Protein 6CBO (pdb70)

Sequence (1638 aa):
GAGKLLAQEPTCPRDADGRPRVFVEGSGAYLTDPDGRRWIDFDNARGSVVVLGHGDEEVAEAIARAARGRSSGVGTAWSPVLDSLLGQQLQEVCGGDVVGLYRTGTAALRSVTCAVRDARDRSIIVLSSGYHGYDPMWHCDEPFTPNQHGIVEFLFDLDVLAEWLSRPEQVAAVVISPDHMHLGERWYTEFTRLTKEADVPVIADEVKVGLRYRAGLSTPLLDPAVWIVAKCLANGSPVAAVGGDAHLLAALEDVSFTSYFEPTAMAAATTTTLRRMATGEPQQAIRAAGDRFIAHTRAAFANAGVPIDLAGNGNLFQFVCADDEVADAFHAAAAAEGLLFFEGDNQTPSAAFTDEVVEDACGRIDRVSAALTGRFTDRELTEESWYASAWGAMDGLADRPRTREETTAIVERLWGKLLAQEPTCPRDADGRPRVFVEGSGAYLTDPDGRRWIDFDNARGSVVLGHGDEEVAEAIARAARGRSGVGTAWSPVLDSSLLGQLQEVCGGDVVVGLYRTGTAALRSVTCAVRDARDRSIVLLSSGYHGYDPMWHHCDEPFTPNQHGIVEFLFDLDVLAEWLSRPEQVAAVVISPDHMHLGERWYTEFTRLTKEADVPVIADEVKVGLRYRAGLSTPLLDPAVWIVAKCLANGSPVAAVGGDAHLLAALEDVSFTSYFEPTAMAAATTTTLRRRMATGEPQQAIRAAGDRFIAHTRAAFANAGVPIDLAGNGNLFQFVCADDEVADAFHAAAAAEGLLFFEGDNQTPSAAFTDEVVEDACGRIDRVSAALTGRFTDRELTEESWYASAWGAMDGLADRPRTREETTAIVERLWGAGKLLAQEEPTCPRDADGRPRVFVEGSGAYLTDPDGRRWIDFDNARGSVVLGHGDEEVAEAIARAARGRSGVGTAWSPVLDSLLGQLQEVCGGDVVGLYRTGTAALRSVTCAVRDARDRSIVLLSSGYHGYDPMWHCDEPFTPNQHGIVEFLFDLDVLAEWLSRPEQVAAVVISPDHMHLGERWYTEFTRLTKEADVPVIADEVKVGLRYRAGLSTPLLDPAVWIVAKCLANGSPVAAVGGDAHLLAALEDVSFTSYFEPTAMAAATTTTLRRMATGEPQQAIRAAGDRFIAHTRAAFANAGVPIDLAGNGNLFQFVCADDEVADAFHAAAAAEGLLFFEGDNQTPSAAFTDEVVEDACGRIDRVSAALTTGRFTDRELTEESWYASAWGAMDGLADRPRTREETTAIVERLWEAGKLLAQEEPTCPRDADGRPRVFVEGSGAYLTDPDGRRWIDFDNARGSVVLGHGDEEVAEAIARAARGRSGVGTAWSPVLDSSLLGQQLQEVCGGDVVGLYRTGTAALRSVTCAVRDARDRSIVLSSGYHGYDPMWHCDEPFTPNQHGIVEFLFDLDVLAEWLSRPEQVAAVVISPDHMHLGERWYTEFTRLTKEADVPVIADEVKVGLRYRAGLSTPLLDPAVWIVAKCLANGSPVAAVGGDAHLLAALEDVSFTSYFEPTAMAAATTTTLRRMATGEPQQAIRAAGDRFIAHTRAAFANAGVPIDLAGNGNLFQFVCADDEVADAFHAAAAAEEGLLFFEGDNQTPSAAFFTDEVVEEDACGRIDRVSAALTGRFTDRELTEESWYASAWGAMDGLADRPRTREETTAIVERLW

Organism: Micromonospora echinospora (NCBI:txid1877)

InterPro domains:
  IPR005814 Aminotransferase class-III [PF00202] (25-134)
  IPR005814 Aminotransferase class-III [PF00202] (169-366)
  IPR015421 Pyridoxal phosphate-dependent transferase, major domain [G3DSA:3.40.640.10] (61-279)
  IPR015422 Pyridoxal phosphate-dependent transferase, small domain [G3DSA:3.90.1150.10] (31-360)
  IPR015424 Pyridoxal phosphate-dependent transferase [SSF53383] (24-370)

Nearest PDB structures (foldseek):
  5z8k-assembly1_A  TM=9.988E-01  e=7.756E-79  Micromonospora echinospora
  6cbn-assembly1_B  TM=9.927E-01  e=1.556E-54  Streptomyces fradiae
  9au3-assembly1_A  TM=9.240E-01  e=3.861E-36  Micromonospora echinospora
  6kfr-assembly1_B  TM=8.563E-01  e=7.239E-21  Bacillus subtilis
  4e77-assembly1_A-2  TM=8.543E-01  e=1.789E-19  Yersinia pestis Pestoides F

Secondary structure (DSSP, 8-state):
--GGGB-S-----B-TTSPBPB--EEEBTEEE-TT--EEEESSHHHHT--S-BT-HHHHHHHHHHHTTBTB-TTSB-HHHHHHHHHHHHHH--SEEEEESSHHHHHHHHHHHHHHHHT--EEEEES---S-GGG--SSSSSB-TTSEEE-TT-HHHHHHHHT-TTTEEEEEE---SSSS-HHHHHHHHHHHHHHT--EEEEETTTTTTSSSS-S-TT---SEEEE-TTTSTTSS-EEEEE-TTTTGGGGG---TTTT-HHHHHHHHHHHHHHTTTHHHHHHHHHHHHHHHHHHHHHHHHT--EEEEEETTEEEEEESSHHHHHHHHHHHHHTTEE--TTS-B---TT--HHHHHHHHHHHHHHHHHHTTTSTT----HHHHHHHHHHHHSS--S----HHHHHHHHHHH-/-TTB-S-----B-TTSPBPB--EEEBTEEE-TTS-EEEESSHHHHT--S-BT-HHHHHHHHHHHTTBTB-TTSB-HHHHHHHHHHHHHH--SEEEEESSHHHHHHHHHHHHHHHHT--EEEEES---S-GGG--SSTTSB-TTSEEE-TT-HHHHHHHHTSGGGEEEEEE---SSS--HHHHHHHHHHHHHHT--EEEEETTTTTTSSSS-S-TT---SEEEE-TTTSTTSS-EEEEE-TTTTGGGGG---TTTT-HHHHHHHHHHHHHHTTSHHHHHHHHHHHHHHHHHHHHHHHTT--EEEEEETTEEEEEESSHHHHHHHHHHHHHTTEE--TTS-B---TT--HHHHHHHHHHHHHHHHHHTTTSTT----HHHHHHHHHHHHSS--S----HHHHHHHHHHH-/--GGGB-S-----B-TTSPBPP--EEEBTEEE-TTS-EEEESSHHHHT--S-BT-HHHHHHHHHHHTTBTB-TTSB-HHHHHHHHHHHHHH--SEEEEESSHHHHHHHHHHHHHHHHT--EEEEES---S-GGG--SSSSSB-TTSEEE-TT-HHHHHHHHTSGGGEEEEEE---SSS--HHHHHHHHHHHHHHT--EEEEETTTTTTSSSS-S-TT---SEEEE-TTTSTTSS-EEEEE-TTTTGGGGG---TTTT-HHHHHHHHHHHHHHTTSHHHHHHHHHHHHHHHHHHHHHHHHT--EEEEEETTEEEEEESSHHHHHHHHHHHHHTTEE--TTS-B---TT--HHHHHHHHHHHHHHHHHHTTTSTT----HHHHHHHHHHHHSS--S----HHHHHHHHHHH--/-GGGB-S-----B-TTSPBPB--EEEBTEEE-TT--EEEESSHHHHT--S-BT-HHHHHHHHHHHTTTT--TTS--HHHHHHHHHHHHHH--SEEEEESSHHHHHHHHHHHHHHHHT--EEEEES---S-GGG--SSSSSB-TTSEEE-TT-HHHHHHHHT-TTTEEEEEE---SSS--HHHHHHHHHHHHHHT--EEEEETTTTTTSSSS-S-TT---SEEEE-TTTSTTSS-EEEEE-TTTTGGGGG---TTTT-HHHHHHHHHHHHHHTTTHHHHHHHHHHHHHHHHHHHHHHHHT--EEEEEETTEEEEEESSHHHHHHHHHHHHHTTEE--TTS-B---TT--HHHHHHHHHHHHHHHHHHTTTSTT----HHHHHHHHHHHHSS-------HHHHHHHHHHH-

Foldseek 3Di:
DCVVVDPDDDQADAPPVRHHADWDDWWFQWTQGPVGDIFGAQCLVVLLQFAGGPDPQLVVLLVCVVVQNQHAQVDDGVLVVLLQVLVCVQANADGKDKDQAQLVVLVLLVVLLCVLLVAQAEEEFFDRDDDPLPDDDDALDQDPRRYHYDQLDVVSVLVVLVCLSHYRAYEYADDDFQDDPVSLLSVQVSCVVSVHAYEYECQNQALLQFSYGRDPSHDHQKYKYHSQQFSPGRMIMMHHYCSSNVVCVPDDDSRRPHRSRSSRRSSRSVVSNVRVFNVLQQVLLQLLLVLLQVLLVVQLAAWHKTDTSQKIDIQHQDDVSLSLLVVLLVVLNYDASRLEMGGRHSSSHVVVSVSSSVSSNSSSVSCHPPCNPGYHDVVSVQSSCCRHGVGGGPDDDDPVVNVVSVVVVD/DVPDPDDDQADADPVRHHFDFDDFWQQWTQGPVRDIFGAQCLVVLLQFAGPPPPQLVVLLVCLVVVNQHDLVDDGVLVVLLQVLCCVQENAPGKDKDQAQLVVLVLLVVLLCVLLVAQAEEEEFDRDDDCLPDDDAALDQDPRRYHYDQLDVVSVLVVLVVLSRYREYEYADDDQFDDPVSLLSVQVSCVVSVHAYEYECQNPALLQASYHDDPSDDHQKYKYHSQQFSNRRMIMMHHYCSSNVVCVVDDDSRRVSRSRSSRRSSRSVVSNVRVFNVLQQVLLQLLQVLLQVLCVVLLAAWHKTDTSQKIFIQHLDPVSLVLLVVLCVVLNYHASRLEMGGRHSSSHPVVSVSSSVSSNRSSVSRGPPCSVTHRDVLSVQSSCCSYGVGGGPDDDDVVVRVVSSVVRD/DCVVVDPDQDQADADPVRHHFDFDDFWFQWTQGPVRDIFGALCLVVLLQFAGPPPPQLVVLLVCLVVVNQHALVDDGVLVVLLQVLVCVQANADGKDKDQAQLVVLVQLVVLLCVLLVAQAEEEEFDRDDDCLPDDDAALDQDPRRYHYDQLDVVSVLVVLVVLSRYREYEYADDDFFDDPVSLLSVQVSCVVSVHAYEYECQNPALLQFSYHRDPSDDHQKYKYHSQFFSNRRMIMMHHYCSSNVVCVVDDDSRRPRRSRSSRRSSRNVVSNVRVFNVQQQVLQQLLQVLLQVLQVVQLQAWHKTDTSQKIFIQHLDDVSLVLLVVLLVVLNYHASRLEMGGRHSSSHNVVSVSSSVSSNSSSVSRHPVCNVGHRDPLSVQSSCCSHGVGGGPDDDDVVVVVVSCVVRPD/DVVPDPDQDQADADPVRHHADFDDFWFQWTQGPVGDTFGAQCLVVLLQFAGGPPPQLVVLLVCVVVQNQHAQPDDTVLVVLLQVLVCVQANADGKDKDQAQLVVLVLLVVLLCVLLVAQAEEEEFDRDDDPLPDDPDALAQDPRRYHYPQLDVVSVLVVLVCLSHYRAYEYADDDFQDDDVSLLSVQVSCVVSVHAYEHEPQNQALLQASYHRDPSDDHQKYKYHSQFFSPGRMIMMHHYCSSSVVCVVDDDSSRPPRSSSSRRSSRSVVSNVRVFNVLQQVLQQLLQVLLQVLCVVLLAQWHKTDTSQKIDIQHLDVVSLSLLVVLLVVLSHHASRLAMGGRHSSSDPVVSVSSSVSSNSSSVSRHPPCSVRHRDPLSVQLSCCRHGNGGGPDDDDPVVRVVSSVVRD

Solvent-accessible surface area: 57572 Å² total; per-residue (Å²): 113,8,39,190,47,20,15,6,105,3,60,15,12,75,50,110,137,34,157,28,53,52,1,38,54,1,61,18,3,40,0,26,21,90,145,38,108,113,8,0,2,0,3,0,2,17,0,7,7,2,7,2,11,24,26,96,88,7,0,76,25,8,8,143,7,13,72,3,104,56,2,5,7,0,1,15,5,68,36,0,73,50,1,1,19,24,0,54,141,32,18,25,32,84,18,0,0,9,0,12,19,16,15,20,0,0,18,11,0,0,16,4,0,58,99,26,22,73,13,49,2,0,0,3,0,7,126,9,10,23,8,37,1,36,97,39,132,110,19,30,69,6,10,149,71,15,5,0,30,0,4,4,6,31,77,1,0,39,94,22,10,85,65,44,33,8,0,0,0,0,0,0,22,3,8,62,32,15,9,13,120,167,8,4,70,74,0,26,111,15,4,114,131,12,110,6,20,10,0,0,6,2,20,48,4,0,0,8,21,108,40,9,35,6,19,124,65,12,91,35,28,0,7,0,0,12,27,1,0,1,19,8,15,6,10,0,0,0,0,5,52,43,125,17,1,56,32,1,95,103,7,21,17,40,12,4,3,10,29,11,2,11,12,0,0,8,10,0,0,130,66,0,39,73,4,114,11,0,102,52,4,71,55,4,0,59,107,0,6,61,65,0,114,62,13,2,81,138,12,30,10,14,8,63,9,11,36,44,0,1,5,0,3,18,0,13,10,53,115,98,0,19,97,13,0,32,66,10,3,15,71,44,0,3,6,11,33,89,49,29,3,4,2,2,1,24,23,5,66,94,127,5,5,130,43,0,16,21,26,0,67,121,0,7,74,49,2,67,62,130,10,89,118,74,135,41,76,94,106,7,49,4,54,17,0,53,33,1,6,57,0,0,2,62,74,133,50,72,83,140,89,2,59,60,20,7,126,122,38,130,62,209,50,22,16,6,106,2,60,14,13,76,46,111,128,36,175,38,56,49,2,43,60,2,65,21,4,36,0,26,13,90,136,50,108,122,9,0,3,0,2,0,2,15,0,6,8,1,8,2,10,19,26,91,78,7,0,94,24,7,8,123,2,12,86,3,91,25,2,4,8,0,0,16,3,66,37,0,35,58,0,0,23,28,0,54,142,32,18,26,33,86,18,0,0,8,0,13,17,15,15,22,0,0,18,11,0,1,18,4,0,58,105,50,39,130,71,70,16,0,0,4,0,8,127,7,11,32,11,57,1,37,123,22,115,86,15,44,41,31,22,114,78,14,6,0,31,0,4,4,8,28,47,5,0,8,17,52,11,26,92,40,127,76,0,0,1,0,0,0,22,5,9,58,26,18,6,38,143,197,6,3,82,57,0,28,118,9,3,117,128,14,117,9,22,9,0,1,5,2,23,49,4,0,0,9,38,122,36,2,28,14,22,130,69,11,88,38,26,0,6,0,0,12,27,0,0,1,19,9,14,7,10,0,0,0,0,6,47,37,146,25,1,55,32,1,94,78,8,19,15,38,12,3,2,10,20,11,2,8,6,0,0,7,4,0,1,127,70,2,42,81,13,124,13,0,91,56,8,108,60,6,0,56,99,0,10,62,67,0,99,49,20,1,70,130,22,33,10,15,8,42,5,8,38,25,0,2,4,0,2,18,0,14,12,54,119,94,0,22,99,13,1,38,66,9,2,15,68,44,0,3,6,10,33,90,51,30,4,3,2,2,2,29,21,6,71,88,140,11,0,91,41,0,13,21,26,0,67,122,0,7,75,49,2,66,61,137,11,73,144,88,141,53,68,82,91,6,50,7,46,19,0,45,30,1,7,55,0,1,0,65,63,124,47,55,9,92,87,2,41,50,10,13,138,120,46,125,109,13,24,184,41,19,15,5,104,3,58,15,13,71,48,115,128,30,129,19,62,49,1,49,43,0,58,19,4,36,0,24,11,92,135,48,97,120,8,0,3,1,3,1,3,16,1,6,7,1,8,2,10,20,26,80,90,7,0,98,25,6,10,139,2,13,86,2,78,26,2,3,7,0,0,16,5,68,36,0,48,39,0,0,27,31,0,56,146,30,16,24,35,82,18,0,0,7,0,12,19,15,15,22,0,0,15,11,0,1,17,3,0,56,107,52,41,131,70,75,18,0,0,2,0,8,126,8,11,23,7,38,0,36,96,40,136,83,15,44,40,31,23,112,78,15,6,0,31,0,4,3,7,18,46,4,0,7,16,53,11,25,83,39,130,72,0,0,1,0,0,0,21,4,10,53,26,18,6,39,142,145,2,2,80,52,0,23,118,11,3,115,127,12,116,8,23,9,0,1,6,2,23,48,4,0,0,5,38,124,37,2,27,11,28,128,66,12,85,41,26,0,6,0,0,12,30,0,0,1,21,7,13,8,9,0,0,0,0,5,51,38,154,26,1,54,34,1,92,81,6,19,16,41,12,4,2,10,20,11,2,8,7,0,0,4,12,0,0,130,70,0,41,83,14,127,14,0,76,56,4,86,44,7,0,51,106,0,10,61,68,0,98,48,18,0,72,135,31,32,6,9,7,42,4,11,41,44,0,3,5,0,2,18,0,14,12,54,118,96,0,19,96,14,1,39,66,11,3,15,70,42,0,3,5,17,34,104,48,28,4,3,3,2,1,29,22,5,64,84,139,6,0,105,44,0,12,20,26,0,66,123,0,7,67,52,1,57,68,127,9,86,123,79,136,51,70,86,99,4,49,5,44,18,0,38,30,1,8,54,0,1,1,40,61,134,49,55,10,94,86,2,34,49,10,13,138,116,26,76,200,45,49,204,50,19,14,5,106,3,60,14,13,73,40,111,111,38,144,43,59,53,1,41,59,2,72,18,4,48,0,24,22,90,143,48,99,150,17,0,3,1,3,0,3,14,0,6,8,3,7,1,11,22,25,96,87,8,0,78,25,7,9,144,6,14,75,3,165,52,3,6,8,0,1,13,8,67,40,0,37,51,1,0,27,28,0,54,135,26,17,26,32,86,18,0,0,10,0,16,18,16,14,21,0,0,17,11,0,1,15,4,0,60,100,25,20,72,15,49,2,0,0,3,0,8,128,8,12,23,8,38,0,36,95,40,144,92,17,39,56,8,10,151,75,16,6,0,30,0,3,3,6,31,82,2,0,38,92,22,10,85,63,47,31,7,0,0,0,0,0,0,21,4,8,58,27,18,6,39,120,198,8,3,72,63,0,26,108,12,3,111,131,12,113,6,21,6,0,0,6,1,23,46,4,0,0,7,34,130,32,2,26,16,18,129,68,12,85,35,27,0,7,0,0,12,25,0,0,1,20,8,15,7,10,0,0,0,0,5,53,46,122,16,1,53,30,1,91,81,7,21,16,41,13,4,3,10,29,11,3,11,10,0,0,8,8,0,0,133,66,0,35,75,4,116,12,0,107,55,4,70,55,5,0,60,110,0,6,62,62,0,105,63,14,2,82,138,16,29,12,14,9,54,4,8,34,41,0,1,6,0,3,19,0,14,10,52,113,98,0,20,99,13,0,33,63,11,2,20,64,35,0,3,5,14,33,92,51,29,2,3,1,2,1,32,21,9,73,102,148,9,2,134,42,0,13,19,23,0,63,123,0,5,72,50,2,69,64,133,17,88,140,85,134,60,56,82,89,7,51,8,48,20,0,48,32,1,8,56,0,1,1,66,62,137,49,75,91,130,83,2,75,53,12,14,136,125,41,130

Structure (mmCIF, N/CA/C/O backbone):
data_6CBO
#
_entry.id   6CBO
#
_cell.length_a   66.888
_cell.length_b   59.980
_cell.length_c   210.694
_cell.angle_alpha   90.00
_cell.angle_beta   95.19
_cell.angle_gamma   90.00
#
_symmetry.space_group_name_H-M   'P 1 21 1'
#
loop_
_entity.id
_entity.type
_entity.pdbx_description
1 polymer "C-6' aminotransferase"
2 non-polymer '3[N-MORPHOLINO]PROPANE SULFONIC ACID'
3 non-polymer 1,2-ETHANEDIOL
4 non-polymer '(1R,2R,3S,4R,6S)-4,6-diamino-2,3-dihydroxycyclohexyl 2-amino-2,6-dideoxy-6-[({3-hydroxy-2-methyl-5-[(phosphonooxy)methyl]pyridin-4-yl}methyl)amino]-alpha-D-glucopyranoside'
5 non-polymer 'SULFATE ION'
6 water water
#
loop_
_atom_site.group_PDB
_atom_site.id
_atom_site.type_symbol
_atom_site.label_atom_id
_atom_site.label_alt_id
_atom_site.label_comp_id
_atom_site.label_asym_id
_atom_site.label_entity_id
_atom_site.label_seq_id
_atom_site.pdbx_PDB_ins_code
_atom_site.Cartn_x
_atom_site.Cartn_y
_atom_site.Cartn_z
_atom_site.occupancy
_atom_site.B_iso_or_equiv
_atom_site.auth_seq_id
_atom_site.auth_comp_id
_atom_site.auth_asym_id
_atom_site.auth_atom_id
_atom_site.pdbx_PDB_model_num
ATOM 1 N N . GLY A 1 28 ? 50.831 49.813 194.727 1.00 52.05 6 GLY A N 1
ATOM 2 C CA . GLY A 1 28 ? 52.105 49.495 194.022 1.00 48.11 6 GLY A CA 1
ATOM 3 C C . GLY A 1 28 ? 51.963 49.258 192.526 1.00 50.11 6 GLY A C 1
ATOM 4 O O . GLY A 1 28 ? 52.576 49.964 191.728 1.00 53.08 6 GLY A O 1
ATOM 5 N N . ALA A 1 29 ? 51.176 48.258 192.132 1.00 40.39 7 ALA A N 1
ATOM 6 C CA . ALA A 1 29 ? 51.380 47.622 190.827 1.00 34.55 7 ALA A CA 1
ATOM 7 C C . ALA A 1 29 ? 50.222 47.777 189.834 1.00 27.53 7 ALA A C 1
ATOM 8 O O . ALA A 1 29 ? 50.197 47.114 188.772 1.00 23.42 7 ALA A O 1
ATOM 10 N N . GLY A 1 30 ? 49.276 48.650 190.169 1.00 27.69 8 GLY A N 1
ATOM 11 C CA . GLY A 1 30 ? 48.105 48.952 189.334 1.00 28.05 8 GLY A CA 1
ATOM 12 C C . GLY A 1 30 ? 48.423 49.159 187.861 1.00 28.36 8 GLY A C 1
ATOM 13 O O . GLY A 1 30 ? 47.727 48.654 186.969 1.00 24.66 8 GLY A O 1
ATOM 14 N N . LYS A 1 31 ? 49.485 49.900 187.590 1.00 24.91 9 LYS A N 1
ATOM 15 C CA . LYS A 1 31 ? 49.796 50.261 186.218 1.00 26.59 9 LYS A CA 1
ATOM 16 C C . LYS A 1 31 ? 50.341 49.083 185.405 1.00 20.68 9 LYS A C 1
ATOM 17 O O . LYS A 1 31 ? 50.222 49.089 184.185 1.00 24.89 9 LYS A O 1
ATOM 23 N N . LEU A 1 32 ? 50.888 48.076 186.071 1.00 18.90 10 LEU A N 1
ATOM 24 C CA . LEU A 1 32 ? 51.369 46.872 185.379 1.00 18.20 10 LEU A CA 1
ATOM 25 C C . LEU A 1 32 ? 50.193 46.000 184.961 1.00 15.55 10 LEU A C 1
ATOM 26 O O . LEU A 1 32 ? 50.337 45.200 184.032 1.00 14.97 10 LEU A O 1
ATOM 31 N N . LEU A 1 33 ? 49.064 46.096 185.657 1.00 13.68 11 LEU A N 1
ATOM 32 C CA . LEU A 1 33 ? 47.969 45.124 185.438 1.00 12.62 11 LEU A CA 1
ATOM 33 C C . LEU A 1 33 ? 47.106 45.412 184.208 1.00 13.15 11 LEU A C 1
ATOM 34 O O . LEU A 1 33 ? 46.493 46.492 184.070 1.00 13.60 11 LEU A O 1
ATOM 39 N N . ALA A 1 34 ? 47.061 44.455 183.282 1.00 11.65 12 ALA A N 1
ATOM 40 C CA . ALA A 1 34 ? 46.238 44.593 182.074 1.00 13.14 12 ALA A CA 1
ATOM 41 C C . ALA A 1 34 ? 44.744 44.441 182.306 1.00 11.42 12 ALA A C 1
ATOM 42 O O . ALA A 1 34 ? 43.909 44.915 181.513 1.00 11.39 12 ALA A O 1
ATOM 44 N N . GLN A 1 35 ? 44.408 43.704 183.366 1.00 10.22 13 GLN A N 1
ATOM 45 C CA . GLN A 1 35 ? 43.020 43.388 183.692 1.00 9.81 13 GLN A CA 1
ATOM 46 C C . GLN A 1 35 ? 42.398 44.441 184.613 1.00 12.19 13 GLN A C 1
ATOM 47 O O . GLN A 1 35 ? 43.153 45.246 185.189 1.00 13.57 13 GLN A O 1
ATOM 53 N N . GLU A 1 36 ? 41.076 44.421 184.758 1.00 13.75 14 GLU A N 1
ATOM 54 C CA . GLU A 1 36 ? 40.371 45.286 185.700 1.00 16.03 14 GLU A CA 1
ATOM 55 C C . GLU A 1 36 ? 39.515 44.457 186.624 1.00 14.30 14 GLU A C 1
ATOM 56 O O . GLU A 1 36 ? 38.317 44.306 186.421 1.00 15.05 14 GLU A O 1
ATOM 62 N N . PRO A 1 37 ? 40.122 43.926 187.681 1.00 14.23 15 PRO A N 1
ATOM 63 C CA . PRO A 1 37 ? 39.345 43.017 188.514 1.00 15.62 15 PRO A CA 1
ATOM 64 C C . PRO A 1 37 ? 38.309 43.777 189.324 1.00 14.66 15 PRO A C 1
ATOM 65 O O . PRO A 1 37 ? 38.562 44.907 189.755 1.00 15.24 15 PRO A O 1
ATOM 69 N N . THR A 1 38 ? 37.148 43.165 189.479 1.00 14.93 16 THR A N 1
ATOM 70 C CA . THR A 1 38 ? 36.128 43.647 190.390 1.00 14.73 16 THR A CA 1
ATOM 71 C C . THR A 1 38 ? 36.631 43.483 191.805 1.00 14.28 16 THR A C 1
ATOM 72 O O . THR A 1 38 ? 37.006 42.391 192.221 1.00 12.61 16 THR A O 1
ATOM 76 N N . CYS A 1 39 ? 36.590 44.594 192.530 1.00 13.69 17 CYS A N 1
ATOM 77 C CA . CYS A 1 39 ? 37.094 44.655 193.885 1.00 12.47 17 CYS A CA 1
ATOM 78 C C . CYS A 1 39 ? 36.604 45.947 194.539 1.00 10.90 17 CYS A C 1
ATOM 79 O O . CYS A 1 39 ? 36.094 46.818 193.868 1.00 13.68 17 CYS A O 1
ATOM 82 N N . PRO A 1 40 ? 36.723 46.031 195.866 1.00 12.04 18 PRO A N 1
ATOM 83 C CA . PRO A 1 40 ? 36.324 47.285 196.524 1.00 11.72 18 PRO A CA 1
ATOM 84 C C . PRO A 1 40 ? 37.264 48.395 196.093 1.00 11.79 18 PRO A C 1
ATOM 85 O O . PRO A 1 40 ? 38.490 48.230 196.075 1.00 11.47 18 PRO A O 1
ATOM 89 N N . ARG A 1 41 ? 36.672 49.530 195.733 1.00 11.83 19 ARG A N 1
ATOM 90 C CA . ARG A 1 41 ? 37.428 50.670 195.284 1.00 13.99 19 ARG A CA 1
ATOM 91 C C . ARG A 1 41 ? 36.932 51.889 196.048 1.00 14.99 19 ARG A C 1
ATOM 92 O O . ARG A 1 41 ? 35.781 51.967 196.483 1.00 15.57 19 ARG A O 1
ATOM 100 N N . ASP A 1 42 ? 37.819 52.853 196.178 1.00 18.68 20 ASP A N 1
ATOM 101 C CA . ASP A 1 42 ? 37.438 54.075 196.847 1.00 21.27 20 ASP A CA 1
ATOM 102 C C . ASP A 1 42 ? 36.636 54.967 195.910 1.00 23.39 20 ASP A C 1
ATOM 103 O O . ASP A 1 42 ? 36.360 54.600 194.767 1.00 21.40 20 ASP A O 1
ATOM 108 N N . ALA A 1 43 ? 36.248 56.150 196.383 1.00 25.74 21 ALA A N 1
ATOM 109 C CA . ALA A 1 43 ? 35.428 57.041 195.570 1.00 26.01 21 ALA A CA 1
ATOM 110 C C . ALA A 1 43 ? 36.066 57.446 194.225 1.00 29.46 21 ALA A C 1
ATOM 111 O O . ALA A 1 43 ? 35.346 57.739 193.270 1.00 35.96 21 ALA A O 1
ATOM 113 N N . ASP A 1 44 ? 37.395 57.454 194.144 1.00 27.90 22 ASP A N 1
ATOM 114 C CA . ASP A 1 44 ? 38.110 57.721 192.893 1.00 30.74 22 ASP A CA 1
ATOM 115 C C . ASP A 1 44 ? 38.436 56.507 192.014 1.00 32.04 22 ASP A C 1
ATOM 116 O O . ASP A 1 44 ? 39.120 56.636 190.986 1.00 34.55 22 ASP A O 1
ATOM 121 N N . GLY A 1 45 ? 37.973 55.333 192.422 1.00 24.89 23 GLY A N 1
ATOM 122 C CA . GLY A 1 45 ? 38.169 54.124 191.627 1.00 22.88 23 GLY A CA 1
ATOM 123 C C . GLY A 1 45 ? 39.420 53.321 191.951 1.00 22.08 23 GLY A C 1
ATOM 124 O O . GLY A 1 45 ? 39.745 52.348 191.261 1.00 21.21 23 GLY A O 1
ATOM 125 N N . ARG A 1 46 ? 40.127 53.700 193.005 1.00 21.67 24 ARG A N 1
ATOM 126 C CA . ARG A 1 46 ? 41.398 53.049 193.330 1.00 21.99 24 ARG A CA 1
ATOM 127 C C . ARG A 1 46 ? 41.074 51.844 194.227 1.00 16.28 24 ARG A C 1
ATOM 128 O O . ARG A 1 46 ? 40.287 51.996 195.141 1.00 17.04 24 ARG A O 1
ATOM 136 N N . PRO A 1 47 ? 41.652 50.655 193.950 1.00 16.05 25 PRO A N 1
ATOM 137 C CA . PRO A 1 47 ? 41.376 49.494 194.815 1.00 14.61 25 PRO A CA 1
ATOM 138 C C . PRO A 1 47 ? 41.742 49.741 196.272 1.00 14.15 25 PRO A C 1
ATOM 139 O O . PRO A 1 47 ? 42.825 50.265 196.570 1.00 15.97 25 PRO A O 1
ATOM 143 N N . ARG A 1 48 ? 40.837 49.337 197.164 1.00 12.58 26 ARG A N 1
ATOM 144 C CA . ARG A 1 48 ? 41.084 49.305 198.595 1.00 13.34 26 ARG A CA 1
ATOM 145 C C . ARG A 1 48 ? 42.029 48.158 198.930 1.00 12.98 26 ARG A C 1
ATOM 146 O O . ARG A 1 48 ? 41.879 47.020 198.436 1.00 15.26 26 ARG A O 1
ATOM 154 N N . VAL A 1 49 ? 43.002 48.419 199.789 1.00 12.07 27 VAL A N 1
ATOM 155 C CA . VAL A 1 49 ? 43.951 47.395 200.203 1.00 11.53 27 VAL A CA 1
ATOM 156 C C . VAL A 1 49 ? 43.573 46.846 201.559 1.00 12.94 27 VAL A C 1
ATOM 157 O O . VAL A 1 49 ? 43.298 47.599 202.495 1.00 15.02 27 VAL A O 1
ATOM 161 N N . PHE A 1 50 ? 43.534 45.521 201.687 1.00 10.55 28 PHE A N 1
ATOM 162 C CA . PHE A 1 50 ? 43.366 44.898 202.986 1.00 11.52 28 PHE A CA 1
ATOM 163 C C . PHE A 1 50 ? 44.457 43.871 203.144 1.00 10.43 28 PHE A C 1
ATOM 164 O O . PHE A 1 50 ? 44.860 43.211 202.169 1.00 12.61 28 PHE A O 1
ATOM 172 N N . VAL A 1 51 ? 44.993 43.789 204.352 1.00 10.63 29 VAL A N 1
ATOM 173 C CA . VAL A 1 51 ? 46.153 42.934 204.609 1.00 11.45 29 VAL A CA 1
ATOM 174 C C . VAL A 1 51 ? 45.867 41.620 205.302 1.00 12.59 29 VAL A C 1
ATOM 175 O O . VAL A 1 51 ? 46.621 40.653 205.140 1.00 12.43 29 VAL A O 1
ATOM 179 N N . GLU A 1 52 ? 44.797 41.561 206.064 1.00 11.74 30 GLU A N 1
ATOM 180 C CA . GLU A 1 52 ? 44.453 40.396 206.876 1.00 11.43 30 GLU A CA 1
ATOM 181 C C . GLU A 1 52 ? 42.956 40.318 206.969 1.00 11.53 30 GLU A C 1
ATOM 182 O O . GLU A 1 52 ? 42.233 41.305 206.826 1.00 11.39 30 GLU A O 1
ATOM 188 N N . GLY A 1 53 ? 42.480 39.100 207.176 1.00 9.36 31 GLY A N 1
ATOM 189 C CA . GLY A 1 53 ? 41.088 38.899 207.538 1.00 11.67 31 GLY A CA 1
ATOM 190 C C . GLY A 1 53 ? 40.909 37.766 208.526 1.00 11.96 31 GLY A C 1
ATOM 191 O O . GLY A 1 53 ? 41.742 36.831 208.657 1.00 13.09 31 GLY A O 1
ATOM 192 N N . SER A 1 54 ? 39.778 37.845 209.221 1.00 10.27 32 SER A N 1
ATOM 193 C CA . SER A 1 54 ? 39.429 36.872 210.211 1.00 11.90 32 SER A CA 1
ATOM 194 C C . SER A 1 54 ? 37.933 36.873 210.430 1.00 12.39 32 SER A C 1
ATOM 195 O O . SER A 1 54 ? 37.347 37.821 210.956 1.00 11.20 32 SER A O 1
ATOM 198 N N . GLY A 1 55 ? 37.310 35.795 210.001 1.00 9.41 33 GLY A N 1
ATOM 199 C CA . GLY A 1 55 ? 35.872 35.640 210.121 1.00 10.38 33 GLY A CA 1
ATOM 200 C C . GLY A 1 55 ? 35.163 36.665 209.260 1.00 10.34 33 GLY A C 1
ATOM 201 O O . GLY A 1 55 ? 35.289 36.666 208.031 1.00 10.53 33 GLY A O 1
ATOM 202 N N . ALA A 1 56 ? 34.386 37.560 209.880 1.00 10.87 34 ALA A N 1
ATOM 203 C CA . ALA A 1 56 ? 33.735 38.658 209.182 1.00 10.35 34 ALA A CA 1
ATOM 204 C C . ALA A 1 56 ? 34.519 39.966 209.140 1.00 11.63 34 ALA A C 1
ATOM 205 O O . ALA A 1 56 ? 34.018 40.961 208.612 1.00 10.95 34 ALA A O 1
ATOM 207 N N . TYR A 1 57 ? 35.748 39.991 209.667 1.00 10.20 35 TYR A N 1
ATOM 208 C CA . TYR A 1 57 ? 36.483 41.229 209.785 1.00 12.79 35 TYR A CA 1
ATOM 209 C C . TYR A 1 57 ? 37.665 41.267 208.851 1.00 13.42 35 TYR A C 1
ATOM 210 O O . TYR A 1 57 ? 38.369 40.259 208.724 1.00 15.17 35 TYR A O 1
ATOM 219 N N . LEU A 1 58 ? 37.901 42.445 208.272 1.00 12.15 36 LEU A N 1
ATOM 220 C CA . LEU A 1 58 ? 39.115 42.702 207.515 1.00 11.40 36 LEU A CA 1
ATOM 221 C C . LEU A 1 58 ? 39.928 43.751 208.256 1.00 12.49 36 LEU A C 1
ATOM 222 O O . LEU A 1 58 ? 39.388 44.556 209.014 1.00 13.05 36 LEU A O 1
ATOM 227 N N . THR A 1 59 ? 41.217 43.742 207.994 1.00 9.35 37 THR A N 1
ATOM 228 C CA . THR A 1 59 ? 42.132 44.719 208.560 1.00 10.45 37 THR A CA 1
ATOM 229 C C . THR A 1 59 ? 42.886 45.418 207.436 1.00 10.60 37 THR A C 1
ATOM 230 O O . THR A 1 59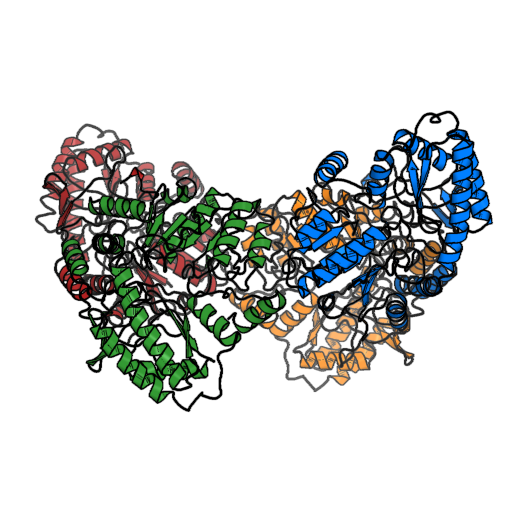 ? 43.495 44.775 206.559 1.00 10.45 37 THR A O 1
ATOM 234 N N . ASP A 1 60 ? 42.845 46.745 207.453 1.00 10.02 38 ASP A N 1
ATOM 235 C CA . ASP A 1 60 ? 43.553 47.549 206.452 1.00 10.69 38 ASP A CA 1
ATOM 236 C C . ASP A 1 60 ? 44.995 47.805 206.908 1.00 10.11 38 ASP A C 1
ATOM 237 O O . ASP A 1 60 ? 45.384 47.351 207.980 1.00 9.84 38 ASP A O 1
ATOM 242 N N . PRO A 1 61 ? 45.814 48.466 206.063 1.00 11.27 39 PRO A N 1
ATOM 243 C CA . PRO A 1 61 ? 47.215 48.574 206.403 1.00 13.45 39 PRO A CA 1
ATOM 244 C C . PRO A 1 61 ? 47.505 49.385 207.645 1.00 13.81 39 PRO A C 1
ATOM 245 O O . PRO A 1 61 ? 48.559 49.168 208.239 1.00 16.81 39 PRO A O 1
ATOM 249 N N . ASP A 1 62 ? 46.564 50.216 208.063 1.00 13.27 40 ASP A N 1
ATOM 250 C CA . ASP A 1 62 ? 46.744 50.964 209.332 1.00 13.18 40 ASP A CA 1
ATOM 251 C C . ASP A 1 62 ? 46.124 50.267 210.509 1.00 12.27 40 ASP A C 1
ATOM 252 O O . ASP A 1 62 ? 46.099 50.843 211.622 1.00 13.02 40 ASP A O 1
ATOM 257 N N . GLY A 1 63 ? 45.625 49.044 210.308 1.00 10.61 41 GLY A N 1
ATOM 258 C CA . GLY A 1 63 ? 44.947 48.287 211.353 1.00 11.98 41 GLY A CA 1
ATOM 259 C C . GLY A 1 63 ? 43.437 48.476 211.587 1.00 9.84 41 GLY A C 1
ATOM 260 O O . GLY A 1 63 ? 42.862 47.837 212.490 1.00 10.25 41 GLY A O 1
ATOM 261 N N . ARG A 1 64 ? 42.806 49.366 210.819 1.00 11.11 42 ARG A N 1
ATOM 262 C CA . ARG A 1 64 ? 41.384 49.685 211.006 1.00 11.83 42 ARG A CA 1
ATOM 263 C C . ARG A 1 64 ? 40.590 48.441 210.615 1.00 11.31 42 ARG A C 1
ATOM 264 O O . ARG A 1 64 ? 40.927 47.768 209.611 1.00 12.55 42 ARG A O 1
ATOM 272 N N . ARG A 1 65 ? 39.554 48.140 211.396 1.00 11.72 43 ARG A N 1
ATOM 273 C CA . ARG A 1 65 ? 38.831 46.888 211.252 1.00 12.88 43 ARG A CA 1
ATOM 274 C C . ARG A 1 65 ? 37.526 47.181 210.500 1.00 14.86 43 ARG A C 1
ATOM 275 O O . ARG A 1 65 ? 36.733 48.075 210.879 1.00 14.36 43 ARG A O 1
ATOM 283 N N . TRP A 1 66 ? 37.309 46.418 209.428 1.00 11.28 44 TRP A N 1
ATOM 284 C CA . TRP A 1 66 ? 36.086 46.563 208.632 1.00 11.50 44 TRP A CA 1
ATOM 285 C C . TRP A 1 66 ? 35.260 45.286 208.694 1.00 11.90 44 TRP A C 1
ATOM 286 O O . TRP A 1 66 ? 35.804 44.209 208.853 1.00 12.09 44 TRP A O 1
ATOM 297 N N . ILE A 1 67 ? 33.938 45.410 208.563 1.00 9.84 45 ILE A N 1
ATOM 298 C CA . ILE A 1 67 ? 33.075 44.261 208.506 1.00 9.54 45 ILE A CA 1
ATOM 299 C C . ILE A 1 67 ? 32.757 43.976 207.017 1.00 9.73 45 ILE A C 1
ATOM 300 O O . ILE A 1 67 ? 32.250 44.812 206.275 1.00 11.04 45 ILE A O 1
ATOM 305 N N . ASP A 1 68 ? 33.047 42.759 206.600 1.00 8.11 46 ASP A N 1
ATOM 306 C CA . ASP A 1 68 ? 32.890 42.368 205.204 1.00 8.56 46 ASP A CA 1
ATOM 307 C C . ASP A 1 68 ? 31.518 41.786 204.858 1.00 8.65 46 ASP A C 1
ATOM 308 O O . ASP A 1 68 ? 31.125 40.745 205.394 1.00 10.55 46 ASP A O 1
ATOM 313 N N . PHE A 1 69 ? 30.825 42.424 203.912 1.00 10.33 47 PHE A N 1
ATOM 314 C CA . PHE A 1 69 ? 29.576 41.900 203.340 1.00 10.81 47 PHE A CA 1
ATOM 315 C C . PHE A 1 69 ? 29.759 41.488 201.866 1.00 10.94 47 PHE A C 1
ATOM 316 O O . PHE A 1 69 ? 28.824 40.975 201.237 1.00 13.08 47 PHE A O 1
ATOM 324 N N . ASP A 1 70 ? 30.954 41.701 201.334 1.00 10.07 48 ASP A N 1
ATOM 325 C CA . ASP A 1 70 ? 31.326 41.421 199.943 1.00 11.03 48 ASP A CA 1
ATOM 326 C C . ASP A 1 70 ? 31.851 39.972 199.939 1.00 10.09 48 ASP A C 1
ATOM 327 O O . ASP A 1 70 ? 31.300 39.143 199.219 1.00 11.38 48 ASP A O 1
ATOM 332 N N . ASN A 1 71 ? 32.848 39.643 200.762 1.00 9.18 49 ASN A N 1
ATOM 333 C CA . ASN A 1 71 ? 33.233 38.249 200.961 1.00 9.20 49 ASN A CA 1
ATOM 334 C C . ASN A 1 71 ? 33.669 37.554 199.652 1.00 10.22 49 ASN A C 1
ATOM 335 O O . ASN A 1 71 ? 33.191 36.460 199.300 1.00 11.12 49 ASN A O 1
ATOM 340 N N . ALA A 1 72 ? 34.552 38.232 198.926 1.00 9.96 50 ALA A N 1
ATOM 341 C CA . ALA A 1 72 ? 35.059 37.714 197.632 1.00 9.27 50 ALA A CA 1
ATOM 342 C C . ALA A 1 72 ? 33.846 37.418 196.733 1.00 10.63 50 ALA A C 1
ATOM 343 O O . ALA A 1 72 ? 33.699 36.328 196.167 1.00 9.16 50 ALA A O 1
ATOM 345 N N . ARG A 1 73 ? 33.001 38.413 196.578 1.00 10.45 51 ARG A N 1
ATOM 346 C CA . ARG A 1 73 ? 31.813 38.340 195.723 1.00 12.89 51 ARG A CA 1
ATOM 347 C C . ARG A 1 73 ? 30.879 37.189 196.139 1.00 14.14 51 ARG A C 1
ATOM 348 O O . ARG A 1 73 ? 30.197 36.598 195.315 1.00 16.86 51 ARG A O 1
ATOM 356 N N . GLY A 1 74 ? 30.804 36.899 197.434 1.00 10.77 52 GLY A N 1
ATOM 357 C CA . GLY A 1 74 ? 29.942 35.875 197.977 1.00 10.85 52 GLY A CA 1
ATOM 358 C C . GLY A 1 74 ? 30.548 34.491 197.960 1.00 10.61 52 GLY A C 1
ATOM 359 O O . GLY A 1 74 ? 29.819 33.538 198.147 1.00 10.26 52 GLY A O 1
ATOM 360 N N . SER A 1 75 ? 31.853 34.345 197.706 1.00 8.55 53 SER A N 1
ATOM 361 C CA . SER A 1 75 ? 32.482 33.037 197.773 1.00 8.89 53 SER A CA 1
ATOM 362 C C . SER A 1 75 ? 33.078 32.623 199.131 1.00 8.57 53 SER A C 1
ATOM 363 O O . SER A 1 75 ? 33.322 31.435 199.376 1.00 8.93 53 SER A O 1
ATOM 366 N N . VAL A 1 76 ? 33.302 33.587 200.005 1.00 8.60 54 VAL A N 1
ATOM 367 C CA . VAL A 1 76 ? 33.632 33.273 201.398 1.00 9.64 54 VAL A CA 1
ATOM 368 C C . VAL A 1 76 ? 32.334 33.146 202.150 1.00 9.12 54 VAL A C 1
ATOM 369 O O . VAL A 1 76 ? 31.733 34.152 202.509 1.00 11.15 54 VAL A O 1
ATOM 373 N N . VAL A 1 77 ? 31.879 31.919 202.330 1.00 9.18 55 VAL A N 1
ATOM 374 C CA A VAL A 1 77 ? 30.590 31.691 202.978 0.50 10.00 55 VAL A CA 1
ATOM 375 C CA B VAL A 1 77 ? 30.593 31.696 202.976 0.50 10.11 55 VAL A CA 1
ATOM 376 C C . VAL A 1 77 ? 30.756 31.219 204.407 1.00 10.01 55 VAL A C 1
ATOM 377 O O . VAL A 1 77 ? 29.811 31.317 205.200 1.00 11.40 55 VAL A O 1
ATOM 384 N N . LEU A 1 78 ? 31.933 30.697 204.753 1.00 9.44 56 LEU A N 1
ATOM 385 C CA . LEU A 1 78 ? 32.173 30.294 206.125 1.00 10.61 56 LEU A CA 1
ATOM 386 C C . LEU A 1 78 ? 32.903 31.333 206.947 1.00 13.40 56 LEU A C 1
ATOM 387 O O . LEU A 1 78 ? 32.681 31.391 208.160 1.00 17.42 56 LEU A O 1
ATOM 392 N N . GLY A 1 79 ? 33.736 32.156 206.313 1.00 11.23 57 GLY A N 1
ATOM 393 C CA . GLY A 1 79 ? 34.447 33.235 206.986 1.00 9.86 57 GLY A CA 1
ATOM 394 C C . GLY A 1 79 ? 35.928 33.191 206.635 1.00 9.33 57 GLY A C 1
ATOM 395 O O . GLY A 1 79 ? 36.470 32.115 206.382 1.00 9.51 57 GLY A O 1
ATOM 396 N N . HIS A 1 80 ? 36.563 34.354 206.596 1.00 9.12 58 HIS A N 1
ATOM 397 C CA . HIS A 1 80 ? 37.985 34.418 206.257 1.00 8.56 58 HIS A CA 1
ATOM 398 C C . HIS A 1 80 ? 38.820 33.642 207.244 1.00 9.42 58 HIS A C 1
ATOM 399 O O . HIS A 1 80 ? 38.674 33.803 208.453 1.00 10.83 58 HIS A O 1
ATOM 406 N N . GLY A 1 81 ? 39.686 32.768 206.753 1.00 9.73 59 GLY A N 1
ATOM 407 C CA . GLY A 1 81 ? 40.529 31.994 207.666 1.00 10.91 59 GLY A CA 1
ATOM 408 C C . GLY A 1 81 ? 39.883 30.923 208.503 1.00 11.55 59 GLY A C 1
ATOM 409 O O . GLY A 1 81 ? 40.465 30.491 209.509 1.00 13.10 59 GLY A O 1
ATOM 410 N N . ASP A 1 82 ? 38.707 30.470 208.062 1.00 10.28 60 ASP A N 1
ATOM 411 C CA . ASP A 1 82 ? 37.978 29.422 208.720 1.00 10.90 60 ASP A CA 1
ATOM 412 C C . ASP A 1 82 ? 38.934 28.311 209.101 1.00 10.67 60 ASP A C 1
ATOM 413 O O . ASP A 1 82 ? 39.662 27.767 208.242 1.00 10.61 60 ASP A O 1
ATOM 418 N N . GLU A 1 83 ? 38.984 27.995 210.394 1.00 10.88 61 GLU A N 1
ATOM 419 C CA . GLU A 1 83 ? 40.046 27.125 210.859 1.00 12.39 61 GLU A CA 1
ATOM 420 C C . GLU A 1 83 ? 39.947 25.699 210.358 1.00 10.50 61 GLU A C 1
ATOM 421 O O . GLU A 1 83 ? 40.958 25.117 210.055 1.00 11.93 61 GLU A O 1
ATOM 427 N N . GLU A 1 84 ? 38.754 25.123 210.275 1.00 10.61 62 GLU A N 1
ATOM 428 C CA . GLU A 1 84 ? 38.624 23.759 209.764 1.00 10.57 62 GLU A CA 1
ATOM 429 C C . GLU A 1 84 ? 39.080 23.673 208.295 1.00 11.15 62 GLU A C 1
ATOM 430 O O . GLU A 1 84 ? 39.809 22.747 207.913 1.00 11.68 62 GLU A O 1
ATOM 436 N N . VAL A 1 85 ? 38.651 24.627 207.479 1.00 9.86 63 VAL A N 1
ATOM 437 C CA . VAL A 1 85 ? 39.153 24.673 206.113 1.00 9.45 63 VAL A CA 1
ATOM 438 C C . VAL A 1 85 ? 40.667 24.907 206.101 1.00 9.98 63 VAL A C 1
ATOM 439 O O . VAL A 1 85 ? 41.379 24.316 205.283 1.00 9.03 63 VAL A O 1
ATOM 443 N N . ALA A 1 86 ? 41.164 25.785 206.982 1.00 9.00 64 ALA A N 1
ATOM 444 C CA . ALA A 1 86 ? 42.598 26.093 206.992 1.00 8.38 64 ALA A CA 1
ATOM 445 C C . ALA A 1 86 ? 43.437 24.845 207.283 1.00 9.86 64 ALA A C 1
ATOM 446 O O . ALA A 1 86 ? 44.455 24.608 206.614 1.00 9.57 64 ALA A O 1
ATOM 448 N N . GLU A 1 87 ? 43.028 24.075 208.291 1.00 10.26 65 GLU A N 1
ATOM 449 C CA . GLU A 1 87 ? 43.775 22.866 208.634 1.00 11.98 65 GLU A CA 1
ATOM 450 C C . GLU A 1 87 ? 43.763 21.891 207.471 1.00 9.03 65 GLU A C 1
ATOM 451 O O . GLU A 1 87 ? 44.772 21.231 207.166 1.00 11.02 65 GLU A O 1
ATOM 457 N N . ALA A 1 88 ? 42.633 21.781 206.803 1.00 9.75 66 ALA A N 1
ATOM 458 C CA . ALA A 1 88 ? 42.553 20.867 205.676 1.00 9.82 66 ALA A CA 1
ATOM 459 C C . ALA A 1 88 ? 43.447 21.301 204.518 1.00 8.84 66 ALA A C 1
ATOM 460 O O . ALA A 1 88 ? 44.101 20.497 203.876 1.00 9.14 66 ALA A O 1
ATOM 462 N N . ILE A 1 89 ? 43.434 22.611 204.239 1.00 8.17 67 ILE A N 1
ATOM 463 C CA . ILE A 1 89 ? 44.298 23.146 203.199 1.00 7.47 67 ILE A CA 1
ATOM 464 C C . ILE A 1 89 ? 45.758 22.913 203.595 1.00 8.29 67 ILE A C 1
ATOM 465 O O . ILE A 1 89 ? 46.592 22.528 202.754 1.00 9.27 67 ILE A O 1
ATOM 470 N N . ALA A 1 90 ? 46.105 23.213 204.847 1.00 8.05 68 ALA A N 1
ATOM 471 C CA . ALA A 1 90 ? 47.507 23.097 205.243 1.00 8.89 68 ALA A CA 1
ATOM 472 C C . ALA A 1 90 ? 48.007 21.666 205.105 1.00 7.58 68 ALA A C 1
ATOM 473 O O . ALA A 1 90 ? 49.140 21.405 204.680 1.00 8.98 68 ALA A O 1
ATOM 475 N N . ARG A 1 91 ? 47.191 20.712 205.495 1.00 8.13 69 ARG A N 1
ATOM 476 C CA . ARG A 1 91 ? 47.591 19.320 205.392 1.00 8.45 69 ARG A CA 1
ATOM 477 C C . ARG A 1 91 ? 47.736 18.905 203.932 1.00 9.21 69 ARG A C 1
ATOM 478 O O . ARG A 1 91 ? 48.679 18.211 203.517 1.00 8.66 69 ARG A O 1
ATOM 486 N N . ALA A 1 92 ? 46.819 19.404 203.113 1.00 9.00 70 ALA A N 1
ATOM 487 C CA . ALA A 1 92 ? 46.833 19.085 201.705 1.00 8.80 70 ALA A CA 1
ATOM 488 C C . ALA A 1 92 ? 48.090 19.659 201.040 1.00 9.03 70 ALA A C 1
ATOM 489 O O . ALA A 1 92 ? 48.712 19.089 200.126 1.00 10.42 70 ALA A O 1
ATOM 491 N N . ALA A 1 93 ? 48.476 20.854 201.502 1.00 8.56 71 ALA A N 1
ATOM 492 C CA . ALA A 1 93 ? 49.659 21.483 200.997 1.00 9.00 71 ALA A CA 1
ATOM 493 C C . ALA A 1 93 ? 50.951 20.740 201.298 1.00 9.87 71 ALA A C 1
ATOM 494 O O . ALA A 1 93 ? 51.973 20.959 200.625 1.00 9.83 71 ALA A O 1
ATOM 496 N N . ARG A 1 94 ? 50.915 19.858 202.310 1.00 8.61 72 ARG A N 1
ATOM 497 C CA . ARG A 1 94 ? 52.023 18.935 202.569 1.00 10.10 72 ARG A CA 1
ATOM 498 C C . ARG A 1 94 ? 51.816 17.545 201.962 1.00 9.65 72 ARG A C 1
ATOM 499 O O . ARG A 1 94 ? 52.581 16.623 202.274 1.00 10.83 72 ARG A O 1
ATOM 507 N N . GLY A 1 95 ? 50.833 17.383 201.073 1.00 9.23 73 GLY A N 1
ATOM 508 C CA . GLY A 1 95 ? 50.616 16.139 200.362 1.00 9.40 73 GLY A CA 1
ATOM 509 C C . GLY A 1 95 ? 50.008 15.033 201.181 1.00 10.63 73 GLY A C 1
ATOM 510 O O . GLY A 1 95 ? 50.089 13.872 200.787 1.00 10.76 73 GLY A O 1
ATOM 511 N N . ARG A 1 96 ? 49.371 15.369 202.300 1.00 10.45 74 ARG A N 1
ATOM 512 C CA . ARG A 1 96 ? 48.910 14.328 203.212 1.00 10.65 74 ARG A CA 1
ATOM 513 C C . ARG A 1 96 ? 47.644 13.553 202.792 1.00 13.02 74 ARG A C 1
ATOM 514 O O . ARG A 1 96 ? 47.387 12.497 203.409 1.00 16.52 74 ARG A O 1
ATOM 522 N N . SER A 1 97 ? 46.886 13.999 201.775 1.00 15.51 75 SER A N 1
ATOM 523 C CA A SER A 1 97 ? 45.754 13.164 201.331 0.50 19.27 75 SER A CA 1
ATOM 524 C CA B SER A 1 97 ? 45.676 13.308 201.304 0.50 19.51 75 SER A CA 1
ATOM 525 C C . SER A 1 97 ? 45.760 12.886 199.825 1.00 19.61 75 SER A C 1
ATOM 526 O O . SER A 1 97 ? 44.804 12.316 199.265 1.00 21.57 75 SER A O 1
ATOM 531 N N . GLY A 1 98 ? 46.877 13.196 199.184 1.00 15.04 76 GLY A N 1
ATOM 532 C CA . GLY A 1 98 ? 46.987 13.074 197.744 1.00 14.17 76 GLY A CA 1
ATOM 533 C C . GLY A 1 98 ? 47.869 14.166 197.152 1.00 12.25 76 GLY A C 1
ATOM 534 O O . GLY A 1 98 ? 48.307 15.114 197.847 1.00 12.10 76 GLY A O 1
ATOM 535 N N . VAL A 1 99 ? 48.170 13.979 195.873 1.00 11.07 77 VAL A N 1
ATOM 536 C CA . VAL A 1 99 ? 48.998 14.928 195.129 1.00 11.34 77 VAL A CA 1
ATOM 537 C C . VAL A 1 99 ? 48.323 15.284 193.817 1.00 10.53 77 VAL A C 1
ATOM 538 O O . VAL A 1 99 ? 47.373 14.620 193.378 1.00 10.16 77 VAL A O 1
ATOM 542 N N . GLY A 1 100 ? 48.819 16.346 193.189 1.00 9.53 78 GLY A N 1
ATOM 543 C CA . GLY A 1 100 ? 48.251 16.791 191.936 1.00 10.47 78 GLY A CA 1
ATOM 544 C C . GLY A 1 100 ? 48.446 15.861 190.779 1.00 10.23 78 GLY A C 1
ATOM 545 O O . GLY A 1 100 ? 47.844 16.040 189.723 1.00 10.63 78 GLY A O 1
ATOM 546 N N . THR A 1 101 ? 49.324 14.861 190.932 1.00 8.90 79 THR A N 1
ATOM 547 C CA . THR A 1 101 ? 49.595 13.970 189.847 1.00 8.76 79 THR A CA 1
ATOM 548 C C . THR A 1 101 ? 48.400 13.045 189.551 1.00 9.49 79 THR A C 1
ATOM 549 O O . THR A 1 101 ? 48.205 12.669 188.405 1.00 10.80 79 THR A O 1
ATOM 553 N N . ALA A 1 102 ? 47.624 12.711 190.574 1.00 10.04 80 ALA A N 1
ATOM 554 C CA . ALA A 1 102 ? 46.769 11.551 190.512 1.00 11.10 80 ALA A CA 1
ATOM 555 C C . ALA A 1 102 ? 45.470 11.633 191.293 1.00 10.06 80 ALA A C 1
ATOM 556 O O . ALA A 1 102 ? 45.316 12.344 192.274 1.00 11.25 80 ALA A O 1
ATOM 558 N N . TRP A 1 103 ? 44.527 10.792 190.867 1.00 9.96 81 TRP A N 1
ATOM 559 C CA . TRP A 1 103 ? 43.297 10.505 191.593 1.00 11.10 81 TRP A CA 1
ATOM 560 C C . TRP A 1 103 ? 43.604 10.126 193.034 1.00 11.75 81 TRP A C 1
ATOM 561 O O . TRP A 1 103 ? 44.594 9.447 193.304 1.00 11.16 81 TRP A O 1
ATOM 572 N N . SER A 1 104 ? 42.763 10.602 193.933 1.00 13.43 82 SER A N 1
ATOM 573 C CA . SER A 1 104 ? 42.833 10.271 195.342 1.00 14.83 82 SER A CA 1
ATOM 574 C C . SER A 1 104 ? 41.438 10.018 195.914 1.00 15.28 82 SER A C 1
ATOM 575 O O . SER A 1 104 ? 40.429 10.402 195.315 1.00 15.08 82 SER A O 1
ATOM 578 N N . PRO A 1 105 ? 41.355 9.401 197.105 1.00 13.73 83 PRO A N 1
ATOM 579 C CA . PRO A 1 105 ? 40.020 9.224 197.700 1.00 14.45 83 PRO A CA 1
ATOM 580 C C . PRO A 1 105 ? 39.249 10.472 198.004 1.00 14.99 83 PRO A C 1
ATOM 581 O O . PRO A 1 105 ? 38.011 10.423 198.107 1.00 15.56 83 PRO A O 1
ATOM 585 N N . VAL A 1 106 ? 39.949 11.594 198.159 1.00 13.08 84 VAL A N 1
ATOM 586 C CA . VAL A 1 106 ? 39.314 12.871 198.407 1.00 14.76 84 VAL A CA 1
ATOM 587 C C . VAL A 1 106 ? 38.427 13.235 197.203 1.00 13.52 84 VAL A C 1
ATOM 588 O O . VAL A 1 106 ? 37.333 13.779 197.371 1.00 14.43 84 VAL A O 1
ATOM 592 N N . LEU A 1 107 ? 38.892 12.913 196.001 1.00 11.65 85 LEU A N 1
ATOM 593 C CA . LEU A 1 107 ? 38.093 13.216 194.806 1.00 12.35 85 LEU A CA 1
ATOM 594 C C . LEU A 1 107 ? 36.788 12.423 194.780 1.00 13.34 85 LEU A C 1
ATOM 595 O O . LEU A 1 107 ? 35.734 12.979 194.493 1.00 12.71 85 LEU A O 1
ATOM 600 N N . ASP A 1 108 ? 36.856 11.133 195.108 1.00 14.99 86 ASP A N 1
ATOM 601 C CA . ASP A 1 108 ? 35.639 10.341 195.216 1.00 15.39 86 ASP A CA 1
ATOM 602 C C . ASP A 1 108 ? 34.660 10.936 196.204 1.00 15.93 86 ASP A C 1
ATOM 603 O O . ASP A 1 108 ? 33.467 10.965 195.920 1.00 16.19 86 ASP A O 1
ATOM 608 N N . SER A 1 109 ? 35.154 11.448 197.336 1.00 14.26 87 SER A N 1
ATOM 609 C CA . SER A 1 109 ? 34.276 12.064 198.310 1.00 16.15 87 SER A CA 1
ATOM 610 C C . SER A 1 109 ? 33.591 13.302 197.764 1.00 15.88 87 SER A C 1
ATOM 611 O O . SER A 1 109 ? 32.375 13.498 197.916 1.00 16.49 87 SER A O 1
ATOM 614 N N . LEU A 1 110 ? 34.385 14.140 197.108 1.00 13.90 88 LEU A N 1
ATOM 615 C CA . LEU A 1 110 ? 33.843 15.394 196.593 1.00 14.40 88 LEU A CA 1
ATOM 616 C C . LEU A 1 110 ? 32.779 15.149 195.514 1.00 12.99 88 LEU A C 1
ATOM 617 O O . LEU A 1 110 ? 31.720 15.765 195.520 1.00 12.68 88 LEU A O 1
ATOM 622 N N . LEU A 1 111 ? 33.059 14.250 194.572 1.00 12.70 89 LEU A N 1
ATOM 623 C CA . LEU A 1 111 ? 32.122 14.009 193.479 1.00 13.76 89 LEU A CA 1
ATOM 624 C C . LEU A 1 111 ? 30.838 13.383 194.004 1.00 15.06 89 LEU A C 1
ATOM 625 O O . LEU A 1 111 ? 29.736 13.756 193.595 1.00 14.34 89 LEU A O 1
ATOM 630 N N . GLY A 1 112 ? 30.990 12.466 194.961 1.00 14.36 90 GLY A N 1
ATOM 631 C CA . GLY A 1 112 ? 29.813 11.879 195.581 1.00 14.52 90 GLY A CA 1
ATOM 632 C C . GLY A 1 112 ? 28.947 12.885 196.294 1.00 15.75 90 GLY A C 1
ATOM 633 O O . GLY A 1 112 ? 27.720 12.866 196.103 1.00 16.71 90 GLY A O 1
ATOM 634 N N . GLN A 1 113 ? 29.557 13.776 197.091 1.00 13.83 91 GLN A N 1
ATOM 635 C CA A GLN A 1 113 ? 28.909 14.872 197.831 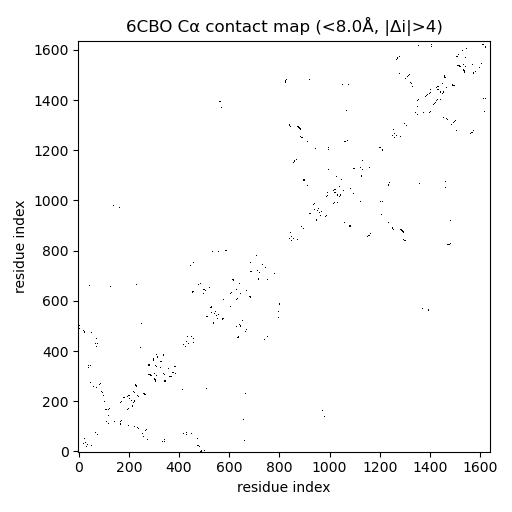0.50 14.23 91 GLN A CA 1
ATOM 636 C CA B GLN A 1 113 ? 28.722 14.723 197.787 0.50 14.08 91 GLN A CA 1
ATOM 637 C C . GLN A 1 113 ? 28.123 15.778 196.858 1.00 13.17 91 GLN A C 1
ATOM 638 O O . GLN A 1 113 ? 26.999 16.187 197.082 1.00 14.13 91 GLN A O 1
ATOM 649 N N . LEU A 1 114 ? 28.806 16.159 195.780 1.00 12.41 92 LEU A N 1
ATOM 650 C CA . LEU A 1 114 ? 28.179 17.047 194.804 1.00 12.67 92 LEU A CA 1
ATOM 651 C C . LEU A 1 114 ? 26.933 16.433 194.182 1.00 12.66 92 LEU A C 1
ATOM 652 O O . LEU A 1 114 ? 25.907 17.094 194.083 1.00 14.05 92 LEU A O 1
ATOM 657 N N . GLN A 1 115 ? 27.017 15.152 193.830 1.00 13.51 93 GLN A N 1
ATOM 658 C CA . GLN A 1 115 ? 25.883 14.492 193.197 1.00 16.80 93 GLN A CA 1
ATOM 659 C C . GLN A 1 115 ? 24.756 14.331 194.225 1.00 16.41 93 GLN A C 1
ATOM 660 O O . GLN A 1 115 ? 23.552 14.458 193.896 1.00 16.98 93 GLN A O 1
ATOM 666 N N . GLU A 1 116 ? 25.119 14.053 195.476 1.00 17.30 94 GLU A N 1
ATOM 667 C CA . GLU A 1 116 ? 24.101 13.918 196.520 1.00 18.43 94 GLU A CA 1
ATOM 668 C C . GLU A 1 116 ? 23.331 15.208 196.784 1.00 19.57 94 GLU A C 1
ATOM 669 O O . GLU A 1 116 ? 22.115 15.169 196.962 1.00 20.61 94 GLU A O 1
ATOM 675 N N . VAL A 1 117 ? 24.004 16.360 196.815 1.00 13.65 95 VAL A N 1
ATOM 676 C CA . VAL A 1 117 ? 23.368 17.607 197.168 1.00 16.78 95 VAL A CA 1
ATOM 677 C C . VAL A 1 117 ? 22.603 18.230 195.984 1.00 16.16 95 VAL A C 1
ATOM 678 O O . VAL A 1 117 ? 21.488 18.732 196.136 1.00 17.19 95 VAL A O 1
ATOM 682 N N . CYS A 1 118 ? 23.196 18.183 194.790 1.00 15.16 96 CYS A N 1
ATOM 683 C CA . CYS A 1 118 ? 22.629 18.854 193.636 1.00 15.47 96 CYS A CA 1
ATOM 684 C C . CYS A 1 118 ? 21.889 17.952 192.639 1.00 15.13 96 CYS A C 1
ATOM 685 O O . CYS A 1 118 ? 21.113 18.435 191.800 1.00 17.82 96 CYS A O 1
ATOM 688 N N . GLY A 1 119 ? 22.126 16.655 192.713 1.00 16.05 97 GLY A N 1
ATOM 689 C CA . GLY A 1 119 ? 21.515 15.697 191.801 1.00 17.35 97 GLY A CA 1
ATOM 690 C C . GLY A 1 119 ? 22.203 15.631 190.460 1.00 17.04 97 GLY A C 1
ATOM 691 O O . GLY A 1 119 ? 23.242 16.276 190.225 1.00 15.76 97 GLY A O 1
ATOM 692 N N . GLY A 1 120 ? 21.653 14.797 189.585 1.00 17.10 98 GLY A N 1
ATOM 693 C CA . GLY A 1 120 ? 22.170 14.613 188.238 1.00 16.27 98 GLY A CA 1
ATOM 694 C C . GLY A 1 120 ? 22.855 13.281 187.978 1.00 15.12 98 GLY A C 1
ATOM 695 O O . GLY A 1 120 ? 23.332 12.617 188.907 1.00 16.14 98 GLY A O 1
ATOM 696 N N . ASP A 1 121 ? 22.908 12.911 186.705 1.00 12.64 99 ASP A N 1
ATOM 697 C CA . ASP A 1 121 ? 23.506 11.684 186.247 1.00 13.56 99 ASP A CA 1
ATOM 698 C C . ASP A 1 121 ? 25.029 11.751 186.463 1.00 14.77 99 ASP A C 1
ATOM 699 O O . ASP A 1 121 ? 25.642 10.797 186.904 1.00 14.67 99 ASP A O 1
ATOM 704 N N . VAL A 1 122 ? 25.625 12.895 186.102 1.00 10.91 100 VAL A N 1
ATOM 705 C CA . VAL A 1 122 ? 27.083 13.055 186.053 1.00 11.57 100 VAL A CA 1
ATOM 706 C C . VAL A 1 122 ? 27.461 14.430 186.582 1.00 11.17 100 VAL A C 1
ATOM 707 O O . VAL A 1 122 ? 26.617 15.316 186.682 1.00 10.31 100 VAL A O 1
ATOM 711 N N . VAL A 1 123 ? 28.732 14.552 186.952 1.00 9.81 101 VAL A N 1
ATOM 712 C CA . VAL A 1 123 ? 29.261 15.791 187.498 1.00 12.18 101 VAL A CA 1
ATOM 713 C C . VAL A 1 123 ? 30.614 16.148 186.879 1.00 10.91 101 VAL A C 1
ATOM 714 O O . VAL A 1 123 ? 31.302 15.322 186.296 1.00 11.92 101 VAL A O 1
ATOM 718 N N . GLY A 1 124 ? 30.997 17.416 186.944 1.00 9.34 102 GLY A N 1
ATOM 719 C CA . GLY A 1 124 ? 32.360 17.783 186.499 1.00 8.62 102 GLY A CA 1
ATOM 720 C C . GLY A 1 124 ? 32.856 18.986 187.284 1.00 8.51 102 GLY A C 1
ATOM 721 O O . GLY A 1 124 ? 32.071 19.585 188.028 1.00 9.12 102 GLY A O 1
ATOM 722 N N . LEU A 1 125 ? 34.163 19.270 187.189 1.00 7.89 103 LEU A N 1
ATOM 723 C CA . LEU A 1 125 ? 34.819 20.304 188.002 1.00 9.09 103 LEU A CA 1
ATOM 724 C C . LEU A 1 125 ? 35.563 21.276 187.086 1.00 7.34 103 LEU A C 1
ATOM 725 O O . LEU A 1 125 ? 36.096 20.888 186.033 1.00 7.48 103 LEU A O 1
ATOM 730 N N . TYR A 1 126 ? 35.616 22.540 187.542 1.00 7.70 104 TYR A N 1
ATOM 731 C CA . TYR A 1 126 ? 36.270 23.626 186.802 1.00 8.01 104 TYR A CA 1
ATOM 732 C C . TYR A 1 126 ? 36.999 24.518 187.797 1.00 8.02 104 TYR A C 1
ATOM 733 O O . TYR A 1 126 ? 36.758 24.399 189.001 1.00 8.42 104 TYR A O 1
ATOM 742 N N . ARG A 1 127 ? 37.826 25.454 187.305 1.00 7.84 105 ARG A N 1
ATOM 743 C CA . ARG A 1 127 ? 38.493 26.383 188.233 1.00 7.85 105 ARG A CA 1
ATOM 744 C C . ARG A 1 127 ? 37.842 27.742 188.429 1.00 7.85 105 ARG A C 1
ATOM 745 O O . ARG A 1 127 ? 38.195 28.457 189.382 1.00 8.93 105 ARG A O 1
ATOM 753 N N . THR A 1 128 ? 36.898 28.092 187.560 1.00 6.51 106 THR A N 1
ATOM 754 C CA . THR A 1 128 ? 36.111 29.338 187.643 1.00 6.78 106 THR A CA 1
ATOM 755 C C . THR A 1 128 ? 34.676 29.070 187.167 1.00 6.85 106 THR A C 1
ATOM 756 O O . THR A 1 128 ? 34.437 28.123 186.424 1.00 6.78 106 THR A O 1
ATOM 760 N N . GLY A 1 129 ? 33.767 29.910 187.605 1.00 6.18 107 GLY A N 1
ATOM 761 C CA . GLY A 1 129 ? 32.418 29.933 187.096 1.00 6.30 107 GLY A CA 1
ATOM 762 C C . GLY A 1 129 ? 32.410 30.189 185.592 1.00 6.10 107 GLY A C 1
ATOM 763 O O . GLY A 1 129 ? 31.663 29.563 184.805 1.00 6.46 107 GLY A O 1
ATOM 764 N N . THR A 1 130 ? 33.246 31.121 185.149 1.00 6.38 108 THR A N 1
ATOM 765 C CA . THR A 1 130 ? 33.373 31.438 183.733 1.00 6.81 108 THR A CA 1
ATOM 766 C C . THR A 1 130 ? 33.662 30.209 182.883 1.00 6.63 108 THR A C 1
ATOM 767 O O . THR A 1 130 ? 33.019 29.961 181.851 1.00 6.11 108 THR A O 1
ATOM 771 N N . ALA A 1 131 ? 34.678 29.471 183.319 1.00 5.93 109 ALA A N 1
ATOM 772 C CA . ALA A 1 131 ? 35.085 28.287 182.612 1.00 6.34 109 ALA A CA 1
ATOM 773 C C . ALA A 1 131 ? 33.959 27.257 182.585 1.00 7.33 109 ALA A C 1
ATOM 774 O O . ALA A 1 131 ? 33.686 26.624 181.523 1.00 6.82 109 ALA A O 1
ATOM 776 N N . ALA A 1 132 ? 33.313 27.055 183.733 1.00 7.06 110 ALA A N 1
ATOM 777 C CA . ALA A 1 132 ? 32.257 26.053 183.796 1.00 6.92 110 ALA A CA 1
ATOM 778 C C . ALA A 1 132 ? 31.117 26.439 182.843 1.00 6.90 110 ALA A C 1
ATOM 779 O O . ALA A 1 132 ? 30.609 25.583 182.136 1.00 7.03 110 ALA A O 1
ATOM 781 N N . LEU A 1 133 ? 30.717 27.717 182.830 1.00 5.94 111 LEU A N 1
ATOM 782 C CA . LEU A 1 133 ? 29.545 28.194 182.042 1.00 6.00 111 LEU A CA 1
ATOM 783 C C . LEU A 1 133 ? 29.857 28.013 180.551 1.00 6.37 111 LEU A C 1
ATOM 784 O O . LEU A 1 133 ? 29.014 27.586 179.804 1.00 7.91 111 LEU A O 1
ATOM 789 N N . ARG A 1 134 ? 31.081 28.332 180.135 1.00 6.28 112 ARG A N 1
ATOM 790 C CA . ARG A 1 134 ? 31.432 28.232 178.729 1.00 7.12 112 ARG A CA 1
ATOM 791 C C . ARG A 1 134 ? 31.418 26.775 178.331 1.00 7.08 112 ARG A C 1
ATOM 792 O O . ARG A 1 134 ? 30.875 26.416 177.280 1.00 8.95 112 ARG A O 1
ATOM 800 N N . SER A 1 135 ? 32.036 25.935 179.149 1.00 7.54 113 SER A N 1
ATOM 801 C CA . SER A 1 135 ? 32.151 24.529 178.785 1.00 7.69 113 SER A CA 1
ATOM 802 C C . SER A 1 135 ? 30.797 23.834 178.694 1.00 8.48 113 SER A C 1
ATOM 803 O O . SER A 1 135 ? 30.544 23.094 177.729 1.00 7.38 113 SER A O 1
ATOM 806 N N . VAL A 1 136 ? 29.942 24.036 179.684 1.00 7.01 114 VAL A N 1
ATOM 807 C CA . VAL A 1 136 ? 28.641 23.398 179.632 1.00 8.69 114 VAL A CA 1
ATOM 808 C C . VAL A 1 136 ? 27.758 23.948 178.526 1.00 9.70 114 VAL A C 1
ATOM 809 O O . VAL A 1 136 ? 27.034 23.201 177.872 1.00 9.27 114 VAL A O 1
ATOM 813 N N . THR A 1 137 ? 27.818 25.239 178.254 1.00 8.90 115 THR A N 1
ATOM 814 C CA . THR A 1 137 ? 27.002 25.823 177.203 1.00 8.83 115 THR A CA 1
ATOM 815 C C . THR A 1 137 ? 27.402 25.220 175.877 1.00 8.68 115 THR A C 1
ATOM 816 O O . THR A 1 137 ? 26.574 24.818 175.060 1.00 8.96 115 THR A O 1
ATOM 820 N N . CYS A 1 138 ? 28.707 25.157 175.617 1.00 7.07 116 CYS A N 1
ATOM 821 C CA . CYS A 1 138 ? 29.190 24.580 174.366 1.00 8.07 116 CYS A CA 1
ATOM 822 C C . CYS A 1 138 ? 28.805 23.107 174.268 1.00 7.84 116 CYS A C 1
ATOM 823 O O . CYS A 1 138 ? 28.450 22.632 173.188 1.00 8.16 116 CYS A O 1
ATOM 826 N N . ALA A 1 139 ? 28.861 22.387 175.377 1.00 7.57 117 ALA A N 1
ATOM 827 C CA . ALA A 1 139 ? 28.583 20.964 175.371 1.00 7.18 117 ALA A CA 1
ATOM 828 C C . ALA A 1 139 ? 27.101 20.723 175.068 1.00 8.29 117 ALA A C 1
ATOM 829 O O . ALA A 1 139 ? 26.760 19.816 174.258 1.00 8.73 117 ALA A O 1
ATOM 831 N N . VAL A 1 140 ? 26.241 21.484 175.712 1.00 7.75 118 VAL A N 1
ATOM 832 C CA . VAL A 1 140 ? 24.798 21.319 175.520 1.00 8.10 118 VAL A CA 1
ATOM 833 C C . VAL A 1 140 ? 24.438 21.677 174.092 1.00 8.68 118 VAL A C 1
ATOM 834 O O . VAL A 1 140 ? 23.634 21.015 173.447 1.00 9.70 118 VAL A O 1
ATOM 838 N N . ARG A 1 141 ? 25.032 22.724 173.548 1.00 9.01 119 ARG A N 1
ATOM 839 C CA . ARG A 1 141 ? 24.734 23.107 172.182 1.00 9.63 119 ARG A CA 1
ATOM 840 C C . ARG A 1 141 ? 25.165 22.013 171.233 1.00 10.79 119 ARG A C 1
ATOM 841 O O . ARG A 1 141 ? 24.448 21.693 170.267 1.00 9.36 119 ARG A O 1
ATOM 849 N N . ASP A 1 142 ? 26.335 21.421 171.485 1.00 10.69 120 ASP A N 1
ATOM 850 C CA . ASP A 1 142 ? 26.823 20.320 170.630 1.00 12.20 120 ASP A CA 1
ATOM 851 C C . ASP A 1 142 ? 25.884 19.133 170.650 1.00 11.36 120 ASP A C 1
ATOM 852 O O . ASP A 1 142 ? 25.513 18.615 169.581 1.00 12.67 120 ASP A O 1
ATOM 857 N N . ALA A 1 143 ? 25.424 18.747 171.839 1.00 10.00 121 ALA A N 1
ATOM 858 C CA . ALA A 1 143 ? 24.515 17.617 172.001 1.00 8.34 121 ALA A CA 1
ATOM 859 C C . ALA A 1 143 ? 23.160 17.855 171.317 1.00 9.05 121 ALA A C 1
ATOM 860 O O . ALA A 1 143 ? 22.568 16.901 170.830 1.00 12.42 121 ALA A O 1
ATOM 862 N N . ARG A 1 144 ? 22.713 19.107 171.290 1.00 8.54 122 ARG A N 1
ATOM 863 C CA . ARG A 1 144 ? 21.382 19.460 170.779 1.00 8.60 122 ARG A CA 1
ATOM 864 C C . ARG A 1 144 ? 21.344 19.709 169.276 1.00 8.93 122 ARG A C 1
ATOM 865 O O . ARG A 1 144 ? 20.257 19.820 168.707 1.00 9.23 122 ARG A O 1
ATOM 873 N N . ASP A 1 145 ? 22.506 19.824 168.615 1.00 9.11 123 ASP A N 1
ATOM 874 C CA . ASP A 1 145 ? 22.562 20.061 167.167 1.00 9.72 123 ASP A CA 1
ATOM 875 C C . ASP A 1 145 ? 21.760 21.283 166.759 1.00 9.70 123 ASP A C 1
ATOM 876 O O . ASP A 1 145 ? 21.162 21.328 165.695 1.00 10.03 123 ASP A O 1
ATOM 881 N N . ARG A 1 146 ? 21.789 22.310 167.607 1.00 10.05 124 ARG A N 1
ATOM 882 C CA . ARG A 1 146 ? 21.008 23.528 167.404 1.00 10.83 124 ARG A CA 1
ATOM 883 C C . ARG A 1 146 ? 21.935 24.680 167.795 1.00 10.48 124 ARG A C 1
ATOM 884 O O . ARG A 1 146 ? 22.670 24.519 168.750 1.00 11.00 124 ARG A O 1
ATOM 892 N N . SER A 1 147 ? 21.907 25.807 167.084 1.00 10.28 125 SER A N 1
ATOM 893 C CA . SER A 1 147 ? 22.930 26.825 167.274 1.00 11.00 125 SER A CA 1
ATOM 894 C C . SER A 1 147 ? 22.612 27.976 168.208 1.00 10.37 125 SER A C 1
ATOM 895 O O . SER A 1 147 ? 23.540 28.690 168.587 1.00 11.55 125 SER A O 1
ATOM 898 N N . ILE A 1 148 ? 21.341 28.156 168.558 1.00 8.80 126 ILE A N 1
ATOM 899 C CA A ILE A 1 148 ? 20.927 29.335 169.294 0.50 8.97 126 ILE A CA 1
ATOM 900 C CA B ILE A 1 148 ? 20.908 29.341 169.298 0.50 8.56 126 ILE A CA 1
ATOM 901 C C . ILE A 1 148 ? 20.768 29.021 170.775 1.00 8.76 126 ILE A C 1
ATOM 902 O O . ILE A 1 148 ? 20.189 28.040 171.132 1.00 9.42 126 ILE A O 1
ATOM 911 N N . VAL A 1 149 ? 21.286 29.886 171.633 1.00 8.15 127 VAL A N 1
ATOM 912 C CA . VAL A 1 149 ? 21.134 29.750 173.081 1.00 7.70 127 VAL A CA 1
ATOM 913 C C . VAL A 1 149 ? 20.538 31.037 173.599 1.00 9.82 127 VAL A C 1
ATOM 914 O O . VAL A 1 149 ? 20.980 32.117 173.239 1.00 9.25 127 VAL A O 1
ATOM 918 N N . LEU A 1 150 ? 19.481 30.904 174.382 1.00 9.15 128 LEU A N 1
ATOM 919 C CA . LEU A 1 150 ? 18.837 32.054 175.042 1.00 8.16 128 LEU A CA 1
ATOM 920 C C . LEU A 1 150 ? 19.447 32.185 176.442 1.00 8.96 128 LEU A C 1
ATOM 921 O O . LEU A 1 150 ? 19.579 31.193 177.136 1.00 9.03 128 LEU A O 1
ATOM 926 N N . SER A 1 151 ? 19.772 33.415 176.838 1.00 7.42 129 SER A N 1
ATOM 927 C CA . SER A 1 151 ? 20.501 33.659 178.068 1.00 7.93 129 SER A CA 1
ATOM 928 C C . SER A 1 151 ? 19.987 34.833 178.815 1.00 8.31 129 SER A C 1
ATOM 929 O O . SER A 1 151 ? 19.696 35.874 178.232 1.00 9.01 129 SER A O 1
ATOM 932 N N . SER A 1 152 ? 19.900 34.681 180.137 1.00 8.64 130 SER A N 1
ATOM 933 C CA . SER A 1 152 ? 19.776 35.875 181.003 1.00 8.45 130 SER A CA 1
ATOM 934 C C . SER A 1 152 ? 20.685 35.722 182.222 1.00 7.95 130 SER A C 1
ATOM 935 O O . SER A 1 152 ? 20.921 34.606 182.682 1.00 8.39 130 SER A O 1
ATOM 938 N N . GLY A 1 153 ? 21.178 36.860 182.712 1.00 8.77 131 GLY A N 1
ATOM 939 C CA . GLY A 1 153 ? 22.068 36.879 183.878 1.00 8.96 131 GLY A CA 1
ATOM 940 C C . GLY A 1 153 ? 23.518 36.849 183.489 1.00 10.44 131 GLY A C 1
ATOM 941 O O . GLY A 1 153 ? 23.883 36.546 182.323 1.00 11.50 131 GLY A O 1
ATOM 942 N N . TYR A 1 154 ? 24.358 37.190 184.451 1.00 9.05 132 TYR A N 1
ATOM 943 C CA . TYR A 1 154 ? 25.820 37.157 184.231 1.00 8.67 132 TYR A CA 1
ATOM 944 C C . TYR A 1 154 ? 26.306 35.693 184.260 1.00 8.84 132 TYR A C 1
ATOM 945 O O . TYR A 1 154 ? 25.888 34.928 185.119 1.00 9.09 132 TYR A O 1
ATOM 954 N N . HIS A 1 155 ? 27.223 35.318 183.356 1.00 8.08 133 HIS A N 1
ATOM 955 C CA . HIS A 1 155 ? 27.742 33.963 183.271 1.00 7.26 133 HIS A CA 1
ATOM 956 C C . HIS A 1 155 ? 29.243 33.973 183.240 1.00 8.44 133 HIS A C 1
ATOM 957 O O . HIS A 1 155 ? 29.815 32.937 183.031 1.00 8.32 133 HIS A O 1
ATOM 964 N N . GLY A 1 156 ? 29.850 35.112 183.488 1.00 7.49 134 GLY A N 1
ATOM 965 C CA . GLY A 1 156 ? 31.296 35.186 183.479 1.00 7.87 134 GLY A CA 1
ATOM 966 C C . GLY A 1 156 ? 31.879 36.078 182.417 1.00 8.08 134 GLY A C 1
ATOM 967 O O . GLY A 1 156 ? 31.169 36.728 181.676 1.00 8.86 134 GLY A O 1
ATOM 968 N N . TYR A 1 157 ? 33.220 36.127 182.356 1.00 7.54 135 TYR A N 1
ATOM 969 C CA . TYR A 1 157 ? 33.920 37.156 181.598 1.00 8.71 135 TYR A CA 1
ATOM 970 C C . TYR A 1 157 ? 34.160 36.806 180.162 1.00 8.87 135 TYR A C 1
ATOM 971 O O . TYR A 1 157 ? 34.598 37.652 179.370 1.00 10.38 135 TYR A O 1
ATOM 980 N N . ASP A 1 158 ? 33.920 35.556 179.798 1.00 7.73 136 ASP A N 1
ATOM 981 C CA . ASP A 1 158 ? 34.225 35.113 178.438 1.00 9.12 136 ASP A CA 1
ATOM 982 C C . ASP A 1 158 ? 33.531 35.964 177.358 1.00 9.21 136 ASP A C 1
ATOM 983 O O . ASP A 1 158 ? 32.351 36.257 177.442 1.00 9.36 136 ASP A O 1
ATOM 988 N N . PRO A 1 159 ? 34.277 36.278 176.298 1.00 8.43 137 PRO A N 1
ATOM 989 C CA . PRO A 1 159 ? 33.668 37.053 175.206 1.00 9.65 137 PRO A CA 1
ATOM 990 C C . PRO A 1 159 ? 32.464 36.435 174.503 1.00 9.66 137 PRO A C 1
ATOM 991 O O . PRO A 1 159 ? 31.750 37.138 173.771 1.00 12.19 137 PRO A O 1
ATOM 995 N N . MET A 1 160 ? 32.229 35.133 174.665 1.00 9.05 138 MET A N 1
ATOM 996 C CA . MET A 1 160 ? 31.067 34.502 174.046 1.00 9.49 138 MET A CA 1
ATOM 997 C C . MET A 1 160 ? 29.772 35.163 174.453 1.00 8.78 138 MET A C 1
ATOM 998 O O . MET A 1 160 ? 28.774 35.109 173.716 1.00 9.46 138 MET A O 1
ATOM 1003 N N . TRP A 1 161 ? 29.767 35.846 175.591 1.00 8.75 139 TRP A N 1
ATOM 1004 C CA . TRP A 1 161 ? 28.550 36.478 176.123 1.00 7.90 139 TRP A CA 1
ATOM 1005 C C . TRP A 1 161 ? 28.408 37.947 175.720 1.00 10.17 139 TRP A C 1
ATOM 1006 O O . TRP A 1 161 ? 27.360 38.532 175.965 1.00 11.90 139 TRP A O 1
ATOM 1017 N N . HIS A 1 162 ? 29.433 38.509 175.104 1.00 10.63 140 HIS A N 1
ATOM 1018 C CA . HIS A 1 162 ? 29.406 39.933 174.750 1.00 15.46 140 HIS A CA 1
ATOM 1019 C C . HIS A 1 162 ? 28.305 40.146 173.702 1.00 16.05 140 HIS A C 1
ATOM 1020 O O . HIS A 1 162 ? 28.195 39.375 172.743 1.00 16.29 140 HIS A O 1
ATOM 1027 N N . CYS A 1 163 ? 27.541 41.222 173.832 1.00 18.84 141 CYS A N 1
ATOM 1028 C CA . CYS A 1 163 ? 26.682 41.580 172.714 1.00 19.29 141 CYS A CA 1
ATOM 1029 C C . CYS A 1 163 ? 26.526 43.071 172.585 1.00 17.89 141 CYS A C 1
ATOM 1030 O O . CYS A 1 163 ? 26.738 43.802 173.551 1.00 18.67 141 CYS A O 1
ATOM 1033 N N . ASP A 1 164 ? 26.135 43.486 171.393 1.00 17.82 142 ASP A N 1
ATOM 1034 C CA . ASP A 1 164 ? 25.917 44.908 171.137 1.00 21.49 142 ASP A CA 1
ATOM 1035 C C . ASP A 1 164 ? 24.487 45.343 171.424 1.00 20.66 142 ASP A C 1
ATOM 1036 O O . ASP A 1 164 ? 24.225 46.537 171.590 1.00 24.06 142 ASP A O 1
ATOM 1041 N N . GLU A 1 165 ? 23.565 44.382 171.428 1.00 20.72 143 GLU A N 1
ATOM 1042 C CA . GLU A 1 165 ? 22.135 44.633 171.570 1.00 20.56 143 GLU A CA 1
ATOM 1043 C C . GLU A 1 165 ? 21.505 43.375 172.168 1.00 20.72 143 GLU A C 1
ATOM 1044 O O . GLU A 1 165 ? 21.903 42.259 171.838 1.00 21.51 143 GLU A O 1
ATOM 1050 N N . PRO A 1 166 ? 20.507 43.545 173.021 1.00 17.49 144 PRO A N 1
ATOM 1051 C CA . PRO A 1 166 ? 19.689 42.431 173.438 1.00 16.76 144 PRO A CA 1
ATOM 1052 C C . PRO A 1 166 ? 18.698 41.984 172.372 1.00 17.45 144 PRO A C 1
ATOM 1053 O O . PRO A 1 166 ? 18.418 42.688 171.385 1.00 17.08 144 PRO A O 1
ATOM 1057 N N . PHE A 1 167 ? 18.227 40.753 172.558 1.00 14.79 145 PHE A N 1
ATOM 1058 C CA . PHE A 1 167 ? 17.014 40.216 171.940 1.00 15.89 145 PHE A CA 1
ATOM 1059 C C . PHE A 1 167 ? 17.267 39.643 170.543 1.00 15.40 145 PHE A C 1
ATOM 1060 O O . PHE A 1 167 ? 16.344 39.093 169.930 1.00 16.69 145 PHE A O 1
ATOM 1068 N N . THR A 1 168 ? 18.501 39.727 170.057 1.00 13.08 146 THR A N 1
ATOM 1069 C CA . THR A 1 168 ? 18.918 39.097 168.821 1.00 15.36 146 THR A CA 1
ATOM 1070 C C . THR A 1 168 ? 20.280 38.430 169.010 1.00 12.77 146 THR A C 1
ATOM 1071 O O . THR A 1 168 ? 21.015 38.780 169.945 1.00 13.68 146 THR A O 1
ATOM 1075 N N . PRO A 1 169 ? 20.624 37.454 168.150 1.00 11.96 147 PRO A N 1
ATOM 1076 C CA . PRO A 1 169 ? 21.830 36.686 168.460 1.00 11.99 147 PRO A CA 1
ATOM 1077 C C . PRO A 1 169 ? 23.105 37.451 168.229 1.00 13.73 147 PRO A C 1
ATOM 1078 O O . PRO A 1 169 ? 23.240 38.193 167.237 1.00 14.56 147 PRO A O 1
ATOM 1082 N N . ASN A 1 170 ? 24.040 37.229 169.140 1.00 10.63 148 ASN A N 1
ATOM 1083 C CA . ASN A 1 170 ? 25.371 37.737 168.948 1.00 11.53 148 ASN A CA 1
ATOM 1084 C C . ASN A 1 170 ? 26.125 36.831 167.974 1.00 12.42 148 ASN A C 1
ATOM 1085 O O . ASN A 1 170 ? 25.565 35.876 167.372 1.00 13.89 148 ASN A O 1
ATOM 1090 N N . GLN A 1 171 ? 27.415 37.126 167.805 1.00 14.33 149 GLN A N 1
ATOM 1091 C CA . GLN A 1 171 ? 28.278 36.387 166.884 1.00 15.71 149 GLN A CA 1
ATOM 1092 C C . GLN A 1 171 ? 28.457 34.935 167.241 1.00 14.73 149 GLN A C 1
ATOM 1093 O O . GLN A 1 171 ? 28.835 34.134 166.403 1.00 17.10 149 GLN A O 1
ATOM 1099 N N . HIS A 1 172 ? 28.126 34.590 168.490 1.00 12.72 150 HIS A N 1
ATOM 1100 C CA . HIS A 1 172 ? 28.239 33.245 168.995 1.00 11.97 150 HIS A CA 1
ATOM 1101 C C . HIS A 1 172 ? 26.872 32.546 169.165 1.00 11.38 150 HIS A C 1
ATOM 1102 O O . HIS A 1 172 ? 26.808 31.501 169.810 1.00 14.82 150 HIS A O 1
ATOM 1109 N N . GLY A 1 173 ? 25.805 33.055 168.573 1.00 9.91 151 GLY A N 1
ATOM 1110 C CA . GLY A 1 173 ? 24.514 32.414 168.675 1.00 10.75 151 GLY A CA 1
ATOM 1111 C C . GLY A 1 173 ? 23.748 32.642 169.947 1.00 10.92 151 GLY A C 1
ATOM 1112 O O . GLY A 1 173 ? 22.699 32.038 170.156 1.00 12.26 151 GLY A O 1
ATOM 1113 N N . ILE A 1 174 ? 24.218 33.554 170.785 1.00 9.69 152 ILE A N 1
ATOM 1114 C CA . ILE A 1 174 ? 23.591 33.737 172.095 1.00 9.17 152 ILE A CA 1
ATOM 1115 C C . ILE A 1 174 ? 22.670 34.934 172.033 1.00 8.36 152 ILE A C 1
ATOM 1116 O O . ILE A 1 174 ? 23.069 36.008 171.532 1.00 8.64 152 ILE A O 1
ATOM 1121 N N . VAL A 1 175 ? 21.439 34.709 172.469 1.00 8.46 153 VAL A N 1
ATOM 1122 C CA . VAL A 1 175 ? 20.441 35.761 172.565 1.00 8.86 153 VAL A CA 1
ATOM 1123 C C . VAL A 1 175 ? 20.250 36.179 174.012 1.00 8.80 153 VAL A C 1
ATOM 1124 O O . VAL A 1 175 ? 19.790 35.416 174.823 1.00 10.43 153 VAL A O 1
ATOM 1128 N N . GLU A 1 176 ? 20.600 37.414 174.333 1.00 8.53 154 GLU A N 1
ATOM 1129 C CA . GLU A 1 176 ? 20.360 37.941 175.662 1.00 10.03 154 GLU A CA 1
ATOM 1130 C C . GLU A 1 176 ? 18.884 38.352 175.770 1.00 10.04 154 GLU A C 1
ATOM 1131 O O . GLU A 1 176 ? 18.446 39.169 174.955 1.00 12.28 154 GLU A O 1
ATOM 1137 N N . PHE A 1 177 ? 18.130 37.845 176.741 1.00 9.11 155 PHE A N 1
ATOM 1138 C CA . PHE A 1 177 ? 16.696 38.217 176.857 1.00 10.78 155 PHE A CA 1
ATOM 1139 C C . PHE A 1 177 ? 16.334 39.011 178.109 1.00 11.05 155 PHE A C 1
ATOM 1140 O O . PHE A 1 177 ? 15.150 39.362 178.267 1.00 11.73 155 PHE A O 1
ATOM 1148 N N . LEU A 1 178 ? 17.329 39.307 178.950 1.00 11.28 156 LEU A N 1
ATOM 1149 C CA . LEU A 1 178 ? 17.183 40.255 180.062 1.00 13.26 156 LEU A CA 1
ATOM 1150 C C . LEU A 1 178 ? 16.054 39.857 181.031 1.00 13.06 156 LEU A C 1
ATOM 1151 O O . LEU A 1 178 ? 15.414 40.699 181.660 1.00 14.05 156 LEU A O 1
ATOM 1156 N N . PHE A 1 179 ? 15.794 38.554 181.154 1.00 10.35 157 PHE A N 1
ATOM 1157 C CA . PHE A 1 179 ? 14.701 38.018 181.972 1.00 11.68 157 PHE A CA 1
ATOM 1158 C C . PHE A 1 179 ? 13.310 38.474 181.510 1.00 12.82 157 PHE A C 1
ATOM 1159 O O . PHE A 1 179 ? 12.361 38.450 182.298 1.00 15.57 157 PHE A O 1
ATOM 1167 N N . ASP A 1 180 ? 13.194 38.941 180.268 1.00 13.33 158 ASP A N 1
ATOM 1168 C CA . ASP A 1 180 ? 11.886 39.225 179.660 1.00 13.64 158 ASP A CA 1
ATOM 1169 C C . ASP A 1 180 ? 11.207 37.974 179.051 1.00 14.26 158 ASP A C 1
ATOM 1170 O O . ASP A 1 180 ? 11.690 37.406 178.048 1.00 15.54 158 ASP A O 1
ATOM 1175 N N . LEU A 1 181 ? 10.087 37.558 179.619 1.00 13.81 159 LEU A N 1
ATOM 1176 C CA . LEU A 1 181 ? 9.444 36.323 179.193 1.00 14.71 159 LEU A CA 1
ATOM 1177 C C . LEU A 1 181 ? 8.697 36.511 177.872 1.00 13.50 159 LEU A C 1
ATOM 1178 O O . LEU A 1 181 ? 8.448 35.505 177.211 1.00 13.95 159 LEU A O 1
ATOM 1183 N N . ASP A 1 182 ? 8.316 37.729 177.513 1.00 14.90 160 ASP A N 1
ATOM 1184 C CA . ASP A 1 182 ? 7.734 37.941 176.173 1.00 16.66 160 ASP A CA 1
ATOM 1185 C C . ASP A 1 182 ? 8.768 37.618 175.108 1.00 14.63 160 ASP A C 1
ATOM 1186 O O . ASP A 1 182 ? 8.480 36.904 174.156 1.00 14.16 160 ASP A O 1
ATOM 1191 N N . VAL A 1 183 ? 9.981 38.112 175.289 1.00 13.82 161 VAL A N 1
ATOM 1192 C CA . VAL A 1 183 ? 11.029 37.868 174.316 1.00 13.24 161 VAL A CA 1
ATOM 1193 C C . VAL A 1 183 ? 11.374 36.370 174.324 1.00 11.54 161 VAL A C 1
ATOM 1194 O O . VAL A 1 183 ? 11.551 35.727 173.282 1.00 11.21 161 VAL A O 1
ATOM 1198 N N . LEU A 1 184 ? 11.499 35.793 175.494 1.00 11.23 162 LEU A N 1
ATOM 1199 C CA . LEU A 1 184 ? 11.762 34.348 175.579 1.00 10.15 162 LEU A CA 1
ATOM 1200 C C . LEU A 1 184 ? 10.725 33.532 174.837 1.00 11.47 162 LEU A C 1
ATOM 1201 O O . LEU A 1 184 ? 11.077 32.582 174.120 1.00 9.88 162 LEU A O 1
ATOM 1206 N N . ALA A 1 185 ? 9.441 33.826 175.065 1.00 10.80 163 ALA A N 1
ATOM 1207 C CA . ALA A 1 185 ? 8.417 33.045 174.402 1.00 12.30 163 ALA A CA 1
ATOM 1208 C C . ALA A 1 185 ? 8.526 33.146 172.885 1.00 11.58 163 ALA A C 1
ATOM 1209 O O . ALA A 1 185 ? 8.307 32.137 172.219 1.00 13.69 163 ALA A O 1
ATOM 1211 N N . GLU A 1 186 ? 8.872 34.295 172.343 1.00 12.51 164 GLU A N 1
ATOM 1212 C CA . GLU A 1 186 ? 9.034 34.427 170.902 1.00 15.00 164 GLU A CA 1
ATOM 1213 C C . GLU A 1 186 ? 10.144 33.526 170.409 1.00 13.12 164 GLU A C 1
ATOM 1214 O O . GLU A 1 186 ? 10.001 32.818 169.412 1.00 13.01 164 GLU A O 1
ATOM 1220 N N . TRP A 1 187 ? 11.271 33.539 171.113 1.00 11.05 165 TRP A N 1
ATOM 1221 C CA . TRP A 1 187 ? 12.350 32.637 170.713 1.00 10.83 165 TRP A CA 1
ATOM 1222 C C . TRP A 1 187 ? 12.018 31.153 170.879 1.00 10.60 165 TRP A C 1
ATOM 1223 O O . TRP A 1 187 ? 12.380 30.326 170.043 1.00 10.16 165 TRP A O 1
ATOM 1234 N N . LEU A 1 188 ? 11.285 30.780 171.926 1.00 9.39 166 LEU A N 1
ATOM 1235 C CA . LEU A 1 188 ? 10.958 29.376 172.167 1.00 8.71 166 LEU A CA 1
ATOM 1236 C C . LEU A 1 188 ? 9.871 28.810 171.221 1.00 9.94 166 LEU A C 1
ATOM 1237 O O . LEU A 1 188 ? 9.653 27.597 171.181 1.00 11.70 166 LEU A O 1
ATOM 1242 N N . SER A 1 189 ? 9.302 29.669 170.391 1.00 10.82 167 SER A N 1
ATOM 1243 C CA . SER A 1 189 ? 8.442 29.240 169.283 1.00 13.37 167 SER A CA 1
ATOM 1244 C C . SER A 1 189 ? 9.277 28.643 168.150 1.00 13.58 167 SER A C 1
ATOM 1245 O O . SER A 1 189 ? 8.696 28.156 167.144 1.00 12.97 167 SER A O 1
ATOM 1248 N N . ARG A 1 190 ? 10.609 28.681 168.317 1.00 12.19 168 ARG A N 1
ATOM 1249 C CA . ARG A 1 190 ? 11.542 28.018 167.393 1.00 12.46 168 ARG A CA 1
ATOM 1250 C C . ARG A 1 190 ? 12.277 26.835 168.045 1.00 10.38 168 ARG A C 1
ATOM 1251 O O . ARG A 1 190 ? 13.521 26.838 168.172 1.00 9.42 168 ARG A O 1
ATOM 1259 N N . PRO A 1 191 ? 11.535 25.810 168.499 1.00 10.20 169 PRO A N 1
ATOM 1260 C CA . PRO A 1 191 ? 12.123 24.730 169.283 1.00 10.81 169 PRO A CA 1
ATOM 1261 C C . PRO A 1 191 ? 13.161 23.863 168.563 1.00 11.66 169 PRO A C 1
ATOM 1262 O O . PRO A 1 191 ? 13.977 23.221 169.202 1.00 11.97 169 PRO A O 1
ATOM 1266 N N . GLU A 1 192 ? 13.123 23.821 167.235 1.00 10.07 170 GLU A N 1
ATOM 1267 C CA . GLU A 1 192 ? 14.121 23.081 166.509 1.00 12.31 170 GLU A CA 1
ATOM 1268 C C . GLU A 1 192 ? 15.394 23.881 166.280 1.00 10.79 170 GLU A C 1
ATOM 1269 O O . GLU A 1 192 ? 16.333 23.385 165.635 1.00 11.32 170 GLU A O 1
ATOM 1275 N N . GLN A 1 193 ? 15.429 25.132 166.750 1.00 8.85 171 GLN A N 1
ATOM 1276 C CA . GLN A 1 193 ? 16.588 26.012 166.546 1.00 9.09 171 GLN A CA 1
ATOM 1277 C C . GLN A 1 193 ? 17.305 26.408 167.850 1.00 8.76 171 GLN A C 1
ATOM 1278 O O . GLN A 1 193 ? 18.475 26.764 167.831 1.00 9.10 171 GLN A O 1
ATOM 1284 N N . VAL A 1 194 ? 16.629 26.270 168.981 1.00 9.24 172 VAL A N 1
ATOM 1285 C CA . VAL A 1 194 ? 17.131 26.754 170.262 1.00 8.90 172 VAL A CA 1
ATOM 1286 C C . VAL A 1 194 ? 17.666 25.573 171.094 1.00 8.15 172 VAL A C 1
ATOM 1287 O O . VAL A 1 194 ? 16.947 24.629 171.498 1.00 7.73 172 VAL A O 1
ATOM 1291 N N . ALA A 1 195 ? 18.976 25.580 171.304 1.00 8.11 173 ALA A N 1
ATOM 1292 C CA . ALA A 1 195 ? 19.630 24.524 172.043 1.00 7.72 173 ALA A CA 1
ATOM 1293 C C . ALA A 1 195 ? 19.266 24.472 173.516 1.00 7.08 173 ALA A C 1
ATOM 1294 O O . ALA A 1 195 ? 19.151 23.396 174.087 1.00 7.03 173 ALA A O 1
ATOM 1296 N N . ALA A 1 196 ? 19.249 25.625 174.182 1.00 6.68 174 ALA A N 1
ATOM 1297 C CA . ALA A 1 196 ? 19.189 25.652 175.635 1.00 7.09 174 ALA A CA 1
ATOM 1298 C C . ALA A 1 196 ? 18.775 27.031 176.096 1.00 7.35 174 ALA A C 1
ATOM 1299 O O . ALA A 1 196 ? 18.936 28.002 175.340 1.00 7.16 174 ALA A O 1
ATOM 1301 N N . VAL A 1 197 ? 18.278 27.129 177.330 1.00 7.16 175 VAL A N 1
ATOM 1302 C CA . VAL A 1 197 ? 18.088 28.431 177.980 1.00 8.73 175 VAL A CA 1
ATOM 1303 C C . VAL A 1 197 ? 18.950 28.467 179.230 1.00 8.24 175 VAL A C 1
ATOM 1304 O O . VAL A 1 197 ? 18.807 27.598 180.072 1.00 10.74 175 VAL A O 1
ATOM 1308 N N . VAL A 1 198 ? 19.876 29.428 179.314 1.00 9.80 176 VAL A N 1
ATOM 1309 C CA . VAL A 1 198 ? 20.807 29.512 180.444 1.00 9.79 176 VAL A CA 1
ATOM 1310 C C . VAL A 1 198 ? 20.447 30.744 181.249 1.00 11.27 176 VAL A C 1
ATOM 1311 O O . VAL A 1 198 ? 20.447 31.854 180.698 1.00 9.72 176 VAL A O 1
ATOM 1315 N N . ILE A 1 199 ? 20.082 30.535 182.524 1.00 10.18 177 ILE A N 1
ATOM 1316 C CA . ILE A 1 199 ? 19.709 31.654 183.389 1.00 9.62 177 ILE A CA 1
ATOM 1317 C C . ILE A 1 199 ? 20.483 31.615 184.698 1.00 8.59 177 ILE A C 1
ATOM 1318 O O . ILE A 1 199 ? 20.734 30.529 185.253 1.00 8.73 177 ILE A O 1
ATOM 1323 N N . SER A 1 200 ? 20.792 32.815 185.180 1.00 8.34 178 SER A N 1
ATOM 1324 C CA . SER A 1 200 ? 21.308 33.024 186.526 1.00 9.83 178 SER A CA 1
ATOM 1325 C C . SER A 1 200 ? 20.155 33.464 187.433 1.00 10.05 178 SER A C 1
ATOM 1326 O O . SER A 1 200 ? 19.743 34.626 187.358 1.00 9.81 178 SER A O 1
ATOM 1329 N N . PRO A 1 201 ? 19.618 32.511 188.200 1.00 11.49 179 PRO A N 1
ATOM 1330 C CA . PRO A 1 201 ? 18.382 32.840 188.966 1.00 12.41 179 PRO A CA 1
ATOM 1331 C C . PRO A 1 201 ? 18.586 33.937 189.996 1.00 15.25 179 PRO A C 1
ATOM 1332 O O . PRO A 1 201 ? 19.602 33.987 190.661 1.00 18.06 179 PRO A O 1
ATOM 1336 N N . ASP A 1 202 ? 17.631 34.846 190.105 1.00 14.75 180 ASP A N 1
ATOM 1337 C CA . ASP A 1 202 ? 17.639 35.867 191.115 1.00 15.44 180 ASP A CA 1
ATOM 1338 C C . ASP A 1 202 ? 16.364 35.700 191.920 1.00 18.95 180 ASP A C 1
ATOM 1339 O O . ASP A 1 202 ? 15.326 35.290 191.389 1.00 18.43 180 ASP A O 1
ATOM 1344 N N . HIS A 1 203 ? 16.474 35.982 193.216 1.00 18.55 181 HIS A N 1
ATOM 1345 C CA . HIS A 1 203 ? 15.314 35.793 194.083 1.00 17.47 181 HIS A CA 1
ATOM 1346 C C . HIS A 1 203 ? 14.891 37.051 194.809 1.00 19.88 181 HIS A C 1
ATOM 1347 O O . HIS A 1 203 ? 14.069 36.966 195.727 1.00 19.78 181 HIS A O 1
ATOM 1354 N N . MET A 1 204 ? 15.425 38.198 194.399 1.00 18.82 182 MET A N 1
ATOM 1355 C CA . MET A 1 204 ? 15.022 39.507 194.921 1.00 21.93 182 MET A CA 1
ATOM 1356 C C . MET A 1 204 ? 14.149 40.272 193.951 1.00 23.62 182 MET A C 1
ATOM 1357 O O . MET A 1 204 ? 13.258 41.017 194.376 1.00 27.12 182 MET A O 1
ATOM 1362 N N . HIS A 1 205 ? 14.411 40.122 192.657 1.00 18.64 183 HIS A N 1
ATOM 1363 C CA . HIS A 1 205 ? 13.698 40.892 191.643 1.00 23.23 183 HIS A CA 1
ATOM 1364 C C . HIS A 1 205 ? 12.894 40.040 190.674 1.00 20.89 183 HIS A C 1
ATOM 1365 O O . HIS A 1 205 ? 12.348 40.603 189.720 1.00 29.24 183 HIS A O 1
ATOM 1372 N N . LEU A 1 206 ? 12.835 38.737 190.918 1.00 20.48 184 LEU A N 1
ATOM 1373 C CA . LEU A 1 206 ? 11.971 37.830 190.168 1.00 21.64 184 LEU A CA 1
ATOM 1374 C C . LEU A 1 206 ? 11.127 37.012 191.131 1.00 21.85 184 LEU A C 1
ATOM 1375 O O . LEU A 1 206 ? 11.655 36.328 192.020 1.00 25.09 184 LEU A O 1
ATOM 1380 N N . GLY A 1 207 ? 9.818 37.077 190.918 1.00 29.52 185 GLY A N 1
ATOM 1381 C CA . GLY A 1 207 ? 8.857 36.397 191.772 1.00 29.73 185 GLY A CA 1
ATOM 1382 C C . GLY A 1 207 ? 8.591 34.974 191.347 1.00 33.83 185 GLY A C 1
ATOM 1383 O O . GLY A 1 207 ? 9.031 34.533 190.281 1.00 26.17 185 GLY A O 1
ATOM 1384 N N . GLU A 1 208 ? 7.847 34.276 192.195 1.00 27.93 186 GLU A N 1
ATOM 1385 C CA . GLU A 1 208 ? 7.356 32.932 191.962 1.00 31.20 186 GLU A CA 1
ATOM 1386 C C . GLU A 1 208 ? 6.595 32.836 190.622 1.00 24.34 186 GLU A C 1
ATOM 1387 O O . GLU A 1 208 ? 6.646 31.830 189.917 1.00 24.47 186 GLU A O 1
ATOM 1393 N N . ARG A 1 209 ? 5.911 33.906 190.242 1.00 22.58 187 ARG A N 1
ATOM 1394 C CA . ARG A 1 209 ? 5.062 33.845 189.063 1.00 22.13 187 ARG A CA 1
ATOM 1395 C C . ARG A 1 209 ? 5.973 33.854 187.808 1.00 19.06 187 ARG A C 1
ATOM 1396 O O . ARG A 1 209 ? 5.664 33.214 186.803 1.00 18.12 187 ARG A O 1
ATOM 1404 N N . TRP A 1 210 ? 7.100 34.550 187.896 1.00 18.23 188 TRP A N 1
ATOM 1405 C CA . TRP A 1 210 ? 8.106 34.568 186.824 1.00 16.61 188 TRP A CA 1
ATOM 1406 C C . TRP A 1 210 ? 8.633 33.149 186.600 1.00 15.63 188 TRP A C 1
ATOM 1407 O O . TRP A 1 210 ? 8.683 32.669 185.462 1.00 15.54 188 TRP A O 1
ATOM 1418 N N . TYR A 1 211 ? 9.003 32.452 187.668 1.00 15.59 189 TYR A N 1
ATOM 1419 C CA . TYR A 1 211 ? 9.573 31.116 187.567 1.00 16.15 189 TYR A CA 1
ATOM 1420 C C . TYR A 1 211 ? 8.582 30.095 187.035 1.00 16.10 189 TYR A C 1
ATOM 1421 O O . TYR A 1 211 ? 8.961 29.170 186.325 1.00 15.68 189 TYR A O 1
ATOM 1430 N N . THR A 1 212 ? 7.300 30.204 187.395 1.00 16.18 190 THR A N 1
ATOM 1431 C CA . THR A 1 212 ? 6.377 29.183 186.934 1.00 17.91 190 THR A CA 1
ATOM 1432 C C . THR A 1 212 ? 6.145 29.371 185.439 1.00 16.31 190 THR A C 1
ATOM 1433 O O . THR A 1 212 ? 6.056 28.365 184.724 1.00 18.33 190 THR A O 1
ATOM 1437 N N . GLU A 1 213 ? 6.102 30.625 184.959 1.00 16.28 191 GLU A N 1
ATOM 1438 C CA . GLU A 1 213 ? 5.936 30.904 183.531 1.00 14.07 191 GLU A CA 1
ATOM 1439 C C . GLU A 1 213 ? 7.222 30.497 182.765 1.00 12.71 191 GLU A C 1
ATOM 1440 O O . GLU A 1 213 ? 7.163 29.924 181.681 1.00 14.10 191 GLU A O 1
ATOM 1446 N N . PHE A 1 214 ? 8.373 30.741 183.387 1.00 11.35 192 PHE A N 1
ATOM 1447 C CA . PHE A 1 214 ? 9.639 30.349 182.778 1.00 11.01 192 PHE A CA 1
ATOM 1448 C C . PHE A 1 214 ? 9.707 28.851 182.581 1.00 11.34 192 PHE A C 1
ATOM 1449 O O . PHE A 1 214 ? 10.077 28.405 181.481 1.00 10.67 192 PHE A O 1
ATOM 1457 N N . THR A 1 215 ? 9.366 28.073 183.610 1.00 11.56 193 THR A N 1
ATOM 1458 C CA . THR A 1 215 ? 9.444 26.629 183.530 1.00 12.62 193 THR A CA 1
ATOM 1459 C C . THR A 1 215 ? 8.402 26.103 182.540 1.00 13.46 193 THR A C 1
ATOM 1460 O O . THR A 1 215 ? 8.686 25.179 181.754 1.00 12.05 193 THR A O 1
ATOM 1464 N N . ARG A 1 216 ? 7.223 26.711 182.527 1.00 10.70 194 ARG A N 1
ATOM 1465 C CA . ARG A 1 216 ? 6.221 26.306 181.565 1.00 13.19 194 ARG A CA 1
ATOM 1466 C C . ARG A 1 216 ? 6.691 26.479 180.114 1.00 12.86 194 ARG A C 1
ATOM 1467 O O . ARG A 1 216 ? 6.550 25.561 179.317 1.00 11.94 194 ARG A O 1
ATOM 1475 N N . LEU A 1 217 ? 7.236 27.650 179.794 1.00 11.44 195 LEU A N 1
ATOM 1476 C CA . LEU A 1 217 ? 7.662 27.985 178.457 1.00 11.05 195 LEU A CA 1
ATOM 1477 C C . LEU A 1 217 ? 8.718 27.023 177.995 1.00 10.55 195 LEU A C 1
ATOM 1478 O O . LEU A 1 217 ? 8.684 26.537 176.841 1.00 10.48 195 LEU A O 1
ATOM 1483 N N . THR A 1 218 ? 9.692 26.767 178.875 1.00 10.34 196 THR A N 1
ATOM 1484 C CA . THR A 1 218 ? 10.783 25.867 178.509 1.00 9.94 196 THR A CA 1
ATOM 1485 C C . THR A 1 218 ? 10.355 24.412 178.415 1.00 10.88 196 THR A C 1
ATOM 1486 O O . THR A 1 218 ? 10.774 23.677 177.494 1.00 11.89 196 THR A O 1
ATOM 1490 N N . LYS A 1 219 ? 9.471 23.959 179.308 1.00 12.18 197 LYS A N 1
ATOM 1491 C CA . LYS A 1 219 ? 8.937 22.637 179.151 1.00 12.62 197 LYS A CA 1
ATOM 1492 C C . LYS A 1 219 ? 8.126 22.465 177.844 1.00 11.23 197 LYS A C 1
ATOM 1493 O O . LYS A 1 219 ? 8.232 21.438 177.199 1.00 12.99 197 LYS A O 1
ATOM 1499 N N . GLU A 1 220 ? 7.281 23.439 177.509 1.00 11.79 198 GLU A N 1
ATOM 1500 C CA . GLU A 1 220 ? 6.429 23.368 176.317 1.00 12.16 198 GLU A CA 1
ATOM 1501 C C . GLU A 1 220 ? 7.283 23.251 175.061 1.00 14.22 198 GLU A C 1
ATOM 1502 O O . GLU A 1 220 ? 6.966 22.479 174.158 1.00 13.59 198 GLU A O 1
ATOM 1508 N N . ALA A 1 221 ? 8.400 23.981 175.041 1.00 11.64 199 ALA A N 1
ATOM 1509 C CA . ALA A 1 221 ? 9.319 23.965 173.908 1.00 11.15 199 ALA A CA 1
ATOM 1510 C C . ALA A 1 221 ? 10.285 22.792 173.887 1.00 10.59 199 ALA A C 1
ATOM 1511 O O . ALA A 1 221 ? 10.983 22.548 172.906 1.00 11.55 199 ALA A O 1
ATOM 1513 N N . ASP A 1 222 ? 10.338 22.067 174.989 1.00 10.07 200 ASP A N 1
ATOM 1514 C CA . ASP A 1 222 ? 11.247 20.949 175.224 1.00 11.32 200 ASP A CA 1
ATOM 1515 C C . ASP A 1 222 ? 12.701 21.396 175.043 1.00 10.11 200 ASP A C 1
ATOM 1516 O O . ASP A 1 222 ? 13.525 20.682 174.494 1.00 11.01 200 ASP A O 1
ATOM 1521 N N . VAL A 1 223 ? 12.978 22.585 175.544 1.00 8.97 201 VAL A N 1
ATOM 1522 C CA . VAL A 1 223 ? 14.328 23.140 175.513 1.00 9.56 201 VAL A CA 1
ATOM 1523 C C . VAL A 1 223 ? 14.951 23.018 176.909 1.00 9.12 201 VAL A C 1
ATOM 1524 O O . VAL A 1 223 ? 14.372 23.486 177.898 1.00 11.39 201 VAL A O 1
ATOM 1528 N N . PRO A 1 224 ? 16.139 22.395 177.011 1.00 9.17 202 PRO A N 1
ATOM 1529 C CA . PRO A 1 224 ? 16.743 22.235 178.347 1.00 8.89 202 PRO A CA 1
ATOM 1530 C C . PRO A 1 224 ? 17.183 23.539 178.991 1.00 8.89 202 PRO A C 1
ATOM 1531 O O . PRO A 1 224 ? 17.655 24.445 178.300 1.00 9.20 202 PRO A O 1
ATOM 1535 N N . VAL A 1 225 ? 17.101 23.556 180.321 1.00 8.77 203 VAL A N 1
ATOM 1536 C CA . VAL A 1 225 ? 17.486 24.740 181.102 1.00 8.98 203 VAL A CA 1
ATOM 1537 C C . VAL A 1 225 ? 18.833 24.410 181.757 1.00 8.61 203 VAL A C 1
ATOM 1538 O O . VAL A 1 225 ? 19.017 23.333 182.335 1.00 9.45 203 VAL A O 1
ATOM 1542 N N . ILE A 1 226 ? 19.764 25.321 181.570 1.00 8.37 204 ILE A N 1
ATOM 1543 C CA . ILE A 1 226 ? 21.045 25.363 182.278 1.00 8.08 204 ILE A CA 1
ATOM 1544 C C . ILE A 1 226 ? 20.853 26.417 183.380 1.00 7.95 204 ILE A C 1
ATOM 1545 O O . ILE A 1 226 ? 20.723 27.637 183.110 1.00 8.68 204 ILE A O 1
ATOM 1550 N N . ALA A 1 227 ? 20.833 25.930 184.632 1.00 7.85 205 ALA A N 1
ATOM 1551 C CA . ALA A 1 227 ? 20.726 26.823 185.786 1.00 8.71 205 ALA A CA 1
ATOM 1552 C C . ALA A 1 227 ? 22.137 27.234 186.249 1.00 8.01 205 ALA A C 1
ATOM 1553 O O . ALA A 1 227 ? 22.869 26.433 186.850 1.00 9.61 205 ALA A O 1
ATOM 1555 N N . ASP A 1 228 ? 22.463 28.488 185.952 1.00 8.50 206 ASP A N 1
ATOM 1556 C CA . ASP A 1 228 ? 23.705 29.100 186.418 1.00 7.29 206 ASP A CA 1
ATOM 1557 C C . ASP A 1 228 ? 23.500 29.521 187.872 1.00 7.52 206 ASP A C 1
ATOM 1558 O O . ASP A 1 228 ? 23.081 30.629 188.171 1.00 8.49 206 ASP A O 1
ATOM 1563 N N . GLU A 1 229 ? 23.807 28.589 188.755 1.00 9.18 207 GLU A N 1
ATOM 1564 C CA . GLU A 1 229 ? 23.664 28.789 190.208 1.00 8.78 207 GLU A CA 1
ATOM 1565 C C . GLU A 1 229 ? 25.019 29.052 190.883 1.00 9.15 207 GLU A C 1
ATOM 1566 O O . GLU A 1 229 ? 25.265 28.769 192.070 1.00 8.38 207 GLU A O 1
ATOM 1572 N N . VAL A 1 230 ? 25.914 29.640 190.104 1.00 8.35 208 VAL A N 1
ATOM 1573 C CA . VAL A 1 230 ? 27.234 29.970 190.638 1.00 9.00 208 VAL A CA 1
ATOM 1574 C C . VAL A 1 230 ? 27.107 30.851 191.886 1.00 7.93 208 VAL A C 1
ATOM 1575 O O . VAL A 1 230 ? 27.857 30.681 192.835 1.00 8.54 208 VAL A O 1
ATOM 1579 N N . LYS A 1 231 ? 26.165 31.781 191.911 1.00 9.94 209 LYS A N 1
ATOM 1580 C CA . LYS A 1 231 ? 25.943 32.647 193.078 1.00 9.81 209 LYS A CA 1
ATOM 1581 C C . LYS A 1 231 ? 24.965 32.041 194.063 1.00 11.24 209 LYS A C 1
ATOM 1582 O O . LYS A 1 231 ? 25.212 32.083 195.270 1.00 11.24 209 LYS A O 1
ATOM 1588 N N . VAL A 1 232 ? 23.856 31.494 193.549 1.00 9.80 210 VAL A N 1
ATOM 1589 C CA . VAL A 1 232 ? 22.734 31.075 194.389 1.00 10.34 210 VAL A CA 1
ATOM 1590 C C . VAL A 1 232 ? 22.665 29.629 194.814 1.00 11.30 210 VAL A C 1
ATOM 1591 O O . VAL A 1 232 ? 21.874 29.293 195.712 1.00 11.91 210 VAL A O 1
ATOM 1595 N N . GLY A 1 233 ? 23.480 28.787 194.199 1.00 9.82 211 GLY A N 1
ATOM 1596 C CA . GLY A 1 233 ? 23.488 27.360 194.458 1.00 9.21 211 GLY A CA 1
ATOM 1597 C C . GLY A 1 233 ? 24.106 27.129 195.854 1.00 11.65 211 GLY A C 1
ATOM 1598 O O . GLY A 1 233 ? 25.227 27.542 196.142 1.00 12.10 211 GLY A O 1
ATOM 1599 N N . LEU A 1 234 ? 23.334 26.498 196.728 1.00 11.46 212 LEU A N 1
ATOM 1600 C CA . LEU A 1 234 ? 23.718 26.284 198.144 1.00 11.88 212 LEU A CA 1
ATOM 1601 C C . LEU A 1 234 ? 23.667 27.557 198.997 1.00 10.82 212 LEU A C 1
ATOM 1602 O O . LEU A 1 234 ? 23.974 27.486 200.182 1.00 11.56 212 LEU A O 1
ATOM 1607 N N . ARG A 1 235 ? 23.185 28.671 198.446 1.00 10.07 213 ARG A N 1
ATOM 1608 C CA . ARG A 1 235 ? 23.200 29.960 199.131 1.00 9.69 213 ARG A CA 1
ATOM 1609 C C . ARG A 1 235 ? 22.149 29.990 200.234 1.00 10.88 213 ARG A C 1
ATOM 1610 O O . ARG A 1 235 ? 22.408 30.576 201.285 1.00 10.30 213 ARG A O 1
ATOM 1618 N N . TYR A 1 236 ? 21.004 29.357 199.969 1.00 11.26 214 TYR A N 1
ATOM 1619 C CA . TYR A 1 236 ? 19.872 29.495 200.875 1.00 11.39 214 TYR A CA 1
ATOM 1620 C C . TYR A 1 236 ? 19.588 28.249 201.704 1.00 13.83 214 TYR A C 1
ATOM 1621 O O . TYR A 1 236 ? 18.940 28.348 202.768 1.00 16.30 214 TYR A O 1
ATOM 1630 N N . ARG A 1 237 ? 20.018 27.108 201.186 1.00 12.56 215 ARG A N 1
ATOM 1631 C CA . ARG A 1 237 ? 19.709 25.800 201.735 1.00 16.10 215 ARG A CA 1
ATOM 1632 C C . ARG A 1 237 ? 20.711 24.826 201.156 1.00 14.56 215 ARG A C 1
ATOM 1633 O O . ARG A 1 237 ? 21.533 25.215 200.295 1.00 13.75 215 ARG A O 1
ATOM 1641 N N . ALA A 1 238 ? 20.687 23.581 201.631 1.00 16.58 216 ALA A N 1
ATOM 1642 C CA . ALA A 1 238 ? 21.536 22.508 201.125 1.00 15.69 216 ALA A CA 1
ATOM 1643 C C . ALA A 1 238 ? 21.057 21.933 199.796 1.00 15.99 216 ALA A C 1
ATOM 1644 O O . ALA A 1 238 ? 20.689 20.779 199.720 1.00 17.67 216 ALA A O 1
ATOM 1646 N N . GLY A 1 239 ? 21.110 22.750 198.752 1.00 16.06 217 GLY A N 1
ATOM 1647 C CA . GLY A 1 239 ? 20.670 22.383 197.419 1.00 15.66 217 GLY A CA 1
ATOM 1648 C C . GLY A 1 239 ? 20.551 23.625 196.560 1.00 15.67 217 GLY A C 1
ATOM 1649 O O . GLY A 1 239 ? 20.865 24.761 196.976 1.00 13.10 217 GLY A O 1
ATOM 1650 N N . LEU A 1 240 ? 20.019 23.425 195.366 1.00 14.33 218 LEU A N 1
ATOM 1651 C CA . LEU A 1 240 ? 19.795 24.527 194.469 1.00 14.81 218 LEU A CA 1
ATOM 1652 C C . LEU A 1 240 ? 18.704 25.489 194.945 1.00 14.86 218 LEU A C 1
ATOM 1653 O O . LEU A 1 240 ? 17.902 25.157 195.823 1.00 16.60 218 LEU A O 1
ATOM 1658 N N . SER A 1 241 ? 18.674 26.691 194.397 1.00 14.12 219 SER A N 1
ATOM 1659 C CA . SER A 1 241 ? 17.916 27.804 194.958 1.00 14.65 219 SER A CA 1
ATOM 1660 C C . SER A 1 241 ? 16.399 27.754 194.817 1.00 18.61 219 SER A C 1
ATOM 1661 O O . SER A 1 241 ? 15.714 28.392 195.626 1.00 21.95 219 SER A O 1
ATOM 1664 N N . THR A 1 242 ? 15.876 27.065 193.808 1.00 19.15 220 THR A N 1
ATOM 1665 C CA . THR A 1 242 ? 14.404 26.942 193.770 1.00 22.09 220 THR A CA 1
ATOM 1666 C C . THR A 1 242 ? 13.852 25.667 193.182 1.00 24.47 220 THR A C 1
ATOM 1667 O O . THR A 1 242 ? 14.284 25.195 192.109 1.00 20.89 220 THR A O 1
ATOM 1671 N N . PRO A 1 243 ? 12.832 25.113 193.861 1.00 22.56 221 PRO A N 1
ATOM 1672 C CA . PRO A 1 243 ? 12.184 23.933 193.268 1.00 22.83 221 PRO A CA 1
ATOM 1673 C C . PRO A 1 243 ? 11.308 24.272 192.048 1.00 21.54 221 PRO A C 1
ATOM 1674 O O . PRO A 1 243 ? 10.791 23.361 191.396 1.00 20.60 221 PRO A O 1
ATOM 1678 N N . LEU A 1 244 ? 11.100 25.566 191.778 1.00 19.69 222 LEU A N 1
ATOM 1679 C CA . LEU A 1 244 ? 10.240 26.016 190.661 1.00 21.12 222 LEU A CA 1
ATOM 1680 C C . LEU A 1 244 ? 11.000 25.971 189.329 1.00 23.24 222 LEU A C 1
ATOM 1681 O O . LEU A 1 244 ? 10.431 26.305 188.281 1.00 23.00 222 LEU A O 1
ATOM 1686 N N . LEU A 1 245 ? 12.273 25.570 189.386 1.00 19.96 223 LEU A N 1
ATOM 1687 C CA . LEU A 1 245 ? 13.043 25.217 188.205 1.00 19.42 223 LEU A CA 1
ATOM 1688 C C . LEU A 1 245 ? 13.302 23.724 188.147 1.00 19.83 223 LEU A C 1
ATOM 1689 O O . LEU A 1 245 ? 13.453 23.071 189.166 1.00 26.57 223 LEU A O 1
ATOM 1694 N N . ASP A 1 246 ? 13.430 23.179 186.946 1.00 17.18 224 ASP A N 1
ATOM 1695 C CA . ASP A 1 246 ? 13.810 21.805 186.779 1.00 21.39 224 ASP A CA 1
ATOM 1696 C C . ASP A 1 246 ? 14.975 21.748 185.799 1.00 21.70 224 ASP A C 1
ATOM 1697 O O . ASP A 1 246 ? 14.791 21.416 184.628 1.00 20.51 224 ASP A O 1
ATOM 1702 N N . PRO A 1 247 ? 16.185 22.062 186.279 1.00 16.65 225 PRO A N 1
ATOM 1703 C CA . PRO A 1 247 ? 17.194 22.242 185.238 1.00 15.37 225 PRO A CA 1
ATOM 1704 C C . PRO A 1 247 ? 17.751 20.934 184.760 1.00 13.59 225 PRO A C 1
ATOM 1705 O O . PRO A 1 247 ? 17.905 19.977 185.537 1.00 15.41 225 PRO A O 1
ATOM 1709 N N . ALA A 1 248 ? 18.151 20.898 183.496 1.00 10.69 226 ALA A N 1
ATOM 1710 C CA . ALA A 1 248 ? 18.815 19.748 182.915 1.00 10.88 226 ALA A CA 1
ATOM 1711 C C . ALA A 1 248 ? 20.283 19.730 183.325 1.00 9.10 226 ALA A C 1
ATOM 1712 O O . ALA A 1 248 ? 20.863 18.653 183.419 1.00 11.26 226 ALA A O 1
ATOM 1714 N N . VAL A 1 249 ? 20.846 20.932 183.478 1.00 9.44 227 VAL A N 1
ATOM 1715 C CA . VAL A 1 249 ? 22.232 21.090 183.908 1.00 10.11 227 VAL A CA 1
ATOM 1716 C C . VAL A 1 249 ? 22.295 22.187 184.951 1.00 9.02 227 VAL A C 1
ATOM 1717 O O . VAL A 1 249 ? 21.620 23.200 184.801 1.00 10.33 227 VAL A O 1
ATOM 1721 N N . TRP A 1 250 ? 23.112 21.987 185.997 1.00 9.25 228 TRP A N 1
ATOM 1722 C CA . TRP A 1 250 ? 23.368 23.012 187.010 1.00 9.42 228 TRP A CA 1
ATOM 1723 C C . TRP A 1 250 ? 24.860 23.346 187.060 1.00 8.63 228 TRP A C 1
ATOM 1724 O O . TRP A 1 250 ? 25.685 22.512 186.713 1.00 8.75 228 TRP A O 1
ATOM 1735 N N . ILE A 1 251 ? 25.152 24.560 187.535 1.00 7.41 229 ILE A N 1
ATOM 1736 C CA . ILE A 1 251 ? 26.514 24.962 187.931 1.00 7.93 229 ILE A CA 1
ATOM 1737 C C . ILE A 1 251 ? 26.445 25.626 189.292 1.00 7.71 229 ILE A C 1
ATOM 1738 O O . ILE A 1 251 ? 25.565 26.474 189.543 1.00 8.03 229 ILE A O 1
ATOM 1743 N N . VAL A 1 252 ? 27.361 25.259 190.185 1.00 8.63 230 VAL A N 1
ATOM 1744 C CA . VAL A 1 252 ? 27.538 25.943 191.446 1.00 8.65 230 VAL A CA 1
ATOM 1745 C C . VAL A 1 252 ? 29.011 26.298 191.605 1.00 8.36 230 VAL A C 1
ATOM 1746 O O . VAL A 1 252 ? 29.868 25.699 190.966 1.00 10.25 230 VAL A O 1
ATOM 1750 N N . ALA A 1 253 ? 29.313 27.262 192.473 1.00 7.85 231 ALA A N 1
ATOM 1751 C CA . ALA A 1 253 ? 30.728 27.573 192.693 1.00 8.00 231 ALA A CA 1
ATOM 1752 C C . ALA A 1 253 ? 30.973 28.439 193.918 1.00 8.71 231 ALA A C 1
ATOM 1753 O O . ALA A 1 253 ? 31.774 28.081 194.764 1.00 10.43 231 ALA A O 1
ATOM 1755 N N . LYS A 1 254 ? 30.366 29.613 194.016 1.00 10.39 232 LYS A N 1
ATOM 1756 C CA . LYS A 1 254 ? 30.732 30.485 195.114 1.00 9.68 232 LYS A CA 1
ATOM 1757 C C . LYS A 1 254 ? 30.531 29.857 196.493 1.00 11.68 232 LYS A C 1
ATOM 1758 O O . LYS A 1 254 ? 31.314 30.109 197.407 1.00 10.56 232 LYS A O 1
ATOM 1764 N N . CYS A 1 255 ? 29.492 29.033 196.659 1.00 10.56 233 CYS A N 1
ATOM 1765 C CA . CYS A 1 255 ? 29.213 28.445 197.979 1.00 11.02 233 CYS A CA 1
ATOM 1766 C C . CYS A 1 255 ? 29.977 27.143 198.247 1.00 12.15 233 CYS A C 1
ATOM 1767 O O . CYS A 1 255 ? 29.809 26.542 199.302 1.00 13.79 233 CYS A O 1
ATOM 1770 N N . LEU A 1 256 ? 30.892 26.756 197.346 1.00 11.20 234 LEU A N 1
ATOM 1771 C CA . LEU A 1 256 ? 31.482 25.423 197.339 1.00 11.29 234 LEU A CA 1
ATOM 1772 C C . LEU A 1 256 ? 32.764 25.305 198.135 1.00 10.78 234 LEU A C 1
ATOM 1773 O O . LEU A 1 256 ? 33.012 24.249 198.682 1.00 10.46 234 LEU A O 1
ATOM 1778 N N . ALA A 1 257 ? 33.585 26.358 198.190 1.00 9.71 235 ALA A N 1
ATOM 1779 C CA . ALA A 1 257 ? 34.955 26.167 198.662 1.00 10.10 235 ALA A CA 1
ATOM 1780 C C . ALA A 1 257 ? 35.568 27.286 199.506 1.00 9.60 235 ALA A C 1
ATOM 1781 O O . ALA A 1 257 ? 36.785 27.389 199.609 1.00 8.45 235 ALA A O 1
ATOM 1783 N N . ASN A 1 258 ? 34.711 28.127 200.062 1.00 8.74 236 ASN A N 1
ATOM 1784 C CA . ASN A 1 258 ? 35.110 29.243 200.901 1.00 9.34 236 ASN A CA 1
ATOM 1785 C C . ASN A 1 258 ? 36.145 30.150 200.249 1.00 8.83 236 ASN A C 1
ATOM 1786 O O . ASN A 1 258 ? 37.049 30.701 200.901 1.00 9.24 236 ASN A O 1
ATOM 1791 N N . GLY A 1 259 ? 35.991 30.321 198.950 1.00 9.37 237 GLY A N 1
ATOM 1792 C CA . GLY A 1 259 ? 36.876 31.198 198.216 1.00 10.27 237 GLY A CA 1
ATOM 1793 C C . GLY A 1 259 ? 37.901 30.507 197.326 1.00 10.90 237 GLY A C 1
ATOM 1794 O O . GLY A 1 259 ? 38.411 31.159 196.387 1.00 11.47 237 GLY A O 1
ATOM 1795 N N . SER A 1 260 ? 38.258 29.247 197.622 1.00 10.85 238 SER A N 1
ATOM 1796 C CA . SER A 1 260 ? 39.222 28.507 196.808 1.00 9.74 238 SER A CA 1
ATOM 1797 C C . SER A 1 260 ? 38.592 28.266 195.420 1.00 11.34 238 SER A C 1
ATOM 1798 O O . SER A 1 260 ? 37.348 28.224 195.282 1.00 10.58 238 SER A O 1
ATOM 1801 N N . PRO A 1 261 ? 39.438 28.149 194.389 1.00 8.71 239 PRO A N 1
ATOM 1802 C CA . PRO A 1 261 ? 38.952 28.224 193.012 1.00 9.78 239 PRO A CA 1
ATOM 1803 C C . PRO A 1 261 ? 38.411 26.907 192.517 1.00 8.62 239 PRO A C 1
ATOM 1804 O O . PRO A 1 261 ? 39.117 26.121 191.850 1.00 10.39 239 PRO A O 1
ATOM 1808 N N . VAL A 1 262 ? 37.151 26.683 192.818 1.00 8.69 240 VAL A N 1
ATOM 1809 C CA . VAL A 1 262 ? 36.510 25.422 192.423 1.00 9.17 240 VAL A CA 1
ATOM 1810 C C . VAL A 1 262 ? 35.079 25.766 191.984 1.00 8.94 240 VAL A C 1
ATOM 1811 O O . VAL A 1 262 ? 34.333 26.451 192.701 1.00 13.14 240 VAL A O 1
ATOM 1815 N N . ALA A 1 263 ? 34.682 25.275 190.820 1.00 8.20 241 ALA A N 1
ATOM 1816 C CA . ALA A 1 263 ? 33.306 25.331 190.371 1.00 6.63 241 ALA A CA 1
ATOM 1817 C C . ALA A 1 263 ? 32.901 23.912 190.030 1.00 7.38 241 ALA A C 1
ATOM 1818 O O . ALA A 1 263 ? 33.755 23.110 189.665 1.00 9.58 241 ALA A O 1
ATOM 1820 N N . ALA A 1 264 ? 31.616 23.599 190.110 1.00 7.23 242 ALA A N 1
ATOM 1821 C CA . ALA A 1 264 ? 31.150 22.259 189.774 1.00 7.56 242 ALA A CA 1
ATOM 1822 C C . ALA A 1 264 ? 29.922 22.348 188.876 1.00 7.66 242 ALA A C 1
ATOM 1823 O O . ALA A 1 264 ? 29.127 23.296 188.979 1.00 8.27 242 ALA A O 1
ATOM 1825 N N . VAL A 1 265 ? 29.746 21.323 188.059 1.00 7.44 243 VAL A N 1
ATOM 1826 C CA . VAL A 1 265 ? 28.604 21.193 187.213 1.00 8.49 243 VAL A CA 1
ATOM 1827 C C . VAL A 1 265 ? 28.027 19.818 187.310 1.00 9.03 243 VAL A C 1
ATOM 1828 O O . VAL A 1 265 ? 28.694 18.899 187.695 1.00 8.45 243 VAL A O 1
ATOM 1832 N N . GLY A 1 266 ? 26.774 19.702 186.924 1.00 9.64 244 GLY A N 1
ATOM 1833 C CA . GLY A 1 266 ? 26.232 18.369 186.750 1.00 10.55 244 GLY A CA 1
ATOM 1834 C C . GLY A 1 266 ? 24.886 18.356 186.078 1.00 9.89 244 GLY A C 1
ATOM 1835 O O . GLY A 1 266 ? 24.317 19.391 185.773 1.00 9.89 244 GLY A O 1
ATOM 1836 N N . GLY A 1 267 ? 24.417 17.136 185.840 1.00 9.15 245 GLY A N 1
ATOM 1837 C CA . GLY A 1 267 ? 23.097 16.891 185.237 1.00 10.83 245 GLY A CA 1
ATOM 1838 C C . GLY A 1 267 ? 23.157 15.802 184.193 1.00 9.32 245 GLY A C 1
ATOM 1839 O O . GLY A 1 267 ? 23.832 14.772 184.365 1.00 10.66 245 GLY A O 1
ATOM 1840 N N . ASP A 1 268 ? 22.434 16.023 183.102 1.00 10.89 246 ASP A N 1
ATOM 1841 C CA . ASP A 1 268 ? 22.084 14.967 182.163 1.00 12.16 246 ASP A CA 1
ATOM 1842 C C . ASP A 1 268 ? 23.295 14.460 181.404 1.00 12.52 246 ASP A C 1
ATOM 1843 O O . ASP A 1 268 ? 24.093 15.225 180.827 1.00 13.15 246 ASP A O 1
ATOM 1848 N N . ALA A 1 269 ? 23.477 13.150 181.376 1.00 13.10 247 ALA A N 1
ATOM 1849 C CA . ALA A 1 269 ? 24.649 12.590 180.773 1.00 12.85 247 ALA A CA 1
ATOM 1850 C C . ALA A 1 269 ? 24.783 12.792 179.272 1.00 12.63 247 ALA A C 1
ATOM 1851 O O . ALA A 1 269 ? 25.876 13.019 178.780 1.00 13.22 247 ALA A O 1
ATOM 1853 N N . HIS A 1 270 ? 23.689 12.686 178.538 1.00 12.08 248 HIS A N 1
ATOM 1854 C CA . HIS A 1 270 ? 23.723 12.922 177.099 1.00 14.06 248 HIS A CA 1
ATOM 1855 C C . HIS A 1 270 ? 24.085 14.364 176.788 1.00 12.33 248 HIS A C 1
ATOM 1856 O O . HIS A 1 270 ? 24.964 14.630 175.961 1.00 14.07 248 HIS A O 1
ATOM 1863 N N . LEU A 1 271 ? 23.459 15.286 177.496 1.00 10.66 249 LEU A N 1
ATOM 1864 C CA . LEU A 1 271 ? 23.711 16.715 177.230 1.00 10.31 249 LEU A CA 1
ATOM 1865 C C . LEU A 1 271 ? 25.158 17.100 177.575 1.00 11.06 249 LEU A C 1
ATOM 1866 O O . LEU A 1 271 ? 25.703 18.083 177.012 1.00 10.94 249 LEU A O 1
ATOM 1871 N N . LEU A 1 272 ? 25.746 16.445 178.572 1.00 10.39 250 LEU A N 1
ATOM 1872 C CA . LEU A 1 272 ? 27.105 16.739 179.001 1.00 11.56 250 LEU A CA 1
ATOM 1873 C C . LEU A 1 272 ? 28.148 15.820 178.394 1.00 10.60 250 LEU A C 1
ATOM 1874 O O . LEU A 1 272 ? 29.303 15.771 178.812 1.00 11.68 250 LEU A O 1
ATOM 1879 N N . ALA A 1 273 ? 27.780 15.054 177.373 1.00 10.80 251 ALA A N 1
ATOM 1880 C CA . ALA A 1 273 ? 28.722 14.105 176.811 1.00 11.61 251 ALA A CA 1
ATOM 1881 C C . ALA A 1 273 ? 30.050 14.722 176.370 1.00 11.38 251 ALA A C 1
ATOM 1882 O O . ALA A 1 273 ? 31.138 14.128 176.535 1.00 12.44 251 ALA A O 1
ATOM 1884 N N . ALA A 1 274 ? 30.005 15.935 175.807 1.00 10.71 252 ALA A N 1
ATOM 1885 C CA . ALA A 1 274 ? 31.244 16.560 175.337 1.00 11.56 252 ALA A CA 1
ATOM 1886 C C . ALA A 1 274 ? 32.229 16.930 176.424 1.00 10.31 252 ALA A C 1
ATOM 1887 O O . ALA A 1 274 ? 33.401 17.278 176.109 1.00 11.50 252 ALA A O 1
ATOM 1889 N N . LEU A 1 275 ? 31.786 16.884 177.686 1.00 9.91 253 LEU A N 1
ATOM 1890 C CA . LEU A 1 275 ? 32.726 17.094 178.771 1.00 11.15 253 LEU A CA 1
ATOM 1891 C C . LEU A 1 275 ? 33.831 16.054 178.830 1.00 11.74 253 LEU A C 1
ATOM 1892 O O . LEU A 1 275 ? 34.829 16.279 179.548 1.00 9.92 253 LEU A O 1
ATOM 1897 N N . GLU A 1 276 ? 33.671 14.918 178.136 1.00 10.06 254 GLU A N 1
ATOM 1898 C CA . GLU A 1 276 ? 34.752 13.941 178.052 1.00 12.64 254 GLU A CA 1
ATOM 1899 C C . GLU A 1 276 ? 36.036 14.553 177.501 1.00 12.73 254 GLU A C 1
ATOM 1900 O O . GLU A 1 276 ? 37.121 14.034 177.749 1.00 16.74 254 GLU A O 1
ATOM 1906 N N . ASP A 1 277 ? 35.917 15.653 176.762 1.00 13.16 255 ASP A N 1
ATOM 1907 C CA . ASP A 1 277 ? 37.073 16.330 176.161 1.00 15.05 255 ASP A CA 1
ATOM 1908 C C . ASP A 1 277 ? 37.735 17.313 177.130 1.00 13.06 255 ASP A C 1
ATOM 1909 O O . ASP A 1 277 ? 38.703 17.982 176.743 1.00 17.39 255 ASP A O 1
ATOM 1914 N N . VAL A 1 278 ? 37.251 17.440 178.352 1.00 10.90 256 VAL A N 1
ATOM 1915 C CA . VAL A 1 278 ? 37.837 18.408 179.272 1.00 10.47 256 VAL A CA 1
ATOM 1916 C C . VAL A 1 278 ? 38.846 17.748 180.211 1.00 10.89 256 VAL A C 1
ATOM 1917 O O . VAL A 1 278 ? 38.550 16.773 180.885 1.00 10.84 256 VAL A O 1
ATOM 1921 N N . SER A 1 279 ? 40.045 18.324 180.231 1.00 9.76 257 SER A N 1
ATOM 1922 C CA . SER A 1 279 ? 41.065 18.019 181.205 1.00 10.69 257 SER A CA 1
ATOM 1923 C C . SER A 1 279 ? 41.881 19.306 181.373 1.00 9.69 257 SER A C 1
ATOM 1924 O O . SER A 1 279 ? 42.031 20.084 180.415 1.00 10.88 257 SER A O 1
ATOM 1927 N N . PHE A 1 280 ? 42.367 19.552 182.578 1.00 10.08 258 PHE A N 1
ATOM 1928 C CA . PHE A 1 280 ? 43.318 20.637 182.800 1.00 8.74 258 PHE A CA 1
ATOM 1929 C C . PHE A 1 280 ? 44.353 20.204 183.828 1.00 9.43 258 PHE A C 1
ATOM 1930 O O . PHE A 1 280 ? 44.113 19.281 184.639 1.00 8.57 258 PHE A O 1
ATOM 1938 N N . THR A 1 281 ? 45.503 20.868 183.787 1.00 8.14 259 THR A N 1
ATOM 1939 C CA . THR A 1 281 ? 46.702 20.443 184.470 1.00 9.00 259 THR A CA 1
ATOM 1940 C C . THR A 1 281 ? 46.478 20.325 185.963 1.00 9.21 259 THR A C 1
ATOM 1941 O O . THR A 1 281 ? 46.961 19.368 186.579 1.00 10.29 259 THR A O 1
ATOM 1945 N N . SER A 1 282 ? 45.762 21.290 186.538 1.00 7.75 260 SER A N 1
ATOM 1946 C CA . SER A 1 282 ? 45.595 21.370 187.993 1.00 8.33 260 SER A CA 1
ATOM 1947 C C . SER A 1 282 ? 44.400 20.583 188.504 1.00 7.83 260 SER A C 1
ATOM 1948 O O . SER A 1 282 ? 43.975 20.758 189.660 1.00 9.47 260 SER A O 1
ATOM 1951 N N . TYR A 1 283 ? 43.879 19.654 187.688 1.00 7.24 261 TYR A N 1
ATOM 1952 C CA . TYR A 1 283 ? 42.613 19.023 188.035 1.00 7.75 261 TYR A CA 1
ATOM 1953 C C . TYR A 1 283 ? 42.623 18.403 189.427 1.00 7.83 261 TYR A C 1
ATOM 1954 O O . TYR A 1 283 ? 41.615 18.454 190.116 1.00 8.43 261 TYR A O 1
ATOM 1963 N N . PHE A 1 284 ? 43.753 17.812 189.808 1.00 8.59 262 PHE A N 1
ATOM 1964 C CA . PHE A 1 284 ? 43.810 17.062 191.076 1.00 8.74 262 PHE A CA 1
ATOM 1965 C C . PHE A 1 284 ? 44.495 17.867 192.165 1.00 10.06 262 PHE A C 1
ATOM 1966 O O . PHE A 1 284 ? 44.889 17.344 193.199 1.00 9.96 262 PHE A O 1
ATOM 1974 N N . GLU A 1 285 ? 44.609 19.165 191.963 1.00 9.39 263 GLU A N 1
ATOM 1975 C CA . GLU A 1 285 ? 45.348 19.962 192.924 1.00 9.01 263 GLU A CA 1
ATOM 1976 C C . GLU A 1 285 ? 44.739 19.807 194.329 1.00 8.47 263 GLU A C 1
ATOM 1977 O O . GLU A 1 285 ? 43.547 19.993 194.519 1.00 9.54 263 GLU A O 1
ATOM 1983 N N . PRO A 1 286 ? 45.564 19.404 195.321 1.00 8.24 264 PRO A N 1
ATOM 1984 C CA . PRO A 1 286 ? 44.960 18.952 196.596 1.00 8.43 264 PRO A CA 1
ATOM 1985 C C . PRO A 1 286 ? 44.442 20.020 197.517 1.00 8.54 264 PRO A C 1
ATOM 1986 O O . PRO A 1 286 ? 43.500 19.750 198.261 1.00 9.75 264 PRO A O 1
ATOM 1990 N N . THR A 1 287 ? 45.002 21.227 197.486 1.00 9.06 265 THR A N 1
ATOM 1991 C CA . THR A 1 287 ? 44.469 22.276 198.357 1.00 9.24 265 THR A CA 1
ATOM 1992 C C . THR A 1 287 ? 43.059 22.720 197.965 1.00 9.64 265 THR A C 1
ATOM 1993 O O . THR A 1 287 ? 42.209 22.929 198.828 1.00 10.63 265 THR A O 1
ATOM 1997 N N . ALA A 1 288 ? 42.816 22.901 196.676 1.00 8.51 266 ALA A N 1
ATOM 1998 C CA . ALA A 1 288 ? 41.441 23.206 196.230 1.00 9.91 266 ALA A CA 1
ATOM 1999 C C . ALA A 1 288 ? 40.466 22.090 196.561 1.00 11.76 266 ALA A C 1
ATOM 2000 O O . ALA A 1 288 ? 39.338 22.350 196.955 1.00 10.56 266 ALA A O 1
ATOM 2002 N N . MET A 1 289 ? 40.880 20.853 196.343 1.00 10.77 267 MET A N 1
ATOM 2003 C CA . MET A 1 289 ? 40.016 19.732 196.634 1.00 13.22 267 MET A CA 1
ATOM 2004 C C . MET A 1 289 ? 39.721 19.696 198.156 1.00 12.46 267 MET A C 1
ATOM 2005 O O . MET A 1 289 ? 38.619 19.382 198.594 1.00 12.57 267 MET A O 1
ATOM 2010 N N . ALA A 1 290 ? 40.713 20.027 198.971 1.00 9.98 268 ALA A N 1
ATOM 2011 C CA . ALA A 1 290 ? 40.498 20.010 200.423 1.00 11.63 268 ALA A CA 1
ATOM 2012 C C . ALA A 1 290 ? 39.474 21.085 200.805 1.00 10.24 268 ALA A C 1
ATOM 2013 O O . ALA A 1 290 ? 38.593 20.885 201.644 1.00 10.69 268 ALA A O 1
ATOM 2015 N N . ALA A 1 291 ? 39.632 22.282 200.234 1.00 9.90 269 ALA A N 1
ATOM 2016 C CA . ALA A 1 291 ? 38.761 23.353 200.568 1.00 9.56 269 ALA A CA 1
ATOM 2017 C C . ALA A 1 291 ? 37.311 22.997 200.179 1.00 9.57 269 ALA A C 1
ATOM 2018 O O . ALA A 1 291 ? 36.390 23.261 200.936 1.00 11.22 269 ALA A O 1
ATOM 2020 N N . ALA A 1 292 ? 37.113 22.445 198.987 1.00 8.62 270 ALA A N 1
ATOM 2021 C CA . ALA A 1 292 ? 35.782 22.159 198.499 1.00 10.41 270 ALA A CA 1
ATOM 2022 C C . ALA A 1 292 ? 35.153 21.031 199.312 1.00 10.58 270 ALA A C 1
ATOM 2023 O O . ALA A 1 292 ? 33.987 21.102 199.671 1.00 11.28 270 ALA A O 1
ATOM 2025 N N . THR A 1 293 ? 35.906 19.977 199.586 1.00 11.99 271 THR A N 1
ATOM 2026 C CA A THR A 1 293 ? 35.336 18.866 200.315 0.50 12.77 271 THR A CA 1
ATOM 2027 C CA B THR A 1 293 ? 35.314 18.859 200.314 0.50 11.99 271 THR A CA 1
ATOM 2028 C C . THR A 1 293 ? 34.921 19.298 201.722 1.00 12.87 271 THR A C 1
ATOM 2029 O O . THR A 1 293 ? 33.835 18.973 202.191 1.00 13.12 271 THR A O 1
ATOM 2036 N N . THR A 1 294 ? 35.783 20.072 202.388 1.00 10.86 272 THR A N 1
ATOM 2037 C CA . THR A 1 294 ? 35.531 20.522 203.753 1.00 11.36 272 THR A CA 1
ATOM 2038 C C . THR A 1 294 ? 34.362 21.510 203.814 1.00 12.41 272 THR A C 1
ATOM 2039 O O . THR A 1 294 ? 33.509 21.417 204.706 1.00 11.03 272 THR A O 1
ATOM 2043 N N . THR A 1 295 ? 34.342 22.474 202.891 1.00 10.83 273 THR A N 1
ATOM 2044 C CA . THR A 1 295 ? 33.273 23.441 202.838 1.00 10.16 273 THR A CA 1
ATOM 2045 C C . THR A 1 295 ? 31.954 22.794 202.462 1.00 11.16 273 THR A C 1
ATOM 2046 O O . THR A 1 295 ? 30.962 23.014 203.128 1.00 13.28 273 THR A O 1
ATOM 2050 N N . LEU A 1 296 ? 31.945 21.968 201.428 1.00 12.44 274 LEU A N 1
ATOM 2051 C CA . LEU A 1 296 ? 30.718 21.297 201.004 1.00 13.68 274 LEU A CA 1
ATOM 2052 C C . LEU A 1 296 ? 30.147 20.443 202.137 1.00 12.51 274 LEU A C 1
ATOM 2053 O O . LEU A 1 296 ? 28.927 20.410 202.324 1.00 13.78 274 LEU A O 1
ATOM 2058 N N . ARG A 1 297 ? 30.988 19.753 202.894 1.00 12.93 275 ARG A N 1
ATOM 2059 C CA . ARG A 1 297 ? 30.463 18.965 204.030 1.00 15.87 275 ARG A CA 1
ATOM 2060 C C . ARG A 1 297 ? 29.621 19.832 204.963 1.00 15.02 275 ARG A C 1
ATOM 2061 O O . ARG A 1 297 ? 28.540 19.398 205.392 1.00 15.91 275 ARG A O 1
ATOM 2069 N N . ARG A 1 298 ? 30.082 21.046 205.248 1.00 13.89 276 ARG A N 1
ATOM 2070 C CA . ARG A 1 298 ? 29.323 21.982 206.070 1.00 15.52 276 ARG A CA 1
ATOM 2071 C C . ARG A 1 298 ? 28.091 22.557 205.400 1.00 15.70 276 ARG A C 1
ATOM 2072 O O . ARG A 1 298 ? 27.000 22.584 205.977 1.00 14.04 276 ARG A O 1
ATOM 2080 N N . MET A 1 299 ? 28.243 22.972 204.148 1.00 12.80 277 MET A N 1
ATOM 2081 C CA . MET A 1 299 ? 27.122 23.548 203.440 1.00 12.50 277 MET A CA 1
ATOM 2082 C C . MET A 1 299 ? 26.030 22.510 203.195 1.00 13.02 277 MET A C 1
ATOM 2083 O O . MET A 1 299 ? 24.855 22.874 203.126 1.00 13.46 277 MET A O 1
ATOM 2088 N N . ALA A 1 300 ? 26.407 21.238 203.080 1.00 13.72 278 ALA A N 1
ATOM 2089 C CA . ALA A 1 300 ? 25.429 20.172 202.853 1.00 15.71 278 ALA A CA 1
ATOM 2090 C C . ALA A 1 300 ? 24.499 19.933 204.027 1.00 16.32 278 ALA A C 1
ATOM 2091 O O . ALA A 1 300 ? 23.455 19.272 203.856 1.00 15.03 278 ALA A O 1
ATOM 2093 N N . THR A 1 301 ? 24.849 20.483 205.196 1.00 14.58 279 THR A N 1
ATOM 2094 C CA . THR A 1 301 ? 24.029 20.344 206.415 1.00 17.23 279 THR A CA 1
ATOM 2095 C C . THR A 1 301 ? 22.935 21.382 206.455 1.00 17.46 279 THR A C 1
ATOM 2096 O O . THR A 1 301 ? 21.979 21.246 207.223 1.00 20.26 279 THR A O 1
ATOM 2100 N N . GLY A 1 302 ? 23.091 22.473 205.707 1.00 14.29 280 GLY A N 1
ATOM 2101 C CA . GLY A 1 302 ? 22.224 23.601 205.831 1.00 14.97 280 GLY A CA 1
ATOM 2102 C C . GLY A 1 302 ? 22.472 24.516 207.011 1.00 12.93 280 GLY A C 1
ATOM 2103 O O . GLY A 1 302 ? 21.869 25.584 207.090 1.00 15.21 280 GLY A O 1
ATOM 2104 N N . GLU A 1 303 ? 23.411 24.156 207.898 1.00 14.00 281 GLU A N 1
ATOM 2105 C CA . GLU A 1 303 ? 23.618 24.944 209.096 1.00 14.88 281 GLU A CA 1
ATOM 2106 C C . GLU A 1 303 ? 24.210 26.317 208.849 1.00 13.98 281 GLU A C 1
ATOM 2107 O O . GLU A 1 303 ? 23.762 27.316 209.417 1.00 13.28 281 GLU A O 1
ATOM 2113 N N . PRO A 1 304 ? 25.256 26.401 207.997 1.00 12.39 282 PRO A N 1
ATOM 2114 C CA . PRO A 1 304 ? 25.734 27.748 207.746 1.00 12.41 282 PRO A CA 1
ATOM 2115 C C . PRO A 1 304 ? 24.708 28.708 207.169 1.00 11.43 282 PRO A C 1
ATOM 2116 O O . PRO A 1 304 ? 24.661 29.866 207.592 1.00 12.53 282 PRO A O 1
ATOM 2120 N N . GLN A 1 305 ? 23.925 28.227 206.208 1.00 11.17 283 GLN A N 1
ATOM 2121 C CA . GLN A 1 305 ? 22.901 29.044 205.547 1.00 10.98 283 GLN A CA 1
ATOM 2122 C C . GLN A 1 305 ? 21.831 29.510 206.545 1.00 13.03 283 GLN A C 1
ATOM 2123 O O . GLN A 1 305 ? 21.400 30.633 206.515 1.00 13.53 283 GLN A O 1
ATOM 2129 N N . GLN A 1 306 ? 21.489 28.638 207.474 1.00 14.01 284 GLN A N 1
ATOM 2130 C CA . GLN A 1 306 ? 20.541 28.966 208.551 1.00 14.68 284 GLN A CA 1
ATOM 2131 C C . GLN A 1 306 ? 21.065 29.985 209.531 1.00 15.39 284 GLN A C 1
ATOM 2132 O O . GLN A 1 306 ? 20.344 30.927 209.918 1.00 15.77 284 GLN A O 1
ATOM 2138 N N . ALA A 1 307 ? 22.350 29.888 209.870 1.00 13.40 285 ALA A N 1
ATOM 2139 C CA . ALA A 1 307 ? 22.993 30.866 210.729 1.00 15.56 285 ALA A CA 1
ATOM 2140 C C . ALA A 1 307 ? 23.095 32.212 210.056 1.00 14.84 285 ALA A C 1
ATOM 2141 O O . ALA A 1 307 ? 22.810 33.241 210.685 1.00 13.64 285 ALA A O 1
ATOM 2143 N N . ILE A 1 308 ? 23.501 32.226 208.778 1.00 11.71 286 ILE A N 1
ATOM 2144 C CA . ILE A 1 308 ? 23.653 33.466 208.057 1.00 13.00 286 ILE A CA 1
ATOM 2145 C C . ILE A 1 308 ? 22.300 34.147 207.895 1.00 12.22 286 ILE A C 1
ATOM 2146 O O . ILE A 1 308 ? 22.194 35.384 208.055 1.00 12.71 286 ILE A O 1
ATOM 2151 N N . ARG A 1 309 ? 21.279 33.358 207.579 1.00 13.50 287 ARG A N 1
ATOM 2152 C CA . ARG A 1 309 ? 19.934 33.929 207.358 1.00 14.00 287 ARG A CA 1
ATOM 2153 C C . ARG A 1 309 ? 19.454 34.619 208.625 1.00 12.45 287 ARG A C 1
ATOM 2154 O O . ARG A 1 309 ? 19.009 35.755 208.595 1.00 13.70 287 ARG A O 1
ATOM 2162 N N . ALA A 1 310 ? 19.588 33.955 209.757 1.00 14.83 288 ALA A N 1
ATOM 2163 C CA . ALA A 1 310 ? 19.159 34.582 211.011 1.00 15.25 288 ALA A CA 1
ATOM 2164 C C . ALA A 1 310 ? 19.910 35.858 211.319 1.00 16.01 288 ALA A C 1
ATOM 2165 O O . ALA A 1 310 ? 19.308 36.903 211.657 1.00 17.15 288 ALA A O 1
ATOM 2167 N N . ALA A 1 311 ? 21.245 35.801 211.237 1.00 12.68 289 ALA A N 1
ATOM 2168 C CA . ALA A 1 311 ? 22.040 36.958 211.577 1.00 13.80 289 ALA A CA 1
ATOM 2169 C C . ALA A 1 311 ? 21.831 38.087 210.570 1.00 16.23 289 ALA A C 1
ATOM 2170 O O . ALA A 1 311 ? 21.637 39.242 210.926 1.00 14.01 289 ALA A O 1
ATOM 2172 N N . GLY A 1 312 ? 21.909 37.762 209.285 1.00 15.51 290 GLY A N 1
ATOM 2173 C CA . GLY A 1 312 ? 21.624 38.761 208.271 1.00 13.19 290 GLY A CA 1
ATOM 2174 C C . GLY A 1 312 ? 20.217 39.348 208.400 1.00 14.27 290 GLY A C 1
ATOM 2175 O O . GLY A 1 312 ? 20.013 40.523 208.155 1.00 14.03 290 GLY A O 1
ATOM 2176 N N . ASP A 1 313 ? 19.247 38.524 208.754 1.00 13.31 291 ASP A N 1
ATOM 2177 C CA . ASP A 1 313 ? 17.851 39.014 208.909 1.00 15.31 291 ASP A CA 1
ATOM 2178 C C . ASP A 1 313 ? 17.763 39.997 210.066 1.00 17.27 291 ASP A C 1
ATOM 2179 O O . ASP A 1 313 ? 17.089 41.019 209.935 1.00 17.80 291 ASP A O 1
ATOM 2184 N N . ARG A 1 314 ? 18.509 39.736 211.146 1.00 16.44 292 ARG A N 1
ATOM 2185 C CA . ARG A 1 314 ? 18.581 40.704 212.238 1.00 17.71 292 ARG A CA 1
ATOM 2186 C C . ARG A 1 314 ? 19.181 41.999 211.785 1.00 16.00 292 ARG A C 1
ATOM 2187 O O . ARG A 1 314 ? 18.698 43.072 212.137 1.00 18.00 292 ARG A O 1
ATOM 2195 N N . PHE A 1 315 ? 20.265 41.924 211.010 1.00 15.03 293 PHE A N 1
ATOM 2196 C CA . PHE A 1 315 ? 20.881 43.137 210.500 1.00 13.11 293 PHE A CA 1
ATOM 2197 C C . PHE A 1 315 ? 19.980 43.958 209.570 1.00 13.57 293 PHE A C 1
ATOM 2198 O O . PHE A 1 315 ? 19.959 45.185 209.653 1.00 15.21 293 PHE A O 1
ATOM 2206 N N . ILE A 1 316 ? 19.327 43.273 208.636 1.00 14.97 294 ILE A N 1
ATOM 2207 C CA . ILE A 1 316 ? 18.357 43.847 207.702 1.00 13.29 294 ILE A CA 1
ATOM 2208 C C . ILE A 1 316 ? 17.244 44.521 208.501 1.00 12.18 294 ILE A C 1
ATOM 2209 O O . ILE A 1 316 ? 16.960 45.674 208.211 1.00 13.59 294 ILE A O 1
ATOM 2214 N N . ALA A 1 317 ? 16.696 43.832 209.490 1.00 15.73 295 ALA A N 1
ATOM 2215 C CA . ALA A 1 317 ? 15.594 44.421 210.323 1.00 16.36 295 ALA A CA 1
ATOM 2216 C C . ALA A 1 317 ? 16.063 45.680 211.014 1.00 15.57 295 ALA A C 1
ATOM 2217 O O . ALA A 1 317 ? 15.363 46.727 210.991 1.00 17.50 295 ALA A O 1
ATOM 2219 N N . HIS A 1 318 ? 17.272 45.641 211.584 1.00 14.38 296 HIS A N 1
ATOM 2220 C CA . HIS A 1 318 ? 17.806 46.792 212.280 1.00 15.17 296 HIS A CA 1
ATOM 2221 C C . HIS A 1 318 ? 18.036 47.937 211.326 1.00 15.45 296 HIS A C 1
ATOM 2222 O O . HIS A 1 318 ? 17.691 49.102 211.602 1.00 17.28 296 HIS A O 1
ATOM 2229 N N . THR A 1 319 ? 18.610 47.640 210.155 1.00 12.95 297 THR A N 1
ATOM 2230 C CA . THR A 1 319 ? 18.942 48.693 209.193 1.00 12.76 297 THR A CA 1
ATOM 2231 C C . THR A 1 319 ? 17.691 49.397 208.604 1.00 13.85 297 THR A C 1
ATOM 2232 O O . THR A 1 319 ? 17.648 50.620 208.471 1.00 15.85 297 THR A O 1
ATOM 2236 N N . ARG A 1 320 ? 16.680 48.600 208.300 1.00 15.45 298 ARG A N 1
ATOM 2237 C CA . ARG A 1 320 ? 15.375 49.124 207.852 1.00 16.71 298 ARG A CA 1
ATOM 2238 C C . ARG A 1 320 ? 14.798 50.097 208.865 1.00 16.30 298 ARG A C 1
ATOM 2239 O O . ARG A 1 320 ? 14.399 51.203 208.496 1.00 19.60 298 ARG A O 1
ATOM 2247 N N . ALA A 1 321 ? 14.827 49.705 210.127 1.00 20.44 299 ALA A N 1
ATOM 2248 C CA . ALA A 1 321 ? 14.311 50.568 211.217 1.00 20.83 299 ALA A CA 1
ATOM 2249 C C . ALA A 1 321 ? 15.146 51.826 211.403 1.00 19.76 299 ALA A C 1
ATOM 2250 O O . ALA A 1 321 ? 14.625 52.910 211.628 1.00 24.45 299 ALA A O 1
ATOM 2252 N N . ALA A 1 322 ? 16.462 51.702 211.277 1.00 18.76 300 ALA A N 1
ATOM 2253 C CA . ALA A 1 322 ? 17.346 52.831 211.399 1.00 17.02 300 ALA A CA 1
ATOM 2254 C C . ALA A 1 322 ? 17.163 53.852 210.289 1.00 17.73 300 ALA A C 1
ATOM 2255 O O . ALA A 1 322 ? 17.109 55.078 210.528 1.00 17.23 300 ALA A O 1
ATOM 2257 N N . PHE A 1 323 ? 17.077 53.357 209.056 1.00 17.29 301 PHE A N 1
ATOM 2258 C CA . PHE A 1 323 ? 16.872 54.224 207.918 1.00 16.92 301 PHE A CA 1
ATOM 2259 C C . PHE A 1 323 ? 15.472 54.861 207.997 1.00 16.31 301 PHE A C 1
ATOM 2260 O O . PHE A 1 323 ? 15.351 56.043 207.687 1.00 19.53 301 PHE A O 1
ATOM 2268 N N . ALA A 1 324 ? 14.464 54.091 208.383 1.00 17.19 302 ALA A N 1
ATOM 2269 C CA . ALA A 1 324 ? 13.080 54.631 208.557 1.00 20.38 302 ALA A CA 1
ATOM 2270 C C . ALA A 1 324 ? 13.051 55.728 209.640 1.00 21.61 302 ALA A C 1
ATOM 2271 O O . ALA A 1 324 ? 12.492 56.819 209.437 1.00 23.97 302 ALA A O 1
ATOM 2273 N N . ASN A 1 325 ? 13.703 55.462 210.757 1.00 18.73 303 ASN A N 1
ATOM 2274 C CA . ASN A 1 325 ? 13.816 56.453 211.835 1.00 21.90 303 ASN A CA 1
ATOM 2275 C C . ASN A 1 325 ? 14.538 57.723 211.415 1.00 22.72 303 ASN A C 1
ATOM 2276 O O . ASN A 1 325 ? 14.165 58.832 211.841 1.00 21.21 303 ASN A O 1
ATOM 2281 N N . ALA A 1 326 ? 15.577 57.578 210.591 1.00 18.38 304 ALA A N 1
ATOM 2282 C CA . ALA A 1 326 ? 16.340 58.720 210.126 1.00 17.19 304 ALA A CA 1
ATOM 2283 C C . ALA A 1 326 ? 15.833 59.405 208.849 1.00 17.77 304 ALA A C 1
ATOM 2284 O O . ALA A 1 326 ? 16.452 60.379 208.369 1.00 21.01 304 ALA A O 1
ATOM 2286 N N . GLY A 1 327 ? 14.748 58.903 208.262 1.00 18.41 305 GLY A N 1
ATOM 2287 C CA . GLY A 1 327 ? 14.231 59.492 207.035 1.00 19.88 305 GLY A CA 1
ATOM 2288 C C . GLY A 1 327 ? 15.197 59.305 205.861 1.00 21.66 305 GLY A C 1
ATOM 2289 O O . GLY A 1 327 ? 15.311 60.182 205.026 1.00 30.75 305 GLY A O 1
ATOM 2290 N N . VAL A 1 328 ? 15.902 58.171 205.808 1.00 21.49 306 VAL A N 1
ATOM 2291 C CA . VAL A 1 328 ? 16.876 57.886 204.741 1.00 21.45 306 VAL A CA 1
ATOM 2292 C C . VAL A 1 328 ? 16.209 57.015 203.675 1.00 16.42 306 VAL A C 1
ATOM 2293 O O . VAL A 1 328 ? 15.675 55.954 204.022 1.00 20.84 306 VAL A O 1
ATOM 2297 N N . PRO A 1 329 ? 16.228 57.467 202.408 1.00 17.70 307 PRO A N 1
ATOM 2298 C CA . PRO A 1 329 ? 15.439 56.855 201.341 1.00 17.38 307 PRO A CA 1
ATOM 2299 C C . PRO A 1 329 ? 16.195 55.713 200.644 1.00 17.46 307 PRO A C 1
ATOM 2300 O O . PRO A 1 329 ? 16.638 55.825 199.494 1.00 17.78 307 PRO A O 1
ATOM 2304 N N . ILE A 1 330 ? 16.345 54.649 201.404 1.00 18.11 308 ILE A N 1
ATOM 2305 C CA . ILE A 1 330 ? 17.026 53.419 200.927 1.00 15.75 308 ILE A CA 1
ATOM 2306 C C . ILE A 1 330 ? 16.210 52.251 201.472 1.00 19.13 308 ILE A C 1
ATOM 2307 O O . ILE A 1 330 ? 15.968 52.168 202.688 1.00 19.12 308 ILE A O 1
ATOM 2312 N N . ASP A 1 331 ? 15.763 51.372 200.564 1.00 16.48 309 ASP A N 1
ATOM 2313 C CA . ASP A 1 331 ? 15.025 50.167 200.886 1.00 18.03 309 ASP A CA 1
ATOM 2314 C C . ASP A 1 331 ? 16.050 49.047 200.802 1.00 15.35 309 ASP A C 1
ATOM 2315 O O . ASP A 1 331 ? 17.155 49.265 200.273 1.00 16.59 309 ASP A O 1
ATOM 2320 N N . LEU A 1 332 ? 15.708 47.911 201.389 1.00 15.95 310 LEU A N 1
ATOM 2321 C CA . LEU A 1 332 ? 16.489 46.678 201.297 1.00 15.72 310 LEU A CA 1
ATOM 2322 C C . LEU A 1 332 ? 15.609 45.626 200.656 1.00 17.56 310 LEU A C 1
ATOM 2323 O O . LEU A 1 332 ? 14.423 45.481 200.982 1.00 18.79 310 LEU A O 1
ATOM 2328 N N . ALA A 1 333 ? 16.207 44.886 199.723 1.00 15.40 311 ALA A N 1
ATOM 2329 C CA . ALA A 1 333 ? 15.566 43.713 199.119 1.00 13.78 311 ALA A CA 1
ATOM 2330 C C . ALA A 1 333 ? 16.349 42.481 199.499 1.00 14.07 311 ALA A C 1
ATOM 2331 O O . ALA A 1 333 ? 17.532 42.597 199.834 1.00 14.22 311 ALA A O 1
ATOM 2333 N N . GLY A 1 334 ? 15.702 41.314 199.441 1.00 14.41 312 GLY A N 1
ATOM 2334 C CA . GLY A 1 334 ? 16.342 40.038 199.691 1.00 13.87 312 GLY A CA 1
ATOM 2335 C C . GLY A 1 334 ? 16.192 39.561 201.117 1.00 15.84 312 GLY A C 1
ATOM 2336 O O . GLY A 1 334 ? 15.197 39.881 201.796 1.00 16.86 312 GLY A O 1
ATOM 2337 N N . ASN A 1 335 ? 17.160 38.779 201.586 1.00 13.24 313 ASN A N 1
ATOM 2338 C CA . ASN A 1 335 ? 17.119 38.244 202.934 1.00 13.82 313 ASN A CA 1
ATOM 2339 C C . ASN A 1 335 ? 18.526 38.146 203.497 1.00 13.44 313 ASN A C 1
ATOM 2340 O O . ASN A 1 335 ? 19.477 38.614 202.900 1.00 12.08 313 ASN A O 1
ATOM 2345 N N . GLY A 1 336 ? 18.668 37.563 204.676 1.00 14.27 314 GLY A N 1
ATOM 2346 C CA . GLY A 1 336 ? 19.961 37.572 205.336 1.00 14.91 314 GLY A CA 1
ATOM 2347 C C . GLY A 1 336 ? 21.063 36.838 204.602 1.00 12.92 314 GLY A C 1
ATOM 2348 O O . GLY A 1 336 ? 22.233 37.160 204.800 1.00 14.15 314 GLY A O 1
ATOM 2349 N N . ASN A 1 337 ? 20.708 35.841 203.791 1.00 12.45 315 ASN A N 1
ATOM 2350 C CA . ASN A 1 337 ? 21.710 35.174 202.941 1.00 13.38 315 ASN A CA 1
ATOM 2351 C C . ASN A 1 337 ? 22.225 36.033 201.785 1.00 12.56 315 ASN A C 1
ATOM 2352 O O . ASN A 1 337 ? 23.401 35.923 201.402 1.00 11.19 315 ASN A O 1
ATOM 2357 N N . LEU A 1 338 ? 21.355 36.847 201.201 1.00 11.47 316 LEU A N 1
ATOM 2358 C CA . LEU A 1 338 ? 21.701 37.654 200.033 1.00 10.64 316 LEU A CA 1
ATOM 2359 C C . LEU A 1 338 ? 20.712 38.793 199.969 1.00 11.33 316 LEU A C 1
ATOM 2360 O O . LEU A 1 338 ? 19.520 38.579 199.846 1.00 12.57 316 LEU A O 1
ATOM 2365 N N . PHE A 1 339 ? 21.204 40.005 200.093 1.00 10.51 317 PHE A N 1
ATOM 2366 C CA . PHE A 1 339 ? 20.339 41.182 200.079 1.00 11.11 317 PHE A CA 1
ATOM 2367 C C . PHE A 1 339 ? 20.952 42.314 199.298 1.00 10.47 317 PHE A C 1
ATOM 2368 O O . PHE A 1 339 ? 22.105 42.249 198.871 1.00 11.16 317 PHE A O 1
ATOM 2376 N N . GLN A 1 340 ? 20.195 43.373 199.065 1.00 11.94 318 GLN A N 1
ATOM 2377 C CA . GLN A 1 340 ? 20.643 44.501 198.287 1.00 12.19 318 GLN A CA 1
ATOM 2378 C C . GLN A 1 340 ? 20.041 45.780 198.820 1.00 12.76 318 GLN A C 1
ATOM 2379 O O . GLN A 1 340 ? 18.885 45.801 199.201 1.00 13.67 318 GLN A O 1
ATOM 2385 N N . PHE A 1 341 ? 20.812 46.841 198.729 1.00 11.33 319 PHE A N 1
ATOM 2386 C CA . PHE A 1 341 ? 20.330 48.189 198.984 1.00 13.74 319 PHE A CA 1
ATOM 2387 C C . PHE A 1 341 ? 19.805 48.790 197.688 1.00 16.44 319 PHE A C 1
ATOM 2388 O O . PHE A 1 341 ? 20.479 48.795 196.630 1.00 14.97 319 PHE A O 1
ATOM 2396 N N . VAL A 1 342 ? 18.606 49.351 197.785 1.00 14.69 320 VAL A N 1
ATOM 2397 C CA . VAL A 1 342 ? 17.956 50.005 196.648 1.00 15.45 320 VAL A CA 1
ATOM 2398 C C . VAL A 1 342 ? 17.830 51.482 197.050 1.00 17.33 320 VAL A C 1
ATOM 2399 O O . VAL A 1 342 ? 17.028 51.832 197.919 1.00 19.33 320 VAL A O 1
ATOM 2403 N N . CYS A 1 343 ? 18.701 52.319 196.516 1.00 17.40 321 CYS A N 1
ATOM 2404 C CA . CYS A 1 343 ? 18.714 53.739 196.907 1.00 18.04 321 CYS A CA 1
ATOM 2405 C C . CYS A 1 343 ? 17.758 54.534 196.029 1.00 19.64 321 CYS A C 1
ATOM 2406 O O . CYS A 1 343 ? 17.478 54.148 194.885 1.00 20.50 321 CYS A O 1
ATOM 2409 N N . ALA A 1 344 ? 17.210 55.623 196.566 1.00 17.78 322 ALA A N 1
ATOM 2410 C CA . ALA A 1 344 ? 16.324 56.457 195.748 1.00 19.56 322 ALA A CA 1
ATOM 2411 C C . ALA A 1 344 ? 16.990 56.802 194.413 1.00 22.16 322 ALA A C 1
ATOM 2412 O O . ALA A 1 344 ? 16.333 56.748 193.369 1.00 23.11 322 ALA A O 1
ATOM 2414 N N . ASP A 1 345 ? 18.279 57.153 194.441 1.00 22.57 323 ASP A N 1
ATOM 2415 C CA . ASP A 1 345 ? 19.018 57.569 193.261 1.00 24.66 323 ASP A CA 1
ATOM 2416 C C . ASP A 1 345 ? 20.520 57.466 193.514 1.00 25.67 323 ASP A C 1
ATOM 2417 O O . ASP A 1 345 ? 20.950 57.113 194.613 1.00 20.72 323 ASP A O 1
ATOM 2422 N N . ASP A 1 346 ? 21.321 57.758 192.495 1.00 25.61 324 ASP A N 1
ATOM 2423 C CA . ASP A 1 346 ? 22.765 57.587 192.578 1.00 27.79 324 ASP A CA 1
ATOM 2424 C C . ASP A 1 346 ? 23.467 58.545 193.536 1.00 25.23 324 ASP A C 1
ATOM 2425 O O . ASP A 1 346 ? 24.557 58.239 194.032 1.00 22.77 324 ASP A O 1
ATOM 2430 N N . GLU A 1 347 ? 22.898 59.722 193.768 1.00 23.00 325 GLU A N 1
ATOM 2431 C CA . GLU A 1 347 ? 23.490 60.618 194.750 1.00 22.84 325 GLU A CA 1
ATOM 2432 C C . GLU A 1 347 ? 23.340 60.062 196.171 1.00 21.83 325 GLU A C 1
ATOM 2433 O O . GLU A 1 347 ? 24.271 60.137 196.967 1.00 23.08 325 GLU A O 1
ATOM 2439 N N . VAL A 1 348 ? 22.165 59.516 196.470 1.00 21.33 326 VAL A N 1
ATOM 2440 C CA . VAL A 1 348 ? 21.921 58.832 197.723 1.00 18.89 326 VAL A CA 1
ATOM 2441 C C . VAL A 1 348 ? 22.890 57.656 197.809 1.00 19.40 326 VAL A C 1
ATOM 2442 O O . VAL A 1 348 ? 23.517 57.432 198.851 1.00 17.28 326 VAL A O 1
ATOM 2446 N N . ALA A 1 349 ? 23.028 56.891 196.725 1.00 18.28 327 ALA A N 1
ATOM 2447 C CA . ALA A 1 349 ? 23.893 55.707 196.795 1.00 17.26 327 ALA A CA 1
ATOM 2448 C C . ALA A 1 349 ? 25.354 56.080 197.060 1.00 18.14 327 ALA A C 1
ATOM 2449 O O . ALA A 1 349 ? 26.016 55.468 197.903 1.00 17.11 327 ALA A O 1
ATOM 2451 N N . ASP A 1 350 ? 25.860 57.091 196.368 1.00 17.52 328 ASP A N 1
ATOM 2452 C CA . ASP A 1 350 ? 27.231 57.520 196.582 1.00 20.31 328 ASP A CA 1
ATOM 2453 C C . ASP A 1 350 ? 27.405 57.971 198.026 1.00 20.09 328 ASP A C 1
ATOM 2454 O O . ASP A 1 350 ? 28.378 57.583 198.681 1.00 20.59 328 ASP A O 1
ATOM 2459 N N . ALA A 1 351 ? 26.478 58.794 198.509 1.00 19.70 329 ALA A N 1
ATOM 2460 C CA . ALA A 1 351 ? 26.523 59.258 199.898 1.00 21.09 329 ALA A CA 1
ATOM 2461 C C . ALA A 1 351 ? 26.486 58.107 200.905 1.00 19.20 329 ALA A C 1
ATOM 2462 O O . ALA A 1 351 ? 27.259 58.061 201.878 1.00 17.99 329 ALA A O 1
ATOM 2464 N N . PHE A 1 352 ? 25.586 57.167 200.667 1.00 16.92 330 PHE A N 1
ATOM 2465 C CA . PHE A 1 352 ? 25.540 55.948 201.469 1.00 15.39 330 PHE A CA 1
ATOM 2466 C C . PHE A 1 352 ? 26.873 55.189 201.484 1.00 15.06 330 PHE A C 1
ATOM 2467 O O . PHE A 1 352 ? 27.401 54.809 202.559 1.00 15.89 330 PHE A O 1
ATOM 2475 N N . HIS A 1 353 ? 27.472 54.992 200.315 1.00 16.37 331 HIS A N 1
ATOM 2476 C CA . HIS A 1 353 ? 28.730 54.235 200.269 1.00 16.85 331 HIS A CA 1
ATOM 2477 C C . HIS A 1 353 ? 29.865 54.957 200.970 1.00 17.12 331 HIS A C 1
ATOM 2478 O O . HIS A 1 353 ? 30.675 54.341 201.669 1.00 17.33 331 HIS A O 1
ATOM 2485 N N . ALA A 1 354 ? 29.922 56.280 200.813 1.00 16.51 332 ALA A N 1
ATOM 2486 C CA . ALA A 1 354 ? 30.963 57.033 201.499 1.00 17.75 332 ALA A CA 1
ATOM 2487 C C . ALA A 1 354 ? 30.799 56.959 203.032 1.00 17.88 332 ALA A C 1
ATOM 2488 O O . ALA A 1 354 ? 31.784 56.747 203.764 1.00 18.31 332 ALA A O 1
ATOM 2490 N N . ALA A 1 355 ? 29.559 57.066 203.505 1.00 16.88 333 ALA A N 1
ATOM 2491 C CA . ALA A 1 355 ? 29.224 56.944 204.939 1.00 16.00 333 ALA A CA 1
ATOM 2492 C C . ALA A 1 355 ? 29.508 55.553 205.479 1.00 16.79 333 ALA A C 1
ATOM 2493 O O . ALA A 1 355 ? 30.045 55.372 206.559 1.00 19.33 333 ALA A O 1
ATOM 2495 N N . ALA A 1 356 ? 29.194 54.544 204.671 1.00 13.99 334 ALA A N 1
ATOM 2496 C CA . ALA A 1 356 ? 29.448 53.185 205.094 1.00 13.23 334 ALA A CA 1
ATOM 2497 C C . ALA A 1 356 ? 30.958 52.926 205.250 1.00 13.65 334 ALA A C 1
ATOM 2498 O O . ALA A 1 356 ? 31.382 52.343 206.268 1.00 15.41 334 ALA A O 1
ATOM 2500 N N . ALA A 1 357 ? 31.752 53.312 204.258 1.00 12.17 335 ALA A N 1
ATOM 2501 C CA . ALA A 1 357 ? 33.207 53.161 204.335 1.00 14.22 335 ALA A CA 1
ATOM 2502 C C . ALA A 1 357 ? 33.802 53.898 205.518 1.00 15.02 335 ALA A C 1
ATOM 2503 O O . ALA A 1 357 ? 34.746 53.424 206.168 1.00 15.20 335 ALA A O 1
ATOM 2505 N N . ALA A 1 358 ? 33.232 55.065 205.802 1.00 15.54 336 ALA A N 1
ATOM 2506 C CA . ALA A 1 358 ? 33.706 55.798 206.975 1.00 16.60 336 ALA A CA 1
ATOM 2507 C C . ALA A 1 358 ? 33.468 55.084 208.293 1.00 15.77 336 ALA A C 1
ATOM 2508 O O . ALA A 1 358 ? 34.224 55.314 209.236 1.00 19.21 336 ALA A O 1
ATOM 2510 N N . GLU A 1 359 ? 32.483 54.184 208.383 1.00 13.58 337 GLU A N 1
ATOM 2511 C CA . GLU A 1 359 ? 32.222 53.370 209.547 1.00 14.06 337 GLU A CA 1
ATOM 2512 C C . GLU A 1 359 ? 32.815 51.976 209.425 1.00 12.70 337 GLU A C 1
ATOM 2513 O O . GLU A 1 359 ? 32.597 51.149 210.295 1.00 14.24 337 GLU A O 1
ATOM 2519 N N . GLY A 1 360 ? 33.566 51.734 208.349 1.00 13.47 338 GLY A N 1
ATOM 2520 C CA . GLY A 1 360 ? 34.188 50.425 208.160 1.00 12.77 338 GLY A CA 1
ATOM 2521 C C . GLY A 1 360 ? 33.238 49.313 207.798 1.00 13.23 338 GLY A C 1
ATOM 2522 O O . GLY A 1 360 ? 33.557 48.151 208.033 1.00 14.76 338 GLY A O 1
ATOM 2523 N N . LEU A 1 361 ? 32.087 49.635 207.221 1.00 12.37 339 LEU A N 1
ATOM 2524 C CA . LEU A 1 361 ? 31.226 48.613 206.629 1.00 12.02 339 LEU A CA 1
ATOM 2525 C C . LEU A 1 361 ? 31.663 48.430 205.172 1.00 11.30 339 LEU A C 1
ATOM 2526 O O . LEU A 1 361 ? 31.661 49.379 204.420 1.00 13.73 339 LEU A O 1
ATOM 2531 N N . LEU A 1 362 ? 32.037 47.219 204.773 1.00 10.76 340 LEU A N 1
ATOM 2532 C CA . LEU A 1 362 ? 32.428 46.947 203.383 1.00 11.55 340 LEU A CA 1
ATOM 2533 C C . LEU A 1 362 ? 31.314 46.206 202.636 1.00 10.52 340 LEU A C 1
ATOM 2534 O O . LEU A 1 362 ? 31.091 44.996 202.788 1.00 11.72 340 LEU A O 1
ATOM 2539 N N . PHE A 1 363 ? 30.607 46.979 201.838 1.00 12.09 341 PHE A N 1
ATOM 2540 C CA . PHE A 1 363 ? 29.538 46.469 200.996 1.00 10.90 341 PHE A CA 1
ATOM 2541 C C . PHE A 1 363 ? 30.047 46.321 199.559 1.00 11.34 341 PHE A C 1
ATOM 2542 O O . PHE A 1 363 ? 30.942 47.048 199.128 1.00 11.77 341 PHE A O 1
ATOM 2550 N N . PHE A 1 364 ? 29.465 45.367 198.832 1.00 10.27 342 PHE A N 1
ATOM 2551 C CA . PHE A 1 364 ? 29.707 45.225 197.389 1.00 10.16 342 PHE A CA 1
ATOM 2552 C C . PHE A 1 364 ? 28.853 46.274 196.682 1.00 12.05 342 PHE A C 1
ATOM 2553 O O . PHE A 1 364 ? 27.615 46.143 196.596 1.00 13.12 342 PHE A O 1
ATOM 2561 N N . GLU A 1 365 ? 29.487 47.391 196.329 1.00 11.87 343 GLU A N 1
ATOM 2562 C CA . GLU A 1 365 ? 28.726 48.552 195.906 1.00 14.52 343 GLU A CA 1
ATOM 2563 C C . GLU A 1 365 ? 27.888 48.303 194.650 1.00 15.84 343 GLU A C 1
ATOM 2564 O O . GLU A 1 365 ? 28.424 47.919 193.618 1.00 15.26 343 GLU A O 1
ATOM 2570 N N . GLY A 1 366 ? 26.584 48.547 194.758 1.00 15.02 344 GLY A N 1
ATOM 2571 C CA . GLY A 1 366 ? 25.655 48.447 193.631 1.00 17.19 344 GLY A CA 1
ATOM 2572 C C . GLY A 1 366 ? 25.266 47.025 193.302 1.00 18.15 344 GLY A C 1
ATOM 2573 O O . GLY A 1 366 ? 24.667 46.761 192.269 1.00 20.13 344 GLY A O 1
ATOM 2574 N N . ASP A 1 367 ? 25.619 46.094 194.170 1.00 16.22 345 ASP A N 1
ATOM 2575 C CA . ASP A 1 367 ? 25.457 44.679 193.836 1.00 14.47 345 ASP A CA 1
ATOM 2576 C C . ASP A 1 367 ? 24.865 44.026 195.076 1.00 16.12 345 ASP A C 1
ATOM 2577 O O . ASP A 1 367 ? 24.275 44.706 195.911 1.00 19.16 345 ASP A O 1
ATOM 2582 N N . ASN A 1 368 ? 24.984 42.718 195.238 1.00 15.28 346 ASN A N 1
ATOM 2583 C CA . ASN A 1 368 ? 24.436 42.114 196.426 1.00 14.13 346 ASN A CA 1
ATOM 2584 C C . ASN A 1 368 ? 25.400 41.924 197.577 1.00 13.90 346 ASN A C 1
ATOM 2585 O O . ASN A 1 368 ? 26.603 41.779 197.388 1.00 13.82 346 ASN A O 1
ATOM 2590 N N . GLN A 1 369 ? 24.802 41.916 198.765 1.00 10.89 347 GLN A N 1
ATOM 2591 C CA . GLN A 1 369 ? 25.547 41.681 199.987 1.00 10.84 347 GLN A CA 1
ATOM 2592 C C . GLN A 1 369 ? 25.316 40.255 200.440 1.00 11.30 347 GLN A C 1
ATOM 2593 O O . GLN A 1 369 ? 24.176 39.797 200.479 1.00 12.95 347 GLN A O 1
ATOM 2599 N N . THR A 1 370 ? 26.405 39.596 200.851 1.00 10.75 348 THR A N 1
ATOM 2600 C CA . THR A 1 370 ? 26.366 38.150 201.159 1.00 11.35 348 THR A CA 1
ATOM 2601 C C . THR A 1 370 ? 27.208 37.890 202.402 1.00 11.84 348 THR A C 1
ATOM 2602 O O . THR A 1 370 ? 28.430 37.664 202.279 1.00 12.05 348 THR A O 1
ATOM 2606 N N . PRO A 1 371 ? 26.595 37.936 203.596 1.00 11.28 349 PRO A N 1
ATOM 2607 C CA . PRO A 1 371 ? 27.359 37.653 204.790 1.00 11.71 349 PRO A CA 1
ATOM 2608 C C . PRO A 1 371 ? 27.857 36.219 204.797 1.00 12.26 349 PRO A C 1
ATOM 2609 O O . PRO A 1 371 ? 27.295 35.367 204.118 1.00 12.75 349 PRO A O 1
ATOM 2613 N N . SER A 1 372 ? 28.890 35.944 205.589 1.00 10.90 350 SER A N 1
ATOM 2614 C CA . SER A 1 372 ? 29.362 34.598 205.842 1.00 10.13 350 SER A CA 1
ATOM 2615 C C . SER A 1 372 ? 28.916 34.106 207.228 1.00 9.83 350 SER A C 1
ATOM 2616 O O . SER A 1 372 ? 28.394 34.878 208.014 1.00 11.88 350 SER A O 1
ATOM 2619 N N . ALA A 1 373 ? 29.146 32.847 207.512 1.00 10.06 351 ALA A N 1
ATOM 2620 C CA . ALA A 1 373 ? 28.680 32.258 208.765 1.00 12.09 351 ALA A CA 1
ATOM 2621 C C . ALA A 1 373 ? 29.432 32.818 209.963 1.00 12.87 351 ALA A C 1
ATOM 2622 O O . ALA A 1 373 ? 29.026 32.613 211.097 1.00 12.93 351 ALA A O 1
ATOM 2624 N N . ALA A 1 374 ? 30.533 33.516 209.743 1.00 10.91 352 ALA A N 1
ATOM 2625 C CA . ALA A 1 374 ? 31.196 34.256 210.823 1.00 11.47 352 ALA A CA 1
ATOM 2626 C C . ALA A 1 374 ? 30.528 35.590 211.187 1.00 13.23 352 ALA A C 1
ATOM 2627 O O . ALA A 1 374 ? 30.973 36.261 212.138 1.00 13.57 352 ALA A O 1
ATOM 2629 N N . PHE A 1 375 ? 29.495 35.982 210.449 1.00 14.21 353 PHE A N 1
ATOM 2630 C CA . PHE A 1 375 ? 28.659 37.110 210.807 1.00 14.88 353 PHE A CA 1
ATOM 2631 C C . PHE A 1 375 ? 27.671 36.638 211.879 1.00 18.15 353 PHE A C 1
ATOM 2632 O O . PHE A 1 375 ? 26.497 36.324 211.607 1.00 17.49 353 PHE A O 1
ATOM 2640 N N . THR A 1 376 ? 28.197 36.563 213.094 1.00 17.69 354 THR A N 1
ATOM 2641 C CA . THR A 1 376 ? 27.525 35.938 214.241 1.00 18.71 354 THR A CA 1
ATOM 2642 C C . THR A 1 376 ? 26.986 37.088 215.090 1.00 20.67 354 THR A C 1
ATOM 2643 O O . THR A 1 376 ? 27.230 38.247 214.779 1.00 26.83 354 THR A O 1
ATOM 2647 N N . ASP A 1 377 ? 26.317 36.766 216.197 1.00 20.04 355 ASP A N 1
ATOM 2648 C CA . ASP A 1 377 ? 25.666 37.791 217.004 1.00 27.26 355 ASP A CA 1
ATOM 2649 C C . ASP A 1 377 ? 26.539 38.976 217.444 1.00 19.80 355 ASP A C 1
ATOM 2650 O O . ASP A 1 377 ? 26.105 40.098 217.260 1.00 20.36 355 ASP A O 1
ATOM 2655 N N . GLU A 1 378 ? 27.740 38.809 217.977 1.00 21.39 356 GLU A N 1
ATOM 2656 C CA . GLU A 1 378 ? 28.507 40.002 218.366 1.00 21.53 356 GLU A CA 1
ATOM 2657 C C . GLU A 1 378 ? 28.895 40.866 217.151 1.00 17.98 356 GLU A C 1
ATOM 2658 O O . GLU A 1 378 ? 28.994 42.090 217.236 1.00 17.49 356 GLU A O 1
ATOM 2664 N N . VAL A 1 379 ? 29.115 40.227 216.011 1.00 20.00 357 VAL A N 1
ATOM 2665 C CA . VAL A 1 379 ? 29.459 40.993 214.809 1.00 16.96 357 VAL A CA 1
ATOM 2666 C C . VAL A 1 379 ? 28.233 41.753 214.322 1.00 15.85 357 VAL A C 1
ATOM 2667 O O . VAL A 1 379 ? 28.349 42.891 213.837 1.00 15.27 357 VAL A O 1
ATOM 2671 N N . VAL A 1 380 ? 27.077 41.127 214.454 1.00 18.34 358 VAL A N 1
ATOM 2672 C CA . VAL A 1 380 ? 25.787 41.721 214.063 1.00 16.54 358 VAL A CA 1
ATOM 2673 C C . VAL A 1 380 ? 25.577 42.977 214.889 1.00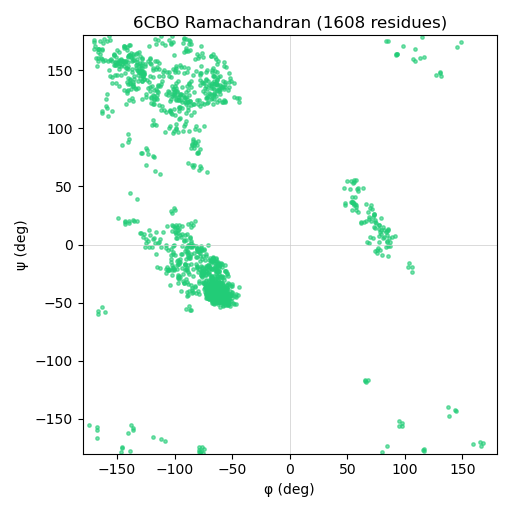 15.58 358 VAL A C 1
ATOM 2674 O O . VAL A 1 380 ? 25.277 44.037 214.369 1.00 16.05 358 VAL A O 1
ATOM 2678 N N . GLU A 1 381 ? 25.813 42.876 216.189 1.00 17.91 359 GLU A N 1
ATOM 2679 C CA . GLU A 1 381 ? 25.733 44.053 217.051 1.00 18.87 359 GLU A CA 1
ATOM 2680 C C . GLU A 1 381 ? 26.661 45.186 216.619 1.00 16.72 359 GLU A C 1
ATOM 2681 O O . GLU A 1 381 ? 26.291 46.375 216.569 1.00 18.31 359 GLU A O 1
ATOM 2687 N N . ASP A 1 382 ? 27.910 44.847 216.283 1.00 14.93 360 ASP A N 1
ATOM 2688 C CA . ASP A 1 382 ? 28.861 45.820 215.817 1.00 14.74 360 ASP A CA 1
ATOM 2689 C C . ASP A 1 382 ? 28.361 46.514 214.525 1.00 14.29 360 ASP A C 1
ATOM 2690 O O . ASP A 1 382 ? 28.371 47.732 214.372 1.00 15.25 360 ASP A O 1
ATOM 2695 N N . ALA A 1 383 ? 27.927 45.708 213.573 1.00 13.62 361 ALA A N 1
ATOM 2696 C CA . ALA A 1 383 ? 27.416 46.225 212.300 1.00 14.51 361 ALA A CA 1
ATOM 2697 C C . ALA A 1 383 ? 26.178 47.103 212.448 1.00 14.37 361 ALA A C 1
ATOM 2698 O O . ALA A 1 383 ? 26.071 48.113 211.743 1.00 13.66 361 ALA A O 1
ATOM 2700 N N . CYS A 1 384 ? 25.313 46.764 213.398 1.00 15.90 362 CYS A N 1
ATOM 2701 C CA . CYS A 1 384 ? 24.122 47.612 213.695 1.00 16.32 362 CYS A CA 1
ATOM 2702 C C . CYS A 1 384 ? 24.513 48.974 214.226 1.00 17.86 362 CYS A C 1
ATOM 2703 O O . CYS A 1 384 ? 23.965 50.005 213.797 1.00 17.33 362 CYS A O 1
ATOM 2706 N N . GLY A 1 385 ? 25.496 48.995 215.133 1.00 19.37 363 GLY A N 1
ATOM 2707 C CA . GLY A 1 385 ? 26.125 50.242 215.554 1.00 16.42 363 GLY A CA 1
ATOM 2708 C C . GLY A 1 385 ? 26.664 51.080 214.418 1.00 17.14 363 GLY A C 1
ATOM 2709 O O . GLY A 1 385 ? 26.515 52.291 214.355 1.00 16.68 363 GLY A O 1
ATOM 2710 N N . ARG A 1 386 ? 27.366 50.435 213.488 1.00 15.08 364 ARG A N 1
ATOM 2711 C CA . ARG A 1 386 ? 27.944 51.170 212.393 1.00 14.21 364 ARG A CA 1
ATOM 2712 C C . ARG A 1 386 ? 26.839 51.758 211.488 1.00 12.40 364 ARG A C 1
ATOM 2713 O O . ARG A 1 386 ? 26.984 52.864 211.014 1.00 16.32 364 ARG A O 1
ATOM 2721 N N . ILE A 1 387 ? 25.773 50.997 211.288 1.00 14.87 365 ILE A N 1
ATOM 2722 C CA . ILE A 1 387 ? 24.625 51.423 210.515 1.00 16.06 365 ILE A CA 1
ATOM 2723 C C . ILE A 1 387 ? 23.918 52.593 211.188 1.00 18.36 365 ILE A C 1
ATOM 2724 O O . ILE A 1 387 ? 23.475 53.492 210.493 1.00 17.96 365 ILE A O 1
ATOM 2729 N N . ASP A 1 388 ? 23.842 52.591 212.517 1.00 17.71 366 ASP A N 1
ATOM 2730 C CA . ASP A 1 388 ? 23.286 53.755 213.231 1.00 18.08 366 ASP A CA 1
ATOM 2731 C C . ASP A 1 388 ? 24.084 55.000 212.893 1.00 17.38 366 ASP A C 1
ATOM 2732 O O . ASP A 1 388 ? 23.524 56.074 212.637 1.00 19.57 366 ASP A O 1
ATOM 2737 N N . ARG A 1 389 ? 25.419 54.900 212.893 1.00 17.09 367 ARG A N 1
ATOM 2738 C CA . ARG A 1 389 ? 26.256 56.012 212.493 1.00 16.66 367 ARG A CA 1
ATOM 2739 C C . ARG A 1 389 ? 26.143 56.448 211.038 1.00 17.63 367 ARG A C 1
ATOM 2740 O O . ARG A 1 389 ? 26.144 57.646 210.739 1.00 18.70 367 ARG A O 1
ATOM 2748 N N . VAL A 1 390 ? 26.007 55.484 210.132 1.00 16.35 368 VAL A N 1
ATOM 2749 C CA . VAL A 1 390 ? 25.654 55.792 208.762 1.00 14.86 368 VAL A CA 1
ATOM 2750 C C . VAL A 1 390 ? 24.353 56.590 208.664 1.00 14.71 368 VAL A C 1
ATOM 2751 O O . VAL A 1 390 ? 24.314 57.607 207.982 1.00 20.58 368 VAL A O 1
ATOM 2755 N N . SER A 1 391 ? 23.333 56.129 209.365 1.00 17.83 369 SER A N 1
ATOM 2756 C CA . SER A 1 391 ? 22.004 56.764 209.340 1.00 19.28 369 SER A CA 1
ATOM 2757 C C . SER A 1 391 ? 22.126 58.223 209.814 1.00 20.10 369 SER A C 1
ATOM 2758 O O . SER A 1 391 ? 21.608 59.134 209.180 1.00 19.00 369 SER A O 1
ATOM 2761 N N . ALA A 1 392 ? 22.849 58.427 210.915 1.00 20.75 370 ALA A N 1
ATOM 2762 C CA . ALA A 1 392 ? 23.149 59.783 211.411 1.00 20.78 370 ALA A CA 1
ATOM 2763 C C . ALA A 1 392 ? 23.874 60.659 210.395 1.00 21.19 370 ALA A C 1
ATOM 2764 O O . ALA A 1 392 ? 23.611 61.862 210.310 1.00 26.07 370 ALA A O 1
ATOM 2766 N N . ALA A 1 393 ? 24.820 60.086 209.643 1.00 21.38 371 ALA A N 1
ATOM 2767 C CA . ALA A 1 393 ? 25.548 60.847 208.636 1.00 19.79 371 ALA A CA 1
ATOM 2768 C C . ALA A 1 393 ? 24.695 61.158 207.411 1.00 19.37 371 ALA A C 1
ATOM 2769 O O . ALA A 1 393 ? 25.056 62.022 206.632 1.00 22.75 371 ALA A O 1
ATOM 2771 N N . LEU A 1 394 ? 23.616 60.404 207.215 1.00 19.49 372 LEU A N 1
ATOM 2772 C CA . LEU A 1 394 ? 22.717 60.624 206.087 1.00 20.47 372 LEU A CA 1
ATOM 2773 C C . LEU A 1 394 ? 21.485 61.437 206.464 1.00 22.25 372 LEU A C 1
ATOM 2774 O O . LEU A 1 394 ? 20.783 61.915 205.574 1.00 24.20 372 LEU A O 1
ATOM 2779 N N . THR A 1 395 ? 21.220 61.590 207.761 1.00 21.76 373 THR A N 1
ATOM 2780 C CA . THR A 1 395 ? 19.947 62.153 208.226 1.00 25.26 373 THR A CA 1
ATOM 2781 C C . THR A 1 395 ? 19.884 63.582 207.714 1.00 21.49 373 THR A C 1
ATOM 2782 O O . THR A 1 395 ? 20.892 64.297 207.712 1.00 24.74 373 THR A O 1
ATOM 2786 N N . GLY A 1 396 ? 18.714 63.981 207.219 1.00 26.75 374 GLY A N 1
ATOM 2787 C CA . GLY A 1 396 ? 18.430 65.381 206.904 1.00 28.59 374 GLY A CA 1
ATOM 2788 C C . GLY A 1 396 ? 18.940 65.799 205.541 1.00 28.59 374 GLY A C 1
ATOM 2789 O O . GLY A 1 396 ? 18.749 66.934 205.091 1.00 28.13 374 GLY A O 1
ATOM 2790 N N . ARG A 1 397 ? 19.603 64.877 204.852 1.00 28.11 375 ARG A N 1
ATOM 2791 C CA . ARG A 1 397 ? 20.226 65.217 203.582 1.00 27.22 375 ARG A CA 1
ATOM 2792 C C . ARG A 1 397 ? 19.345 64.841 202.387 1.00 26.23 375 ARG A C 1
ATOM 2793 O O . ARG A 1 397 ? 19.412 65.502 201.354 1.00 26.29 375 ARG A O 1
ATOM 2801 N N . PHE A 1 398 ? 18.507 63.816 202.547 1.00 27.29 376 PHE A N 1
ATOM 2802 C CA . PHE A 1 398 ? 17.725 63.257 201.433 1.00 28.24 376 PHE A CA 1
ATOM 2803 C C . PHE A 1 398 ? 16.292 62.893 201.841 1.00 29.37 376 PHE A C 1
ATOM 2804 O O . PHE A 1 398 ? 15.633 62.123 201.146 1.00 30.64 376 PHE A O 1
ATOM 2812 N N . THR A 1 399 ? 15.799 63.473 202.938 1.00 26.97 377 THR A N 1
ATOM 2813 C CA . THR A 1 399 ? 14.517 63.102 203.543 1.00 24.84 377 THR A CA 1
ATOM 2814 C C . THR A 1 399 ? 13.352 63.168 202.559 1.00 26.14 377 THR A C 1
ATOM 2815 O O . THR A 1 399 ? 12.404 62.390 202.656 1.00 29.51 377 THR A O 1
ATOM 2819 N N . ASP A 1 400 ? 13.439 64.137 201.652 1.00 28.77 378 ASP A N 1
ATOM 2820 C CA . ASP A 1 400 ? 12.390 64.458 200.687 1.00 35.45 378 ASP A CA 1
ATOM 2821 C C . ASP A 1 400 ? 12.290 63.425 199.554 1.00 41.98 378 ASP A C 1
ATOM 2822 O O . ASP A 1 400 ? 11.236 63.303 198.919 1.00 52.64 378 ASP A O 1
ATOM 2827 N N . ARG A 1 401 ? 13.377 62.701 199.295 1.00 40.73 379 ARG A N 1
ATOM 2828 C CA . ARG A 1 401 ? 13.454 61.820 198.123 1.00 37.71 379 ARG A CA 1
ATOM 2829 C C . ARG A 1 401 ? 12.792 60.512 198.393 1.00 32.83 379 ARG A C 1
ATOM 2830 O O . ARG A 1 401 ? 12.605 60.113 199.543 1.00 30.98 379 ARG A O 1
ATOM 2838 N N . GLU A 1 402 ? 12.444 59.844 197.299 1.00 29.37 380 GLU A N 1
ATOM 2839 C CA . GLU A 1 402 ? 11.640 58.637 197.372 1.00 31.22 380 GLU A CA 1
ATOM 2840 C C . GLU A 1 402 ? 12.149 57.675 196.311 1.00 24.73 380 GLU A C 1
ATOM 2841 O O . GLU A 1 402 ? 12.648 58.088 195.265 1.00 25.44 380 GLU A O 1
ATOM 2847 N N . LEU A 1 403 ? 12.052 56.403 196.645 1.00 26.32 381 LEU A N 1
ATOM 2848 C CA . LEU A 1 403 ? 12.195 55.323 195.689 1.00 24.79 381 LEU A CA 1
ATOM 2849 C C . LEU A 1 403 ? 11.124 55.495 194.616 1.00 26.15 381 LEU A C 1
ATOM 2850 O O . LEU A 1 403 ? 9.976 55.814 194.932 1.00 24.35 381 LEU A O 1
ATOM 2855 N N . THR A 1 404 ? 11.517 55.307 193.356 1.00 26.34 382 THR A N 1
ATOM 2856 C CA . THR A 1 404 ? 10.581 55.221 192.237 1.00 25.57 382 THR A CA 1
ATOM 2857 C C . THR A 1 404 ? 10.782 53.877 191.530 1.00 30.29 382 THR A C 1
ATOM 2858 O O . THR A 1 404 ? 11.741 53.168 191.836 1.00 24.72 382 THR A O 1
ATOM 2862 N N . GLU A 1 405 ? 9.904 53.528 190.592 1.00 28.74 383 GLU A N 1
ATOM 2863 C CA . GLU A 1 405 ? 10.169 52.369 189.729 1.00 30.85 383 GLU A CA 1
ATOM 2864 C C . GLU A 1 405 ? 11.551 52.401 189.072 1.00 28.34 383 GLU A C 1
ATOM 2865 O O . GLU A 1 405 ? 12.202 51.365 188.941 1.00 24.84 383 GLU A O 1
ATOM 2871 N N . GLU A 1 406 ? 12.037 53.581 188.704 1.00 26.93 384 GLU A N 1
ATOM 2872 C CA . GLU A 1 406 ? 13.380 53.717 188.140 1.00 30.81 384 GLU A CA 1
ATOM 2873 C C . GLU A 1 406 ? 14.477 53.273 189.104 1.00 26.76 384 GLU A C 1
ATOM 2874 O O . GLU A 1 406 ? 15.495 52.701 188.694 1.00 22.58 384 GLU A O 1
ATOM 2880 N N . SER A 1 407 ? 14.293 53.569 190.389 1.00 21.06 385 SER A N 1
ATOM 2881 C CA . SER A 1 407 ? 15.209 53.073 191.415 1.00 19.56 385 SER A CA 1
ATOM 2882 C C . SER A 1 407 ? 15.294 51.558 191.371 1.00 18.14 385 SER A C 1
ATOM 2883 O O . SER A 1 407 ? 16.388 51.013 191.425 1.00 20.57 385 SER A O 1
ATOM 2886 N N . TRP A 1 408 ? 14.138 50.917 191.316 1.00 18.56 386 TRP A N 1
ATOM 2887 C CA . TRP A 1 408 ? 14.056 49.447 191.310 1.00 21.02 386 TRP A CA 1
ATOM 2888 C C . TRP A 1 408 ? 14.679 48.822 190.055 1.00 23.92 386 TRP A C 1
ATOM 2889 O O . TRP A 1 408 ? 15.457 47.861 190.154 1.00 22.09 386 TRP A O 1
ATOM 2900 N N . TYR A 1 409 ? 14.379 49.397 188.894 1.00 23.71 387 TYR A N 1
ATOM 2901 C CA . TYR A 1 409 ? 14.978 48.962 187.631 1.00 22.58 387 TYR A CA 1
ATOM 2902 C C . TYR A 1 409 ? 16.492 49.088 187.635 1.00 25.44 387 TYR A C 1
ATOM 2903 O O . TYR A 1 409 ? 17.203 48.151 187.228 1.00 22.67 387 TYR A O 1
ATOM 2912 N N . ALA A 1 410 ? 16.984 50.243 188.082 1.00 21.18 388 ALA A N 1
ATOM 2913 C CA . ALA A 1 410 ? 18.422 50.491 188.137 1.00 21.82 388 ALA A CA 1
ATOM 2914 C C . ALA A 1 410 ? 19.138 49.487 189.046 1.00 22.69 388 ALA A C 1
ATOM 2915 O O . ALA A 1 410 ? 20.188 48.944 188.681 1.00 21.38 388 ALA A O 1
ATOM 2917 N N . SER A 1 411 ? 18.561 49.237 190.221 1.00 21.06 389 SER A N 1
ATOM 2918 C CA . SER A 1 411 ? 19.165 48.329 191.183 1.00 19.26 389 SER A CA 1
ATOM 2919 C C . SER A 1 411 ? 19.147 46.879 190.677 1.00 22.73 389 SER A C 1
ATOM 2920 O O . SER A 1 411 ? 20.143 46.175 190.813 1.00 25.25 389 SER A O 1
ATOM 2923 N N . ALA A 1 412 ? 18.039 46.454 190.076 1.00 21.13 390 ALA A N 1
ATOM 2924 C CA . ALA A 1 412 ? 17.954 45.095 189.523 1.00 24.05 390 ALA A CA 1
ATOM 2925 C C . ALA A 1 412 ? 18.955 44.904 188.384 1.00 25.36 390 ALA A C 1
ATOM 2926 O O . ALA A 1 412 ? 19.597 43.851 188.292 1.00 28.44 390 ALA A O 1
ATOM 2928 N N . TRP A 1 413 ? 19.082 45.908 187.525 1.00 26.44 391 TRP A N 1
ATOM 2929 C CA . TRP A 1 413 ? 20.021 45.876 186.395 1.00 26.99 391 TRP A CA 1
ATOM 2930 C C . TRP A 1 413 ? 21.470 45.631 186.864 1.00 33.69 391 TRP A C 1
ATOM 2931 O O . TRP A 1 413 ? 22.206 44.851 186.249 1.00 26.94 391 TRP A O 1
ATOM 2942 N N . GLY A 1 414 ? 21.859 46.256 187.979 1.00 34.11 392 GLY A N 1
ATOM 2943 C CA . GLY A 1 414 ? 23.164 46.017 188.594 1.00 30.12 392 GLY A CA 1
ATOM 2944 C C . GLY A 1 414 ? 23.382 44.687 189.288 1.00 29.55 392 GLY A C 1
ATOM 2945 O O . GLY A 1 414 ? 24.448 44.076 189.139 1.00 31.79 392 GLY A O 1
ATOM 2946 N N . ALA A 1 415 ? 22.416 44.227 190.072 1.00 26.23 393 ALA A N 1
ATOM 2947 C CA . ALA A 1 415 ? 22.609 43.043 190.880 1.00 28.74 393 ALA A CA 1
ATOM 2948 C C . ALA A 1 415 ? 22.380 41.764 190.076 1.00 32.27 393 ALA A C 1
ATOM 2949 O O . ALA A 1 415 ? 23.052 40.753 190.328 1.00 25.83 393 ALA A O 1
ATOM 2951 N N . MET A 1 416 ? 21.410 41.809 189.153 1.00 28.04 394 MET A N 1
ATOM 2952 C CA . MET A 1 416 ? 20.981 40.610 188.419 1.00 27.26 394 MET A CA 1
ATOM 2953 C C . MET A 1 416 ? 21.217 40.640 186.903 1.00 27.68 394 MET A C 1
ATOM 2954 O O . MET A 1 416 ? 21.032 39.621 186.233 1.00 26.96 394 MET A O 1
ATOM 2959 N N . ASP A 1 417 ? 21.628 41.784 186.367 1.00 23.62 395 ASP A N 1
ATOM 2960 C CA . ASP A 1 417 ? 22.083 41.918 185.001 1.00 28.11 395 ASP A CA 1
ATOM 2961 C C . ASP A 1 417 ? 20.940 41.773 183.978 1.00 26.02 395 ASP A C 1
ATOM 2962 O O . ASP A 1 417 ? 21.114 41.321 182.841 1.00 22.46 395 ASP A O 1
ATOM 2967 N N . GLY A 1 418 ? 19.762 42.240 184.372 1.00 21.58 396 GLY A N 1
ATOM 2968 C CA . GLY A 1 418 ? 18.597 42.152 183.517 1.00 21.53 396 GLY A CA 1
ATOM 2969 C C . GLY A 1 418 ? 17.459 43.003 184.035 1.00 22.02 396 GLY A C 1
ATOM 2970 O O . GLY A 1 418 ? 17.656 43.844 184.929 1.00 19.45 396 GLY A O 1
ATOM 2971 N N . LEU A 1 419 ? 16.275 42.768 183.469 1.00 18.58 397 LEU A N 1
ATOM 2972 C CA . LEU A 1 419 ? 15.093 43.563 183.786 1.00 21.69 397 LEU A CA 1
ATOM 2973 C C . LEU A 1 419 ? 14.312 43.035 184.992 1.00 22.77 397 LEU A C 1
ATOM 2974 O O . LEU A 1 419 ? 13.924 41.853 185.129 1.00 17.88 397 LEU A O 1
ATOM 2979 N N . ALA A 1 420 ? 14.063 43.960 185.916 1.00 26.59 398 ALA A N 1
ATOM 2980 C CA . ALA A 1 420 ? 13.260 43.615 187.069 1.00 25.34 398 ALA A CA 1
ATOM 2981 C C . ALA A 1 420 ? 11.873 43.172 186.603 1.00 20.44 398 ALA A C 1
ATOM 2982 O O . ALA A 1 420 ? 11.341 43.713 185.627 1.00 21.20 398 ALA A O 1
ATOM 2984 N N . ASP A 1 421 ? 11.315 42.218 187.325 1.00 21.26 399 ASP A N 1
ATOM 2985 C CA . ASP A 1 421 ? 9.997 41.665 187.019 1.00 24.47 399 ASP A CA 1
ATOM 2986 C C . ASP A 1 421 ? 8.842 42.571 187.463 1.00 25.33 399 ASP A C 1
ATOM 2987 O O . ASP A 1 421 ? 8.283 42.366 188.524 1.00 26.21 399 ASP A O 1
ATOM 2992 N N . ARG A 1 422 ? 8.531 43.562 186.638 1.00 29.27 400 ARG A N 1
ATOM 2993 C CA . ARG A 1 422 ? 7.483 44.542 186.918 1.00 31.33 400 ARG A CA 1
ATOM 2994 C C . ARG A 1 422 ? 6.713 44.774 185.610 1.00 36.44 400 ARG A C 1
ATOM 2995 O O . ARG A 1 422 ? 7.307 44.771 184.526 1.00 29.77 400 ARG A O 1
ATOM 3003 N N . PRO A 1 423 ? 5.383 44.947 185.692 1.00 38.95 401 PRO A N 1
ATOM 3004 C CA . PRO A 1 423 ? 4.579 45.005 184.472 1.00 37.23 401 PRO A CA 1
ATOM 3005 C C . PRO A 1 423 ? 5.015 46.011 183.412 1.00 34.25 401 PRO A C 1
ATOM 3006 O O . PRO A 1 423 ? 5.353 47.150 183.710 1.00 38.05 401 PRO A O 1
ATOM 3010 N N . ARG A 1 424 ? 5.017 45.570 182.160 1.00 32.65 402 ARG A N 1
ATOM 3011 C CA . ARG A 1 424 ? 5.285 46.450 181.044 1.00 34.70 402 ARG A CA 1
ATOM 3012 C C . ARG A 1 424 ? 4.707 45.865 179.758 1.00 32.75 402 ARG A C 1
ATOM 3013 O O . ARG A 1 424 ? 4.477 44.661 179.660 1.00 30.72 402 ARG A O 1
ATOM 3021 N N . THR A 1 425 ? 4.481 46.741 178.783 1.00 30.48 403 THR A N 1
ATOM 3022 C CA . THR A 1 425 ? 4.210 46.331 177.413 1.00 34.25 403 THR A CA 1
ATOM 3023 C C . THR A 1 425 ? 5.519 45.980 176.707 1.00 32.27 403 THR A C 1
ATOM 3024 O O . THR A 1 425 ? 6.605 46.399 177.120 1.00 32.06 403 THR A O 1
ATOM 3028 N N . ARG A 1 426 ? 5.400 45.222 175.622 1.00 36.19 404 ARG A N 1
ATOM 3029 C CA . ARG A 1 426 ? 6.542 44.964 174.758 1.00 32.39 404 ARG A CA 1
ATOM 3030 C C . ARG A 1 426 ? 7.169 46.288 174.301 1.00 35.03 404 ARG A C 1
ATOM 3031 O O . ARG A 1 426 ? 8.391 46.398 174.217 1.00 31.79 404 ARG A O 1
ATOM 3039 N N . GLU A 1 427 ? 6.355 47.328 174.076 1.00 37.82 405 GLU A N 1
ATOM 3040 C CA . GLU A 1 427 ? 6.895 48.640 173.693 1.00 33.99 405 GLU A CA 1
ATOM 3041 C C . GLU A 1 427 ? 7.661 49.363 174.801 1.00 31.60 405 GLU A C 1
ATOM 3042 O O . GLU A 1 427 ? 8.647 50.055 174.527 1.00 35.62 405 GLU A O 1
ATOM 3048 N N . GLU A 1 428 ? 7.204 49.216 176.037 1.00 35.41 406 GLU A N 1
ATOM 3049 C CA . GLU A 1 428 ? 7.883 49.798 177.203 1.00 38.87 406 GLU A CA 1
ATOM 3050 C C . GLU A 1 428 ? 9.188 49.071 177.580 1.00 37.73 406 GLU A C 1
ATOM 3051 O O . GLU A 1 428 ? 10.162 49.705 177.977 1.00 38.19 406 GLU A O 1
ATOM 3057 N N . THR A 1 429 ? 9.224 47.752 177.438 1.00 35.62 407 THR A N 1
ATOM 3058 C CA . THR A 1 429 ? 10.502 47.030 177.481 1.00 27.92 407 THR A CA 1
ATOM 3059 C C . THR A 1 429 ? 11.554 47.714 176.600 1.00 30.53 407 THR A C 1
ATOM 3060 O O . THR A 1 429 ? 12.650 48.019 177.063 1.00 30.45 407 THR A O 1
ATOM 3064 N N . THR A 1 430 ? 11.215 48.001 175.343 1.00 31.65 408 THR A N 1
ATOM 3065 C CA . THR A 1 430 ? 12.164 48.610 174.406 1.00 33.15 408 THR A CA 1
ATOM 3066 C C . THR A 1 430 ? 12.700 49.941 174.923 1.00 35.19 408 THR A C 1
ATOM 3067 O O . THR A 1 430 ? 13.908 50.154 175.004 1.00 37.15 408 THR A O 1
ATOM 3071 N N . ALA A 1 431 ? 11.774 50.820 175.286 1.00 41.68 409 ALA A N 1
ATOM 3072 C CA . ALA A 1 431 ? 12.090 52.096 175.927 1.00 42.39 409 ALA A CA 1
ATOM 3073 C C . ALA A 1 431 ? 12.961 51.956 177.172 1.00 39.59 409 ALA A C 1
ATOM 3074 O O . ALA A 1 431 ? 13.986 52.632 177.291 1.00 45.37 409 ALA A O 1
ATOM 3076 N N . ILE A 1 432 ? 12.558 51.086 178.096 1.00 43.93 410 ILE A N 1
ATOM 3077 C CA . ILE A 1 432 ? 13.303 50.872 179.341 1.00 41.06 410 ILE A CA 1
ATOM 3078 C C . ILE A 1 432 ? 14.718 50.361 179.089 1.00 39.35 410 ILE A C 1
ATOM 3079 O O . ILE A 1 432 ? 15.655 50.728 179.803 1.00 43.86 410 ILE A O 1
ATOM 3084 N N . VAL A 1 433 ? 14.870 49.510 178.076 1.00 35.09 411 VAL A N 1
ATOM 3085 C CA . VAL A 1 433 ? 16.181 49.020 177.684 1.00 32.52 411 VAL A CA 1
ATOM 3086 C C . VAL A 1 433 ? 17.035 50.131 177.082 1.00 35.80 411 VAL A C 1
ATOM 3087 O O . VAL A 1 433 ? 18.208 50.233 177.420 1.00 37.02 411 VAL A O 1
ATOM 3091 N N . GLU A 1 434 ? 16.468 50.956 176.202 1.00 44.64 412 GLU A N 1
ATOM 3092 C CA . GLU A 1 434 ? 17.227 52.084 175.648 1.00 50.47 412 GLU A CA 1
ATOM 3093 C C . GLU A 1 434 ? 17.816 52.874 176.810 1.00 49.46 412 GLU A C 1
ATOM 3094 O O . GLU A 1 434 ? 19.025 53.092 176.869 1.00 50.11 412 GLU A O 1
ATOM 3100 N N . ARG A 1 435 ? 16.954 53.255 177.750 1.00 53.67 413 ARG A N 1
ATOM 3101 C CA . ARG A 1 435 ? 17.376 54.003 178.934 1.00 55.77 413 ARG A CA 1
ATOM 3102 C C . ARG A 1 435 ? 18.571 53.348 179.617 1.00 51.20 413 ARG A C 1
ATOM 3103 O O . ARG A 1 435 ? 19.563 54.016 179.896 1.00 46.03 413 ARG A O 1
ATOM 3111 N N . LEU A 1 436 ? 18.483 52.045 179.877 1.00 45.01 414 LEU A N 1
ATOM 3112 C CA . LEU A 1 436 ? 19.473 51.363 180.702 1.00 39.26 414 LEU A CA 1
ATOM 3113 C C . LEU A 1 436 ? 20.677 50.820 179.940 1.00 39.73 414 LEU A C 1
ATOM 3114 O O . LEU A 1 436 ? 21.733 50.618 180.535 1.00 37.17 414 LEU A O 1
ATOM 3119 N N . TRP A 1 437 ? 20.522 50.564 178.644 1.00 45.59 415 TRP A N 1
ATOM 3120 C CA . TRP A 1 437 ? 21.642 50.091 177.823 1.00 43.14 415 TRP A CA 1
ATOM 3121 C C . TRP A 1 437 ? 22.547 51.274 177.487 1.00 43.54 415 TRP A C 1
ATOM 3122 O O . TRP A 1 437 ? 23.726 51.266 177.826 1.00 50.12 415 TRP A O 1
ATOM 3133 N N . GLY B 1 30 ? 33.975 7.582 189.779 1.00 31.14 8 GLY B N 1
ATOM 3134 C CA . GLY B 1 30 ? 34.402 7.640 188.336 1.00 32.62 8 GLY B CA 1
ATOM 3135 C C . GLY B 1 30 ? 33.249 7.510 187.351 1.00 30.01 8 GLY B C 1
ATOM 3136 O O . GLY B 1 30 ? 33.161 8.267 186.382 1.00 30.40 8 GLY B O 1
ATOM 3137 N N . LYS B 1 31 ? 32.346 6.560 187.607 1.00 29.61 9 LYS B N 1
ATOM 3138 C CA . LYS B 1 31 ? 31.037 6.493 186.932 1.00 32.75 9 LYS B CA 1
ATOM 3139 C C . LYS B 1 31 ? 30.360 7.864 186.830 1.00 24.70 9 LYS B C 1
ATOM 3140 O O . LYS B 1 31 ? 29.659 8.207 185.864 1.00 25.96 9 LYS B O 1
ATOM 3146 N N . LEU B 1 32 ? 30.558 8.631 187.882 1.00 22.92 10 LEU B N 1
ATOM 3147 C CA . LEU B 1 32 ? 29.875 9.873 188.065 1.00 20.66 10 LEU B CA 1
ATOM 3148 C C . LEU B 1 32 ? 30.539 10.952 187.222 1.00 15.62 10 LEU B C 1
ATOM 3149 O O . LEU B 1 32 ? 29.920 11.991 186.990 1.00 13.45 10 LEU B O 1
ATOM 3154 N N . LEU B 1 33 ? 31.813 10.772 186.885 1.00 13.59 11 LEU B N 1
ATOM 3155 C CA . LEU B 1 33 ? 32.567 11.900 186.319 1.00 13.59 11 LEU B CA 1
ATOM 3156 C C . LEU B 1 33 ? 32.312 12.026 184.832 1.00 11.93 11 LEU B C 1
ATOM 3157 O O . LEU B 1 33 ? 32.598 11.117 184.065 1.00 14.46 11 LEU B O 1
ATOM 3162 N N . ALA B 1 34 ? 31.791 13.174 184.404 1.00 10.66 12 ALA B N 1
ATOM 3163 C CA . ALA B 1 34 ? 31.581 13.427 182.978 1.00 11.53 12 ALA B CA 1
ATOM 3164 C C . ALA B 1 34 ? 32.857 13.746 182.171 1.00 10.80 12 ALA B C 1
ATOM 3165 O O . ALA B 1 34 ? 32.940 13.521 180.943 1.00 11.77 12 ALA B O 1
ATOM 3167 N N . GLN B 1 35 ? 33.848 14.268 182.883 1.00 9.90 13 GLN B N 1
ATOM 3168 C CA . GLN B 1 35 ? 35.114 14.623 182.274 1.00 9.78 13 GLN B CA 1
ATOM 3169 C C . GLN B 1 35 ? 36.087 13.448 182.226 1.00 12.45 13 GLN B C 1
ATOM 3170 O O . GLN B 1 35 ? 35.804 12.411 182.814 1.00 12.79 13 GLN B O 1
ATOM 3176 N N . GLU B 1 36 ? 37.171 13.585 181.467 1.00 13.10 14 GLU B N 1
ATOM 3177 C CA . GLU B 1 36 ? 38.224 12.552 181.381 1.00 15.10 14 GLU B CA 1
ATOM 3178 C C . GLU B 1 36 ? 39.594 13.194 181.634 1.00 14.00 14 GLU B C 1
ATOM 3179 O O . GLU B 1 36 ? 40.350 13.507 180.718 1.00 14.43 14 GLU B O 1
ATOM 3185 N N . PRO B 1 37 ? 39.894 13.433 182.909 1.00 13.61 15 PRO B N 1
ATOM 3186 C CA . PRO B 1 37 ? 41.156 14.092 183.237 1.00 14.03 15 PRO B CA 1
ATOM 3187 C C . PRO B 1 37 ? 42.359 13.271 182.844 1.00 15.27 15 PRO B C 1
ATOM 3188 O O . PRO B 1 37 ? 42.360 12.041 182.980 1.00 15.78 15 PRO B O 1
ATOM 3192 N N . THR B 1 38 ? 43.364 13.963 182.327 1.00 13.72 16 THR B N 1
ATOM 3193 C CA . THR B 1 38 ? 44.638 13.333 182.102 1.00 15.05 16 THR B CA 1
ATOM 3194 C C . THR B 1 38 ? 45.278 13.004 183.438 1.00 15.30 16 THR B C 1
ATOM 3195 O O . THR B 1 38 ? 45.443 13.859 184.297 1.00 15.20 16 THR B O 1
ATOM 3199 N N . CYS B 1 39 ? 45.629 11.745 183.607 1.00 14.45 17 CYS B N 1
ATOM 3200 C CA . CYS B 1 39 ? 46.277 11.287 184.818 1.00 13.83 17 CYS B CA 1
ATOM 3201 C C . CYS B 1 39 ? 46.914 9.938 184.533 1.00 13.75 17 CYS B C 1
ATOM 3202 O O . CYS B 1 39 ? 46.589 9.299 183.520 1.00 14.74 17 CYS B O 1
ATOM 3205 N N . PRO B 1 40 ? 47.768 9.480 185.458 1.00 13.17 18 PRO B N 1
ATOM 3206 C CA . PRO B 1 40 ? 48.200 8.077 185.323 1.00 13.09 18 PRO B CA 1
ATOM 3207 C C . PRO B 1 40 ? 47.079 7.040 185.412 1.00 12.53 18 PRO B C 1
ATOM 3208 O O . PRO B 1 40 ? 46.200 7.115 186.263 1.00 12.34 18 PRO B O 1
ATOM 3212 N N . ARG B 1 41 ? 47.100 6.088 184.473 1.00 14.21 19 ARG B N 1
ATOM 3213 C CA . ARG B 1 41 ? 46.038 5.083 184.380 1.00 15.16 19 ARG B CA 1
ATOM 3214 C C . ARG B 1 41 ? 46.694 3.708 184.310 1.00 16.02 19 ARG B C 1
ATOM 3215 O O . ARG B 1 41 ? 47.782 3.560 183.788 1.00 17.94 19 ARG B O 1
ATOM 3223 N N . ASP B 1 42 ? 46.016 2.706 184.840 1.00 19.45 20 ASP B N 1
ATOM 3224 C CA . ASP B 1 42 ? 46.531 1.345 184.721 1.00 21.73 20 ASP B CA 1
ATOM 3225 C C . ASP B 1 42 ? 46.322 0.770 183.326 1.00 24.33 20 ASP B C 1
ATOM 3226 O O . ASP B 1 42 ? 45.874 1.453 182.407 1.00 21.83 20 ASP B O 1
ATOM 3231 N N . ALA B 1 43 ? 46.655 -0.505 183.185 1.00 28.23 21 ALA B N 1
ATOM 3232 C CA . ALA B 1 43 ? 46.503 -1.213 181.923 1.00 32.50 21 ALA B CA 1
ATOM 3233 C C . ALA B 1 43 ? 45.058 -1.181 181.400 1.00 35.42 21 ALA B C 1
ATOM 3234 O O . ALA B 1 43 ? 44.823 -1.055 180.188 1.00 38.31 21 ALA B O 1
ATOM 3236 N N . ASP B 1 44 ? 44.104 -1.267 182.324 1.00 33.54 22 ASP B N 1
ATOM 3237 C CA . ASP B 1 44 ? 42.680 -1.209 182.004 1.00 32.57 22 ASP B CA 1
ATOM 3238 C C . ASP B 1 44 ? 42.152 0.201 181.706 1.00 32.12 22 ASP B C 1
ATOM 3239 O O . ASP B 1 44 ? 40.974 0.347 181.362 1.00 28.13 22 ASP B O 1
ATOM 3244 N N . GLY B 1 45 ? 42.973 1.246 181.848 1.00 26.60 23 GLY B N 1
ATOM 3245 C CA . GLY B 1 45 ? 42.446 2.599 181.660 1.00 23.67 23 GLY B CA 1
ATOM 3246 C C . GLY B 1 45 ? 41.870 3.273 182.898 1.00 19.95 23 GLY B C 1
ATOM 3247 O O . GLY B 1 45 ? 41.305 4.362 182.799 1.00 20.13 23 GLY B O 1
ATOM 3248 N N . ARG B 1 46 ? 42.003 2.646 184.064 1.00 18.34 24 ARG B N 1
ATOM 3249 C CA . ARG B 1 46 ? 41.435 3.158 185.311 1.00 22.78 24 ARG B CA 1
ATOM 3250 C C . ARG B 1 46 ? 42.470 4.077 185.964 1.00 17.23 24 ARG B C 1
ATOM 3251 O O . ARG B 1 46 ? 43.635 3.695 186.042 1.00 15.95 24 ARG B O 1
ATOM 3259 N N . PRO B 1 47 ? 42.037 5.240 186.478 1.00 15.92 25 PRO B N 1
ATOM 3260 C CA . PRO B 1 47 ? 43.036 6.109 187.140 1.00 16.35 25 PRO B CA 1
ATOM 3261 C C . PRO B 1 47 ? 43.806 5.401 188.283 1.00 15.41 25 PRO B C 1
ATOM 3262 O O . PRO B 1 47 ? 43.173 4.712 189.086 1.00 19.24 25 PRO B O 1
ATOM 3266 N N . ARG B 1 48 ? 45.124 5.563 188.360 1.00 14.21 26 ARG B N 1
ATOM 3267 C CA . ARG B 1 48 ? 45.942 5.046 189.467 1.00 13.34 26 ARG B CA 1
ATOM 3268 C C . ARG B 1 48 ? 45.716 5.920 190.662 1.00 15.84 26 ARG B C 1
ATOM 3269 O O . ARG B 1 48 ? 45.758 7.149 190.520 1.00 15.55 26 ARG B O 1
ATOM 3277 N N . VAL B 1 49 ? 45.458 5.317 191.822 1.00 14.39 27 VAL B N 1
ATOM 3278 C CA . VAL B 1 49 ? 45.173 6.070 193.029 1.00 15.61 27 VAL B CA 1
ATOM 3279 C C . VAL B 1 49 ? 46.438 6.243 193.857 1.00 14.47 27 VAL B C 1
ATOM 3280 O O . VAL B 1 49 ? 47.179 5.293 194.054 1.00 14.25 27 VAL B O 1
ATOM 3284 N N . PHE B 1 50 ? 46.731 7.480 194.267 1.00 12.43 28 PHE B N 1
ATOM 3285 C CA . PHE B 1 50 ? 47.797 7.749 195.228 1.00 13.28 28 PHE B CA 1
ATOM 3286 C C . PHE B 1 50 ? 47.241 8.498 196.430 1.00 13.15 28 PHE B C 1
ATOM 3287 O O . PHE B 1 50 ? 46.410 9.376 196.275 1.00 16.38 28 PHE B O 1
ATOM 3295 N N . VAL B 1 51 ? 47.619 8.070 197.632 1.00 13.32 29 VAL B N 1
ATOM 3296 C CA . VAL B 1 51 ? 46.937 8.575 198.831 1.00 13.95 29 VAL B CA 1
ATOM 3297 C C . VAL B 1 51 ? 47.739 9.615 199.572 1.00 13.21 29 VAL B C 1
ATOM 3298 O O . VAL B 1 51 ? 47.199 10.278 200.428 1.00 16.37 29 VAL B O 1
ATOM 3302 N N . GLU B 1 52 ? 49.010 9.764 199.240 1.00 12.63 30 GLU B N 1
ATOM 3303 C CA . GLU B 1 52 ? 49.849 10.808 199.787 1.00 12.31 30 GLU B CA 1
ATOM 3304 C C . GLU B 1 52 ? 51.087 10.938 198.965 1.00 12.55 30 GLU B C 1
ATOM 3305 O O . GLU B 1 52 ? 51.409 10.068 198.150 1.00 12.92 30 GLU B O 1
ATOM 3311 N N . GLY B 1 53 ? 51.778 12.052 199.148 1.00 11.43 31 GLY B N 1
ATOM 3312 C CA . GLY B 1 53 ? 53.056 12.208 198.474 1.00 11.99 31 GLY B CA 1
ATOM 3313 C C . GLY B 1 53 ? 53.876 13.256 199.150 1.00 9.69 31 GLY B C 1
ATOM 3314 O O . GLY B 1 53 ? 53.333 14.066 199.910 1.00 10.79 31 GLY B O 1
ATOM 3315 N N . SER B 1 54 ? 55.177 13.163 198.898 1.00 9.71 32 SER B N 1
ATOM 3316 C CA . SER B 1 54 ? 56.141 14.098 199.441 1.00 10.55 32 SER B CA 1
ATOM 3317 C C . SER B 1 54 ? 57.405 14.090 198.626 1.00 11.66 32 SER B C 1
ATOM 3318 O O . SER B 1 54 ? 57.980 13.034 198.401 1.00 12.04 32 SER B O 1
ATOM 3321 N N . GLY B 1 55 ? 57.868 15.259 198.216 1.00 9.69 33 GLY B N 1
ATOM 3322 C CA . GLY B 1 55 ? 59.083 15.336 197.445 1.00 10.33 33 GLY B CA 1
ATOM 3323 C C . GLY B 1 55 ? 58.902 14.681 196.095 1.00 10.80 33 GLY B C 1
ATOM 3324 O O . GLY B 1 55 ? 58.023 15.062 195.311 1.00 10.72 33 GLY B O 1
ATOM 3325 N N . ALA B 1 56 ? 59.693 13.636 195.848 1.00 10.16 34 ALA B N 1
ATOM 3326 C CA . ALA B 1 56 ? 59.635 12.902 194.603 1.00 11.81 34 ALA B CA 1
ATOM 3327 C C . ALA B 1 56 ? 58.869 11.613 194.702 1.00 10.57 34 ALA B C 1
ATOM 3328 O O . ALA B 1 56 ? 58.776 10.909 193.683 1.00 11.64 34 ALA B O 1
ATOM 3330 N N . TYR B 1 57 ? 58.339 11.290 195.895 1.00 10.32 35 TYR B N 1
ATOM 3331 C CA . TYR B 1 57 ? 57.754 9.976 196.158 1.00 11.11 35 TYR B CA 1
ATOM 3332 C C . TYR B 1 57 ? 56.254 10.052 196.407 1.00 11.85 35 TYR B C 1
ATOM 3333 O O . TYR B 1 57 ? 55.762 10.911 197.121 1.00 14.28 35 TYR B O 1
ATOM 3342 N N . LEU B 1 58 ? 55.539 9.127 195.806 1.00 11.07 36 LEU B N 1
ATOM 3343 C CA . LEU B 1 58 ? 54.126 8.999 195.992 1.00 12.02 36 LEU B CA 1
ATOM 3344 C C . LEU B 1 58 ? 53.894 7.677 196.702 1.00 13.43 36 LEU B C 1
ATOM 3345 O O . LEU B 1 58 ? 54.624 6.715 196.467 1.00 18.70 36 LEU B O 1
ATOM 3350 N N . THR B 1 59 ? 52.835 7.600 197.475 1.00 12.72 37 THR B N 1
ATOM 3351 C CA . THR B 1 59 ? 52.465 6.329 198.131 1.00 12.81 37 THR B CA 1
ATOM 3352 C C . THR B 1 59 ? 51.110 5.858 197.660 1.00 15.24 37 THR B C 1
ATOM 3353 O O . THR B 1 59 ? 50.131 6.615 197.680 1.00 13.61 37 THR B O 1
ATOM 3357 N N . ASP B 1 60 ? 51.039 4.600 197.216 1.00 14.21 38 ASP B N 1
ATOM 3358 C CA . ASP B 1 60 ? 49.795 4.005 196.746 1.00 16.66 38 ASP B CA 1
ATOM 3359 C C . ASP B 1 60 ? 49.000 3.389 197.904 1.00 17.38 38 ASP B C 1
ATOM 3360 O O . ASP B 1 60 ? 49.440 3.442 199.058 1.00 18.08 38 ASP B O 1
ATOM 3365 N N . PRO B 1 61 ? 47.785 2.884 197.632 1.00 19.16 39 PRO B N 1
ATOM 3366 C CA . PRO B 1 61 ? 46.987 2.433 198.778 1.00 20.78 39 PRO B CA 1
ATOM 3367 C C . PRO B 1 61 ? 47.510 1.165 199.450 1.00 22.37 39 PRO B C 1
ATOM 3368 O O . PRO B 1 61 ? 47.095 0.857 200.576 1.00 23.66 39 PRO B O 1
ATOM 3372 N N . ASP B 1 62 ? 48.426 0.477 198.794 1.00 21.88 40 ASP B N 1
ATOM 3373 C CA . ASP B 1 62 ? 49.134 -0.646 199.429 1.00 25.80 40 ASP B CA 1
ATOM 3374 C C . ASP B 1 62 ? 50.394 -0.244 200.205 1.00 27.05 40 ASP B C 1
ATOM 3375 O O . ASP B 1 62 ? 51.055 -1.100 200.795 1.00 25.42 40 ASP B O 1
ATOM 3380 N N . GLY B 1 63 ? 50.740 1.045 200.232 1.00 20.86 41 GLY B N 1
ATOM 3381 C CA . GLY B 1 63 ? 51.984 1.457 200.892 1.00 19.44 41 GLY B CA 1
ATOM 3382 C C . GLY B 1 63 ? 53.237 1.429 200.037 1.00 18.25 41 GLY B C 1
ATOM 3383 O O . GLY B 1 63 ? 54.342 1.726 200.518 1.00 20.21 41 GLY B O 1
ATOM 3384 N N . ARG B 1 64 ? 53.096 1.083 198.760 1.00 16.10 42 ARG B N 1
ATOM 3385 C CA . ARG B 1 64 ? 54.221 1.062 197.877 1.00 19.26 42 ARG B CA 1
ATOM 3386 C C . ARG B 1 64 ? 54.568 2.489 197.451 1.00 17.34 42 ARG B C 1
ATOM 3387 O O . ARG B 1 64 ? 53.669 3.297 197.186 1.00 18.02 42 ARG B O 1
ATOM 3395 N N . ARG B 1 65 ? 55.856 2.741 197.358 1.00 16.91 43 ARG B N 1
ATOM 3396 C CA . ARG B 1 65 ? 56.373 4.061 197.035 1.00 18.30 43 ARG B CA 1
ATOM 3397 C C . ARG B 1 65 ? 56.809 4.132 195.586 1.00 16.46 43 ARG B C 1
ATOM 3398 O O . ARG B 1 65 ? 57.560 3.283 195.089 1.00 17.22 43 ARG B O 1
ATOM 3406 N N . TRP B 1 66 ? 56.343 5.161 194.888 1.00 13.98 44 TRP B N 1
ATOM 3407 C CA . TRP B 1 66 ? 56.707 5.352 193.485 1.00 12.55 44 TRP B CA 1
ATOM 3408 C C . TRP B 1 66 ? 57.441 6.682 193.293 1.00 13.02 44 TRP B C 1
ATOM 3409 O O . TRP B 1 66 ? 57.226 7.632 194.061 1.00 14.41 44 TRP B O 1
ATOM 3420 N N . ILE B 1 67 ? 58.293 6.735 192.287 1.00 12.10 45 ILE B N 1
ATOM 3421 C CA . ILE B 1 67 ? 59.035 7.954 191.979 1.00 10.78 45 ILE B CA 1
ATOM 3422 C C . ILE B 1 67 ? 58.258 8.677 190.889 1.00 12.51 45 ILE B C 1
ATOM 3423 O O . ILE B 1 67 ? 57.993 8.103 189.807 1.00 12.34 45 ILE B O 1
ATOM 3428 N N . ASP B 1 68 ? 57.900 9.932 191.150 1.00 10.68 46 ASP B N 1
ATOM 3429 C CA . ASP B 1 68 ? 57.054 10.694 190.205 1.00 11.82 46 ASP B CA 1
ATOM 3430 C C . ASP B 1 68 ? 57.899 11.523 189.226 1.00 10.95 46 ASP B C 1
ATOM 3431 O O . ASP B 1 68 ? 58.679 12.398 189.610 1.00 12.36 46 ASP B O 1
ATOM 3436 N N . PHE B 1 69 ? 57.779 11.195 187.939 1.00 11.43 47 PHE B N 1
ATOM 3437 C CA . PHE B 1 69 ? 58.300 12.016 186.840 1.00 12.02 47 PHE B CA 1
ATOM 3438 C C . PHE B 1 69 ? 57.209 12.807 186.112 1.00 11.79 47 PHE B C 1
ATOM 3439 O O . PHE B 1 69 ? 57.523 13.576 185.196 1.00 14.24 47 PHE B O 1
ATOM 3447 N N . ASP B 1 70 ? 55.946 12.610 186.486 1.00 10.82 48 ASP B N 1
ATOM 3448 C CA . ASP B 1 70 ? 54.784 13.268 185.862 1.00 11.14 48 ASP B CA 1
ATOM 3449 C C . ASP B 1 70 ? 54.528 14.608 186.548 1.00 11.32 48 ASP B C 1
ATOM 3450 O O . ASP B 1 70 ? 54.531 15.655 185.906 1.00 11.37 48 ASP B O 1
ATOM 3455 N N . ASN B 1 71 ? 54.416 14.574 187.872 1.00 11.04 49 ASN B N 1
ATOM 3456 C CA . ASN B 1 71 ? 54.468 15.806 188.683 1.00 11.20 49 ASN B CA 1
ATOM 3457 C C . ASN B 1 71 ? 53.394 16.775 188.247 1.00 9.63 49 ASN B C 1
ATOM 3458 O O . ASN B 1 71 ? 53.642 17.972 187.971 1.00 9.76 49 ASN B O 1
ATOM 3463 N N . ALA B 1 72 ? 52.170 16.259 188.277 1.00 8.85 50 ALA B N 1
ATOM 3464 C CA . ALA B 1 72 ? 50.973 17.027 187.867 1.00 10.11 50 ALA B CA 1
ATOM 3465 C C . ALA B 1 72 ? 51.171 17.702 186.505 1.00 9.45 50 ALA B C 1
ATOM 3466 O O . ALA B 1 72 ? 51.087 18.935 186.349 1.00 8.88 50 ALA B O 1
ATOM 3468 N N . ARG B 1 73 ? 51.524 16.858 185.533 1.00 11.34 51 ARG B N 1
ATOM 3469 C CA . ARG B 1 73 ? 51.795 17.300 184.158 1.00 13.66 51 ARG B CA 1
ATOM 3470 C C . ARG B 1 73 ? 52.867 18.397 184.135 1.00 13.39 51 ARG B C 1
ATOM 3471 O O . ARG B 1 73 ? 52.783 19.331 183.323 1.00 14.98 51 ARG B O 1
ATOM 3479 N N . GLY B 1 74 ? 53.859 18.303 185.032 1.00 9.94 52 GLY B N 1
ATOM 3480 C CA . GLY B 1 74 ? 54.977 19.260 185.064 1.00 10.42 52 GLY B CA 1
ATOM 3481 C C . GLY B 1 74 ? 54.710 20.541 185.815 1.00 9.96 52 GLY B C 1
ATOM 3482 O O . GLY B 1 74 ? 55.528 21.462 185.754 1.00 9.58 52 GLY B O 1
ATOM 3483 N N . SER B 1 75 ? 53.605 20.598 186.552 1.00 9.82 53 SER B N 1
ATOM 3484 C CA . SER B 1 75 ? 53.354 21.775 187.354 1.00 9.46 53 SER B CA 1
ATOM 3485 C C . SER B 1 75 ? 53.951 21.728 188.759 1.00 8.68 53 SER B C 1
ATOM 3486 O O . SER B 1 75 ? 54.028 22.758 189.427 1.00 8.77 53 SER B O 1
ATOM 3489 N N . VAL B 1 76 ? 54.307 20.546 189.255 1.00 7.67 54 VAL B N 1
ATOM 3490 C CA . VAL B 1 76 ? 55.057 20.475 190.528 1.00 9.49 54 VAL B CA 1
ATOM 3491 C C . VAL B 1 76 ? 56.546 20.472 190.177 1.00 9.96 54 VAL B C 1
ATOM 3492 O O . VAL B 1 76 ? 57.093 19.440 189.723 1.00 13.40 54 VAL B O 1
ATOM 3496 N N . VAL B 1 77 ? 57.166 21.622 190.346 1.00 10.38 55 VAL B N 1
ATOM 3497 C CA . VAL B 1 77 ? 58.570 21.785 189.978 1.00 11.91 55 VAL B CA 1
ATOM 3498 C C . VAL B 1 77 ? 59.480 21.833 191.189 1.00 10.65 55 VAL B C 1
ATOM 3499 O O . VAL B 1 77 ? 60.675 21.627 191.028 1.00 11.61 55 VAL B O 1
ATOM 3503 N N . LEU B 1 78 ? 58.945 22.169 192.359 1.00 9.31 56 LEU B N 1
ATOM 3504 C CA . LEU B 1 78 ? 59.734 22.180 193.589 1.00 10.24 56 LEU B CA 1
ATOM 3505 C C . LEU B 1 78 ? 59.696 20.843 194.294 1.00 12.64 56 LEU B C 1
ATOM 3506 O O . LEU B 1 78 ? 60.635 20.463 195.004 1.00 15.70 56 LEU B O 1
ATOM 3511 N N . GLY B 1 79 ? 58.601 20.122 194.131 1.00 12.51 57 GLY B N 1
ATOM 3512 C CA . GLY B 1 79 ? 58.405 18.898 194.887 1.00 11.60 57 GLY B CA 1
ATOM 3513 C C . GLY B 1 79 ? 57.072 18.892 195.614 1.00 9.40 57 GLY B C 1
ATOM 3514 O O . GLY B 1 79 ? 56.614 19.937 196.061 1.00 10.31 57 GLY B O 1
ATOM 3515 N N . HIS B 1 80 ? 56.466 17.721 195.729 1.00 9.90 58 HIS B N 1
ATOM 3516 C CA . HIS B 1 80 ? 55.170 17.618 196.382 1.00 9.41 58 HIS B CA 1
ATOM 3517 C C . HIS B 1 80 ? 55.345 17.968 197.857 1.00 9.60 58 HIS B C 1
ATOM 3518 O O . HIS B 1 80 ? 56.267 17.492 198.533 1.00 9.69 58 HIS B O 1
ATOM 3525 N N . GLY B 1 81 ? 54.492 18.856 198.352 1.00 9.75 59 GLY B N 1
ATOM 3526 C CA . GLY B 1 81 ? 54.569 19.214 199.740 1.00 9.95 59 GLY B CA 1
ATOM 3527 C C . GLY B 1 81 ? 55.708 20.117 200.130 1.00 11.75 59 GLY B C 1
ATOM 3528 O O . GLY B 1 81 ? 55.986 20.225 201.319 1.00 12.36 59 GLY B O 1
ATOM 3529 N N . ASP B 1 82 ? 56.323 20.817 199.170 1.00 11.52 60 ASP B N 1
ATOM 3530 C CA . ASP B 1 82 ? 57.463 21.665 199.448 1.00 10.81 60 ASP B CA 1
ATOM 3531 C C . ASP B 1 82 ? 57.133 22.545 200.654 1.00 9.95 60 ASP B C 1
ATOM 3532 O O . ASP B 1 82 ? 56.077 23.189 200.685 1.00 8.00 60 ASP B O 1
ATOM 3537 N N . GLU B 1 83 ? 57.989 22.526 201.661 1.00 9.28 61 GLU B N 1
ATOM 3538 C CA . GLU B 1 83 ? 57.572 23.101 202.934 1.00 10.16 61 GLU B CA 1
ATOM 3539 C C . GLU B 1 83 ? 57.522 24.618 202.896 1.00 9.97 61 GLU B C 1
ATOM 3540 O O . GLU B 1 83 ? 56.646 25.185 203.526 1.00 11.10 61 GLU B O 1
ATOM 3546 N N . GLU B 1 84 ? 58.412 25.287 202.182 1.00 9.38 62 GLU B N 1
ATOM 3547 C CA . GLU B 1 84 ? 58.312 26.740 202.134 1.00 9.02 62 GLU B CA 1
ATOM 3548 C C . GLU B 1 84 ? 56.993 27.228 201.513 1.00 8.72 62 GLU B C 1
ATOM 3549 O O . GLU B 1 84 ? 56.356 28.168 201.998 1.00 9.43 62 GLU B O 1
ATOM 3555 N N . VAL B 1 85 ? 56.620 26.582 200.404 1.00 7.71 63 VAL B N 1
ATOM 3556 C CA . VAL B 1 85 ? 55.330 26.832 199.787 1.00 7.63 63 VAL B CA 1
ATOM 3557 C C . VAL B 1 85 ? 54.223 26.492 200.750 1.00 8.18 63 VAL B C 1
ATOM 3558 O O . VAL B 1 85 ? 53.255 27.221 200.864 1.00 7.14 63 VAL B O 1
ATOM 3562 N N . ALA B 1 86 ? 54.301 25.318 201.398 1.00 8.06 64 ALA B N 1
ATOM 3563 C CA . ALA B 1 86 ? 53.204 24.936 202.299 1.00 9.04 64 ALA B CA 1
ATOM 3564 C C . ALA B 1 86 ? 52.983 25.918 203.454 1.00 8.72 64 ALA B C 1
ATOM 3565 O O . ALA B 1 86 ? 51.840 26.227 203.809 1.00 10.07 64 ALA B O 1
ATOM 3567 N N . GLU B 1 87 ? 54.063 26.424 204.035 1.00 9.75 65 GLU B N 1
ATOM 3568 C CA . GLU B 1 87 ? 53.951 27.352 205.151 1.00 11.56 65 GLU B CA 1
ATOM 3569 C C . GLU B 1 87 ? 53.261 28.620 204.662 1.00 10.46 65 GLU B C 1
ATOM 3570 O O . GLU B 1 87 ? 52.429 29.207 205.378 1.00 10.49 65 GLU B O 1
ATOM 3576 N N . ALA B 1 88 ? 53.594 29.033 203.438 1.00 9.15 66 ALA B N 1
ATOM 3577 C CA . ALA B 1 88 ? 53.011 30.245 202.892 1.00 8.13 66 ALA B CA 1
ATOM 3578 C C . ALA B 1 88 ? 51.526 30.065 202.623 1.00 7.70 66 ALA B C 1
ATOM 3579 O O . ALA B 1 88 ? 50.706 30.939 202.889 1.00 8.75 66 ALA B O 1
ATOM 3581 N N . ILE B 1 89 ? 51.183 28.902 202.092 1.00 7.72 67 ILE B N 1
ATOM 3582 C CA . ILE B 1 89 ? 49.790 28.586 201.809 1.00 7.78 67 ILE B CA 1
ATOM 3583 C C . ILE B 1 89 ? 48.986 28.522 203.119 1.00 7.64 67 ILE B C 1
ATOM 3584 O O . ILE B 1 89 ? 47.834 29.004 203.191 1.00 8.88 67 ILE B O 1
ATOM 3589 N N . ALA B 1 90 ? 49.567 27.931 204.152 1.00 7.96 68 ALA B N 1
ATOM 3590 C CA . ALA B 1 90 ? 48.858 27.770 205.427 1.00 9.26 68 ALA B CA 1
ATOM 3591 C C . ALA B 1 90 ? 48.629 29.103 206.079 1.00 9.89 68 ALA B C 1
ATOM 3592 O O . ALA B 1 90 ? 47.526 29.370 206.566 1.00 9.10 68 ALA B O 1
ATOM 3594 N N . ARG B 1 91 ? 49.636 29.970 206.026 1.00 9.15 69 ARG B N 1
ATOM 3595 C CA . ARG B 1 91 ? 49.440 31.321 206.551 1.00 9.89 69 ARG B CA 1
ATOM 3596 C C . ARG B 1 91 ? 48.332 32.062 205.785 1.00 8.24 69 ARG B C 1
ATOM 3597 O O . ARG B 1 91 ? 47.494 32.769 206.374 1.00 10.65 69 ARG B O 1
ATOM 3605 N N . ALA B 1 92 ? 48.328 31.904 204.479 1.00 7.60 70 ALA B N 1
ATOM 3606 C CA . ALA B 1 92 ? 47.302 32.537 203.650 1.00 7.74 70 ALA B CA 1
ATOM 3607 C C . ALA B 1 92 ? 45.916 31.969 203.951 1.00 7.18 70 ALA B C 1
ATOM 3608 O O . ALA B 1 92 ? 44.933 32.693 203.987 1.00 9.25 70 ALA B O 1
ATOM 3610 N N . ALA B 1 93 ? 45.850 30.652 204.198 1.00 7.49 71 ALA B N 1
ATOM 3611 C CA . ALA B 1 93 ? 44.604 29.989 204.541 1.00 8.08 71 ALA B CA 1
ATOM 3612 C C . ALA B 1 93 ? 44.007 30.488 205.860 1.00 8.75 71 ALA B C 1
ATOM 3613 O O . ALA B 1 93 ? 42.803 30.372 206.049 1.00 10.02 71 ALA B O 1
ATOM 3615 N N . ARG B 1 94 ? 44.836 31.059 206.720 1.00 9.32 72 ARG B N 1
ATOM 3616 C CA . ARG B 1 94 ? 44.432 31.598 208.006 1.00 10.10 72 ARG B CA 1
ATOM 3617 C C . ARG B 1 94 ? 44.239 33.100 207.984 1.00 10.58 72 ARG B C 1
ATOM 3618 O O . ARG B 1 94 ? 44.091 33.741 209.038 1.00 12.26 72 ARG B O 1
ATOM 3626 N N . GLY B 1 95 ? 44.235 33.661 206.786 1.00 9.19 73 GLY B N 1
ATOM 3627 C CA . GLY B 1 95 ? 43.852 35.061 206.621 1.00 10.37 73 GLY B CA 1
ATOM 3628 C C . GLY B 1 95 ? 44.971 36.017 206.931 1.00 9.69 73 GLY B C 1
ATOM 3629 O O . GLY B 1 95 ? 44.728 37.228 207.018 1.00 10.29 73 GLY B O 1
ATOM 3630 N N . ARG B 1 96 ? 46.202 35.534 207.012 1.00 9.89 74 ARG B N 1
ATOM 3631 C CA . ARG B 1 96 ? 47.319 36.404 207.429 1.00 11.75 74 ARG B CA 1
ATOM 3632 C C . ARG B 1 96 ? 48.016 37.177 206.312 1.00 11.28 74 ARG B C 1
ATOM 3633 O O . ARG B 1 96 ? 48.911 38.010 206.556 1.00 12.12 74 ARG B O 1
ATOM 3641 N N . SER B 1 97 ? 47.636 36.891 205.074 1.00 10.09 75 SER B N 1
ATOM 3642 C CA . SER B 1 97 ? 48.353 37.302 203.889 1.00 12.58 75 SER B CA 1
ATOM 3643 C C . SER B 1 97 ? 47.360 37.759 202.828 1.00 13.92 75 SER B C 1
ATOM 3644 O O . SER B 1 97 ? 47.499 37.374 201.653 1.00 15.68 75 SER B O 1
ATOM 3647 N N . GLY B 1 98 ? 46.378 38.550 203.265 1.00 12.42 76 GLY B N 1
ATOM 3648 C CA . GLY B 1 98 ? 45.328 39.071 202.395 1.00 10.46 76 GLY B CA 1
ATOM 3649 C C . GLY B 1 98 ? 44.025 38.278 202.467 1.00 11.58 76 GLY B C 1
ATOM 3650 O O . GLY B 1 98 ? 43.951 37.202 203.055 1.00 11.37 76 GLY B O 1
ATOM 3651 N N . VAL B 1 99 ? 43.009 38.834 201.838 1.00 9.30 77 VAL B N 1
ATOM 3652 C CA . VAL B 1 99 ? 41.696 38.206 201.738 1.00 11.02 77 VAL B CA 1
ATOM 3653 C C . VAL B 1 99 ? 41.247 38.193 200.292 1.00 9.96 77 VAL B C 1
ATOM 3654 O O . VAL B 1 99 ? 41.595 39.021 199.498 1.00 9.14 77 VAL B O 1
ATOM 3658 N N . GLY B 1 100 ? 40.387 37.233 199.973 1.00 10.82 78 GLY B N 1
ATOM 3659 C CA . GLY B 1 100 ? 39.804 37.149 198.641 1.00 10.53 78 GLY B CA 1
ATOM 3660 C C . GLY B 1 100 ? 38.949 38.312 198.216 1.00 9.84 78 GLY B C 1
ATOM 3661 O O . GLY B 1 100 ? 38.716 38.534 197.034 1.00 10.37 78 GLY B O 1
ATOM 3662 N N . THR B 1 101 ? 38.514 39.124 199.181 1.00 8.88 79 THR B N 1
ATOM 3663 C CA . THR B 1 101 ? 37.731 40.292 198.861 1.00 8.77 79 THR B CA 1
ATOM 3664 C C . THR B 1 101 ? 38.451 41.374 198.126 1.00 9.49 79 THR B C 1
ATOM 3665 O O . THR B 1 101 ? 37.788 42.061 197.366 1.00 10.44 79 THR B O 1
ATOM 3669 N N . ALA B 1 102 ? 39.770 41.510 198.323 1.00 8.90 80 ALA B N 1
ATOM 3670 C CA . ALA B 1 102 ? 40.416 42.744 197.951 1.00 8.92 80 ALA B CA 1
ATOM 3671 C C . ALA B 1 102 ? 41.869 42.619 197.588 1.00 9.42 80 ALA B C 1
ATOM 3672 O O . ALA B 1 102 ? 42.522 41.669 197.957 1.00 9.23 80 ALA B O 1
ATOM 3674 N N . TRP B 1 103 ? 42.361 43.660 196.926 1.00 9.24 81 TRP B N 1
ATOM 3675 C CA . TRP B 1 103 ? 43.769 43.833 196.646 1.00 10.54 81 TRP B CA 1
ATOM 3676 C C . TRP B 1 103 ? 44.576 43.704 197.925 1.00 10.15 81 TRP B C 1
ATOM 3677 O O . TRP B 1 103 ? 44.138 44.126 199.037 1.00 10.09 81 TRP B O 1
ATOM 3688 N N . SER B 1 104 ? 45.758 43.108 197.790 1.00 10.26 82 SER B N 1
ATOM 3689 C CA . SER B 1 104 ? 46.701 43.005 198.880 1.00 13.18 82 SER B CA 1
ATOM 3690 C C . SER B 1 104 ? 48.113 43.254 198.397 1.00 12.78 82 SER B C 1
ATOM 3691 O O . SER B 1 104 ? 48.416 43.197 197.188 1.00 11.43 82 SER B O 1
ATOM 3694 N N . PRO B 1 105 ? 49.036 43.533 199.318 1.00 11.38 83 PRO B N 1
ATOM 3695 C CA . PRO B 1 105 ? 50.423 43.711 198.919 1.00 12.72 83 PRO B CA 1
ATOM 3696 C C . PRO B 1 105 ? 51.081 42.533 198.230 1.00 14.17 83 PRO B C 1
ATOM 3697 O O . PRO B 1 105 ? 52.050 42.741 197.515 1.00 14.93 83 PRO B O 1
ATOM 3701 N N . VAL B 1 106 ? 50.629 41.318 198.522 1.00 12.02 84 VAL B N 1
ATOM 3702 C CA . VAL B 1 106 ? 51.192 40.141 197.872 1.00 11.85 84 VAL B CA 1
ATOM 3703 C C . VAL B 1 106 ? 50.947 40.215 196.372 1.00 12.12 84 VAL B C 1
ATOM 3704 O O . VAL B 1 106 ? 51.760 39.724 195.580 1.00 11.93 84 VAL B O 1
ATOM 3708 N N . LEU B 1 107 ? 49.805 40.786 195.977 1.00 10.57 85 LEU B N 1
ATOM 3709 C CA . LEU B 1 107 ? 49.538 40.915 194.542 1.00 9.81 85 LEU B CA 1
ATOM 3710 C C . LEU B 1 107 ? 50.535 41.850 193.891 1.00 10.81 85 LEU B C 1
ATOM 3711 O O . LEU B 1 107 ? 51.069 41.555 192.840 1.00 11.39 85 LEU B O 1
ATOM 3716 N N . ASP B 1 108 ? 50.813 42.976 194.536 1.00 12.24 86 ASP B N 1
ATOM 3717 C CA . ASP B 1 108 ? 51.820 43.887 194.006 1.00 13.88 86 ASP B CA 1
ATOM 3718 C C . ASP B 1 108 ? 53.159 43.179 193.783 1.00 12.37 86 ASP B C 1
ATOM 3719 O O . ASP B 1 108 ? 53.833 43.402 192.751 1.00 13.89 86 ASP B O 1
ATOM 3724 N N . SER B 1 109 ? 53.558 42.374 194.763 1.00 12.14 87 SER B N 1
ATOM 3725 C CA A SER B 1 109 ? 54.821 41.648 194.685 0.50 12.65 87 SER B CA 1
ATOM 3726 C CA B SER B 1 109 ? 54.809 41.633 194.712 0.50 13.66 87 SER B CA 1
ATOM 3727 C C . SER B 1 109 ? 54.786 40.681 193.511 1.00 12.48 87 SER B C 1
ATOM 3728 O O . SER B 1 109 ? 55.717 40.632 192.717 1.00 12.28 87 SER B O 1
ATOM 3733 N N . LEU B 1 110 ? 53.715 39.910 193.395 1.00 10.63 88 LEU B N 1
ATOM 3734 C CA . LEU B 1 110 ? 53.603 38.944 192.294 1.00 11.11 88 LEU B CA 1
ATOM 3735 C C . LEU B 1 110 ? 53.673 39.570 190.886 1.00 10.95 88 LEU B C 1
ATOM 3736 O O . LEU B 1 110 ? 54.426 39.089 190.037 1.00 12.62 88 LEU B O 1
ATOM 3741 N N . LEU B 1 111 ? 52.904 40.624 190.652 1.00 10.58 89 LEU B N 1
ATOM 3742 C CA . LEU B 1 111 ? 52.871 41.285 189.356 1.00 12.23 89 LEU B CA 1
ATOM 3743 C C . LEU B 1 111 ? 54.258 41.856 189.029 1.00 12.26 89 LEU B C 1
ATOM 3744 O O . LEU B 1 111 ? 54.731 41.716 187.915 1.00 10.42 89 LEU B O 1
ATOM 3749 N N . GLY B 1 112 ? 54.901 42.460 190.026 1.00 13.05 90 GLY B N 1
ATOM 3750 C CA . GLY B 1 112 ? 56.278 42.933 189.894 1.00 12.92 90 GLY B CA 1
ATOM 3751 C C . GLY B 1 112 ? 57.297 41.882 189.536 1.00 14.08 90 GLY B C 1
ATOM 3752 O O . GLY B 1 112 ? 58.112 42.071 188.628 1.00 14.59 90 GLY B O 1
ATOM 3753 N N . GLN B 1 113 ? 57.214 40.746 190.219 1.00 13.70 91 GLN B N 1
ATOM 3754 C CA . GLN B 1 113 ? 58.094 39.623 189.982 1.00 13.86 91 GLN B CA 1
ATOM 3755 C C . GLN B 1 113 ? 57.858 39.106 188.556 1.00 11.95 91 GLN B C 1
ATOM 3756 O O . GLN B 1 113 ? 58.811 38.808 187.844 1.00 12.53 91 GLN B O 1
ATOM 3762 N N . LEU B 1 114 ? 56.596 38.978 188.150 1.00 10.09 92 LEU B N 1
ATOM 3763 C CA . LEU B 1 114 ? 56.327 38.473 186.789 1.00 10.15 92 LEU B CA 1
ATOM 3764 C C . LEU B 1 114 ? 56.943 39.319 185.688 1.00 10.83 92 LEU B C 1
ATOM 3765 O O . LEU B 1 114 ? 57.536 38.817 184.743 1.00 13.29 92 LEU B O 1
ATOM 3770 N N . GLN B 1 115 ? 56.777 40.620 185.791 1.00 12.26 93 GLN B N 1
ATOM 3771 C CA . GLN B 1 115 ? 57.294 41.526 184.779 1.00 14.82 93 GLN B CA 1
ATOM 3772 C C . GLN B 1 115 ? 58.818 41.548 184.770 1.00 15.61 93 GLN B C 1
ATOM 3773 O O . GLN B 1 115 ? 59.426 41.596 183.697 1.00 15.72 93 GLN B O 1
ATOM 3779 N N . GLU B 1 116 ? 59.465 41.458 185.938 1.00 14.96 94 GLU B N 1
ATOM 3780 C CA . GLU B 1 116 ? 60.940 41.420 185.983 1.00 17.31 94 GLU B CA 1
ATOM 3781 C C . GLU B 1 116 ? 61.486 40.177 185.301 1.00 15.23 94 GLU B C 1
ATOM 3782 O O . GLU B 1 116 ? 62.495 40.225 184.600 1.00 19.78 94 GLU B O 1
ATOM 3788 N N . VAL B 1 117 ? 60.868 39.035 185.542 1.00 12.78 95 VAL B N 1
ATOM 3789 C CA . VAL B 1 117 ? 61.373 37.801 185.012 1.00 14.46 95 VAL B CA 1
ATOM 3790 C C . VAL B 1 117 ? 61.037 37.574 183.548 1.00 12.96 95 VAL B C 1
ATOM 3791 O O . VAL B 1 117 ? 61.909 37.120 182.805 1.00 15.11 95 VAL B O 1
ATOM 3795 N N . CYS B 1 118 ? 59.801 37.878 183.148 1.00 12.92 96 CYS B N 1
ATOM 3796 C CA . CYS B 1 118 ? 59.321 37.605 181.795 1.00 13.23 96 CYS B CA 1
ATOM 3797 C C . CYS B 1 118 ? 59.321 38.810 180.870 1.00 14.42 96 CYS B C 1
ATOM 3798 O O . CYS B 1 118 ? 59.250 38.657 179.637 1.00 19.01 96 CYS B O 1
ATOM 3801 N N . GLY B 1 119 ? 59.309 40.018 181.411 1.00 16.31 97 GLY B N 1
ATOM 3802 C CA . GLY B 1 119 ? 59.197 41.194 180.545 1.00 17.33 97 GLY B CA 1
ATOM 3803 C C . GLY B 1 119 ? 57.780 41.546 180.151 1.00 16.58 97 GLY B C 1
ATOM 3804 O O . GLY B 1 119 ? 56.841 40.859 180.518 1.00 16.17 97 GLY B O 1
ATOM 3805 N N . GLY B 1 120 ? 57.638 42.674 179.451 1.00 16.93 98 GLY B N 1
ATOM 3806 C CA . GLY B 1 120 ? 56.393 43.161 178.877 1.00 17.34 98 GLY B CA 1
ATOM 3807 C C . GLY B 1 120 ? 55.872 44.438 179.505 1.00 16.66 98 GLY B C 1
ATOM 3808 O O . GLY B 1 120 ? 56.238 44.808 180.611 1.00 17.62 98 GLY B O 1
ATOM 3809 N N . ASP B 1 121 ? 55.008 45.127 178.787 1.00 16.25 99 ASP B N 1
ATOM 3810 C CA . ASP B 1 121 ? 54.401 46.393 179.240 1.00 17.44 99 ASP B CA 1
ATOM 3811 C C . ASP B 1 121 ? 53.441 46.072 180.398 1.00 16.12 99 ASP B C 1
ATOM 3812 O O . ASP B 1 121 ? 53.396 46.772 181.411 1.00 15.42 99 ASP B O 1
ATOM 3817 N N . VAL B 1 122 ? 52.641 45.010 180.241 1.00 14.01 100 VAL B N 1
ATOM 3818 C CA . VAL B 1 122 ? 51.548 44.721 181.171 1.00 12.22 100 VAL B CA 1
ATOM 3819 C C . VAL B 1 122 ? 51.517 43.232 181.450 1.00 10.97 100 VAL B C 1
ATOM 3820 O O . VAL B 1 122 ? 52.120 42.475 180.666 1.00 11.04 100 VAL B O 1
ATOM 3824 N N . VAL B 1 123 ? 50.832 42.869 182.562 1.00 10.25 101 VAL B N 1
ATOM 3825 C CA A VAL B 1 123 ? 50.689 41.461 182.926 0.50 9.44 101 VAL B CA 1
ATOM 3826 C CA B VAL B 1 123 ? 50.731 41.480 183.084 0.50 9.42 101 VAL B CA 1
ATOM 3827 C C . VAL B 1 123 ? 49.255 41.152 183.354 1.00 9.64 101 VAL B C 1
ATOM 3828 O O . VAL B 1 123 ? 48.473 42.035 183.661 1.00 11.65 101 VAL B O 1
ATOM 3835 N N . GLY B 1 124 ? 48.876 39.869 183.319 1.00 8.65 102 GLY B N 1
ATOM 3836 C CA . GLY B 1 124 ? 47.544 39.493 183.740 1.00 9.47 102 GLY B CA 1
ATOM 3837 C C . GLY B 1 124 ? 47.656 38.084 184.332 1.00 8.35 102 GLY B C 1
ATOM 3838 O O . GLY B 1 124 ? 48.677 37.406 184.196 1.00 8.48 102 GLY B O 1
ATOM 3839 N N . LEU B 1 125 ? 46.594 37.710 185.022 1.00 7.11 103 LEU B N 1
ATOM 3840 C CA . LEU B 1 125 ? 46.559 36.431 185.781 1.00 7.68 103 LEU B CA 1
ATOM 3841 C C . LEU B 1 125 ? 45.310 35.664 185.426 1.00 7.21 103 LEU B C 1
ATOM 3842 O O . LEU B 1 125 ? 44.259 36.224 185.174 1.00 7.17 103 LEU B O 1
ATOM 3847 N N . TYR B 1 126 ? 45.407 34.329 185.447 1.00 6.69 104 TYR B N 1
ATOM 3848 C CA . TYR B 1 126 ? 44.291 33.436 185.166 1.00 7.25 104 TYR B CA 1
ATOM 3849 C C . TYR B 1 126 ? 44.391 32.211 186.054 1.00 7.04 104 TYR B C 1
ATOM 3850 O O . TYR B 1 126 ? 45.426 31.981 186.714 1.00 8.03 104 TYR B O 1
ATOM 3859 N N . ARG B 1 127 ? 43.341 31.393 186.059 1.00 7.05 105 ARG B N 1
ATOM 3860 C CA . ARG B 1 127 ? 43.365 30.151 186.826 1.00 7.04 105 ARG B CA 1
ATOM 3861 C C . ARG B 1 127 ? 43.889 28.903 186.124 1.00 8.00 105 ARG B C 1
ATOM 3862 O O . ARG B 1 127 ? 44.233 27.931 186.803 1.00 10.87 105 ARG B O 1
ATOM 3870 N N . THR B 1 128 ? 43.905 28.882 184.791 1.00 6.93 106 THR B N 1
ATOM 3871 C CA . THR B 1 128 ? 44.406 27.753 184.044 1.00 7.04 106 THR B CA 1
ATOM 3872 C C . THR B 1 128 ? 45.106 28.316 182.772 1.00 6.83 106 THR B C 1
ATOM 3873 O O . THR B 1 128 ? 44.853 29.448 182.347 1.00 6.74 106 THR B O 1
ATOM 3877 N N . GLY B 1 129 ? 45.986 27.516 182.224 1.00 7.16 107 GLY B N 1
ATOM 3878 C CA . GLY B 1 129 ? 46.590 27.757 180.939 1.00 7.01 107 GLY B CA 1
ATOM 3879 C C . GLY B 1 129 ? 45.552 27.852 179.864 1.00 7.05 107 GLY B C 1
ATOM 3880 O O . GLY B 1 129 ? 45.624 28.757 179.034 1.00 6.22 107 GLY B O 1
ATOM 3881 N N . THR B 1 130 ? 44.521 26.996 179.877 1.00 6.17 108 THR B N 1
ATOM 3882 C CA . THR B 1 130 ? 43.443 27.035 178.908 1.00 6.44 108 THR B CA 1
ATOM 3883 C C . THR B 1 130 ? 42.829 28.450 178.874 1.00 5.74 108 THR B C 1
ATOM 3884 O O . THR B 1 130 ? 42.635 29.035 177.802 1.00 6.25 108 THR B O 1
ATOM 3888 N N . ALA B 1 131 ? 42.455 28.956 180.050 1.00 5.59 109 ALA B N 1
ATOM 3889 C CA . ALA B 1 131 ? 41.816 30.254 180.152 1.00 6.59 109 ALA B CA 1
ATOM 3890 C C . ALA B 1 131 ? 42.700 31.373 179.665 1.00 6.33 109 ALA B C 1
ATOM 3891 O O . ALA B 1 131 ? 42.220 32.265 178.933 1.00 6.63 109 ALA B O 1
ATOM 3893 N N . ALA B 1 132 ? 43.963 31.328 180.069 1.00 5.92 110 ALA B N 1
ATOM 3894 C CA . ALA B 1 132 ? 44.951 32.335 179.659 1.00 5.77 110 ALA B CA 1
ATOM 3895 C C . ALA B 1 132 ? 45.086 32.373 178.133 1.00 5.67 110 ALA B C 1
ATOM 3896 O O . ALA B 1 132 ? 45.033 33.435 177.535 1.00 6.89 110 ALA B O 1
ATOM 3898 N N . LEU B 1 133 ? 45.221 31.211 177.524 1.00 5.27 111 LEU B N 1
ATOM 3899 C CA . LEU B 1 133 ? 45.426 31.113 176.057 1.00 6.08 111 LEU B CA 1
ATOM 3900 C C . LEU B 1 133 ? 44.203 31.585 175.308 1.00 7.40 111 LEU B C 1
ATOM 3901 O O . LEU B 1 133 ? 44.346 32.280 174.306 1.00 7.10 111 LEU B O 1
ATOM 3906 N N . ARG B 1 134 ? 43.010 31.223 175.767 1.00 6.56 112 ARG B N 1
ATOM 3907 C CA . ARG B 1 134 ? 41.837 31.683 175.070 1.00 6.28 112 ARG B CA 1
ATOM 3908 C C . ARG B 1 134 ? 41.726 33.213 175.166 1.00 7.81 112 ARG B C 1
ATOM 3909 O O . ARG B 1 134 ? 41.489 33.896 174.170 1.00 8.48 112 ARG B O 1
ATOM 3917 N N . SER B 1 135 ? 41.945 33.731 176.369 1.00 6.47 113 SER B N 1
ATOM 3918 C CA . SER B 1 135 ? 41.747 35.157 176.590 1.00 7.05 113 SER B CA 1
ATOM 3919 C C . SER B 1 135 ? 42.748 35.936 175.773 1.00 7.82 113 SER B C 1
ATOM 3920 O O . SER B 1 135 ? 42.347 36.943 175.164 1.00 8.47 113 SER B O 1
ATOM 3923 N N . VAL B 1 136 ? 44.033 35.583 175.847 1.00 6.62 114 VAL B N 1
ATOM 3924 C CA . VAL B 1 136 ? 45.018 36.384 175.091 1.00 8.70 114 VAL B CA 1
ATOM 3925 C C . VAL B 1 136 ? 44.823 36.240 173.577 1.00 9.54 114 VAL B C 1
ATOM 3926 O O . VAL B 1 136 ? 44.991 37.224 172.846 1.00 9.56 114 VAL B O 1
ATOM 3930 N N . THR B 1 137 ? 44.468 35.062 173.096 1.00 8.87 115 THR B N 1
ATOM 3931 C CA . THR B 1 137 ? 44.250 34.891 171.649 1.00 9.08 115 THR B CA 1
ATOM 3932 C C . THR B 1 137 ? 43.096 35.762 171.157 1.00 10.24 115 THR B C 1
ATOM 3933 O O . THR B 1 137 ? 43.198 36.494 170.154 1.00 10.58 115 THR B O 1
ATOM 3937 N N . CYS B 1 138 ? 42.001 35.728 171.901 1.00 10.08 116 CYS B N 1
ATOM 3938 C CA . CYS B 1 138 ? 40.848 36.593 171.586 1.00 11.16 116 CYS B CA 1
ATOM 3939 C C . CYS B 1 138 ? 41.213 38.081 171.657 1.00 11.87 116 CYS B C 1
ATOM 3940 O O . CYS B 1 138 ? 40.806 38.861 170.794 1.00 11.35 116 CYS B O 1
ATOM 3943 N N . ALA B 1 139 ? 42.015 38.482 172.642 1.00 9.82 117 ALA B N 1
ATOM 3944 C CA . ALA B 1 139 ? 42.372 39.909 172.809 1.00 10.93 117 ALA B CA 1
ATOM 3945 C C . ALA B 1 139 ? 43.265 40.343 171.651 1.00 10.84 117 ALA B C 1
ATOM 3946 O O . ALA B 1 139 ? 43.016 41.390 171.063 1.00 13.01 117 ALA B O 1
ATOM 3948 N N . VAL B 1 140 ? 44.246 39.532 171.297 1.00 11.57 118 VAL B N 1
ATOM 3949 C CA . VAL B 1 140 ? 45.190 39.922 170.234 1.00 11.04 118 VAL B CA 1
ATOM 3950 C C . VAL B 1 140 ? 44.432 39.981 168.897 1.00 12.75 118 VAL B C 1
ATOM 3951 O O . VAL B 1 140 ? 44.602 40.919 168.080 1.00 11.38 118 VAL B O 1
ATOM 3955 N N . ARG B 1 141 ? 43.549 39.014 168.661 1.00 12.43 119 ARG B N 1
ATOM 3956 C CA . ARG B 1 141 ? 42.744 39.006 167.430 1.00 14.59 119 ARG B CA 1
ATOM 3957 C C . ARG B 1 141 ? 41.903 40.270 167.357 1.00 14.37 119 ARG B C 1
ATOM 3958 O O . ARG B 1 141 ? 41.816 40.891 166.281 1.00 16.73 119 ARG B O 1
ATOM 3966 N N . ASP B 1 142 ? 41.273 40.660 168.477 1.00 12.07 120 ASP B N 1
ATOM 3967 C CA . ASP B 1 142 ? 40.439 41.861 168.517 1.00 15.06 120 ASP B CA 1
ATOM 3968 C C . ASP B 1 142 ? 41.251 43.102 168.230 1.00 15.96 120 ASP B C 1
ATOM 3969 O O . ASP B 1 142 ? 40.836 43.934 167.389 1.00 16.81 120 ASP B O 1
ATOM 3974 N N . ALA B 1 143 ? 42.416 43.237 168.865 1.00 14.98 121 ALA B N 1
ATOM 3975 C CA . ALA B 1 143 ? 43.284 44.408 168.652 1.00 15.66 121 ALA B CA 1
ATOM 3976 C C . ALA B 1 143 ? 43.779 44.503 167.206 1.00 14.84 121 ALA B C 1
ATOM 3977 O O . ALA B 1 143 ? 43.883 45.621 166.656 1.00 15.40 121 ALA B O 1
ATOM 3979 N N . ARG B 1 144 ? 44.091 43.358 166.607 1.00 14.75 122 ARG B N 1
ATOM 3980 C CA . ARG B 1 144 ? 44.621 43.282 165.242 1.00 14.22 122 ARG B CA 1
ATOM 3981 C C . ARG B 1 144 ? 43.557 43.472 164.176 1.00 15.22 122 ARG B C 1
ATOM 3982 O O . ARG B 1 144 ? 43.901 43.776 163.033 1.00 15.00 122 ARG B O 1
ATOM 3990 N N . ASP B 1 145 ? 42.293 43.298 164.552 1.00 14.59 123 ASP B N 1
ATOM 3991 C CA . ASP B 1 145 ? 41.131 43.296 163.641 1.00 17.72 123 ASP B CA 1
ATOM 3992 C C . ASP B 1 145 ? 41.361 42.421 162.400 1.00 18.38 123 ASP B C 1
ATOM 3993 O O . ASP B 1 145 ? 41.112 42.837 161.265 1.00 18.26 123 ASP B O 1
ATOM 3998 N N . ARG B 1 146 ? 41.834 41.199 162.612 1.00 15.07 124 ARG B N 1
ATOM 3999 C CA . ARG B 1 146 ? 42.172 40.286 161.517 1.00 17.55 124 ARG B CA 1
ATOM 4000 C C . ARG B 1 146 ? 41.710 38.907 161.978 1.00 18.96 124 ARG B C 1
ATOM 4001 O O . ARG B 1 146 ? 41.669 38.669 163.173 1.00 19.12 124 ARG B O 1
ATOM 4009 N N . SER B 1 147 ? 41.347 38.030 161.044 1.00 22.55 125 SER B N 1
ATOM 4010 C CA . SER B 1 147 ? 40.523 36.881 161.382 1.00 21.56 125 SER B CA 1
ATOM 4011 C C . SER B 1 147 ? 41.271 35.573 161.624 1.00 17.22 125 SER B C 1
ATOM 4012 O O . SER B 1 147 ? 40.762 34.724 162.340 1.00 19.56 125 SER B O 1
ATOM 4015 N N . ILE B 1 148 ? 42.444 35.412 161.020 1.00 15.14 126 ILE B N 1
ATOM 4016 C CA . ILE B 1 148 ? 43.158 34.141 161.012 1.00 14.37 126 ILE B CA 1
ATOM 4017 C C . ILE B 1 148 ? 44.264 34.104 162.086 1.00 10.35 126 ILE B C 1
ATOM 4018 O O . ILE B 1 148 ? 45.039 35.046 162.265 1.00 11.96 126 ILE B O 1
ATOM 4023 N N . VAL B 1 149 ? 44.336 33.000 162.822 1.00 10.25 127 VAL B N 1
ATOM 4024 C CA . VAL B 1 149 ? 45.430 32.740 163.772 1.00 9.64 127 VAL B CA 1
ATOM 4025 C C . VAL B 1 149 ? 46.122 31.444 163.356 1.00 9.73 127 VAL B C 1
ATOM 4026 O O . VAL B 1 149 ? 45.480 30.397 163.184 1.00 10.30 127 VAL B O 1
ATOM 4030 N N . LEU B 1 150 ? 47.439 31.508 163.178 1.00 8.41 128 LEU B N 1
ATOM 4031 C CA A LEU B 1 150 ? 48.216 30.312 162.904 0.50 8.91 128 LEU B CA 1
ATOM 4032 C CA B LEU B 1 150 ? 48.253 30.351 162.903 0.50 9.52 128 LEU B CA 1
ATOM 4033 C C . LEU B 1 150 ? 48.755 29.737 164.212 1.00 8.63 128 LEU B C 1
ATOM 4034 O O . LEU B 1 150 ? 49.288 30.468 165.021 1.00 10.18 128 LEU B O 1
ATOM 4043 N N . SER B 1 151 ? 48.581 28.438 164.426 1.00 7.95 129 SER B N 1
ATOM 4044 C CA . SER B 1 151 ? 48.874 27.809 165.726 1.00 7.27 129 SER B CA 1
ATOM 4045 C C . SER B 1 151 ? 49.625 26.497 165.575 1.00 8.11 129 SER B C 1
ATOM 4046 O O . SER B 1 151 ? 49.323 25.690 164.676 1.00 8.32 129 SER B O 1
ATOM 4049 N N . SER B 1 152 ? 50.609 26.295 166.442 1.00 7.09 130 SER B N 1
ATOM 4050 C CA . SER B 1 152 ? 51.135 24.959 166.695 1.00 7.85 130 SER B CA 1
ATOM 4051 C C . SER B 1 152 ? 51.261 24.710 168.188 1.00 8.17 130 SER B C 1
ATOM 4052 O O . SER B 1 152 ? 51.486 25.636 168.952 1.00 9.94 130 SER B O 1
ATOM 4055 N N . GLY B 1 153 ? 51.117 23.443 168.557 1.00 7.50 131 GLY B N 1
ATOM 4056 C CA . GLY B 1 153 ? 51.223 23.065 169.955 1.00 7.72 131 GLY B CA 1
ATOM 4057 C C . GLY B 1 153 ? 49.894 23.068 170.663 1.00 9.32 131 GLY B C 1
ATOM 4058 O O . GLY B 1 153 ? 48.899 23.607 170.174 1.00 9.09 131 GLY B O 1
ATOM 4059 N N . TYR B 1 154 ? 49.880 22.402 171.811 1.00 9.50 132 TYR B N 1
ATOM 4060 C CA . TYR B 1 154 ? 48.687 22.325 172.621 1.00 8.73 132 TYR B CA 1
ATOM 4061 C C . TYR B 1 154 ? 48.500 23.627 173.376 1.00 7.92 132 TYR B C 1
ATOM 4062 O O . TYR B 1 154 ? 49.461 24.169 173.897 1.00 7.94 132 TYR B O 1
ATOM 4071 N N . HIS B 1 155 ? 47.255 24.114 173.417 1.00 7.96 133 HIS B N 1
ATOM 4072 C CA . HIS B 1 155 ? 46.959 25.420 174.069 1.00 7.54 133 HIS B CA 1
ATOM 4073 C C . HIS B 1 155 ? 45.847 25.259 175.114 1.00 8.16 133 HIS B C 1
ATOM 4074 O O . HIS B 1 155 ? 45.363 26.248 175.562 1.00 8.45 133 HIS B O 1
ATOM 4081 N N . GLY B 1 156 ? 45.436 24.027 175.427 1.00 7.76 134 GLY B N 1
ATOM 4082 C CA . GLY B 1 156 ? 44.373 23.782 176.392 1.00 8.40 134 GLY B CA 1
ATOM 4083 C C . GLY B 1 156 ? 43.137 23.119 175.800 1.00 10.36 134 GLY B C 1
ATOM 4084 O O . GLY B 1 156 ? 43.070 22.820 174.596 1.00 9.48 134 GLY B O 1
ATOM 4085 N N . TYR B 1 157 ? 42.105 22.952 176.626 1.00 9.31 135 TYR B N 1
ATOM 4086 C CA . TYR B 1 157 ? 40.977 22.104 176.284 1.00 9.42 135 TYR B CA 1
ATOM 4087 C C . TYR B 1 157 ? 39.855 22.811 175.531 1.00 8.79 135 TYR B C 1
ATOM 4088 O O . TYR B 1 157 ? 38.893 22.174 175.096 1.00 9.95 135 TYR B O 1
ATOM 4097 N N . ASP B 1 158 ? 39.930 24.143 175.382 1.00 8.80 136 ASP B N 1
ATOM 4098 C CA . ASP B 1 158 ? 38.817 24.883 174.901 1.00 8.22 136 ASP B CA 1
ATOM 4099 C C . ASP B 1 158 ? 38.473 24.467 173.474 1.00 9.04 136 ASP B C 1
ATOM 4100 O O . ASP B 1 158 ? 39.389 24.272 172.671 1.00 9.31 136 ASP B O 1
ATOM 4105 N N . PRO B 1 159 ? 37.186 24.387 173.150 1.00 8.96 137 PRO B N 1
ATOM 4106 C CA . PRO B 1 159 ? 36.873 23.964 171.787 1.00 10.52 137 PRO B CA 1
ATOM 4107 C C . PRO B 1 159 ? 37.328 24.882 170.656 1.00 10.06 137 PRO B C 1
ATOM 4108 O O . PRO B 1 159 ? 37.333 24.456 169.489 1.00 11.09 137 PRO B O 1
ATOM 4112 N N . MET B 1 160 ? 37.719 26.128 170.927 1.00 9.57 138 MET B N 1
ATOM 4113 C CA . MET B 1 160 ? 38.237 26.967 169.879 1.00 9.21 138 MET B CA 1
ATOM 4114 C C . MET B 1 160 ? 39.386 26.372 169.082 1.00 10.10 138 MET B C 1
ATOM 4115 O O . MET B 1 160 ? 39.586 26.742 167.921 1.00 10.89 138 MET B O 1
ATOM 4120 N N . TRP B 1 161 ? 40.151 25.480 169.717 1.00 10.24 139 TRP B N 1
ATOM 4121 C CA . TRP B 1 161 ? 41.336 24.852 169.104 1.00 10.02 139 TRP B CA 1
ATOM 4122 C C . TRP B 1 161 ? 40.995 23.581 168.347 1.00 11.13 139 TRP B C 1
ATOM 4123 O O . TRP B 1 161 ? 41.868 22.997 167.694 1.00 13.55 139 TRP B O 1
ATOM 4134 N N . HIS B 1 162 ? 39.769 23.100 168.469 1.00 12.43 140 HIS B N 1
ATOM 4135 C CA A HIS B 1 162 ? 39.501 21.825 167.839 0.50 14.25 140 HIS B CA 1
ATOM 4136 C CA B HIS B 1 162 ? 39.370 21.831 167.859 0.50 12.77 140 HIS B CA 1
ATOM 4137 C C . HIS B 1 162 ? 39.423 21.978 166.327 1.00 14.74 140 HIS B C 1
ATOM 4138 O O . HIS B 1 162 ? 38.936 22.973 165.765 1.00 13.75 140 HIS B O 1
ATOM 4151 N N . CYS B 1 163 ? 39.966 20.974 165.648 1.00 17.68 141 CYS B N 1
ATOM 4152 C CA . CYS B 1 163 ? 39.833 20.968 164.211 1.00 19.14 141 CYS B CA 1
ATOM 4153 C C . CYS B 1 163 ? 39.825 19.572 163.666 1.00 18.84 141 CYS B C 1
ATOM 4154 O O . CYS B 1 163 ? 40.312 18.638 164.302 1.00 18.13 141 CYS B O 1
ATOM 4157 N N . ASP B 1 164 ? 39.239 19.479 162.476 1.00 18.54 142 ASP B N 1
ATOM 4158 C CA . ASP B 1 164 ? 39.024 18.196 161.859 1.00 20.33 142 ASP B CA 1
ATOM 4159 C C . ASP B 1 164 ? 40.202 17.842 160.980 1.00 16.61 142 ASP B C 1
ATOM 4160 O O . ASP B 1 164 ? 40.419 16.679 160.690 1.00 17.49 142 ASP B O 1
ATOM 4165 N N . GLU B 1 165 ? 40.955 18.844 160.559 1.00 14.05 143 GLU B N 1
ATOM 4166 C CA . GLU B 1 165 ? 42.168 18.548 159.805 1.00 16.15 143 GLU B CA 1
ATOM 4167 C C . GLU B 1 165 ? 43.150 19.671 160.008 1.00 13.85 143 GLU B C 1
ATOM 4168 O O . GLU B 1 165 ? 42.744 20.802 160.250 1.00 14.34 143 GLU B O 1
ATOM 4174 N N . PRO B 1 166 ? 44.445 19.376 159.855 1.00 14.75 144 PRO B N 1
ATOM 4175 C CA . PRO B 1 166 ? 45.426 20.432 159.902 1.00 14.31 144 PRO B CA 1
ATOM 4176 C C . PRO B 1 166 ? 45.524 21.241 158.604 1.00 14.92 144 PRO B C 1
ATOM 4177 O O . PRO B 1 166 ? 45.059 20.813 157.538 1.00 13.32 144 PRO B O 1
ATOM 4181 N N . PHE B 1 167 ? 46.128 22.416 158.721 1.00 11.52 145 PHE B N 1
ATOM 4182 C CA . PHE B 1 167 ? 46.582 23.187 157.577 1.00 12.07 145 PHE B CA 1
ATOM 4183 C C . PHE B 1 167 ? 45.452 23.990 156.905 1.00 13.11 145 PHE B C 1
ATOM 4184 O O . PHE B 1 167 ? 45.693 24.660 155.892 1.00 16.72 145 PHE B O 1
ATOM 4192 N N . THR B 1 168 ? 44.256 23.990 157.497 1.00 12.93 146 THR B N 1
ATOM 4193 C CA . THR B 1 168 ? 43.133 24.763 156.976 1.00 14.04 146 THR B CA 1
ATOM 4194 C C . THR B 1 168 ? 42.384 25.350 158.146 1.00 11.79 146 THR B C 1
ATOM 4195 O O . THR B 1 168 ? 42.475 24.801 159.250 1.00 11.32 146 THR B O 1
ATOM 4199 N N . PRO B 1 169 ? 41.690 26.480 157.931 1.00 10.73 147 PRO B N 1
ATOM 4200 C CA . PRO B 1 169 ? 41.047 27.128 159.072 1.00 11.45 147 PRO B CA 1
ATOM 4201 C C . PRO B 1 169 ? 39.912 26.325 159.631 1.00 13.37 147 PRO B C 1
ATOM 4202 O O . PRO B 1 169 ? 39.064 25.766 158.893 1.00 13.25 147 PRO B O 1
ATOM 4206 N N . ASN B 1 170 ? 39.885 26.256 160.955 1.00 11.40 148 ASN B N 1
ATOM 4207 C CA . ASN B 1 170 ? 38.660 25.784 161.613 1.00 11.75 148 ASN B CA 1
ATOM 4208 C C . ASN B 1 170 ? 37.575 26.843 161.612 1.00 12.63 148 ASN B C 1
ATOM 4209 O O . ASN B 1 170 ? 37.757 27.979 161.142 1.00 12.49 148 ASN B O 1
ATOM 4214 N N . GLN B 1 171 ? 36.424 26.510 162.200 1.00 16.44 149 GLN B N 1
ATOM 4215 C CA . GLN B 1 171 ? 35.355 27.486 162.259 1.00 17.83 149 GLN B CA 1
ATOM 4216 C C . GLN B 1 171 ? 35.640 28.721 163.120 1.00 19.11 149 GLN B C 1
ATOM 4217 O O . GLN B 1 171 ? 34.932 29.717 163.030 1.00 21.83 149 GLN B O 1
ATOM 4223 N N . HIS B 1 172 ? 36.693 28.672 163.942 1.00 15.21 150 HIS B N 1
ATOM 4224 C CA . HIS B 1 172 ? 37.121 29.809 164.731 1.00 16.11 150 HIS B CA 1
ATOM 4225 C C . HIS B 1 172 ? 38.311 30.550 164.098 1.00 15.97 150 HIS B C 1
ATOM 4226 O O . HIS B 1 172 ? 38.917 31.413 164.743 1.00 17.60 150 HIS B O 1
ATOM 4233 N N . GLY B 1 173 ? 38.652 30.232 162.845 1.00 13.83 151 GLY B N 1
ATOM 4234 C CA . GLY B 1 173 ? 39.693 30.977 162.157 1.00 12.27 151 GLY B CA 1
ATOM 4235 C C . GLY B 1 173 ? 41.104 30.536 162.508 1.00 12.29 151 GLY B C 1
ATOM 4236 O O . GLY B 1 173 ? 42.089 31.203 162.109 1.00 10.74 151 GLY B O 1
ATOM 4237 N N . ILE B 1 174 ? 41.218 29.390 163.183 1.00 11.12 152 ILE B N 1
ATOM 4238 C CA . ILE B 1 174 ? 42.511 28.908 163.649 1.00 11.58 152 ILE B CA 1
ATOM 4239 C C . ILE B 1 174 ? 43.024 27.887 162.645 1.00 10.40 152 ILE B C 1
ATOM 4240 O O . ILE B 1 174 ? 42.314 26.934 162.311 1.00 11.21 152 ILE B O 1
ATOM 4245 N N . VAL B 1 175 ? 44.281 28.027 162.233 1.00 8.91 153 VAL B N 1
ATOM 4246 C CA . VAL B 1 175 ? 44.958 27.078 161.340 1.00 10.64 153 VAL B CA 1
ATOM 4247 C C . VAL B 1 175 ? 46.067 26.327 162.079 1.00 9.56 153 VAL B C 1
ATOM 4248 O O . VAL B 1 175 ? 47.052 26.946 162.493 1.00 9.44 153 VAL B O 1
ATOM 4252 N N . GLU B 1 176 ? 45.941 25.017 162.239 1.00 9.01 154 GLU B N 1
ATOM 4253 C CA . GLU B 1 176 ? 46.999 24.215 162.881 1.00 9.04 154 GLU B CA 1
ATOM 4254 C C . GLU B 1 176 ? 48.062 23.958 161.837 1.00 9.77 154 GLU B C 1
ATOM 4255 O O . GLU B 1 176 ? 47.784 23.416 160.756 1.00 10.78 154 GLU B O 1
ATOM 4261 N N . PHE B 1 177 ? 49.308 24.325 162.130 1.00 8.28 155 PHE B N 1
ATOM 4262 C CA . PHE B 1 177 ? 50.395 24.042 161.167 1.00 9.49 155 PHE B CA 1
ATOM 4263 C C . PHE B 1 177 ? 51.432 23.033 161.607 1.00 8.99 155 PHE B C 1
ATOM 4264 O O . PHE B 1 177 ? 52.358 22.750 160.840 1.00 10.32 155 PHE B O 1
ATOM 4272 N N . LEU B 1 178 ? 51.242 22.410 162.771 1.00 9.63 156 LEU B N 1
ATOM 4273 C CA . LEU B 1 178 ? 52.027 21.273 163.219 1.00 9.26 156 LEU B CA 1
ATOM 4274 C C . LEU B 1 178 ? 53.537 21.526 163.204 1.00 10.15 156 LEU B C 1
ATOM 4275 O O . LEU B 1 178 ? 54.304 20.590 163.012 1.00 9.71 156 LEU B O 1
ATOM 4280 N N . PHE B 1 179 ? 53.934 22.785 163.404 1.00 9.71 157 PHE B N 1
ATOM 4281 C CA . PHE B 1 179 ? 55.352 23.185 163.433 1.00 10.21 157 PHE B CA 1
ATOM 4282 C C . PHE B 1 179 ? 56.007 22.964 162.060 1.00 11.55 157 PHE B C 1
ATOM 4283 O O . PHE B 1 179 ? 57.248 22.947 161.980 1.00 11.40 157 PHE B O 1
ATOM 4291 N N . ASP B 1 180 ? 55.195 22.859 160.996 1.00 9.80 158 ASP B N 1
ATOM 4292 C CA . ASP B 1 180 ? 55.722 22.825 159.641 1.00 11.49 158 ASP B CA 1
ATOM 4293 C C . ASP B 1 180 ? 55.923 24.220 159.091 1.00 9.75 158 ASP B C 1
ATOM 4294 O O . ASP B 1 180 ? 54.983 24.974 158.910 1.00 9.78 158 ASP B O 1
ATOM 4299 N N . LEU B 1 181 ? 57.185 24.633 158.891 1.00 8.41 159 LEU B N 1
ATOM 4300 C CA . LEU B 1 181 ? 57.434 25.996 158.494 1.00 9.37 159 LEU B CA 1
ATOM 4301 C C . LEU B 1 181 ? 57.118 26.236 157.023 1.00 8.38 159 LEU B C 1
ATOM 4302 O O . LEU B 1 181 ? 56.936 27.365 156.672 1.00 11.21 159 LEU B O 1
ATOM 4307 N N . ASP B 1 182 ? 57.065 25.178 156.201 1.00 10.18 160 ASP B N 1
ATOM 4308 C CA . ASP B 1 182 ? 56.607 25.358 154.833 1.00 11.45 160 ASP B CA 1
ATOM 4309 C C . ASP B 1 182 ? 55.135 25.732 154.819 1.00 10.57 160 ASP B C 1
ATOM 4310 O O . ASP B 1 182 ? 54.737 26.678 154.153 1.00 10.72 160 ASP B O 1
ATOM 4315 N N . VAL B 1 183 ? 54.324 25.051 155.620 1.00 11.06 161 VAL B N 1
ATOM 4316 C CA . VAL B 1 183 ? 52.906 25.460 155.752 1.00 10.55 161 VAL B CA 1
ATOM 4317 C C . VAL B 1 183 ? 52.805 26.862 156.325 1.00 9.81 161 VAL B C 1
ATOM 4318 O O . VAL B 1 183 ? 52.027 27.651 155.839 1.00 9.72 161 VAL B O 1
ATOM 4322 N N . LEU B 1 184 ? 53.581 27.151 157.377 1.00 9.85 162 LEU B N 1
ATOM 4323 C CA . LEU B 1 184 ? 53.528 28.499 157.959 1.00 10.00 162 LEU B CA 1
ATOM 4324 C C . LEU B 1 184 ? 53.856 29.536 156.881 1.00 10.01 162 LEU B C 1
ATOM 4325 O O . LEU B 1 184 ? 53.219 30.587 156.800 1.00 9.61 162 LEU B O 1
ATOM 4330 N N . ALA B 1 185 ? 54.913 29.294 156.111 1.00 9.08 163 ALA B N 1
ATOM 4331 C CA . ALA B 1 185 ? 55.279 30.247 155.061 1.00 10.45 163 ALA B CA 1
ATOM 4332 C C . ALA B 1 185 ? 54.177 30.478 154.024 1.00 9.39 163 ALA B C 1
ATOM 4333 O O . ALA B 1 185 ? 54.015 31.589 153.555 1.00 10.24 163 ALA B O 1
ATOM 4335 N N . GLU B 1 186 ? 53.459 29.429 153.654 1.00 9.09 164 GLU B N 1
ATOM 4336 C CA . GLU B 1 186 ? 52.307 29.575 152.776 1.00 10.00 164 GLU B CA 1
ATOM 4337 C C . GLU B 1 186 ? 51.278 30.501 153.380 1.00 9.99 164 GLU B C 1
ATOM 4338 O O . GLU B 1 186 ? 50.794 31.425 152.731 1.00 9.94 164 GLU B O 1
ATOM 4344 N N . TRP B 1 187 ? 50.942 30.280 154.647 1.00 11.01 165 TRP B N 1
ATOM 4345 C CA . TRP B 1 187 ? 49.978 31.176 155.303 1.00 11.74 165 TRP B CA 1
ATOM 4346 C C . TRP B 1 187 ? 50.454 32.604 155.475 1.00 13.82 165 TRP B C 1
ATOM 4347 O O . TRP B 1 187 ? 49.678 33.552 155.332 1.00 15.93 165 TRP B O 1
ATOM 4358 N N . LEU B 1 188 ? 51.742 32.794 155.747 1.00 10.41 166 LEU B N 1
ATOM 4359 C CA . LEU B 1 188 ? 52.257 34.131 155.916 1.00 12.39 166 LEU B CA 1
ATOM 4360 C C . LEU B 1 188 ? 52.502 34.844 154.591 1.00 13.70 166 LEU B C 1
ATOM 4361 O O . LEU B 1 188 ? 52.840 36.027 154.586 1.00 14.14 166 LEU B O 1
ATOM 4366 N N . SER B 1 189 ? 52.299 34.162 153.464 1.00 14.14 167 SER B N 1
ATOM 4367 C CA . SER B 1 189 ? 52.503 34.814 152.172 1.00 15.79 167 SER B CA 1
ATOM 4368 C C . SER B 1 189 ? 51.427 35.879 151.866 1.00 18.71 167 SER B C 1
ATOM 4369 O O . SER B 1 189 ? 51.647 36.757 151.027 1.00 19.29 167 SER B O 1
ATOM 4372 N N . ARG B 1 190 ? 50.279 35.844 152.559 1.00 17.68 168 ARG B N 1
ATOM 4373 C CA . ARG B 1 190 ? 49.315 36.963 152.623 1.00 19.16 168 ARG B CA 1
ATOM 4374 C C . ARG B 1 190 ? 49.074 37.342 154.079 1.00 19.61 168 ARG B C 1
ATOM 4375 O O . ARG B 1 190 ? 48.068 36.983 154.696 1.00 21.07 168 ARG B O 1
ATOM 4383 N N . PRO B 1 191 ? 49.990 38.111 154.610 1.00 19.42 169 PRO B N 1
ATOM 4384 C CA . PRO B 1 191 ? 50.074 38.297 156.059 1.00 20.06 169 PRO B CA 1
ATOM 4385 C C . PRO B 1 191 ? 49.025 39.264 156.592 1.00 23.58 169 PRO B C 1
ATOM 4386 O O . PRO B 1 191 ? 48.823 39.301 157.812 1.00 19.34 169 PRO B O 1
ATOM 4390 N N . GLU B 1 192 ? 48.361 40.035 155.719 1.00 22.07 170 GLU B N 1
ATOM 4391 C CA . GLU B 1 192 ? 47.379 41.003 156.212 1.00 20.99 170 GLU B CA 1
ATOM 4392 C C . GLU B 1 192 ? 46.101 40.393 156.795 1.00 21.72 170 GLU B C 1
ATOM 4393 O O . GLU B 1 192 ? 45.415 41.070 157.550 1.00 20.44 170 GLU B O 1
ATOM 4399 N N . GLN B 1 193 ? 45.768 39.139 156.487 1.00 20.45 171 GLN B N 1
ATOM 4400 C CA . GLN B 1 193 ? 44.641 38.495 157.133 1.00 22.32 171 GLN B CA 1
ATOM 4401 C C . GLN B 1 193 ? 45.029 37.762 158.422 1.00 16.71 171 GLN B C 1
ATOM 4402 O O . GLN B 1 193 ? 44.138 37.248 159.087 1.00 16.97 171 GLN B O 1
ATOM 4408 N N . VAL B 1 194 ? 46.320 37.692 158.730 1.00 13.88 172 VAL B N 1
ATOM 4409 C CA . VAL B 1 194 ? 46.792 36.893 159.868 1.00 13.67 172 VAL B CA 1
ATOM 4410 C C . VAL B 1 194 ? 46.962 37.792 161.103 1.00 13.21 172 VAL B C 1
ATOM 4411 O O . VAL B 1 194 ? 47.790 38.708 161.125 1.00 11.74 172 VAL B O 1
ATOM 4415 N N . ALA B 1 195 ? 46.180 37.496 162.137 1.00 12.75 173 ALA B N 1
ATOM 4416 C CA . ALA B 1 195 ? 46.239 38.261 163.387 1.00 13.24 173 ALA B CA 1
ATOM 4417 C C . ALA B 1 195 ? 47.494 37.978 164.182 1.00 11.36 173 ALA B C 1
ATOM 4418 O O . ALA B 1 195 ? 48.125 38.898 164.708 1.00 10.78 173 ALA B O 1
ATOM 4420 N N . ALA B 1 196 ? 47.834 36.698 164.310 1.00 9.66 174 ALA B N 1
ATOM 4421 C CA . ALA B 1 196 ? 48.885 36.268 165.179 1.00 10.46 174 ALA B CA 1
ATOM 4422 C C . ALA B 1 196 ? 49.310 34.869 164.842 1.00 9.77 174 ALA B C 1
ATOM 4423 O O . ALA B 1 196 ? 48.595 34.151 164.160 1.00 9.36 174 ALA B O 1
ATOM 4425 N N . VAL B 1 197 ? 50.515 34.535 165.290 1.00 9.54 175 VAL B N 1
ATOM 4426 C CA . VAL B 1 197 ? 50.992 33.174 165.292 1.00 8.71 175 VAL B CA 1
ATOM 4427 C C . VAL B 1 197 ? 51.254 32.747 166.735 1.00 10.66 175 VAL B C 1
ATOM 4428 O O . VAL B 1 197 ? 51.996 33.442 167.452 1.00 11.15 175 VAL B O 1
ATOM 4432 N N . VAL B 1 198 ? 50.641 31.634 167.137 1.00 8.44 176 VAL B N 1
ATOM 4433 C CA . VAL B 1 198 ? 50.722 31.200 168.521 1.00 9.60 176 VAL B CA 1
ATOM 4434 C C . VAL B 1 198 ? 51.365 29.819 168.522 1.00 9.09 176 VAL B C 1
ATOM 4435 O O . VAL B 1 198 ? 50.921 28.887 167.845 1.00 9.60 176 VAL B O 1
ATOM 4439 N N . ILE B 1 199 ? 52.495 29.688 169.236 1.00 8.79 177 ILE B N 1
ATOM 4440 C CA . ILE B 1 199 ? 53.197 28.411 169.292 1.00 8.49 177 ILE B CA 1
ATOM 4441 C C . ILE B 1 199 ? 53.543 28.062 170.743 1.00 8.27 177 ILE B C 1
ATOM 4442 O O . ILE B 1 199 ? 53.806 28.940 171.554 1.00 8.83 177 ILE B O 1
ATOM 4447 N N . SER B 1 200 ? 53.507 26.775 171.004 1.00 7.48 178 SER B N 1
ATOM 4448 C CA . SER B 1 200 ? 53.993 26.180 172.254 1.00 8.98 178 SER B CA 1
ATOM 4449 C C . SER B 1 200 ? 55.400 25.640 172.008 1.00 9.76 178 SER B C 1
ATOM 4450 O O . SER B 1 200 ? 55.558 24.583 171.393 1.00 9.88 178 SER B O 1
ATOM 4453 N N . PRO B 1 201 ? 56.432 26.406 172.436 1.00 9.53 179 PRO B N 1
ATOM 4454 C CA . PRO B 1 201 ? 57.784 26.009 172.035 1.00 11.61 179 PRO B CA 1
ATOM 4455 C C . PRO B 1 201 ? 58.220 24.651 172.578 1.00 13.44 179 PRO B C 1
ATOM 4456 O O . PRO B 1 201 ? 58.065 24.350 173.759 1.00 15.86 179 PRO B O 1
ATOM 4460 N N . ASP B 1 202 ? 58.768 23.812 171.709 1.00 12.64 180 ASP B N 1
ATOM 4461 C CA . ASP B 1 202 ? 59.423 22.604 172.089 1.00 14.27 180 ASP B CA 1
ATOM 4462 C C . ASP B 1 202 ? 60.928 22.728 171.861 1.00 14.29 180 ASP B C 1
ATOM 4463 O O . ASP B 1 202 ? 61.360 23.412 170.927 1.00 14.60 180 ASP B O 1
ATOM 4468 N N . HIS B 1 203 ? 61.680 22.090 172.756 1.00 12.93 181 HIS B N 1
ATOM 4469 C CA . HIS B 1 203 ? 63.140 22.083 172.635 1.00 13.23 181 HIS B CA 1
ATOM 4470 C C . HIS B 1 203 ? 63.736 20.683 172.619 1.00 14.33 181 HIS B C 1
ATOM 4471 O O . HIS B 1 203 ? 64.969 20.543 172.544 1.00 18.79 181 HIS B O 1
ATOM 4478 N N . MET B 1 204 ? 62.905 19.655 172.620 1.00 14.32 182 MET B N 1
ATOM 4479 C CA . MET B 1 204 ? 63.379 18.289 172.390 1.00 14.88 182 MET B CA 1
ATOM 4480 C C . MET B 1 204 ? 63.541 17.980 170.916 1.00 17.47 182 MET B C 1
ATOM 4481 O O . MET B 1 204 ? 64.460 17.233 170.526 1.00 17.63 182 MET B O 1
ATOM 4486 N N . HIS B 1 205 ? 62.644 18.517 170.093 1.00 14.21 183 HIS B N 1
ATOM 4487 C CA . HIS B 1 205 ? 62.609 18.111 168.668 1.00 14.50 183 HIS B CA 1
ATOM 4488 C C . HIS B 1 205 ? 62.704 19.270 167.677 1.00 16.32 183 HIS B C 1
ATOM 4489 O O . HIS B 1 205 ? 62.720 19.055 166.455 1.00 17.73 183 HIS B O 1
ATOM 4496 N N . LEU B 1 206 ? 62.765 20.495 168.179 1.00 13.57 184 LEU B N 1
ATOM 4497 C CA . LEU B 1 206 ? 62.939 21.699 167.381 1.00 14.76 184 LEU B CA 1
ATOM 4498 C C . LEU B 1 206 ? 64.232 22.344 167.877 1.00 18.89 184 LEU B C 1
ATOM 4499 O O . LEU B 1 206 ? 64.410 22.588 169.070 1.00 17.90 184 LEU B O 1
ATOM 4504 N N . GLY B 1 207 ? 65.134 22.617 166.951 1.00 19.24 185 GLY B N 1
ATOM 4505 C CA . GLY B 1 207 ? 66.409 23.258 167.287 1.00 20.67 185 GLY B CA 1
ATOM 4506 C C . GLY B 1 207 ? 66.580 24.663 166.772 1.00 20.56 185 GLY B C 1
ATOM 4507 O O . GLY B 1 207 ? 65.630 25.325 166.346 1.00 16.45 185 GLY B O 1
ATOM 4508 N N . GLU B 1 208 ? 67.824 25.144 166.849 1.00 19.33 186 GLU B N 1
ATOM 4509 C CA . GLU B 1 208 ? 68.137 26.535 166.631 1.00 22.14 186 GLU B CA 1
ATOM 4510 C C . GLU B 1 208 ? 67.729 26.886 165.196 1.00 17.99 186 GLU B C 1
ATOM 4511 O O . GLU B 1 208 ? 67.280 27.977 164.942 1.00 17.15 186 GLU B O 1
ATOM 4517 N N . ARG B 1 209 ? 67.928 25.970 164.263 1.00 19.26 187 ARG B N 1
ATOM 4518 C CA . ARG B 1 209 ? 67.581 26.236 162.874 1.00 20.41 187 ARG B CA 1
ATOM 4519 C C . ARG B 1 209 ? 66.068 26.500 162.717 1.00 16.39 187 ARG B C 1
ATOM 4520 O O . ARG B 1 209 ? 65.652 27.431 162.021 1.00 17.53 187 ARG B O 1
ATOM 4528 N N . TRP B 1 210 ? 65.271 25.696 163.407 1.00 16.57 188 TRP B N 1
ATOM 4529 C CA . TRP B 1 210 ? 63.813 25.882 163.343 1.00 14.30 188 TRP B CA 1
ATOM 4530 C C . TRP B 1 210 ? 63.439 27.266 163.863 1.00 12.09 188 TRP B C 1
ATOM 4531 O O . TRP B 1 210 ? 62.698 28.036 163.256 1.00 11.63 188 TRP B O 1
ATOM 4542 N N . TYR B 1 211 ? 63.879 27.602 165.078 1.00 11.31 189 TYR B N 1
ATOM 4543 C CA . TYR B 1 211 ? 63.575 28.900 165.648 1.00 12.57 189 TYR B CA 1
ATOM 4544 C C . TYR B 1 211 ? 64.041 30.101 164.825 1.00 11.56 189 TYR B C 1
ATOM 4545 O O . TYR B 1 211 ? 63.336 31.075 164.680 1.00 11.86 189 TYR B O 1
ATOM 4554 N N . THR B 1 212 ? 65.251 30.039 164.280 1.00 13.49 190 THR B N 1
ATOM 4555 C CA . THR B 1 212 ? 65.748 31.111 163.420 1.00 15.37 190 THR B CA 1
ATOM 4556 C C . THR B 1 212 ? 64.825 31.377 162.213 1.00 11.52 190 THR B C 1
ATOM 4557 O O . THR B 1 212 ? 64.483 32.521 161.933 1.00 14.50 190 THR B O 1
ATOM 4561 N N . GLU B 1 213 ? 64.372 30.298 161.590 1.00 12.14 191 GLU B N 1
ATOM 4562 C CA . GLU B 1 213 ? 63.480 30.396 160.417 1.00 14.59 191 GLU B CA 1
ATOM 4563 C C . GLU B 1 213 ? 62.073 30.833 160.826 1.00 13.94 191 GLU B C 1
ATOM 4564 O O . GLU B 1 213 ? 61.482 31.689 160.180 1.00 13.40 191 GLU B O 1
ATOM 4570 N N . PHE B 1 214 ? 61.560 30.283 161.942 1.00 13.56 192 PHE B N 1
ATOM 4571 C CA . PHE B 1 214 ? 60.288 30.724 162.486 1.00 13.47 192 PHE B CA 1
ATOM 4572 C C . PHE B 1 214 ? 60.267 32.227 162.683 1.00 12.92 192 PHE B C 1
ATOM 4573 O O . PHE B 1 214 ? 59.361 32.945 162.263 1.00 14.21 192 PHE B O 1
ATOM 4581 N N . THR B 1 215 ? 61.289 32.737 163.365 1.00 14.93 193 THR B N 1
ATOM 4582 C CA . THR B 1 215 ? 61.326 34.142 163.658 1.00 15.04 193 THR B CA 1
ATOM 4583 C C . THR B 1 215 ? 61.580 34.997 162.410 1.00 13.92 193 THR B C 1
ATOM 4584 O O . THR B 1 215 ? 60.981 36.059 162.268 1.00 14.28 193 THR B O 1
ATOM 4588 N N . ARG B 1 216 ? 62.410 34.489 161.500 1.00 13.89 194 ARG B N 1
ATOM 4589 C CA . ARG B 1 216 ? 62.607 35.172 160.216 1.00 15.26 194 ARG B CA 1
ATOM 4590 C C . ARG B 1 216 ? 61.274 35.375 159.484 1.00 12.66 194 ARG B C 1
ATOM 4591 O O . ARG B 1 216 ? 60.916 36.484 159.058 1.00 14.42 194 ARG B O 1
ATOM 4599 N N . LEU B 1 217 ? 60.518 34.289 159.410 1.00 12.70 195 LEU B N 1
ATOM 4600 C CA . LEU B 1 217 ? 59.224 34.321 158.726 1.00 13.31 195 LEU B CA 1
ATOM 4601 C C . LEU B 1 217 ? 58.239 35.281 159.363 1.00 13.22 195 LEU B C 1
ATOM 4602 O O . LEU B 1 217 ? 57.522 36.038 158.693 1.00 15.21 195 LEU B O 1
ATOM 4607 N N . THR B 1 218 ? 58.125 35.232 160.689 1.00 13.27 196 THR B N 1
ATOM 4608 C CA . THR B 1 218 ? 57.150 36.095 161.339 1.00 12.68 196 THR B CA 1
ATOM 4609 C C . THR B 1 218 ? 57.532 37.566 161.368 1.00 12.60 196 THR B C 1
ATOM 4610 O O . THR B 1 218 ? 56.692 38.420 161.288 1.00 14.43 196 THR B O 1
ATOM 4614 N N . LYS B 1 219 ? 58.823 37.841 161.438 1.00 14.41 197 LYS B N 1
ATOM 4615 C CA . LYS B 1 219 ? 59.288 39.219 161.336 1.00 17.54 197 LYS B CA 1
ATOM 4616 C C . LYS B 1 219 ? 59.083 39.731 159.917 1.00 17.37 197 LYS B C 1
ATOM 4617 O O . LYS B 1 219 ? 58.672 40.868 159.736 1.00 16.47 197 LYS B O 1
ATOM 4623 N N . GLU B 1 220 ? 59.346 38.887 158.931 1.00 16.91 198 GLU B N 1
ATOM 4624 C CA . GLU B 1 220 ? 59.099 39.312 157.545 1.00 18.41 198 GLU B CA 1
ATOM 4625 C C . GLU B 1 220 ? 57.630 39.657 157.336 1.00 17.63 198 GLU B C 1
ATOM 4626 O O . GLU B 1 220 ? 57.302 40.637 156.684 1.00 19.14 198 GLU B O 1
ATOM 4632 N N . ALA B 1 221 ? 56.718 38.842 157.866 1.00 15.23 199 ALA B N 1
ATOM 4633 C CA . ALA B 1 221 ? 55.290 39.088 157.709 1.00 15.48 199 ALA B CA 1
ATOM 4634 C C . ALA B 1 221 ? 54.778 40.259 158.553 1.00 14.25 199 ALA B C 1
ATOM 4635 O O . ALA B 1 221 ? 53.698 40.762 158.337 1.00 15.63 199 ALA B O 1
ATOM 4637 N N . ASP B 1 222 ? 55.556 40.613 159.567 1.00 15.95 200 ASP B N 1
ATOM 4638 C CA . ASP B 1 222 ? 55.186 41.596 160.573 1.00 16.82 200 ASP B CA 1
ATOM 4639 C C . ASP B 1 222 ? 53.905 41.210 161.303 1.00 16.23 200 ASP B C 1
ATOM 4640 O O . ASP B 1 222 ? 53.001 42.015 161.479 1.00 16.35 200 ASP B O 1
ATOM 4645 N N . VAL B 1 223 ? 53.875 39.948 161.736 1.00 13.23 201 VAL B N 1
ATOM 4646 C CA . VAL B 1 223 ? 52.744 39.382 162.461 1.00 13.55 201 VAL B CA 1
ATOM 4647 C C . VAL B 1 223 ? 53.222 39.043 163.871 1.00 12.53 201 VAL B C 1
ATOM 4648 O O . VAL B 1 223 ? 54.293 38.456 164.045 1.00 13.53 201 VAL B O 1
ATOM 4652 N N . PRO B 1 224 ? 52.442 39.445 164.884 1.00 12.90 202 PRO B N 1
ATOM 4653 C CA . PRO B 1 224 ? 52.926 39.195 166.241 1.00 12.87 202 PRO B CA 1
ATOM 4654 C C . PRO B 1 224 ? 52.887 37.722 166.663 1.00 12.75 202 PRO B C 1
ATOM 4655 O O . PRO B 1 224 ? 51.972 36.991 166.219 1.00 12.74 202 PRO B O 1
ATOM 4659 N N . VAL B 1 225 ? 53.827 37.349 167.540 1.00 10.19 203 VAL B N 1
ATOM 4660 C CA . VAL B 1 225 ? 53.986 35.985 168.014 1.00 9.55 203 VAL B CA 1
ATOM 4661 C C . VAL B 1 225 ? 53.481 35.959 169.472 1.00 10.00 203 VAL B C 1
ATOM 4662 O O . VAL B 1 225 ? 53.803 36.834 170.289 1.00 9.70 203 VAL B O 1
ATOM 4666 N N . ILE B 1 226 ? 52.609 34.996 169.724 1.00 8.64 204 ILE B N 1
ATOM 4667 C CA . ILE B 1 226 ? 52.148 34.648 171.077 1.00 8.00 204 ILE B CA 1
ATOM 4668 C C . ILE B 1 226 ? 52.948 33.406 171.460 1.00 8.01 204 ILE B C 1
ATOM 4669 O O . ILE B 1 226 ? 52.832 32.350 170.833 1.00 9.09 204 ILE B O 1
ATOM 4674 N N . ALA B 1 227 ? 53.777 33.515 172.495 1.00 8.54 205 ALA B N 1
ATOM 4675 C CA . ALA B 1 227 ? 54.562 32.376 172.957 1.00 8.78 205 ALA B CA 1
ATOM 4676 C C . ALA B 1 227 ? 53.824 31.701 174.117 1.00 8.72 205 ALA B C 1
ATOM 4677 O O . ALA B 1 227 ? 53.763 32.228 175.239 1.00 8.41 205 ALA B O 1
ATOM 4679 N N . ASP B 1 228 ? 53.271 30.520 173.816 1.00 7.91 206 ASP B N 1
ATOM 4680 C CA . ASP B 1 228 ? 52.576 29.753 174.846 1.00 9.32 206 ASP B CA 1
ATOM 4681 C C . ASP B 1 228 ? 53.621 28.956 175.606 1.00 8.31 206 ASP B C 1
ATOM 4682 O O . ASP B 1 228 ? 53.958 27.842 175.246 1.00 8.05 206 ASP B O 1
ATOM 4687 N N . GLU B 1 229 ? 54.153 29.583 176.650 1.00 8.43 207 GLU B N 1
ATOM 4688 C CA . GLU B 1 229 ? 55.194 28.985 177.495 1.00 8.55 207 GLU B CA 1
ATOM 4689 C C . GLU B 1 229 ? 54.601 28.409 178.777 1.00 8.31 207 GLU B C 1
ATOM 4690 O O . GLU B 1 229 ? 55.261 28.330 179.850 1.00 8.11 207 GLU B O 1
ATOM 4696 N N . VAL B 1 230 ? 53.347 27.958 178.705 1.00 7.14 208 VAL B N 1
ATOM 4697 C CA . VAL B 1 230 ? 52.695 27.301 179.850 1.00 7.54 208 VAL B CA 1
ATOM 4698 C C . VAL B 1 230 ? 53.549 26.162 180.415 1.00 7.90 208 VAL B C 1
ATOM 4699 O O . VAL B 1 230 ? 53.705 26.011 181.618 1.00 7.79 208 VAL B O 1
ATOM 4703 N N . LYS B 1 231 ? 54.173 25.392 179.526 1.00 7.93 209 LYS B N 1
ATOM 4704 C CA . LYS B 1 231 ? 54.997 24.271 179.929 1.00 9.82 209 LYS B CA 1
ATOM 4705 C C . LYS B 1 231 ? 56.485 24.628 180.054 1.00 9.61 209 LYS B C 1
ATOM 4706 O O . LYS B 1 231 ? 57.167 24.139 180.983 1.00 10.16 209 LYS B O 1
ATOM 4712 N N . VAL B 1 232 ? 56.979 25.449 179.121 1.00 8.92 210 VAL B N 1
ATOM 4713 C CA . VAL B 1 232 ? 58.425 25.664 179.089 1.00 9.05 210 VAL B CA 1
ATOM 4714 C C . VAL B 1 232 ? 58.913 26.953 179.737 1.00 9.46 210 VAL B C 1
ATOM 4715 O O . VAL B 1 232 ? 60.134 27.169 179.849 1.00 10.00 210 VAL B O 1
ATOM 4719 N N . GLY B 1 233 ? 58.004 27.845 180.102 1.00 9.02 211 GLY B N 1
ATOM 4720 C CA . GLY B 1 233 ? 58.380 29.120 180.700 1.00 9.16 211 GLY B CA 1
ATOM 4721 C C . GLY B 1 233 ? 58.850 28.854 182.111 1.00 10.54 211 GLY B C 1
ATOM 4722 O O . GLY B 1 233 ? 58.148 28.201 182.880 1.00 11.72 211 GLY B O 1
ATOM 4723 N N . LEU B 1 234 ? 60.059 29.329 182.414 1.00 10.15 212 LEU B N 1
ATOM 4724 C CA . LEU B 1 234 ? 60.774 29.058 183.664 1.00 10.81 212 LEU B CA 1
ATOM 4725 C C . LEU B 1 234 ? 61.251 27.612 183.833 1.00 11.36 212 LEU B C 1
ATOM 4726 O O . LEU B 1 234 ? 61.821 27.264 184.860 1.00 12.46 212 LEU B O 1
ATOM 4731 N N . ARG B 1 235 ? 61.016 26.750 182.862 1.00 9.99 213 ARG B N 1
ATOM 4732 C CA . ARG B 1 235 ? 61.379 25.339 183.011 1.00 9.45 213 ARG B CA 1
ATOM 4733 C C . ARG B 1 235 ? 62.882 25.055 182.957 1.00 10.41 213 ARG B C 1
ATOM 4734 O O . ARG B 1 235 ? 63.409 24.171 183.631 1.00 10.19 213 ARG B O 1
ATOM 4742 N N . TYR B 1 236 ? 63.542 25.761 182.053 1.00 10.52 214 TYR B N 1
ATOM 4743 C CA . TYR B 1 236 ? 64.963 25.544 181.797 1.00 9.85 214 TYR B CA 1
ATOM 4744 C C . TYR B 1 236 ? 65.845 26.610 182.429 1.00 12.07 214 TYR B C 1
ATOM 4745 O O . TYR B 1 236 ? 67.046 26.434 182.531 1.00 15.20 214 TYR B O 1
ATOM 4754 N N . ARG B 1 237 ? 65.269 27.725 182.840 1.00 12.97 215 ARG B N 1
ATOM 4755 C CA . ARG B 1 237 ? 66.043 28.893 183.202 1.00 14.16 215 ARG B CA 1
ATOM 4756 C C . ARG B 1 237 ? 65.109 29.887 183.852 1.00 15.75 215 ARG B C 1
ATOM 4757 O O . ARG B 1 237 ? 63.874 29.737 183.818 1.00 13.14 215 ARG B O 1
ATOM 4765 N N . ALA B 1 238 ? 65.718 30.892 184.460 1.00 13.61 216 ALA B N 1
ATOM 4766 C CA . ALA B 1 238 ? 64.996 31.945 185.103 1.00 13.16 216 ALA B CA 1
ATOM 4767 C C . ALA B 1 238 ? 64.451 32.946 184.111 1.00 11.98 216 ALA B C 1
ATOM 4768 O O . ALA B 1 238 ? 64.848 34.105 184.100 1.00 16.41 216 ALA B O 1
ATOM 4770 N N . GLY B 1 239 ? 63.498 32.502 183.298 1.00 12.28 217 GLY B N 1
ATOM 4771 C CA . GLY B 1 239 ? 62.897 33.308 182.260 1.00 12.94 217 GLY B CA 1
ATOM 4772 C C . GLY B 1 239 ? 62.243 32.439 181.210 1.00 12.27 217 GLY B C 1
ATOM 4773 O O . GLY B 1 239 ? 62.128 31.230 181.372 1.00 12.41 217 GLY B O 1
ATOM 4774 N N . LEU B 1 240 ? 61.820 33.082 180.130 1.00 12.77 218 LEU B N 1
ATOM 4775 C CA . LEU B 1 240 ? 61.277 32.385 178.972 1.00 12.88 218 LEU B CA 1
ATOM 4776 C C . LEU B 1 240 ? 62.318 31.483 178.322 1.00 14.55 218 LEU B C 1
ATOM 4777 O O . LEU B 1 240 ? 63.536 31.669 178.535 1.00 12.99 218 LEU B O 1
ATOM 4782 N N . SER B 1 241 ? 61.866 30.453 177.609 1.00 12.73 219 SER B N 1
ATOM 4783 C CA . SER B 1 241 ? 62.741 29.408 177.098 1.00 12.59 219 SER B CA 1
ATOM 4784 C C . SER B 1 241 ? 63.737 29.792 175.985 1.00 16.80 219 SER B C 1
ATOM 4785 O O . SER B 1 241 ? 64.785 29.133 175.904 1.00 18.92 219 SER B O 1
ATOM 4788 N N . THR B 1 242 ? 63.442 30.751 175.121 1.00 17.12 220 THR B N 1
ATOM 4789 C CA . THR B 1 242 ? 64.445 31.011 174.031 1.00 22.98 220 THR B CA 1
ATOM 4790 C C . THR B 1 242 ? 64.545 32.475 173.671 1.00 24.79 220 THR B C 1
ATOM 4791 O O . THR B 1 242 ? 63.519 33.084 173.420 1.00 26.33 220 THR B O 1
ATOM 4795 N N . PRO B 1 243 ? 65.772 33.013 173.566 1.00 25.51 221 PRO B N 1
ATOM 4796 C CA . PRO B 1 243 ? 65.928 34.361 173.043 1.00 25.40 221 PRO B CA 1
ATOM 4797 C C . PRO B 1 243 ? 65.793 34.361 171.515 1.00 22.71 221 PRO B C 1
ATOM 4798 O O . PRO B 1 243 ? 65.833 35.418 170.897 1.00 25.41 221 PRO B O 1
ATOM 4802 N N . LEU B 1 244 ? 65.627 33.182 170.923 1.00 25.42 222 LEU B N 1
ATOM 4803 C CA . LEU B 1 244 ? 65.395 33.042 169.476 1.00 27.80 222 LEU B CA 1
ATOM 4804 C C . LEU B 1 244 ? 63.949 33.356 169.040 1.00 30.36 222 LEU B C 1
ATOM 4805 O O . LEU B 1 244 ? 63.694 33.416 167.823 1.00 26.62 222 LEU B O 1
ATOM 4810 N N . LEU B 1 245 ? 63.028 33.515 170.004 1.00 28.06 223 LEU B N 1
ATOM 4811 C CA . LEU B 1 245 ? 61.661 34.081 169.773 1.00 22.96 223 LEU B CA 1
ATOM 4812 C C . LEU B 1 245 ? 61.596 35.503 170.292 1.00 27.32 223 LEU B C 1
ATOM 4813 O O . LEU B 1 245 ? 62.220 35.817 171.303 1.00 29.13 223 LEU B O 1
ATOM 4818 N N . ASP B 1 246 ? 60.838 36.361 169.622 1.00 22.59 224 ASP B N 1
ATOM 4819 C CA . ASP B 1 246 ? 60.605 37.717 170.090 1.00 25.93 224 ASP B CA 1
ATOM 4820 C C . ASP B 1 246 ? 59.111 37.903 170.351 1.00 26.54 224 ASP B C 1
ATOM 4821 O O . ASP B 1 246 ? 58.421 38.533 169.554 1.00 25.95 224 ASP B O 1
ATOM 4826 N N . PRO B 1 247 ? 58.589 37.341 171.464 1.00 17.89 225 PRO B N 1
ATOM 4827 C CA . PRO B 1 247 ? 57.142 37.392 171.457 1.00 16.22 225 PRO B CA 1
ATOM 4828 C C . PRO B 1 247 ? 56.510 38.738 171.820 1.00 13.70 225 PRO B C 1
ATOM 4829 O O . PRO B 1 247 ? 57.002 39.455 172.708 1.00 17.57 225 PRO B O 1
ATOM 4833 N N . ALA B 1 248 ? 55.372 39.050 171.205 1.00 12.09 226 ALA B N 1
ATOM 4834 C CA . ALA B 1 248 ? 54.560 40.179 171.597 1.00 10.97 226 ALA B CA 1
ATOM 4835 C C . ALA B 1 248 ? 53.814 39.900 172.920 1.00 11.57 226 ALA B C 1
ATOM 4836 O O . ALA B 1 248 ? 53.521 40.822 173.662 1.00 13.25 226 ALA B O 1
ATOM 4838 N N . VAL B 1 249 ? 53.442 38.640 173.111 1.00 10.25 227 VAL B N 1
ATOM 4839 C CA . VAL B 1 249 ? 52.693 38.172 174.284 1.00 10.24 227 VAL B CA 1
ATOM 4840 C C . VAL B 1 249 ? 53.279 36.844 174.720 1.00 9.46 227 VAL B C 1
ATOM 4841 O O . VAL B 1 249 ? 53.616 35.991 173.892 1.00 9.22 227 VAL B O 1
ATOM 4845 N N . TRP B 1 250 ? 53.413 36.652 176.036 1.00 7.97 228 TRP B N 1
ATOM 4846 C CA . TRP B 1 250 ? 53.830 35.352 176.608 1.00 8.95 228 TRP B CA 1
ATOM 4847 C C . TRP B 1 250 ? 52.765 34.881 177.599 1.00 8.46 228 TRP B C 1
ATOM 4848 O O . TRP B 1 250 ? 52.045 35.678 178.149 1.00 8.83 228 TRP B O 1
ATOM 4859 N N . ILE B 1 251 ? 52.764 33.565 177.839 1.00 7.49 229 ILE B N 1
ATOM 4860 C CA . ILE B 1 251 ? 51.988 32.933 178.903 1.00 7.55 229 ILE B CA 1
ATOM 4861 C C . ILE B 1 251 ? 52.916 31.943 179.605 1.00 7.41 229 ILE B C 1
ATOM 4862 O O . ILE B 1 251 ? 53.611 31.167 178.930 1.00 7.31 229 ILE B O 1
ATOM 4867 N N . VAL B 1 252 ? 52.903 31.939 180.942 1.00 6.81 230 VAL B N 1
ATOM 4868 C CA . VAL B 1 252 ? 53.551 30.886 181.729 1.00 8.71 230 VAL B CA 1
ATOM 4869 C C . VAL B 1 252 ? 52.550 30.372 182.756 1.00 9.09 230 VAL B C 1
ATOM 4870 O O . VAL B 1 252 ? 51.582 31.044 183.085 1.00 8.50 230 VAL B O 1
ATOM 4874 N N . ALA B 1 253 ? 52.758 29.145 183.217 1.00 8.80 231 ALA B N 1
ATOM 4875 C CA . ALA B 1 253 ? 51.859 28.613 184.233 1.00 9.43 231 ALA B CA 1
ATOM 4876 C C . ALA B 1 253 ? 52.430 27.444 185.016 1.00 10.02 231 ALA B C 1
ATOM 4877 O O . ALA B 1 253 ? 52.493 27.500 186.237 1.00 9.80 231 ALA B O 1
ATOM 4879 N N . LYS B 1 254 ? 52.803 26.366 184.342 1.00 9.09 232 LYS B N 1
ATOM 4880 C CA . LYS B 1 254 ? 53.172 25.186 185.101 1.00 9.56 232 LYS B CA 1
ATOM 4881 C C . LYS B 1 254 ? 54.299 25.398 186.064 1.00 8.88 232 LYS B C 1
ATOM 4882 O O . LYS B 1 254 ? 54.307 24.770 187.139 1.00 10.23 232 LYS B O 1
ATOM 4888 N N . CYS B 1 255 ? 55.259 26.254 185.720 1.00 9.46 233 CYS B N 1
ATOM 4889 C CA . CYS B 1 255 ? 56.436 26.473 186.561 1.00 10.73 233 CYS B CA 1
ATOM 4890 C C . CYS B 1 255 ? 56.258 27.582 187.607 1.00 10.01 233 CYS B C 1
ATOM 4891 O O . CYS B 1 255 ? 57.236 27.892 188.291 1.00 12.42 233 CYS B O 1
ATOM 4894 N N . LEU B 1 256 ? 55.045 28.104 187.783 1.00 8.67 234 LEU B N 1
ATOM 4895 C CA . LEU B 1 256 ? 54.829 29.350 188.483 1.00 9.54 234 LEU B CA 1
ATOM 4896 C C . LEU B 1 256 ? 54.467 29.116 189.965 1.00 8.66 234 LEU B C 1
ATOM 4897 O O . LEU B 1 256 ? 54.728 29.969 190.788 1.00 9.36 234 LEU B O 1
ATOM 4902 N N . ALA B 1 257 ? 53.827 27.991 190.305 1.00 8.50 235 ALA B N 1
ATOM 4903 C CA . ALA B 1 257 ? 53.137 27.945 191.604 1.00 7.95 235 ALA B CA 1
ATOM 4904 C C . ALA B 1 257 ? 53.110 26.553 192.229 1.00 7.99 235 ALA B C 1
ATOM 4905 O O . ALA B 1 257 ? 52.281 26.275 193.104 1.00 8.93 235 ALA B O 1
ATOM 4907 N N . ASN B 1 258 ? 54.057 25.725 191.821 1.00 7.22 236 ASN B N 1
ATOM 4908 C CA . ASN B 1 258 ? 54.171 24.360 192.326 1.00 7.46 236 ASN B CA 1
ATOM 4909 C C . ASN B 1 258 ? 52.858 23.587 192.316 1.00 8.84 236 ASN B C 1
ATOM 4910 O O . ASN B 1 258 ? 52.617 22.733 193.186 1.00 8.63 236 ASN B O 1
ATOM 4915 N N . GLY B 1 259 ? 52.016 23.849 191.320 1.00 8.89 237 GLY B N 1
ATOM 4916 C CA . GLY B 1 259 ? 50.782 23.092 191.115 1.00 9.48 237 GLY B CA 1
ATOM 4917 C C . GLY B 1 259 ? 49.512 23.836 191.494 1.00 8.89 237 GLY B C 1
ATOM 4918 O O . GLY B 1 259 ? 48.433 23.461 191.048 1.00 9.86 237 GLY B O 1
ATOM 4919 N N . SER B 1 260 ? 49.628 24.883 192.308 1.00 8.90 238 SER B N 1
ATOM 4920 C CA . SER B 1 260 ? 48.479 25.731 192.649 1.00 10.18 238 SER B CA 1
ATOM 4921 C C . SER B 1 260 ? 47.968 26.408 191.354 1.00 9.63 238 SER B C 1
ATOM 4922 O O . SER B 1 260 ? 48.779 26.661 190.444 1.00 9.84 238 SER B O 1
ATOM 4925 N N . PRO B 1 261 ? 46.663 26.679 191.228 1.00 9.03 239 PRO B N 1
ATOM 4926 C CA . PRO B 1 261 ? 46.104 26.997 189.908 1.00 9.69 239 PRO B CA 1
ATOM 4927 C C . PRO B 1 261 ? 46.343 28.462 189.570 1.00 7.83 239 PRO B C 1
ATOM 4928 O O . PRO B 1 261 ? 45.471 29.301 189.823 1.00 10.21 239 PRO B O 1
ATOM 4932 N N . VAL B 1 262 ? 47.494 28.778 188.976 1.00 8.50 240 VAL B N 1
ATOM 4933 C CA . VAL B 1 262 ? 47.814 30.158 188.585 1.00 9.23 240 VAL B CA 1
ATOM 4934 C C . VAL B 1 262 ? 48.537 30.123 187.210 1.00 10.16 240 VAL B C 1
ATOM 4935 O O . VAL B 1 262 ? 49.485 29.349 187.004 1.00 11.04 240 VAL B O 1
ATOM 4939 N N . ALA B 1 263 ? 48.087 30.992 186.300 1.00 8.05 241 ALA B N 1
ATOM 4940 C CA . ALA B 1 263 ? 48.763 31.181 185.010 1.00 7.53 241 ALA B CA 1
ATOM 4941 C C . ALA B 1 263 ? 48.916 32.680 184.880 1.00 7.95 241 ALA B C 1
ATOM 4942 O O . ALA B 1 263 ? 48.090 33.441 185.399 1.00 9.48 241 ALA B O 1
ATOM 4944 N N . ALA B 1 264 ? 49.959 33.108 184.187 1.00 6.91 242 ALA B N 1
ATOM 4945 C CA . ALA B 1 264 ? 50.194 34.528 184.028 1.00 6.65 242 ALA B CA 1
ATOM 4946 C C . ALA B 1 264 ? 50.477 34.813 182.554 1.00 6.68 242 ALA B C 1
ATOM 4947 O O . ALA B 1 264 ? 50.952 33.966 181.819 1.00 7.58 242 ALA B O 1
ATOM 4949 N N . VAL B 1 265 ? 50.218 36.042 182.138 1.00 7.23 243 VAL B N 1
ATOM 4950 C CA . VAL B 1 265 ? 50.461 36.440 180.755 1.00 7.67 243 VAL B CA 1
ATOM 4951 C C . VAL B 1 265 ? 51.079 37.835 180.843 1.00 9.53 243 VAL B C 1
ATOM 4952 O O . VAL B 1 265 ? 50.892 38.521 181.841 1.00 9.32 243 VAL B O 1
ATOM 4956 N N . GLY B 1 266 ? 51.731 38.261 179.779 1.00 7.83 244 GLY B N 1
ATOM 4957 C CA . GLY B 1 266 ? 52.180 39.647 179.689 1.00 9.50 244 GLY B CA 1
ATOM 4958 C C . GLY B 1 266 ? 52.667 39.966 178.302 1.00 9.54 244 GLY B C 1
ATOM 4959 O O . GLY B 1 266 ? 52.769 39.105 177.433 1.00 9.80 244 GLY B O 1
ATOM 4960 N N . GLY B 1 267 ? 52.913 41.249 178.089 1.00 11.22 245 GLY B N 1
ATOM 4961 C CA . GLY B 1 267 ? 53.418 41.689 176.814 1.00 11.06 245 GLY B CA 1
ATOM 4962 C C . GLY B 1 267 ? 52.840 43.028 176.450 1.00 11.50 245 GLY B C 1
ATOM 4963 O O . GLY B 1 267 ? 52.604 43.893 177.307 1.00 12.89 245 GLY B O 1
ATOM 4964 N N . ASP B 1 268 ? 52.561 43.170 175.155 1.00 10.55 246 ASP B N 1
ATOM 4965 C CA . ASP B 1 268 ? 52.290 44.485 174.598 1.00 11.93 246 ASP B CA 1
ATOM 4966 C C . ASP B 1 268 ? 50.960 45.059 175.065 1.00 12.47 246 ASP B C 1
ATOM 4967 O O . ASP B 1 268 ? 49.910 44.423 175.016 1.00 13.17 246 ASP B O 1
ATOM 4972 N N . ALA B 1 269 ? 50.961 46.302 175.549 1.00 12.13 247 ALA B N 1
ATOM 4973 C CA . ALA B 1 269 ? 49.755 46.857 176.128 1.00 13.74 247 ALA B CA 1
ATOM 4974 C C . ALA B 1 269 ? 48.577 47.017 175.175 1.00 14.42 247 ALA B C 1
ATOM 4975 O O . ALA B 1 269 ? 47.411 46.875 175.564 1.00 14.99 247 ALA B O 1
ATOM 4977 N N . HIS B 1 270 ? 48.879 47.366 173.931 1.00 17.49 248 HIS B N 1
ATOM 4978 C CA . HIS B 1 270 ? 47.845 47.578 172.941 1.00 17.37 248 HIS B CA 1
ATOM 4979 C C . HIS B 1 270 ? 47.191 46.262 172.521 1.00 14.56 248 HIS B C 1
ATOM 4980 O O . HIS B 1 270 ? 45.946 46.176 172.453 1.00 14.96 248 HIS B O 1
ATOM 4987 N N . LEU B 1 271 ? 48.033 45.263 172.279 1.00 12.95 249 LEU B N 1
ATOM 4988 C CA . LEU B 1 271 ? 47.549 43.943 171.925 1.00 12.84 249 LEU B CA 1
ATOM 4989 C C . LEU B 1 271 ? 46.694 43.316 173.012 1.00 13.90 249 LEU B C 1
ATOM 4990 O O . LEU B 1 271 ? 45.815 42.508 172.695 1.00 13.58 249 LEU B O 1
ATOM 4995 N N . LEU B 1 272 ? 46.998 43.634 174.271 1.00 11.75 250 LEU B N 1
ATOM 4996 C CA . LEU B 1 272 ? 46.280 43.062 175.414 1.00 12.44 250 LEU B CA 1
ATOM 4997 C C . LEU B 1 272 ? 45.252 44.016 175.995 1.00 12.03 250 LEU B C 1
ATOM 4998 O O . LEU B 1 272 ? 44.744 43.859 177.101 1.00 12.33 250 LEU B O 1
ATOM 5003 N N . ALA B 1 273 ? 44.906 45.055 175.250 1.00 12.34 251 ALA B N 1
ATOM 5004 C CA . ALA B 1 273 ? 43.892 45.983 175.716 1.00 14.32 251 ALA B CA 1
ATOM 5005 C C . ALA B 1 273 ? 42.579 45.366 176.209 1.00 14.24 251 ALA B C 1
ATOM 5006 O O . ALA B 1 273 ? 42.010 45.799 177.212 1.00 14.94 251 ALA B O 1
ATOM 5008 N N . ALA B 1 274 ? 42.084 44.363 175.502 1.00 12.22 252 ALA B N 1
ATOM 5009 C CA . ALA B 1 274 ? 40.782 43.793 175.842 1.00 13.01 252 ALA B CA 1
ATOM 5010 C C . ALA B 1 274 ? 40.827 43.029 177.158 1.00 11.53 252 ALA B C 1
ATOM 5011 O O . ALA B 1 274 ? 39.774 42.657 177.674 1.00 13.11 252 ALA B O 1
ATOM 5013 N N . LEU B 1 275 ? 42.009 42.768 177.677 1.00 11.02 253 LEU B N 1
ATOM 5014 C CA . LEU B 1 275 ? 42.091 42.198 179.042 1.00 11.07 253 LEU B CA 1
ATOM 5015 C C . LEU B 1 275 ? 41.456 43.070 180.113 1.00 10.69 253 LEU B C 1
ATOM 5016 O O . LEU B 1 275 ? 41.146 42.618 181.223 1.00 10.26 253 LEU B O 1
ATOM 5021 N N . GLU B 1 276 ? 41.209 44.342 179.815 1.00 11.51 254 GLU B N 1
ATOM 5022 C CA . GLU B 1 276 ? 40.421 45.149 180.741 1.00 13.76 254 GLU B CA 1
ATOM 5023 C C . GLU B 1 276 ? 39.053 44.582 181.105 1.00 15.54 254 GLU B C 1
ATOM 5024 O O . GLU B 1 276 ? 38.517 44.892 182.156 1.00 17.18 254 GLU B O 1
ATOM 5030 N N . ASP B 1 277 ? 38.523 43.725 180.237 1.00 14.27 255 ASP B N 1
ATOM 5031 C CA . ASP B 1 277 ? 37.228 43.073 180.433 1.00 16.89 255 ASP B CA 1
ATOM 5032 C C . ASP B 1 277 ? 37.336 41.802 181.298 1.00 16.92 255 ASP B C 1
ATOM 5033 O O . ASP B 1 277 ? 36.322 41.152 181.575 1.00 17.71 255 ASP B O 1
ATOM 5038 N N . VAL B 1 278 ? 38.536 41.410 181.723 1.00 11.29 256 VAL B N 1
ATOM 5039 C CA . VAL B 1 278 ? 38.659 40.150 182.451 1.00 11.40 256 VAL B CA 1
ATOM 5040 C C . VAL B 1 278 ? 38.610 40.445 183.941 1.00 11.18 256 VAL B C 1
ATOM 5041 O O . VAL B 1 278 ? 39.401 41.254 184.459 1.00 11.48 256 VAL B O 1
ATOM 5045 N N . SER B 1 279 ? 37.735 39.715 184.612 1.00 8.75 257 SER B N 1
ATOM 5046 C CA . SER B 1 279 ? 37.663 39.679 186.065 1.00 10.60 257 SER B CA 1
ATOM 5047 C C . SER B 1 279 ? 37.011 38.353 186.419 1.00 9.12 257 SER B C 1
ATOM 5048 O O . SER B 1 279 ? 36.107 37.868 185.677 1.00 9.75 257 SER B O 1
ATOM 5051 N N . PHE B 1 280 ? 37.450 37.778 187.520 1.00 8.83 258 PHE B N 1
ATOM 5052 C CA . PHE B 1 280 ? 36.861 36.552 188.023 1.00 8.06 258 PHE B CA 1
ATOM 5053 C C . PHE B 1 280 ? 36.841 36.560 189.532 1.00 8.89 258 PHE B C 1
ATOM 5054 O O . PHE B 1 280 ? 37.656 37.234 190.187 1.00 9.13 258 PHE B O 1
ATOM 5062 N N . THR B 1 281 ? 35.885 35.821 190.076 1.00 8.95 259 THR B N 1
ATOM 5063 C CA . THR B 1 281 ? 35.566 35.908 191.503 1.00 8.46 259 THR B CA 1
ATOM 5064 C C . THR B 1 281 ? 36.761 35.613 192.402 1.00 8.96 259 THR B C 1
ATOM 5065 O O . THR B 1 281 ? 36.988 36.272 193.431 1.00 8.38 259 THR B O 1
ATOM 5069 N N . SER B 1 282 ? 37.513 34.585 192.036 1.00 7.67 260 SER B N 1
ATOM 5070 C CA . SER B 1 282 ? 38.644 34.161 192.864 1.00 8.28 260 SER B CA 1
ATOM 5071 C C . SER B 1 282 ? 39.935 34.906 192.604 1.00 7.31 260 SER B C 1
ATOM 5072 O O . SER B 1 282 ? 40.984 34.506 193.116 1.00 8.26 260 SER B O 1
ATOM 5075 N N . TYR B 1 283 ? 39.865 36.047 191.913 1.00 7.95 261 TYR B N 1
ATOM 5076 C CA . TYR B 1 283 ? 41.071 36.760 191.511 1.00 8.36 261 TYR B CA 1
ATOM 5077 C C . TYR B 1 283 ? 42.083 37.002 192.639 1.00 7.44 261 TYR B C 1
ATOM 5078 O O . TYR B 1 283 ? 43.279 36.881 192.431 1.00 8.10 261 TYR B O 1
ATOM 5087 N N . PHE B 1 284 ? 41.577 37.358 193.819 1.00 7.87 262 PHE B N 1
ATOM 5088 C CA . PHE B 1 284 ? 42.456 37.735 194.945 1.00 8.31 262 PHE B CA 1
ATOM 5089 C C . PHE B 1 284 ? 42.659 36.614 195.946 1.00 9.03 262 PHE B C 1
ATOM 5090 O O . PHE B 1 284 ? 43.184 36.834 197.037 1.00 9.65 262 PHE B O 1
ATOM 5098 N N . GLU B 1 285 ? 42.311 35.389 195.570 1.00 8.39 263 GLU B N 1
ATOM 5099 C CA . GLU B 1 285 ? 42.404 34.295 196.497 1.00 9.64 263 GLU B CA 1
ATOM 5100 C C . GLU B 1 285 ? 43.825 34.168 197.043 1.00 9.72 263 GLU B C 1
ATOM 5101 O O . GLU B 1 285 ? 44.797 34.058 196.277 1.00 10.07 263 GLU B O 1
ATOM 5107 N N . PRO B 1 286 ? 43.978 34.229 198.373 1.00 8.94 264 PRO B N 1
ATOM 5108 C CA . PRO B 1 286 ? 45.325 34.394 198.886 1.00 8.42 264 PRO B CA 1
ATOM 5109 C C . PRO B 1 286 ? 46.208 33.122 198.851 1.00 8.35 264 PRO B C 1
ATOM 5110 O O . PRO B 1 286 ? 47.429 33.272 198.794 1.00 7.98 264 PRO B O 1
ATOM 5114 N N . THR B 1 287 ? 45.657 31.912 198.910 1.00 8.85 265 THR B N 1
ATOM 5115 C CA . THR B 1 287 ? 46.539 30.739 198.877 1.00 8.94 265 THR B CA 1
ATOM 5116 C C . THR B 1 287 ? 47.269 30.603 197.520 1.00 8.97 265 THR B C 1
ATOM 5117 O O . THR B 1 287 ? 48.456 30.305 197.459 1.00 9.00 265 THR B O 1
ATOM 5121 N N . ALA B 1 288 ? 46.545 30.834 196.431 1.00 9.64 266 ALA B N 1
ATOM 5122 C CA . ALA B 1 288 ? 47.162 30.792 195.118 1.00 9.60 266 ALA B CA 1
ATOM 5123 C C . ALA B 1 288 ? 48.242 31.842 195.010 1.00 9.80 266 ALA B C 1
ATOM 5124 O O . ALA B 1 288 ? 49.320 31.569 194.482 1.00 10.46 266 ALA B O 1
ATOM 5126 N N . MET B 1 289 ? 47.964 33.048 195.490 1.00 10.54 267 MET B N 1
ATOM 5127 C CA . MET B 1 289 ? 48.967 34.071 195.434 1.00 12.83 267 MET B CA 1
ATOM 5128 C C . MET B 1 289 ? 50.177 33.779 196.274 1.00 10.29 267 MET B C 1
ATOM 5129 O O . MET B 1 289 ? 51.309 34.077 195.885 1.00 10.25 267 MET B O 1
ATOM 5134 N N . ALA B 1 290 ? 49.963 33.165 197.432 1.00 9.88 268 ALA B N 1
ATOM 5135 C CA . ALA B 1 290 ? 51.076 32.719 198.249 1.00 9.63 268 ALA B CA 1
ATOM 5136 C C . ALA B 1 290 ? 51.930 31.672 197.547 1.00 8.43 268 ALA B C 1
ATOM 5137 O O . ALA B 1 290 ? 53.164 31.736 197.549 1.00 9.41 268 ALA B O 1
ATOM 5139 N N . ALA B 1 291 ? 51.273 30.703 196.951 1.00 8.17 269 ALA B N 1
ATOM 5140 C CA . ALA B 1 291 ? 52.036 29.672 196.237 1.00 9.25 269 ALA B CA 1
ATOM 5141 C C . ALA B 1 291 ? 52.860 30.233 195.052 1.00 8.04 269 ALA B C 1
ATOM 5142 O O . ALA B 1 291 ? 54.016 29.873 194.864 1.00 7.84 269 ALA B O 1
ATOM 5144 N N . ALA B 1 292 ? 52.257 31.145 194.307 1.00 8.50 270 ALA B N 1
ATOM 5145 C CA . ALA B 1 292 ? 52.908 31.718 193.121 1.00 9.07 270 ALA B CA 1
ATOM 5146 C C . ALA B 1 292 ? 54.060 32.637 193.531 1.00 9.01 270 ALA B C 1
ATOM 5147 O O . ALA B 1 292 ? 55.148 32.555 192.971 1.00 10.28 270 ALA B O 1
ATOM 5149 N N . THR B 1 293 ? 53.871 33.524 194.501 1.00 8.88 271 THR B N 1
ATOM 5150 C CA A THR B 1 293 ? 54.954 34.422 194.943 0.50 9.34 271 THR B CA 1
ATOM 5151 C CA B THR B 1 293 ? 54.947 34.410 194.903 0.50 10.22 271 THR B CA 1
ATOM 5152 C C . THR B 1 293 ? 56.117 33.624 195.472 1.00 10.82 271 THR B C 1
ATOM 5153 O O . THR B 1 293 ? 57.263 33.887 195.108 1.00 10.67 271 THR B O 1
ATOM 5160 N N . THR B 1 294 ? 55.832 32.624 196.307 1.00 8.90 272 THR B N 1
ATOM 5161 C CA . THR B 1 294 ? 56.869 31.782 196.905 1.00 10.12 272 THR B CA 1
ATOM 5162 C C . THR B 1 294 ? 57.648 30.979 195.866 1.00 10.74 272 THR B C 1
ATOM 5163 O O . THR B 1 294 ? 58.889 30.944 195.892 1.00 10.65 272 THR B O 1
ATOM 5167 N N . THR B 1 295 ? 56.928 30.313 194.969 1.00 9.10 273 THR B N 1
ATOM 5168 C CA . THR B 1 295 ? 57.544 29.529 193.924 1.00 9.59 273 THR B CA 1
ATOM 5169 C C . THR B 1 295 ? 58.327 30.377 192.904 1.00 9.35 273 THR B C 1
ATOM 5170 O O . THR B 1 295 ? 59.473 30.069 192.570 1.00 9.55 273 THR B O 1
ATOM 5174 N N . LEU B 1 296 ? 57.743 31.492 192.513 1.00 9.12 274 LEU B N 1
ATOM 5175 C CA . LEU B 1 296 ? 58.409 32.371 191.527 1.00 11.60 274 LEU B CA 1
ATOM 5176 C C . LEU B 1 296 ? 59.704 32.917 192.109 1.00 10.88 274 LEU B C 1
ATOM 5177 O O . LEU B 1 296 ? 60.728 33.014 191.417 1.00 12.58 274 LEU B O 1
ATOM 5182 N N . ARG B 1 297 ? 59.736 33.258 193.392 1.00 10.99 275 ARG B N 1
ATOM 5183 C CA A ARG B 1 297 ? 60.955 33.758 194.028 0.50 12.75 275 ARG B CA 1
ATOM 5184 C CA B ARG B 1 297 ? 60.970 33.755 193.998 0.50 12.08 275 ARG B CA 1
ATOM 5185 C C . ARG B 1 297 ? 62.092 32.739 193.878 1.00 13.50 275 ARG B C 1
ATOM 5186 O O . ARG B 1 297 ? 63.241 33.089 193.589 1.00 14.86 275 ARG B O 1
ATOM 5201 N N . ARG B 1 298 ? 61.773 31.470 194.055 1.00 10.99 276 ARG B N 1
ATOM 5202 C CA . ARG B 1 298 ? 62.759 30.425 193.850 1.00 12.46 276 ARG B CA 1
ATOM 5203 C C . ARG B 1 298 ? 63.157 30.177 192.418 1.00 11.75 276 ARG B C 1
ATOM 5204 O O . ARG B 1 298 ? 64.348 30.030 192.098 1.00 12.77 276 ARG B O 1
ATOM 5212 N N . MET B 1 299 ? 62.148 30.132 191.564 1.00 10.23 277 MET B N 1
ATOM 5213 C CA . MET B 1 299 ? 62.429 29.864 190.154 1.00 12.52 277 MET B CA 1
ATOM 5214 C C . MET B 1 299 ? 63.197 31.016 189.509 1.00 13.52 277 MET B C 1
ATOM 5215 O O . MET B 1 299 ? 63.932 30.813 188.551 1.00 15.37 277 MET B O 1
ATOM 5220 N N . ALA B 1 300 ? 63.034 32.232 190.025 1.00 11.65 278 ALA B N 1
ATOM 5221 C CA . ALA B 1 300 ? 63.722 33.410 189.471 1.00 13.57 278 ALA B CA 1
ATOM 5222 C C . ALA B 1 300 ? 65.232 33.367 189.706 1.00 15.42 278 ALA B C 1
ATOM 5223 O O . ALA B 1 300 ? 65.947 34.147 189.068 1.00 16.52 278 ALA B O 1
ATOM 5225 N N . THR B 1 301 ? 65.717 32.522 190.615 1.00 14.21 279 THR B N 1
ATOM 5226 C CA . THR B 1 301 ? 67.163 32.392 190.871 1.00 15.03 279 THR B CA 1
ATOM 5227 C C . THR B 1 301 ? 67.851 31.514 189.839 1.00 16.52 279 THR B C 1
ATOM 5228 O O . THR B 1 301 ? 69.077 31.542 189.693 1.00 17.25 279 THR B O 1
ATOM 5232 N N . GLY B 1 302 ? 67.062 30.702 189.143 1.00 14.99 280 GLY B N 1
ATOM 5233 C CA . GLY B 1 302 ? 67.611 29.652 188.292 1.00 14.18 280 GLY B CA 1
ATOM 5234 C C . GLY B 1 302 ? 68.182 28.435 188.982 1.00 13.85 280 GLY B C 1
ATOM 5235 O O . GLY B 1 302 ? 68.578 27.482 188.325 1.00 11.97 280 GLY B O 1
ATOM 5236 N N . GLU B 1 303 ? 68.251 28.429 190.321 1.00 13.54 281 GLU B N 1
ATOM 5237 C CA . GLU B 1 303 ? 68.777 27.265 191.029 1.00 15.77 281 GLU B CA 1
ATOM 5238 C C . GLU B 1 303 ? 68.022 25.964 190.907 1.00 13.25 281 GLU B C 1
ATOM 5239 O O . GLU B 1 303 ? 68.618 24.918 190.640 1.00 14.10 281 GLU B O 1
ATOM 5245 N N . PRO B 1 304 ? 66.678 26.001 191.069 1.00 10.78 282 PRO B N 1
ATOM 5246 C CA . PRO B 1 304 ? 65.988 24.725 190.959 1.00 10.51 282 PRO B CA 1
ATOM 5247 C C . PRO B 1 304 ? 66.183 24.100 189.568 1.00 10.47 282 PRO B C 1
ATOM 5248 O O . PRO B 1 304 ? 66.360 22.875 189.467 1.00 10.69 282 PRO B O 1
ATOM 5252 N N . GLN B 1 305 ? 66.119 24.928 188.524 1.00 11.27 283 GLN B N 1
ATOM 5253 C CA . GLN B 1 305 ? 66.238 24.426 187.145 1.00 11.65 283 GLN B CA 1
ATOM 5254 C C . GLN B 1 305 ? 67.599 23.824 186.915 1.00 12.60 283 GLN B C 1
ATOM 5255 O O . GLN B 1 305 ? 67.738 22.793 186.275 1.00 12.78 283 GLN B O 1
ATOM 5261 N N . GLN B 1 306 ? 68.625 24.404 187.497 1.00 11.70 284 GLN B N 1
ATOM 5262 C CA . GLN B 1 306 ? 69.941 23.761 187.302 1.00 16.63 284 GLN B CA 1
ATOM 5263 C C . GLN B 1 306 ? 70.130 22.505 188.119 1.00 13.82 284 GLN B C 1
ATOM 5264 O O . GLN B 1 306 ? 70.729 21.537 187.646 1.00 14.70 284 GLN B O 1
ATOM 5270 N N . ALA B 1 307 ? 69.536 22.448 189.321 1.00 11.75 285 ALA B N 1
ATOM 5271 C CA . ALA B 1 307 ? 69.551 21.206 190.054 1.00 11.89 285 ALA B CA 1
ATOM 5272 C C . ALA B 1 307 ? 68.844 20.032 189.360 1.00 12.11 285 ALA B C 1
ATOM 5273 O O . ALA B 1 307 ? 69.333 18.905 189.302 1.00 12.10 285 ALA B O 1
ATOM 5275 N N . ILE B 1 308 ? 67.663 20.346 188.821 1.00 11.64 286 ILE B N 1
ATOM 5276 C CA . ILE B 1 308 ? 66.856 19.405 188.114 1.00 11.10 286 ILE B CA 1
ATOM 5277 C C . ILE B 1 308 ? 67.598 18.924 186.849 1.00 10.07 286 ILE B C 1
ATOM 5278 O O . ILE B 1 308 ? 67.614 17.730 186.545 1.00 12.00 286 ILE B O 1
ATOM 5283 N N . ARG B 1 309 ? 68.190 19.843 186.118 1.00 11.96 287 ARG B N 1
ATOM 5284 C CA . ARG B 1 309 ? 68.912 19.492 184.870 1.00 11.32 287 ARG B CA 1
ATOM 5285 C C . ARG B 1 309 ? 70.028 18.500 185.197 1.00 13.17 287 ARG B C 1
ATOM 5286 O O . ARG B 1 309 ? 70.167 17.475 184.551 1.00 12.69 287 ARG B O 1
ATOM 5294 N N . ALA B 1 310 ? 70.795 18.807 186.230 1.00 13.10 288 ALA B N 1
ATOM 5295 C CA . ALA B 1 310 ? 71.885 17.933 186.613 1.00 14.04 288 ALA B CA 1
ATOM 5296 C C . ALA B 1 310 ? 71.429 16.541 186.999 1.00 15.35 288 ALA B C 1
ATOM 5297 O O . ALA B 1 310 ? 71.951 15.535 186.537 1.00 15.75 288 ALA B O 1
ATOM 5299 N N . ALA B 1 311 ? 70.427 16.454 187.872 1.00 14.05 289 ALA B N 1
ATOM 5300 C CA . ALA B 1 311 ? 69.932 15.183 188.320 1.00 15.87 289 ALA B CA 1
ATOM 5301 C C . ALA B 1 311 ? 69.243 14.395 187.219 1.00 15.13 289 ALA B C 1
ATOM 5302 O O . ALA B 1 311 ? 69.481 13.198 187.053 1.00 14.98 289 ALA B O 1
ATOM 5304 N N . GLY B 1 312 ? 68.357 15.064 186.477 1.00 14.91 290 GLY B N 1
ATOM 5305 C CA . GLY B 1 312 ? 67.744 14.475 185.298 1.00 14.35 290 GLY B CA 1
ATOM 5306 C C . GLY B 1 312 ? 68.781 13.972 184.313 1.00 14.06 290 GLY B C 1
ATOM 5307 O O . GLY B 1 312 ? 68.581 12.896 183.763 1.00 16.69 290 GLY B O 1
ATOM 5308 N N . ASP B 1 313 ? 69.821 14.762 184.082 1.00 15.56 291 ASP B N 1
ATOM 5309 C CA . ASP B 1 313 ? 70.892 14.373 183.136 1.00 18.26 291 ASP B CA 1
ATOM 5310 C C . ASP B 1 313 ? 71.592 13.074 183.603 1.00 18.94 291 ASP B C 1
ATOM 5311 O O . ASP B 1 313 ? 71.812 12.156 182.788 1.00 18.99 291 ASP B O 1
ATOM 5316 N N . ARG B 1 314 ? 71.913 12.944 184.895 1.00 17.98 292 ARG B N 1
ATOM 5317 C CA . ARG B 1 314 ? 72.413 11.646 185.402 1.00 20.23 292 ARG B CA 1
ATOM 5318 C C . ARG B 1 314 ? 71.496 10.467 185.118 1.00 19.89 292 ARG B C 1
ATOM 5319 O O . ARG B 1 314 ? 71.981 9.406 184.759 1.00 20.10 292 ARG B O 1
ATOM 5327 N N . PHE B 1 315 ? 70.180 10.632 185.303 1.00 15.58 293 PHE B N 1
ATOM 5328 C CA . PHE B 1 315 ? 69.214 9.604 185.069 1.00 15.11 293 PHE B CA 1
ATOM 5329 C C . PHE B 1 315 ? 69.158 9.229 183.580 1.00 15.61 293 PHE B C 1
ATOM 5330 O O . PHE B 1 315 ? 69.133 8.038 183.223 1.00 17.14 293 PHE B O 1
ATOM 5338 N N . ILE B 1 316 ? 69.115 10.237 182.721 1.00 15.54 294 ILE B N 1
ATOM 5339 C CA . ILE B 1 316 ? 69.060 10.012 181.280 1.00 17.26 294 ILE B CA 1
ATOM 5340 C C . ILE B 1 316 ? 70.322 9.288 180.778 1.00 17.60 294 ILE B C 1
ATOM 5341 O O . ILE B 1 316 ? 70.207 8.285 180.040 1.00 22.44 294 ILE B O 1
ATOM 5346 N N . ALA B 1 317 ? 71.490 9.766 181.194 1.00 17.71 295 ALA B N 1
ATOM 5347 C CA . ALA B 1 317 ? 72.763 9.116 180.811 1.00 22.44 295 ALA B CA 1
ATOM 5348 C C . ALA B 1 317 ? 72.785 7.668 181.273 1.00 25.67 295 ALA B C 1
ATOM 5349 O O . ALA B 1 317 ? 73.162 6.759 180.516 1.00 27.51 295 ALA B O 1
ATOM 5351 N N . HIS B 1 318 ? 72.343 7.432 182.508 1.00 23.01 296 HIS B N 1
ATOM 5352 C CA . HIS B 1 318 ? 72.327 6.083 183.034 1.00 21.97 296 HIS B CA 1
ATOM 5353 C C . HIS B 1 318 ? 71.361 5.175 182.299 1.00 25.91 296 HIS B C 1
ATOM 5354 O O . HIS B 1 318 ? 71.650 3.989 182.015 1.00 25.08 296 HIS B O 1
ATOM 5361 N N . THR B 1 319 ? 70.183 5.720 182.008 1.00 20.51 297 THR B N 1
ATOM 5362 C CA . THR B 1 319 ? 69.169 4.973 181.335 1.00 21.57 297 THR B CA 1
ATOM 5363 C C . THR B 1 319 ? 69.522 4.666 179.888 1.00 23.33 297 THR B C 1
ATOM 5364 O O . THR B 1 319 ? 69.228 3.559 179.417 1.00 28.03 297 THR B O 1
ATOM 5368 N N . ARG B 1 320 ? 70.115 5.638 179.203 1.00 25.55 298 ARG B N 1
ATOM 5369 C CA . ARG B 1 320 ? 70.440 5.457 177.791 1.00 30.83 298 ARG B CA 1
ATOM 5370 C C . ARG B 1 320 ? 71.438 4.299 177.709 1.00 34.08 298 ARG B C 1
ATOM 5371 O O . ARG B 1 320 ? 71.322 3.438 176.832 1.00 32.85 298 ARG B O 1
ATOM 5379 N N . ALA B 1 321 ? 72.383 4.260 178.647 1.00 32.44 299 ALA B N 1
ATOM 5380 C CA . ALA B 1 321 ? 73.425 3.221 178.654 1.00 36.32 299 ALA B CA 1
ATOM 5381 C C . ALA B 1 321 ? 72.838 1.853 178.942 1.00 41.55 299 ALA B C 1
ATOM 5382 O O . ALA B 1 321 ? 73.089 0.891 178.205 1.00 43.27 299 ALA B O 1
ATOM 5384 N N . ALA B 1 322 ? 72.052 1.775 180.013 1.00 31.33 300 ALA B N 1
ATOM 5385 C CA . ALA B 1 322 ? 71.424 0.536 180.436 1.00 32.83 300 ALA B CA 1
ATOM 5386 C C . ALA B 1 322 ? 70.718 -0.107 179.258 1.00 34.64 300 ALA B C 1
ATOM 5387 O O . ALA B 1 322 ? 70.845 -1.317 179.018 1.00 33.57 300 ALA B O 1
ATOM 5389 N N . PHE B 1 323 ? 69.979 0.715 178.523 1.00 26.64 301 PHE B N 1
ATOM 5390 C CA . PHE B 1 323 ? 69.164 0.217 177.433 1.00 30.22 301 PHE B CA 1
ATOM 5391 C C . PHE B 1 323 ? 70.059 -0.178 176.259 1.00 29.61 301 PHE B C 1
ATOM 5392 O O . PHE B 1 323 ? 69.843 -1.237 175.668 1.00 38.00 301 PHE B O 1
ATOM 5400 N N . ALA B 1 324 ? 71.046 0.654 175.933 1.00 35.68 302 ALA B N 1
ATOM 5401 C CA . ALA B 1 324 ? 71.934 0.371 174.805 1.00 42.31 302 ALA B CA 1
ATOM 5402 C C . ALA B 1 324 ? 72.608 -0.990 174.990 1.00 50.17 302 ALA B C 1
ATOM 5403 O O . ALA B 1 324 ? 72.805 -1.723 174.017 1.00 47.32 302 ALA B O 1
ATOM 5405 N N . ASN B 1 325 ? 72.935 -1.324 176.239 1.00 45.15 303 ASN B N 1
ATOM 5406 C CA . ASN B 1 325 ? 73.786 -2.471 176.551 1.00 42.74 303 ASN B CA 1
ATOM 5407 C C . ASN B 1 325 ? 73.013 -3.774 176.691 1.00 43.87 303 ASN B C 1
ATOM 5408 O O . ASN B 1 325 ? 73.562 -4.851 176.474 1.00 45.04 303 ASN B O 1
ATOM 5413 N N . ALA B 1 326 ? 71.733 -3.679 177.030 1.00 36.81 304 ALA B N 1
ATOM 5414 C CA . ALA B 1 326 ? 70.835 -4.824 176.982 1.00 36.58 304 ALA B CA 1
ATOM 5415 C C . ALA B 1 326 ? 70.200 -5.023 175.597 1.00 29.98 304 ALA B C 1
ATOM 5416 O O . ALA B 1 326 ? 69.333 -5.879 175.435 1.00 36.55 304 ALA B O 1
ATOM 5418 N N . GLY B 1 327 ? 70.622 -4.222 174.625 1.00 32.84 305 GLY B N 1
ATOM 5419 C CA . GLY B 1 327 ? 69.966 -4.127 173.324 1.00 36.76 305 GLY B CA 1
ATOM 5420 C C . GLY B 1 327 ? 68.479 -3.808 173.335 1.00 36.56 305 GLY B C 1
ATOM 5421 O O . GLY B 1 327 ? 67.729 -4.306 172.496 1.00 34.88 305 GLY B O 1
ATOM 5422 N N . VAL B 1 328 ? 68.040 -2.972 174.279 1.00 37.45 306 VAL B N 1
ATOM 5423 C CA . VAL B 1 328 ? 66.631 -2.580 174.378 1.00 31.91 306 VAL B CA 1
ATOM 5424 C C . VAL B 1 328 ? 66.452 -1.373 173.440 1.00 28.43 306 VAL B C 1
ATOM 5425 O O . VAL B 1 328 ? 67.169 -0.385 173.587 1.00 28.96 306 VAL B O 1
ATOM 5429 N N . PRO B 1 329 ? 65.517 -1.451 172.470 1.00 27.37 307 PRO B N 1
ATOM 5430 C CA . PRO B 1 329 ? 65.330 -0.428 171.444 1.00 25.62 307 PRO B CA 1
ATOM 5431 C C . PRO B 1 329 ? 64.437 0.719 171.918 1.00 25.59 307 PRO B C 1
ATOM 5432 O O . PRO B 1 329 ? 63.280 0.863 171.489 1.00 23.84 307 PRO B O 1
ATOM 5436 N N . ILE B 1 330 ? 64.983 1.463 172.862 1.00 24.85 308 ILE B N 1
ATOM 5437 C CA . ILE B 1 330 ? 64.329 2.628 173.460 1.00 25.92 308 ILE B CA 1
ATOM 5438 C C . ILE B 1 330 ? 65.422 3.630 173.684 1.00 24.60 308 ILE B C 1
ATOM 5439 O O . ILE B 1 330 ? 66.384 3.327 174.393 1.00 27.11 308 ILE B O 1
ATOM 5444 N N . ASP B 1 331 ? 65.283 4.806 173.083 1.00 22.98 309 ASP B N 1
ATOM 5445 C CA . ASP B 1 331 ? 66.189 5.919 173.281 1.00 22.77 309 ASP B CA 1
ATOM 5446 C C . ASP B 1 331 ? 65.458 7.034 174.027 1.00 20.47 309 ASP B C 1
ATOM 5447 O O . ASP B 1 331 ? 64.282 6.886 174.355 1.00 20.48 309 ASP B O 1
ATOM 5452 N N . LEU B 1 332 ? 66.190 8.108 174.287 1.00 21.55 310 LEU B N 1
ATOM 5453 C CA . LEU B 1 332 ? 65.679 9.231 175.076 1.00 22.36 310 LEU B CA 1
ATOM 5454 C C . LEU B 1 332 ? 65.962 10.489 174.306 1.00 19.24 310 LEU B C 1
ATOM 5455 O O . LEU B 1 332 ? 67.009 10.623 173.671 1.00 21.92 310 LEU B O 1
ATOM 5460 N N . ALA B 1 333 ? 65.037 11.446 174.375 1.00 16.77 311 ALA B N 1
ATOM 5461 C CA . ALA B 1 333 ? 65.258 12.766 173.835 1.00 16.44 311 ALA B CA 1
ATOM 5462 C C . ALA B 1 333 ? 65.111 13.817 174.951 1.00 15.20 311 ALA B C 1
ATOM 5463 O O . ALA B 1 333 ? 64.493 13.520 175.969 1.00 17.74 311 ALA B O 1
ATOM 5465 N N . GLY B 1 334 ? 65.667 15.000 174.753 1.00 14.62 312 GLY B N 1
ATOM 5466 C CA . GLY B 1 334 ? 65.543 16.110 175.722 1.00 15.55 312 GLY B CA 1
ATOM 5467 C C . GLY B 1 334 ? 66.708 16.213 176.689 1.00 15.54 312 GLY B C 1
ATOM 5468 O O . GLY B 1 334 ? 67.827 15.743 176.387 1.00 18.64 312 GLY B O 1
ATOM 5469 N N . ASN B 1 335 ? 66.465 16.829 177.860 1.00 13.87 313 ASN B N 1
ATOM 5470 C CA . ASN B 1 335 ? 67.471 16.966 178.912 1.00 14.11 313 ASN B CA 1
ATOM 5471 C C . ASN B 1 335 ? 66.822 16.721 180.299 1.00 13.47 313 ASN B C 1
ATOM 5472 O O . ASN B 1 335 ? 65.652 16.351 180.398 1.00 12.82 313 ASN B O 1
ATOM 5477 N N . GLY B 1 336 ? 67.602 16.850 181.367 1.00 12.29 314 GLY B N 1
ATOM 5478 C CA . GLY B 1 336 ? 67.150 16.646 182.720 1.00 12.56 314 GLY B CA 1
ATOM 5479 C C . GLY B 1 336 ? 65.875 17.380 183.128 1.00 12.19 314 GLY B C 1
ATOM 5480 O O . GLY B 1 336 ? 65.116 16.873 183.929 1.00 11.95 314 GLY B O 1
ATOM 5481 N N . ASN B 1 337 ? 65.671 18.582 182.593 1.00 11.97 315 ASN B N 1
ATOM 5482 C CA . ASN B 1 337 ? 64.442 19.339 182.854 1.00 11.56 315 ASN B CA 1
ATOM 5483 C C . ASN B 1 337 ? 63.190 18.769 182.241 1.00 11.51 315 ASN B C 1
ATOM 5484 O O . ASN B 1 337 ? 62.092 18.850 182.826 1.00 10.32 315 ASN B O 1
ATOM 5489 N N . LEU B 1 338 ? 63.349 18.221 181.044 1.00 11.68 316 LEU B N 1
ATOM 5490 C CA . LEU B 1 338 ? 62.209 17.804 180.233 1.00 12.12 316 LEU B CA 1
ATOM 5491 C C . LEU B 1 338 ? 62.741 16.848 179.163 1.00 11.09 316 LEU B C 1
ATOM 5492 O O . LEU B 1 338 ? 63.576 17.221 178.337 1.00 12.73 316 LEU B O 1
ATOM 5497 N N . PHE B 1 339 ? 62.333 15.600 179.271 1.00 12.22 317 PHE B N 1
ATOM 5498 C CA . PHE B 1 339 ? 62.829 14.532 178.408 1.00 12.98 317 PHE B CA 1
ATOM 5499 C C . PHE B 1 339 ? 61.709 13.602 177.989 1.00 13.81 317 PHE B C 1
ATOM 5500 O O . PHE B 1 339 ? 60.598 13.657 178.514 1.00 13.33 317 PHE B O 1
ATOM 5508 N N . GLN B 1 340 ? 61.985 12.691 177.066 1.00 14.10 318 GLN B N 1
ATOM 5509 C CA . GLN B 1 340 ? 60.964 11.690 176.750 1.00 14.27 318 GLN B CA 1
ATOM 5510 C C . GLN B 1 340 ? 61.641 10.419 176.265 1.00 14.69 318 GLN B C 1
ATOM 5511 O O . GLN B 1 340 ? 62.772 10.474 175.783 1.00 16.49 318 GLN B O 1
ATOM 5517 N N . PHE B 1 341 ? 60.908 9.333 176.398 1.00 13.89 319 PHE B N 1
ATOM 5518 C CA . PHE B 1 341 ? 61.314 8.024 175.872 1.00 15.62 319 PHE B CA 1
ATOM 5519 C C . PHE B 1 341 ? 60.851 7.887 174.422 1.00 16.99 319 PHE B C 1
ATOM 5520 O O . PHE B 1 341 ? 59.741 8.278 174.068 1.00 18.45 319 PHE B O 1
ATOM 5528 N N . VAL B 1 342 ? 61.713 7.338 173.582 1.00 16.85 320 VAL B N 1
ATOM 5529 C CA . VAL B 1 342 ? 61.375 7.067 172.190 1.00 19.37 320 VAL B CA 1
ATOM 5530 C C . VAL B 1 342 ? 61.516 5.580 171.973 1.00 18.89 320 VAL B C 1
ATOM 5531 O O . VAL B 1 342 ? 62.642 5.075 171.876 1.00 24.35 320 VAL B O 1
ATOM 5535 N N . CYS B 1 343 ? 60.373 4.910 171.945 1.00 18.83 321 CYS B N 1
ATOM 5536 C CA . CYS B 1 343 ? 60.328 3.447 171.817 1.00 22.82 321 CYS B CA 1
ATOM 5537 C C . CYS B 1 343 ? 60.227 3.062 170.342 1.00 27.87 321 CYS B C 1
ATOM 5538 O O . CYS B 1 343 ? 59.724 3.836 169.526 1.00 25.64 321 CYS B O 1
ATOM 5541 N N . ALA B 1 344 ? 60.716 1.873 170.005 1.00 27.89 322 ALA B N 1
ATOM 5542 C CA . ALA B 1 344 ? 60.723 1.464 168.606 1.00 28.23 322 ALA B CA 1
ATOM 5543 C C . ALA B 1 344 ? 59.317 1.395 168.048 1.00 26.34 322 ALA B C 1
ATOM 5544 O O . ALA B 1 344 ? 59.085 1.816 166.919 1.00 26.65 322 ALA B O 1
ATOM 5546 N N . ASP B 1 345 ? 58.390 0.858 168.830 1.00 28.28 323 ASP B N 1
ATOM 5547 C CA . ASP B 1 345 ? 56.995 0.727 168.429 1.00 32.23 323 ASP B CA 1
ATOM 5548 C C . ASP B 1 345 ? 56.088 0.648 169.645 1.00 33.10 323 ASP B C 1
ATOM 5549 O O . ASP B 1 345 ? 56.550 0.627 170.786 1.00 27.36 323 ASP B O 1
ATOM 5554 N N . ASP B 1 346 ? 54.788 0.609 169.398 1.00 31.05 324 ASP B N 1
ATOM 5555 C CA . ASP B 1 346 ? 53.806 0.548 170.464 1.00 31.97 324 ASP B CA 1
ATOM 5556 C C . ASP B 1 346 ? 53.981 -0.698 171.336 1.00 32.22 324 ASP B C 1
ATOM 5557 O O . ASP B 1 346 ? 53.724 -0.636 172.532 1.00 29.58 324 ASP B O 1
ATOM 5562 N N . GLU B 1 347 ? 54.415 -1.810 170.744 1.00 30.28 325 GLU B N 1
ATOM 5563 C CA . GLU B 1 347 ? 54.718 -2.996 171.542 1.00 34.08 325 GLU B CA 1
ATOM 5564 C C . GLU B 1 347 ? 55.872 -2.782 172.520 1.00 24.91 325 GLU B C 1
ATOM 5565 O O . GLU B 1 347 ? 55.786 -3.176 173.689 1.00 31.34 325 GLU B O 1
ATOM 5571 N N . VAL B 1 348 ? 56.952 -2.167 172.060 1.00 30.91 326 VAL B N 1
ATOM 5572 C CA . VAL B 1 348 ? 58.053 -1.859 172.967 1.00 25.97 326 VAL B CA 1
ATOM 5573 C C . VAL B 1 348 ? 57.521 -0.954 174.075 1.00 27.67 326 VAL B C 1
ATOM 5574 O O . VAL B 1 348 ? 57.795 -1.184 175.242 1.00 23.53 326 VAL B O 1
ATOM 5578 N N . ALA B 1 349 ? 56.683 0.004 173.699 1.00 26.35 327 ALA B N 1
ATOM 5579 C CA . ALA B 1 349 ? 56.231 1.038 174.612 1.00 26.88 327 ALA B CA 1
ATOM 5580 C C . ALA B 1 349 ? 55.340 0.464 175.699 1.00 23.77 327 ALA B C 1
ATOM 5581 O O . ALA B 1 349 ? 55.518 0.740 176.895 1.00 23.57 327 ALA B O 1
ATOM 5583 N N . ASP B 1 350 ? 54.361 -0.335 175.271 1.00 26.61 328 ASP B N 1
ATOM 5584 C CA . ASP B 1 350 ? 53.512 -1.103 176.171 1.00 28.10 328 ASP B CA 1
ATOM 5585 C C . ASP B 1 350 ? 54.331 -1.930 177.163 1.00 23.86 328 ASP B C 1
ATOM 5586 O O . ASP B 1 350 ? 54.009 -1.956 178.349 1.00 24.78 328 ASP B O 1
ATOM 5591 N N . ALA B 1 351 ? 55.388 -2.580 176.687 1.00 28.40 329 ALA B N 1
ATOM 5592 C CA . ALA B 1 351 ? 56.161 -3.470 177.560 1.00 30.25 329 ALA B CA 1
ATOM 5593 C C . ALA B 1 351 ? 56.963 -2.624 178.553 1.00 24.80 329 ALA B C 1
ATOM 5594 O O . ALA B 1 351 ? 56.992 -2.950 179.746 1.00 26.91 329 ALA B O 1
ATOM 5596 N N . PHE B 1 352 ? 57.615 -1.588 178.021 1.00 23.56 330 PHE B N 1
ATOM 5597 C CA . PHE B 1 352 ? 58.313 -0.574 178.824 1.00 23.86 330 PHE B CA 1
ATOM 5598 C C . PHE B 1 352 ? 57.422 -0.007 179.932 1.00 21.22 330 PHE B C 1
ATOM 5599 O O . PHE B 1 352 ? 57.844 0.085 181.093 1.00 21.28 330 PHE B O 1
ATOM 5607 N N . HIS B 1 353 ? 56.198 0.386 179.617 1.00 21.78 331 HIS B N 1
ATOM 5608 C CA . HIS B 1 353 ? 55.343 0.981 180.653 1.00 23.40 331 HIS B CA 1
ATOM 5609 C C . HIS B 1 353 ? 54.937 -0.006 181.741 1.00 24.10 331 HIS B C 1
ATOM 5610 O O . HIS B 1 353 ? 54.892 0.347 182.930 1.00 23.39 331 HIS B O 1
ATOM 5617 N N . ALA B 1 354 ? 54.660 -1.247 181.330 1.00 23.90 332 ALA B N 1
ATOM 5618 C CA . ALA B 1 354 ? 54.348 -2.306 182.265 1.00 25.70 332 ALA B CA 1
ATOM 5619 C C . ALA B 1 354 ? 55.507 -2.562 183.212 1.00 19.29 332 ALA B C 1
ATOM 5620 O O . ALA B 1 354 ? 55.296 -2.670 184.429 1.00 23.35 332 ALA B O 1
ATOM 5622 N N . ALA B 1 355 ? 56.712 -2.626 182.666 1.00 23.03 333 ALA B N 1
ATOM 5623 C CA . ALA B 1 355 ? 57.910 -2.914 183.447 1.00 21.12 333 ALA B CA 1
ATOM 5624 C C . ALA B 1 355 ? 58.200 -1.735 184.385 1.00 21.33 333 ALA B C 1
ATOM 5625 O O . ALA B 1 355 ? 58.515 -1.937 185.557 1.00 22.50 333 ALA B O 1
ATOM 5627 N N . ALA B 1 356 ? 58.062 -0.512 183.873 1.00 19.58 334 ALA B N 1
ATOM 5628 C CA . ALA B 1 356 ? 58.298 0.683 184.703 1.00 21.67 334 ALA B CA 1
ATOM 5629 C C . ALA B 1 356 ? 57.329 0.718 185.868 1.00 20.07 334 ALA B C 1
ATOM 5630 O O . ALA B 1 356 ? 57.734 0.957 187.007 1.00 20.23 334 ALA B O 1
ATOM 5632 N N . ALA B 1 357 ? 56.041 0.466 185.624 1.00 19.75 335 ALA B N 1
ATOM 5633 C CA . ALA B 1 357 ? 55.049 0.455 186.702 1.00 20.52 335 ALA B CA 1
ATOM 5634 C C . ALA B 1 357 ? 55.305 -0.631 187.755 1.00 24.83 335 ALA B C 1
ATOM 5635 O O . ALA B 1 357 ? 55.026 -0.434 188.944 1.00 24.60 335 ALA B O 1
ATOM 5637 N N . ALA B 1 358 ? 55.819 -1.773 187.294 1.00 24.94 336 ALA B N 1
ATOM 5638 C CA . ALA B 1 358 ? 56.208 -2.858 188.184 1.00 25.43 336 ALA B CA 1
ATOM 5639 C C . ALA B 1 358 ? 57.326 -2.471 189.140 1.00 21.88 336 ALA B C 1
ATOM 5640 O O . ALA 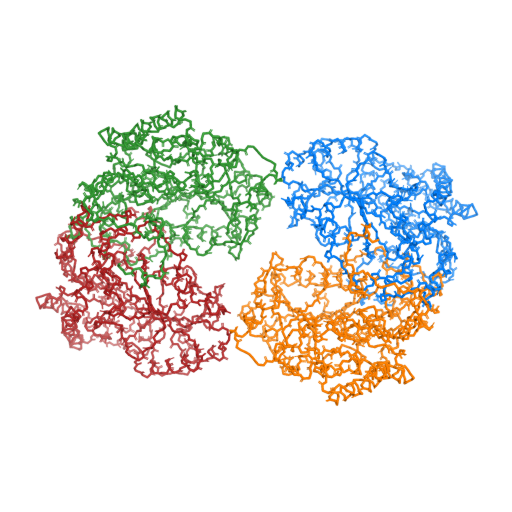B 1 358 ? 57.406 -3.046 190.221 1.00 25.73 336 ALA B O 1
ATOM 5642 N N . GLU B 1 359 ? 58.171 -1.521 188.753 1.00 20.22 337 GLU B N 1
ATOM 5643 C CA . GLU B 1 359 ? 59.273 -1.037 189.597 1.00 18.65 337 GLU B CA 1
ATOM 5644 C C . GLU B 1 359 ? 58.911 0.270 190.313 1.00 19.24 337 GLU B C 1
ATOM 5645 O O . GLU B 1 359 ? 59.743 0.837 190.983 1.00 18.20 337 GLU B O 1
ATOM 5651 N N . GLY B 1 360 ? 57.661 0.707 190.184 1.00 17.35 338 GLY B N 1
ATOM 5652 C CA . GLY B 1 360 ? 57.206 1.944 190.823 1.00 17.11 338 GLY B CA 1
ATOM 5653 C C . GLY B 1 360 ? 57.773 3.225 190.243 1.00 17.40 338 GLY B C 1
ATOM 5654 O O . GLY B 1 360 ? 57.972 4.199 190.990 1.00 18.58 338 GLY B O 1
ATOM 5655 N N . LEU B 1 361 ? 58.064 3.240 188.939 1.00 17.17 339 LEU B N 1
ATOM 5656 C CA . LEU B 1 361 ? 58.482 4.442 188.212 1.00 16.36 339 LEU B CA 1
ATOM 5657 C C . LEU B 1 361 ? 57.233 4.998 187.570 1.00 16.86 339 LEU B C 1
ATOM 5658 O O . LEU B 1 361 ? 56.568 4.281 186.820 1.00 16.36 339 LEU B O 1
ATOM 5663 N N . LEU B 1 362 ? 56.843 6.230 187.951 1.00 15.31 340 LEU B N 1
ATOM 5664 C CA . LEU B 1 362 ? 55.624 6.835 187.410 1.00 14.36 340 LEU B CA 1
ATOM 5665 C C . LEU B 1 362 ? 55.991 7.850 186.329 1.00 13.97 340 LEU B C 1
ATOM 5666 O O . LEU B 1 362 ? 56.340 9.012 186.592 1.00 16.05 340 LEU B O 1
ATOM 5671 N N . PHE B 1 363 ? 55.950 7.394 185.090 1.00 14.03 341 PHE B N 1
ATOM 5672 C CA . PHE B 1 363 ? 56.191 8.250 183.937 1.00 14.35 341 PHE B CA 1
ATOM 5673 C C . PHE B 1 363 ? 54.858 8.755 183.395 1.00 13.74 341 PHE B C 1
ATOM 5674 O O . PHE B 1 363 ? 53.819 8.109 183.607 1.00 13.84 341 PHE B O 1
ATOM 5682 N N . PHE B 1 364 ? 54.886 9.904 182.718 1.00 13.02 342 PHE B N 1
ATOM 5683 C CA . PHE B 1 364 ? 53.739 10.421 181.977 1.00 13.47 342 PHE B CA 1
ATOM 5684 C C . PHE B 1 364 ? 53.782 9.658 180.641 1.00 13.33 342 PHE B C 1
ATOM 5685 O O . PHE B 1 364 ? 54.596 9.973 179.777 1.00 12.82 342 PHE B O 1
ATOM 5693 N N . GLU B 1 365 ? 52.926 8.655 180.499 1.00 16.03 343 GLU B N 1
ATOM 5694 C CA . GLU B 1 365 ? 53.075 7.685 179.425 1.00 16.82 343 GLU B CA 1
ATOM 5695 C C . GLU B 1 365 ? 52.919 8.347 178.076 1.00 16.05 343 GLU B C 1
ATOM 5696 O O . GLU B 1 365 ? 51.914 9.031 177.849 1.00 16.74 343 GLU B O 1
ATOM 5702 N N . GLY B 1 366 ? 53.889 8.139 177.199 1.00 16.92 344 GLY B N 1
ATOM 5703 C CA . GLY B 1 366 ? 53.782 8.623 175.814 1.00 19.45 344 GLY B CA 1
ATOM 5704 C C . GLY B 1 366 ? 53.962 10.126 175.700 1.00 19.42 344 GLY B C 1
ATOM 5705 O O . GLY B 1 366 ? 53.661 10.709 174.664 1.00 18.51 344 GLY B O 1
ATOM 5706 N N . ASP B 1 367 ? 54.466 10.763 176.762 1.00 17.86 345 ASP B N 1
ATOM 5707 C CA . ASP B 1 367 ? 54.553 12.228 176.773 1.00 15.66 345 ASP B CA 1
ATOM 5708 C C . ASP B 1 367 ? 55.880 12.590 177.425 1.00 16.02 345 ASP B C 1
ATOM 5709 O O . ASP B 1 367 ? 56.809 11.771 177.515 1.00 16.95 345 ASP B O 1
ATOM 5714 N N . ASN B 1 368 ? 56.019 13.825 177.874 1.00 13.97 346 ASN B N 1
ATOM 5715 C CA . ASN B 1 368 ? 57.271 14.200 178.475 1.00 13.26 346 ASN B CA 1
ATOM 5716 C C . ASN B 1 368 ? 57.369 13.955 179.971 1.00 13.17 346 ASN B C 1
ATOM 5717 O O . ASN B 1 368 ? 56.378 14.017 180.690 1.00 12.22 346 ASN B O 1
ATOM 5722 N N . GLN B 1 369 ? 58.591 13.659 180.404 1.00 10.97 347 GLN B N 1
ATOM 5723 C CA . GLN B 1 369 ? 58.937 13.530 181.812 1.00 10.70 347 GLN B CA 1
ATOM 5724 C C . GLN B 1 369 ? 59.540 14.809 182.317 1.00 10.25 347 GLN B C 1
ATOM 5725 O O . GLN B 1 369 ? 60.362 15.416 181.628 1.00 10.88 347 GLN B O 1
ATOM 5731 N N . THR B 1 370 ? 59.193 15.206 183.547 1.00 10.69 348 THR B N 1
ATOM 5732 C CA . THR B 1 370 ? 59.553 16.552 184.061 1.00 10.70 348 THR B CA 1
ATOM 5733 C C . THR B 1 370 ? 59.810 16.382 185.560 1.00 11.29 348 THR B C 1
ATOM 5734 O O . THR B 1 370 ? 58.906 16.542 186.383 1.00 10.04 348 THR B O 1
ATOM 5738 N N . PRO B 1 371 ? 61.045 15.994 185.924 1.00 11.68 349 PRO B N 1
ATOM 5739 C CA . PRO B 1 371 ? 61.427 15.888 187.337 1.00 11.47 349 PRO B CA 1
ATOM 5740 C C . PRO B 1 371 ? 61.230 17.197 188.066 1.00 10.75 349 PRO B C 1
ATOM 5741 O O . PRO B 1 371 ? 61.233 18.237 187.440 1.00 10.62 349 PRO B O 1
ATOM 5745 N N . SER B 1 372 ? 61.076 17.141 189.389 1.00 10.84 350 SER B N 1
ATOM 5746 C CA . SER B 1 372 ? 61.069 18.321 190.239 1.00 10.27 350 SER B CA 1
ATOM 5747 C C . SER B 1 372 ? 62.398 18.444 190.967 1.00 9.56 350 SER B C 1
ATOM 5748 O O . SER B 1 372 ? 63.270 17.576 190.868 1.00 11.37 350 SER B O 1
ATOM 5751 N N . ALA B 1 373 ? 62.547 19.572 191.665 1.00 10.66 351 ALA B N 1
ATOM 5752 C CA . ALA B 1 373 ? 63.749 19.810 192.452 1.00 11.59 351 ALA B CA 1
ATOM 5753 C C . ALA B 1 373 ? 63.912 18.813 193.590 1.00 11.36 351 ALA B C 1
ATOM 5754 O O . ALA B 1 373 ? 64.988 18.743 194.166 1.00 12.28 351 ALA B O 1
ATOM 5756 N N . ALA B 1 374 ? 62.870 18.035 193.896 1.00 10.41 352 ALA B N 1
ATOM 5757 C CA . ALA B 1 374 ? 62.935 16.932 194.867 1.00 10.52 352 ALA B CA 1
ATOM 5758 C C . ALA B 1 374 ? 63.560 15.673 194.284 1.00 12.43 352 ALA B C 1
ATOM 5759 O O . ALA B 1 374 ? 63.869 14.755 195.025 1.00 12.21 352 ALA B O 1
ATOM 5761 N N . PHE B 1 375 ? 63.848 15.689 192.974 1.00 13.32 353 PHE B N 1
ATOM 5762 C CA . PHE B 1 375 ? 64.640 14.622 192.342 1.00 14.54 353 PHE B CA 1
ATOM 5763 C C . PHE B 1 375 ? 66.119 14.870 192.601 1.00 14.97 353 PHE B C 1
ATOM 5764 O O . PHE B 1 375 ? 66.882 15.373 191.781 1.00 17.45 353 PHE B O 1
ATOM 5772 N N . THR B 1 376 ? 66.516 14.514 193.818 1.00 14.60 354 THR B N 1
ATOM 5773 C CA . THR B 1 376 ? 67.844 14.735 194.327 1.00 15.06 354 THR B CA 1
ATOM 5774 C C . THR B 1 376 ? 68.745 13.518 194.043 1.00 15.29 354 THR B C 1
ATOM 5775 O O . THR B 1 376 ? 68.285 12.481 193.565 1.00 14.02 354 THR B O 1
ATOM 5779 N N . ASP B 1 377 ? 70.019 13.612 194.406 1.00 17.08 355 ASP B N 1
ATOM 5780 C CA . ASP B 1 377 ? 70.939 12.498 194.136 1.00 16.30 355 ASP B CA 1
ATOM 5781 C C . ASP B 1 377 ? 70.546 11.139 194.700 1.00 16.39 355 ASP B C 1
ATOM 5782 O O . ASP B 1 377 ? 70.692 10.132 194.021 1.00 14.49 355 ASP B O 1
ATOM 5787 N N . GLU B 1 378 ? 70.006 11.073 195.921 1.00 17.53 356 GLU B N 1
ATOM 5788 C CA . GLU B 1 378 ? 69.516 9.786 196.414 1.00 17.27 356 GLU B CA 1
ATOM 5789 C C . GLU B 1 378 ? 68.347 9.282 195.607 1.00 15.98 356 GLU B C 1
ATOM 5790 O O . GLU B 1 378 ? 68.224 8.075 195.418 1.00 16.90 356 GLU B O 1
ATOM 5796 N N . VAL B 1 379 ? 67.467 10.179 195.155 1.00 14.67 357 VAL B N 1
ATOM 5797 C CA . VAL B 1 379 ? 66.338 9.742 194.361 1.00 14.24 357 VAL B CA 1
ATOM 5798 C C . VAL B 1 379 ? 66.855 9.282 193.008 1.00 14.25 357 VAL B C 1
ATOM 5799 O O . VAL B 1 379 ? 66.350 8.299 192.486 1.00 15.81 357 VAL B O 1
ATOM 5803 N N . VAL B 1 380 ? 67.843 9.992 192.448 1.00 13.86 358 VAL B N 1
ATOM 5804 C CA . VAL B 1 380 ? 68.438 9.559 191.185 1.00 15.72 358 VAL B CA 1
ATOM 5805 C C . VAL B 1 380 ? 68.993 8.142 191.337 1.00 18.31 358 VAL B C 1
ATOM 5806 O O . VAL B 1 380 ? 68.704 7.282 190.512 1.00 15.97 358 VAL B O 1
ATOM 5810 N N . GLU B 1 381 ? 69.733 7.886 192.414 1.00 17.72 359 GLU B N 1
ATOM 5811 C CA . GLU B 1 381 ? 70.208 6.504 192.666 1.00 20.27 359 GLU B CA 1
ATOM 5812 C C . GLU B 1 381 ? 69.083 5.463 192.712 1.00 19.36 359 GLU B C 1
ATOM 5813 O O . GLU B 1 381 ? 69.151 4.394 192.080 1.00 18.76 359 GLU B O 1
ATOM 5819 N N . ASP B 1 382 ? 68.022 5.761 193.457 1.00 16.52 360 ASP B N 1
ATOM 5820 C CA . ASP B 1 382 ? 66.876 4.901 193.495 1.00 17.41 360 ASP B CA 1
ATOM 5821 C C . ASP B 1 382 ? 66.323 4.660 192.087 1.00 16.15 360 ASP B C 1
ATOM 5822 O O . ASP B 1 382 ? 66.061 3.526 191.694 1.00 17.48 360 ASP B O 1
ATOM 5827 N N . ALA B 1 383 ? 66.072 5.739 191.347 1.00 14.20 361 ALA B N 1
ATOM 5828 C CA . ALA B 1 383 ? 65.430 5.645 190.040 1.00 14.72 361 ALA B CA 1
ATOM 5829 C C . ALA B 1 383 ? 66.301 4.862 189.069 1.00 16.44 361 ALA B C 1
ATOM 5830 O O . ALA B 1 383 ? 65.794 4.159 188.198 1.00 20.39 361 ALA B O 1
ATOM 5832 N N . CYS B 1 384 ? 67.604 5.005 189.224 1.00 17.04 362 CYS B N 1
ATOM 5833 C CA . CYS B 1 384 ? 68.550 4.244 188.379 1.00 21.83 362 CYS B CA 1
ATOM 5834 C C . CYS B 1 384 ? 68.541 2.740 188.636 1.00 25.22 362 CYS B C 1
ATOM 5835 O O . CYS B 1 384 ? 68.610 1.940 187.682 1.00 21.91 362 CYS B O 1
ATOM 5838 N N . GLY B 1 385 ? 68.430 2.348 189.907 1.00 24.52 363 GLY B N 1
ATOM 5839 C CA . GLY B 1 385 ? 68.124 0.966 190.285 1.00 24.33 363 GLY B CA 1
ATOM 5840 C C . GLY B 1 385 ? 66.866 0.436 189.635 1.00 25.42 363 GLY B C 1
ATOM 5841 O O . GLY B 1 385 ? 66.835 -0.674 189.090 1.00 24.05 363 GLY B O 1
ATOM 5842 N N . ARG B 1 386 ? 65.797 1.237 189.680 1.00 19.02 364 ARG B N 1
ATOM 5843 C CA . ARG B 1 386 ? 64.531 0.750 189.198 1.00 19.36 364 ARG B CA 1
ATOM 5844 C C . ARG B 1 386 ? 64.657 0.579 187.683 1.00 18.59 364 ARG B C 1
ATOM 5845 O O . ARG B 1 386 ? 64.097 -0.359 187.140 1.00 19.66 364 ARG B O 1
ATOM 5853 N N . ILE B 1 387 ? 65.410 1.455 187.025 1.00 18.85 365 ILE B N 1
ATOM 5854 C CA . ILE B 1 387 ? 65.522 1.372 185.568 1.00 21.10 365 ILE B CA 1
ATOM 5855 C C . ILE B 1 387 ? 66.477 0.232 185.164 1.00 24.39 365 ILE B C 1
ATOM 5856 O O . ILE B 1 387 ? 66.325 -0.301 184.077 1.00 22.67 365 ILE B O 1
ATOM 5861 N N . ASP B 1 388 ? 67.436 -0.136 186.018 1.00 22.52 366 ASP B N 1
ATOM 5862 C CA . ASP B 1 388 ? 68.174 -1.406 185.798 1.00 24.16 366 ASP B CA 1
ATOM 5863 C C . ASP B 1 388 ? 67.192 -2.579 185.763 1.00 24.60 366 ASP B C 1
ATOM 5864 O O . ASP B 1 388 ? 67.259 -3.469 184.890 1.00 24.52 366 ASP B O 1
ATOM 5869 N N . ARG B 1 389 ? 66.258 -2.599 186.708 1.00 22.67 367 ARG B N 1
ATOM 5870 C CA . ARG B 1 389 ? 65.265 -3.635 186.758 1.00 24.27 367 ARG B CA 1
ATOM 5871 C C . ARG B 1 389 ? 64.266 -3.648 185.593 1.00 27.35 367 ARG B C 1
ATOM 5872 O O . ARG B 1 389 ? 63.808 -4.711 185.166 1.00 27.68 367 ARG B O 1
ATOM 5880 N N . VAL B 1 390 ? 63.916 -2.470 185.081 1.00 24.39 368 VAL B N 1
ATOM 5881 C CA . VAL B 1 390 ? 63.116 -2.395 183.862 1.00 23.87 368 VAL B CA 1
ATOM 5882 C C . VAL B 1 390 ? 63.872 -3.015 182.667 1.00 24.11 368 VAL B C 1
ATOM 5883 O O . VAL B 1 390 ? 63.316 -3.863 181.925 1.00 23.17 368 VAL B O 1
ATOM 5887 N N . SER B 1 391 ? 65.117 -2.579 182.515 1.00 25.72 369 SER B N 1
ATOM 5888 C CA . SER B 1 391 ? 66.019 -3.002 181.445 1.00 27.57 369 SER B CA 1
ATOM 5889 C C . SER B 1 391 ? 66.197 -4.517 181.504 1.00 29.90 369 SER B C 1
ATOM 5890 O O . SER B 1 391 ? 66.148 -5.172 180.472 1.00 31.04 369 SER B O 1
ATOM 5893 N N . ALA B 1 392 ? 66.363 -5.076 182.698 1.00 28.25 370 ALA B N 1
ATOM 5894 C CA . ALA B 1 392 ? 66.350 -6.541 182.850 1.00 29.10 370 ALA B CA 1
ATOM 5895 C C . ALA B 1 392 ? 65.036 -7.210 182.473 1.00 32.32 370 ALA B C 1
ATOM 5896 O O . ALA B 1 392 ? 65.016 -8.346 181.979 1.00 34.06 370 ALA B O 1
ATOM 5898 N N . ALA B 1 393 ? 63.920 -6.532 182.711 1.00 28.71 371 ALA B N 1
ATOM 5899 C CA . ALA B 1 393 ? 62.630 -7.086 182.396 1.00 27.13 371 ALA B CA 1
ATOM 5900 C C . ALA B 1 393 ? 62.403 -7.084 180.880 1.00 27.47 371 ALA B C 1
ATOM 5901 O O . ALA B 1 393 ? 61.598 -7.872 180.400 1.00 33.69 371 ALA B O 1
ATOM 5903 N N . LEU B 1 394 ? 63.108 -6.213 180.154 1.00 29.12 372 LEU B N 1
ATOM 5904 C CA . LEU B 1 394 ? 62.932 -6.047 178.709 1.00 30.18 372 LEU B CA 1
ATOM 5905 C C . LEU B 1 394 ? 63.954 -6.808 177.875 1.00 35.78 372 LEU B C 1
ATOM 5906 O O . LEU B 1 394 ? 63.755 -6.979 176.678 1.00 36.30 372 LEU B O 1
ATOM 5911 N N . THR B 1 395 ? 65.055 -7.220 178.492 1.00 40.31 373 THR B N 1
ATOM 5912 C CA . THR B 1 395 ? 66.187 -7.740 177.743 1.00 42.58 373 THR B CA 1
ATOM 5913 C C . THR B 1 395 ? 65.793 -9.002 176.984 1.00 36.92 373 THR B C 1
ATOM 5914 O O . THR B 1 395 ? 64.979 -9.800 177.459 1.00 31.83 373 THR B O 1
ATOM 5918 N N . GLY B 1 396 ? 66.363 -9.143 175.792 1.00 41.78 374 GLY B N 1
ATOM 5919 C CA . GLY B 1 396 ? 66.156 -10.319 174.946 1.00 42.96 374 GLY B CA 1
ATOM 5920 C C . GLY B 1 396 ? 64.833 -10.384 174.204 1.00 46.56 374 GLY B C 1
ATOM 5921 O O . GLY B 1 396 ? 64.601 -11.308 173.427 1.00 51.89 374 GLY B O 1
ATOM 5922 N N . ARG B 1 397 ? 63.954 -9.411 174.423 1.00 46.61 375 ARG B N 1
ATOM 5923 C CA . ARG B 1 397 ? 62.577 -9.512 173.938 1.00 42.28 375 ARG B CA 1
ATOM 5924 C C . ARG B 1 397 ? 62.353 -8.795 172.607 1.00 37.26 375 ARG B C 1
ATOM 5925 O O . ARG B 1 397 ? 61.536 -9.215 171.800 1.00 43.36 375 ARG B O 1
ATOM 5933 N N . PHE B 1 398 ? 63.066 -7.701 172.395 1.00 36.72 376 PHE B N 1
ATOM 5934 C CA . PHE B 1 398 ? 62.802 -6.798 171.275 1.00 37.02 376 PHE B CA 1
ATOM 5935 C C . PHE B 1 398 ? 64.119 -6.419 170.603 1.00 33.14 376 PHE B C 1
ATOM 5936 O O . PHE B 1 398 ? 64.194 -5.425 169.899 1.00 33.13 376 PHE B O 1
ATOM 5944 N N . THR B 1 399 ? 65.166 -7.221 170.806 1.00 39.98 377 THR B N 1
ATOM 5945 C CA . THR B 1 399 ? 66.502 -6.911 170.288 1.00 39.43 377 THR B CA 1
ATOM 5946 C C . THR B 1 399 ? 66.470 -6.821 168.769 1.00 39.40 377 THR B C 1
ATOM 5947 O O . THR B 1 399 ? 67.267 -6.113 168.160 1.00 41.47 377 THR B O 1
ATOM 5951 N N . ASP B 1 400 ? 65.524 -7.544 168.177 1.00 49.96 378 ASP B N 1
ATOM 5952 C CA . ASP B 1 400 ? 65.367 -7.600 166.732 1.00 52.64 378 ASP B CA 1
ATOM 5953 C C . ASP B 1 400 ? 64.582 -6.394 166.193 1.00 54.16 378 ASP B C 1
ATOM 5954 O O . ASP B 1 400 ? 64.052 -6.447 165.087 1.00 52.53 378 ASP B O 1
ATOM 5959 N N . ARG B 1 401 ? 64.520 -5.305 166.960 1.00 52.86 379 ARG B N 1
ATOM 5960 C CA . ARG B 1 401 ? 63.729 -4.135 166.583 1.00 50.77 379 ARG B CA 1
ATOM 5961 C C . ARG B 1 401 ? 64.548 -2.858 166.596 1.00 48.56 379 ARG B C 1
ATOM 5962 O O . ARG B 1 401 ? 65.471 -2.688 167.401 1.00 46.94 379 ARG B O 1
ATOM 5970 N N . GLU B 1 402 ? 64.191 -1.969 165.679 1.00 41.48 380 GLU B N 1
ATOM 5971 C CA . GLU B 1 402 ? 65.006 -0.806 165.373 1.00 42.84 380 GLU B CA 1
ATOM 5972 C C . GLU B 1 402 ? 64.145 0.429 165.566 1.00 35.63 380 GLU B C 1
ATOM 5973 O O . GLU B 1 402 ? 62.955 0.411 165.234 1.00 30.07 380 GLU B O 1
ATOM 5979 N N . LEU B 1 403 ? 64.760 1.476 166.101 1.00 36.90 381 LEU B N 1
ATOM 5980 C CA . LEU B 1 403 ? 64.160 2.805 166.119 1.00 35.14 381 LEU B CA 1
ATOM 5981 C C . LEU B 1 403 ? 64.262 3.320 164.694 1.00 38.95 381 LEU B C 1
ATOM 5982 O O . LEU B 1 403 ? 65.363 3.424 164.156 1.00 40.48 381 LEU B O 1
ATOM 5987 N N . THR B 1 404 ? 63.112 3.635 164.104 1.00 31.80 382 THR B N 1
ATOM 5988 C CA . THR B 1 404 ? 63.021 4.153 162.749 1.00 31.19 382 THR B CA 1
ATOM 5989 C C . THR B 1 404 ? 62.587 5.606 162.878 1.00 32.64 382 THR B C 1
ATOM 5990 O O . THR B 1 404 ? 62.250 6.067 163.993 1.00 25.32 382 THR B O 1
ATOM 5994 N N . GLU B 1 405 ? 62.575 6.316 161.751 1.00 29.00 383 GLU B N 1
ATOM 5995 C CA . GLU B 1 405 ? 62.009 7.664 161.711 1.00 30.13 383 GLU B CA 1
ATOM 5996 C C . GLU B 1 405 ? 60.549 7.707 162.131 1.00 29.20 383 GLU B C 1
ATOM 5997 O O . GLU B 1 405 ? 60.113 8.678 162.771 1.00 29.41 383 GLU B O 1
ATOM 6003 N N . GLU B 1 406 ? 59.804 6.651 161.834 1.00 24.08 384 GLU B N 1
ATOM 6004 C CA . GLU B 1 406 ? 58.446 6.508 162.350 1.00 27.31 384 GLU B CA 1
ATOM 6005 C C . GLU B 1 406 ? 58.397 6.591 163.879 1.00 23.97 384 GLU B C 1
ATOM 6006 O O . GLU B 1 406 ? 57.531 7.266 164.435 1.00 22.82 384 GLU B O 1
ATOM 6012 N N . SER B 1 407 ? 59.299 5.878 164.550 1.00 21.56 385 SER B N 1
ATOM 6013 C CA . SER B 1 407 ? 59.313 5.863 166.029 1.00 20.31 385 SER B CA 1
ATOM 6014 C C . SER B 1 407 ? 59.443 7.288 166.565 1.00 18.42 385 SER B C 1
ATOM 6015 O O . SER B 1 407 ? 58.732 7.664 167.499 1.00 18.30 385 SER B O 1
ATOM 6018 N N . TRP B 1 408 ? 60.396 8.028 165.998 1.00 17.89 386 TRP B N 1
ATOM 6019 C CA . TRP B 1 408 ? 60.715 9.406 166.398 1.00 20.64 386 TRP B CA 1
ATOM 6020 C C . TRP B 1 408 ? 59.518 10.324 166.174 1.00 21.92 386 TRP B C 1
ATOM 6021 O O . TRP B 1 408 ? 59.114 11.075 167.065 1.00 21.23 386 TRP B O 1
ATOM 6032 N N . TYR B 1 409 ? 58.929 10.268 164.990 1.00 19.42 387 TYR B N 1
ATOM 6033 C CA . TYR B 1 409 ? 57.800 11.168 164.727 1.00 17.45 387 TYR B CA 1
ATOM 6034 C C . TYR B 1 409 ? 56.621 10.835 165.622 1.00 17.61 387 TYR B C 1
ATOM 6035 O O . TYR B 1 409 ? 55.937 11.720 166.114 1.00 17.24 387 TYR B O 1
ATOM 6044 N N . ALA B 1 410 ? 56.353 9.557 165.832 1.00 15.45 388 ALA B N 1
ATOM 6045 C CA . ALA B 1 410 ? 55.258 9.166 166.677 1.00 16.28 388 ALA B CA 1
ATOM 6046 C C . ALA B 1 410 ? 55.482 9.640 168.124 1.00 17.25 388 ALA B C 1
ATOM 6047 O O . ALA B 1 410 ? 54.557 10.128 168.766 1.00 16.76 388 ALA B O 1
ATOM 6049 N N . SER B 1 411 ? 56.700 9.465 168.628 1.00 18.08 389 SER B N 1
ATOM 6050 C CA . SER B 1 411 ? 57.026 9.915 170.003 1.00 16.50 389 SER B CA 1
ATOM 6051 C C . SER B 1 411 ? 56.909 11.431 170.131 1.00 18.35 389 SER B C 1
ATOM 6052 O O . SER B 1 411 ? 56.277 11.924 171.064 1.00 18.75 389 SER B O 1
ATOM 6055 N N . ALA B 1 412 ? 57.500 12.177 169.196 1.00 15.65 390 ALA B N 1
ATOM 6056 C CA . ALA B 1 412 ? 57.441 13.633 169.256 1.00 16.02 390 ALA B CA 1
ATOM 6057 C C . ALA B 1 412 ? 56.010 14.150 169.179 1.00 16.82 390 ALA B C 1
ATOM 6058 O O . ALA B 1 412 ? 55.625 15.101 169.869 1.00 16.32 390 ALA B O 1
ATOM 6060 N N . TRP B 1 413 ? 55.218 13.520 168.325 1.00 15.97 391 TRP B N 1
ATOM 6061 C CA . TRP B 1 413 ? 53.817 13.898 168.165 1.00 15.67 391 TRP B CA 1
ATOM 6062 C C . TRP B 1 413 ? 53.070 13.870 169.507 1.00 18.07 391 TRP B C 1
ATOM 6063 O O . TRP B 1 413 ? 52.371 14.819 169.839 1.00 17.71 391 TRP B O 1
ATOM 6074 N N . GLY B 1 414 ? 53.241 12.806 170.289 1.00 18.36 392 GLY B N 1
ATOM 6075 C CA . GLY B 1 414 ? 52.687 12.724 171.635 1.00 20.37 392 GLY B CA 1
ATOM 6076 C C . GLY B 1 414 ? 53.156 13.821 172.565 1.00 17.94 392 GLY B C 1
ATOM 6077 O O . GLY B 1 414 ? 52.338 14.451 173.255 1.00 21.37 392 GLY B O 1
ATOM 6078 N N . ALA B 1 415 ? 54.453 14.106 172.581 1.00 16.97 393 ALA B N 1
ATOM 6079 C CA . ALA B 1 415 ? 54.988 14.988 173.610 1.00 15.88 393 ALA B CA 1
ATOM 6080 C C . ALA B 1 415 ? 54.868 16.474 173.257 1.00 17.83 393 ALA B C 1
ATOM 6081 O O . ALA B 1 415 ? 54.610 17.317 174.133 1.00 18.91 393 ALA B O 1
ATOM 6083 N N . MET B 1 416 ? 55.065 16.822 171.988 1.00 14.61 394 MET B N 1
ATOM 6084 C CA . MET B 1 416 ? 55.042 18.235 171.610 1.00 15.35 394 MET B CA 1
ATOM 6085 C C . MET B 1 416 ? 53.962 18.605 170.604 1.00 15.07 394 MET B C 1
ATOM 6086 O O . MET B 1 416 ? 53.892 19.760 170.208 1.00 13.24 394 MET B O 1
ATOM 6091 N N . ASP B 1 417 ? 53.103 17.646 170.242 1.00 13.71 395 ASP B N 1
ATOM 6092 C CA . ASP B 1 417 ? 51.808 17.928 169.643 1.00 13.54 395 ASP B CA 1
ATOM 6093 C C . ASP B 1 417 ? 51.940 18.448 168.218 1.00 13.71 395 ASP B C 1
ATOM 6094 O O . ASP B 1 417 ? 51.119 19.221 167.715 1.00 14.79 395 ASP B O 1
ATOM 6099 N N . GLY B 1 418 ? 52.987 18.005 167.537 1.00 13.00 396 GLY B N 1
ATOM 6100 C CA . GLY B 1 418 ? 53.144 18.291 166.117 1.00 12.78 396 GLY B CA 1
ATOM 6101 C C . GLY B 1 418 ? 54.343 17.561 165.553 1.00 11.94 396 GLY B C 1
ATOM 6102 O O . GLY B 1 418 ? 54.739 16.523 166.064 1.00 12.20 396 GLY B O 1
ATOM 6103 N N . LEU B 1 419 ? 54.885 18.091 164.473 1.00 12.31 397 LEU B N 1
ATOM 6104 C CA . LEU B 1 419 ? 55.906 17.405 163.721 1.00 13.91 397 LEU B CA 1
ATOM 6105 C C . LEU B 1 419 ? 57.308 17.797 164.204 1.00 14.64 397 LEU B C 1
ATOM 6106 O O . LEU B 1 419 ? 57.667 18.948 164.268 1.00 14.46 397 LEU B O 1
ATOM 6111 N N . ALA B 1 420 ? 58.109 16.794 164.519 1.00 13.99 398 ALA B N 1
ATOM 6112 C CA . ALA B 1 420 ? 59.529 16.989 164.729 1.00 16.06 398 ALA B CA 1
ATOM 6113 C C . ALA B 1 420 ? 60.255 17.715 163.557 1.00 16.08 398 ALA B C 1
ATOM 6114 O O . ALA B 1 420 ? 59.865 17.582 162.387 1.00 15.42 398 ALA B O 1
ATOM 6116 N N . ASP B 1 421 ? 61.291 18.507 163.843 1.00 17.06 399 ASP B N 1
ATOM 6117 C CA . ASP B 1 421 ? 62.048 19.187 162.784 1.00 18.69 399 ASP B CA 1
ATOM 6118 C C . ASP B 1 421 ? 63.089 18.223 162.218 1.00 22.00 399 ASP B C 1
ATOM 6119 O O . ASP B 1 421 ? 64.229 18.215 162.647 1.00 22.86 399 ASP B O 1
ATOM 6124 N N . ARG B 1 422 ? 62.661 17.379 161.291 1.00 20.96 400 ARG B N 1
ATOM 6125 C CA . ARG B 1 422 ? 63.521 16.377 160.628 1.00 21.12 400 ARG B CA 1
ATOM 6126 C C . ARG B 1 422 ? 63.267 16.644 159.138 1.00 23.19 400 ARG B C 1
ATOM 6127 O O . ARG B 1 422 ? 62.129 16.944 158.761 1.00 18.32 400 ARG B O 1
ATOM 6135 N N . PRO B 1 423 ? 64.296 16.579 158.267 1.00 22.88 401 PRO B N 1
ATOM 6136 C CA . PRO B 1 423 ? 64.086 17.007 156.881 1.00 22.00 401 PRO B CA 1
ATOM 6137 C C . PRO B 1 423 ? 63.030 16.184 156.141 1.00 19.38 401 PRO B C 1
ATOM 6138 O O . PRO B 1 423 ? 63.025 14.953 156.200 1.00 19.36 401 PRO B O 1
ATOM 6142 N N . ARG B 1 424 ? 62.123 16.869 155.474 1.00 20.32 402 ARG B N 1
ATOM 6143 C CA . ARG B 1 424 ? 61.112 16.156 154.717 1.00 20.88 402 ARG B CA 1
ATOM 6144 C C . ARG B 1 424 ? 60.499 16.965 153.578 1.00 16.42 402 ARG B C 1
ATOM 6145 O O . ARG B 1 424 ? 60.522 18.197 153.522 1.00 17.79 402 ARG B O 1
ATOM 6153 N N . THR B 1 425 ? 59.932 16.226 152.630 1.00 17.51 403 THR B N 1
ATOM 6154 C CA . THR B 1 425 ? 59.174 16.836 151.545 1.00 15.50 403 THR B CA 1
ATOM 6155 C C . THR B 1 425 ? 57.705 16.936 151.980 1.00 13.28 403 THR B C 1
ATOM 6156 O O . THR B 1 425 ? 57.283 16.326 152.969 1.00 14.41 403 THR B O 1
ATOM 6160 N N . ARG B 1 426 ? 56.941 17.696 151.213 1.00 13.10 404 ARG B N 1
ATOM 6161 C CA . ARG B 1 426 ? 55.509 17.806 151.501 1.00 10.98 404 ARG B CA 1
ATOM 6162 C C . ARG B 1 426 ? 54.798 16.446 151.405 1.00 10.78 404 ARG B C 1
ATOM 6163 O O . ARG B 1 426 ? 53.843 16.172 152.137 1.00 12.05 404 ARG B O 1
ATOM 6171 N N . GLU B 1 427 ? 55.192 15.620 150.454 1.00 12.35 405 GLU B N 1
ATOM 6172 C CA . GLU B 1 427 ? 54.641 14.267 150.367 1.00 13.97 405 GLU B CA 1
ATOM 6173 C C . GLU B 1 427 ? 54.843 13.468 151.649 1.00 14.26 405 GLU B C 1
ATOM 6174 O O . GLU B 1 427 ? 53.900 12.803 152.110 1.00 14.26 405 GLU B O 1
ATOM 6180 N N . GLU B 1 428 ? 56.035 13.592 152.217 1.00 13.85 406 GLU B N 1
ATOM 6181 C CA . GLU B 1 428 ? 56.356 12.943 153.474 1.00 15.81 406 GLU B CA 1
ATOM 6182 C C . GLU B 1 428 ? 55.522 13.520 154.612 1.00 15.84 406 GLU B C 1
ATOM 6183 O O . GLU B 1 428 ? 54.961 12.779 155.431 1.00 15.60 406 GLU B O 1
ATOM 6189 N N . THR B 1 429 ? 55.429 14.838 154.653 1.00 13.12 407 THR B N 1
ATOM 6190 C CA . THR B 1 429 ? 54.592 15.502 155.666 1.00 14.15 407 THR B CA 1
ATOM 6191 C C . THR B 1 429 ? 53.174 14.962 155.602 1.00 12.99 407 THR B C 1
ATOM 6192 O O . THR B 1 429 ? 52.580 14.614 156.602 1.00 13.39 407 THR B O 1
ATOM 6196 N N . THR B 1 430 ? 52.622 14.897 154.401 1.00 12.90 408 THR B N 1
ATOM 6197 C CA . THR B 1 430 ? 51.277 14.376 154.219 1.00 14.28 408 THR B CA 1
ATOM 6198 C C . THR B 1 430 ? 51.148 12.923 154.718 1.00 14.61 408 THR B C 1
ATOM 6199 O O . THR B 1 430 ? 50.163 12.579 155.365 1.00 15.71 408 THR B O 1
ATOM 6203 N N . ALA B 1 431 ? 52.133 12.082 154.431 1.00 14.16 409 ALA B N 1
ATOM 6204 C CA . ALA B 1 431 ? 52.091 10.681 154.842 1.00 16.53 409 ALA B CA 1
ATOM 6205 C C . ALA B 1 431 ? 52.184 10.508 156.366 1.00 16.37 409 ALA B C 1
ATOM 6206 O O . ALA B 1 431 ? 51.492 9.669 156.927 1.00 18.72 409 ALA B O 1
ATOM 6208 N N . ILE B 1 432 ? 52.990 11.340 157.026 1.00 16.37 410 ILE B N 1
ATOM 6209 C CA . ILE B 1 432 ? 53.177 11.253 158.482 1.00 15.88 410 ILE B CA 1
ATOM 6210 C C . ILE B 1 432 ? 51.898 11.697 159.168 1.00 15.19 410 ILE B C 1
ATOM 6211 O O . ILE B 1 432 ? 51.412 11.042 160.068 1.00 18.21 410 ILE B O 1
ATOM 6216 N N . VAL B 1 433 ? 51.332 12.822 158.730 1.00 14.63 411 VAL B N 1
ATOM 6217 C CA . VAL B 1 433 ? 50.058 13.283 159.232 1.00 15.19 411 VAL B CA 1
ATOM 6218 C C . VAL B 1 433 ? 48.963 12.206 159.067 1.00 16.62 411 VAL B C 1
ATOM 6219 O O . VAL B 1 433 ? 48.204 11.895 159.994 1.00 16.60 411 VAL B O 1
ATOM 6223 N N . GLU B 1 434 ? 48.904 11.573 157.906 1.00 18.41 412 GLU B N 1
ATOM 6224 C CA . GLU B 1 434 ? 47.921 10.516 157.720 1.00 20.66 412 GLU B CA 1
ATOM 6225 C C . GLU B 1 434 ? 48.054 9.449 158.793 1.00 20.77 412 GLU B C 1
ATOM 6226 O O . GLU B 1 434 ? 47.047 8.965 159.300 1.00 22.60 412 GLU B O 1
ATOM 6232 N N . ARG B 1 435 ? 49.287 9.078 159.124 1.00 18.56 413 ARG B N 1
ATOM 6233 C CA . ARG B 1 435 ? 49.528 8.015 160.119 1.00 20.31 413 ARG B CA 1
ATOM 6234 C C . ARG B 1 435 ? 49.176 8.461 161.539 1.00 20.57 413 ARG B C 1
ATOM 6235 O O . ARG B 1 435 ? 48.622 7.693 162.339 1.00 23.80 413 ARG B O 1
ATOM 6243 N N . LEU B 1 436 ? 49.504 9.701 161.877 1.00 18.57 414 LEU B N 1
ATOM 6244 C CA . LEU B 1 436 ? 49.398 10.148 163.281 1.00 20.33 414 LEU B CA 1
ATOM 6245 C C . LEU B 1 436 ? 48.145 10.928 163.667 1.00 20.18 414 LEU B C 1
ATOM 6246 O O . LEU B 1 436 ? 47.822 11.006 164.855 1.00 22.11 414 LEU B O 1
ATOM 6251 N N . TRP B 1 437 ? 47.438 11.523 162.704 1.00 18.22 415 TRP B N 1
ATOM 6252 C CA . TRP B 1 437 ? 46.218 12.290 163.014 1.00 20.59 415 TRP B CA 1
ATOM 6253 C C . TRP B 1 437 ? 45.093 11.400 163.527 1.00 25.21 415 TRP B C 1
ATOM 6254 O O . TRP B 1 437 ? 44.727 10.454 162.831 1.00 28.69 415 TRP B O 1
ATOM 6265 N N . GLY C 1 28 ? 35.583 0.258 124.833 1.00 44.85 6 GLY C N 1
ATOM 6266 C CA . GLY C 1 28 ? 35.960 1.601 124.292 1.00 42.28 6 GLY C CA 1
ATOM 6267 C C . GLY C 1 28 ? 37.050 2.285 125.101 1.00 43.26 6 GLY C C 1
ATOM 6268 O O . GLY C 1 28 ? 37.850 1.620 125.760 1.00 49.92 6 GLY C O 1
ATOM 6269 N N . ALA C 1 29 ? 37.057 3.619 125.068 1.00 39.86 7 ALA C N 1
ATOM 6270 C CA . ALA C 1 29 ? 38.175 4.424 125.558 1.00 33.50 7 ALA C CA 1
ATOM 6271 C C . ALA C 1 29 ? 38.064 4.893 127.019 1.00 30.17 7 ALA C C 1
ATOM 6272 O O . ALA C 1 29 ? 38.799 5.801 127.424 1.00 27.08 7 ALA C O 1
ATOM 6274 N N . GLY C 1 30 ? 37.166 4.293 127.799 1.00 23.73 8 GLY C N 1
ATOM 6275 C CA . GLY C 1 30 ? 36.962 4.637 129.199 1.00 24.85 8 GLY C CA 1
ATOM 6276 C C . GLY C 1 30 ? 38.223 4.696 130.045 1.00 24.57 8 GLY C C 1
ATOM 6277 O O . GLY C 1 30 ? 38.314 5.522 130.949 1.00 21.80 8 GLY C O 1
ATOM 6278 N N . LYS C 1 31 ? 39.205 3.831 129.791 1.00 23.24 9 LYS C N 1
ATOM 6279 C CA . LYS C 1 31 ? 40.395 3.828 130.634 1.00 24.24 9 LYS C CA 1
ATOM 6280 C C . LYS C 1 31 ? 41.228 5.110 130.415 1.00 19.28 9 LYS C C 1
ATOM 6281 O O . LYS C 1 31 ? 42.060 5.454 131.237 1.00 24.34 9 LYS C O 1
ATOM 6287 N N . LEU C 1 32 ? 41.022 5.771 129.291 1.00 17.48 10 LEU C N 1
ATOM 6288 C CA . LEU C 1 32 ? 41.708 7.011 128.978 1.00 15.79 10 LEU C CA 1
ATOM 6289 C C . LEU C 1 32 ? 41.037 8.182 129.686 1.00 14.38 10 LEU C C 1
ATOM 6290 O O . LEU C 1 32 ? 41.633 9.266 129.789 1.00 13.16 10 LEU C O 1
ATOM 6295 N N . LEU C 1 33 ? 39.791 8.025 130.100 1.00 11.99 11 LEU C N 1
ATOM 6296 C CA . LEU C 1 33 ? 39.021 9.216 130.529 1.00 12.70 11 LEU C CA 1
ATOM 6297 C C . LEU C 1 33 ? 39.234 9.485 132.004 1.00 10.60 11 LEU C C 1
ATOM 6298 O O . LEU C 1 33 ? 38.929 8.677 132.856 1.00 11.89 11 LEU C O 1
ATOM 6303 N N . ALA C 1 34 ? 39.708 10.692 132.339 1.00 9.93 12 ALA C N 1
ATOM 6304 C CA . ALA C 1 34 ? 39.924 11.054 133.719 1.00 10.22 12 ALA C CA 1
ATOM 6305 C C . ALA C 1 34 ? 38.690 11.403 134.523 1.00 9.99 12 ALA C C 1
ATOM 6306 O O . ALA C 1 34 ? 38.696 11.359 135.759 1.00 10.67 12 ALA C O 1
ATOM 6308 N N . GLN C 1 35 ? 37.654 11.804 133.789 1.00 10.87 13 GLN C N 1
ATOM 6309 C CA . GLN C 1 35 ? 36.388 12.254 134.384 1.00 10.06 13 GLN C CA 1
ATOM 6310 C C . GLN C 1 35 ? 35.443 11.077 134.562 1.00 12.61 13 GLN C C 1
ATOM 6311 O O . GLN C 1 35 ? 35.708 9.996 134.059 1.00 12.50 13 GLN C O 1
ATOM 6317 N N . GLU C 1 36 ? 34.361 11.296 135.287 1.00 12.16 14 GLU C N 1
ATOM 6318 C CA A GLU C 1 36 ? 33.338 10.276 135.478 0.50 13.78 14 GLU C CA 1
ATOM 6319 C CA B GLU C 1 36 ? 33.336 10.271 135.475 0.50 13.83 14 GLU C CA 1
ATOM 6320 C C . GLU C 1 36 ? 31.979 10.875 135.148 1.00 12.47 14 GLU C C 1
ATOM 6321 O O . GLU C 1 36 ? 31.201 11.265 136.033 1.00 13.77 14 GLU C O 1
ATOM 6332 N N . PRO C 1 37 ? 31.690 10.995 133.851 1.00 12.12 15 PRO C N 1
ATOM 6333 C CA . PRO C 1 37 ? 30.443 11.647 133.500 1.00 13.30 15 PRO C CA 1
ATOM 6334 C C . PRO C 1 37 ? 29.214 10.871 133.948 1.00 12.35 15 PRO C C 1
ATOM 6335 O O . PRO C 1 37 ? 29.210 9.629 133.921 1.00 14.45 15 PRO C O 1
ATOM 6339 N N . THR C 1 38 ? 28.170 11.585 134.333 1.00 11.96 16 THR C N 1
ATOM 6340 C CA . THR C 1 38 ? 26.900 10.972 134.672 1.00 12.91 16 THR C CA 1
ATOM 6341 C C . THR C 1 38 ? 26.278 10.500 133.362 1.00 13.44 16 THR C C 1
ATOM 6342 O O . THR C 1 38 ? 26.145 11.266 132.420 1.00 13.83 16 THR C O 1
ATOM 6346 N N . CYS C 1 39 ? 25.903 9.220 133.313 1.00 12.18 17 CYS C N 1
ATOM 6347 C CA . CYS C 1 39 ? 25.293 8.646 132.139 1.00 12.23 17 CYS C CA 1
ATOM 6348 C C . CYS C 1 39 ? 24.674 7.310 132.538 1.00 11.34 17 CYS C C 1
ATOM 6349 O O . CYS C 1 39 ? 24.910 6.849 133.641 1.00 12.09 17 CYS C O 1
ATOM 6352 N N . PRO C 1 40 ? 23.849 6.733 131.654 1.00 11.77 18 PRO C N 1
ATOM 6353 C CA . PRO C 1 40 ? 23.320 5.404 132.021 1.00 11.97 18 PRO C CA 1
ATOM 6354 C C . PRO C 1 40 ? 24.458 4.397 132.053 1.00 11.62 18 PRO C C 1
ATOM 6355 O O . PRO C 1 40 ? 25.270 4.386 131.147 1.00 12.18 18 PRO C O 1
ATOM 6359 N N . ARG C 1 41 ? 24.485 3.573 133.092 1.00 11.78 19 ARG C N 1
ATOM 6360 C CA . ARG C 1 41 ? 25.517 2.575 133.254 1.00 13.48 19 ARG C CA 1
ATOM 6361 C C . ARG C 1 41 ? 24.863 1.222 133.504 1.00 13.91 19 ARG C C 1
ATOM 6362 O O . ARG C 1 41 ? 23.759 1.134 134.088 1.00 15.37 19 ARG C O 1
ATOM 6370 N N . ASP C 1 42 ? 25.569 0.172 133.115 1.00 17.64 20 ASP C N 1
ATOM 6371 C CA . ASP C 1 42 ? 25.063 -1.172 133.417 1.00 19.08 20 ASP C CA 1
ATOM 6372 C C . ASP C 1 42 ? 25.322 -1.567 134.867 1.00 21.13 20 ASP C C 1
ATOM 6373 O O . ASP C 1 42 ? 25.856 -0.786 135.648 1.00 21.22 20 ASP C O 1
ATOM 6378 N N . ALA C 1 43 ? 24.924 -2.793 135.230 1.00 22.77 21 ALA C N 1
ATOM 6379 C CA . ALA C 1 43 ? 25.141 -3.328 136.568 1.00 29.31 21 ALA C CA 1
ATOM 6380 C C . ALA C 1 43 ? 26.603 -3.358 137.029 1.00 27.92 21 ALA C C 1
ATOM 6381 O O . ALA C 1 43 ? 26.857 -3.289 138.230 1.00 32.02 21 ALA C O 1
ATOM 6383 N N . ASP C 1 44 ? 27.541 -3.467 136.087 1.00 31.65 22 ASP C N 1
ATOM 6384 C CA . ASP C 1 44 ? 28.989 -3.364 136.353 1.00 31.06 22 ASP C CA 1
ATOM 6385 C C . ASP C 1 44 ? 29.505 -1.928 136.472 1.00 29.03 22 ASP C C 1
ATOM 6386 O O . ASP C 1 44 ? 30.692 -1.709 136.754 1.00 29.05 22 ASP C O 1
ATOM 6391 N N . GLY C 1 45 ? 28.637 -0.946 136.248 1.00 23.29 23 GLY C N 1
ATOM 6392 C CA . GLY C 1 45 ? 29.091 0.445 136.244 1.00 22.82 23 GLY C CA 1
ATOM 6393 C C . GLY C 1 45 ? 29.674 0.959 134.934 1.00 16.76 23 GLY C C 1
ATOM 6394 O O . GLY C 1 45 ? 30.228 2.067 134.909 1.00 20.41 23 GLY C O 1
ATOM 6395 N N . ARG C 1 46 ? 29.587 0.193 133.848 1.00 16.79 24 ARG C N 1
ATOM 6396 C CA . ARG C 1 46 ? 30.117 0.607 132.560 1.00 18.62 24 ARG C CA 1
ATOM 6397 C C . ARG C 1 46 ? 29.044 1.399 131.845 1.00 16.57 24 ARG C C 1
ATOM 6398 O O . ARG C 1 46 ? 27.878 1.005 131.855 1.00 15.09 24 ARG C O 1
ATOM 6406 N N . PRO C 1 47 ? 29.443 2.491 131.185 1.00 15.07 25 PRO C N 1
ATOM 6407 C CA . PRO C 1 47 ? 28.476 3.228 130.384 1.00 16.24 25 PRO C CA 1
ATOM 6408 C C . PRO C 1 47 ? 27.726 2.395 129.357 1.00 15.19 25 PRO C C 1
ATOM 6409 O O . PRO C 1 47 ? 28.338 1.614 128.596 1.00 16.41 25 PRO C O 1
ATOM 6413 N N . ARG C 1 48 ? 26.403 2.556 129.311 1.00 13.31 26 ARG C N 1
ATOM 6414 C CA . ARG C 1 48 ? 25.619 1.997 128.212 1.00 14.02 26 ARG C CA 1
ATOM 6415 C C . ARG C 1 48 ? 25.818 2.787 126.929 1.00 17.67 26 ARG C C 1
ATOM 6416 O O . ARG C 1 48 ? 25.748 4.020 126.899 1.00 17.69 26 ARG C O 1
ATOM 6424 N N . VAL C 1 49 ? 26.103 2.079 125.852 1.00 14.25 27 VAL C N 1
ATOM 6425 C CA . VAL C 1 49 ? 26.335 2.709 124.584 1.00 13.38 27 VAL C CA 1
ATOM 6426 C C . VAL C 1 49 ? 25.063 2.753 123.753 1.00 14.56 27 VAL C C 1
ATOM 6427 O O . VAL C 1 49 ? 24.356 1.757 123.636 1.00 13.25 27 VAL C O 1
ATOM 6431 N N . PHE C 1 50 ? 24.738 3.940 123.242 1.00 13.77 28 PHE C N 1
ATOM 6432 C CA . PHE C 1 50 ? 23.682 4.077 122.254 1.00 13.49 28 PHE C CA 1
ATOM 6433 C C . PHE C 1 50 ? 24.246 4.699 120.999 1.00 13.11 28 PHE C C 1
ATOM 6434 O O . PHE C 1 50 ? 25.059 5.646 121.038 1.00 13.35 28 PHE C O 1
ATOM 6442 N N . VAL C 1 51 ? 23.868 4.134 119.858 1.00 13.49 29 VAL C N 1
ATOM 6443 C CA . VAL C 1 51 ? 24.472 4.489 118.617 1.00 14.58 29 VAL C CA 1
ATOM 6444 C C . VAL C 1 51 ? 23.676 5.431 117.737 1.00 13.54 29 VAL C C 1
ATOM 6445 O O . VAL C 1 51 ? 24.197 5.916 116.729 1.00 16.38 29 VAL C O 1
ATOM 6449 N N . GLU C 1 52 ? 22.426 5.706 118.110 1.00 13.09 30 GLU C N 1
ATOM 6450 C CA . GLU C 1 52 ? 21.535 6.555 117.343 1.00 14.21 30 GLU C CA 1
ATOM 6451 C C . GLU C 1 52 ? 20.348 6.865 118.235 1.00 11.74 30 GLU C C 1
ATOM 6452 O O . GLU C 1 52 ? 20.034 6.101 119.138 1.00 12.18 30 GLU C O 1
ATOM 6458 N N . GLY C 1 53 ? 19.700 7.995 117.981 1.00 11.64 31 GLY C N 1
ATOM 6459 C CA . GLY C 1 53 ? 18.392 8.276 118.594 1.00 12.18 31 GLY C CA 1
ATOM 6460 C C . GLY C 1 53 ? 17.568 9.226 117.787 1.00 12.25 31 GLY C C 1
ATOM 6461 O O . GLY C 1 53 ? 18.059 9.989 116.933 1.00 11.87 31 GLY C O 1
ATOM 6462 N N . SER C 1 54 ? 16.266 9.153 118.034 1.00 12.08 32 SER C N 1
ATOM 6463 C CA . SER C 1 54 ? 15.343 10.046 117.363 1.00 13.07 32 SER C CA 1
ATOM 6464 C C . SER C 1 54 ? 14.062 10.103 118.173 1.00 12.91 32 SER C C 1
ATOM 6465 O O . SER C 1 54 ? 13.465 9.073 118.512 1.00 12.25 32 SER C O 1
ATOM 6468 N N . GLY C 1 55 ? 13.681 11.321 118.529 1.00 11.27 33 GLY C N 1
ATOM 6469 C CA . GLY C 1 55 ? 12.479 11.527 119.317 1.00 11.02 33 GLY C CA 1
ATOM 6470 C C . GLY C 1 55 ? 12.684 10.965 120.706 1.00 10.01 33 GLY C C 1
ATOM 6471 O O . GLY C 1 55 ? 13.530 11.438 121.458 1.00 10.50 33 GLY C O 1
ATOM 6472 N N . ALA C 1 56 ? 11.904 9.951 121.086 1.00 10.76 34 ALA C N 1
ATOM 6473 C CA . ALA C 1 56 ? 11.956 9.322 122.411 1.00 11.06 34 ALA C CA 1
ATOM 6474 C C . ALA C 1 56 ? 12.701 8.009 122.402 1.00 10.89 34 ALA C C 1
ATOM 6475 O O . ALA C 1 56 ? 12.806 7.355 123.454 1.00 12.56 34 ALA C O 1
ATOM 6477 N N . TYR C 1 57 ? 13.181 7.604 121.218 1.00 12.07 35 TYR C N 1
ATOM 6478 C CA . TYR C 1 57 ? 13.766 6.259 121.084 1.00 11.79 35 TYR C CA 1
ATOM 6479 C C . TYR C 1 57 ? 15.253 6.330 120.839 1.00 11.80 35 TYR C C 1
ATOM 6480 O O . TYR C 1 57 ? 15.723 7.144 120.005 1.00 15.34 35 TYR C O 1
ATOM 6489 N N . LEU C 1 58 ? 15.969 5.433 121.510 1.00 12.28 36 LEU C N 1
ATOM 6490 C CA . LEU C 1 58 ? 17.406 5.246 121.258 1.00 12.40 36 LEU C CA 1
ATOM 6491 C C . LEU C 1 58 ? 17.649 3.846 120.704 1.00 13.09 36 LEU C C 1
ATOM 6492 O O . LEU C 1 58 ? 16.914 2.919 121.020 1.00 15.10 36 LEU C O 1
ATOM 6497 N N . THR C 1 59 ? 18.707 3.710 119.928 1.00 11.80 37 THR C N 1
ATOM 6498 C CA . THR C 1 59 ? 19.090 2.390 119.441 1.00 12.21 37 THR C CA 1
ATOM 6499 C C . THR C 1 59 ? 20.433 1.961 120.006 1.00 13.52 37 THR C C 1
ATOM 6500 O O . THR C 1 59 ? 21.408 2.713 119.962 1.00 16.04 37 THR C O 1
ATOM 6504 N N . ASP C 1 60 ? 20.488 0.738 120.531 1.00 14.66 38 ASP C N 1
ATOM 6505 C CA . ASP C 1 60 ? 21.709 0.187 121.143 1.00 16.30 38 ASP C CA 1
ATOM 6506 C C . ASP C 1 60 ? 22.503 -0.564 120.070 1.00 17.32 38 ASP C C 1
ATOM 6507 O O . ASP C 1 60 ? 22.069 -0.632 118.917 1.00 18.19 38 ASP C O 1
ATOM 6512 N N . PRO C 1 61 ? 23.685 -1.087 120.447 1.00 18.72 39 PRO C N 1
ATOM 6513 C CA . PRO C 1 61 ? 24.518 -1.724 119.449 1.00 22.18 39 PRO C CA 1
ATOM 6514 C C . PRO C 1 61 ? 23.924 -3.008 118.896 1.00 19.93 39 PRO C C 1
ATOM 6515 O O . PRO C 1 61 ? 24.330 -3.397 117.811 1.00 25.46 39 PRO C O 1
ATOM 6519 N N . ASP C 1 62 ? 22.998 -3.633 119.622 1.00 22.27 40 ASP C N 1
ATOM 6520 C CA . ASP C 1 62 ? 22.306 -4.842 119.141 1.00 22.67 40 ASP C CA 1
ATOM 6521 C C . ASP C 1 62 ? 21.180 -4.473 118.180 1.00 25.46 40 ASP C C 1
ATOM 6522 O O . ASP C 1 62 ? 20.568 -5.354 117.605 1.00 24.35 40 ASP C O 1
ATOM 6527 N N . GLY C 1 63 ? 20.888 -3.181 117.991 1.00 20.97 41 GLY C N 1
ATOM 6528 C CA . GLY C 1 63 ? 19.687 -2.746 117.278 1.00 20.26 41 GLY C CA 1
ATOM 6529 C C . GLY C 1 63 ? 18.390 -2.650 118.086 1.00 17.82 41 GLY C C 1
ATOM 6530 O O . GLY C 1 63 ? 17.351 -2.320 117.516 1.00 21.77 41 GLY C O 1
ATOM 6531 N N . ARG C 1 64 ? 18.434 -2.898 119.388 1.00 18.70 42 ARG C N 1
ATOM 6532 C CA . ARG C 1 64 ? 17.217 -2.877 120.217 1.00 18.71 42 ARG C CA 1
ATOM 6533 C C . ARG C 1 64 ? 16.867 -1.394 120.476 1.00 18.57 42 ARG C C 1
ATOM 6534 O O . ARG C 1 64 ? 17.766 -0.542 120.535 1.00 19.47 42 ARG C O 1
ATOM 6542 N N . ARG C 1 65 ? 15.580 -1.106 120.586 1.00 17.77 43 ARG C N 1
ATOM 6543 C CA . ARG C 1 65 ? 15.083 0.267 120.779 1.00 17.33 43 ARG C CA 1
ATOM 6544 C C . ARG C 1 65 ? 14.633 0.463 122.220 1.00 16.24 43 ARG C C 1
ATOM 6545 O O . ARG C 1 65 ? 13.896 -0.345 122.796 1.00 16.35 43 ARG C O 1
ATOM 6553 N N . TRP C 1 66 ? 15.113 1.563 122.813 1.00 12.81 44 TRP C N 1
ATOM 6554 C CA . TRP C 1 66 ? 14.830 1.882 124.191 1.00 11.71 44 TRP C CA 1
ATOM 6555 C C . TRP C 1 66 ? 14.085 3.210 124.184 1.00 12.31 44 TRP C C 1
ATOM 6556 O O . TRP C 1 66 ? 14.283 4.022 123.269 1.00 13.03 44 TRP C O 1
ATOM 6567 N N . ILE C 1 67 ? 13.234 3.367 125.188 1.00 10.90 45 ILE C N 1
ATOM 6568 C CA . ILE C 1 67 ? 12.547 4.643 125.410 1.00 11.52 45 ILE C CA 1
ATOM 6569 C C . ILE C 1 67 ? 13.311 5.457 126.463 1.00 11.66 45 ILE C C 1
ATOM 6570 O O . ILE C 1 67 ? 13.537 5.014 127.588 1.00 10.00 45 ILE C O 1
ATOM 6575 N N . ASP C 1 68 ? 13.624 6.683 126.090 1.00 10.91 46 ASP C N 1
ATOM 6576 C CA . ASP C 1 68 ? 14.499 7.545 126.944 1.00 10.36 46 ASP C CA 1
ATOM 6577 C C . ASP C 1 68 ? 13.647 8.470 127.850 1.00 10.42 46 ASP C C 1
ATOM 6578 O O . ASP C 1 68 ? 12.897 9.284 127.341 1.00 12.36 46 ASP C O 1
ATOM 6583 N N . PHE C 1 69 ? 13.785 8.314 129.161 1.00 9.74 47 PHE C N 1
ATOM 6584 C CA . PHE C 1 69 ? 13.218 9.224 130.162 1.00 11.34 47 PHE C CA 1
ATOM 6585 C C . PHE C 1 69 ? 14.310 10.089 130.786 1.00 11.74 47 PHE C C 1
ATOM 6586 O O . PHE C 1 69 ? 13.985 10.951 131.600 1.00 12.26 47 PHE C O 1
ATOM 6594 N N . ASP C 1 70 ? 15.578 9.856 130.434 1.00 10.33 48 ASP C N 1
ATOM 6595 C CA . ASP C 1 70 ? 16.731 10.598 130.981 1.00 11.60 48 ASP C CA 1
ATOM 6596 C C . ASP C 1 70 ? 16.926 11.852 130.151 1.00 10.98 48 ASP C C 1
ATOM 6597 O O . ASP C 1 70 ? 16.987 12.973 130.678 1.00 11.50 48 ASP C O 1
ATOM 6602 N N . ASN C 1 71 ? 17.104 11.697 128.845 1.00 9.75 49 ASN C N 1
ATOM 6603 C CA . ASN C 1 71 ? 17.033 12.811 127.918 1.00 8.74 49 ASN C CA 1
ATOM 6604 C C . ASN C 1 71 ? 18.148 13.814 128.199 1.00 10.05 49 ASN C C 1
ATOM 6605 O O . ASN C 1 71 ? 17.901 15.022 128.333 1.00 8.81 49 ASN C O 1
ATOM 6610 N N . ALA C 1 72 ? 19.355 13.292 128.320 1.00 9.53 50 ALA C N 1
ATOM 6611 C CA . ALA C 1 72 ? 20.541 14.099 128.611 1.00 10.02 50 ALA C CA 1
ATOM 6612 C C . ALA C 1 72 ? 20.303 14.900 129.900 1.00 10.47 50 ALA C C 1
ATOM 6613 O O . ALA C 1 72 ? 20.442 16.139 129.930 1.00 10.34 50 ALA C O 1
ATOM 6615 N N . ARG C 1 73 ? 19.966 14.190 130.962 1.00 11.34 51 ARG C N 1
ATOM 6616 C CA . ARG C 1 73 ? 19.757 14.798 132.284 1.00 11.97 51 ARG C CA 1
ATOM 6617 C C . ARG C 1 73 ? 18.678 15.904 132.224 1.00 10.74 51 ARG C C 1
ATOM 6618 O O . ARG C 1 73 ? 18.749 16.924 132.911 1.00 12.84 51 ARG C O 1
ATOM 6626 N N . GLY C 1 74 ? 17.681 15.690 131.376 1.00 9.15 52 GLY C N 1
ATOM 6627 C CA . GLY C 1 74 ? 16.549 16.584 131.171 1.00 8.82 52 GLY C CA 1
ATOM 6628 C C . GLY C 1 74 ? 16.835 17.804 130.329 1.00 8.25 52 GLY C C 1
ATOM 6629 O O . GLY C 1 74 ? 15.990 18.690 130.274 1.00 8.44 52 GLY C O 1
ATOM 6630 N N . SER C 1 75 ? 17.935 17.812 129.568 1.00 8.32 53 SER C N 1
ATOM 6631 C CA . SER C 1 75 ? 18.195 18.883 128.613 1.00 7.83 53 SER C CA 1
ATOM 6632 C C . SER C 1 75 ? 17.573 18.733 127.212 1.00 9.30 53 SER C C 1
ATOM 6633 O O . SER C 1 75 ? 17.458 19.684 126.440 1.00 9.44 53 SER C O 1
ATOM 6636 N N . VAL C 1 76 ? 17.153 17.533 126.864 1.00 8.63 54 VAL C N 1
ATOM 6637 C CA . VAL C 1 76 ? 16.478 17.289 125.599 1.00 9.28 54 VAL C CA 1
ATOM 6638 C C . VAL C 1 76 ? 14.976 17.299 125.907 1.00 9.32 54 VAL C C 1
ATOM 6639 O O . VAL C 1 76 ? 14.431 16.337 126.453 1.00 10.94 54 VAL C O 1
ATOM 6643 N N . VAL C 1 77 ? 14.376 18.445 125.679 1.00 8.43 55 VAL C N 1
ATOM 6644 C CA . VAL C 1 77 ? 12.973 18.660 126.059 1.00 9.40 55 VAL C CA 1
ATOM 6645 C C . VAL C 1 77 ? 12.050 18.567 124.862 1.00 9.22 55 VAL C C 1
ATOM 6646 O O . VAL C 1 77 ? 10.845 18.331 125.006 1.00 9.35 55 VAL C O 1
ATOM 6650 N N . LEU C 1 78 ? 12.576 18.770 123.651 1.00 9.32 56 LEU C N 1
ATOM 6651 C CA . LEU C 1 78 ? 11.791 18.660 122.437 1.00 8.88 56 LEU C CA 1
ATOM 6652 C C . LEU C 1 78 ? 11.869 17.253 121.856 1.00 10.40 56 LEU C C 1
ATOM 6653 O O . LEU C 1 78 ? 10.920 16.818 121.217 1.00 14.85 56 LEU C O 1
ATOM 6658 N N . GLY C 1 79 ? 12.984 16.574 122.041 1.00 10.95 57 GLY C N 1
ATOM 6659 C CA . GLY C 1 79 ? 13.151 15.252 121.444 1.00 10.37 57 GLY C CA 1
ATOM 6660 C C . GLY C 1 79 ? 14.502 15.183 120.737 1.00 10.51 57 GLY C C 1
ATOM 6661 O O . GLY C 1 79 ? 14.998 16.170 120.206 1.00 10.05 57 GLY C O 1
ATOM 6662 N N . HIS C 1 80 ? 15.129 14.009 120.770 1.00 9.36 58 HIS C N 1
ATOM 6663 C CA . HIS C 1 80 ? 16.393 13.824 120.099 1.00 9.68 58 HIS C CA 1
ATOM 6664 C C . HIS C 1 80 ? 16.219 14.077 118.609 1.00 10.60 58 HIS C C 1
ATOM 6665 O O . HIS C 1 80 ? 15.289 13.601 117.966 1.00 10.54 58 HIS C O 1
ATOM 6672 N N . GLY C 1 81 ? 17.129 14.857 118.048 1.00 10.60 59 GLY C N 1
ATOM 6673 C CA . GLY C 1 81 ? 17.098 15.161 116.632 1.00 10.97 59 GLY C CA 1
ATOM 6674 C C . GLY C 1 81 ? 15.969 16.029 116.149 1.00 12.35 59 GLY C C 1
ATOM 6675 O O . GLY C 1 81 ? 15.670 16.011 114.949 1.00 15.89 59 GLY C O 1
ATOM 6676 N N . ASP C 1 82 ? 15.369 16.840 117.030 1.00 10.32 60 ASP C N 1
ATOM 6677 C CA . ASP C 1 82 ? 14.247 17.691 116.660 1.00 11.30 60 ASP C CA 1
ATOM 6678 C C . ASP C 1 82 ? 14.529 18.416 115.349 1.00 11.84 60 ASP C C 1
ATOM 6679 O O . ASP C 1 82 ? 15.559 19.075 115.217 1.00 10.07 60 ASP C O 1
ATOM 6684 N N . GLU C 1 83 ? 13.636 18.285 114.384 1.00 11.30 61 GLU C N 1
ATOM 6685 C CA . GLU C 1 83 ? 13.971 18.755 113.035 1.00 11.98 61 GLU C CA 1
ATOM 6686 C C . GLU C 1 83 ? 14.088 20.265 112.857 1.00 10.65 61 GLU C C 1
ATOM 6687 O O . GLU C 1 83 ? 14.964 20.750 112.149 1.00 11.86 61 GLU C O 1
ATOM 6693 N N . GLU C 1 84 ? 13.229 21.001 113.525 1.00 10.40 62 GLU C N 1
ATOM 6694 C CA . GLU C 1 84 ? 13.318 22.428 113.426 1.00 10.38 62 GLU C CA 1
ATOM 6695 C C . GLU C 1 84 ? 14.635 22.934 114.010 1.00 10.01 62 GLU C C 1
ATOM 6696 O O . GLU C 1 84 ? 15.261 23.842 113.448 1.00 10.28 62 GLU C O 1
ATOM 6702 N N . VAL C 1 85 ? 14.989 22.392 115.157 1.00 9.17 63 VAL C N 1
ATOM 6703 C CA . VAL C 1 85 ? 16.273 22.723 115.750 1.00 9.00 63 VAL C CA 1
ATOM 6704 C C . VAL C 1 85 ? 17.416 22.311 114.823 1.00 9.02 63 VAL C C 1
ATOM 6705 O O . VAL C 1 85 ? 18.380 23.047 114.622 1.00 9.30 63 VAL C O 1
ATOM 6709 N N . ALA C 1 86 ? 17.353 21.085 114.311 1.00 9.08 64 ALA C N 1
ATOM 6710 C CA . ALA C 1 86 ? 18.423 20.633 113.448 1.00 9.54 64 ALA C CA 1
ATOM 6711 C C . ALA C 1 86 ? 18.607 21.542 112.233 1.00 8.13 64 ALA C C 1
ATOM 6712 O O . ALA C 1 86 ? 19.736 21.771 111.803 1.00 10.53 64 ALA C O 1
ATOM 6714 N N . GLU C 1 87 ? 17.514 21.993 111.629 1.00 9.25 65 GLU C N 1
ATOM 6715 C CA . GLU C 1 87 ? 17.574 22.835 110.458 1.00 10.90 65 GLU C CA 1
ATOM 6716 C C . GLU C 1 87 ? 18.239 24.141 110.806 1.00 10.34 65 GLU C C 1
ATOM 6717 O O . GLU C 1 87 ? 19.059 24.665 110.043 1.00 12.43 65 GLU C O 1
ATOM 6723 N N . ALA C 1 88 ? 17.935 24.675 111.983 1.00 10.03 66 ALA C N 1
ATOM 6724 C CA . ALA C 1 88 ? 18.561 25.915 112.399 1.00 9.44 66 ALA C CA 1
ATOM 6725 C C . ALA C 1 88 ? 20.050 25.761 112.704 1.00 9.47 66 ALA C C 1
ATOM 6726 O O . ALA C 1 88 ? 20.846 26.651 112.410 1.00 9.61 66 ALA C O 1
ATOM 6728 N N . ILE C 1 89 ? 20.389 24.644 113.338 1.00 8.63 67 ILE C N 1
ATOM 6729 C CA . ILE C 1 89 ? 21.772 24.311 113.641 1.00 8.17 67 ILE C CA 1
ATOM 6730 C C . ILE C 1 89 ? 22.535 24.188 112.327 1.00 9.07 67 ILE C C 1
ATOM 6731 O O . ILE C 1 89 ? 23.672 24.682 112.214 1.00 8.33 67 ILE C O 1
ATOM 6736 N N . ALA C 1 90 ? 21.957 23.496 111.346 1.00 9.15 68 ALA C N 1
ATOM 6737 C CA . ALA C 1 90 ? 22.708 23.233 110.090 1.00 9.62 68 ALA C CA 1
ATOM 6738 C C . ALA C 1 90 ? 22.962 24.522 109.319 1.00 9.62 68 ALA C C 1
ATOM 6739 O O . ALA C 1 90 ? 24.050 24.733 108.781 1.00 10.81 68 ALA C O 1
ATOM 6741 N N . ARG C 1 91 ? 21.961 25.381 109.269 1.00 10.67 69 ARG C N 1
ATOM 6742 C CA . ARG C 1 91 ? 22.087 26.692 108.671 1.00 10.49 69 ARG C CA 1
ATOM 6743 C C . ARG C 1 91 ? 23.190 27.507 109.342 1.00 10.23 69 ARG C C 1
ATOM 6744 O O . ARG C 1 91 ? 24.056 28.151 108.687 1.00 9.47 69 ARG C O 1
ATOM 6752 N N . ALA C 1 92 ? 23.188 27.480 110.675 1.00 8.71 70 ALA C N 1
ATOM 6753 C CA . ALA C 1 92 ? 24.193 28.194 111.420 1.00 9.31 70 ALA C CA 1
ATOM 6754 C C . ALA C 1 92 ? 25.595 27.616 111.167 1.00 7.82 70 ALA C C 1
ATOM 6755 O O . ALA C 1 92 ? 26.623 28.325 111.061 1.00 9.68 70 ALA C O 1
ATOM 6757 N N . ALA C 1 93 ? 25.675 26.287 111.086 1.00 8.31 71 ALA C N 1
ATOM 6758 C CA . ALA C 1 93 ? 26.948 25.637 110.808 1.00 7.55 71 ALA C CA 1
ATOM 6759 C C . ALA C 1 93 ? 27.552 25.977 109.458 1.00 8.54 71 ALA C C 1
ATOM 6760 O O . ALA C 1 93 ? 28.762 25.872 109.280 1.00 9.84 71 ALA C O 1
ATOM 6762 N N . ARG C 1 94 ? 26.719 26.424 108.531 1.00 8.57 72 ARG C N 1
ATOM 6763 C CA . ARG C 1 94 ? 27.141 26.819 107.213 1.00 10.04 72 ARG C CA 1
ATOM 6764 C C . ARG C 1 94 ? 27.344 28.319 107.104 1.00 10.55 72 ARG C C 1
ATOM 6765 O O . ARG C 1 94 ? 27.604 28.832 106.028 1.00 12.24 72 ARG C O 1
ATOM 6773 N N . GLY C 1 95 ? 27.304 28.990 108.241 1.00 9.14 73 GLY C N 1
ATOM 6774 C CA . GLY C 1 95 ? 27.699 30.381 108.303 1.00 9.54 73 GLY C CA 1
ATOM 6775 C C . GLY C 1 95 ? 26.587 31.315 107.923 1.00 11.91 73 GLY C C 1
ATOM 6776 O O . GLY C 1 95 ? 26.836 32.513 107.718 1.00 11.87 73 GLY C O 1
ATOM 6777 N N . ARG C 1 96 ? 25.353 30.814 107.819 1.00 10.21 74 ARG C N 1
ATOM 6778 C CA . ARG C 1 96 ? 24.280 31.645 107.288 1.00 12.25 74 ARG C CA 1
ATOM 6779 C C . ARG C 1 96 ? 23.573 32.528 108.304 1.00 12.31 74 ARG C C 1
ATOM 6780 O O . ARG C 1 96 ? 22.706 33.365 107.918 1.00 12.99 74 ARG C O 1
ATOM 6788 N N . SER C 1 97 ? 23.903 32.325 109.579 1.00 10.56 75 SER C N 1
ATOM 6789 C CA . SER C 1 97 ? 23.187 32.948 110.705 1.00 11.40 75 SER C CA 1
ATOM 6790 C C . SER C 1 97 ? 24.158 33.558 111.697 1.00 15.50 75 SER C C 1
ATOM 6791 O O . SER C 1 97 ? 23.986 33.358 112.921 1.00 19.52 75 SER C O 1
ATOM 6794 N N . GLY C 1 98 ? 25.218 34.178 111.179 1.00 13.98 76 GLY C N 1
ATOM 6795 C CA . GLY C 1 98 ? 26.226 34.802 112.056 1.00 12.81 76 GLY C CA 1
ATOM 6796 C C . GLY C 1 98 ? 27.526 34.030 112.062 1.00 12.80 76 GLY C C 1
ATOM 6797 O O . GLY C 1 98 ? 27.616 32.862 111.598 1.00 13.13 76 GLY C O 1
ATOM 6798 N N . VAL C 1 99 ? 28.545 34.655 112.624 1.00 10.30 77 VAL C N 1
ATOM 6799 C CA . VAL C 1 99 ? 29.851 34.013 112.773 1.00 10.55 77 VAL C CA 1
ATOM 6800 C C . VAL C 1 99 ? 30.277 34.160 114.231 1.00 9.69 77 VAL C C 1
ATOM 6801 O O . VAL C 1 99 ? 29.831 35.060 114.930 1.00 9.39 77 VAL C O 1
ATOM 6805 N N . GLY C 1 100 ? 31.153 33.269 114.691 1.00 9.15 78 GLY C N 1
ATOM 6806 C CA . GLY C 1 100 ? 31.623 33.312 116.049 1.00 9.17 78 GLY C CA 1
ATOM 6807 C C . GLY C 1 100 ? 32.491 34.498 116.379 1.00 8.51 78 GLY C C 1
ATOM 6808 O O . GLY C 1 100 ? 32.779 34.794 117.528 1.00 9.58 78 GLY C O 1
ATOM 6809 N N . THR C 1 101 ? 32.955 35.189 115.324 1.00 9.02 79 THR C N 1
ATOM 6810 C CA . THR C 1 101 ? 33.741 36.379 115.518 1.00 9.11 79 THR C CA 1
ATOM 6811 C C . THR C 1 101 ? 32.972 37.536 116.119 1.00 8.72 79 THR C C 1
ATOM 6812 O O . THR C 1 101 ? 33.596 38.340 116.850 1.00 10.68 79 THR C O 1
ATOM 6816 N N . ALA C 1 102 ? 31.663 37.624 115.877 1.00 7.77 80 ALA C N 1
ATOM 6817 C CA . ALA C 1 102 ? 31.016 38.903 116.109 1.00 8.05 80 ALA C CA 1
ATOM 6818 C C . ALA C 1 102 ? 29.576 38.823 116.485 1.00 8.20 80 ALA C C 1
ATOM 6819 O O . ALA C 1 102 ? 28.934 37.796 116.253 1.00 9.44 80 ALA C O 1
ATOM 6821 N N . TRP C 1 103 ? 29.097 39.921 117.067 1.00 8.02 81 TRP C N 1
ATOM 6822 C CA . TRP C 1 103 ? 27.664 40.117 117.353 1.00 9.65 81 TRP C CA 1
ATOM 6823 C C . TRP C 1 103 ? 26.862 39.878 116.077 1.00 10.95 81 TRP C C 1
ATOM 6824 O O . TRP C 1 103 ? 27.302 40.210 114.981 1.00 10.42 81 TRP C O 1
ATOM 6835 N N . SER C 1 104 ? 25.713 39.215 116.196 1.00 11.26 82 SER C N 1
ATOM 6836 C CA . SER C 1 104 ? 24.752 39.004 115.114 1.00 12.49 82 SER C CA 1
ATOM 6837 C C . SER C 1 104 ? 23.343 39.337 115.618 1.00 13.55 82 SER C C 1
ATOM 6838 O O . SER C 1 104 ? 23.083 39.467 116.825 1.00 13.28 82 SER C O 1
ATOM 6841 N N . PRO C 1 105 ? 22.393 39.494 114.689 1.00 12.80 83 PRO C N 1
ATOM 6842 C CA . PRO C 1 105 ? 21.029 39.773 115.097 1.00 14.06 83 PRO C CA 1
ATOM 6843 C C . PRO C 1 105 ? 20.371 38.640 115.887 1.00 13.31 83 PRO C C 1
ATOM 6844 O O . PRO C 1 105 ? 19.387 38.886 116.605 1.00 14.23 83 PRO C O 1
ATOM 6848 N N . VAL C 1 106 ? 20.863 37.404 115.749 1.00 11.76 84 VAL C N 1
ATOM 6849 C CA . VAL C 1 106 ? 20.280 36.264 116.471 1.00 13.15 84 VAL C CA 1
ATOM 6850 C C . VAL C 1 106 ? 20.516 36.502 117.967 1.00 12.58 84 VAL C C 1
ATOM 6851 O O . VAL C 1 106 ? 19.662 36.114 118.787 1.00 13.34 84 VAL C O 1
ATOM 6855 N N . LEU C 1 107 ? 21.663 37.068 118.331 1.00 11.15 85 LEU C N 1
ATOM 6856 C CA . LEU C 1 107 ? 21.940 37.351 119.742 1.00 10.26 85 LEU C CA 1
ATOM 6857 C C . LEU C 1 107 ? 20.923 38.341 120.301 1.00 11.34 85 LEU C C 1
ATOM 6858 O O . LEU C 1 107 ? 20.384 38.150 121.379 1.00 12.30 85 LEU C O 1
ATOM 6863 N N . ASP C 1 108 ? 20.602 39.380 119.531 1.00 12.79 86 ASP C N 1
ATOM 6864 C CA . ASP C 1 108 ? 19.607 40.333 119.994 1.00 14.57 86 ASP C CA 1
ATOM 6865 C C . ASP C 1 108 ? 18.238 39.664 120.250 1.00 13.45 86 ASP C C 1
ATOM 6866 O O . ASP C 1 108 ? 17.540 39.938 121.256 1.00 12.54 86 ASP C O 1
ATOM 6871 N N . SER C 1 109 ? 17.852 38.770 119.352 1.00 13.16 87 SER C N 1
ATOM 6872 C CA . SER C 1 109 ? 16.601 38.043 119.507 1.00 13.66 87 SER C CA 1
ATOM 6873 C C . SER C 1 109 ? 16.618 37.182 120.791 1.00 12.96 87 SER C C 1
ATOM 6874 O O . SER C 1 109 ? 15.666 37.191 121.557 1.00 13.54 87 SER C O 1
ATOM 6877 N N . LEU C 1 110 ? 17.677 36.399 120.979 1.00 12.29 88 LEU C N 1
ATOM 6878 C CA . LEU C 1 110 ? 17.801 35.545 122.129 1.00 10.95 88 LEU C CA 1
ATOM 6879 C C . LEU C 1 110 ? 17.750 36.288 123.469 1.00 10.05 88 LEU C C 1
ATOM 6880 O O . LEU C 1 110 ? 17.006 35.903 124.354 1.00 9.49 88 LEU C O 1
ATOM 6885 N N . LEU C 1 111 ? 18.494 37.390 123.574 1.00 9.16 89 LEU C N 1
ATOM 6886 C CA . LEU C 1 111 ? 18.523 38.155 124.812 1.00 10.70 89 LEU C CA 1
ATOM 6887 C C . LEU C 1 111 ? 17.128 38.728 125.072 1.00 10.67 89 LEU C C 1
ATOM 6888 O O . LEU C 1 111 ? 16.645 38.714 126.201 1.00 9.75 89 LEU C O 1
ATOM 6893 N N . GLY C 1 112 ? 16.472 39.199 124.019 1.00 10.16 90 GLY C N 1
ATOM 6894 C CA . GLY C 1 112 ? 15.119 39.712 124.160 1.00 10.75 90 GLY C CA 1
ATOM 6895 C C . GLY C 1 112 ? 14.113 38.724 124.675 1.00 11.73 90 GLY C C 1
ATOM 6896 O O . GLY C 1 112 ? 13.361 39.013 125.628 1.00 15.14 90 GLY C O 1
ATOM 6897 N N . GLN C 1 113 ? 14.148 37.535 124.084 1.00 11.78 91 GLN C N 1
ATOM 6898 C CA . GLN C 1 113 ? 13.239 36.421 124.386 1.00 12.80 91 GLN C CA 1
ATOM 6899 C C . GLN C 1 113 ? 13.494 36.014 125.852 1.00 11.47 91 GLN C C 1
ATOM 6900 O O . GLN C 1 113 ? 12.559 35.773 126.604 1.00 11.03 91 GLN C O 1
ATOM 6906 N N . LEU C 1 114 ? 14.761 35.902 126.240 1.00 9.37 92 LEU C N 1
ATOM 6907 C CA . LEU C 1 114 ? 15.088 35.550 127.629 1.00 9.17 92 LEU C CA 1
ATOM 6908 C C . LEU C 1 114 ? 14.491 36.523 128.646 1.00 10.15 92 LEU C C 1
ATOM 6909 O O . LEU C 1 114 ? 13.897 36.107 129.641 1.00 10.88 92 LEU C O 1
ATOM 6914 N N . GLN C 1 115 ? 14.690 37.812 128.413 1.00 11.53 93 GLN C N 1
ATOM 6915 C CA . GLN C 1 115 ? 14.230 38.804 129.380 1.00 13.38 93 GLN C CA 1
ATOM 6916 C C . GLN C 1 115 ? 12.673 38.781 129.420 1.00 12.88 93 GLN C C 1
ATOM 6917 O O . GLN C 1 115 ? 12.049 38.921 130.480 1.00 15.10 93 GLN C O 1
ATOM 6923 N N . GLU C 1 116 ? 12.029 38.575 128.272 1.00 12.64 94 GLU C N 1
ATOM 6924 C CA . GLU C 1 116 ? 10.573 38.525 128.224 1.00 15.02 94 GLU C CA 1
ATOM 6925 C C . GLU C 1 116 ? 9.968 37.378 129.002 1.00 14.71 94 GLU C C 1
ATOM 6926 O O . GLU C 1 116 ? 8.915 37.536 129.665 1.00 17.99 94 GLU C O 1
ATOM 6932 N N . VAL C 1 117 ? 10.598 36.208 128.875 1.00 11.09 95 VAL C N 1
ATOM 6933 C CA . VAL C 1 117 ? 10.086 35.004 129.485 1.00 12.46 95 VAL C CA 1
ATOM 6934 C C . VAL C 1 117 ? 10.407 34.918 130.966 1.00 12.76 95 VAL C C 1
ATOM 6935 O O . VAL C 1 117 ? 9.554 34.516 131.743 1.00 12.73 95 VAL C O 1
ATOM 6939 N N . CYS C 1 118 ? 11.618 35.313 131.376 1.00 14.49 96 CYS C N 1
ATOM 6940 C CA . CYS C 1 118 ? 12.096 35.135 132.778 1.00 14.43 96 CYS C CA 1
ATOM 6941 C C . CYS C 1 118 ? 12.165 36.407 133.601 1.00 14.57 96 CYS C C 1
ATOM 6942 O O . CYS C 1 118 ? 12.210 36.356 134.848 1.00 17.28 96 CYS C O 1
ATOM 6945 N N . GLY C 1 119 ? 12.226 37.534 132.904 1.00 14.92 97 GLY C N 1
ATOM 6946 C CA . GLY C 1 119 ? 12.225 38.855 133.509 1.00 14.71 97 GLY C CA 1
ATOM 6947 C C . GLY C 1 119 ? 13.608 39.263 133.930 1.00 16.26 97 GLY C C 1
ATOM 6948 O O . GLY C 1 119 ? 14.591 38.571 133.629 1.00 14.59 97 GLY C O 1
ATOM 6949 N N . GLY C 1 120 ? 13.684 40.396 134.626 1.00 16.60 98 GLY C N 1
ATOM 6950 C CA . GLY C 1 120 ? 14.944 40.902 135.120 1.00 16.51 98 GLY C CA 1
ATOM 6951 C C . GLY C 1 120 ? 15.476 42.125 134.381 1.00 14.59 98 GLY C C 1
ATOM 6952 O O . GLY C 1 120 ? 15.103 42.382 133.236 1.00 16.18 98 GLY C O 1
ATOM 6953 N N . ASP C 1 121 ? 16.377 42.857 135.025 1.00 13.75 99 ASP C N 1
ATOM 6954 C CA . ASP C 1 121 ? 16.976 44.085 134.454 1.00 13.73 99 ASP C CA 1
ATOM 6955 C C . ASP C 1 121 ? 17.918 43.708 133.290 1.00 13.85 99 ASP C C 1
ATOM 6956 O O . ASP C 1 121 ? 17.937 44.347 132.216 1.00 14.79 99 ASP C O 1
ATOM 6961 N N . VAL C 1 122 ? 18.751 42.692 133.538 1.00 11.50 100 VAL C N 1
ATOM 6962 C CA . VAL C 1 122 ? 19.836 42.374 132.633 1.00 10.72 100 VAL C CA 1
ATOM 6963 C C . VAL C 1 122 ? 19.904 40.850 132.533 1.00 10.36 100 VAL C C 1
ATOM 6964 O O . VAL C 1 122 ? 19.357 40.126 133.384 1.00 9.53 100 VAL C O 1
ATOM 6968 N N . VAL C 1 123 ? 20.597 40.395 131.495 1.00 9.03 101 VAL C N 1
ATOM 6969 C CA . VAL C 1 123 ? 20.707 38.958 131.258 1.00 9.68 101 VAL C CA 1
ATOM 6970 C C . VAL C 1 123 ? 22.170 38.611 130.886 1.00 9.18 101 VAL C C 1
ATOM 6971 O O . VAL C 1 123 ? 22.948 39.464 130.476 1.00 10.86 101 VAL C O 1
ATOM 6975 N N . GLY C 1 124 ? 22.546 37.335 130.953 1.00 7.33 102 GLY C N 1
ATOM 6976 C CA . GLY C 1 124 ? 23.884 36.919 130.579 1.00 8.00 102 GLY C CA 1
ATOM 6977 C C . GLY C 1 124 ? 23.796 35.458 130.117 1.00 7.94 102 GLY C C 1
ATOM 6978 O O . GLY C 1 124 ? 22.781 34.804 130.336 1.00 8.85 102 GLY C O 1
ATOM 6979 N N . LEU C 1 125 ? 24.851 35.032 129.434 1.00 6.22 103 LEU C N 1
ATOM 6980 C CA . LEU C 1 125 ? 24.936 33.684 128.826 1.00 7.45 103 LEU C CA 1
ATOM 6981 C C . LEU C 1 125 ? 26.209 32.971 129.273 1.00 5.77 103 LEU C C 1
ATOM 6982 O O . LEU C 1 125 ? 27.237 33.552 129.467 1.00 6.02 103 LEU C O 1
ATOM 6987 N N . TYR C 1 126 ? 26.098 31.647 129.403 1.00 7.03 104 TYR C N 1
ATOM 6988 C CA . TYR C 1 126 ? 27.172 30.738 129.799 1.00 6.66 104 TYR C CA 1
ATOM 6989 C C . TYR C 1 126 ? 27.088 29.435 128.998 1.00 7.03 104 TYR C C 1
ATOM 6990 O O . TYR C 1 126 ? 26.070 29.166 128.360 1.00 7.32 104 TYR C O 1
ATOM 6999 N N . ARG C 1 127 ? 28.144 28.624 129.073 1.00 7.08 105 ARG C N 1
ATOM 7000 C CA . ARG C 1 127 ? 28.124 27.327 128.394 1.00 7.00 105 ARG C CA 1
ATOM 7001 C C . ARG C 1 127 ? 27.613 26.148 129.206 1.00 8.59 105 ARG C C 1
ATOM 7002 O O . ARG C 1 127 ? 27.300 25.142 128.585 1.00 8.91 105 ARG C O 1
ATOM 7010 N N . THR C 1 128 ? 27.535 26.260 130.533 1.00 6.39 106 THR C N 1
ATOM 7011 C CA . THR C 1 128 ? 27.065 25.181 131.405 1.00 6.66 106 THR C CA 1
ATOM 7012 C C . THR C 1 128 ? 26.363 25.851 132.603 1.00 6.81 106 THR C C 1
ATOM 7013 O O . THR C 1 128 ? 26.640 27.034 132.934 1.00 5.35 106 THR C O 1
ATOM 7017 N N . GLY C 1 129 ? 25.472 25.093 133.217 1.00 5.80 107 GLY C N 1
ATOM 7018 C CA . GLY C 1 129 ? 24.897 25.505 134.468 1.00 5.48 107 GLY C CA 1
ATOM 7019 C C . GLY C 1 129 ? 25.952 25.707 135.522 1.00 6.75 107 GLY C C 1
ATOM 7020 O O . GLY C 1 129 ? 25.885 26.638 136.311 1.00 5.37 107 GLY C O 1
ATOM 7021 N N . THR C 1 130 ? 26.967 24.858 135.540 1.00 6.07 108 THR C N 1
ATOM 7022 C CA . THR C 1 130 ? 28.057 24.997 136.516 1.00 6.20 108 THR C CA 1
ATOM 7023 C C . THR C 1 130 ? 28.705 26.368 136.440 1.00 5.67 108 THR C C 1
ATOM 7024 O O . THR C 1 130 ? 28.918 27.071 137.464 1.00 5.88 108 THR C O 1
ATOM 7028 N N . ALA C 1 131 ? 29.028 26.758 135.222 1.00 6.44 109 ALA C N 1
ATOM 7029 C CA . ALA C 1 131 ? 29.706 28.044 135.017 1.00 6.02 109 ALA C CA 1
ATOM 7030 C C . ALA C 1 131 ? 28.783 29.185 135.408 1.00 6.75 109 ALA C C 1
ATOM 7031 O O . ALA C 1 131 ? 29.252 30.133 136.065 1.00 6.69 109 ALA C O 1
ATOM 7033 N N . ALA C 1 132 ? 27.523 29.112 135.012 1.00 6.06 110 ALA C N 1
ATOM 7034 C CA . ALA C 1 132 ? 26.568 30.181 135.337 1.00 6.27 110 ALA C CA 1
ATOM 7035 C C . ALA C 1 132 ? 26.461 30.333 136.864 1.00 5.51 110 ALA C C 1
ATOM 7036 O O . ALA C 1 132 ? 26.456 31.479 137.354 1.00 6.33 110 ALA C O 1
ATOM 7038 N N . LEU C 1 133 ? 26.330 29.230 137.592 1.00 5.87 111 LEU C N 1
ATOM 7039 C CA . LEU C 1 133 ? 26.063 29.311 139.054 1.00 5.72 111 LEU C CA 1
ATOM 7040 C C . LEU C 1 133 ? 27.289 29.872 139.734 1.00 6.52 111 LEU C C 1
ATOM 7041 O O . LEU C 1 133 ? 27.133 30.674 140.668 1.00 7.78 111 LEU C O 1
ATOM 7046 N N . ARG C 1 134 ? 28.490 29.448 139.334 1.00 6.83 112 ARG C N 1
ATOM 7047 C CA . ARG C 1 134 ? 29.666 29.977 139.997 1.00 7.12 112 ARG C CA 1
ATOM 7048 C C . ARG C 1 134 ? 29.778 31.475 139.719 1.00 7.61 112 ARG C C 1
ATOM 7049 O O . ARG C 1 134 ? 29.996 32.307 140.600 1.00 8.37 112 ARG C O 1
ATOM 7057 N N . SER C 1 135 ? 29.548 31.863 138.479 1.00 7.35 113 SER C N 1
ATOM 7058 C CA . SER C 1 135 ? 29.707 33.275 138.120 1.00 6.71 113 SER C CA 1
ATOM 7059 C C . SER C 1 135 ? 28.747 34.172 138.829 1.00 7.84 113 SER C C 1
ATOM 7060 O O . SER C 1 135 ? 29.160 35.210 139.372 1.00 8.33 113 SER C O 1
ATOM 7063 N N . VAL C 1 136 ? 27.471 33.817 138.840 1.00 6.62 114 VAL C N 1
ATOM 7064 C CA . VAL C 1 136 ? 26.497 34.688 139.514 1.00 7.37 114 VAL C CA 1
ATOM 7065 C C . VAL C 1 136 ? 26.684 34.676 141.019 1.00 8.09 114 VAL C C 1
ATOM 7066 O O . VAL C 1 136 ? 26.526 35.710 141.651 1.00 7.85 114 VAL C O 1
ATOM 7070 N N . THR C 1 137 ? 27.018 33.529 141.596 1.00 8.40 115 THR C N 1
ATOM 7071 C CA . THR C 1 137 ? 27.206 33.517 143.065 1.00 8.85 115 THR C CA 1
ATOM 7072 C C . THR C 1 137 ? 28.369 34.438 143.439 1.00 10.24 115 THR C C 1
ATOM 7073 O O . THR C 1 137 ? 28.258 35.260 144.347 1.00 10.57 115 THR C O 1
ATOM 7077 N N . CYS C 1 138 ? 29.480 34.348 142.728 1.00 9.66 116 CYS C N 1
ATOM 7078 C CA . CYS C 1 138 ? 30.637 35.234 143.007 1.00 10.11 116 CYS C CA 1
ATOM 7079 C C . CYS C 1 138 ? 30.243 36.709 142.803 1.00 10.39 116 CYS C C 1
ATOM 7080 O O . CYS C 1 138 ? 30.659 37.570 143.576 1.00 10.70 116 CYS C O 1
ATOM 7083 N N . ALA C 1 139 ? 29.472 36.997 141.759 1.00 8.91 117 ALA C N 1
ATOM 7084 C CA . ALA C 1 139 ? 29.085 38.355 141.455 1.00 8.39 117 ALA C CA 1
ATOM 7085 C C . ALA C 1 139 ? 28.200 38.921 142.558 1.00 10.32 117 ALA C C 1
ATOM 7086 O O . ALA C 1 139 ? 28.380 40.054 143.008 1.00 9.84 117 ALA C O 1
ATOM 7088 N N . VAL C 1 140 ? 27.207 38.149 142.997 1.00 9.72 118 VAL C N 1
ATOM 7089 C CA . VAL C 1 140 ? 26.292 38.623 144.044 1.00 9.47 118 VAL C CA 1
ATOM 7090 C C . VAL C 1 140 ? 27.044 38.846 145.351 1.00 11.28 118 VAL C C 1
ATOM 7091 O O . VAL C 1 140 ? 26.840 39.855 146.037 1.00 10.68 118 VAL C O 1
ATOM 7095 N N . ARG C 1 141 ? 27.936 37.927 145.699 1.00 10.62 119 ARG C N 1
ATOM 7096 C CA . ARG C 1 141 ? 28.691 38.040 146.947 1.00 12.90 119 ARG C CA 1
ATOM 7097 C C . ARG C 1 141 ? 29.563 39.301 146.852 1.00 14.10 119 ARG C C 1
ATOM 7098 O O . ARG C 1 141 ? 29.722 40.026 147.829 1.00 15.08 119 ARG C O 1
ATOM 7106 N N . ASP C 1 142 ? 30.142 39.582 145.692 1.00 12.71 120 ASP C N 1
ATOM 7107 C CA . ASP C 1 142 ? 30.989 40.755 145.522 1.00 15.80 120 ASP C CA 1
ATOM 7108 C C . ASP C 1 142 ? 30.164 42.018 145.708 1.00 13.41 120 ASP C C 1
ATOM 7109 O O . ASP C 1 142 ? 30.618 42.957 146.399 1.00 14.85 120 ASP C O 1
ATOM 7114 N N . ALA C 1 143 ? 28.998 42.074 145.069 1.00 12.57 121 ALA C N 1
ATOM 7115 C CA . ALA C 1 143 ? 28.139 43.266 145.098 1.00 12.02 121 ALA C CA 1
ATOM 7116 C C . ALA C 1 143 ? 27.667 43.521 146.539 1.00 15.01 121 ALA C C 1
ATOM 7117 O O . ALA C 1 143 ? 27.585 44.685 146.986 1.00 15.26 121 ALA C O 1
ATOM 7119 N N . ARG C 1 144 ? 27.327 42.443 147.237 1.00 11.53 122 ARG C N 1
ATOM 7120 C CA . ARG C 1 144 ? 26.826 42.519 148.626 1.00 12.22 122 ARG C CA 1
ATOM 7121 C C . ARG C 1 144 ? 27.921 42.780 149.676 1.00 14.32 122 ARG C C 1
ATOM 7122 O O . ARG C 1 144 ? 27.604 43.206 150.797 1.00 14.96 122 ARG C O 1
ATOM 7130 N N . ASP C 1 145 ? 29.181 42.525 149.334 1.00 14.25 123 ASP C N 1
ATOM 7131 C CA . ASP C 1 145 ? 30.308 42.653 150.254 1.00 16.26 123 ASP C CA 1
ATOM 7132 C C . ASP C 1 145 ? 30.077 41.897 151.551 1.00 16.67 123 ASP C C 1
ATOM 7133 O O . ASP C 1 145 ? 30.282 42.435 152.637 1.00 15.87 123 ASP C O 1
ATOM 7138 N N . ARG C 1 146 ? 29.640 40.642 151.457 1.00 16.49 124 ARG C N 1
ATOM 7139 C CA . ARG C 1 146 ? 29.315 39.835 152.624 1.00 17.12 124 ARG C CA 1
ATOM 7140 C C . ARG C 1 146 ? 29.791 38.421 152.297 1.00 17.91 124 ARG C C 1
ATOM 7141 O O . ARG C 1 146 ? 29.843 38.092 151.133 1.00 20.60 124 ARG C O 1
ATOM 7149 N N . SER C 1 147 ? 30.157 37.635 153.312 1.00 17.43 125 SER C N 1
ATOM 7150 C CA . SER C 1 147 ? 31.010 36.483 153.134 1.00 20.19 125 SER C CA 1
ATOM 7151 C C . SER C 1 147 ? 30.226 35.170 153.000 1.00 15.83 125 SER C C 1
ATOM 7152 O O . SER C 1 147 ? 30.731 34.248 152.356 1.00 19.14 125 SER C O 1
ATOM 7155 N N . ILE C 1 148 ? 29.026 35.095 153.575 1.00 14.16 126 ILE C N 1
ATOM 7156 C CA . ILE C 1 148 ? 28.310 33.799 153.691 1.00 12.46 126 ILE C CA 1
ATOM 7157 C C . ILE C 1 148 ? 27.208 33.644 152.618 1.00 9.99 126 ILE C C 1
ATOM 7158 O O . ILE C 1 148 ? 26.445 34.570 152.357 1.00 12.12 126 ILE C O 1
ATOM 7163 N N . VAL C 1 149 ? 27.163 32.479 151.972 1.00 9.11 127 VAL C N 1
ATOM 7164 C CA . VAL C 1 149 ? 26.066 32.114 151.077 1.00 9.04 127 VAL C CA 1
ATOM 7165 C C . VAL C 1 149 ? 25.387 30.884 151.612 1.00 8.96 127 VAL C C 1
ATOM 7166 O O . VAL C 1 149 ? 26.051 29.898 151.889 1.00 11.00 127 VAL C O 1
ATOM 7170 N N . LEU C 1 150 ? 24.068 30.947 151.748 1.00 8.37 128 LEU C N 1
ATOM 7171 C CA A LEU C 1 150 ? 23.314 29.786 152.178 0.50 8.74 128 LEU C CA 1
ATOM 7172 C CA B LEU C 1 150 ? 23.301 29.809 152.194 0.50 8.92 128 LEU C CA 1
ATOM 7173 C C . LEU C 1 150 ? 22.779 29.078 150.932 1.00 9.08 128 LEU C C 1
ATOM 7174 O O . LEU C 1 150 ? 22.208 29.729 150.043 1.00 8.69 128 LEU C O 1
ATOM 7183 N N . SER C 1 151 ? 22.971 27.759 150.850 1.00 7.91 129 SER C N 1
ATOM 7184 C CA . SER C 1 151 ? 22.631 27.012 149.622 1.00 8.32 129 SER C CA 1
ATOM 7185 C C . SER C 1 151 ? 21.881 25.717 149.903 1.00 8.28 129 SER C C 1
ATOM 7186 O O . SER C 1 151 ? 22.196 25.028 150.855 1.00 8.51 129 SER C O 1
ATOM 7189 N N . SER C 1 152 ? 20.920 25.408 149.028 1.00 7.58 130 SER C N 1
ATOM 7190 C CA . SER C 1 152 ? 20.371 24.045 148.912 1.00 6.89 130 SER C CA 1
ATOM 7191 C C . SER C 1 152 ? 20.217 23.705 147.444 1.00 6.57 130 SER C C 1
ATOM 7192 O O . SER C 1 152 ? 19.983 24.571 146.607 1.00 6.83 130 SER C O 1
ATOM 7195 N N . GLY C 1 153 ? 20.329 22.416 147.169 1.00 7.17 131 GLY C N 1
ATOM 7196 C CA . GLY C 1 153 ? 20.243 21.889 145.824 1.00 7.24 131 GLY C CA 1
ATOM 7197 C C . GLY C 1 153 ? 21.614 21.774 145.160 1.00 7.92 131 GLY C C 1
ATOM 7198 O O . GLY C 1 153 ? 22.618 22.381 145.576 1.00 9.34 131 GLY C O 1
ATOM 7199 N N . TYR C 1 154 ? 21.633 21.000 144.086 1.00 7.55 132 TYR C N 1
ATOM 7200 C CA . TYR C 1 154 ? 22.843 20.880 143.284 1.00 7.40 132 TYR C CA 1
ATOM 7201 C C . TYR C 1 154 ? 23.024 22.125 142.419 1.00 6.37 132 TYR C C 1
ATOM 7202 O O . TYR C 1 154 ? 22.047 22.591 141.831 1.00 7.38 132 TYR C O 1
ATOM 7211 N N . HIS C 1 155 ? 24.263 22.607 142.292 1.00 6.83 133 HIS C N 1
ATOM 7212 C CA . HIS C 1 155 ? 24.590 23.834 141.539 1.00 6.18 133 HIS C CA 1
ATOM 7213 C C . HIS C 1 155 ? 25.678 23.563 140.524 1.00 7.16 133 HIS C C 1
ATOM 7214 O O . HIS C 1 155 ? 26.121 24.479 139.895 1.00 7.06 133 HIS C O 1
ATOM 7221 N N . GLY C 1 156 ? 26.083 22.308 140.343 1.00 7.25 134 GLY C N 1
ATOM 7222 C CA . GLY C 1 156 ? 27.164 22.007 139.380 1.00 7.55 134 GLY C CA 1
ATOM 7223 C C . GLY C 1 156 ? 28.410 21.452 140.040 1.00 8.72 134 GLY C C 1
ATOM 7224 O O . GLY C 1 156 ? 28.442 21.268 141.266 1.00 7.89 134 GLY C O 1
ATOM 7225 N N . TYR C 1 157 ? 29.399 21.137 139.192 1.00 7.97 135 TYR C N 1
ATOM 7226 C CA . TYR C 1 157 ? 30.536 20.331 139.612 1.00 8.27 135 TYR C CA 1
ATOM 7227 C C . TYR C 1 157 ? 31.660 21.095 140.318 1.00 8.97 135 TYR C C 1
ATOM 7228 O O . TYR C 1 157 ? 32.598 20.502 140.821 1.00 8.55 135 TYR C O 1
ATOM 7237 N N . ASP C 1 158 ? 31.561 22.420 140.347 1.00 9.96 136 ASP C N 1
ATOM 7238 C CA . ASP C 1 158 ? 32.698 23.222 140.737 1.00 8.89 136 ASP C CA 1
ATOM 7239 C C . ASP C 1 158 ? 33.028 22.965 142.207 1.00 8.69 136 ASP C C 1
ATOM 7240 O O . ASP C 1 158 ? 32.139 22.825 143.017 1.00 8.17 136 ASP C O 1
ATOM 7245 N N . PRO C 1 159 ? 34.308 22.900 142.553 1.00 7.88 137 PRO C N 1
ATOM 7246 C CA . PRO C 1 159 ? 34.653 22.650 143.968 1.00 10.20 137 PRO C CA 1
ATOM 7247 C C . PRO C 1 159 ? 34.181 23.653 144.980 1.00 9.96 137 PRO C C 1
ATOM 7248 O O . PRO C 1 159 ? 34.185 23.335 146.178 1.00 10.66 137 PRO C O 1
ATOM 7252 N N . MET C 1 160 ? 33.787 24.854 144.564 1.00 8.93 138 MET C N 1
ATOM 7253 C CA . MET C 1 160 ? 33.287 25.819 145.549 1.00 8.78 138 MET C CA 1
ATOM 7254 C C . MET C 1 160 ? 32.141 25.293 146.416 1.00 9.87 138 MET C C 1
ATOM 7255 O O . MET C 1 160 ? 31.911 25.799 147.535 1.00 10.08 138 MET C O 1
ATOM 7260 N N . TRP C 1 161 ? 31.400 24.304 145.892 1.00 8.67 139 TRP C N 1
ATOM 7261 C CA . TRP C 1 161 ? 30.194 23.771 146.550 1.00 8.60 139 TRP C CA 1
ATOM 7262 C C . TRP C 1 161 ? 30.520 22.539 147.418 1.00 10.56 139 TRP C C 1
ATOM 7263 O O . TRP C 1 161 ? 29.645 22.087 148.151 1.00 12.81 139 TRP C O 1
ATOM 7274 N N . HIS C 1 162 ? 31.750 22.027 147.333 1.00 12.09 140 HIS C N 1
ATOM 7275 C CA . HIS C 1 162 ? 32.140 20.835 148.093 1.00 15.41 140 HIS C CA 1
ATOM 7276 C C . HIS C 1 162 ? 32.074 21.153 149.584 1.00 14.02 140 HIS C C 1
ATOM 7277 O O . HIS C 1 162 ? 32.498 22.214 150.031 1.00 15.08 140 HIS C O 1
ATOM 7284 N N . CYS C 1 163 ? 31.556 20.212 150.357 1.00 16.23 141 CYS C N 1
ATOM 7285 C CA . CYS C 1 163 ? 31.672 20.354 151.788 1.00 18.02 141 CYS C CA 1
ATOM 7286 C C . CYS C 1 163 ? 31.703 19.003 152.453 1.00 17.97 141 CYS C C 1
ATOM 7287 O O . CYS C 1 163 ? 31.192 18.011 151.921 1.00 18.21 141 CYS C O 1
ATOM 7290 N N . ASP C 1 164 ? 32.325 19.037 153.619 1.00 17.41 142 ASP C N 1
ATOM 7291 C CA . ASP C 1 164 ? 32.487 17.878 154.458 1.00 18.20 142 ASP C CA 1
ATOM 7292 C C . ASP C 1 164 ? 31.293 17.594 155.338 1.00 15.59 142 ASP C C 1
ATOM 7293 O O . ASP C 1 164 ? 31.069 16.443 155.729 1.00 17.85 142 ASP C O 1
ATOM 7298 N N . GLU C 1 165 ? 30.521 18.622 155.674 1.00 13.50 143 GLU C N 1
ATOM 7299 C CA . GLU C 1 165 ? 29.302 18.383 156.470 1.00 15.45 143 GLU C CA 1
ATOM 7300 C C . GLU C 1 165 ? 28.332 19.469 156.114 1.00 14.39 143 GLU C C 1
ATOM 7301 O O . GLU C 1 165 ? 28.767 20.544 155.713 1.00 13.48 143 GLU C O 1
ATOM 7307 N N . PRO C 1 166 ? 27.026 19.217 156.271 1.00 12.90 144 PRO C N 1
ATOM 7308 C CA . PRO C 1 166 ? 26.050 20.271 156.123 1.00 12.51 144 PRO C CA 1
ATOM 7309 C C . PRO C 1 166 ? 25.997 21.199 157.327 1.00 12.69 144 PRO C C 1
ATOM 7310 O O . PRO C 1 166 ? 26.545 20.903 158.412 1.00 14.17 144 PRO C O 1
ATOM 7314 N N . PHE C 1 167 ? 25.358 22.339 157.109 1.00 11.06 145 PHE C N 1
ATOM 7315 C CA . PHE C 1 167 ? 24.925 23.255 158.169 1.00 11.55 145 PHE C CA 1
ATOM 7316 C C . PHE C 1 167 ? 26.049 24.108 158.756 1.00 13.42 145 PHE C C 1
ATOM 7317 O O . PHE C 1 167 ? 25.842 24.806 159.758 1.00 16.25 145 PHE C O 1
ATOM 7325 N N . THR C 1 168 ? 27.237 24.053 158.163 1.00 13.02 146 THR C N 1
ATOM 7326 C CA . THR C 1 168 ? 28.379 24.812 158.657 1.00 14.05 146 THR C CA 1
ATOM 7327 C C . THR C 1 168 ? 29.109 25.312 157.407 1.00 13.60 146 THR C C 1
ATOM 7328 O O . THR C 1 168 ? 29.024 24.683 156.365 1.00 13.48 146 THR C O 1
ATOM 7332 N N . PRO C 1 169 ? 29.808 26.452 157.477 1.00 11.70 147 PRO C N 1
ATOM 7333 C CA . PRO C 1 169 ? 30.434 26.980 156.281 1.00 11.27 147 PRO C CA 1
ATOM 7334 C C . PRO C 1 169 ? 31.604 26.160 155.798 1.00 13.76 147 PRO C C 1
ATOM 7335 O O . PRO C 1 169 ? 32.455 25.710 156.577 1.00 12.42 147 PRO C O 1
ATOM 7339 N N . ASN C 1 170 ? 31.652 25.966 154.491 1.00 10.35 148 ASN C N 1
ATOM 7340 C CA . ASN C 1 170 ? 32.846 25.420 153.890 1.00 11.11 148 ASN C CA 1
ATOM 7341 C C . ASN C 1 170 ? 33.927 26.473 153.777 1.00 11.12 148 ASN C C 1
ATOM 7342 O O . ASN C 1 170 ? 33.747 27.625 154.153 1.00 12.45 148 ASN C O 1
ATOM 7347 N N . GLN C 1 171 ? 35.069 26.099 153.199 1.00 15.74 149 GLN C N 1
ATOM 7348 C CA . GLN C 1 171 ? 36.135 27.052 153.038 1.00 17.40 149 GLN C CA 1
ATOM 7349 C C . GLN C 1 171 ? 35.855 28.208 152.078 1.00 19.97 149 GLN C C 1
ATOM 7350 O O . GLN C 1 171 ? 36.573 29.212 152.075 1.00 20.53 149 GLN C O 1
ATOM 7356 N N . HIS C 1 172 ? 34.772 28.110 151.300 1.00 14.96 150 HIS C N 1
ATOM 7357 C CA . HIS C 1 172 ? 34.348 29.172 15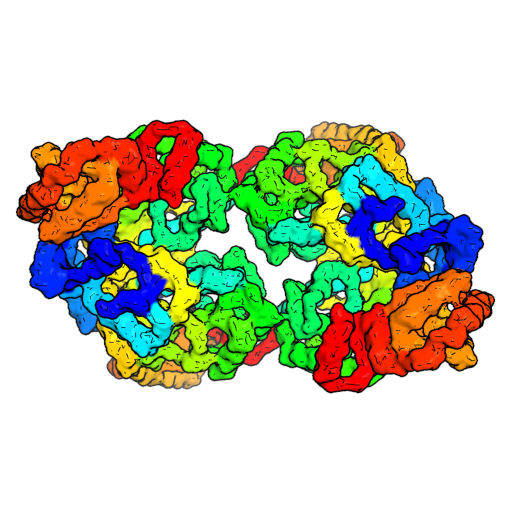0.402 1.00 15.14 150 HIS C CA 1
ATOM 7358 C C . HIS C 1 172 ? 33.172 29.995 150.951 1.00 16.15 150 HIS C C 1
ATOM 7359 O O . HIS C 1 172 ? 32.559 30.762 150.231 1.00 15.74 150 HIS C O 1
ATOM 7366 N N . GLY C 1 173 ? 32.843 29.812 152.229 1.00 12.29 151 GLY C N 1
ATOM 7367 C CA . GLY C 1 173 ? 31.796 30.555 152.877 1.00 13.12 151 GLY C CA 1
ATOM 7368 C C . GLY C 1 173 ? 30.410 30.049 152.523 1.00 11.15 151 GLY C C 1
ATOM 7369 O O . GLY C 1 173 ? 29.431 30.732 152.843 1.00 12.27 151 GLY C O 1
ATOM 7370 N N . ILE C 1 174 ? 30.309 28.830 151.980 1.00 9.38 152 ILE C N 1
ATOM 7371 C CA . ILE C 1 174 ? 28.981 28.285 151.609 1.00 10.28 152 ILE C CA 1
ATOM 7372 C C . ILE C 1 174 ? 28.465 27.377 152.694 1.00 9.79 152 ILE C C 1
ATOM 7373 O O . ILE C 1 174 ? 29.140 26.469 153.096 1.00 10.80 152 ILE C O 1
ATOM 7378 N N . VAL C 1 175 ? 27.221 27.599 153.086 1.00 8.29 153 VAL C N 1
ATOM 7379 C CA . VAL C 1 175 ? 26.529 26.727 154.043 1.00 9.03 153 VAL C CA 1
ATOM 7380 C C . VAL C 1 175 ? 25.446 25.945 153.315 1.00 8.44 153 VAL C C 1
ATOM 7381 O O . VAL C 1 175 ? 24.457 26.532 152.887 1.00 9.48 153 VAL C O 1
ATOM 7385 N N . GLU C 1 176 ? 25.601 24.623 153.279 1.00 8.90 154 GLU C N 1
ATOM 7386 C CA . GLU C 1 176 ? 24.562 23.715 152.782 1.00 10.39 154 GLU C CA 1
ATOM 7387 C C . GLU C 1 176 ? 23.470 23.570 153.821 1.00 9.90 154 GLU C C 1
ATOM 7388 O O . GLU C 1 176 ? 23.775 23.168 154.953 1.00 9.87 154 GLU C O 1
ATOM 7394 N N . PHE C 1 177 ? 22.213 23.898 153.496 1.00 7.89 155 PHE C N 1
ATOM 7395 C CA . PHE C 1 177 ? 21.150 23.686 154.482 1.00 9.55 155 PHE C CA 1
ATOM 7396 C C . PHE C 1 177 ? 20.104 22.633 154.152 1.00 8.98 155 PHE C C 1
ATOM 7397 O O . PHE C 1 177 ? 19.175 22.448 154.919 1.00 8.25 155 PHE C O 1
ATOM 7405 N N . LEU C 1 178 ? 20.254 21.952 153.015 1.00 8.53 156 LEU C N 1
ATOM 7406 C CA . LEU C 1 178 ? 19.487 20.743 152.705 1.00 8.16 156 LEU C CA 1
ATOM 7407 C C . LEU C 1 178 ? 17.965 20.984 152.686 1.00 7.94 156 LEU C C 1
ATOM 7408 O O . LEU C 1 178 ? 17.212 20.053 152.968 1.00 7.95 156 LEU C O 1
ATOM 7413 N N . PHE C 1 179 ? 17.538 22.209 152.378 1.00 7.64 157 PHE C N 1
ATOM 7414 C CA . PHE C 1 179 ? 16.128 22.608 152.332 1.00 8.43 157 PHE C CA 1
ATOM 7415 C C . PHE C 1 179 ? 15.483 22.560 153.712 1.00 9.74 157 PHE C C 1
ATOM 7416 O O . PHE C 1 179 ? 14.259 22.518 153.826 1.00 10.11 157 PHE C O 1
ATOM 7424 N N . ASP C 1 180 ? 16.291 22.583 154.779 1.00 8.56 158 ASP C N 1
ATOM 7425 C CA . ASP C 1 180 ? 15.753 22.615 156.136 1.00 9.08 158 ASP C CA 1
ATOM 7426 C C . ASP C 1 180 ? 15.590 24.076 156.541 1.00 8.06 158 ASP C C 1
ATOM 7427 O O . ASP C 1 180 ? 16.568 24.790 156.682 1.00 10.34 158 ASP C O 1
ATOM 7432 N N . LEU C 1 181 ? 14.338 24.489 156.708 1.00 7.80 159 LEU C N 1
ATOM 7433 C CA . LEU C 1 181 ? 14.048 25.883 156.960 1.00 8.06 159 LEU C CA 1
ATOM 7434 C C . LEU C 1 181 ? 14.388 26.283 158.404 1.00 8.71 159 LEU C C 1
ATOM 7435 O O . LEU C 1 181 ? 14.545 27.481 158.680 1.00 10.06 159 LEU C O 1
ATOM 7440 N N . ASP C 1 182 ? 14.438 25.325 159.326 1.00 9.31 160 ASP C N 1
ATOM 7441 C CA . ASP C 1 182 ? 14.913 25.677 160.670 1.00 10.05 160 ASP C CA 1
ATOM 7442 C C . ASP C 1 182 ? 16.419 26.026 160.640 1.00 9.21 160 ASP C C 1
ATOM 7443 O O . ASP C 1 182 ? 16.827 27.036 161.221 1.00 9.84 160 ASP C O 1
ATOM 7448 N N . VAL C 1 183 ? 17.233 25.274 159.910 1.00 8.84 161 VAL C N 1
ATOM 7449 C CA . VAL C 1 183 ? 18.639 25.630 159.767 1.00 10.04 161 VAL C CA 1
ATOM 7450 C C . VAL C 1 183 ? 18.711 26.976 159.037 1.00 9.29 161 VAL C C 1
ATOM 7451 O O . VAL C 1 183 ? 19.486 27.834 159.423 1.00 8.28 161 VAL C O 1
ATOM 7455 N N . LEU C 1 184 ? 17.907 27.173 157.983 1.00 8.40 162 LEU C N 1
ATOM 7456 C CA . LEU C 1 184 ? 17.967 28.444 157.272 1.00 8.43 162 LEU C CA 1
ATOM 7457 C C . LEU C 1 184 ? 17.648 29.600 158.230 1.00 9.11 162 LEU C C 1
ATOM 7458 O O . LEU C 1 184 ? 18.356 30.602 158.265 1.00 8.94 162 LEU C O 1
ATOM 7463 N N . ALA C 1 185 ? 16.591 29.426 159.022 1.00 8.32 163 ALA C N 1
ATOM 7464 C CA . ALA C 1 185 ? 16.220 30.466 159.978 1.00 9.73 163 ALA C CA 1
ATOM 7465 C C . ALA C 1 185 ? 17.337 30.805 160.985 1.00 8.33 163 ALA C C 1
ATOM 7466 O O . ALA C 1 185 ? 17.510 31.999 161.333 1.00 8.79 163 ALA C O 1
ATOM 7468 N N . GLU C 1 186 ? 18.061 29.778 161.420 1.00 9.17 164 GLU C N 1
ATOM 7469 C CA . GLU C 1 186 ? 19.212 29.967 162.296 1.00 9.61 164 GLU C CA 1
ATOM 7470 C C . GLU C 1 186 ? 20.239 30.890 161.635 1.00 10.61 164 GLU C C 1
ATOM 7471 O O . GLU C 1 186 ? 20.690 31.890 162.208 1.00 10.99 164 GLU C O 1
ATOM 7477 N N . TRP C 1 187 ? 20.585 30.570 160.400 1.00 10.41 165 TRP C N 1
ATOM 7478 C CA . TRP C 1 187 ? 21.564 31.374 159.674 1.00 10.32 165 TRP C CA 1
ATOM 7479 C C . TRP C 1 187 ? 21.071 32.774 159.321 1.00 11.06 165 TRP C C 1
ATOM 7480 O O . TRP C 1 187 ? 21.830 33.762 159.374 1.00 14.88 165 TRP C O 1
ATOM 7491 N N . LEU C 1 188 ? 19.782 32.921 159.052 1.00 9.15 166 LEU C N 1
ATOM 7492 C CA . LEU C 1 188 ? 19.252 34.228 158.774 1.00 10.14 166 LEU C CA 1
ATOM 7493 C C . LEU C 1 188 ? 19.021 35.075 160.046 1.00 11.68 166 LEU C C 1
ATOM 7494 O O . LEU C 1 188 ? 18.690 36.241 159.930 1.00 13.29 166 LEU C O 1
ATOM 7499 N N . SER C 1 189 ? 19.190 34.498 161.236 1.00 12.08 167 SER C N 1
ATOM 7500 C CA . SER C 1 189 ? 19.005 35.283 162.472 1.00 15.11 167 SER C CA 1
ATOM 7501 C C . SER C 1 189 ? 20.072 36.372 162.657 1.00 16.32 167 SER C C 1
ATOM 7502 O O . SER C 1 189 ? 19.837 37.346 163.400 1.00 17.08 167 SER C O 1
ATOM 7505 N N . ARG C 1 190 ? 21.222 36.229 161.992 1.00 14.59 168 ARG C N 1
ATOM 7506 C CA . ARG C 1 190 ? 22.189 37.331 161.816 1.00 18.77 168 ARG C CA 1
ATOM 7507 C C . ARG C 1 190 ? 22.389 37.658 160.355 1.00 18.46 168 ARG C C 1
ATOM 7508 O O . ARG C 1 190 ? 23.387 37.276 159.754 1.00 23.55 168 ARG C O 1
ATOM 7516 N N . PRO C 1 191 ? 21.412 38.339 159.776 1.00 17.54 169 PRO C N 1
ATOM 7517 C CA . PRO C 1 191 ? 21.381 38.384 158.320 1.00 17.91 169 PRO C CA 1
ATOM 7518 C C . PRO C 1 191 ? 22.464 39.290 157.732 1.00 22.44 169 PRO C C 1
ATOM 7519 O O . PRO C 1 191 ? 22.730 39.235 156.529 1.00 17.24 169 PRO C O 1
ATOM 7523 N N . GLU C 1 192 ? 23.120 40.121 158.541 1.00 20.00 170 GLU C N 1
ATOM 7524 C CA . GLU C 1 192 ? 23.986 41.117 157.920 1.00 23.03 170 GLU C CA 1
ATOM 7525 C C . GLU C 1 192 ? 25.255 40.464 157.360 1.00 19.73 170 GLU C C 1
ATOM 7526 O O . GLU C 1 192 ? 25.893 41.055 156.494 1.00 19.52 170 GLU C O 1
ATOM 7532 N N . GLN C 1 193 ? 25.611 39.249 157.787 1.00 17.97 171 GLN C N 1
ATOM 7533 C CA . GLN C 1 193 ? 26.755 38.529 157.216 1.00 19.73 171 GLN C CA 1
ATOM 7534 C C . GLN C 1 193 ? 26.405 37.625 156.011 1.00 16.12 171 GLN C C 1
ATOM 7535 O O . GLN C 1 193 ? 27.307 37.061 155.408 1.00 14.41 171 GLN C O 1
ATOM 7541 N N . VAL C 1 194 ? 25.125 37.541 155.669 1.00 12.74 172 VAL C N 1
ATOM 7542 C CA . VAL C 1 194 ? 24.656 36.658 154.586 1.00 13.57 172 VAL C CA 1
ATOM 7543 C C . VAL C 1 194 ? 24.507 37.409 153.267 1.00 12.65 172 VAL C C 1
ATOM 7544 O O . VAL C 1 194 ? 23.673 38.313 153.121 1.00 11.20 172 VAL C O 1
ATOM 7548 N N . ALA C 1 195 ? 25.322 37.029 152.283 1.00 11.89 173 ALA C N 1
ATOM 7549 C CA . ALA C 1 195 ? 25.253 37.654 150.953 1.00 12.04 173 ALA C CA 1
ATOM 7550 C C . ALA C 1 195 ? 24.001 37.273 150.184 1.00 10.05 173 ALA C C 1
ATOM 7551 O O . ALA C 1 195 ? 23.359 38.130 149.566 1.00 11.94 173 ALA C O 1
ATOM 7553 N N . ALA C 1 196 ? 23.650 35.996 150.219 1.00 9.86 174 ALA C N 1
ATOM 7554 C CA . ALA C 1 196 ? 22.582 35.528 149.377 1.00 8.08 174 ALA C CA 1
ATOM 7555 C C . ALA C 1 196 ? 22.161 34.128 149.796 1.00 7.20 174 ALA C C 1
ATOM 7556 O O . ALA C 1 196 ? 22.895 33.493 150.525 1.00 7.99 174 ALA C O 1
ATOM 7558 N N . VAL C 1 197 ? 20.956 33.749 149.395 1.00 7.26 175 VAL C N 1
ATOM 7559 C CA . VAL C 1 197 ? 20.463 32.371 149.535 1.00 7.91 175 VAL C CA 1
ATOM 7560 C C . VAL C 1 197 ? 20.257 31.826 148.138 1.00 8.55 175 VAL C C 1
ATOM 7561 O O . VAL C 1 197 ? 19.503 32.444 147.393 1.00 10.48 175 VAL C O 1
ATOM 7565 N N . VAL C 1 198 ? 20.875 30.681 147.807 1.00 8.09 176 VAL C N 1
ATOM 7566 C CA . VAL C 1 198 ? 20.768 30.109 146.471 1.00 8.25 176 VAL C CA 1
ATOM 7567 C C . VAL C 1 198 ? 20.106 28.751 146.601 1.00 7.68 176 VAL C C 1
ATOM 7568 O O . VAL C 1 198 ? 20.547 27.940 147.395 1.00 9.10 176 VAL C O 1
ATOM 7572 N N . ILE C 1 199 ? 18.967 28.566 145.939 1.00 6.93 177 ILE C N 1
ATOM 7573 C CA . ILE C 1 199 ? 18.284 27.292 145.989 1.00 6.81 177 ILE C CA 1
ATOM 7574 C C . ILE C 1 199 ? 17.983 26.760 144.614 1.00 6.10 177 ILE C C 1
ATOM 7575 O O . ILE C 1 199 ? 17.684 27.511 143.699 1.00 6.78 177 ILE C O 1
ATOM 7580 N N . SER C 1 200 ? 18.036 25.447 144.473 1.00 6.59 178 SER C N 1
ATOM 7581 C CA . SER C 1 200 ? 17.536 24.761 143.269 1.00 7.18 178 SER C CA 1
ATOM 7582 C C . SER C 1 200 ? 16.130 24.237 143.583 1.00 7.92 178 SER C C 1
ATOM 7583 O O . SER C 1 200 ? 15.969 23.287 144.354 1.00 9.30 178 SER C O 1
ATOM 7586 N N . PRO C 1 201 ? 15.119 24.929 143.066 1.00 9.44 179 PRO C N 1
ATOM 7587 C CA . PRO C 1 201 ? 13.780 24.592 143.556 1.00 11.06 179 PRO C CA 1
ATOM 7588 C C . PRO C 1 201 ? 13.295 23.217 143.130 1.00 11.27 179 PRO C C 1
ATOM 7589 O O . PRO C 1 201 ? 13.495 22.838 141.970 1.00 14.07 179 PRO C O 1
ATOM 7593 N N . ASP C 1 202 ? 12.728 22.458 144.063 1.00 10.83 180 ASP C N 1
ATOM 7594 C CA . ASP C 1 202 ? 12.111 21.168 143.777 1.00 12.70 180 ASP C CA 1
ATOM 7595 C C . ASP C 1 202 ? 10.611 21.296 144.024 1.00 13.62 180 ASP C C 1
ATOM 7596 O O . ASP C 1 202 ? 10.210 22.047 144.921 1.00 11.85 180 ASP C O 1
ATOM 7601 N N . HIS C 1 203 ? 9.852 20.583 143.206 1.00 11.51 181 HIS C N 1
ATOM 7602 C CA . HIS C 1 203 ? 8.392 20.569 143.258 1.00 11.30 181 HIS C CA 1
ATOM 7603 C C . HIS C 1 203 ? 7.785 19.183 143.443 1.00 12.63 181 HIS C C 1
ATOM 7604 O O . HIS C 1 203 ? 6.538 19.049 143.502 1.00 16.36 181 HIS C O 1
ATOM 7611 N N . MET C 1 204 ? 8.614 18.170 143.588 1.00 12.92 182 MET C N 1
ATOM 7612 C CA . MET C 1 204 ? 8.115 16.849 143.905 1.00 13.83 182 MET C CA 1
ATOM 7613 C C . MET C 1 204 ? 7.930 16.688 145.392 1.00 15.34 182 MET C C 1
ATOM 7614 O O . MET C 1 204 ? 6.970 16.068 145.839 1.00 17.08 182 MET C O 1
ATOM 7619 N N . HIS C 1 205 ? 8.857 17.235 146.178 1.00 12.09 183 HIS C N 1
ATOM 7620 C CA . HIS C 1 205 ? 8.857 17.036 147.637 1.00 12.41 183 HIS C CA 1
ATOM 7621 C C . HIS C 1 205 ? 8.797 18.267 148.521 1.00 14.87 183 HIS C C 1
ATOM 7622 O O . HIS C 1 205 ? 8.775 18.130 149.764 1.00 16.55 183 HIS C O 1
ATOM 7629 N N . LEU C 1 206 ? 8.797 19.433 147.899 1.00 12.35 184 LEU C N 1
ATOM 7630 C CA . LEU C 1 206 ? 8.575 20.713 148.558 1.00 13.04 184 LEU C CA 1
ATOM 7631 C C . LEU C 1 206 ? 7.289 21.345 148.017 1.00 15.46 184 LEU C C 1
ATOM 7632 O O . LEU C 1 206 ? 7.130 21.521 146.816 1.00 15.07 184 LEU C O 1
ATOM 7637 N N . GLY C 1 207 ? 6.376 21.697 148.909 1.00 15.71 185 GLY C N 1
ATOM 7638 C CA . GLY C 1 207 ? 5.083 22.242 148.521 1.00 16.51 185 GLY C CA 1
ATOM 7639 C C . GLY C 1 207 ? 4.884 23.716 148.796 1.00 17.44 185 GLY C C 1
ATOM 7640 O O . GLY C 1 207 ? 5.818 24.431 149.128 1.00 15.81 185 GLY C O 1
ATOM 7641 N N . GLU C 1 208 ? 3.656 24.199 148.671 1.00 15.25 186 GLU C N 1
ATOM 7642 C CA . GLU C 1 208 ? 3.378 25.622 148.794 1.00 19.22 186 GLU C CA 1
ATOM 7643 C C . GLU C 1 208 ? 3.774 26.115 150.204 1.00 15.33 186 GLU C C 1
ATOM 7644 O O . GLU C 1 208 ? 4.204 27.233 150.386 1.00 15.66 186 GLU C O 1
ATOM 7650 N N . ARG C 1 209 ? 3.607 25.294 151.225 1.00 14.72 187 ARG C N 1
ATOM 7651 C CA . ARG C 1 209 ? 3.872 25.797 152.565 1.00 15.71 187 ARG C CA 1
ATOM 7652 C C . ARG C 1 209 ? 5.407 26.024 152.750 1.00 13.55 187 ARG C C 1
ATOM 7653 O O . ARG C 1 209 ? 5.866 26.954 153.403 1.00 14.78 187 ARG C O 1
ATOM 7661 N N . TRP C 1 210 ? 6.182 25.160 152.123 1.00 11.79 188 TRP C N 1
ATOM 7662 C CA . TRP C 1 210 ? 7.661 25.321 152.151 1.00 10.70 188 TRP C CA 1
ATOM 7663 C C . TRP C 1 210 ? 8.056 26.636 151.476 1.00 11.18 188 TRP C C 1
ATOM 7664 O O . TRP C 1 210 ? 8.803 27.456 152.036 1.00 10.95 188 TRP C O 1
ATOM 7675 N N . TYR C 1 211 ? 7.558 26.870 150.246 1.00 9.07 189 TYR C N 1
ATOM 7676 C CA . TYR C 1 211 ? 7.902 28.082 149.550 1.00 9.96 189 TYR C CA 1
ATOM 7677 C C . TYR C 1 211 ? 7.440 29.349 150.261 1.00 9.83 189 TYR C C 1
ATOM 7678 O O . TYR C 1 211 ? 8.170 30.363 150.299 1.00 11.63 189 TYR C O 1
ATOM 7687 N N . THR C 1 212 ? 6.235 29.297 150.832 1.00 11.23 190 THR C N 1
ATOM 7688 C CA . THR C 1 212 ? 5.727 30.455 151.562 1.00 13.33 190 THR C CA 1
ATOM 7689 C C . THR C 1 212 ? 6.659 30.805 152.740 1.00 10.75 190 THR C C 1
ATOM 7690 O O . THR C 1 212 ? 6.940 31.970 152.938 1.00 11.64 190 THR C O 1
ATOM 7694 N N . GLU C 1 213 ? 7.118 29.805 153.475 1.00 11.49 191 GLU C N 1
ATOM 7695 C CA . GLU C 1 213 ? 8.000 30.023 154.635 1.00 11.46 191 GLU C CA 1
ATOM 7696 C C . GLU C 1 213 ? 9.415 30.456 154.205 1.00 11.85 191 GLU C C 1
ATOM 7697 O O . GLU C 1 213 ? 10.007 31.424 154.718 1.00 10.77 191 GLU C O 1
ATOM 7703 N N . PHE C 1 214 ? 9.926 29.812 153.156 1.00 10.24 192 PHE C N 1
ATOM 7704 C CA . PHE C 1 214 ? 11.196 30.219 152.598 1.00 9.20 192 PHE C CA 1
ATOM 7705 C C . PHE C 1 214 ? 11.240 31.680 152.199 1.00 10.27 192 PHE C C 1
ATOM 7706 O O . PHE C 1 214 ? 12.145 32.399 152.565 1.00 10.46 192 PHE C O 1
ATOM 7714 N N . THR C 1 215 ? 10.231 32.124 151.453 1.00 11.37 193 THR C N 1
ATOM 7715 C CA . THR C 1 215 ? 10.215 33.491 151.026 1.00 12.45 193 THR C CA 1
ATOM 7716 C C . THR C 1 215 ? 9.948 34.428 152.208 1.00 13.67 193 THR C C 1
ATOM 7717 O O . THR C 1 215 ? 10.500 35.534 152.234 1.00 13.07 193 THR C O 1
ATOM 7721 N N . ARG C 1 216 ? 9.133 34.002 153.172 1.00 13.72 194 ARG C N 1
ATOM 7722 C CA . ARG C 1 216 ? 8.893 34.868 154.363 1.00 15.76 194 ARG C CA 1
ATOM 7723 C C . ARG C 1 216 ? 10.216 35.140 155.102 1.00 14.74 194 ARG C C 1
ATOM 7724 O O . ARG C 1 216 ? 10.522 36.271 155.506 1.00 13.63 194 ARG C O 1
ATOM 7732 N N . LEU C 1 217 ? 11.005 34.090 155.267 1.00 12.84 195 LEU C N 1
ATOM 7733 C CA . LEU C 1 217 ? 12.272 34.186 155.991 1.00 11.89 195 LEU C CA 1
ATOM 7734 C C . LEU C 1 217 ? 13.290 35.076 155.275 1.00 12.56 195 LEU C C 1
ATOM 7735 O O . LEU C 1 217 ? 13.984 35.875 155.878 1.00 12.46 195 LEU C O 1
ATOM 7740 N N . THR C 1 218 ? 13.407 34.910 153.963 1.00 10.69 196 THR C N 1
ATOM 7741 C CA . THR C 1 218 ? 14.365 35.651 153.197 1.00 10.92 196 THR C CA 1
ATOM 7742 C C . THR C 1 218 ? 13.936 37.109 153.055 1.00 10.64 196 THR C C 1
ATOM 7743 O O . THR C 1 218 ? 14.799 37.944 153.076 1.00 12.55 196 THR C O 1
ATOM 7747 N N . LYS C 1 219 ? 12.636 37.393 152.954 1.00 12.69 197 LYS C N 1
ATOM 7748 C CA . LYS C 1 219 ? 12.159 38.772 152.959 1.00 14.87 197 LYS C CA 1
ATOM 7749 C C . LYS C 1 219 ? 12.394 39.442 154.310 1.00 14.97 197 LYS C C 1
ATOM 7750 O O . LYS C 1 219 ? 12.821 40.594 154.345 1.00 15.29 197 LYS C O 1
ATOM 7756 N N . GLU C 1 220 ? 12.182 38.711 155.401 1.00 15.43 198 GLU C N 1
ATOM 7757 C CA . GLU C 1 220 ? 12.411 39.248 156.755 1.00 16.28 198 GLU C CA 1
ATOM 7758 C C . GLU C 1 220 ? 13.868 39.611 156.967 1.00 15.04 198 GLU C C 1
ATOM 7759 O O . GLU C 1 220 ? 14.185 40.686 157.503 1.00 15.83 198 GLU C O 1
ATOM 7765 N N . ALA C 1 221 ? 14.770 38.725 156.531 1.00 13.87 199 ALA C N 1
ATOM 7766 C CA . ALA C 1 221 ? 16.205 38.962 156.581 1.00 14.30 199 ALA C CA 1
ATOM 7767 C C . ALA C 1 221 ? 16.687 40.024 155.618 1.00 13.47 199 ALA C C 1
ATOM 7768 O O . ALA C 1 221 ? 17.785 40.532 155.785 1.00 15.11 199 ALA C O 1
ATOM 7770 N N . ASP C 1 222 ? 15.896 40.298 154.583 1.00 13.29 200 ASP C N 1
ATOM 7771 C CA . ASP C 1 222 ? 16.268 41.205 153.485 1.00 15.22 200 ASP C CA 1
ATOM 7772 C C . ASP C 1 222 ? 17.543 40.723 152.768 1.00 14.63 200 ASP C C 1
ATOM 7773 O O . ASP C 1 222 ? 18.461 41.482 152.501 1.00 15.84 200 ASP C O 1
ATOM 7778 N N . VAL C 1 223 ? 17.589 39.432 152.471 1.00 11.01 201 VAL C N 1
ATOM 7779 C CA . VAL C 1 223 ? 18.732 38.858 151.780 1.00 12.20 201 VAL C CA 1
ATOM 7780 C C . VAL C 1 223 ? 18.245 38.389 150.415 1.00 12.29 201 VAL C C 1
ATOM 7781 O O . VAL C 1 223 ? 17.191 37.758 150.321 1.00 12.90 201 VAL C O 1
ATOM 7785 N N . PRO C 1 224 ? 19.043 38.660 149.373 1.00 10.95 202 PRO C N 1
ATOM 7786 C CA . PRO C 1 224 ? 18.574 38.304 148.024 1.00 11.54 202 PRO C CA 1
ATOM 7787 C C . PRO C 1 224 ? 18.601 36.812 147.760 1.00 10.04 202 PRO C C 1
ATOM 7788 O O . PRO C 1 224 ? 19.478 36.129 148.293 1.00 9.67 202 PRO C O 1
ATOM 7792 N N . VAL C 1 225 ? 17.650 36.370 146.938 1.00 8.71 203 VAL C N 1
ATOM 7793 C CA . VAL C 1 225 ? 17.525 34.947 146.580 1.00 10.58 203 VAL C CA 1
ATOM 7794 C C . VAL C 1 225 ? 18.016 34.741 145.146 1.00 9.89 203 VAL C C 1
ATOM 7795 O O . VAL C 1 225 ? 17.602 35.475 144.241 1.00 9.44 203 VAL C O 1
ATOM 7799 N N . ILE C 1 226 ? 18.864 33.732 144.962 1.00 7.60 204 ILE C N 1
ATOM 7800 C CA . ILE C 1 226 ? 19.321 33.288 143.640 1.00 7.13 204 ILE C CA 1
ATOM 7801 C C . ILE C 1 226 ? 18.548 31.988 143.352 1.00 7.45 204 ILE C C 1
ATOM 7802 O O . ILE C 1 226 ? 18.707 31.017 144.121 1.00 8.47 204 ILE C O 1
ATOM 7807 N N . ALA C 1 227 ? 17.703 31.983 142.328 1.00 6.72 205 ALA C N 1
ATOM 7808 C CA . ALA C 1 227 ? 16.935 30.793 141.970 1.00 7.43 205 ALA C CA 1
ATOM 7809 C C . ALA C 1 227 ? 17.673 30.025 140.878 1.00 6.87 205 ALA C C 1
ATOM 7810 O O . ALA C 1 227 ? 17.685 30.446 139.714 1.00 8.44 205 ALA C O 1
ATOM 7812 N N . ASP C 1 228 ? 18.221 28.880 141.273 1.00 6.78 206 ASP C N 1
ATOM 7813 C CA . ASP C 1 228 ? 18.924 27.999 140.336 1.00 7.03 206 ASP C CA 1
ATOM 7814 C C . ASP C 1 228 ? 17.860 27.171 139.681 1.00 6.05 206 ASP C C 1
ATOM 7815 O O . ASP C 1 228 ? 17.493 26.070 140.155 1.00 7.18 206 ASP C O 1
ATOM 7820 N N . GLU C 1 229 ? 17.356 27.668 138.562 1.00 6.06 207 GLU C N 1
ATOM 7821 C CA . GLU C 1 229 ? 16.296 27.025 137.779 1.00 7.04 207 GLU C CA 1
ATOM 7822 C C . GLU C 1 229 ? 16.879 26.309 136.529 1.00 6.28 207 GLU C C 1
ATOM 7823 O O . GLU C 1 229 ? 16.251 26.155 135.461 1.00 7.30 207 GLU C O 1
ATOM 7829 N N . VAL C 1 230 ? 18.142 25.912 136.659 1.00 6.51 208 VAL C N 1
ATOM 7830 C CA . VAL C 1 230 ? 18.788 25.143 135.606 1.00 7.38 208 VAL C CA 1
ATOM 7831 C C . VAL C 1 230 ? 17.931 23.964 135.180 1.00 6.47 208 VAL C C 1
ATOM 7832 O O . VAL C 1 230 ? 17.780 23.749 133.989 1.00 7.10 208 VAL C O 1
ATOM 7836 N N . LYS C 1 231 ? 17.350 23.248 136.120 1.00 6.98 209 LYS C N 1
ATOM 7837 C CA . LYS C 1 231 ? 16.482 22.073 135.854 1.00 7.27 209 LYS C CA 1
ATOM 7838 C C . LYS C 1 231 ? 15.023 22.397 135.664 1.00 7.68 209 LYS C C 1
ATOM 7839 O O . LYS C 1 231 ? 14.381 21.874 134.752 1.00 9.03 209 LYS C O 1
ATOM 7845 N N . VAL C 1 232 ? 14.492 23.308 136.474 1.00 6.81 210 VAL C N 1
ATOM 7846 C CA . VAL C 1 232 ? 13.042 23.512 136.517 1.00 7.18 210 VAL C CA 1
ATOM 7847 C C . VAL C 1 232 ? 12.602 24.766 135.767 1.00 7.19 210 VAL C C 1
ATOM 7848 O O . VAL C 1 232 ? 11.382 24.983 135.570 1.00 7.60 210 VAL C O 1
ATOM 7852 N N . GLY C 1 233 ? 13.513 25.627 135.328 1.00 7.54 211 GLY C N 1
ATOM 7853 C CA . GLY C 1 233 ? 13.130 26.817 134.607 1.00 8.38 211 GLY C CA 1
ATOM 7854 C C . GLY C 1 233 ? 12.644 26.448 133.205 1.00 8.78 211 GLY C C 1
ATOM 7855 O O . GLY C 1 233 ? 13.347 25.764 132.477 1.00 9.43 211 GLY C O 1
ATOM 7856 N N . LEU C 1 234 ? 11.452 26.897 132.852 1.00 9.89 212 LEU C N 1
ATOM 7857 C CA . LEU C 1 234 ? 10.742 26.484 131.639 1.00 9.82 212 LEU C CA 1
ATOM 7858 C C . LEU C 1 234 ? 10.277 25.027 131.595 1.00 9.16 212 LEU C C 1
ATOM 7859 O O . LEU C 1 234 ? 9.649 24.615 130.629 1.00 9.91 212 LEU C O 1
ATOM 7864 N N . ARG C 1 235 ? 10.496 24.262 132.656 1.00 7.56 213 ARG C N 1
ATOM 7865 C CA . ARG C 1 235 ? 10.171 22.818 132.674 1.00 8.66 213 ARG C CA 1
ATOM 7866 C C . ARG C 1 235 ? 8.676 22.615 132.723 1.00 10.02 213 ARG C C 1
ATOM 7867 O O . ARG C 1 235 ? 8.150 21.677 132.136 1.00 9.61 213 ARG C O 1
ATOM 7875 N N . TYR C 1 236 ? 8.006 23.439 133.519 1.00 9.09 214 TYR C N 1
ATOM 7876 C CA . TYR C 1 236 ? 6.609 23.182 133.852 1.00 8.97 214 TYR C CA 1
ATOM 7877 C C . TYR C 1 236 ? 5.699 24.148 133.107 1.00 11.02 214 TYR C C 1
ATOM 7878 O O . TYR C 1 236 ? 4.497 23.894 132.959 1.00 11.39 214 TYR C O 1
ATOM 7887 N N . ARG C 1 237 ? 6.264 25.271 132.684 1.00 9.83 215 ARG C N 1
ATOM 7888 C CA . ARG C 1 237 ? 5.461 26.380 132.144 1.00 10.59 215 ARG C CA 1
ATOM 7889 C C . ARG C 1 237 ? 6.349 27.321 131.382 1.00 11.82 215 ARG C C 1
ATOM 7890 O O . ARG C 1 237 ? 7.580 27.181 131.422 1.00 11.87 215 ARG C O 1
ATOM 7898 N N . ALA C 1 238 ? 5.737 28.228 130.623 1.00 10.45 216 ALA C N 1
ATOM 7899 C CA . ALA C 1 238 ? 6.468 29.242 129.887 1.00 11.50 216 ALA C CA 1
ATOM 7900 C C . ALA C 1 238 ? 7.052 30.321 130.789 1.00 12.29 216 ALA C C 1
ATOM 7901 O O . ALA C 1 238 ? 6.652 31.486 130.708 1.00 13.87 216 ALA C O 1
ATOM 7903 N N . GLY C 1 239 ? 7.953 29.930 131.678 1.00 10.89 217 GLY C N 1
ATOM 7904 C CA . GLY C 1 239 ? 8.565 30.840 132.644 1.00 10.55 217 GLY C CA 1
ATOM 7905 C C . GLY C 1 239 ? 9.270 30.091 133.769 1.00 11.67 217 GLY C C 1
ATOM 7906 O O . GLY C 1 239 ? 9.431 28.860 133.733 1.00 11.77 217 GLY C O 1
ATOM 7907 N N . LEU C 1 240 ? 9.672 30.831 134.800 1.00 11.22 218 LEU C N 1
ATOM 7908 C CA . LEU C 1 240 ? 10.267 30.213 135.960 1.00 10.56 218 LEU C CA 1
ATOM 7909 C C . LEU C 1 240 ? 9.207 29.362 136.690 1.00 11.00 218 LEU C C 1
ATOM 7910 O O . LEU C 1 240 ? 8.000 29.541 136.471 1.00 11.11 218 LEU C O 1
ATOM 7915 N N . SER C 1 241 ? 9.636 28.476 137.568 1.00 11.28 219 SER C N 1
ATOM 7916 C CA . SER C 1 241 ? 8.777 27.460 138.123 1.00 13.20 219 SER C CA 1
ATOM 7917 C C . SER C 1 241 ? 7.796 27.920 139.183 1.00 16.88 219 SER C C 1
ATOM 7918 O O . SER C 1 241 ? 6.766 27.268 139.387 1.00 19.24 219 SER C O 1
ATOM 7921 N N . THR C 1 242 ? 8.050 28.999 139.892 1.00 16.95 220 THR C N 1
ATOM 7922 C CA . THR C 1 242 ? 6.966 29.298 140.870 1.00 24.85 220 THR C CA 1
ATOM 7923 C C . THR C 1 242 ? 6.915 30.771 141.226 1.00 25.75 220 THR C C 1
ATOM 7924 O O . THR C 1 242 ? 7.949 31.411 141.397 1.00 28.49 220 THR C O 1
ATOM 7928 N N . PRO C 1 243 ? 5.697 31.329 141.335 1.00 25.31 221 PRO C N 1
ATOM 7929 C CA . PRO C 1 243 ? 5.571 32.736 141.704 1.00 24.39 221 PRO C CA 1
ATOM 7930 C C . PRO C 1 243 ? 5.703 32.933 143.225 1.00 25.18 221 PRO C C 1
ATOM 7931 O O . PRO C 1 243 ? 5.697 34.053 143.699 1.00 25.39 221 PRO C O 1
ATOM 7935 N N . LEU C 1 244 ? 5.819 31.842 143.976 1.00 24.77 222 LEU C N 1
ATOM 7936 C CA . LEU C 1 244 ? 6.052 31.894 145.434 1.00 22.89 222 LEU C CA 1
ATOM 7937 C C . LEU C 1 244 ? 7.481 32.255 145.815 1.00 25.63 222 LEU C C 1
ATOM 7938 O O . LEU C 1 244 ? 7.753 32.476 146.997 1.00 26.54 222 LEU C O 1
ATOM 7943 N N . LEU C 1 245 ? 8.389 32.277 144.840 1.00 22.44 223 LEU C N 1
ATOM 7944 C CA . LEU C 1 245 ? 9.767 32.790 145.019 1.00 19.42 223 LEU C CA 1
ATOM 7945 C C . LEU C 1 245 ? 9.859 34.140 144.369 1.00 22.88 223 LEU C C 1
ATOM 7946 O O . LEU C 1 245 ? 9.191 34.391 143.367 1.00 29.98 223 LEU C O 1
ATOM 7951 N N . ASP C 1 246 ? 10.696 35.004 144.920 1.00 19.09 224 ASP C N 1
ATOM 7952 C CA . ASP C 1 246 ? 10.848 36.335 144.419 1.00 25.13 224 ASP C CA 1
ATOM 7953 C C . ASP C 1 246 ? 12.335 36.572 144.112 1.00 24.13 224 ASP C C 1
ATOM 7954 O O . ASP C 1 246 ? 12.972 37.366 144.802 1.00 24.96 224 ASP C O 1
ATOM 7959 N N . PRO C 1 247 ? 12.889 35.891 143.087 1.00 16.43 225 PRO C N 1
ATOM 7960 C CA . PRO C 1 247 ? 14.335 35.949 143.059 1.00 13.89 225 PRO C CA 1
ATOM 7961 C C . PRO C 1 247 ? 14.941 37.233 142.511 1.00 12.94 225 PRO C C 1
ATOM 7962 O O . PRO C 1 247 ? 14.450 37.834 141.533 1.00 16.98 225 PRO C O 1
ATOM 7966 N N . ALA C 1 248 ? 16.097 37.580 143.074 1.00 11.19 226 ALA C N 1
ATOM 7967 C CA . ALA C 1 248 ? 16.890 38.703 142.622 1.00 11.87 226 ALA C CA 1
ATOM 7968 C C . ALA C 1 248 ? 17.661 38.294 141.368 1.00 12.59 226 ALA C C 1
ATOM 7969 O O . ALA C 1 248 ? 17.968 39.106 140.525 1.00 12.15 226 ALA C O 1
ATOM 7971 N N . VAL C 1 249 ? 18.011 37.009 141.286 1.00 9.95 227 VAL C N 1
ATOM 7972 C CA . VAL C 1 249 ? 18.734 36.496 140.130 1.00 9.24 227 VAL C CA 1
ATOM 7973 C C . VAL C 1 249 ? 18.157 35.103 139.831 1.00 8.47 227 VAL C C 1
ATOM 7974 O O . VAL C 1 249 ? 17.871 34.323 140.723 1.00 8.32 227 VAL C O 1
ATOM 7978 N N . TRP C 1 250 ? 18.002 34.813 138.552 1.00 6.82 228 TRP C N 1
ATOM 7979 C CA . TRP C 1 250 ? 17.631 33.452 138.116 1.00 6.99 228 TRP C CA 1
ATOM 7980 C C . TRP C 1 250 ? 18.705 32.896 137.156 1.00 7.23 228 TRP C C 1
ATOM 7981 O O . TRP C 1 250 ? 19.443 33.592 136.473 1.00 6.63 228 TRP C O 1
ATOM 7992 N N . ILE C 1 251 ? 18.685 31.561 137.027 1.00 6.85 229 ILE C N 1
ATOM 7993 C CA . ILE C 1 251 ? 19.490 30.838 136.034 1.00 7.08 229 ILE C CA 1
ATOM 7994 C C . ILE C 1 251 ? 18.573 29.774 135.418 1.00 7.35 229 ILE C C 1
ATOM 7995 O O . ILE C 1 251 ? 17.896 29.059 136.129 1.00 6.53 229 ILE C O 1
ATOM 8000 N N . VAL C 1 252 ? 18.635 29.631 134.101 1.00 6.22 230 VAL C N 1
ATOM 8001 C CA . VAL C 1 252 ? 17.977 28.516 133.403 1.00 7.35 230 VAL C CA 1
ATOM 8002 C C . VAL C 1 252 ? 18.958 27.902 132.421 1.00 7.95 230 VAL C C 1
ATOM 8003 O O . VAL C 1 252 ? 19.959 28.498 132.040 1.00 8.10 230 VAL C O 1
ATOM 8007 N N . ALA C 1 253 ? 18.729 26.646 132.055 1.00 6.61 231 ALA C N 1
ATOM 8008 C CA . ALA C 1 253 ? 19.624 26.035 131.063 1.00 8.06 231 ALA C CA 1
ATOM 8009 C C . ALA C 1 253 ? 19.070 24.772 130.414 1.00 8.32 231 ALA C C 1
ATOM 8010 O O . ALA C 1 253 ? 19.078 24.668 129.174 1.00 8.14 231 ALA C O 1
ATOM 8012 N N . LYS C 1 254 ? 18.661 23.798 131.207 1.00 8.24 232 LYS C N 1
ATOM 8013 C CA . LYS C 1 254 ? 18.301 22.506 130.577 1.00 9.86 232 LYS C CA 1
ATOM 8014 C C . LYS C 1 254 ? 17.154 22.613 129.579 1.00 9.94 232 LYS C C 1
ATOM 8015 O O . LYS C 1 254 ? 17.167 21.896 128.574 1.00 11.23 232 LYS C O 1
ATOM 8021 N N . CYS C 1 255 ? 16.195 23.508 129.818 1.00 9.17 233 CYS C N 1
ATOM 8022 C CA . CYS C 1 255 ? 15.042 23.655 128.966 1.00 9.35 233 CYS C CA 1
ATOM 8023 C C . CYS C 1 255 ? 15.241 24.669 127.849 1.00 8.07 233 CYS C C 1
ATOM 8024 O O . CYS C 1 255 ? 14.320 24.922 127.072 1.00 12.09 233 CYS C O 1
ATOM 8027 N N . LEU C 1 256 ? 16.461 25.173 127.677 1.00 7.55 234 LEU C N 1
ATOM 8028 C CA . LEU C 1 256 ? 16.730 26.319 126.828 1.00 8.64 234 LEU C CA 1
ATOM 8029 C C . LEU C 1 256 ? 17.094 25.969 125.374 1.00 8.97 234 LEU C C 1
ATOM 8030 O O . LEU C 1 256 ? 16.799 26.727 124.492 1.00 9.18 234 LEU C O 1
ATOM 8035 N N . ALA C 1 257 ? 17.767 24.845 125.132 1.00 8.96 235 ALA C N 1
ATOM 8036 C CA . ALA C 1 257 ? 18.424 24.639 123.855 1.00 7.97 235 ALA C CA 1
ATOM 8037 C C . ALA C 1 257 ? 18.390 23.198 123.326 1.00 8.76 235 ALA C C 1
ATOM 8038 O O . ALA C 1 257 ? 19.201 22.860 122.472 1.00 9.50 235 ALA C O 1
ATOM 8040 N N . ASN C 1 258 ? 17.454 22.389 123.822 1.00 7.85 236 ASN C N 1
ATOM 8041 C CA . ASN C 1 258 ? 17.358 20.963 123.445 1.00 7.55 236 ASN C CA 1
ATOM 8042 C C . ASN C 1 258 ? 18.691 20.206 123.515 1.00 9.14 236 ASN C C 1
ATOM 8043 O O . ASN C 1 258 ? 18.968 19.281 122.719 1.00 9.76 236 ASN C O 1
ATOM 8048 N N . GLY C 1 259 ? 19.503 20.562 124.498 1.00 8.45 237 GLY C N 1
ATOM 8049 C CA . GLY C 1 259 ? 20.740 19.853 124.814 1.00 9.36 237 GLY C CA 1
ATOM 8050 C C . GLY C 1 259 ? 21.998 20.568 124.349 1.00 9.68 237 GLY C C 1
ATOM 8051 O O . GLY C 1 259 ? 23.097 20.240 124.849 1.00 8.61 237 GLY C O 1
ATOM 8052 N N . SER C 1 260 ? 21.867 21.549 123.446 1.00 9.46 238 SER C N 1
ATOM 8053 C CA . SER C 1 260 ? 23.003 22.359 123.025 1.00 10.50 238 SER C CA 1
ATOM 8054 C C . SER C 1 260 ? 23.510 23.183 124.242 1.00 10.06 238 SER C C 1
ATOM 8055 O O . SER C 1 260 ? 22.741 23.482 125.150 1.00 9.94 238 SER C O 1
ATOM 8058 N N . PRO C 1 261 ? 24.815 23.489 124.306 1.00 8.92 239 PRO C N 1
ATOM 8059 C CA . PRO C 1 261 ? 25.363 23.939 125.569 1.00 9.69 239 PRO C CA 1
ATOM 8060 C C . PRO C 1 261 ? 25.180 25.408 125.793 1.00 8.93 239 PRO C C 1
ATOM 8061 O O . PRO C 1 261 ? 26.069 26.213 125.508 1.00 10.16 239 PRO C O 1
ATOM 8065 N N . VAL C 1 262 ? 24.030 25.739 126.339 1.00 9.01 240 VAL C N 1
ATOM 8066 C CA . VAL C 1 262 ? 23.701 27.141 126.616 1.00 9.10 240 VAL C CA 1
ATOM 8067 C C . VAL C 1 262 ? 23.024 27.221 127.996 1.00 9.30 240 VAL C C 1
ATOM 8068 O O . VAL C 1 262 ? 22.068 26.479 128.296 1.00 9.54 240 VAL C O 1
ATOM 8072 N N . ALA C 1 263 ? 23.458 28.178 128.817 1.00 6.90 241 ALA C N 1
ATOM 8073 C CA . ALA C 1 263 ? 22.798 28.490 130.081 1.00 6.64 241 ALA C CA 1
ATOM 8074 C C . ALA C 1 263 ? 22.562 30.004 130.070 1.00 6.64 241 ALA C C 1
ATOM 8075 O O . ALA C 1 263 ? 23.368 30.707 129.498 1.00 9.08 241 ALA C O 1
ATOM 8077 N N . ALA C 1 264 ? 21.508 30.467 130.706 1.00 6.56 242 ALA C N 1
ATOM 8078 C CA . ALA C 1 264 ? 21.231 31.913 130.766 1.00 6.53 242 ALA C CA 1
ATOM 8079 C C . ALA C 1 264 ? 20.974 32.348 132.208 1.00 6.79 242 ALA C C 1
ATOM 8080 O O . ALA C 1 264 ? 20.492 31.587 133.008 1.00 7.14 242 ALA C O 1
ATOM 8082 N N . VAL C 1 265 ? 21.255 33.613 132.502 1.00 6.51 243 VAL C N 1
ATOM 8083 C CA . VAL C 1 265 ? 21.049 34.139 133.860 1.00 7.22 243 VAL C CA 1
ATOM 8084 C C . VAL C 1 265 ? 20.417 35.493 133.659 1.00 8.18 243 VAL C C 1
ATOM 8085 O O . VAL C 1 265 ? 20.563 36.062 132.596 1.00 9.18 243 VAL C O 1
ATOM 8089 N N . GLY C 1 266 ? 19.737 35.997 134.663 1.00 8.35 244 GLY C N 1
ATOM 8090 C CA . GLY C 1 266 ? 19.258 37.376 134.610 1.00 8.53 244 GLY C CA 1
ATOM 8091 C C . GLY C 1 266 ? 18.796 37.854 135.963 1.00 9.87 244 GLY C C 1
ATOM 8092 O O . GLY C 1 266 ? 18.711 37.087 136.905 1.00 9.16 244 GLY C O 1
ATOM 8093 N N . GLY C 1 267 ? 18.567 39.162 136.064 1.00 9.84 245 GLY C N 1
ATOM 8094 C CA . GLY C 1 267 ? 18.043 39.731 137.268 1.00 10.43 245 GLY C CA 1
ATOM 8095 C C . GLY C 1 267 ? 18.624 41.084 137.524 1.00 10.09 245 GLY C C 1
ATOM 8096 O O . GLY C 1 267 ? 18.826 41.859 136.590 1.00 11.30 245 GLY C O 1
ATOM 8097 N N . ASP C 1 268 ? 18.862 41.366 138.806 1.00 10.30 246 ASP C N 1
ATOM 8098 C CA . ASP C 1 268 ? 19.109 42.720 139.265 1.00 12.42 246 ASP C CA 1
ATOM 8099 C C . ASP C 1 268 ? 20.429 43.226 138.716 1.00 13.37 246 ASP C C 1
ATOM 8100 O O . ASP C 1 268 ? 21.473 42.587 138.848 1.00 12.29 246 ASP C O 1
ATOM 8105 N N . ALA C 1 269 ? 20.403 44.411 138.102 1.00 14.37 247 ALA C N 1
ATOM 8106 C CA . ALA C 1 269 ? 21.578 44.935 137.434 1.00 13.85 247 ALA C CA 1
ATOM 8107 C C . ALA C 1 269 ? 22.734 45.225 138.400 1.00 15.15 247 ALA C C 1
ATOM 8108 O O . ALA C 1 269 ? 23.886 45.024 138.071 1.00 17.29 247 ALA C O 1
ATOM 8110 N N . HIS C 1 270 ? 22.455 45.709 139.610 1.00 14.09 248 HIS C N 1
ATOM 8111 C CA . HIS C 1 270 ? 23.529 46.014 140.532 1.00 16.04 248 HIS C CA 1
ATOM 8112 C C . HIS C 1 270 ? 24.153 44.739 141.109 1.00 13.76 248 HIS C C 1
ATOM 8113 O O . HIS C 1 270 ? 25.386 44.653 141.192 1.00 13.53 248 HIS C O 1
ATOM 8120 N N . LEU C 1 271 ? 23.318 43.760 141.449 1.00 12.12 249 LEU C N 1
ATOM 8121 C CA . LEU C 1 271 ? 23.857 42.496 141.942 1.00 12.24 249 LEU C CA 1
ATOM 8122 C C . LEU C 1 271 ? 24.702 41.768 140.897 1.00 12.07 249 LEU C C 1
ATOM 8123 O O . LEU C 1 271 ? 25.617 41.025 141.262 1.00 12.88 249 LEU C O 1
ATOM 8128 N N . LEU C 1 272 ? 24.390 41.972 139.621 1.00 11.15 250 LEU C N 1
ATOM 8129 C CA . LEU C 1 272 ? 25.127 41.319 138.543 1.00 11.86 250 LEU C CA 1
ATOM 8130 C C . LEU C 1 272 ? 26.183 42.201 137.873 1.00 11.65 250 LEU C C 1
ATOM 8131 O O . LEU C 1 272 ? 26.690 41.886 136.793 1.00 12.12 250 LEU C O 1
ATOM 8136 N N . ALA C 1 273 ? 26.537 43.329 138.492 1.00 11.51 251 ALA C N 1
ATOM 8137 C CA . ALA C 1 273 ? 27.495 44.201 137.869 1.00 12.20 251 ALA C CA 1
ATOM 8138 C C . ALA C 1 273 ? 28.821 43.550 137.508 1.00 11.89 251 ALA C C 1
ATOM 8139 O O . ALA C 1 273 ? 29.360 43.828 136.429 1.00 12.36 251 ALA C O 1
ATOM 8141 N N . ALA C 1 274 ? 29.296 42.636 138.340 1.00 10.21 252 ALA C N 1
ATOM 8142 C CA . ALA C 1 274 ? 30.577 41.965 138.073 1.00 10.79 252 ALA C CA 1
ATOM 8143 C C . ALA C 1 274 ? 30.554 41.090 136.814 1.00 11.02 252 ALA C C 1
ATOM 8144 O O . ALA C 1 274 ? 31.606 40.657 136.309 1.00 12.28 252 ALA C O 1
ATOM 8146 N N . LEU C 1 275 ? 29.351 40.787 136.317 1.00 9.93 253 LEU C N 1
ATOM 8147 C CA . LEU C 1 275 ? 29.282 40.089 135.012 1.00 9.27 253 LEU C CA 1
ATOM 8148 C C . LEU C 1 275 ? 29.981 40.809 133.858 1.00 10.82 253 LEU C C 1
ATOM 8149 O O . LEU C 1 275 ? 30.272 40.221 132.832 1.00 10.98 253 LEU C O 1
ATOM 8154 N N . GLU C 1 276 ? 30.267 42.098 133.998 1.00 10.94 254 GLU C N 1
ATOM 8155 C CA . GLU C 1 276 ? 30.956 42.830 132.963 1.00 13.44 254 GLU C CA 1
ATOM 8156 C C . GLU C 1 276 ? 32.344 42.266 132.694 1.00 14.28 254 GLU C C 1
ATOM 8157 O O . GLU C 1 276 ? 32.900 42.502 131.637 1.00 16.20 254 GLU C O 1
ATOM 8163 N N . ASP C 1 277 ? 32.861 41.483 133.637 1.00 12.79 255 ASP C N 1
ATOM 8164 C CA . ASP C 1 277 ? 34.182 40.859 133.536 1.00 15.07 255 ASP C CA 1
ATOM 8165 C C . ASP C 1 277 ? 34.126 39.516 132.812 1.00 12.89 255 ASP C C 1
ATOM 8166 O O . ASP C 1 277 ? 35.196 38.907 132.622 1.00 15.26 255 ASP C O 1
ATOM 8171 N N . VAL C 1 278 ? 32.936 39.061 132.420 1.00 10.83 256 VAL C N 1
ATOM 8172 C CA . VAL C 1 278 ? 32.787 37.750 131.792 1.00 10.42 256 VAL C CA 1
ATOM 8173 C C . VAL C 1 278 ? 32.825 37.907 130.289 1.00 10.79 256 VAL C C 1
ATOM 8174 O O . VAL C 1 278 ? 32.007 38.647 129.720 1.00 13.21 256 VAL C O 1
ATOM 8178 N N . SER C 1 279 ? 33.750 37.163 129.674 1.00 9.15 257 SER C N 1
ATOM 8179 C CA . SER C 1 279 ? 33.809 36.927 128.249 1.00 9.60 257 SER C CA 1
ATOM 8180 C C . SER C 1 279 ? 34.480 35.562 128.080 1.00 8.36 257 SER C C 1
ATOM 8181 O O . SER C 1 279 ? 35.359 35.178 128.856 1.00 9.00 257 SER C O 1
ATOM 8184 N N . PHE C 1 280 ? 34.055 34.843 127.056 1.00 7.53 258 PHE C N 1
ATOM 8185 C CA . PHE C 1 280 ? 34.652 33.595 126.643 1.00 6.70 258 PHE C CA 1
ATOM 8186 C C . PHE C 1 280 ? 34.644 33.462 125.127 1.00 6.95 258 PHE C C 1
ATOM 8187 O O . PHE C 1 280 ? 33.805 34.047 124.430 1.00 8.41 258 PHE C O 1
ATOM 8195 N N . THR C 1 281 ? 35.570 32.650 124.643 1.00 7.18 259 THR C N 1
ATOM 8196 C CA . THR C 1 281 ? 35.947 32.647 123.234 1.00 7.53 259 THR C CA 1
ATOM 8197 C C . THR C 1 281 ? 34.761 32.278 122.379 1.00 8.80 259 THR C C 1
ATOM 8198 O O . THR C 1 281 ? 34.547 32.871 121.311 1.00 9.11 259 THR C O 1
ATOM 8202 N N . SER C 1 282 ? 33.985 31.265 122.778 1.00 7.21 260 SER C N 1
ATOM 8203 C CA . SER C 1 282 ? 32.863 30.821 121.978 1.00 7.71 260 SER C CA 1
ATOM 8204 C C . SER C 1 282 ? 31.566 31.603 122.181 1.00 7.55 260 SER C C 1
ATOM 8205 O O . SER C 1 282 ? 30.464 31.130 121.798 1.00 7.10 260 SER C O 1
ATOM 8208 N N . TYR C 1 283 ? 31.662 32.802 122.788 1.00 7.11 261 TYR C N 1
ATOM 8209 C CA . TYR C 1 283 ? 30.445 33.524 123.091 1.00 7.25 261 TYR C CA 1
ATOM 8210 C C . TYR C 1 283 ? 29.436 33.619 121.962 1.00 6.90 261 TYR C C 1
ATOM 8211 O O . TYR C 1 283 ? 28.230 33.497 122.201 1.00 7.05 261 TYR C O 1
ATOM 8220 N N . PHE C 1 284 ? 29.911 33.919 120.766 1.00 7.85 262 PHE C N 1
ATOM 8221 C CA . PHE C 1 284 ? 29.015 34.170 119.617 1.00 8.36 262 PHE C CA 1
ATOM 8222 C C . PHE C 1 284 ? 28.844 32.958 118.733 1.00 9.25 262 PHE C C 1
ATOM 8223 O O . PHE C 1 284 ? 28.328 33.070 117.627 1.00 11.31 262 PHE C O 1
ATOM 8231 N N . GLU C 1 285 ? 29.223 31.783 119.206 1.00 8.54 263 GLU C N 1
ATOM 8232 C CA . GLU C 1 285 ? 29.145 30.592 118.371 1.00 9.62 263 GLU C CA 1
ATOM 8233 C C . GLU C 1 285 ? 27.720 30.388 117.864 1.00 9.97 263 GLU C C 1
ATOM 8234 O O . GLU C 1 285 ? 26.757 30.340 118.632 1.00 10.13 263 GLU C O 1
ATOM 8240 N N . PRO C 1 286 ? 27.542 30.312 116.543 1.00 9.02 264 PRO C N 1
ATOM 8241 C CA . PRO C 1 286 ? 26.169 30.407 116.011 1.00 8.55 264 PRO C CA 1
ATOM 8242 C C . PRO C 1 286 ? 25.304 29.145 116.148 1.00 9.00 264 PRO C C 1
ATOM 8243 O O . PRO C 1 286 ? 24.084 29.274 116.191 1.00 10.18 264 PRO C O 1
ATOM 8247 N N . THR C 1 287 ? 25.892 27.957 116.209 1.00 9.33 265 THR C N 1
ATOM 8248 C CA . THR C 1 287 ? 25.037 26.788 116.344 1.00 9.62 265 THR C CA 1
ATOM 8249 C C . THR C 1 287 ? 24.326 26.762 117.705 1.00 9.35 265 THR C C 1
ATOM 8250 O O . THR C 1 287 ? 23.129 26.441 117.781 1.00 9.56 265 THR C O 1
ATOM 8254 N N . ALA C 1 288 ? 25.037 27.116 118.776 1.00 9.00 266 ALA C N 1
ATOM 8255 C CA . ALA C 1 288 ? 24.412 27.171 120.094 1.00 10.29 266 ALA C CA 1
ATOM 8256 C C . ALA C 1 288 ? 23.297 28.212 120.156 1.00 10.21 266 ALA C C 1
ATOM 8257 O O . ALA C 1 288 ? 22.209 27.975 120.711 1.00 8.06 266 ALA C O 1
ATOM 8259 N N . MET C 1 289 ? 23.559 29.389 119.604 1.00 10.27 267 MET C N 1
ATOM 8260 C CA . MET C 1 289 ? 22.512 30.379 119.548 1.00 12.94 267 MET C CA 1
ATOM 8261 C C . MET C 1 289 ? 21.323 30.010 118.700 1.00 10.63 267 MET C C 1
ATOM 8262 O O . MET C 1 289 ? 20.186 30.337 119.021 1.00 10.78 267 MET C O 1
ATOM 8267 N N . ALA C 1 290 ? 21.556 29.305 117.595 1.00 8.71 268 ALA C N 1
ATOM 8268 C CA . ALA C 1 290 ? 20.457 28.767 116.806 1.00 9.61 268 ALA C CA 1
ATOM 8269 C C . ALA C 1 290 ? 19.585 27.798 117.587 1.00 8.33 268 ALA C C 1
ATOM 8270 O O . ALA C 1 290 ? 18.357 27.895 117.553 1.00 9.16 268 ALA C O 1
ATOM 8272 N N . ALA C 1 291 ? 20.208 26.866 118.294 1.00 8.57 269 ALA C N 1
ATOM 8273 C CA . ALA C 1 291 ? 19.523 25.893 119.124 1.00 8.88 269 ALA C CA 1
ATOM 8274 C C . ALA C 1 291 ? 18.692 26.590 120.215 1.00 8.33 269 ALA C C 1
ATOM 8275 O O . ALA C 1 291 ? 17.524 26.269 120.386 1.00 8.53 269 ALA C O 1
ATOM 8277 N N . ALA C 1 292 ? 19.275 27.593 120.882 1.00 8.64 270 ALA C N 1
ATOM 8278 C CA . ALA C 1 292 ? 18.613 28.270 122.001 1.00 9.98 270 ALA C CA 1
ATOM 8279 C C . ALA C 1 292 ? 17.445 29.119 121.506 1.00 9.72 270 ALA C C 1
ATOM 8280 O O . ALA C 1 292 ? 16.359 29.044 122.072 1.00 10.23 270 ALA C O 1
ATOM 8282 N N . THR C 1 293 ? 17.628 29.911 120.445 1.00 10.20 271 THR C N 1
ATOM 8283 C CA A THR C 1 293 ? 16.532 30.741 119.947 0.50 11.95 271 THR C CA 1
ATOM 8284 C CA B THR C 1 293 ? 16.554 30.734 119.953 0.50 12.72 271 THR C CA 1
ATOM 8285 C C . THR C 1 293 ? 15.382 29.893 119.461 1.00 12.19 271 THR C C 1
ATOM 8286 O O . THR C 1 293 ? 14.213 30.177 119.736 1.00 11.00 271 THR C O 1
ATOM 8293 N N . THR C 1 294 ? 15.687 28.808 118.727 1.00 10.78 272 THR C N 1
ATOM 8294 C CA . THR C 1 294 ? 14.628 27.949 118.207 1.00 10.70 272 THR C CA 1
ATOM 8295 C C . THR C 1 294 ? 13.846 27.224 119.303 1.00 10.96 272 THR C C 1
ATOM 8296 O O . THR C 1 294 ? 12.597 27.173 119.281 1.00 10.76 272 THR C O 1
ATOM 8300 N N . THR C 1 295 ? 14.578 26.689 120.279 1.00 9.93 273 THR C N 1
ATOM 8301 C CA . THR C 1 295 ? 13.941 25.966 121.389 1.00 9.10 273 THR C CA 1
ATOM 8302 C C . THR C 1 295 ? 13.143 26.908 122.281 1.00 9.26 273 THR C C 1
ATOM 8303 O O . THR C 1 295 ? 11.991 26.623 122.629 1.00 8.48 273 THR C O 1
ATOM 8307 N N . LEU C 1 296 ? 13.733 28.062 122.569 1.00 10.11 274 LEU C N 1
ATOM 8308 C CA . LEU C 1 296 ? 13.068 29.021 123.451 1.00 12.25 274 LEU C CA 1
ATOM 8309 C C . LEU C 1 296 ? 11.745 29.493 122.846 1.00 11.95 274 LEU C C 1
ATOM 8310 O O . LEU C 1 296 ? 10.759 29.684 123.561 1.00 12.66 274 LEU C O 1
ATOM 8315 N N . ARG C 1 297 ? 11.717 29.700 121.538 1.00 11.13 275 ARG C N 1
ATOM 8316 C CA . ARG C 1 297 ? 10.497 30.086 120.865 1.00 13.55 275 ARG C CA 1
ATOM 8317 C C . ARG C 1 297 ? 9.384 29.079 121.073 1.00 14.36 275 ARG C C 1
ATOM 8318 O O . ARG C 1 297 ? 8.250 29.465 121.322 1.00 15.67 275 ARG C O 1
ATOM 8326 N N . ARG C 1 298 ? 9.697 27.791 121.027 1.00 12.49 276 ARG C N 1
ATOM 8327 C CA . ARG C 1 298 ? 8.705 26.792 121.315 1.00 14.07 276 ARG C CA 1
ATOM 8328 C C . ARG C 1 298 ? 8.360 26.710 122.780 1.00 13.35 276 ARG C C 1
ATOM 8329 O O . ARG C 1 298 ? 7.184 26.613 123.142 1.00 12.17 276 ARG C O 1
ATOM 8337 N N . MET C 1 299 ? 9.366 26.772 123.629 1.00 11.33 277 MET C N 1
ATOM 8338 C CA . MET C 1 299 ? 9.081 26.654 125.054 1.00 12.37 277 MET C CA 1
ATOM 8339 C C . MET C 1 299 ? 8.311 27.849 125.611 1.00 13.33 277 MET C C 1
ATOM 8340 O O . MET C 1 299 ? 7.517 27.710 126.558 1.00 13.09 277 MET C O 1
ATOM 8345 N N . ALA C 1 300 ? 8.478 29.014 125.010 1.00 12.99 278 ALA C N 1
ATOM 8346 C CA . ALA C 1 300 ? 7.741 30.210 125.450 1.00 15.67 278 ALA C CA 1
ATOM 8347 C C . ALA C 1 300 ? 6.228 30.181 125.190 1.00 17.45 278 ALA C C 1
ATOM 8348 O O . ALA C 1 300 ? 5.496 31.036 125.710 1.00 15.13 278 ALA C O 1
ATOM 8350 N N . THR C 1 301 ? 5.739 29.254 124.365 1.00 14.70 279 THR C N 1
ATOM 8351 C CA . THR C 1 301 ? 4.296 29.117 124.163 1.00 16.21 279 THR C CA 1
ATOM 8352 C C . THR C 1 301 ? 3.612 28.323 125.267 1.00 15.25 279 THR C C 1
ATOM 8353 O O . THR C 1 301 ? 2.395 28.333 125.378 1.00 16.26 279 THR C O 1
ATOM 8357 N N . GLY C 1 302 ? 4.372 27.574 126.061 1.00 13.38 280 GLY C N 1
ATOM 8358 C CA . GLY C 1 302 ? 3.819 26.622 127.006 1.00 11.36 280 GLY C CA 1
ATOM 8359 C C . GLY C 1 302 ? 3.292 25.321 126.442 1.00 10.28 280 GLY C C 1
ATOM 8360 O O . GLY C 1 302 ? 2.925 24.421 127.203 1.00 11.59 280 GLY C O 1
ATOM 8361 N N . GLU C 1 303 ? 3.243 25.205 125.112 1.00 11.78 281 GLU C N 1
ATOM 8362 C CA . GLU C 1 303 ? 2.677 23.990 124.496 1.00 12.45 281 GLU C CA 1
ATOM 8363 C C . GLU C 1 303 ? 3.496 22.696 124.676 1.00 10.23 281 GLU C C 1
ATOM 8364 O O . GLU C 1 303 ? 2.945 21.631 124.990 1.00 11.01 281 GLU C O 1
ATOM 8370 N N . PRO C 1 304 ? 4.836 22.744 124.517 1.00 9.85 282 PRO C N 1
ATOM 8371 C CA . PRO C 1 304 ? 5.539 21.478 124.799 1.00 9.37 282 PRO C CA 1
ATOM 8372 C C . PRO C 1 304 ? 5.337 20.980 126.230 1.00 8.16 282 PRO C C 1
ATOM 8373 O O . PRO C 1 304 ? 5.174 19.747 126.460 1.00 9.57 282 PRO C O 1
ATOM 8377 N N . GLN C 1 305 ? 5.307 21.926 127.168 1.00 10.22 283 GLN C N 1
ATOM 8378 C CA . GLN C 1 305 ? 5.246 21.529 128.580 1.00 9.83 283 GLN C CA 1
ATOM 8379 C C . GLN C 1 305 ? 3.895 20.900 128.897 1.00 9.44 283 GLN C C 1
ATOM 8380 O O . GLN C 1 305 ? 3.787 19.961 129.677 1.00 9.97 283 GLN C O 1
ATOM 8386 N N . GLN C 1 306 ? 2.852 21.409 128.286 1.00 9.79 284 GLN C N 1
ATOM 8387 C CA . GLN C 1 306 ? 1.532 20.795 128.517 1.00 11.66 284 GLN C CA 1
ATOM 8388 C C . GLN C 1 306 ? 1.318 19.447 127.850 1.00 11.17 284 GLN C C 1
ATOM 8389 O O . GLN C 1 306 ? 0.713 18.543 128.457 1.00 10.85 284 GLN C O 1
ATOM 8395 N N . ALA C 1 307 ? 1.928 19.257 126.677 1.00 11.19 285 ALA C N 1
ATOM 8396 C CA . ALA C 1 307 ? 1.952 17.984 126.009 1.00 10.85 285 ALA C CA 1
ATOM 8397 C C . ALA C 1 307 ? 2.744 16.948 126.774 1.00 9.46 285 ALA C C 1
ATOM 8398 O O . ALA C 1 307 ? 2.270 15.811 126.974 1.00 12.39 285 ALA C O 1
ATOM 8400 N N . ILE C 1 308 ? 3.899 17.347 127.340 1.00 9.67 286 ILE C N 1
ATOM 8401 C CA . ILE C 1 308 ? 4.680 16.438 128.171 1.00 10.52 286 ILE C CA 1
ATOM 8402 C C . ILE C 1 308 ? 3.930 16.089 129.443 1.00 9.66 286 ILE C C 1
ATOM 8403 O O . ILE C 1 308 ? 3.893 14.924 129.902 1.00 10.80 286 ILE C O 1
ATOM 8408 N N . ARG C 1 309 ? 3.345 17.111 130.076 1.00 9.12 287 ARG C N 1
ATOM 8409 C CA . ARG C 1 309 ? 2.649 16.874 131.339 1.00 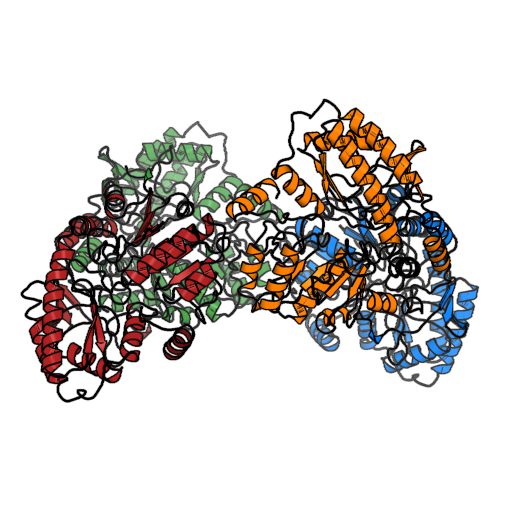10.00 287 ARG C CA 1
ATOM 8410 C C . ARG C 1 309 ? 1.558 15.805 131.125 1.00 9.40 287 ARG C C 1
ATOM 8411 O O . ARG C 1 309 ? 1.444 14.859 131.894 1.00 10.54 287 ARG C O 1
ATOM 8419 N N . ALA C 1 310 ? 0.763 15.981 130.082 1.00 10.70 288 ALA C N 1
ATOM 8420 C CA . ALA C 1 310 ? -0.372 15.055 129.826 1.00 11.31 288 ALA C CA 1
ATOM 8421 C C . ALA C 1 310 ? 0.102 13.625 129.566 1.00 12.20 288 ALA C C 1
ATOM 8422 O O . ALA C 1 310 ? -0.419 12.654 130.172 1.00 12.93 288 ALA C O 1
ATOM 8424 N N . ALA C 1 311 ? 1.103 13.522 128.694 1.00 12.15 289 ALA C N 1
ATOM 8425 C CA . ALA C 1 311 ? 1.654 12.206 128.328 1.00 12.20 289 ALA C CA 1
ATOM 8426 C C . ALA C 1 311 ? 2.325 11.535 129.520 1.00 12.90 289 ALA C C 1
ATOM 8427 O O . ALA C 1 311 ? 2.083 10.362 129.836 1.00 12.76 289 ALA C O 1
ATOM 8429 N N . GLY C 1 312 ? 3.213 12.251 130.210 1.00 10.52 290 GLY C N 1
ATOM 8430 C CA . GLY C 1 312 ? 3.775 11.745 131.426 1.00 12.56 290 GLY C CA 1
ATOM 8431 C C . GLY C 1 312 ? 2.786 11.355 132.490 1.00 11.53 290 GLY C C 1
ATOM 8432 O O . GLY C 1 312 ? 2.972 10.350 133.176 1.00 12.96 290 GLY C O 1
ATOM 8433 N N . ASP C 1 313 ? 1.752 12.173 132.684 1.00 12.21 291 ASP C N 1
ATOM 8434 C CA . ASP C 1 313 ? 0.737 11.845 133.678 1.00 12.46 291 ASP C CA 1
ATOM 8435 C C . ASP C 1 313 ? 0.058 10.504 133.342 1.00 12.89 291 ASP C C 1
ATOM 8436 O O . ASP C 1 313 ? -0.186 9.697 134.240 1.00 14.52 291 ASP C O 1
ATOM 8441 N N . ARG C 1 314 ? -0.182 10.251 132.065 1.00 14.83 292 ARG C N 1
ATOM 8442 C CA . ARG C 1 314 ? -0.785 8.944 131.674 1.00 16.12 292 ARG C CA 1
ATOM 8443 C C . ARG C 1 314 ? 0.115 7.775 132.045 1.00 15.80 292 ARG C C 1
ATOM 8444 O O . ARG C 1 314 ? -0.372 6.762 132.535 1.00 15.86 292 ARG C O 1
ATOM 8452 N N . PHE C 1 315 ? 1.432 7.939 131.849 1.00 14.24 293 PHE C N 1
ATOM 8453 C CA . PHE C 1 315 ? 2.398 6.910 132.193 1.00 12.67 293 PHE C CA 1
ATOM 8454 C C . PHE C 1 315 ? 2.459 6.702 133.701 1.00 14.15 293 PHE C C 1
ATOM 8455 O O . PHE C 1 315 ? 2.508 5.568 134.201 1.00 13.54 293 PHE C O 1
ATOM 8463 N N . ILE C 1 316 ? 2.471 7.794 134.463 1.00 12.69 294 ILE C N 1
ATOM 8464 C CA . ILE C 1 316 ? 2.580 7.711 135.903 1.00 13.44 294 ILE C CA 1
ATOM 8465 C C . ILE C 1 316 ? 1.362 6.980 136.492 1.00 14.88 294 ILE C C 1
ATOM 8466 O O . ILE C 1 316 ? 1.506 6.105 137.338 1.00 15.17 294 ILE C O 1
ATOM 8471 N N . ALA C 1 317 ? 0.178 7.348 136.055 1.00 15.57 295 ALA C N 1
ATOM 8472 C CA . ALA C 1 317 ? -1.052 6.775 136.622 1.00 17.59 295 ALA C CA 1
ATOM 8473 C C . ALA C 1 317 ? -1.073 5.283 136.315 1.00 18.11 295 ALA C C 1
ATOM 8474 O O . ALA C 1 317 ? -1.363 4.462 137.189 1.00 16.93 295 ALA C O 1
ATOM 8476 N N . HIS C 1 318 ? -0.730 4.940 135.084 1.00 16.45 296 HIS C N 1
ATOM 8477 C CA . HIS C 1 318 ? -0.680 3.528 134.685 1.00 16.55 296 HIS C CA 1
ATOM 8478 C C . HIS C 1 318 ? 0.308 2.741 135.518 1.00 17.30 296 HIS C C 1
ATOM 8479 O O . HIS C 1 318 ? 0.030 1.625 135.973 1.00 17.66 296 HIS C O 1
ATOM 8486 N N . THR C 1 319 ? 1.497 3.305 135.711 1.00 14.87 297 THR C N 1
ATOM 8487 C CA . THR C 1 319 ? 2.532 2.635 136.463 1.00 15.55 297 THR C CA 1
ATOM 8488 C C . THR C 1 319 ? 2.221 2.496 137.943 1.00 16.92 297 THR C C 1
ATOM 8489 O O . THR C 1 319 ? 2.460 1.451 138.538 1.00 19.22 297 THR C O 1
ATOM 8493 N N . ARG C 1 320 ? 1.707 3.556 138.570 1.00 18.13 298 ARG C N 1
ATOM 8494 C CA . ARG C 1 320 ? 1.400 3.506 139.990 1.00 18.71 298 ARG C CA 1
ATOM 8495 C C . ARG C 1 320 ? 0.411 2.382 140.221 1.00 20.32 298 ARG C C 1
ATOM 8496 O O . ARG C 1 320 ? 0.542 1.649 141.199 1.00 20.64 298 ARG C O 1
ATOM 8504 N N . ALA C 1 321 ? -0.576 2.291 139.336 1.00 18.57 299 ALA C N 1
ATOM 8505 C CA . ALA C 1 321 ? -1.651 1.287 139.487 1.00 20.99 299 ALA C CA 1
ATOM 8506 C C . ALA C 1 321 ? -1.126 -0.119 139.264 1.00 20.26 299 ALA C C 1
ATOM 8507 O O . ALA C 1 321 ? -1.458 -1.044 140.025 1.00 24.22 299 ALA C O 1
ATOM 8509 N N . ALA C 1 322 ? -0.318 -0.288 138.228 1.00 21.60 300 ALA C N 1
ATOM 8510 C CA . ALA C 1 322 ? 0.276 -1.589 137.935 1.00 21.88 300 ALA C CA 1
ATOM 8511 C C . ALA C 1 322 ? 1.033 -2.158 139.142 1.00 23.64 300 ALA C C 1
ATOM 8512 O O . ALA C 1 322 ? 0.810 -3.295 139.566 1.00 22.46 300 ALA C O 1
ATOM 8514 N N . PHE C 1 323 ? 1.909 -1.353 139.729 1.00 18.93 301 PHE C N 1
ATOM 8515 C CA . PHE C 1 323 ? 2.669 -1.762 140.887 1.00 20.47 301 PHE C CA 1
ATOM 8516 C C . PHE C 1 323 ? 1.830 -2.053 142.127 1.00 24.38 301 PHE C C 1
ATOM 8517 O O . PHE C 1 323 ? 2.092 -3.030 142.848 1.00 24.60 301 PHE C O 1
ATOM 8525 N N . ALA C 1 324 ? 0.837 -1.207 142.364 1.00 24.18 302 ALA C N 1
ATOM 8526 C CA . ALA C 1 324 ? -0.051 -1.343 143.520 1.00 25.61 302 ALA C CA 1
ATOM 8527 C C . ALA C 1 324 ? -0.853 -2.638 143.373 1.00 27.02 302 ALA C C 1
ATOM 8528 O O . ALA C 1 324 ? -0.962 -3.389 144.342 1.00 29.43 302 ALA C O 1
ATOM 8530 N N . ASN C 1 325 ? -1.396 -2.893 142.182 1.00 27.26 303 ASN C N 1
ATOM 8531 C CA . ASN C 1 325 ? -2.227 -4.082 141.961 1.00 30.04 303 ASN C CA 1
ATOM 8532 C C . ASN C 1 325 ? -1.414 -5.346 142.167 1.00 27.03 303 ASN C C 1
ATOM 8533 O O . ASN C 1 325 ? -1.941 -6.364 142.617 1.00 26.21 303 ASN C O 1
ATOM 8538 N N . ALA C 1 326 ? -0.114 -5.258 141.886 1.00 25.36 304 ALA C N 1
ATOM 8539 C CA . ALA C 1 326 ? 0.815 -6.385 141.974 1.00 22.55 304 ALA C CA 1
ATOM 8540 C C . ALA C 1 326 ? 1.516 -6.550 143.314 1.00 24.45 304 ALA C C 1
ATOM 8541 O O . ALA C 1 326 ? 2.257 -7.523 143.502 1.00 28.57 304 ALA C O 1
ATOM 8543 N N . GLY C 1 327 ? 1.320 -5.610 144.236 1.00 25.04 305 GLY C N 1
ATOM 8544 C CA . GLY C 1 327 ? 1.986 -5.652 145.539 1.00 28.01 305 GLY C CA 1
ATOM 8545 C C . GLY C 1 327 ? 3.462 -5.300 145.470 1.00 26.09 305 GLY C C 1
ATOM 8546 O O . GLY C 1 327 ? 4.239 -5.661 146.351 1.00 26.81 305 GLY C O 1
ATOM 8547 N N . VAL C 1 328 ? 3.851 -4.605 144.405 1.00 24.96 306 VAL C N 1
ATOM 8548 C CA . VAL C 1 328 ? 5.246 -4.184 144.196 1.00 22.34 306 VAL C CA 1
ATOM 8549 C C . VAL C 1 328 ? 5.438 -2.853 144.927 1.00 21.59 306 VAL C C 1
ATOM 8550 O O . VAL C 1 328 ? 4.726 -1.901 144.633 1.00 19.95 306 VAL C O 1
ATOM 8554 N N . PRO C 1 329 ? 6.362 -2.803 145.896 1.00 22.34 307 PRO C N 1
ATOM 8555 C CA . PRO C 1 329 ? 6.471 -1.642 146.781 1.00 21.57 307 PRO C CA 1
ATOM 8556 C C . PRO C 1 329 ? 7.304 -0.501 146.167 1.00 17.07 307 PRO C C 1
ATOM 8557 O O . PRO C 1 329 ? 8.440 -0.239 146.581 1.00 17.21 307 PRO C O 1
ATOM 8561 N N . ILE C 1 330 ? 6.713 0.083 145.135 1.00 17.62 308 ILE C N 1
ATOM 8562 C CA . ILE C 1 330 ? 7.291 1.220 144.405 1.00 16.78 308 ILE C CA 1
ATOM 8563 C C . ILE C 1 330 ? 6.155 2.192 144.173 1.00 18.17 308 ILE C C 1
ATOM 8564 O O . ILE C 1 330 ? 5.126 1.826 143.596 1.00 20.44 308 ILE C O 1
ATOM 8569 N N . ASP C 1 331 ? 6.359 3.445 144.596 1.00 17.33 309 ASP C N 1
ATOM 8570 C CA . ASP C 1 331 ? 5.447 4.528 144.304 1.00 18.49 309 ASP C CA 1
ATOM 8571 C C . ASP C 1 331 ? 6.130 5.547 143.411 1.00 15.95 309 ASP C C 1
ATOM 8572 O O . ASP C 1 331 ? 7.300 5.380 143.082 1.00 15.29 309 ASP C O 1
ATOM 8577 N N . LEU C 1 332 ? 5.380 6.553 142.989 1.00 16.18 310 LEU C N 1
ATOM 8578 C CA . LEU C 1 332 ? 5.951 7.618 142.168 1.00 16.87 310 LEU C CA 1
ATOM 8579 C C . LEU C 1 332 ? 5.579 8.962 142.774 1.00 16.09 310 LEU C C 1
ATOM 8580 O O . LEU C 1 332 ? 4.502 9.118 143.387 1.00 16.47 310 LEU C O 1
ATOM 8585 N N . ALA C 1 333 ? 6.476 9.933 142.583 1.00 14.46 311 ALA C N 1
ATOM 8586 C CA . ALA C 1 333 ? 6.260 11.322 143.020 1.00 14.68 311 ALA C CA 1
ATOM 8587 C C . ALA C 1 333 ? 6.443 12.265 141.822 1.00 13.76 311 ALA C C 1
ATOM 8588 O O . ALA C 1 333 ? 7.100 11.904 140.840 1.00 14.18 311 ALA C O 1
ATOM 8590 N N . GLY C 1 334 ? 5.826 13.439 141.872 1.00 13.42 312 GLY C N 1
ATOM 8591 C CA . GLY C 1 334 ? 5.981 14.400 140.795 1.00 11.60 312 GLY C CA 1
ATOM 8592 C C . GLY C 1 334 ? 4.843 14.370 139.802 1.00 12.91 312 GLY C C 1
ATOM 8593 O O . GLY C 1 334 ? 3.683 14.073 140.160 1.00 15.79 312 GLY C O 1
ATOM 8594 N N . ASN C 1 335 ? 5.115 14.774 138.567 1.00 11.05 313 ASN C N 1
ATOM 8595 C CA . ASN C 1 335 ? 4.089 14.883 137.547 1.00 11.29 313 ASN C CA 1
ATOM 8596 C C . ASN C 1 335 ? 4.700 14.553 136.212 1.00 10.79 313 ASN C C 1
ATOM 8597 O O . ASN C 1 335 ? 5.889 14.194 136.177 1.00 10.61 313 ASN C O 1
ATOM 8602 N N . GLY C 1 336 ? 3.947 14.625 135.115 1.00 11.35 314 GLY C N 1
ATOM 8603 C CA . GLY C 1 336 ? 4.468 14.221 133.847 1.00 10.75 314 GLY C CA 1
ATOM 8604 C C . GLY C 1 336 ? 5.712 14.940 133.349 1.00 10.90 314 GLY C C 1
ATOM 8605 O O . GLY C 1 336 ? 6.468 14.379 132.548 1.00 12.47 314 GLY C O 1
ATOM 8606 N N . ASN C 1 337 ? 5.896 16.194 133.764 1.00 10.27 315 ASN C N 1
ATOM 8607 C CA . ASN C 1 337 ? 7.092 16.930 133.367 1.00 9.81 315 ASN C CA 1
ATOM 8608 C C . ASN C 1 337 ? 8.347 16.429 134.035 1.00 8.98 315 ASN C C 1
ATOM 8609 O O . ASN C 1 337 ? 9.427 16.450 133.455 1.00 10.58 315 ASN C O 1
ATOM 8614 N N . LEU C 1 338 ? 8.222 16.031 135.294 1.00 9.45 316 LEU C N 1
ATOM 8615 C CA . LEU C 1 338 ? 9.369 15.640 136.075 1.00 9.83 316 LEU C CA 1
ATOM 8616 C C . LEU C 1 338 ? 8.839 14.778 137.236 1.00 9.64 316 LEU C C 1
ATOM 8617 O O . LEU C 1 338 ? 8.003 15.266 138.032 1.00 11.00 316 LEU C O 1
ATOM 8622 N N . PHE C 1 339 ? 9.295 13.524 137.285 1.00 8.63 317 PHE C N 1
ATOM 8623 C CA . PHE C 1 339 ? 8.823 12.558 138.270 1.00 10.64 317 PHE C CA 1
ATOM 8624 C C . PHE C 1 339 ? 9.938 11.647 138.728 1.00 9.73 317 PHE C C 1
ATOM 8625 O O . PHE C 1 339 ? 11.024 11.661 138.159 1.00 12.20 317 PHE C O 1
ATOM 8633 N N . GLN C 1 340 ? 9.683 10.882 139.786 1.00 10.32 318 GLN C N 1
ATOM 8634 C CA . GLN C 1 340 ? 10.662 9.899 140.246 1.00 11.61 318 GLN C CA 1
ATOM 8635 C C . GLN C 1 340 ? 9.952 8.683 140.800 1.00 11.91 318 GLN C C 1
ATOM 8636 O O . GLN C 1 340 ? 8.812 8.791 141.263 1.00 13.32 318 GLN C O 1
ATOM 8642 N N . PHE C 1 341 ? 10.678 7.574 140.752 1.00 13.16 319 PHE C N 1
ATOM 8643 C CA . PHE C 1 341 ? 10.268 6.373 141.473 1.00 13.15 319 PHE C CA 1
ATOM 8644 C C . PHE C 1 341 ? 10.755 6.410 142.904 1.00 14.51 319 PHE C C 1
ATOM 8645 O O . PHE C 1 341 ? 11.893 6.782 143.161 1.00 13.68 319 PHE C O 1
ATOM 8653 N N . VAL C 1 342 ? 9.911 5.951 143.822 1.00 14.79 320 VAL C N 1
ATOM 8654 C CA . VAL C 1 342 ? 10.249 5.858 145.242 1.00 13.98 320 VAL C CA 1
ATOM 8655 C C . VAL C 1 342 ? 10.164 4.357 145.588 1.00 13.94 320 VAL C C 1
ATOM 8656 O O . VAL C 1 342 ? 9.063 3.822 145.671 1.00 15.00 320 VAL C O 1
ATOM 8660 N N . CYS C 1 343 ? 11.300 3.695 145.723 1.00 14.62 321 CYS C N 1
ATOM 8661 C CA . CYS C 1 343 ? 11.334 2.246 145.992 1.00 17.16 321 CYS C CA 1
ATOM 8662 C C . CYS C 1 343 ? 11.382 2.008 147.512 1.00 18.23 321 CYS C C 1
ATOM 8663 O O . CYS C 1 343 ? 11.961 2.806 148.227 1.00 19.31 321 CYS C O 1
ATOM 8666 N N . ALA C 1 344 ? 10.790 0.924 148.022 1.00 18.94 322 ALA C N 1
ATOM 8667 C CA . ALA C 1 344 ? 10.956 0.592 149.428 1.00 20.97 322 ALA C CA 1
ATOM 8668 C C . ALA C 1 344 ? 12.380 0.649 149.971 1.00 19.36 322 ALA C C 1
ATOM 8669 O O . ALA C 1 344 ? 12.590 1.174 151.067 1.00 21.21 322 ALA C O 1
ATOM 8671 N N . ASP C 1 345 ? 13.335 0.088 149.235 1.00 19.70 323 ASP C N 1
ATOM 8672 C CA . ASP C 1 345 ? 14.728 -0.004 149.643 1.00 22.96 323 ASP C CA 1
ATOM 8673 C C . ASP C 1 345 ? 15.661 -0.205 148.436 1.00 23.57 323 ASP C C 1
ATOM 8674 O O . ASP C 1 345 ? 15.212 -0.337 147.293 1.00 22.42 323 ASP C O 1
ATOM 8679 N N . ASP C 1 346 ? 16.964 -0.199 148.690 1.00 23.34 324 ASP C N 1
ATOM 8680 C CA . ASP C 1 346 ? 17.955 -0.331 147.638 1.00 26.48 324 ASP C CA 1
ATOM 8681 C C . ASP C 1 346 ? 17.871 -1.651 146.865 1.00 25.89 324 ASP C C 1
ATOM 8682 O O . ASP C 1 346 ? 18.115 -1.669 145.669 1.00 22.18 324 ASP C O 1
ATOM 8687 N N . GLU C 1 347 ? 17.559 -2.756 147.539 1.00 24.49 325 GLU C N 1
ATOM 8688 C CA . GLU C 1 347 ? 17.384 -4.022 146.834 1.00 26.62 325 GLU C CA 1
ATOM 8689 C C . GLU C 1 347 ? 16.210 -3.984 145.862 1.00 21.99 325 GLU C C 1
ATOM 8690 O O . GLU C 1 347 ? 16.306 -4.467 144.741 1.00 22.39 325 GLU C O 1
ATOM 8696 N N . VAL C 1 348 ? 15.093 -3.425 146.294 1.00 20.66 326 VAL C N 1
ATOM 8697 C CA . VAL C 1 348 ? 13.971 -3.213 145.390 1.00 22.34 326 VAL C CA 1
ATOM 8698 C C . VAL C 1 348 ? 14.368 -2.321 144.203 1.00 18.63 326 VAL C C 1
ATOM 8699 O O . VAL C 1 348 ? 14.061 -2.638 143.064 1.00 20.02 326 VAL C O 1
ATOM 8703 N N . ALA C 1 349 ? 15.041 -1.199 144.468 1.00 19.95 327 ALA C N 1
ATOM 8704 C CA . ALA C 1 349 ? 15.516 -0.312 143.397 1.00 18.55 327 ALA C CA 1
ATOM 8705 C C . ALA C 1 349 ? 16.440 -1.003 142.394 1.00 17.99 327 ALA C C 1
ATOM 8706 O O . ALA C 1 349 ? 16.337 -0.806 141.180 1.00 17.52 327 ALA C O 1
ATOM 8708 N N . ASP C 1 350 ? 17.379 -1.790 142.911 1.00 20.78 328 ASP C N 1
ATOM 8709 C CA . ASP C 1 350 ? 18.297 -2.490 142.033 1.00 23.45 328 ASP C CA 1
ATOM 8710 C C . ASP C 1 350 ? 17.491 -3.461 141.153 1.00 22.73 328 ASP C C 1
ATOM 8711 O O . ASP C 1 350 ? 17.725 -3.558 139.933 1.00 19.15 328 ASP C O 1
ATOM 8716 N N . ALA C 1 351 ? 16.543 -4.174 141.767 1.00 20.90 329 ALA C N 1
ATOM 8717 C CA . ALA C 1 351 ? 15.730 -5.128 141.007 1.00 20.55 329 ALA C CA 1
ATOM 8718 C C . ALA C 1 351 ? 14.877 -4.430 139.943 1.00 19.01 329 ALA C C 1
ATOM 8719 O O . ALA C 1 351 ? 14.738 -4.907 138.810 1.00 18.95 329 ALA C O 1
ATOM 8721 N N . PHE C 1 352 ? 14.329 -3.276 140.308 1.00 17.74 330 PHE C N 1
ATOM 8722 C CA . PHE C 1 352 ? 13.535 -2.476 139.378 1.00 15.22 330 PHE C CA 1
ATOM 8723 C C . PHE C 1 352 ? 14.368 -1.975 138.192 1.00 16.49 330 PHE C C 1
ATOM 8724 O O . PHE C 1 352 ? 13.948 -2.063 137.044 1.00 15.30 330 PHE C O 1
ATOM 8732 N N . HIS C 1 353 ? 15.551 -1.416 138.453 1.00 16.37 331 HIS C N 1
ATOM 8733 C CA . HIS C 1 353 ? 16.391 -0.941 137.369 1.00 17.97 331 HIS C CA 1
ATOM 8734 C C . HIS C 1 353 ? 16.786 -2.057 136.408 1.00 14.81 331 HIS C C 1
ATOM 8735 O O . HIS C 1 353 ? 16.832 -1.872 135.213 1.00 16.55 331 HIS C O 1
ATOM 8742 N N . ALA C 1 354 ? 17.068 -3.230 136.949 1.00 18.69 332 ALA C N 1
ATOM 8743 C CA . ALA C 1 354 ? 17.436 -4.369 136.125 1.00 16.56 332 ALA C CA 1
ATOM 8744 C C . ALA C 1 354 ? 16.260 -4.783 135.253 1.00 15.85 332 ALA C C 1
ATOM 8745 O O . ALA C 1 354 ? 16.404 -5.032 134.037 1.00 17.03 332 ALA C O 1
ATOM 8747 N N . ALA C 1 355 ? 15.085 -4.846 135.870 1.00 17.70 333 ALA C N 1
ATOM 8748 C CA . ALA C 1 355 ? 13.878 -5.181 135.139 1.00 16.95 333 ALA C CA 1
ATOM 8749 C C . ALA C 1 355 ? 13.537 -4.159 134.058 1.00 17.63 333 ALA C C 1
ATOM 8750 O O . ALA C 1 355 ? 13.136 -4.521 132.954 1.00 16.94 333 ALA C O 1
ATOM 8752 N N . ALA C 1 356 ? 13.706 -2.867 134.365 1.00 16.61 334 ALA C N 1
ATOM 8753 C CA . ALA C 1 356 ? 13.410 -1.835 133.371 1.00 15.81 334 ALA C CA 1
ATOM 8754 C C . ALA C 1 356 ? 14.356 -1.905 132.207 1.00 14.42 334 ALA C C 1
ATOM 8755 O O . ALA C 1 356 ? 13.957 -1.782 131.038 1.00 14.17 334 ALA C O 1
ATOM 8757 N N . ALA C 1 357 ? 15.647 -2.048 132.489 1.00 14.56 335 ALA C N 1
ATOM 8758 C CA . ALA C 1 357 ? 16.620 -2.144 131.431 1.00 14.23 335 ALA C CA 1
ATOM 8759 C C . ALA C 1 357 ? 16.313 -3.357 130.553 1.00 14.31 335 ALA C C 1
ATOM 8760 O O . ALA C 1 357 ? 16.449 -3.290 129.339 1.00 14.90 335 ALA C O 1
ATOM 8762 N N . ALA C 1 358 ? 15.835 -4.438 131.162 1.00 16.49 336 ALA C N 1
ATOM 8763 C CA . ALA C 1 358 ? 15.500 -5.604 130.349 1.00 17.77 336 ALA C CA 1
ATOM 8764 C C . ALA C 1 358 ? 14.386 -5.327 129.338 1.00 18.68 336 ALA C C 1
ATOM 8765 O O . ALA C 1 358 ? 14.331 -5.942 128.269 1.00 18.01 336 ALA C O 1
ATOM 8767 N N . GLU C 1 359 ? 13.466 -4.419 129.678 1.00 15.06 337 GLU C N 1
ATOM 8768 C CA . GLU C 1 359 ? 12.403 -4.042 128.773 1.00 15.14 337 GLU C CA 1
ATOM 8769 C C . GLU C 1 359 ? 12.721 -2.839 127.884 1.00 15.30 337 GLU C C 1
ATOM 8770 O O . GLU C 1 359 ? 11.896 -2.403 127.102 1.00 16.65 337 GLU C O 1
ATOM 8776 N N . GLY C 1 360 ? 13.933 -2.307 127.984 1.00 16.42 338 GLY C N 1
ATOM 8777 C CA . GLY C 1 360 ? 14.306 -1.185 127.132 1.00 13.63 338 GLY C CA 1
ATOM 8778 C C . GLY C 1 360 ? 13.770 0.156 127.618 1.00 14.61 338 GLY C C 1
ATOM 8779 O O . GLY C 1 360 ? 13.604 1.064 126.814 1.00 14.80 338 GLY C O 1
ATOM 8780 N N . LEU C 1 361 ? 13.455 0.268 128.904 1.00 14.17 339 LEU C N 1
ATOM 8781 C CA . LEU C 1 361 ? 13.099 1.585 129.510 1.00 13.84 339 LEU C CA 1
ATOM 8782 C C . LEU C 1 361 ? 14.407 2.189 130.003 1.00 12.61 339 LEU C C 1
ATOM 8783 O O . LEU C 1 361 ? 15.099 1.587 130.793 1.00 15.32 339 LEU C O 1
ATOM 8788 N N . LEU C 1 362 ? 14.760 3.385 129.547 1.00 11.08 340 LEU C N 1
ATOM 8789 C CA . LEU C 1 362 ? 15.972 4.045 130.058 1.00 11.19 340 LEU C CA 1
ATOM 8790 C C . LEU C 1 362 ? 15.604 5.180 131.015 1.00 10.75 340 LEU C C 1
ATOM 8791 O O . LEU C 1 362 ? 15.234 6.280 130.596 1.00 12.24 340 LEU C O 1
ATOM 8796 N N . PHE C 1 363 ? 15.708 4.882 132.299 1.00 10.73 341 PHE C N 1
ATOM 8797 C CA . PHE C 1 363 ? 15.407 5.794 133.402 1.00 11.04 341 PHE C CA 1
ATOM 8798 C C . PHE C 1 363 ? 16.748 6.345 133.877 1.00 11.92 341 PHE C C 1
ATOM 8799 O O . PHE C 1 363 ? 17.794 5.656 133.815 1.00 14.02 341 PHE C O 1
ATOM 8807 N N . PHE C 1 364 ? 16.733 7.593 134.358 1.00 10.18 342 PHE C N 1
ATOM 8808 C CA . PHE C 1 364 ? 17.856 8.183 135.091 1.00 11.82 342 PHE C CA 1
ATOM 8809 C C . PHE C 1 364 ? 17.826 7.548 136.477 1.00 11.91 342 PHE C C 1
ATOM 8810 O O . PHE C 1 364 ? 17.009 7.913 137.306 1.00 10.95 342 PHE C O 1
ATOM 8818 N N . GLU C 1 365 ? 18.706 6.581 136.725 1.00 12.82 343 GLU C N 1
ATOM 8819 C CA . GLU C 1 365 ? 18.616 5.711 137.907 1.00 15.00 343 GLU C CA 1
ATOM 8820 C C . GLU C 1 365 ? 18.771 6.492 139.201 1.00 14.44 343 GLU C C 1
ATOM 8821 O O . GLU C 1 365 ? 19.791 7.144 139.410 1.00 16.28 343 GLU C O 1
ATOM 8827 N N . GLY C 1 366 ? 17.791 6.414 140.078 1.00 13.89 344 GLY C N 1
ATOM 8828 C CA . GLY C 1 366 ? 17.930 7.009 141.394 1.00 14.86 344 GLY C CA 1
ATOM 8829 C C . GLY C 1 366 ? 17.654 8.492 141.410 1.00 16.55 344 GLY C C 1
ATOM 8830 O O . GLY C 1 366 ? 17.929 9.163 142.404 1.00 18.79 344 GLY C O 1
ATOM 8831 N N . ASP C 1 367 ? 17.202 9.004 140.274 1.00 14.66 345 ASP C N 1
ATOM 8832 C CA . ASP C 1 367 ? 17.076 10.450 140.109 1.00 14.42 345 ASP C CA 1
ATOM 8833 C C . ASP C 1 367 ? 15.728 10.758 139.436 1.00 15.01 345 ASP C C 1
ATOM 8834 O O . ASP C 1 367 ? 14.782 9.942 139.483 1.00 15.54 345 ASP C O 1
ATOM 8839 N N . ASN C 1 368 ? 15.582 11.914 138.797 1.00 14.88 346 ASN C N 1
ATOM 8840 C CA . ASN C 1 368 ? 14.277 12.234 138.225 1.00 13.60 346 ASN C CA 1
ATOM 8841 C C . ASN C 1 368 ? 14.181 11.914 136.753 1.00 12.90 346 ASN C C 1
ATOM 8842 O O . ASN C 1 368 ? 15.172 11.928 136.022 1.00 13.16 346 ASN C O 1
ATOM 8847 N N . GLN C 1 369 ? 12.976 11.549 136.340 1.00 10.98 347 GLN C N 1
ATOM 8848 C CA . GLN C 1 369 ? 12.669 11.236 134.962 1.00 10.88 347 GLN C CA 1
ATOM 8849 C C . GLN C 1 369 ? 12.018 12.479 134.337 1.00 10.94 347 GLN C C 1
ATOM 8850 O O . GLN C 1 369 ? 11.141 13.109 134.950 1.00 10.69 347 GLN C O 1
ATOM 8856 N N . THR C 1 370 ? 12.399 12.783 133.101 1.00 8.97 348 THR C N 1
ATOM 8857 C CA . THR C 1 370 ? 12.027 14.040 132.444 1.00 9.23 348 THR C CA 1
ATOM 8858 C C . THR C 1 370 ? 11.727 13.706 130.996 1.00 8.63 348 THR C C 1
ATOM 8859 O O . THR C 1 370 ? 12.625 13.764 130.170 1.00 8.86 348 THR C O 1
ATOM 8863 N N . PRO C 1 371 ? 10.469 13.346 130.692 1.00 8.35 349 PRO C N 1
ATOM 8864 C CA . PRO C 1 371 ? 10.110 13.072 129.321 1.00 9.25 349 PRO C CA 1
ATOM 8865 C C . PRO C 1 371 ? 10.278 14.306 128.444 1.00 9.49 349 PRO C C 1
ATOM 8866 O O . PRO C 1 371 ? 10.232 15.434 128.934 1.00 9.76 349 PRO C O 1
ATOM 8870 N N . SER C 1 372 ? 10.430 14.073 127.138 1.00 9.25 350 SER C N 1
ATOM 8871 C CA . SER C 1 372 ? 10.441 15.124 126.129 1.00 9.34 350 SER C CA 1
ATOM 8872 C C . SER C 1 372 ? 9.105 15.221 125.390 1.00 8.73 350 SER C C 1
ATOM 8873 O O . SER C 1 372 ? 8.219 14.371 125.564 1.00 10.53 350 SER C O 1
ATOM 8876 N N . ALA C 1 373 ? 8.977 16.227 124.538 1.00 8.44 351 ALA C N 1
ATOM 8877 C CA . ALA C 1 373 ? 7.788 16.406 123.736 1.00 9.44 351 ALA C CA 1
ATOM 8878 C C . ALA C 1 373 ? 7.586 15.282 122.744 1.00 11.70 351 ALA C C 1
ATOM 8879 O O . ALA C 1 373 ? 6.460 15.090 122.298 1.00 12.54 351 ALA C O 1
ATOM 8881 N N . ALA C 1 374 ? 8.644 14.528 122.458 1.00 10.67 352 ALA C N 1
ATOM 8882 C CA . ALA C 1 374 ? 8.513 13.298 121.650 1.00 11.62 352 ALA C CA 1
ATOM 8883 C C . ALA C 1 374 ? 7.855 12.157 122.383 1.00 13.50 352 ALA C C 1
ATOM 8884 O O . ALA C 1 374 ? 7.599 11.130 121.728 1.00 13.94 352 ALA C O 1
ATOM 8886 N N . PHE C 1 375 ? 7.628 12.246 123.702 1.00 12.83 353 PHE C N 1
ATOM 8887 C CA . PHE C 1 375 ? 6.904 11.210 124.470 1.00 13.45 353 PHE C CA 1
ATOM 8888 C C . PHE C 1 375 ? 5.417 11.444 124.219 1.00 16.17 353 PHE C C 1
ATOM 8889 O O . PHE C 1 375 ? 4.713 12.071 125.025 1.00 15.22 353 PHE C O 1
ATOM 8897 N N . THR C 1 376 ? 4.954 10.978 123.051 1.00 15.59 354 THR C N 1
ATOM 8898 C CA . THR C 1 376 ? 3.567 11.137 122.595 1.00 18.77 354 THR C CA 1
ATOM 8899 C C . THR C 1 376 ? 2.690 9.972 123.047 1.00 17.88 354 THR C C 1
ATOM 8900 O O . THR C 1 376 ? 3.171 9.053 123.692 1.00 16.64 354 THR C O 1
ATOM 8904 N N . ASP C 1 377 ? 1.391 10.021 122.753 1.00 18.15 355 ASP C N 1
ATOM 8905 C CA . ASP C 1 377 ? 0.520 8.905 123.169 1.00 18.89 355 ASP C CA 1
ATOM 8906 C C . ASP C 1 377 ? 0.981 7.522 122.674 1.00 18.00 355 ASP C C 1
ATOM 8907 O O . ASP C 1 377 ? 0.905 6.536 123.413 1.00 16.93 355 ASP C O 1
ATOM 8912 N N . GLU C 1 378 ? 1.487 7.431 121.453 1.00 15.72 356 GLU C N 1
ATOM 8913 C CA . GLU C 1 378 ? 2.010 6.163 120.982 1.00 17.04 356 GLU C CA 1
ATOM 8914 C C . GLU C 1 378 ? 3.221 5.645 121.789 1.00 17.07 356 GLU C C 1
ATOM 8915 O O . GLU C 1 378 ? 3.362 4.455 122.056 1.00 15.51 356 GLU C O 1
ATOM 8921 N N . VAL C 1 379 ? 4.098 6.545 122.207 1.00 14.76 357 VAL C N 1
ATOM 8922 C CA . VAL C 1 379 ? 5.178 6.152 123.102 1.00 12.63 357 VAL C CA 1
ATOM 8923 C C . VAL C 1 379 ? 4.674 5.771 124.478 1.00 12.85 357 VAL C C 1
ATOM 8924 O O . VAL C 1 379 ? 5.189 4.848 125.089 1.00 14.99 357 VAL C O 1
ATOM 8928 N N . VAL C 1 380 ? 3.663 6.487 124.974 1.00 12.47 358 VAL C N 1
ATOM 8929 C CA . VAL C 1 380 ? 3.059 6.177 126.262 1.00 14.65 358 VAL C CA 1
ATOM 8930 C C . VAL C 1 380 ? 2.584 4.726 126.189 1.00 13.25 358 VAL C C 1
ATOM 8931 O O . VAL C 1 380 ? 2.836 3.969 127.131 1.00 16.30 358 VAL C O 1
ATOM 8935 N N . GLU C 1 381 ? 1.886 4.355 125.111 1.00 15.32 359 GLU C N 1
ATOM 8936 C CA . GLU C 1 381 ? 1.361 2.974 125.041 1.00 18.48 359 GLU C CA 1
ATOM 8937 C C . GLU C 1 381 ? 2.488 1.952 125.106 1.00 16.16 359 GLU C C 1
ATOM 8938 O O . GLU C 1 381 ? 2.425 0.961 125.850 1.00 15.73 359 GLU C O 1
ATOM 8944 N N . ASP C 1 382 ? 3.543 2.192 124.336 1.00 13.55 360 ASP C N 1
ATOM 8945 C CA . ASP C 1 382 ? 4.731 1.326 124.354 1.00 14.92 360 ASP C CA 1
ATOM 8946 C C . ASP C 1 382 ? 5.327 1.247 125.747 1.00 14.30 360 ASP C C 1
ATOM 8947 O O . ASP C 1 382 ? 5.572 0.176 126.281 1.00 15.29 360 ASP C O 1
ATOM 8952 N N . ALA C 1 383 ? 5.587 2.406 126.347 1.00 12.59 361 ALA C N 1
ATOM 8953 C CA . ALA C 1 383 ? 6.136 2.434 127.710 1.00 12.49 361 ALA C CA 1
ATOM 8954 C C . ALA C 1 383 ? 5.284 1.757 128.775 1.00 12.67 361 ALA C C 1
ATOM 8955 O O . ALA C 1 383 ? 5.784 1.164 129.732 1.00 14.95 361 ALA C O 1
ATOM 8957 N N . CYS C 1 384 ? 3.975 1.893 128.651 1.00 13.29 362 CYS C N 1
ATOM 8958 C CA . CYS C 1 384 ? 3.065 1.226 129.579 1.00 17.77 362 CYS C CA 1
ATOM 8959 C C . CYS C 1 384 ? 3.139 -0.300 129.464 1.00 16.25 362 CYS C C 1
ATOM 8960 O O . CYS C 1 384 ? 3.124 -0.983 130.489 1.00 16.16 362 CYS C O 1
ATOM 8963 N N . GLY C 1 385 ? 3.275 -0.815 128.249 1.00 18.87 363 GLY C N 1
ATOM 8964 C CA . GLY C 1 385 ? 3.510 -2.258 128.054 1.00 16.99 363 GLY C CA 1
ATOM 8965 C C . GLY C 1 385 ? 4.812 -2.749 128.654 1.00 17.01 363 GLY C C 1
ATOM 8966 O O . GLY C 1 385 ? 4.906 -3.772 129.345 1.00 17.05 363 GLY C O 1
ATOM 8967 N N . ARG C 1 386 ? 5.858 -1.959 128.448 1.00 14.81 364 ARG C N 1
ATOM 8968 C CA . ARG C 1 386 ? 7.120 -2.242 129.104 1.00 14.27 364 ARG C CA 1
ATOM 8969 C C . ARG C 1 386 ? 7.040 -2.242 130.625 1.00 13.60 364 ARG C C 1
ATOM 8970 O O . ARG C 1 386 ? 7.573 -3.149 131.266 1.00 16.43 364 ARG C O 1
ATOM 8978 N N . ILE C 1 387 ? 6.326 -1.288 131.217 1.00 14.10 365 ILE C N 1
ATOM 8979 C CA . ILE C 1 387 ? 6.129 -1.245 132.648 1.00 16.57 365 ILE C CA 1
ATOM 8980 C C . ILE C 1 387 ? 5.268 -2.416 133.097 1.00 16.17 365 ILE C C 1
ATOM 8981 O O . ILE C 1 387 ? 5.532 -2.964 134.141 1.00 17.47 365 ILE C O 1
ATOM 8986 N N . ASP C 1 388 ? 4.303 -2.836 132.283 1.00 18.48 366 ASP C N 1
ATOM 8987 C CA . ASP C 1 388 ? 3.581 -4.078 132.612 1.00 19.06 366 ASP C CA 1
ATOM 8988 C C . ASP C 1 388 ? 4.512 -5.241 132.833 1.00 17.67 366 ASP C C 1
ATOM 8989 O O . ASP C 1 388 ? 4.372 -6.012 133.828 1.00 18.82 366 ASP C O 1
ATOM 8994 N N . ARG C 1 389 ? 5.446 -5.388 131.901 1.00 15.19 367 ARG C N 1
ATOM 8995 C CA . ARG C 1 389 ? 6.445 -6.451 132.002 1.00 17.40 367 ARG C CA 1
ATOM 8996 C C . ARG C 1 389 ? 7.425 -6.302 133.165 1.00 16.77 367 ARG C C 1
ATOM 8997 O O . ARG C 1 389 ? 7.813 -7.293 133.785 1.00 19.05 367 ARG C O 1
ATOM 9005 N N . VAL C 1 390 ? 7.834 -5.065 133.475 1.00 17.62 368 VAL C N 1
ATOM 9006 C CA . VAL C 1 390 ? 8.569 -4.811 134.710 1.00 16.92 368 VAL C CA 1
ATOM 9007 C C . VAL C 1 390 ? 7.819 -5.227 135.952 1.00 17.53 368 VAL C C 1
ATOM 9008 O O . VAL C 1 390 ? 8.365 -5.891 136.831 1.00 21.32 368 VAL C O 1
ATOM 9012 N N . SER C 1 391 ? 6.559 -4.822 136.023 1.00 16.77 369 SER C N 1
ATOM 9013 C CA . SER C 1 391 ? 5.725 -5.116 137.174 1.00 19.71 369 SER C CA 1
ATOM 9014 C C . SER C 1 391 ? 5.630 -6.646 137.341 1.00 19.14 369 SER C C 1
ATOM 9015 O O . SER C 1 391 ? 5.753 -7.156 138.445 1.00 18.59 369 SER C O 1
ATOM 9018 N N . ALA C 1 392 ? 5.468 -7.352 136.232 1.00 19.46 370 ALA C N 1
ATOM 9019 C CA . ALA C 1 392 ? 5.340 -8.805 136.301 1.00 20.95 370 ALA C CA 1
ATOM 9020 C C . ALA C 1 392 ? 6.631 -9.441 136.785 1.00 22.26 370 ALA C C 1
ATOM 9021 O O . ALA C 1 392 ? 6.619 -10.332 137.638 1.00 22.93 370 ALA C O 1
ATOM 9023 N N . ALA C 1 393 ? 7.771 -8.972 136.278 1.00 19.29 371 ALA C N 1
ATOM 9024 C CA . ALA C 1 393 ? 9.058 -9.490 136.714 1.00 19.84 371 ALA C CA 1
ATOM 9025 C C . ALA C 1 393 ? 9.358 -9.242 138.189 1.00 20.09 371 ALA C C 1
ATOM 9026 O O . ALA C 1 393 ? 10.170 -9.960 138.773 1.00 25.19 371 ALA C O 1
ATOM 9028 N N . LEU C 1 394 ? 8.735 -8.223 138.785 1.00 22.39 372 LEU C N 1
ATOM 9029 C CA . LEU C 1 394 ? 8.957 -7.881 140.185 1.00 20.35 372 LEU C CA 1
ATOM 9030 C C . LEU C 1 394 ? 7.934 -8.496 141.152 1.00 21.61 372 LEU C C 1
ATOM 9031 O O . LEU C 1 394 ? 8.136 -8.467 142.371 1.00 22.20 372 LEU C O 1
ATOM 9036 N N . THR C 1 395 ? 6.825 -8.990 140.613 1.00 21.31 373 THR C N 1
ATOM 9037 C CA A THR C 1 395 ? 5.738 -9.507 141.426 0.50 23.87 373 THR C CA 1
ATOM 9038 C CA B THR C 1 395 ? 5.723 -9.501 141.428 0.50 21.25 373 THR C CA 1
ATOM 9039 C C . THR C 1 395 ? 6.167 -10.687 142.288 1.00 22.81 373 THR C C 1
ATOM 9040 O O . THR C 1 395 ? 6.859 -11.578 141.812 1.00 24.20 373 THR C O 1
ATOM 9047 N N . GLY C 1 396 ? 5.761 -10.683 143.555 1.00 26.39 374 GLY C N 1
ATOM 9048 C CA . GLY C 1 396 ? 6.025 -11.815 144.452 1.00 26.50 374 GLY C CA 1
ATOM 9049 C C . GLY C 1 396 ? 7.377 -11.781 145.138 1.00 31.81 374 GLY C C 1
ATOM 9050 O O . GLY C 1 396 ? 7.649 -12.561 146.044 1.00 35.06 374 GLY C O 1
ATOM 9051 N N . ARG C 1 397 ? 8.248 -10.877 144.719 1.00 26.77 375 ARG C N 1
ATOM 9052 C CA . ARG C 1 397 ? 9.600 -10.860 145.247 1.00 28.58 375 ARG C CA 1
ATOM 9053 C C . ARG C 1 397 ? 9.722 -9.922 146.456 1.00 30.19 375 ARG C C 1
ATOM 9054 O O . ARG C 1 397 ? 10.591 -10.133 147.301 1.00 33.07 375 ARG C O 1
ATOM 9062 N N . PHE C 1 398 ? 8.859 -8.907 146.558 1.00 29.98 376 PHE C N 1
ATOM 9063 C CA . PHE C 1 398 ? 8.995 -7.874 147.597 1.00 28.25 376 PHE C CA 1
ATOM 9064 C C . PHE C 1 398 ? 7.688 -7.504 148.281 1.00 29.23 376 PHE C C 1
ATOM 9065 O O . PHE C 1 398 ? 7.593 -6.450 148.908 1.00 27.51 376 PHE C O 1
ATOM 9073 N N . THR C 1 399 ? 6.692 -8.386 148.210 1.00 29.20 377 THR C N 1
ATOM 9074 C CA . THR C 1 399 ? 5.343 -8.086 148.680 1.00 32.13 377 THR C CA 1
ATOM 9075 C C . THR C 1 399 ? 5.311 -7.744 150.164 1.00 35.94 377 THR C C 1
ATOM 9076 O O . THR C 1 399 ? 4.459 -6.970 150.609 1.00 36.72 377 THR C O 1
ATOM 9080 N N . ASP C 1 400 ? 6.237 -8.345 150.909 1.00 40.33 378 ASP C N 1
ATOM 9081 C CA . ASP C 1 400 ? 6.394 -8.091 152.341 1.00 47.54 378 ASP C CA 1
ATOM 9082 C C . ASP C 1 400 ? 6.779 -6.647 152.649 1.00 50.69 378 ASP C C 1
ATOM 9083 O O . ASP C 1 400 ? 6.288 -6.067 153.618 1.00 55.99 378 ASP C O 1
ATOM 9088 N N . ARG C 1 401 ? 7.632 -6.065 151.811 1.00 46.48 379 ARG C N 1
ATOM 9089 C CA . ARG C 1 401 ? 8.235 -4.768 152.101 1.00 40.65 379 ARG C CA 1
ATOM 9090 C C . ARG C 1 401 ? 7.275 -3.627 151.853 1.00 40.08 379 ARG C C 1
ATOM 9091 O O . ARG C 1 401 ? 6.330 -3.734 151.072 1.00 38.36 379 ARG C O 1
ATOM 9099 N N . GLU C 1 402 ? 7.517 -2.544 152.576 1.00 37.07 380 GLU C N 1
ATOM 9100 C CA . GLU C 1 402 ? 6.621 -1.414 152.575 1.00 39.06 380 GLU C CA 1
ATOM 9101 C C . GLU C 1 402 ? 7.461 -0.180 152.324 1.00 30.12 380 GLU C C 1
ATOM 9102 O O . GLU C 1 402 ? 8.623 -0.123 152.734 1.00 27.00 380 GLU C O 1
ATOM 9108 N N . LEU C 1 403 ? 6.847 0.784 151.656 1.00 27.37 381 LEU C N 1
ATOM 9109 C CA . LEU C 1 403 ? 7.377 2.141 151.616 1.00 28.39 381 LEU C CA 1
ATOM 9110 C C . LEU C 1 403 ? 7.305 2.732 153.022 1.00 23.22 381 LEU C C 1
ATOM 9111 O O . LEU C 1 403 ? 6.239 2.739 153.645 1.00 29.60 381 LEU C O 1
ATOM 9116 N N . THR C 1 404 ? 8.436 3.205 153.522 1.00 21.64 382 THR C N 1
ATOM 9117 C CA . THR C 1 404 ? 8.498 3.883 154.810 1.00 21.92 382 THR C CA 1
ATOM 9118 C C . THR C 1 404 ? 8.937 5.329 154.617 1.00 22.28 382 THR C C 1
ATOM 9119 O O . THR C 1 404 ? 9.337 5.731 153.522 1.00 21.35 382 THR C O 1
ATOM 9123 N N . GLU C 1 405 ? 8.874 6.087 155.702 1.00 22.62 383 GLU C N 1
ATOM 9124 C CA . GLU C 1 405 ? 9.482 7.413 155.752 1.00 24.37 383 GLU C CA 1
ATOM 9125 C C . GLU C 1 405 ? 10.904 7.421 155.210 1.00 22.50 383 GLU C C 1
ATOM 9126 O O . GLU C 1 405 ? 11.298 8.341 154.471 1.00 22.70 383 GLU C O 1
ATOM 9132 N N . GLU C 1 406 ? 11.668 6.398 155.581 1.00 18.81 384 GLU C N 1
ATOM 9133 C CA . GLU C 1 406 ? 13.027 6.226 155.148 1.00 22.88 384 GLU C CA 1
ATOM 9134 C C . GLU C 1 406 ? 13.094 6.108 153.622 1.00 20.30 384 GLU C C 1
ATOM 9135 O O . GLU C 1 406 ? 13.971 6.704 153.017 1.00 18.78 384 GLU C O 1
ATOM 9141 N N . SER C 1 407 ? 12.186 5.343 153.012 1.00 18.80 385 SER C N 1
ATOM 9142 C CA . SER C 1 407 ? 12.132 5.217 151.540 1.00 17.89 385 SER C CA 1
ATOM 9143 C C . SER C 1 407 ? 12.011 6.584 150.872 1.00 17.39 385 SER C C 1
ATOM 9144 O O . SER C 1 407 ? 12.735 6.869 149.921 1.00 18.44 385 SER C O 1
ATOM 9147 N N . TRP C 1 408 ? 11.076 7.380 151.376 1.00 16.91 386 TRP C N 1
ATOM 9148 C CA . TRP C 1 408 ? 10.751 8.688 150.817 1.00 17.78 386 TRP C CA 1
ATOM 9149 C C . TRP C 1 408 ? 11.917 9.646 150.972 1.00 16.07 386 TRP C C 1
ATOM 9150 O O . TRP C 1 408 ? 12.302 10.321 150.025 1.00 15.44 386 TRP C O 1
ATOM 9161 N N . TYR C 1 409 ? 12.503 9.706 152.152 1.00 17.64 387 TYR C N 1
ATOM 9162 C CA . TYR C 1 409 ? 13.678 10.562 152.322 1.00 14.80 387 TYR C CA 1
ATOM 9163 C C . TYR C 1 409 ? 14.858 10.135 151.461 1.00 15.54 387 TYR C C 1
ATOM 9164 O O . TYR C 1 409 ? 15.523 10.978 150.865 1.00 16.12 387 TYR C O 1
ATOM 9173 N N . ALA C 1 410 ? 15.181 8.840 151.391 1.00 14.78 388 ALA C N 1
ATOM 9174 C CA . ALA C 1 410 ? 16.277 8.391 150.517 1.00 14.65 388 ALA C CA 1
ATOM 9175 C C . ALA C 1 410 ? 16.035 8.736 149.040 1.00 15.12 388 ALA C C 1
ATOM 9176 O O . ALA C 1 410 ? 16.951 9.124 148.299 1.00 14.02 388 ALA C O 1
ATOM 9178 N N . SER C 1 411 ? 14.804 8.534 148.590 1.00 16.60 389 SER C N 1
ATOM 9179 C CA . SER C 1 411 ? 14.502 8.765 147.182 1.00 17.27 389 SER C CA 1
ATOM 9180 C C . SER C 1 411 ? 14.614 10.240 146.857 1.00 16.31 389 SER C C 1
ATOM 9181 O O . SER C 1 411 ? 15.212 10.623 145.844 1.00 15.86 389 SER C O 1
ATOM 9184 N N . ALA C 1 412 ? 14.059 11.083 147.727 1.00 16.03 390 ALA C N 1
ATOM 9185 C CA . ALA C 1 412 ? 14.064 12.509 147.464 1.00 15.04 390 ALA C CA 1
ATOM 9186 C C . ALA C 1 412 ? 15.495 13.052 147.482 1.00 13.94 390 ALA C C 1
ATOM 9187 O O . ALA C 1 412 ? 15.876 13.931 146.693 1.00 14.58 390 ALA C O 1
ATOM 9189 N N . TRP C 1 413 ? 16.293 12.542 148.412 1.00 15.56 391 TRP C N 1
ATOM 9190 C CA . TRP C 1 413 ? 17.680 12.973 148.547 1.00 14.84 391 TRP C CA 1
ATOM 9191 C C . TRP C 1 413 ? 18.429 12.798 147.218 1.00 16.45 391 TRP C C 1
ATOM 9192 O O . TRP C 1 413 ? 19.205 13.645 146.810 1.00 15.25 391 TRP C O 1
ATOM 9203 N N . GLY C 1 414 ? 18.191 11.690 146.535 1.00 15.63 392 GLY C N 1
ATOM 9204 C CA . GLY C 1 414 ? 18.831 11.459 145.237 1.00 16.59 392 GLY C CA 1
ATOM 9205 C C . GLY C 1 414 ? 18.416 12.406 144.129 1.00 18.09 392 GLY C C 1
ATOM 9206 O O . GLY C 1 414 ? 19.248 12.869 143.353 1.00 20.80 392 GLY C O 1
ATOM 9207 N N . ALA C 1 415 ? 17.128 12.736 144.072 1.00 16.00 393 ALA C N 1
ATOM 9208 C CA . ALA C 1 415 ? 16.579 13.484 142.971 1.00 13.90 393 ALA C CA 1
ATOM 9209 C C . ALA C 1 415 ? 16.699 14.962 143.178 1.00 14.42 393 ALA C C 1
ATOM 9210 O O . ALA C 1 415 ? 16.963 15.691 142.235 1.00 16.32 393 ALA C O 1
ATOM 9212 N N . MET C 1 416 ? 16.479 15.422 144.412 1.00 14.34 394 MET C N 1
ATOM 9213 C CA . MET C 1 416 ? 16.488 16.874 144.636 1.00 13.37 394 MET C CA 1
ATOM 9214 C C . MET C 1 416 ? 17.594 17.342 145.579 1.00 12.93 394 MET C C 1
ATOM 9215 O O . MET C 1 416 ? 17.686 18.535 145.855 1.00 13.61 394 MET C O 1
ATOM 9220 N N . ASP C 1 417 ? 18.423 16.423 146.070 1.00 11.75 395 ASP C N 1
ATOM 9221 C CA . ASP C 1 417 ? 19.706 16.762 146.668 1.00 13.65 395 ASP C CA 1
ATOM 9222 C C . ASP C 1 417 ? 19.590 17.397 148.048 1.00 12.65 395 ASP C C 1
ATOM 9223 O O . ASP C 1 417 ? 20.437 18.211 148.468 1.00 14.39 395 ASP C O 1
ATOM 9228 N N . GLY C 1 418 ? 18.504 17.086 148.743 1.00 11.20 396 GLY C N 1
ATOM 9229 C CA . GLY C 1 418 ? 18.312 17.581 150.118 1.00 11.10 396 GLY C CA 1
ATOM 9230 C C . GLY C 1 418 ? 17.176 16.842 150.789 1.00 12.89 396 GLY C C 1
ATOM 9231 O O . GLY C 1 418 ? 16.822 15.716 150.394 1.00 12.25 396 GLY C O 1
ATOM 9232 N N . LEU C 1 419 ? 16.628 17.441 151.834 1.00 11.44 397 LEU C N 1
ATOM 9233 C CA . LEU C 1 419 ? 15.600 16.836 152.656 1.00 12.56 397 LEU C CA 1
ATOM 9234 C C . LEU C 1 419 ? 14.207 17.155 152.172 1.00 13.77 397 LEU C C 1
ATOM 9235 O O . LEU C 1 419 ? 13.842 18.333 152.016 1.00 12.55 397 LEU C O 1
ATOM 9240 N N . ALA C 1 420 ? 13.400 16.114 151.939 1.00 13.37 398 ALA C N 1
ATOM 9241 C CA . ALA C 1 420 ? 11.970 16.334 151.639 1.00 15.05 398 ALA C CA 1
ATOM 9242 C C . ALA C 1 420 ? 11.277 17.154 152.724 1.00 14.75 398 ALA C C 1
ATOM 9243 O O . ALA C 1 420 ? 11.716 17.089 153.865 1.00 13.56 398 ALA C O 1
ATOM 9245 N N . ASP C 1 421 ? 10.207 17.889 152.379 1.00 14.27 399 ASP C N 1
ATOM 9246 C CA . ASP C 1 421 ? 9.440 18.655 153.348 1.00 16.57 399 ASP C CA 1
ATOM 9247 C C . ASP C 1 421 ? 8.404 17.758 154.001 1.00 16.22 399 ASP C C 1
ATOM 9248 O O . ASP C 1 421 ? 7.265 17.701 153.556 1.00 19.16 399 ASP C O 1
ATOM 9253 N N . ARG C 1 422 ? 8.827 17.064 155.046 1.00 16.65 400 ARG C N 1
ATOM 9254 C CA . ARG C 1 422 ? 7.982 16.178 155.830 1.00 18.58 400 ARG C CA 1
ATOM 9255 C C . ARG C 1 422 ? 8.273 16.578 157.264 1.00 20.05 400 ARG C C 1
ATOM 9256 O O . ARG C 1 422 ? 9.422 16.883 157.600 1.00 16.68 400 ARG C O 1
ATOM 9264 N N . PRO C 1 423 ? 7.246 16.622 158.125 1.00 22.60 401 PRO C N 1
ATOM 9265 C CA . PRO C 1 423 ? 7.414 17.184 159.468 1.00 21.08 401 PRO C CA 1
ATOM 9266 C C . PRO C 1 423 ? 8.454 16.408 160.285 1.00 20.35 401 PRO C C 1
ATOM 9267 O O . PRO C 1 423 ? 8.461 15.182 160.269 1.00 20.03 401 PRO C O 1
ATOM 9271 N N . ARG C 1 424 ? 9.357 17.112 160.952 1.00 21.19 402 ARG C N 1
ATOM 9272 C CA . ARG C 1 424 ? 10.379 16.445 161.752 1.00 18.96 402 ARG C CA 1
ATOM 9273 C C . ARG C 1 424 ? 11.026 17.386 162.767 1.00 16.91 402 ARG C C 1
ATOM 9274 O O . ARG C 1 424 ? 11.034 18.625 162.665 1.00 18.50 402 ARG C O 1
ATOM 9282 N N . THR C 1 425 ? 11.592 16.751 163.788 1.00 15.34 403 THR C N 1
ATOM 9283 C CA . THR C 1 425 ? 12.364 17.433 164.814 1.00 15.97 403 THR C CA 1
ATOM 9284 C C . THR C 1 425 ? 13.804 17.511 164.375 1.00 12.86 403 THR C C 1
ATOM 9285 O O . THR C 1 425 ? 14.204 16.845 163.436 1.00 12.06 403 THR C O 1
ATOM 9289 N N . ARG C 1 426 ? 14.574 18.341 165.065 1.00 12.04 404 ARG C N 1
ATOM 9290 C CA . ARG C 1 426 ? 15.999 18.437 164.741 1.00 10.57 404 ARG C CA 1
ATOM 9291 C C . ARG C 1 426 ? 16.683 17.100 164.989 1.00 10.41 404 ARG C C 1
ATOM 9292 O O . ARG C 1 426 ? 17.553 16.709 164.225 1.00 12.07 404 ARG C O 1
ATOM 9300 N N . GLU C 1 427 ? 16.278 16.353 166.024 1.00 12.73 405 GLU C N 1
ATOM 9301 C CA . GLU C 1 427 ? 16.876 15.036 166.256 1.00 13.57 405 GLU C CA 1
ATOM 9302 C C . GLU C 1 427 ? 16.667 14.160 165.028 1.00 14.50 405 GLU C C 1
ATOM 9303 O O . GLU C 1 427 ? 17.588 13.457 164.596 1.00 14.75 405 GLU C O 1
ATOM 9309 N N . GLU C 1 428 ? 15.459 14.239 164.476 1.00 13.61 406 GLU C N 1
ATOM 9310 C CA . GLU C 1 428 ? 15.157 13.459 163.269 1.00 15.25 406 GLU C CA 1
ATOM 9311 C C . GLU C 1 428 ? 15.946 13.950 162.058 1.00 13.81 406 GLU C C 1
ATOM 9312 O O . GLU C 1 428 ? 16.469 13.146 161.296 1.00 13.60 406 GLU C O 1
ATOM 9318 N N . THR C 1 429 ? 16.070 15.258 161.866 1.00 12.38 407 THR C N 1
ATOM 9319 C CA . THR C 1 429 ? 16.944 15.774 160.809 1.00 12.57 407 THR C CA 1
ATOM 9320 C C . THR C 1 429 ? 18.343 15.197 160.901 1.00 13.61 407 THR C C 1
ATOM 9321 O O . THR C 1 429 ? 18.938 14.748 159.920 1.00 14.08 407 THR C O 1
ATOM 9325 N N . THR C 1 430 ? 18.872 15.200 162.122 1.00 13.77 408 THR C N 1
ATOM 9326 C CA . THR C 1 430 ? 20.253 14.788 162.340 1.00 13.01 408 THR C CA 1
ATOM 9327 C C . THR C 1 430 ? 20.380 13.328 161.971 1.00 14.23 408 THR C C 1
ATOM 9328 O O . THR C 1 430 ? 21.354 12.944 161.320 1.00 15.28 408 THR C O 1
ATOM 9332 N N . ALA C 1 431 ? 19.401 12.537 162.389 1.00 14.75 409 ALA C N 1
ATOM 9333 C CA . ALA C 1 431 ? 19.436 11.095 162.102 1.00 14.00 409 ALA C CA 1
ATOM 9334 C C . ALA C 1 431 ? 19.336 10.774 160.600 1.00 15.11 409 ALA C C 1
ATOM 9335 O O . ALA C 1 431 ? 20.035 9.883 160.093 1.00 16.04 409 ALA C O 1
ATOM 9337 N N . ILE C 1 432 ? 18.483 11.504 159.891 1.00 14.49 410 ILE C N 1
ATOM 9338 C CA . ILE C 1 432 ? 18.325 11.318 158.437 1.00 13.92 410 ILE C CA 1
ATOM 9339 C C . ILE C 1 432 ? 19.624 11.679 157.728 1.00 14.29 410 ILE C C 1
ATOM 9340 O O . ILE C 1 432 ? 20.134 10.947 156.894 1.00 14.80 410 ILE C O 1
ATOM 9345 N N . VAL C 1 433 ? 20.190 12.829 158.057 1.00 13.52 411 VAL C N 1
ATOM 9346 C CA . VAL C 1 433 ? 21.468 13.239 157.487 1.00 13.55 411 VAL C CA 1
ATOM 9347 C C . VAL C 1 433 ? 22.552 12.184 157.751 1.00 15.21 411 VAL C C 1
ATOM 9348 O O . VAL C 1 433 ? 23.354 11.855 156.885 1.00 16.16 411 VAL C O 1
ATOM 9352 N N . GLU C 1 434 ? 22.595 11.657 158.965 1.00 16.04 412 GLU C N 1
ATOM 9353 C CA . GLU C 1 434 ? 23.613 10.636 159.277 1.00 21.34 412 GLU C CA 1
ATOM 9354 C C . GLU C 1 434 ? 23.458 9.426 158.373 1.00 18.87 412 GLU C C 1
ATOM 9355 O O . GLU C 1 434 ? 24.470 8.886 157.914 1.00 20.24 412 GLU C O 1
ATOM 9361 N N . ARG C 1 435 ? 22.221 9.026 158.082 1.00 19.64 413 ARG C N 1
ATOM 9362 C CA . ARG C 1 435 ? 21.995 7.884 157.177 1.00 19.80 413 ARG C CA 1
ATOM 9363 C C . ARG C 1 435 ? 22.387 8.190 155.743 1.00 20.27 413 ARG C C 1
ATOM 9364 O O . ARG C 1 435 ? 22.969 7.343 155.068 1.00 22.78 413 ARG C O 1
ATOM 9372 N N . LEU C 1 436 ? 22.074 9.387 155.259 1.00 15.91 414 LEU C N 1
ATOM 9373 C CA . LEU C 1 436 ? 22.160 9.650 153.829 1.00 18.20 414 LEU C CA 1
ATOM 9374 C C . LEU C 1 436 ? 23.387 10.398 153.335 1.00 20.71 414 LEU C C 1
ATOM 9375 O O . LEU C 1 436 ? 23.728 10.331 152.141 1.00 19.36 414 LEU C O 1
ATOM 9380 N N . TRP C 1 437 ? 24.050 11.118 154.231 1.00 19.34 415 TRP C N 1
ATOM 9381 C CA . TRP C 1 437 ? 25.224 11.865 153.831 1.00 23.31 415 TRP C CA 1
ATOM 9382 C C . TRP C 1 437 ? 26.333 10.909 153.415 1.00 27.77 415 TRP C C 1
ATOM 9383 O O . TRP C 1 437 ? 26.652 9.977 154.142 1.00 30.03 415 TRP C O 1
ATOM 9394 N N . GLU C 1 438 ? 26.915 11.122 152.243 1.00 29.55 416 GLU C N 1
ATOM 9395 C CA . GLU C 1 438 ? 28.017 10.256 151.793 1.00 39.79 416 GLU C CA 1
ATOM 9396 C C . GLU C 1 438 ? 29.361 10.963 151.902 1.00 38.55 416 GLU C C 1
ATOM 9397 O O . GLU C 1 438 ? 29.633 11.894 151.151 1.00 40.64 416 GLU C O 1
ATOM 9403 N N . ALA D 1 29 ? 20.039 44.561 121.539 1.00 38.08 7 ALA D N 1
ATOM 9404 C CA . ALA D 1 29 ? 19.833 44.128 122.955 1.00 36.51 7 ALA D CA 1
ATOM 9405 C C . ALA D 1 29 ? 21.012 44.434 123.890 1.00 28.37 7 ALA D C 1
ATOM 9406 O O . ALA D 1 29 ? 21.132 43.825 124.953 1.00 28.06 7 ALA D O 1
ATOM 9408 N N . GLY D 1 30 ? 21.887 45.368 123.518 1.00 22.77 8 GLY D N 1
ATOM 9409 C CA . GLY D 1 30 ? 23.090 45.625 124.288 1.00 22.42 8 GLY D CA 1
ATOM 9410 C C . GLY D 1 30 ? 22.811 46.157 125.685 1.00 20.69 8 GLY D C 1
ATOM 9411 O O . GLY D 1 30 ? 23.543 45.889 126.624 1.00 20.29 8 GLY D O 1
ATOM 9412 N N . LYS D 1 31 ? 21.737 46.926 125.843 1.00 22.02 9 LYS D N 1
ATOM 9413 C CA . LYS D 1 31 ? 21.449 47.435 127.174 1.00 24.03 9 LYS D CA 1
ATOM 9414 C C . LYS D 1 31 ? 20.983 46.325 128.114 1.00 18.14 9 LYS D C 1
ATOM 9415 O O . LYS D 1 31 ? 21.176 46.412 129.319 1.00 20.75 9 LYS D O 1
ATOM 9421 N N . LEU D 1 32 ? 20.426 45.266 127.548 1.00 19.83 10 LEU D N 1
ATOM 9422 C CA . LEU D 1 32 ? 19.963 44.116 128.339 1.00 16.47 10 LEU D CA 1
ATOM 9423 C C . LEU D 1 32 ? 21.159 43.274 128.802 1.00 14.27 10 LEU D C 1
ATOM 9424 O O . LEU D 1 32 ? 21.016 42.490 129.730 1.00 15.30 10 LEU D O 1
ATOM 9429 N N . LEU D 1 33 ? 22.291 43.358 128.131 1.00 12.67 11 LEU D N 1
ATOM 9430 C CA . LEU D 1 33 ? 23.386 42.413 128.377 1.00 11.60 11 LEU D CA 1
ATOM 9431 C C . LEU D 1 33 ? 24.253 42.814 129.551 1.00 12.58 11 LEU D C 1
ATOM 9432 O O . LEU D 1 33 ? 24.878 43.882 129.537 1.00 14.18 11 LEU D O 1
ATOM 9437 N N . ALA D 1 34 ? 24.340 41.938 130.558 1.00 10.81 12 ALA D N 1
ATOM 9438 C CA . ALA D 1 34 ? 25.137 42.197 131.752 1.00 11.16 12 ALA D CA 1
ATOM 9439 C C . ALA D 1 34 ? 26.630 42.018 131.543 1.00 10.95 12 ALA D C 1
ATOM 9440 O O . ALA D 1 34 ? 27.439 42.572 132.277 1.00 11.81 12 ALA D O 1
ATOM 9442 N N . GLN D 1 35 ? 26.967 41.215 130.534 1.00 9.10 13 GLN D N 1
ATOM 9443 C CA . GLN D 1 35 ? 28.350 40.877 130.236 1.00 8.87 13 GLN D CA 1
ATOM 9444 C C . GLN D 1 35 ? 28.944 41.847 129.214 1.00 10.96 13 GLN D C 1
ATOM 9445 O O . GLN D 1 35 ? 28.218 42.600 128.546 1.00 11.44 13 GLN D O 1
ATOM 9451 N N . GLU D 1 36 ? 30.265 41.835 129.076 1.00 12.22 14 GLU D N 1
ATOM 9452 C CA A GLU D 1 36 ? 30.927 42.645 128.061 0.50 13.95 14 GLU D CA 1
ATOM 9453 C CA B GLU D 1 36 ? 30.938 42.645 128.064 0.50 13.60 14 GLU D CA 1
ATOM 9454 C C . GLU D 1 36 ? 31.819 41.724 127.243 1.00 14.07 14 GLU D C 1
ATOM 9455 O O . GLU D 1 36 ? 33.017 41.606 127.498 1.00 14.30 14 GLU D O 1
ATOM 9466 N N . PRO D 1 37 ? 31.212 40.997 126.284 1.00 12.16 15 PRO D N 1
ATOM 9467 C CA . PRO D 1 37 ? 32.013 40.066 125.514 1.00 15.08 15 PRO D CA 1
ATOM 9468 C C . PRO D 1 37 ? 33.047 40.766 124.648 1.00 13.66 15 PRO D C 1
ATOM 9469 O O . PRO D 1 37 ? 32.853 41.875 124.159 1.00 14.83 15 PRO D O 1
ATOM 9473 N N . THR D 1 38 ? 34.190 40.112 124.523 1.00 15.42 16 THR D N 1
ATOM 9474 C CA . THR D 1 38 ? 35.226 40.570 123.620 1.00 12.83 16 THR D CA 1
ATOM 9475 C C . THR D 1 38 ? 34.739 40.317 122.214 1.00 12.59 16 THR D C 1
ATOM 9476 O O . THR D 1 38 ? 34.330 39.202 121.898 1.00 13.99 16 THR D O 1
ATOM 9480 N N . CYS D 1 39 ? 34.766 41.347 121.383 1.00 11.89 17 CYS D N 1
ATOM 9481 C CA . CYS D 1 39 ? 34.302 41.206 119.998 1.00 10.53 17 CYS D CA 1
ATOM 9482 C C . CYS D 1 39 ? 34.774 42.449 119.221 1.00 11.38 17 CYS D C 1
ATOM 9483 O O . CYS D 1 39 ? 35.233 43.401 119.822 1.00 12.96 17 CYS D O 1
ATOM 9486 N N . PRO D 1 40 ? 34.659 42.413 117.890 1.00 11.71 18 PRO D N 1
ATOM 9487 C CA . PRO D 1 40 ? 35.101 43.628 117.195 1.00 10.99 18 PRO D CA 1
ATOM 9488 C C . PRO D 1 40 ? 34.150 44.764 117.505 1.00 11.17 18 PRO D C 1
ATOM 9489 O O . PRO D 1 40 ? 32.929 44.573 117.488 1.00 10.93 18 PRO D O 1
ATOM 9493 N N . ARG D 1 41 ? 34.712 45.928 117.740 1.00 10.50 19 ARG D N 1
ATOM 9494 C CA . ARG D 1 41 ? 33.915 47.107 118.050 1.00 11.14 19 ARG D CA 1
ATOM 9495 C C . ARG D 1 41 ? 34.434 48.274 117.219 1.00 12.98 19 ARG D C 1
ATOM 9496 O O . ARG D 1 41 ? 35.596 48.306 116.806 1.00 14.30 19 ARG D O 1
ATOM 9504 N N . ASP D 1 42 ? 33.539 49.221 116.986 1.00 14.58 20 ASP D N 1
ATOM 9505 C CA . ASP D 1 42 ? 33.939 50.426 116.296 1.00 17.17 20 ASP D CA 1
ATOM 9506 C C . ASP D 1 42 ? 34.653 51.391 117.230 1.00 18.92 20 ASP D C 1
ATOM 9507 O O . ASP D 1 42 ? 34.922 51.092 118.387 1.00 19.79 20 ASP D O 1
ATOM 9512 N N . ALA D 1 43 ? 35.010 52.558 116.697 1.00 20.68 21 ALA D N 1
ATOM 9513 C CA . ALA D 1 43 ? 35.809 53.522 117.451 1.00 23.78 21 ALA D CA 1
ATOM 9514 C C . ALA D 1 43 ? 35.101 54.058 118.699 1.00 24.27 21 ALA D C 1
ATOM 9515 O O . ALA D 1 43 ? 35.751 54.543 119.624 1.00 27.62 21 ALA D O 1
ATOM 9517 N N . ASP D 1 44 ? 33.781 53.931 118.754 1.00 21.89 22 ASP D N 1
ATOM 9518 C CA . ASP D 1 44 ? 33.024 54.286 119.957 1.00 27.04 22 ASP D CA 1
ATOM 9519 C C . ASP D 1 44 ? 32.702 53.139 120.917 1.00 22.81 22 ASP D C 1
ATOM 9520 O O . ASP D 1 44 ? 31.956 53.312 121.889 1.00 24.19 22 ASP D O 1
ATOM 9525 N N . GLY D 1 45 ? 33.265 51.957 120.681 1.00 20.22 23 GLY D N 1
ATOM 9526 C CA . GLY D 1 45 ? 32.982 50.833 121.548 1.00 18.28 23 GLY D CA 1
ATOM 9527 C C . GLY D 1 45 ? 31.730 50.047 121.180 1.00 18.06 23 GLY D C 1
ATOM 9528 O O . GLY D 1 45 ? 31.372 49.129 121.918 1.00 17.02 23 GLY D O 1
ATOM 9529 N N . ARG D 1 46 ? 31.061 50.351 120.059 1.00 17.54 24 ARG D N 1
ATOM 9530 C CA . ARG D 1 46 ? 29.856 49.616 119.665 1.00 17.63 24 ARG D CA 1
ATOM 9531 C C . ARG D 1 46 ? 30.234 48.313 118.925 1.00 15.91 24 ARG D C 1
ATOM 9532 O O . ARG D 1 46 ? 31.038 48.349 117.991 1.00 13.49 24 ARG D O 1
ATOM 9540 N N . PRO D 1 47 ? 29.644 47.169 119.307 1.00 15.29 25 PRO D N 1
ATOM 9541 C CA . PRO D 1 47 ? 29.970 45.959 118.538 1.00 14.21 25 PRO D CA 1
ATOM 9542 C C . PRO D 1 47 ? 29.630 46.051 117.055 1.00 14.75 25 PRO D C 1
ATOM 9543 O O . PRO D 1 47 ? 28.553 46.566 116.689 1.00 17.00 25 PRO D O 1
ATOM 9547 N N . ARG D 1 48 ? 30.563 45.594 116.217 1.00 13.16 26 ARG D N 1
ATOM 9548 C CA . ARG D 1 48 ? 30.315 45.411 114.824 1.00 12.62 26 ARG D CA 1
ATOM 9549 C C . ARG D 1 48 ? 29.403 44.215 114.567 1.00 13.47 26 ARG D C 1
ATOM 9550 O O . ARG D 1 48 ? 29.586 43.129 115.161 1.00 15.99 26 ARG D O 1
ATOM 9558 N N . VAL D 1 49 ? 28.400 44.388 113.704 1.00 13.05 27 VAL D N 1
ATOM 9559 C CA . VAL D 1 49 ? 27.436 43.330 113.432 1.00 12.18 27 VAL D CA 1
ATOM 9560 C C . VAL D 1 49 ? 27.797 42.650 112.140 1.00 12.02 27 VAL D C 1
ATOM 9561 O O . VAL D 1 49 ? 28.034 43.314 111.123 1.00 13.23 27 VAL D O 1
ATOM 9565 N N . PHE D 1 50 ? 27.872 41.322 112.158 1.00 11.30 28 PHE D N 1
ATOM 9566 C CA . PHE D 1 50 ? 27.997 40.568 110.928 1.00 10.50 28 PHE D CA 1
ATOM 9567 C C . PHE D 1 50 ? 26.920 39.507 110.862 1.00 11.31 28 PHE D C 1
ATOM 9568 O O . PHE D 1 50 ? 26.532 38.940 111.886 1.00 12.54 28 PHE D O 1
ATOM 9576 N N . VAL D 1 51 ? 26.397 39.298 109.658 1.00 12.35 29 VAL D N 1
ATOM 9577 C CA . VAL D 1 51 ? 25.243 38.448 109.465 1.00 11.92 29 VAL D CA 1
ATOM 9578 C C . VAL D 1 51 ? 25.541 37.074 108.873 1.00 12.79 29 VAL D C 1
ATOM 9579 O O . VAL D 1 51 ? 24.718 36.152 109.048 1.00 16.80 29 VAL D O 1
ATOM 9583 N N . GLU D 1 52 ? 26.682 36.934 108.204 1.00 10.41 30 GLU D N 1
ATOM 9584 C CA . GLU D 1 52 ? 27.044 35.671 107.595 1.00 11.93 30 GLU D CA 1
ATOM 9585 C C . GLU D 1 52 ? 28.525 35.586 107.446 1.00 11.86 30 GLU D C 1
ATOM 9586 O O . GLU D 1 52 ? 29.225 36.591 107.518 1.00 12.01 30 GLU D O 1
ATOM 9592 N N . GLY D 1 53 ? 29.011 34.367 107.298 1.00 9.75 31 GLY D N 1
ATOM 9593 C CA . GLY D 1 53 ? 30.396 34.200 106.909 1.00 11.46 31 GLY D CA 1
ATOM 9594 C C . GLY D 1 53 ? 30.630 32.969 106.084 1.00 11.67 31 GLY D C 1
ATOM 9595 O O . GLY D 1 53 ? 29.873 32.003 106.130 1.00 12.28 31 GLY D O 1
ATOM 9596 N N . SER D 1 54 ? 31.743 32.996 105.344 1.00 10.55 32 SER D N 1
ATOM 9597 C CA . SER D 1 54 ? 32.084 31.868 104.522 1.00 12.40 32 SER D CA 1
ATOM 9598 C C . SER D 1 54 ? 33.593 31.869 104.316 1.00 11.59 32 SER D C 1
ATOM 9599 O O . SER D 1 54 ? 34.127 32.791 103.687 1.00 11.41 32 SER D O 1
ATOM 9602 N N . GLY D 1 55 ? 34.265 30.850 104.836 1.00 10.63 33 GLY D N 1
ATOM 9603 C CA . GLY D 1 55 ? 35.721 30.759 104.719 1.00 9.94 33 GLY D CA 1
ATOM 9604 C C . GLY D 1 55 ? 36.396 31.896 105.478 1.00 10.19 33 GLY D C 1
ATOM 9605 O O . GLY D 1 55 ? 36.292 31.996 106.727 1.00 9.36 33 GLY D O 1
ATOM 9606 N N . ALA D 1 56 ? 37.103 32.756 104.737 1.00 8.65 34 ALA D N 1
ATOM 9607 C CA . ALA D 1 56 ? 37.806 33.874 105.307 1.00 10.04 34 ALA D CA 1
ATOM 9608 C C . ALA D 1 56 ? 37.016 35.144 105.308 1.00 9.77 34 ALA D C 1
ATOM 9609 O O . ALA D 1 56 ? 37.502 36.136 105.855 1.00 10.62 34 ALA D O 1
ATOM 9611 N N . TYR D 1 57 ? 35.798 35.136 104.781 1.00 9.80 35 TYR D N 1
ATOM 9612 C CA . TYR D 1 57 ? 35.078 36.402 104.561 1.00 9.88 35 TYR D CA 1
ATOM 9613 C C . TYR D 1 57 ? 33.875 36.467 105.482 1.00 11.60 35 TYR D C 1
ATOM 9614 O O . TYR D 1 57 ? 33.174 35.459 105.704 1.00 13.98 35 TYR D O 1
ATOM 9623 N N . LEU D 1 58 ? 33.673 37.626 106.079 1.00 10.35 36 LEU D N 1
ATOM 9624 C CA . LEU D 1 58 ? 32.426 37.897 106.803 1.00 11.75 36 LEU D CA 1
ATOM 9625 C C . LEU D 1 58 ? 31.629 38.918 106.035 1.00 13.87 36 LEU D C 1
ATOM 9626 O O . LEU D 1 58 ? 32.214 39.763 105.405 1.00 14.69 36 LEU D O 1
ATOM 9631 N N . THR D 1 59 ? 30.312 38.844 106.114 1.00 11.87 37 THR D N 1
ATOM 9632 C CA . THR D 1 59 ? 29.461 39.774 105.398 1.00 12.06 37 THR D CA 1
ATOM 9633 C C . THR D 1 59 ? 28.703 40.592 106.429 1.00 13.93 37 THR D C 1
ATOM 9634 O O . THR D 1 59 ? 28.138 40.083 107.396 1.00 12.04 37 THR D O 1
ATOM 9638 N N . ASP D 1 60 ? 28.771 41.900 106.273 1.00 11.96 38 ASP D N 1
ATOM 9639 C CA . ASP D 1 60 ? 28.005 42.824 107.108 1.00 11.33 38 ASP D CA 1
ATOM 9640 C C . ASP D 1 60 ? 26.580 43.059 106.574 1.00 10.24 38 ASP D C 1
ATOM 9641 O O . ASP D 1 60 ? 26.245 42.522 105.524 1.00 10.83 38 ASP D O 1
ATOM 9646 N N . PRO D 1 61 ? 25.736 43.768 107.327 1.00 11.98 39 PRO D N 1
ATOM 9647 C CA . PRO D 1 61 ? 24.355 43.907 106.900 1.00 12.64 39 PRO D CA 1
ATOM 9648 C C . PRO D 1 61 ? 24.136 44.603 105.545 1.00 12.27 39 PRO D C 1
ATOM 9649 O O . PRO D 1 61 ? 23.104 44.425 104.893 1.00 13.28 39 PRO D O 1
ATOM 9653 N N . ASP D 1 62 ? 25.143 45.340 105.117 1.00 12.19 40 ASP D N 1
ATOM 9654 C CA . ASP D 1 62 ? 25.121 45.987 103.780 1.00 11.02 40 ASP D CA 1
ATOM 9655 C C . ASP D 1 62 ? 25.783 45.171 102.687 1.00 10.75 40 ASP D C 1
ATOM 9656 O O . ASP D 1 62 ? 25.954 45.666 101.557 1.00 12.21 40 ASP D O 1
ATOM 9661 N N . GLY D 1 63 ? 26.139 43.913 102.979 1.00 10.29 41 GLY D N 1
ATOM 9662 C CA . GLY D 1 63 ? 26.725 43.078 101.959 1.00 10.66 41 GLY D CA 1
ATOM 9663 C C . GLY D 1 63 ? 28.221 43.221 101.743 1.00 10.85 41 GLY D C 1
ATOM 9664 O O . GLY D 1 63 ? 28.780 42.557 100.856 1.00 11.35 41 GLY D O 1
ATOM 9665 N N . ARG D 1 64 ? 28.898 44.054 102.522 1.00 10.83 42 ARG D N 1
ATOM 9666 C CA . ARG D 1 64 ? 30.360 44.187 102.368 1.00 10.99 42 ARG D CA 1
ATOM 9667 C C . ARG D 1 64 ? 31.092 42.950 102.922 1.00 12.71 42 ARG D C 1
ATOM 9668 O O . ARG D 1 64 ? 30.769 42.495 104.035 1.00 11.44 42 ARG D O 1
ATOM 9676 N N . ARG D 1 65 ? 32.069 42.444 102.166 1.00 13.12 43 ARG D N 1
ATOM 9677 C CA . ARG D 1 65 ? 32.897 41.314 102.596 1.00 12.45 43 ARG D CA 1
ATOM 9678 C C . ARG D 1 65 ? 34.139 41.839 103.336 1.00 12.44 43 ARG D C 1
ATOM 9679 O O . ARG D 1 65 ? 34.938 42.638 102.820 1.00 14.58 43 ARG D O 1
ATOM 9687 N N . TRP D 1 66 ? 34.302 41.401 104.576 1.00 11.04 44 TRP D N 1
ATOM 9688 C CA . TRP D 1 66 ? 35.487 41.708 105.358 1.00 9.39 44 TRP D CA 1
ATOM 9689 C C . TRP D 1 66 ? 36.341 40.481 105.452 1.00 10.07 44 TRP D C 1
ATOM 9690 O O . TRP D 1 66 ? 35.788 39.367 105.400 1.00 9.70 44 TRP D O 1
ATOM 9701 N N . ILE D 1 67 ? 37.667 40.667 105.522 1.00 10.05 45 ILE D N 1
ATOM 9702 C CA . ILE D 1 67 ? 38.549 39.519 105.701 1.00 9.17 45 ILE D CA 1
ATOM 9703 C C . ILE D 1 67 ? 38.816 39.349 107.199 1.00 9.75 45 ILE D C 1
ATOM 9704 O O . ILE D 1 67 ? 39.321 40.258 107.845 1.00 9.72 45 ILE D O 1
ATOM 9709 N N . ASP D 1 68 ? 38.483 38.179 107.714 1.00 9.23 46 ASP D N 1
ATOM 9710 C CA . ASP D 1 68 ? 38.585 37.900 109.149 1.00 9.38 46 ASP D CA 1
ATOM 9711 C C . ASP D 1 68 ? 39.998 37.361 109.495 1.00 8.52 46 ASP D C 1
ATOM 9712 O O . ASP D 1 68 ? 40.386 36.256 109.057 1.00 9.03 46 ASP D O 1
ATOM 9717 N N . PHE D 1 69 ? 40.708 38.101 110.345 1.00 9.76 47 PHE D N 1
ATOM 9718 C CA . PHE D 1 69 ? 41.923 37.642 110.994 1.00 9.92 47 PHE D CA 1
ATOM 9719 C C . PHE D 1 69 ? 41.749 37.352 112.489 1.00 11.85 47 PHE D C 1
ATOM 9720 O O . PHE D 1 69 ? 42.708 36.941 113.148 1.00 12.42 47 PHE D O 1
ATOM 9728 N N . ASP D 1 70 ? 40.550 37.604 113.012 1.00 9.42 48 ASP D N 1
ATOM 9729 C CA . ASP D 1 70 ? 40.154 37.395 114.408 1.00 10.59 48 ASP D CA 1
ATOM 9730 C C . ASP D 1 70 ? 39.676 35.952 114.528 1.00 9.58 48 ASP D C 1
ATOM 9731 O O . ASP D 1 70 ? 40.236 35.164 115.335 1.00 9.87 48 ASP D O 1
ATOM 9736 N N . ASN D 1 71 ? 38.685 35.575 113.716 1.00 9.16 49 ASN D N 1
ATOM 9737 C CA . ASN D 1 71 ? 38.265 34.158 113.620 1.00 8.55 49 ASN D CA 1
ATOM 9738 C C . ASN D 1 71 ? 37.873 33.580 114.993 1.00 8.48 49 ASN D C 1
ATOM 9739 O O . ASN D 1 71 ? 38.354 32.537 115.414 1.00 8.41 49 ASN D O 1
ATOM 9744 N N . ALA D 1 72 ? 36.961 34.294 115.642 1.00 8.83 50 ALA D N 1
ATOM 9745 C CA . ALA D 1 72 ? 36.412 33.924 116.962 1.00 8.47 50 ALA D CA 1
ATOM 9746 C C . ALA D 1 72 ? 37.589 33.711 117.909 1.00 10.09 50 ALA D C 1
ATOM 9747 O O . ALA D 1 72 ? 37.716 32.663 118.573 1.00 10.15 50 ALA D O 1
ATOM 9749 N N . ARG D 1 73 ? 38.425 34.741 117.992 1.00 11.22 51 ARG D N 1
ATOM 9750 C CA . ARG D 1 73 ? 39.626 34.753 118.855 1.00 13.43 51 ARG D CA 1
ATOM 9751 C C . ARG D 1 73 ? 40.559 33.564 118.559 1.00 12.19 51 ARG D C 1
ATOM 9752 O O . ARG D 1 73 ? 41.215 33.040 119.468 1.00 15.23 51 ARG D O 1
ATOM 9760 N N . GLY D 1 74 ? 40.636 33.141 117.296 1.00 10.57 52 GLY D N 1
ATOM 9761 C CA . GLY D 1 74 ? 41.508 32.052 116.837 1.00 9.30 52 GLY D CA 1
ATOM 9762 C C . GLY D 1 74 ? 40.939 30.651 116.965 1.00 10.03 52 GLY D C 1
ATOM 9763 O O . GLY D 1 74 ? 41.671 29.683 116.792 1.00 9.96 52 GLY D O 1
ATOM 9764 N N . SER D 1 75 ? 39.639 30.528 117.219 1.00 8.82 53 SER D N 1
ATOM 9765 C CA . SER D 1 75 ? 39.017 29.218 117.303 1.00 8.88 53 SER D CA 1
ATOM 9766 C C . SER D 1 75 ? 38.458 28.723 115.978 1.00 9.12 53 SER D C 1
ATOM 9767 O O . SER D 1 75 ? 38.215 27.534 115.812 1.00 9.80 53 SER D O 1
ATOM 9770 N N . VAL D 1 76 ? 38.274 29.613 115.020 1.00 8.55 54 VAL D N 1
ATOM 9771 C CA . VAL D 1 76 ? 37.894 29.186 113.678 1.00 8.28 54 VAL D CA 1
ATOM 9772 C C . VAL D 1 76 ? 39.185 29.028 112.893 1.00 9.27 54 VAL D C 1
ATOM 9773 O O . VAL D 1 76 ? 39.759 30.013 112.436 1.00 10.46 54 VAL D O 1
ATOM 9777 N N . VAL D 1 77 ? 39.658 27.785 112.814 1.00 9.16 55 VAL D N 1
ATOM 9778 C CA . VAL D 1 77 ? 40.955 27.508 112.210 1.00 10.25 55 VAL D CA 1
ATOM 9779 C C . VAL D 1 77 ? 40.788 26.903 110.816 1.00 10.22 55 VAL D C 1
ATOM 9780 O O . VAL D 1 77 ? 41.736 26.966 110.029 1.00 9.62 55 VAL D O 1
ATOM 9784 N N . LEU D 1 78 ? 39.634 26.309 110.522 1.00 9.96 56 LEU D N 1
ATOM 9785 C CA . LEU D 1 78 ? 39.326 25.778 109.172 1.00 10.25 56 LEU D CA 1
ATOM 9786 C C . LEU D 1 78 ? 38.669 26.764 108.239 1.00 12.32 56 LEU D C 1
ATOM 9787 O O . LEU D 1 78 ? 38.888 26.739 107.023 1.00 17.35 56 LEU D O 1
ATOM 9792 N N . GLY D 1 79 ? 37.881 27.659 108.797 1.00 11.10 57 GLY D N 1
ATOM 9793 C CA . GLY D 1 79 ? 37.099 28.615 107.991 1.00 10.31 57 GLY D CA 1
ATOM 9794 C C . GLY D 1 79 ? 35.644 28.622 108.434 1.00 9.28 57 GLY D C 1
ATOM 9795 O O . GLY D 1 79 ? 35.094 27.587 108.812 1.00 9.28 57 GLY D O 1
ATOM 9796 N N . HIS D 1 80 ? 34.978 29.766 108.347 1.00 9.27 58 HIS D N 1
ATOM 9797 C CA . HIS D 1 80 ? 33.567 29.873 108.696 1.00 9.34 58 HIS D CA 1
ATOM 9798 C C . HIS D 1 80 ? 32.757 29.012 107.754 1.00 10.45 58 HIS D C 1
ATOM 9799 O O . HIS D 1 80 ? 32.942 29.027 106.525 1.00 11.22 58 HIS D O 1
ATOM 9806 N N . GLY D 1 81 ? 31.867 28.256 108.353 1.00 10.81 59 GLY D N 1
ATOM 9807 C CA . GLY D 1 81 ? 30.968 27.415 107.584 1.00 11.53 59 GLY D CA 1
ATOM 9808 C C . GLY D 1 81 ? 31.619 26.268 106.879 1.00 13.45 59 GLY D C 1
ATOM 9809 O O . GLY D 1 81 ? 31.037 25.768 105.908 1.00 13.43 59 GLY D O 1
ATOM 9810 N N . ASP D 1 82 ? 32.803 25.841 107.335 1.00 11.84 60 ASP D N 1
ATOM 9811 C CA . ASP D 1 82 ? 33.486 24.714 106.713 1.00 11.10 60 ASP D CA 1
ATOM 9812 C C . ASP D 1 82 ? 32.525 23.569 106.433 1.00 12.18 60 ASP D C 1
ATOM 9813 O O . ASP D 1 82 ? 31.856 23.112 107.337 1.00 11.22 60 ASP D O 1
ATOM 9818 N N . GLU D 1 83 ? 32.475 23.102 105.184 1.00 12.16 61 GLU D N 1
ATOM 9819 C CA . GLU D 1 83 ? 31.372 22.225 104.776 1.00 12.14 61 GLU D CA 1
ATOM 9820 C C . GLU D 1 83 ? 31.478 20.825 105.381 1.00 11.02 61 GLU D C 1
ATOM 9821 O O . GLU D 1 83 ? 30.446 20.229 105.713 1.00 13.27 61 GLU D O 1
ATOM 9827 N N . GLU D 1 84 ? 32.685 20.273 105.479 1.00 11.10 62 GLU D N 1
ATOM 9828 C CA . GLU D 1 84 ? 32.839 18.943 106.097 1.00 12.28 62 GLU D CA 1
ATOM 9829 C C . GLU D 1 84 ? 32.388 18.948 107.579 1.00 10.21 62 GLU D C 1
ATOM 9830 O O . GLU D 1 84 ? 31.667 18.050 108.069 1.00 11.92 62 GLU D O 1
ATOM 9836 N N . VAL D 1 85 ? 32.775 19.979 108.305 1.00 9.83 63 VAL D N 1
ATOM 9837 C CA . VAL D 1 85 ? 32.290 20.121 109.681 1.00 9.15 63 VAL D CA 1
ATOM 9838 C C . VAL D 1 85 ? 30.771 20.353 109.684 1.00 9.18 63 VAL D C 1
ATOM 9839 O O . VAL D 1 85 ? 30.059 19.826 110.543 1.00 8.24 63 VAL D O 1
ATOM 9843 N N . ALA D 1 86 ? 30.266 21.177 108.763 1.00 9.67 64 ALA D N 1
ATOM 9844 C CA . ALA D 1 86 ? 28.828 21.461 108.718 1.00 10.20 64 ALA D CA 1
ATOM 9845 C C . ALA D 1 86 ? 27.979 20.201 108.525 1.00 10.29 64 ALA D C 1
ATOM 9846 O O . ALA D 1 86 ? 26.998 20.014 109.206 1.00 10.32 64 ALA D O 1
ATOM 9848 N N . GLU D 1 87 ? 28.375 19.351 107.587 1.00 10.66 65 GLU D N 1
ATOM 9849 C CA . GLU D 1 87 ? 27.662 18.111 107.335 1.00 10.97 65 GLU D CA 1
ATOM 9850 C C . GLU D 1 87 ? 27.757 17.218 108.556 1.00 9.21 65 GLU D C 1
ATOM 9851 O O . GLU D 1 87 ? 26.759 16.618 108.941 1.00 10.56 65 GLU D O 1
ATOM 9857 N N . ALA D 1 88 ? 28.932 17.113 109.205 1.00 9.05 66 ALA D N 1
ATOM 9858 C CA . ALA D 1 88 ? 29.033 16.329 110.441 1.00 8.60 66 ALA D CA 1
ATOM 9859 C C . ALA D 1 88 ? 28.106 16.818 111.558 1.00 9.22 66 ALA D C 1
ATOM 9860 O O . ALA D 1 88 ? 27.483 16.047 112.289 1.00 11.20 66 ALA D O 1
ATOM 9862 N N . ILE D 1 89 ? 28.039 18.139 111.692 1.00 8.72 67 ILE D N 1
ATOM 9863 C CA . ILE D 1 89 ? 27.228 18.718 112.756 1.00 8.37 67 ILE D CA 1
ATOM 9864 C C . ILE D 1 89 ? 25.755 18.499 112.408 1.00 8.19 67 ILE D C 1
ATOM 9865 O O . ILE D 1 89 ? 24.958 18.144 113.261 1.00 9.61 67 ILE D O 1
ATOM 9870 N N . ALA D 1 90 ? 25.379 18.633 111.140 1.00 8.18 68 ALA D N 1
ATOM 9871 C CA . ALA D 1 90 ? 23.974 18.472 110.720 1.00 9.64 68 ALA D CA 1
ATOM 9872 C C . ALA D 1 90 ? 23.487 17.028 110.969 1.00 8.67 68 ALA D C 1
ATOM 9873 O O . ALA D 1 90 ? 22.387 16.795 111.501 1.00 9.35 68 ALA D O 1
ATOM 9875 N N . ARG D 1 91 ? 24.311 16.057 110.623 1.00 9.32 69 ARG D N 1
ATOM 9876 C CA . ARG D 1 91 ? 23.959 14.659 110.889 1.00 9.64 69 ARG D CA 1
ATOM 9877 C C . ARG D 1 91 ? 23.857 14.415 112.398 1.00 9.59 69 ARG D C 1
ATOM 9878 O O . ARG D 1 91 ? 22.952 13.764 112.883 1.00 9.11 69 ARG D O 1
ATOM 9886 N N . ALA D 1 92 ? 24.807 14.953 113.174 1.00 9.56 70 ALA D N 1
ATOM 9887 C CA . ALA D 1 92 ? 24.803 14.719 114.599 1.00 9.65 70 ALA D CA 1
ATOM 9888 C C . ALA D 1 92 ? 23.615 15.380 115.280 1.00 9.37 70 ALA D C 1
ATOM 9889 O O . ALA D 1 92 ? 23.044 14.830 116.248 1.00 11.23 70 ALA D O 1
ATOM 9891 N N . ALA D 1 93 ? 23.224 16.558 114.781 1.00 8.38 71 ALA D N 1
ATOM 9892 C CA . ALA D 1 93 ? 22.027 17.229 115.245 1.00 9.57 71 ALA D CA 1
ATOM 9893 C C . ALA D 1 93 ? 20.776 16.426 115.016 1.00 11.57 71 ALA D C 1
ATOM 9894 O O . ALA D 1 93 ? 19.769 16.696 115.693 1.00 11.15 71 ALA D O 1
ATOM 9896 N N . ARG D 1 94 ? 20.831 15.430 114.111 1.00 11.92 72 ARG D N 1
ATOM 9897 C CA . ARG D 1 94 ? 19.657 14.603 113.864 1.00 11.27 72 ARG D CA 1
ATOM 9898 C C . ARG D 1 94 ? 19.721 13.288 114.604 1.00 11.44 72 ARG D C 1
ATOM 9899 O O . ARG D 1 94 ? 18.839 12.424 114.405 1.00 12.85 72 ARG D O 1
ATOM 9907 N N . GLY D 1 95 ? 20.715 13.160 115.504 1.00 10.39 73 GLY D N 1
ATOM 9908 C CA . GLY D 1 95 ? 20.830 11.943 116.312 1.00 10.02 73 GLY D CA 1
ATOM 9909 C C . GLY D 1 95 ? 21.421 10.770 115.562 1.00 9.96 73 GLY D C 1
ATOM 9910 O O . GLY D 1 95 ? 21.346 9.634 116.058 1.00 11.13 73 GLY D O 1
ATOM 9911 N N . ARG D 1 96 ? 22.005 11.019 114.413 1.00 11.00 74 ARG D N 1
ATOM 9912 C CA . ARG D 1 96 ? 22.389 9.875 113.570 1.00 11.35 74 ARG D CA 1
ATOM 9913 C C . ARG D 1 96 ? 23.562 9.024 114.053 1.00 14.50 74 ARG D C 1
ATOM 9914 O O . ARG D 1 96 ? 23.671 7.865 113.634 1.00 18.24 74 ARG D O 1
ATOM 9922 N N . SER D 1 97 ? 24.389 9.508 114.968 1.00 15.92 75 SER D N 1
ATOM 9923 C CA . SER D 1 97 ? 25.419 8.612 115.483 1.00 15.71 75 SER D CA 1
ATOM 9924 C C . SER D 1 97 ? 25.512 8.627 117.013 1.00 16.33 75 SER D C 1
ATOM 9925 O O . SER D 1 97 ? 26.537 8.214 117.556 1.00 16.10 75 SER D O 1
ATOM 9928 N N . GLY D 1 98 ? 24.442 9.085 117.671 1.00 12.44 76 GLY D N 1
ATOM 9929 C CA . GLY D 1 98 ? 24.377 9.084 119.119 1.00 12.38 76 GLY D CA 1
ATOM 9930 C C . GLY D 1 98 ? 23.541 10.250 119.627 1.00 11.26 76 GLY D C 1
ATOM 9931 O O . GLY D 1 98 ? 23.118 11.125 118.831 1.00 11.92 76 GLY D O 1
ATOM 9932 N N . VAL D 1 99 ? 23.336 10.253 120.933 1.00 10.43 77 VAL D N 1
ATOM 9933 C CA . VAL D 1 99 ? 22.496 11.244 121.594 1.00 10.42 77 VAL D CA 1
ATOM 9934 C C . VAL D 1 99 ? 23.225 11.783 122.826 1.00 10.21 77 VAL D C 1
ATOM 9935 O O . VAL D 1 99 ? 24.153 11.172 123.367 1.00 10.04 77 VAL D O 1
ATOM 9939 N N . GLY D 1 100 ? 22.736 12.914 123.332 1.00 9.90 78 GLY D N 1
ATOM 9940 C CA . GLY D 1 100 ? 23.282 13.515 124.548 1.00 10.76 78 GLY D CA 1
ATOM 9941 C C . GLY D 1 100 ? 23.086 12.704 125.807 1.00 9.73 78 GLY D C 1
ATOM 9942 O O . GLY D 1 100 ? 23.752 12.924 126.837 1.00 10.37 78 GLY D O 1
ATOM 9943 N N . THR D 1 101 ? 22.198 11.698 125.765 1.00 8.92 79 THR D N 1
ATOM 9944 C CA . THR D 1 101 ? 21.996 10.898 126.929 1.00 8.76 79 THR D CA 1
ATOM 9945 C C . THR D 1 101 ? 23.162 10.008 127.298 1.00 8.96 79 THR D C 1
ATOM 9946 O O . THR D 1 101 ? 23.326 9.704 128.469 1.00 9.91 79 THR D O 1
ATOM 9950 N N . ALA D 1 102 ? 23.915 9.553 126.294 1.00 10.52 80 ALA D N 1
ATOM 9951 C CA . ALA D 1 102 ? 24.766 8.392 126.507 1.00 10.48 80 ALA D CA 1
ATOM 9952 C C . ALA D 1 102 ? 26.061 8.413 125.737 1.00 8.99 80 ALA D C 1
ATOM 9953 O O . ALA D 1 102 ? 26.176 9.009 124.661 1.00 8.92 80 ALA D O 1
ATOM 9955 N N . TRP D 1 103 ? 26.991 7.616 126.260 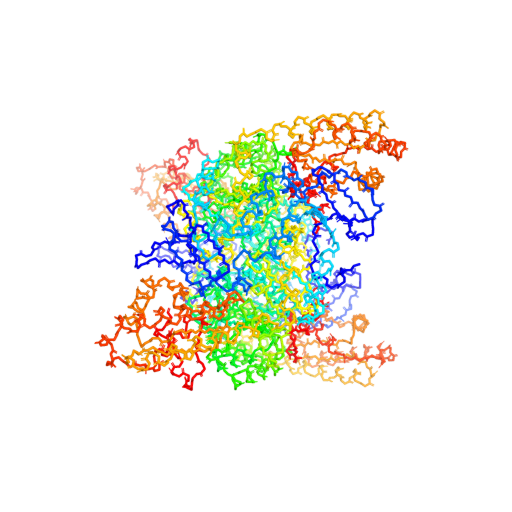1.00 8.83 81 TRP D N 1
ATOM 9956 C CA . TRP D 1 103 ? 28.203 7.201 125.562 1.00 10.03 81 TRP D CA 1
ATOM 9957 C C . TRP D 1 103 ? 27.895 6.691 124.150 1.00 12.07 81 TRP D C 1
ATOM 9958 O O . TRP D 1 103 ? 26.908 5.974 123.950 1.00 12.60 81 TRP D O 1
ATOM 9969 N N . SER D 1 104 ? 28.731 7.071 123.201 1.00 12.27 82 SER D N 1
ATOM 9970 C CA . SER D 1 104 ? 28.671 6.590 121.812 1.00 13.83 82 SER D CA 1
ATOM 9971 C C . SER D 1 104 ? 30.082 6.334 121.278 1.00 13.31 82 SER D C 1
ATOM 9972 O O . SER D 1 104 ? 31.074 6.818 121.831 1.00 13.11 82 SER D O 1
ATOM 9975 N N . PRO D 1 105 ? 30.184 5.569 120.167 1.00 12.87 83 PRO D N 1
ATOM 9976 C CA . PRO D 1 105 ? 31.513 5.333 119.628 1.00 14.00 83 PRO D CA 1
ATOM 9977 C C . PRO D 1 105 ? 32.258 6.548 119.183 1.00 13.83 83 PRO D C 1
ATOM 9978 O O . PRO D 1 105 ? 33.503 6.531 119.119 1.00 15.26 83 PRO D O 1
ATOM 9982 N N . VAL D 1 106 ? 31.527 7.617 118.871 1.00 13.39 84 VAL D N 1
ATOM 9983 C CA . VAL D 1 106 ? 32.157 8.904 118.533 1.00 12.96 84 VAL D CA 1
ATOM 9984 C C . VAL D 1 106 ? 33.036 9.416 119.669 1.00 12.61 84 VAL D C 1
ATOM 9985 O O . VAL D 1 106 ? 34.119 9.961 119.419 1.00 14.86 84 VAL D O 1
ATOM 9989 N N . LEU D 1 107 ? 32.603 9.257 120.911 1.00 13.33 85 LEU D N 1
ATOM 9990 C CA . LEU D 1 107 ? 33.408 9.679 122.063 1.00 11.23 85 LEU D CA 1
ATOM 9991 C C . LEU D 1 107 ? 34.697 8.854 122.161 1.00 11.43 85 LEU D C 1
ATOM 9992 O O . LEU D 1 107 ? 35.759 9.403 122.383 1.00 13.25 85 LEU D O 1
ATOM 9997 N N . ASP D 1 108 ? 34.608 7.535 121.997 1.00 13.01 86 ASP D N 1
ATOM 9998 C CA . ASP D 1 108 ? 35.815 6.746 122.003 1.00 14.09 86 ASP D CA 1
ATOM 9999 C C . ASP D 1 108 ? 36.817 7.251 120.973 1.00 13.41 86 ASP D C 1
ATOM 10000 O O . ASP D 1 108 ? 38.019 7.272 121.254 1.00 14.72 86 ASP D O 1
ATOM 10005 N N . SER D 1 109 ? 36.335 7.646 119.779 1.00 14.05 87 SER D N 1
ATOM 10006 C CA A SER D 1 109 ? 37.211 8.127 118.720 0.50 16.02 87 SER D CA 1
ATOM 10007 C CA B SER D 1 109 ? 37.195 8.129 118.706 0.50 16.24 87 SER D CA 1
ATOM 10008 C C . SER D 1 109 ? 37.883 9.443 119.083 1.00 16.06 87 SER D C 1
ATOM 10009 O O . SER D 1 109 ? 39.115 9.578 118.930 1.00 17.06 87 SER D O 1
ATOM 10014 N N . LEU D 1 110 ? 37.100 10.392 119.593 1.00 14.01 88 LEU D N 1
ATOM 10015 C CA . LEU D 1 110 ? 37.663 11.685 120.004 1.00 13.57 88 LEU D CA 1
ATOM 10016 C C . LEU D 1 110 ? 38.697 11.530 121.139 1.00 11.90 88 LEU D C 1
ATOM 10017 O O . LEU D 1 110 ? 39.751 12.114 121.066 1.00 12.51 88 LEU D O 1
ATOM 10022 N N . LEU D 1 111 ? 38.403 10.717 122.148 1.00 11.81 89 LEU D N 1
ATOM 10023 C CA . LEU D 1 111 ? 39.333 10.559 123.264 1.00 12.31 89 LEU D CA 1
ATOM 10024 C C . LEU D 1 111 ? 40.634 9.927 122.793 1.00 11.57 89 LEU D C 1
ATOM 10025 O O . LEU D 1 111 ? 41.726 10.342 123.197 1.00 11.94 89 LEU D O 1
ATOM 10030 N N . GLY D 1 112 ? 40.515 8.932 121.915 1.00 11.64 90 GLY D N 1
ATOM 10031 C CA . GLY D 1 112 ? 41.717 8.300 121.353 1.00 13.07 90 GLY D CA 1
ATOM 10032 C C . GLY D 1 112 ? 42.552 9.255 120.541 1.00 13.27 90 GLY D C 1
ATOM 10033 O O . GLY D 1 112 ? 43.802 9.249 120.649 1.00 13.28 90 GLY D O 1
ATOM 10034 N N . GLN D 1 113 ? 41.892 10.084 119.723 1.00 14.12 91 GLN D N 1
ATOM 10035 C CA A GLN D 1 113 ? 42.511 11.111 118.867 0.50 12.83 91 GLN D CA 1
ATOM 10036 C CA B GLN D 1 113 ? 42.675 11.004 118.921 0.50 12.57 91 GLN D CA 1
ATOM 10037 C C . GLN D 1 113 ? 43.321 12.100 119.747 1.00 12.53 91 GLN D C 1
ATOM 10038 O O . GLN D 1 113 ? 44.450 12.476 119.452 1.00 13.48 91 GLN D O 1
ATOM 10049 N N . LEU D 1 114 ? 42.662 12.564 120.805 1.00 11.91 92 LEU D N 1
ATOM 10050 C CA . LEU D 1 114 ? 43.276 13.581 121.675 1.00 13.41 92 LEU D CA 1
ATOM 10051 C C . LEU D 1 114 ? 44.558 13.033 122.299 1.00 12.71 92 LEU D C 1
ATOM 10052 O O . LEU D 1 114 ? 45.599 13.704 122.357 1.00 12.82 92 LEU D O 1
ATOM 10057 N N . GLN D 1 115 ? 44.475 11.795 122.790 1.00 11.47 93 GLN D N 1
ATOM 10058 C CA . GLN D 1 115 ? 45.593 11.178 123.451 1.00 13.56 93 GLN D CA 1
ATOM 10059 C C . GLN D 1 115 ? 46.723 10.935 122.444 1.00 16.23 93 GLN D C 1
ATOM 10060 O O . GLN D 1 115 ? 47.891 11.196 122.741 1.00 14.76 93 GLN D O 1
ATOM 10066 N N . GLU D 1 116 ? 46.389 10.496 121.237 1.00 15.60 94 GLU D N 1
ATOM 10067 C CA . GLU D 1 116 ? 47.398 10.260 120.201 1.00 18.13 94 GLU D CA 1
ATOM 10068 C C . GLU D 1 116 ? 48.189 11.517 119.840 1.00 18.20 94 GLU D C 1
ATOM 10069 O O . GLU D 1 116 ? 49.411 11.449 119.677 1.00 19.61 94 GLU D O 1
ATOM 10075 N N . VAL D 1 117 ? 47.514 12.656 119.725 1.00 13.00 95 VAL D N 1
ATOM 10076 C CA . VAL D 1 117 ? 48.130 13.879 119.219 1.00 15.36 95 VAL D CA 1
ATOM 10077 C C . VAL D 1 117 ? 48.869 14.630 120.338 1.00 15.48 95 VAL D C 1
ATOM 10078 O O . VAL D 1 117 ? 49.962 15.160 120.119 1.00 18.28 95 VAL D O 1
ATOM 10082 N N . CYS D 1 118 ? 48.282 14.690 121.527 1.00 13.88 96 CYS D N 1
ATOM 10083 C CA . CYS D 1 118 ? 48.856 15.491 122.617 1.00 15.25 96 CYS D CA 1
ATOM 10084 C C . CYS D 1 118 ? 49.609 14.706 123.660 1.00 14.09 96 CYS D C 1
ATOM 10085 O O . CYS D 1 118 ? 50.365 15.295 124.423 1.00 17.64 96 CYS D O 1
ATOM 10088 N N . GLY D 1 119 ? 49.355 13.404 123.762 1.00 14.37 97 GLY D N 1
ATOM 10089 C CA . GLY D 1 119 ? 50.001 12.575 124.769 1.00 14.50 97 GLY D CA 1
ATOM 10090 C C . GLY D 1 119 ? 49.297 12.592 126.119 1.00 13.76 97 GLY D C 1
ATOM 10091 O O . GLY D 1 119 ? 48.284 13.285 126.314 1.00 14.03 97 GLY D O 1
ATOM 10092 N N . GLY D 1 120 ? 49.797 11.768 127.040 1.00 15.09 98 GLY D N 1
ATOM 10093 C CA . GLY D 1 120 ? 49.338 11.795 128.421 1.00 14.55 98 GLY D CA 1
ATOM 10094 C C . GLY D 1 120 ? 48.686 10.484 128.809 1.00 12.90 98 GLY D C 1
ATOM 10095 O O . GLY D 1 120 ? 48.215 9.747 127.952 1.00 15.09 98 GLY D O 1
ATOM 10096 N N . ASP D 1 121 ? 48.584 10.247 130.096 1.00 10.81 99 ASP D N 1
ATOM 10097 C CA . ASP D 1 121 ? 47.964 9.031 130.642 1.00 11.61 99 ASP D CA 1
ATOM 10098 C C . ASP D 1 121 ? 46.459 9.048 130.400 1.00 12.03 99 ASP D C 1
ATOM 10099 O O . ASP D 1 121 ? 45.864 8.040 130.002 1.00 13.69 99 ASP D O 1
ATOM 10104 N N . VAL D 1 122 ? 45.865 10.216 130.664 1.00 9.76 100 VAL D N 1
ATOM 10105 C CA . VAL D 1 122 ? 44.420 10.381 130.690 1.00 9.98 100 VAL D CA 1
ATOM 10106 C C . VAL D 1 122 ? 44.079 11.712 130.051 1.00 10.12 100 VAL D C 1
ATOM 10107 O O . VAL D 1 122 ? 44.926 12.594 129.951 1.00 11.53 100 VAL D O 1
ATOM 10111 N N . VAL D 1 123 ? 42.804 11.813 129.672 1.00 10.24 101 VAL D N 1
ATOM 10112 C CA . VAL D 1 123 ? 42.258 13.011 129.034 1.00 9.09 101 VAL D CA 1
ATOM 10113 C C . VAL D 1 123 ? 40.897 13.367 129.628 1.00 9.58 101 VAL D C 1
ATOM 10114 O O . VAL D 1 123 ? 40.260 12.578 130.326 1.00 11.14 101 VAL D O 1
ATOM 10118 N N . GLY D 1 124 ? 40.488 14.616 129.400 1.00 8.61 102 GLY D N 1
ATOM 10119 C CA . GLY D 1 124 ? 39.188 15.086 129.866 1.00 8.36 102 GLY D CA 1
ATOM 10120 C C . GLY D 1 124 ? 38.682 16.208 128.953 1.00 7.84 102 GLY D C 1
ATOM 10121 O O . GLY D 1 124 ? 39.428 16.726 128.163 1.00 7.81 102 GLY D O 1
ATOM 10122 N N . LEU D 1 125 ? 37.392 16.499 129.033 1.00 7.52 103 LEU D N 1
ATOM 10123 C CA . LEU D 1 125 ? 36.709 17.427 128.158 1.00 7.79 103 LEU D CA 1
ATOM 10124 C C . LEU D 1 125 ? 35.953 18.471 128.986 1.00 7.11 103 LEU D C 1
ATOM 10125 O O . LEU D 1 125 ? 35.422 18.188 130.063 1.00 7.38 103 LEU D O 1
ATOM 10130 N N . TYR D 1 126 ? 35.862 19.665 128.412 1.00 6.11 104 TYR D N 1
ATOM 10131 C CA . TYR D 1 126 ? 35.185 20.811 129.034 1.00 7.01 104 TYR D CA 1
ATOM 10132 C C . TYR D 1 126 ? 34.497 21.614 127.937 1.00 7.42 104 TYR D C 1
ATOM 10133 O O . TYR D 1 126 ? 34.743 21.412 126.755 1.00 7.34 104 TYR D O 1
ATOM 10142 N N . ARG D 1 127 ? 33.670 22.589 128.329 1.00 8.36 105 ARG D N 1
ATOM 10143 C CA . ARG D 1 127 ? 32.970 23.446 127.372 1.00 7.83 105 ARG D CA 1
ATOM 10144 C C . ARG D 1 127 ? 33.637 24.784 127.065 1.00 8.39 105 ARG D C 1
ATOM 10145 O O . ARG D 1 127 ? 33.328 25.383 126.024 1.00 9.79 105 ARG D O 1
ATOM 10153 N N . THR D 1 128 ? 34.576 25.218 127.890 1.00 6.94 106 THR D N 1
ATOM 10154 C CA . THR D 1 128 ? 35.376 26.448 127.658 1.00 6.51 106 THR D CA 1
ATOM 10155 C C . THR D 1 128 ? 36.800 26.226 128.172 1.00 6.66 106 THR D C 1
ATOM 10156 O O . THR D 1 128 ? 37.034 25.371 129.031 1.00 5.95 106 THR D O 1
ATOM 10160 N N . GLY D 1 129 ? 37.743 26.998 127.665 1.00 6.24 107 GLY D N 1
ATOM 10161 C CA . GLY D 1 129 ? 39.075 27.020 128.210 1.00 6.50 107 GLY D CA 1
ATOM 10162 C C . GLY D 1 129 ? 39.052 27.510 129.659 1.00 6.36 107 GLY D C 1
ATOM 10163 O O . GLY D 1 129 ? 39.816 26.973 130.476 1.00 6.50 107 GLY D O 1
ATOM 10164 N N . THR D 1 130 ? 38.193 28.500 130.009 1.00 5.54 108 THR D N 1
ATOM 10165 C CA . THR D 1 130 ? 38.074 28.963 131.365 1.00 5.81 108 THR D CA 1
ATOM 10166 C C . THR D 1 130 ? 37.775 27.804 132.306 1.00 6.01 108 THR D C 1
ATOM 10167 O O . THR D 1 130 ? 38.415 27.661 133.370 1.00 6.39 108 THR D O 1
ATOM 10171 N N . ALA D 1 131 ? 36.798 26.971 131.912 1.00 5.81 109 ALA D N 1
ATOM 10172 C CA . ALA D 1 131 ? 36.389 25.904 132.817 1.00 6.23 109 ALA D CA 1
ATOM 10173 C C . ALA D 1 131 ? 37.525 24.840 132.924 1.00 5.59 109 ALA D C 1
ATOM 10174 O O . ALA D 1 131 ? 37.794 24.304 134.014 1.00 5.75 109 ALA D O 1
ATOM 10176 N N . ALA D 1 132 ? 38.178 24.538 131.813 1.00 5.82 110 ALA D N 1
ATOM 10177 C CA . ALA D 1 132 ? 39.250 23.538 131.832 1.00 6.12 110 ALA D CA 1
ATOM 10178 C C . ALA D 1 132 ? 40.404 24.007 132.721 1.00 6.96 110 ALA D C 1
ATOM 10179 O O . ALA D 1 132 ? 40.953 23.252 133.518 1.00 6.52 110 ALA D O 1
ATOM 10181 N N . LEU D 1 133 ? 40.762 25.286 132.599 1.00 7.05 111 LEU D N 1
ATOM 10182 C CA . LEU D 1 133 ? 41.881 25.833 133.354 1.00 7.50 111 LEU D CA 1
ATOM 10183 C C . LEU D 1 133 ? 41.586 25.835 134.836 1.00 6.70 111 LEU D C 1
ATOM 10184 O O . LEU D 1 133 ? 42.456 25.467 135.628 1.00 7.43 111 LEU D O 1
ATOM 10189 N N . ARG D 1 134 ? 40.372 26.223 135.233 1.00 6.08 112 ARG D N 1
ATOM 10190 C CA . ARG D 1 134 ? 40.060 26.199 136.652 1.00 6.55 112 ARG D CA 1
ATOM 10191 C C . ARG D 1 134 ? 40.054 24.792 137.182 1.00 6.87 112 ARG D C 1
ATOM 10192 O O . ARG D 1 134 ? 40.641 24.528 138.238 1.00 7.23 112 ARG D O 1
ATOM 10200 N N . SER D 1 135 ? 39.422 23.898 136.431 1.00 6.28 113 SER D N 1
ATOM 10201 C CA . SER D 1 135 ? 39.295 22.489 136.922 1.00 7.10 113 SER D CA 1
ATOM 10202 C C . SER D 1 135 ? 40.685 21.838 137.099 1.00 6.87 113 SER D C 1
ATOM 10203 O O . SER D 1 135 ? 40.946 21.225 138.138 1.00 6.40 113 SER D O 1
ATOM 10206 N N . VAL D 1 136 ? 41.555 21.927 136.099 1.00 6.56 114 VAL D N 1
ATOM 10207 C CA . VAL D 1 136 ? 42.868 21.287 136.212 1.00 7.87 114 VAL D CA 1
ATOM 10208 C C . VAL D 1 136 ? 43.751 21.968 137.237 1.00 7.42 114 VAL D C 1
ATOM 10209 O O . VAL D 1 136 ? 44.414 21.285 137.979 1.00 7.79 114 VAL D O 1
ATOM 10213 N N . THR D 1 137 ? 43.681 23.301 137.387 1.00 7.73 115 THR D N 1
ATOM 10214 C CA . THR D 1 137 ? 44.467 23.974 138.396 1.00 7.19 115 THR D CA 1
ATOM 10215 C C . THR D 1 137 ? 44.058 23.509 139.785 1.00 7.62 115 THR D C 1
ATOM 10216 O O . THR D 1 137 ? 44.893 23.137 140.621 1.00 7.93 115 THR D O 1
ATOM 10220 N N . CYS D 1 138 ? 42.747 23.426 140.014 1.00 7.68 116 CYS D N 1
ATOM 10221 C CA . CYS D 1 138 ? 42.258 22.963 141.302 1.00 9.04 116 CYS D CA 1
ATOM 10222 C C . CYS D 1 138 ? 42.639 21.504 141.556 1.00 8.60 116 CYS D C 1
ATOM 10223 O O . CYS D 1 138 ? 43.055 21.163 142.674 1.00 9.10 116 CYS D O 1
ATOM 10226 N N . ALA D 1 139 ? 42.548 20.669 140.524 1.00 7.87 117 ALA D N 1
ATOM 10227 C CA . ALA D 1 139 ? 42.871 19.233 140.665 1.00 7.81 117 ALA D CA 1
ATOM 10228 C C . ALA D 1 139 ? 44.348 19.052 140.987 1.00 7.71 117 ALA D C 1
ATOM 10229 O O . ALA D 1 139 ? 44.717 18.297 141.882 1.00 7.93 117 ALA D O 1
ATOM 10231 N N . VAL D 1 140 ? 45.213 19.723 140.251 1.00 7.31 118 VAL D N 1
ATOM 10232 C CA . VAL D 1 140 ? 46.643 19.552 140.502 1.00 7.68 118 VAL D CA 1
ATOM 10233 C C . VAL D 1 140 ? 47.033 20.065 141.890 1.00 8.58 118 VAL D C 1
ATOM 10234 O O . VAL D 1 140 ? 47.836 19.467 142.601 1.00 7.73 118 VAL D O 1
ATOM 10238 N N . ARG D 1 141 ? 46.494 21.217 142.272 1.00 8.19 119 ARG D N 1
ATOM 10239 C CA . ARG D 1 141 ? 46.757 21.736 143.601 1.00 10.11 119 ARG D CA 1
ATOM 10240 C C . ARG D 1 141 ? 46.321 20.722 144.658 1.00 9.69 119 ARG D C 1
ATOM 10241 O O . ARG D 1 141 ? 47.045 20.459 145.599 1.00 10.59 119 ARG D O 1
ATOM 10249 N N . ASP D 1 142 ? 45.158 20.102 144.480 1.00 10.42 120 ASP D N 1
ATOM 10250 C CA . ASP D 1 142 ? 44.684 19.140 145.444 1.00 12.04 120 ASP D CA 1
ATOM 10251 C C . ASP D 1 142 ? 45.628 17.955 145.528 1.00 11.90 120 ASP D C 1
ATOM 10252 O O . ASP D 1 142 ? 45.978 17.535 146.633 1.00 13.55 120 ASP D O 1
ATOM 10257 N N . ALA D 1 143 ? 46.059 17.436 144.377 1.00 10.08 121 ALA D N 1
ATOM 10258 C CA . ALA D 1 143 ? 46.947 16.249 144.339 1.00 10.50 121 ALA D CA 1
ATOM 10259 C C . ALA D 1 143 ? 48.322 16.547 144.964 1.00 10.53 121 ALA D C 1
ATOM 10260 O O . ALA D 1 143 ? 48.933 15.648 145.548 1.00 13.02 121 ALA D O 1
ATOM 10262 N N . ARG D 1 144 ? 48.772 17.798 144.867 1.00 9.68 122 ARG D N 1
ATOM 10263 C CA . ARG D 1 144 ? 50.106 18.195 145.340 1.00 9.23 122 ARG D CA 1
ATOM 10264 C C . ARG D 1 144 ? 50.165 18.579 146.840 1.00 9.52 122 ARG D C 1
ATOM 10265 O O . ARG D 1 144 ? 51.273 18.725 147.387 1.00 10.28 122 ARG D O 1
ATOM 10273 N N . ASP D 1 145 ? 49.001 18.752 147.489 1.00 8.88 123 ASP D N 1
ATOM 10274 C CA . ASP D 1 145 ? 48.946 19.109 148.900 1.00 10.38 123 ASP D CA 1
ATOM 10275 C C . ASP D 1 145 ? 49.760 20.387 149.213 1.00 10.55 123 ASP D C 1
ATOM 10276 O O . ASP D 1 145 ? 50.318 20.500 150.289 1.00 11.28 123 ASP D O 1
ATOM 10281 N N . ARG D 1 146 ? 49.753 21.361 148.292 1.00 10.46 124 ARG D N 1
ATOM 10282 C CA . ARG D 1 146 ? 50.511 22.617 148.377 1.00 11.01 124 ARG D CA 1
ATOM 10283 C C . ARG D 1 146 ? 49.594 23.681 147.830 1.00 10.18 124 ARG D C 1
ATOM 10284 O O . ARG D 1 146 ? 48.834 23.420 146.887 1.00 11.45 124 ARG D O 1
ATOM 10292 N N . SER D 1 147 ? 49.632 24.883 148.421 1.00 9.88 125 SER D N 1
ATOM 10293 C CA . SER D 1 147 ? 48.594 25.893 148.136 1.00 10.67 125 SER D CA 1
ATOM 10294 C C . SER D 1 147 ? 48.935 26.940 147.084 1.00 11.17 125 SER D C 1
ATOM 10295 O O . SER D 1 147 ? 48.048 27.601 146.574 1.00 11.95 125 SER D O 1
ATOM 10298 N N . ILE D 1 148 ? 50.206 27.090 146.743 1.00 10.21 126 ILE D N 1
ATOM 10299 C CA . ILE D 1 148 ? 50.611 28.225 145.946 1.00 9.35 126 ILE D CA 1
ATOM 10300 C C . ILE D 1 148 ? 50.760 27.771 144.495 1.00 9.02 126 ILE D C 1
ATOM 10301 O O . ILE D 1 148 ? 51.324 26.718 144.197 1.00 9.02 126 ILE D O 1
ATOM 10306 N N . VAL D 1 149 ? 50.219 28.549 143.585 1.00 8.22 127 VAL D N 1
ATOM 10307 C CA . VAL D 1 149 ? 50.335 28.272 142.138 1.00 7.07 127 VAL D CA 1
ATOM 10308 C C . VAL D 1 149 ? 51.004 29.474 141.502 1.00 9.52 127 VAL D C 1
ATOM 10309 O O . VAL D 1 149 ? 50.583 30.586 141.688 1.00 9.28 127 VAL D O 1
ATOM 10313 N N . LEU D 1 150 ? 52.016 29.247 140.673 1.00 7.63 128 LEU D N 1
ATOM 10314 C CA . LEU D 1 150 ? 52.695 30.309 139.964 1.00 7.27 128 LEU D CA 1
ATOM 10315 C C . LEU D 1 150 ? 52.119 30.344 138.543 1.00 7.66 128 LEU D C 1
ATOM 10316 O O . LEU D 1 150 ? 51.955 29.288 137.929 1.00 8.57 128 LEU D O 1
ATOM 10321 N N . SER D 1 151 ? 51.765 31.534 138.069 1.00 7.21 129 SER D N 1
ATOM 10322 C CA . SER D 1 151 ? 50.992 31.681 136.826 1.00 7.38 129 SER D CA 1
ATOM 10323 C C . SER D 1 151 ? 51.520 32.764 135.947 1.00 6.81 129 SER D C 1
ATOM 10324 O O . SER D 1 151 ? 51.851 33.877 136.428 1.00 7.60 129 SER D O 1
ATOM 10327 N N . SER D 1 152 ? 51.606 32.490 134.640 1.00 6.86 130 SER D N 1
ATOM 10328 C CA . SER D 1 152 ? 51.759 33.559 133.657 1.00 7.88 130 SER D CA 1
ATOM 10329 C C . SER D 1 152 ? 50.836 33.331 132.478 1.00 7.47 130 SER D C 1
ATOM 10330 O O . SER D 1 152 ? 50.561 32.203 132.086 1.00 7.85 130 SER D O 1
ATOM 10333 N N . GLY D 1 153 ? 50.324 34.417 131.917 1.00 7.37 131 GLY D N 1
ATOM 10334 C CA . GLY D 1 153 ? 49.426 34.327 130.756 1.00 7.26 131 GLY D CA 1
ATOM 10335 C C . GLY D 1 153 ? 47.956 34.283 131.129 1.00 7.39 131 GLY D C 1
ATOM 10336 O O . GLY D 1 153 ? 47.608 34.104 132.311 1.00 9.44 131 GLY D O 1
ATOM 10337 N N . TYR D 1 154 ? 47.100 34.538 130.150 1.00 6.60 132 TYR D N 1
ATOM 10338 C CA . TYR D 1 154 ? 45.659 34.560 130.370 1.00 6.89 132 TYR D CA 1
ATOM 10339 C C . TYR D 1 154 ? 45.193 33.107 130.508 1.00 6.51 132 TYR D C 1
ATOM 10340 O O . TYR D 1 154 ? 45.550 32.284 129.670 1.00 7.93 132 TYR D O 1
ATOM 10349 N N . HIS D 1 155 ? 44.290 32.859 131.443 1.00 6.37 133 HIS D N 1
ATOM 10350 C CA . HIS D 1 155 ? 43.719 31.495 131.661 1.00 6.14 133 HIS D CA 1
ATOM 10351 C C . HIS D 1 155 ? 42.211 31.469 131.694 1.00 6.30 133 HIS D C 1
ATOM 10352 O O . HIS D 1 155 ? 41.637 30.472 132.018 1.00 6.99 133 HIS D O 1
ATOM 10359 N N . GLY D 1 156 ? 41.581 32.585 131.323 1.00 6.73 134 GLY D N 1
ATOM 10360 C CA . GLY D 1 156 ? 40.117 32.669 131.254 1.00 7.25 134 GLY D CA 1
ATOM 10361 C C . GLY D 1 156 ? 39.562 33.663 132.244 1.00 7.39 134 GLY D C 1
ATOM 10362 O O . GLY D 1 156 ? 40.310 34.341 132.998 1.00 9.28 134 GLY D O 1
ATOM 10363 N N . TYR D 1 157 ? 38.229 33.717 132.263 1.00 6.45 135 TYR D N 1
ATOM 10364 C CA . TYR D 1 157 ? 37.559 34.850 132.932 1.00 7.62 135 TYR D CA 1
ATOM 10365 C C . TYR D 1 157 ? 37.332 34.632 134.438 1.00 7.55 135 TYR D C 1
ATOM 10366 O O . TYR D 1 157 ? 36.913 35.532 135.170 1.00 9.38 135 TYR D O 1
ATOM 10375 N N . ASP D 1 158 ? 37.551 33.429 134.946 1.00 6.38 136 ASP D N 1
ATOM 10376 C CA . ASP D 1 158 ? 37.212 33.117 136.318 1.00 7.59 136 ASP D CA 1
ATOM 10377 C C . ASP D 1 158 ? 37.912 34.036 137.316 1.00 7.80 136 ASP D C 1
ATOM 10378 O O . ASP D 1 158 ? 39.119 34.321 137.198 1.00 7.76 136 ASP D O 1
ATOM 10383 N N . PRO D 1 159 ? 37.178 34.429 138.363 1.00 8.82 137 PRO D N 1
ATOM 10384 C CA . PRO D 1 159 ? 37.818 35.303 139.344 1.00 9.64 137 PRO D CA 1
ATOM 10385 C C . PRO D 1 159 ? 39.017 34.766 140.099 1.00 9.19 137 PRO D C 1
ATOM 10386 O O . PRO D 1 159 ? 39.727 35.529 140.766 1.00 10.69 137 PRO D O 1
ATOM 10390 N N . MET D 1 160 ? 39.252 33.451 140.069 1.00 7.95 138 MET D N 1
ATOM 10391 C CA . MET D 1 160 ? 40.439 32.927 140.712 1.00 8.28 138 MET D CA 1
ATOM 10392 C C . MET D 1 160 ? 41.761 33.544 140.271 1.00 9.44 138 MET D C 1
ATOM 10393 O O . MET D 1 160 ? 42.747 33.547 141.038 1.00 9.64 138 MET D O 1
ATOM 10398 N N . TRP D 1 161 ? 41.775 34.080 139.050 1.00 8.64 139 TRP D N 1
ATOM 10399 C CA . TRP D 1 161 ? 42.964 34.660 138.433 1.00 8.03 139 TRP D CA 1
ATOM 10400 C C . TRP D 1 161 ? 43.122 36.158 138.732 1.00 9.66 139 TRP D C 1
ATOM 10401 O O . TRP D 1 161 ? 44.205 36.685 138.466 1.00 13.02 139 TRP D O 1
ATOM 10412 N N . HIS D 1 162 ? 42.085 36.796 139.270 1.00 11.19 140 HIS D N 1
ATOM 10413 C CA . HIS D 1 162 ? 42.120 38.240 139.547 1.00 12.41 140 HIS D CA 1
ATOM 10414 C C . HIS D 1 162 ? 43.169 38.550 140.606 1.00 14.67 140 HIS D C 1
ATOM 10415 O O . HIS D 1 162 ? 43.280 37.850 141.607 1.00 13.07 140 HIS D O 1
ATOM 10422 N N . CYS D 1 163 ? 43.918 39.627 140.404 1.00 16.14 141 CYS D N 1
ATOM 10423 C CA . CYS D 1 163 ? 44.834 40.054 141.461 1.00 18.13 141 CYS D CA 1
ATOM 10424 C C . CYS D 1 163 ? 45.063 41.553 141.451 1.00 18.12 141 CYS D C 1
ATOM 10425 O O . CYS D 1 163 ? 44.843 42.196 140.436 1.00 18.68 141 CYS D O 1
ATOM 10428 N N . ASP D 1 164 ? 45.456 42.079 142.604 1.00 17.69 142 ASP D N 1
ATOM 10429 C CA . ASP D 1 164 ? 45.639 43.529 142.746 1.00 19.01 142 ASP D CA 1
ATOM 10430 C C . ASP D 1 164 ? 47.077 43.884 142.374 1.00 19.22 142 ASP D C 1
ATOM 10431 O O . ASP D 1 164 ? 47.387 45.045 142.078 1.00 19.34 142 ASP D O 1
ATOM 10436 N N . GLU D 1 165 ? 47.974 42.909 142.449 1.00 16.78 143 GLU D N 1
ATOM 10437 C CA . GLU D 1 165 ? 49.384 43.187 142.180 1.00 16.09 143 GLU D CA 1
ATOM 10438 C C . GLU D 1 165 ? 50.071 41.906 141.771 1.00 16.34 143 GLU D C 1
ATOM 10439 O O . GLU D 1 165 ? 49.659 40.829 142.183 1.00 14.58 143 GLU D O 1
ATOM 10445 N N . PRO D 1 166 ? 51.110 42.031 140.943 1.00 15.90 144 PRO D N 1
ATOM 10446 C CA . PRO D 1 166 ? 51.878 40.866 140.525 1.00 14.69 144 PRO D CA 1
ATOM 10447 C C . PRO D 1 166 ? 52.877 40.448 141.573 1.00 13.29 144 PRO D C 1
ATOM 10448 O O . PRO D 1 166 ? 53.175 41.214 142.491 1.00 14.49 144 PRO D O 1
ATOM 10452 N N . PHE D 1 167 ? 53.402 39.228 141.477 1.00 12.52 145 PHE D N 1
ATOM 10453 C CA . PHE D 1 167 ? 54.549 38.774 142.258 1.00 13.24 145 PHE D CA 1
ATOM 10454 C C . PHE D 1 167 ? 54.299 38.398 143.710 1.00 13.36 145 PHE D C 1
ATOM 10455 O O . PHE D 1 167 ? 55.238 37.970 144.382 1.00 17.07 145 PHE D O 1
ATOM 10463 N N . THR D 1 168 ? 53.052 38.460 144.179 1.00 11.90 146 THR D N 1
ATOM 10464 C CA . THR D 1 168 ? 52.657 37.969 145.508 1.00 14.69 146 THR D CA 1
ATOM 10465 C C . THR D 1 168 ? 51.301 37.299 145.360 1.00 13.22 146 THR D C 1
ATOM 10466 O O . THR D 1 168 ? 50.607 37.565 144.383 1.00 12.76 146 THR D O 1
ATOM 10470 N N . PRO D 1 169 ? 50.945 36.391 146.286 1.00 11.86 147 PRO D N 1
ATOM 10471 C CA . PRO D 1 169 ? 49.728 35.630 146.065 1.00 12.13 147 PRO D CA 1
ATOM 10472 C C . PRO D 1 169 ? 48.447 36.444 146.213 1.00 13.19 147 PRO D C 1
ATOM 10473 O O . PRO D 1 169 ? 48.350 37.339 147.067 1.00 15.65 147 PRO D O 1
ATOM 10477 N N . ASN D 1 170 ? 47.494 36.158 145.329 1.00 10.39 148 ASN D N 1
ATOM 10478 C CA . ASN D 1 170 ? 46.142 36.625 145.482 1.00 11.35 148 ASN D CA 1
ATOM 10479 C C . ASN D 1 170 ? 45.418 35.841 146.562 1.00 11.80 148 ASN D C 1
ATOM 10480 O O . ASN D 1 170 ? 46.008 34.959 147.231 1.00 13.32 148 ASN D O 1
ATOM 10485 N N . GLN D 1 171 ? 44.127 36.126 146.734 1.00 13.41 149 GLN D N 1
ATOM 10486 C CA . GLN D 1 171 ? 43.320 35.455 147.728 1.00 16.99 149 GLN D CA 1
ATOM 10487 C C . GLN D 1 171 ? 43.107 33.988 147.459 1.00 15.53 149 GLN D C 1
ATOM 10488 O O . GLN D 1 171 ? 42.649 33.274 148.339 1.00 18.00 149 GLN D O 1
ATOM 10494 N N . HIS D 1 172 ? 43.481 33.519 146.265 1.00 12.67 150 HIS D N 1
ATOM 10495 C CA . HIS D 1 172 ? 43.302 32.129 145.877 1.00 12.25 150 HIS D CA 1
ATOM 10496 C C . HIS D 1 172 ? 44.661 31.378 145.775 1.00 12.89 150 HIS D C 1
ATOM 10497 O O . HIS D 1 172 ? 44.705 30.253 145.270 1.00 13.83 150 HIS D O 1
ATOM 10504 N N . GLY D 1 173 ? 45.733 31.997 146.252 1.00 9.35 151 GLY D N 1
ATOM 10505 C CA . GLY D 1 173 ? 47.077 31.427 146.299 1.00 10.53 151 GLY D CA 1
ATOM 10506 C C . GLY D 1 173 ? 47.804 31.471 144.980 1.00 10.17 151 GLY D C 1
ATOM 10507 O O . GLY D 1 173 ? 48.840 30.813 144.830 1.00 10.54 151 GLY D O 1
ATOM 10508 N N . ILE D 1 174 ? 47.296 32.225 144.013 1.00 8.73 152 ILE D N 1
ATOM 10509 C CA . ILE D 1 174 ? 47.913 32.324 142.705 1.00 8.17 152 ILE D CA 1
ATOM 10510 C C . ILE D 1 174 ? 48.849 33.508 142.700 1.00 8.28 152 ILE D C 1
ATOM 10511 O O . ILE D 1 174 ? 48.444 34.634 143.069 1.00 8.58 152 ILE D O 1
ATOM 10516 N N . VAL D 1 175 ? 50.082 33.264 142.271 1.00 8.07 153 VAL D N 1
ATOM 10517 C CA . VAL D 1 175 ? 51.098 34.326 142.111 1.00 9.00 153 VAL D CA 1
ATOM 10518 C C . VAL D 1 175 ? 51.320 34.593 140.620 1.00 8.66 153 VAL D C 1
ATOM 10519 O O . VAL D 1 175 ? 51.832 33.759 139.910 1.00 8.02 153 VAL D O 1
ATOM 10523 N N . GLU D 1 176 ? 50.962 35.777 140.165 1.00 8.71 154 GLU D N 1
ATOM 10524 C CA . GLU D 1 176 ? 51.203 36.199 138.758 1.00 8.79 154 GLU D CA 1
ATOM 10525 C C . GLU D 1 176 ? 52.673 36.599 138.638 1.00 8.63 154 GLU D C 1
ATOM 10526 O O . GLU D 1 176 ? 53.109 37.456 139.381 1.00 10.26 154 GLU D O 1
ATOM 10532 N N . PHE D 1 177 ? 53.462 35.928 137.796 1.00 8.11 155 PHE D N 1
ATOM 10533 C CA . PHE D 1 177 ? 54.874 36.267 137.575 1.00 8.46 155 PHE D CA 1
ATOM 10534 C C . PHE D 1 177 ? 55.225 36.913 136.236 1.00 8.07 155 PHE D C 1
ATOM 10535 O O . PHE D 1 177 ? 56.401 37.241 136.045 1.00 9.00 155 PHE D O 1
ATOM 10543 N N . LEU D 1 178 ? 54.239 37.126 135.358 1.00 8.99 156 LEU D N 1
ATOM 10544 C CA . LEU D 1 178 ? 54.391 37.960 134.166 1.00 11.05 156 LEU D CA 1
ATOM 10545 C C . LEU D 1 178 ? 55.514 37.499 133.253 1.00 10.60 156 LEU D C 1
ATOM 10546 O O . LEU D 1 178 ? 56.164 38.284 132.584 1.00 11.05 156 LEU D O 1
ATOM 10551 N N . PHE D 1 179 ? 55.754 36.193 133.218 1.00 9.67 157 PHE D N 1
ATOM 10552 C CA . PHE D 1 179 ? 56.855 35.617 132.457 1.00 9.58 157 PHE D CA 1
ATOM 10553 C C . PHE D 1 179 ? 58.257 36.074 132.895 1.00 11.10 157 PHE D C 1
ATOM 10554 O O . PHE D 1 179 ? 59.222 35.928 132.128 1.00 9.90 157 PHE D O 1
ATOM 10562 N N . ASP D 1 180 ? 58.351 36.606 134.116 1.00 10.32 158 ASP D N 1
ATOM 10563 C CA . ASP D 1 180 ? 59.648 36.979 134.666 1.00 11.04 158 ASP D CA 1
ATOM 10564 C C . ASP D 1 180 ? 60.290 35.814 135.388 1.00 9.03 158 ASP D C 1
ATOM 10565 O O . ASP D 1 180 ? 59.805 35.359 136.417 1.00 10.83 158 ASP D O 1
ATOM 10570 N N . LEU D 1 181 ? 61.427 35.362 134.855 1.00 9.56 159 LEU D N 1
ATOM 10571 C CA . LEU D 1 181 ? 62.061 34.164 135.406 1.00 9.55 159 LEU D CA 1
ATOM 10572 C C . LEU D 1 181 ? 62.858 34.432 136.721 1.00 10.39 159 LEU D C 1
ATOM 10573 O O . LEU D 1 181 ? 63.111 33.500 137.476 1.00 9.47 159 LEU D O 1
ATOM 10578 N N . ASP D 1 182 ? 63.256 35.660 136.989 1.00 9.92 160 ASP D N 1
ATOM 10579 C CA . ASP D 1 182 ? 63.862 35.989 138.273 1.00 11.51 160 ASP D CA 1
ATOM 10580 C C . ASP D 1 182 ? 62.835 35.836 139.397 1.00 11.52 160 ASP D C 1
ATOM 10581 O O . ASP D 1 182 ? 63.125 35.248 140.429 1.00 12.29 160 ASP D O 1
ATOM 10586 N N . VAL D 1 183 ? 61.622 36.307 139.162 1.00 10.37 161 VAL D N 1
ATOM 10587 C CA . VAL D 1 183 ? 60.567 36.135 140.134 1.00 10.07 161 VAL D CA 1
ATOM 10588 C C . VAL D 1 183 ? 60.194 34.646 140.251 1.00 9.26 161 VAL D C 1
ATOM 10589 O O . VAL D 1 183 ? 60.007 34.144 141.354 1.00 9.04 161 VAL D O 1
ATOM 10593 N N . LEU D 1 184 ? 60.047 33.980 139.115 1.00 8.53 162 LEU D N 1
ATOM 10594 C CA . LEU D 1 184 ? 59.768 32.529 139.165 1.00 7.98 162 LEU D CA 1
ATOM 10595 C C . LEU D 1 184 ? 60.815 31.805 139.996 1.00 9.11 162 LEU D C 1
ATOM 10596 O O . LEU D 1 184 ? 60.483 30.966 140.844 1.00 8.41 162 LEU D O 1
ATOM 10601 N N . ALA D 1 185 ? 62.089 32.054 139.710 1.00 8.94 163 ALA D N 1
ATOM 10602 C CA . ALA D 1 185 ? 63.140 31.374 140.457 1.00 10.19 163 ALA D CA 1
ATOM 10603 C C . ALA D 1 185 ? 63.055 31.566 141.978 1.00 9.76 163 ALA D C 1
ATOM 10604 O O . ALA D 1 185 ? 63.262 30.623 142.741 1.00 9.98 163 ALA D O 1
ATOM 10606 N N . GLU D 1 186 ? 62.694 32.784 142.404 1.00 10.39 164 GLU D N 1
ATOM 10607 C CA . GLU D 1 186 ? 62.510 33.019 143.820 1.00 12.73 164 GLU D CA 1
ATOM 10608 C C . GLU D 1 186 ? 61.405 32.165 144.401 1.00 12.66 164 GLU D C 1
ATOM 10609 O O . GLU D 1 186 ? 61.567 31.538 145.451 1.00 12.88 164 GLU D O 1
ATOM 10615 N N . TRP D 1 187 ? 60.244 32.135 143.739 1.00 9.15 165 TRP D N 1
ATOM 10616 C CA . TRP D 1 187 ? 59.191 31.274 144.230 1.00 9.21 165 TRP D CA 1
ATOM 10617 C C . TRP D 1 187 ? 59.537 29.809 144.178 1.00 9.46 165 TRP D C 1
ATOM 10618 O O . TRP D 1 187 ? 59.171 29.074 145.072 1.00 10.10 165 TRP D O 1
ATOM 10629 N N . LEU D 1 188 ? 60.278 29.386 143.165 1.00 7.71 166 LEU D N 1
ATOM 10630 C CA . LEU D 1 188 ? 60.580 27.974 143.034 1.00 8.57 166 LEU D CA 1
ATOM 10631 C C . LEU D 1 188 ? 61.673 27.519 144.030 1.00 9.70 166 LEU D C 1
ATOM 10632 O O . LEU D 1 188 ? 61.881 26.344 144.156 1.00 12.44 166 LEU D O 1
ATOM 10637 N N . SER D 1 189 ? 62.261 28.439 144.784 1.00 10.24 167 SER D N 1
ATOM 10638 C CA . SER D 1 189 ? 63.059 28.109 145.979 1.00 11.78 167 SER D CA 1
ATOM 10639 C C . SER D 1 189 ? 62.228 27.614 147.144 1.00 11.52 167 SER D C 1
ATOM 10640 O O . SER D 1 189 ? 62.781 27.304 148.216 1.00 11.81 167 SER D O 1
ATOM 10643 N N . ARG D 1 190 ? 60.912 27.555 146.949 1.00 11.37 168 ARG D N 1
ATOM 10644 C CA . ARG D 1 190 ? 59.970 26.999 147.929 1.00 12.85 168 ARG D CA 1
ATOM 10645 C C . ARG D 1 190 ? 59.243 25.774 147.378 1.00 11.13 168 ARG D C 1
ATOM 10646 O O . ARG D 1 190 ? 58.006 25.772 147.255 1.00 9.64 168 ARG D O 1
ATOM 10654 N N . PRO D 1 191 ? 59.980 24.702 147.080 1.00 11.04 169 PRO D N 1
ATOM 10655 C CA . PRO D 1 191 ? 59.401 23.576 146.378 1.00 10.96 169 PRO D CA 1
ATOM 10656 C C . PRO D 1 191 ? 58.378 22.796 147.180 1.00 10.95 169 PRO D C 1
ATOM 10657 O O . PRO D 1 191 ? 57.559 22.099 146.592 1.00 11.39 169 PRO D O 1
ATOM 10661 N N . GLU D 1 192 ? 58.405 22.915 148.507 1.00 10.39 170 GLU D N 1
ATOM 10662 C CA . GLU D 1 192 ? 57.399 22.217 149.297 1.00 11.47 170 GLU D CA 1
ATOM 10663 C C . GLU D 1 192 ? 56.108 23.005 149.440 1.00 10.44 170 GLU D C 1
ATOM 10664 O O . GLU D 1 192 ? 55.212 22.530 150.110 1.00 11.40 170 GLU D O 1
ATOM 10670 N N . GLN D 1 193 ? 56.052 24.211 148.876 1.00 8.98 171 GLN D N 1
ATOM 10671 C CA . GLN D 1 193 ? 54.901 25.121 148.949 1.00 9.50 171 GLN D CA 1
ATOM 10672 C C . GLN D 1 193 ? 54.196 25.351 147.613 1.00 9.60 171 GLN D C 1
ATOM 10673 O O . GLN D 1 193 ? 53.055 25.765 147.607 1.00 8.75 171 GLN D O 1
ATOM 10679 N N . VAL D 1 194 ? 54.865 25.095 146.494 1.00 8.00 172 VAL D N 1
ATOM 10680 C CA . VAL D 1 194 ? 54.358 25.479 145.186 1.00 8.14 172 VAL D CA 1
ATOM 10681 C C . VAL D 1 194 ? 53.826 24.244 144.481 1.00 8.73 172 VAL D C 1
ATOM 10682 O O . VAL D 1 194 ? 54.587 23.296 144.158 1.00 9.12 172 VAL D O 1
ATOM 10686 N N . ALA D 1 195 ? 52.515 24.247 144.247 1.00 7.71 173 ALA D N 1
ATOM 10687 C CA . ALA D 1 195 ? 51.837 23.107 143.598 1.00 7.77 173 ALA D CA 1
ATOM 10688 C C . ALA D 1 195 ? 52.198 22.928 142.137 1.00 7.83 173 ALA D C 1
ATOM 10689 O O . ALA D 1 195 ? 52.288 21.804 141.663 1.00 7.81 173 ALA D O 1
ATOM 10691 N N . ALA D 1 196 ? 52.268 24.019 141.384 1.00 6.33 174 ALA D N 1
ATOM 10692 C CA . ALA D 1 196 ? 52.335 23.901 139.939 1.00 6.23 174 ALA D CA 1
ATOM 10693 C C . ALA D 1 196 ? 52.734 25.256 139.413 1.00 6.66 174 ALA D C 1
ATOM 10694 O O . ALA D 1 196 ? 52.566 26.263 140.113 1.00 6.90 174 ALA D O 1
ATOM 10696 N N . VAL D 1 197 ? 53.234 25.269 138.182 1.00 6.58 175 VAL D N 1
ATOM 10697 C CA . VAL D 1 197 ? 53.413 26.501 137.401 1.00 6.63 175 VAL D CA 1
ATOM 10698 C C . VAL D 1 197 ? 52.515 26.346 136.166 1.00 8.43 175 VAL D C 1
ATOM 10699 O O . VAL D 1 197 ? 52.664 25.396 135.376 1.00 8.16 175 VAL D O 1
ATOM 10703 N N . VAL D 1 198 ? 51.623 27.312 135.965 1.00 7.26 176 VAL D N 1
ATOM 10704 C CA . VAL D 1 198 ? 50.690 27.297 134.812 1.00 8.03 176 VAL D CA 1
ATOM 10705 C C . VAL D 1 198 ? 51.057 28.458 133.904 1.00 8.75 176 VAL D C 1
ATOM 10706 O O . VAL D 1 198 ? 51.065 29.596 134.333 1.00 8.86 176 VAL D O 1
ATOM 10710 N N . ILE D 1 199 ? 51.410 28.145 132.666 1.00 8.25 177 ILE D N 1
ATOM 10711 C CA . ILE D 1 199 ? 51.789 29.134 131.672 1.00 7.70 177 ILE D CA 1
ATOM 10712 C C . ILE D 1 199 ? 50.996 28.993 130.382 1.00 7.65 177 ILE D C 1
ATOM 10713 O O . ILE D 1 199 ? 50.735 27.869 129.926 1.00 7.89 177 ILE D O 1
ATOM 10718 N N . SER D 1 200 ? 50.723 30.150 129.778 1.00 6.97 178 SER D N 1
ATOM 10719 C CA . SER D 1 200 ? 50.161 30.239 128.436 1.00 8.28 178 SER D CA 1
ATOM 10720 C C . SER D 1 200 ? 51.300 30.559 127.480 1.00 8.55 178 SER D C 1
ATOM 10721 O O . SER D 1 200 ? 51.751 31.705 127.453 1.00 8.91 178 SER D O 1
ATOM 10724 N N . PRO D 1 201 ? 51.852 29.527 126.817 1.00 8.62 179 PRO D N 1
ATOM 10725 C CA . PRO D 1 201 ? 53.064 29.785 126.050 1.00 10.91 179 PRO D CA 1
ATOM 10726 C C . PRO D 1 201 ? 52.889 30.806 124.953 1.00 12.04 179 PRO D C 1
ATOM 10727 O O . PRO D 1 201 ? 51.875 30.853 124.254 1.00 15.53 179 PRO D O 1
ATOM 10731 N N . ASP D 1 202 ? 53.870 31.692 124.826 1.00 11.55 180 ASP D N 1
ATOM 10732 C CA . ASP D 1 202 ? 53.895 32.626 123.726 1.00 13.87 180 ASP D CA 1
ATOM 10733 C C . ASP D 1 202 ? 55.169 32.340 122.931 1.00 11.78 180 ASP D C 1
ATOM 10734 O O . ASP D 1 202 ? 56.235 32.032 123.499 1.00 13.16 180 ASP D O 1
ATOM 10739 N N . HIS D 1 203 ? 55.051 32.482 121.617 1.00 11.83 181 HIS D N 1
ATOM 10740 C CA . HIS D 1 203 ? 56.210 32.333 120.766 1.00 12.32 181 HIS D CA 1
ATOM 10741 C C . HIS D 1 203 ? 56.527 33.553 119.937 1.00 14.21 181 HIS D C 1
ATOM 10742 O O . HIS D 1 203 ? 57.443 33.482 119.104 1.00 17.04 181 HIS D O 1
ATOM 10749 N N . MET D 1 204 ? 55.850 34.666 120.186 1.00 12.65 182 MET D N 1
ATOM 10750 C CA . MET D 1 204 ? 56.227 35.929 119.536 1.00 15.69 182 MET D CA 1
ATOM 10751 C C . MET D 1 204 ? 57.308 36.665 120.238 1.00 17.54 182 MET D C 1
ATOM 10752 O O . MET D 1 204 ? 58.199 37.217 119.575 1.00 20.89 182 MET D O 1
ATOM 10757 N N . HIS D 1 205 ? 57.220 36.685 121.563 1.00 15.95 183 HIS D N 1
ATOM 10758 C CA . HIS D 1 205 ? 58.134 37.441 122.406 1.00 17.19 183 HIS D CA 1
ATOM 10759 C C . HIS D 1 205 ? 58.940 36.629 123.406 1.00 19.97 183 HIS D C 1
ATOM 10760 O O . HIS D 1 205 ? 59.759 37.178 124.127 1.00 23.67 183 HIS D O 1
ATOM 10767 N N . LEU D 1 206 ? 58.713 35.324 123.452 1.00 17.94 184 LEU D N 1
ATOM 10768 C CA . LEU D 1 206 ? 59.580 34.445 124.237 1.00 17.17 184 LEU D CA 1
ATOM 10769 C C . LEU D 1 206 ? 60.237 33.455 123.283 1.00 16.42 184 LEU D C 1
ATOM 10770 O O . LEU D 1 206 ? 59.580 32.825 122.446 1.00 19.54 184 LEU D O 1
ATOM 10775 N N . GLY D 1 207 ? 61.544 33.289 123.428 1.00 23.35 185 GLY D N 1
ATOM 10776 C CA . GLY D 1 207 ? 62.269 32.394 122.563 1.00 23.28 185 GLY D CA 1
ATOM 10777 C C . GLY D 1 207 ? 62.917 31.264 123.320 1.00 23.40 185 GLY D C 1
ATOM 10778 O O . GLY D 1 207 ? 62.561 30.969 124.484 1.00 18.03 185 GLY D O 1
ATOM 10779 N N . GLU D 1 208 ? 63.833 30.595 122.626 1.00 20.18 186 GLU D N 1
ATOM 10780 C CA . GLU D 1 208 ? 64.387 29.338 123.080 1.00 22.90 186 GLU D CA 1
ATOM 10781 C C . GLU D 1 208 ? 65.033 29.470 124.455 1.00 18.91 186 GLU D C 1
ATOM 10782 O O . GLU D 1 208 ? 64.888 28.592 125.306 1.00 16.87 186 GLU D O 1
ATOM 10788 N N . ARG D 1 209 ? 65.774 30.553 124.667 1.00 15.21 187 ARG D N 1
ATOM 10789 C CA . ARG D 1 209 ? 66.502 30.753 125.901 1.00 15.42 187 ARG D CA 1
ATOM 10790 C C . ARG D 1 209 ? 65.531 30.839 127.064 1.00 13.25 187 ARG D C 1
ATOM 10791 O O . ARG D 1 209 ? 65.828 30.339 128.145 1.00 13.63 187 ARG D O 1
ATOM 10799 N N . TRP D 1 210 ? 64.379 31.472 126.835 1.00 11.97 188 TRP D N 1
ATOM 10800 C CA . TRP D 1 210 ? 63.394 31.600 127.887 1.00 10.10 188 TRP D CA 1
ATOM 10801 C C . TRP D 1 210 ? 62.853 30.213 128.253 1.00 11.16 188 TRP D C 1
ATOM 10802 O O . TRP D 1 210 ? 62.766 29.869 129.441 1.00 10.87 188 TRP D O 1
ATOM 10813 N N . TYR D 1 211 ? 62.420 29.457 127.256 1.00 11.30 189 TYR D N 1
ATOM 10814 C CA . TYR D 1 211 ? 61.897 28.091 127.520 1.00 11.21 189 TYR D CA 1
ATOM 10815 C C . TYR D 1 211 ? 62.890 27.151 128.172 1.00 10.10 189 TYR D C 1
ATOM 10816 O O . TYR D 1 211 ? 62.517 26.348 129.043 1.00 10.17 189 TYR D O 1
ATOM 10825 N N . THR D 1 212 ? 64.149 27.191 127.755 1.00 11.72 190 THR D N 1
ATOM 10826 C CA . THR D 1 212 ? 65.137 26.275 128.344 1.00 12.33 190 THR D CA 1
ATOM 10827 C C . THR D 1 212 ? 65.335 26.617 129.825 1.00 11.47 190 THR D C 1
ATOM 10828 O O . THR D 1 212 ? 65.390 25.741 130.670 1.00 12.29 190 THR D O 1
ATOM 10832 N N . GLU D 1 213 ? 65.351 27.898 130.158 1.00 9.85 191 GLU D N 1
ATOM 10833 C CA . GLU D 1 213 ? 65.529 28.279 131.550 1.00 10.33 191 GLU D CA 1
ATOM 10834 C C . GLU D 1 213 ? 64.272 27.998 132.383 1.00 8.79 191 GLU D C 1
ATOM 10835 O O . GLU D 1 213 ? 64.380 27.584 133.531 1.00 9.52 191 GLU D O 1
ATOM 10841 N N . PHE D 1 214 ? 63.095 28.188 131.785 1.00 8.40 192 PHE D N 1
ATOM 10842 C CA . PHE D 1 214 ? 61.819 27.897 132.459 1.00 7.46 192 PHE D CA 1
ATOM 10843 C C . PHE D 1 214 ? 61.751 26.390 132.777 1.00 8.47 192 PHE D C 1
ATOM 10844 O O . PHE D 1 214 ? 61.409 25.980 133.887 1.00 8.14 192 PHE D O 1
ATOM 10852 N N . THR D 1 215 ? 62.069 25.566 131.790 1.00 8.11 193 THR D N 1
ATOM 10853 C CA . THR D 1 215 ? 61.996 24.101 132.000 1.00 9.14 193 THR D CA 1
ATOM 10854 C C . THR D 1 215 ? 63.081 23.651 133.018 1.00 9.53 193 THR D C 1
ATOM 10855 O O . THR D 1 215 ? 62.815 22.866 133.927 1.00 9.02 193 THR D O 1
ATOM 10859 N N . ARG D 1 216 ? 64.277 24.215 132.933 1.00 9.94 194 ARG D N 1
ATOM 10860 C CA . ARG D 1 216 ? 65.274 23.958 133.958 1.00 9.03 194 ARG D CA 1
ATOM 10861 C C . ARG D 1 216 ? 64.830 24.247 135.386 1.00 8.99 194 ARG D C 1
ATOM 10862 O O . ARG D 1 216 ? 64.954 23.420 136.276 1.00 9.69 194 ARG D O 1
ATOM 10870 N N . LEU D 1 217 ? 64.312 25.455 135.581 1.00 8.17 195 LEU D N 1
ATOM 10871 C CA . LEU D 1 217 ? 63.866 25.870 136.903 1.00 8.01 195 LEU D CA 1
ATOM 10872 C C . LEU D 1 217 ? 62.774 24.963 137.458 1.00 8.35 195 LEU D C 1
ATOM 10873 O O . LEU D 1 217 ? 62.813 24.611 138.636 1.00 8.68 195 LEU D O 1
ATOM 10878 N N . THR D 1 218 ? 61.788 24.606 136.620 1.00 8.05 196 THR D N 1
ATOM 10879 C CA . THR D 1 218 ? 60.665 23.790 137.103 1.00 8.78 196 THR D CA 1
ATOM 10880 C C . THR D 1 218 ? 61.133 22.372 137.339 1.00 8.56 196 THR D C 1
ATOM 10881 O O . THR D 1 218 ? 60.750 21.740 138.327 1.00 8.98 196 THR D O 1
ATOM 10885 N N . LYS D 1 219 ? 62.015 21.863 136.476 1.00 9.50 197 LYS D N 1
ATOM 10886 C CA . LYS D 1 219 ? 62.569 20.519 136.721 1.00 10.92 197 LYS D CA 1
ATOM 10887 C C . LYS D 1 219 ? 63.364 20.438 138.023 1.00 11.44 197 LYS D C 1
ATOM 10888 O O . LYS D 1 219 ? 63.252 19.480 138.800 1.00 11.26 197 LYS D O 1
ATOM 10894 N N . GLU D 1 220 ? 64.222 21.428 138.243 1.00 10.50 198 GLU D N 1
ATOM 10895 C CA . GLU D 1 220 ? 65.051 21.475 139.437 1.00 11.34 198 GLU D CA 1
ATOM 10896 C C . GLU D 1 220 ? 64.238 21.545 140.719 1.00 12.45 198 GLU D C 1
ATOM 10897 O O . GLU D 1 220 ? 64.542 20.849 141.694 1.00 11.81 198 GLU D O 1
ATOM 10903 N N . ALA D 1 221 ? 63.134 22.293 140.648 1.00 10.75 199 ALA D N 1
ATOM 10904 C CA . ALA D 1 221 ? 62.180 22.412 141.769 1.00 10.50 199 ALA D CA 1
ATOM 10905 C C . ALA D 1 221 ? 61.201 21.243 141.903 1.00 11.24 199 ALA D C 1
ATOM 10906 O O . ALA D 1 221 ? 60.514 21.090 142.911 1.00 11.00 199 ALA D O 1
ATOM 10908 N N . ASP D 1 222 ? 61.174 20.393 140.894 1.00 9.27 200 ASP D N 1
ATOM 10909 C CA . ASP D 1 222 ? 60.243 19.262 140.803 1.00 10.33 200 ASP D CA 1
ATOM 10910 C C . ASP D 1 222 ? 58.792 19.709 140.961 1.00 9.66 200 ASP D C 1
ATOM 10911 O O . ASP D 1 222 ? 57.968 19.020 141.557 1.00 9.99 200 ASP D O 1
ATOM 10916 N N . VAL D 1 223 ? 58.491 20.844 140.343 1.00 8.15 201 VAL D N 1
ATOM 10917 C CA . VAL D 1 223 ? 57.140 21.426 140.303 1.00 8.83 201 VAL D CA 1
ATOM 10918 C C . VAL D 1 223 ? 56.552 21.170 138.916 1.00 8.54 201 VAL D C 1
ATOM 10919 O O . VAL D 1 223 ? 57.137 21.542 137.890 1.00 9.58 201 VAL D O 1
ATOM 10923 N N . PRO D 1 224 ? 55.390 20.516 138.860 1.00 7.97 202 PRO D N 1
ATOM 10924 C CA . PRO D 1 224 ? 54.761 20.217 137.555 1.00 8.39 202 PRO D CA 1
ATOM 10925 C C . PRO D 1 224 ? 54.298 21.468 136.816 1.00 8.21 202 PRO D C 1
ATOM 10926 O O . PRO D 1 224 ? 53.833 22.431 137.437 1.00 8.65 202 PRO D O 1
ATOM 10930 N N . VAL D 1 225 ? 54.425 21.399 135.489 1.00 8.39 203 VAL D N 1
ATOM 10931 C CA . VAL D 1 225 ? 54.032 22.454 134.579 1.00 8.47 203 VAL D CA 1
ATOM 10932 C C . VAL D 1 225 ? 52.677 22.101 133.961 1.00 8.89 203 VAL D C 1
ATOM 10933 O O . VAL D 1 225 ? 52.431 20.982 133.479 1.00 7.99 203 VAL D O 1
ATOM 10937 N N . ILE D 1 226 ? 51.773 23.056 134.064 1.00 7.57 204 ILE D N 1
ATOM 10938 C CA . ILE D 1 226 ? 50.478 23.018 133.373 1.00 7.25 204 ILE D CA 1
ATOM 10939 C C . ILE D 1 226 ? 50.634 23.964 132.165 1.00 7.80 204 ILE D C 1
ATOM 10940 O O . ILE D 1 226 ? 50.744 25.167 132.310 1.00 7.95 204 ILE D O 1
ATOM 10945 N N . ALA D 1 227 ? 50.610 23.364 130.976 1.00 7.04 205 ALA D N 1
ATOM 10946 C CA . ALA D 1 227 ? 50.720 24.088 129.747 1.00 7.68 205 ALA D CA 1
ATOM 10947 C C . ALA D 1 227 ? 49.355 24.472 129.250 1.00 7.29 205 ALA D C 1
ATOM 10948 O O . ALA D 1 227 ? 48.613 23.636 128.764 1.00 8.31 205 ALA D O 1
ATOM 10950 N N . ASP D 1 228 ? 49.011 25.756 129.425 1.00 6.47 206 ASP D N 1
ATOM 10951 C CA . ASP D 1 228 ? 47.739 26.262 128.959 1.00 7.42 206 ASP D CA 1
ATOM 10952 C C . ASP D 1 228 ? 47.923 26.565 127.467 1.00 7.84 206 ASP D C 1
ATOM 10953 O O . ASP D 1 228 ? 48.335 27.648 127.066 1.00 7.17 206 ASP D O 1
ATOM 10958 N N . GLU D 1 229 ? 47.668 25.537 126.669 1.00 6.53 207 GLU D N 1
ATOM 10959 C CA . GLU D 1 229 ? 47.785 25.647 125.212 1.00 7.44 207 GLU D CA 1
ATOM 10960 C C . GLU D 1 229 ? 46.406 25.843 124.546 1.00 8.16 207 GLU D C 1
ATOM 10961 O O . GLU D 1 229 ? 46.156 25.446 123.388 1.00 6.85 207 GLU D O 1
ATOM 10967 N N . VAL D 1 230 ? 45.507 26.499 125.256 1.00 6.62 208 VAL D N 1
ATOM 10968 C CA . VAL D 1 230 ? 44.208 26.816 124.669 1.00 6.93 208 VAL D CA 1
ATOM 10969 C C . VAL D 1 230 ? 44.346 27.506 123.316 1.00 7.71 208 VAL D C 1
ATOM 10970 O O . VAL D 1 230 ? 43.588 27.228 122.388 1.00 7.62 208 VAL D O 1
ATOM 10974 N N . LYS D 1 231 ? 45.288 28.463 123.234 1.00 7.46 209 LYS D N 1
ATOM 10975 C CA . LYS D 1 231 ? 45.523 29.233 122.015 1.00 8.42 209 LYS D CA 1
ATOM 10976 C C . LYS D 1 231 ? 46.522 28.556 121.101 1.00 8.99 209 LYS D C 1
ATOM 10977 O O . LYS D 1 231 ? 46.298 28.540 119.863 1.00 9.66 209 LYS D O 1
ATOM 10983 N N . VAL D 1 232 ? 47.615 28.028 121.663 1.00 7.82 210 VAL D N 1
ATOM 10984 C CA . VAL D 1 232 ? 48.739 27.607 120.825 1.00 8.82 210 VAL D CA 1
ATOM 10985 C C . VAL D 1 232 ? 48.821 26.109 120.585 1.00 8.30 210 VAL D C 1
ATOM 10986 O O . VAL D 1 232 ? 49.639 25.669 119.757 1.00 8.70 210 VAL D O 1
ATOM 10990 N N . GLY D 1 233 ? 47.967 25.340 121.249 1.00 8.27 211 GLY D N 1
ATOM 10991 C CA . GLY D 1 233 ? 47.925 23.880 121.093 1.00 7.83 211 GLY D CA 1
ATOM 10992 C C . GLY D 1 233 ? 47.359 23.561 119.725 1.00 8.52 211 GLY D C 1
ATOM 10993 O O . GLY D 1 233 ? 46.223 23.957 119.419 1.00 8.85 211 GLY D O 1
ATOM 10994 N N . LEU D 1 234 ? 48.123 22.820 118.937 1.00 8.69 212 LEU D N 1
ATOM 10995 C CA . LEU D 1 234 ? 47.767 22.486 117.550 1.00 10.30 212 LEU D CA 1
ATOM 10996 C C . LEU D 1 234 ? 47.828 23.678 116.603 1.00 9.40 212 LEU D C 1
ATOM 10997 O O . LEU D 1 234 ? 47.503 23.547 115.417 1.00 9.58 212 LEU D O 1
ATOM 11002 N N . ARG D 1 235 ? 48.309 24.824 117.061 1.00 9.17 213 ARG D N 1
ATOM 11003 C CA . ARG D 1 235 ? 48.287 26.019 116.229 1.00 8.66 213 ARG D CA 1
ATOM 11004 C C . ARG D 1 235 ? 49.348 25.998 115.122 1.00 9.74 213 ARG D C 1
ATOM 11005 O O . ARG D 1 235 ? 49.125 26.524 114.031 1.00 9.27 213 ARG D O 1
ATOM 11013 N N . TYR D 1 236 ? 50.521 25.470 115.445 1.00 10.82 214 TYR D N 1
ATOM 11014 C CA . TYR D 1 236 ? 51.666 25.548 114.568 1.00 11.65 214 TYR D CA 1
ATOM 11015 C C . TYR D 1 236 ? 52.004 24.219 113.899 1.00 13.99 214 TYR D C 1
ATOM 11016 O O . TYR D 1 236 ? 52.781 24.198 112.939 1.00 13.94 214 TYR D O 1
ATOM 11025 N N . ARG D 1 237 ? 51.511 23.133 114.477 1.00 11.56 215 ARG D N 1
ATOM 11026 C CA . ARG D 1 237 ? 51.819 21.757 114.070 1.00 12.92 215 ARG D CA 1
ATOM 11027 C C . ARG D 1 237 ? 50.805 20.848 114.694 1.00 12.24 215 ARG D C 1
ATOM 11028 O O . ARG D 1 237 ? 49.970 21.295 115.458 1.00 11.62 215 ARG D O 1
ATOM 11036 N N . ALA D 1 238 ? 50.875 19.567 114.354 1.00 13.11 216 ALA D N 1
ATOM 11037 C CA . ALA D 1 238 ? 50.033 18.512 114.911 1.00 15.07 216 ALA D CA 1
ATOM 11038 C C . ALA D 1 238 ? 50.531 18.071 116.290 1.00 13.64 216 ALA D C 1
ATOM 11039 O O . ALA D 1 238 ? 50.958 16.930 116.519 1.00 14.62 216 ALA D O 1
ATOM 11041 N N . GLY D 1 239 ? 50.479 19.004 117.226 1.00 14.54 217 GLY D N 1
ATOM 11042 C CA . GLY D 1 239 ? 50.818 18.736 118.606 1.00 15.76 217 GLY D CA 1
ATOM 11043 C C . GLY D 1 239 ? 50.946 20.044 119.341 1.00 15.24 217 GLY D C 1
ATOM 11044 O O . GLY D 1 239 ? 50.599 21.108 118.813 1.00 12.70 217 GLY D O 1
ATOM 11045 N N . LEU D 1 240 ? 51.448 19.933 120.561 1.00 12.29 218 LEU D N 1
ATOM 11046 C CA . LEU D 1 240 ? 51.698 21.130 121.372 1.00 11.53 218 LEU D CA 1
ATOM 11047 C C . LEU D 1 240 ? 52.776 22.033 120.785 1.00 12.43 218 LEU D C 1
ATOM 11048 O O . LEU D 1 240 ? 53.576 21.607 119.944 1.00 14.02 218 LEU D O 1
ATOM 11053 N N . SER D 1 241 ? 52.798 23.289 121.233 1.00 11.55 219 SER D N 1
ATOM 11054 C CA . SER D 1 241 ? 53.557 24.352 120.609 1.00 13.50 219 SER D CA 1
ATOM 11055 C C . SER D 1 241 ? 55.079 24.338 120.715 1.00 15.85 219 SER D C 1
ATOM 11056 O O . SER D 1 241 ? 55.718 24.938 119.864 1.00 17.72 219 SER D O 1
ATOM 11059 N N . THR D 1 242 ? 55.647 23.699 121.727 1.00 15.46 220 THR D N 1
ATOM 11060 C CA . THR D 1 242 ? 57.143 23.579 121.747 1.00 16.20 220 THR D CA 1
ATOM 11061 C C . THR D 1 242 ? 57.679 22.347 122.462 1.00 15.30 220 THR D C 1
ATOM 11062 O O . THR D 1 242 ? 57.215 22.021 123.552 1.00 15.51 220 THR D O 1
ATOM 11066 N N . PRO D 1 243 ? 58.726 21.709 121.895 1.00 17.23 221 PRO D N 1
ATOM 11067 C CA . PRO D 1 243 ? 59.314 20.576 122.589 1.00 16.74 221 PRO D CA 1
ATOM 11068 C C . PRO D 1 243 ? 60.261 21.009 123.692 1.00 17.09 221 PRO D C 1
ATOM 11069 O O . PRO D 1 243 ? 60.751 20.178 124.433 1.00 17.76 221 PRO D O 1
ATOM 11073 N N . LEU D 1 244 ? 60.475 22.308 123.844 1.00 15.78 222 LEU D N 1
ATOM 11074 C CA . LEU D 1 244 ? 61.272 22.796 124.968 1.00 15.91 222 LEU D CA 1
ATOM 11075 C C . LEU D 1 244 ? 60.478 22.804 126.285 1.00 16.83 222 LEU D C 1
ATOM 11076 O O . LEU D 1 244 ? 61.040 23.097 127.342 1.00 15.75 222 LEU D O 1
ATOM 11081 N N . LEU D 1 245 ? 59.179 22.534 126.220 1.00 14.99 223 LEU D N 1
ATOM 11082 C CA . LEU D 1 245 ? 58.384 22.389 127.421 1.00 14.46 223 LEU D CA 1
ATOM 11083 C C . LEU D 1 245 ? 58.128 20.924 127.675 1.00 15.41 223 LEU D C 1
ATOM 11084 O O . LEU D 1 245 ? 57.931 20.164 126.728 1.00 20.03 223 LEU D O 1
ATOM 11089 N N . ASP D 1 246 ? 58.104 20.537 128.946 1.00 17.37 224 ASP D N 1
ATOM 11090 C CA . ASP D 1 246 ? 57.761 19.181 129.315 1.00 17.08 224 ASP D CA 1
ATOM 11091 C C . ASP D 1 246 ? 56.581 19.173 130.276 1.00 16.88 224 ASP D C 1
ATOM 11092 O O . ASP D 1 246 ? 56.753 19.002 131.474 1.00 19.07 224 ASP D O 1
ATOM 11097 N N . PRO D 1 247 ? 55.361 19.358 129.740 1.00 12.66 225 PRO D N 1
ATOM 11098 C CA . PRO D 1 247 ? 54.304 19.591 130.724 1.00 12.71 225 PRO D CA 1
ATOM 11099 C C . PRO D 1 247 ? 53.723 18.326 131.319 1.00 11.58 225 PRO D C 1
ATOM 11100 O O . PRO D 1 247 ? 53.593 17.311 130.628 1.00 13.62 225 PRO D O 1
ATOM 11104 N N . ALA D 1 248 ? 53.349 18.418 132.586 1.00 9.86 226 ALA D N 1
ATOM 11105 C CA . ALA D 1 248 ? 52.648 17.346 133.255 1.00 9.74 226 ALA D CA 1
ATOM 11106 C C . ALA D 1 248 ? 51.176 17.260 132.836 1.00 8.96 226 ALA D C 1
ATOM 11107 O O . ALA D 1 248 ? 50.605 16.148 132.828 1.00 10.16 226 ALA D O 1
ATOM 11109 N N . VAL D 1 249 ? 50.599 18.427 132.529 1.00 7.93 227 VAL D N 1
ATOM 11110 C CA . VAL D 1 249 ? 49.190 18.567 132.126 1.00 9.16 227 VAL D CA 1
ATOM 11111 C C . VAL D 1 249 ? 49.151 19.592 131.017 1.00 7.90 227 VAL D C 1
ATOM 11112 O O . VAL D 1 249 ? 49.868 20.611 131.047 1.00 9.63 227 VAL D O 1
ATOM 11116 N N . TRP D 1 250 ? 48.347 19.275 130.010 1.00 8.24 228 TRP D N 1
ATOM 11117 C CA . TRP D 1 250 ? 48.080 20.209 128.914 1.00 8.42 228 TRP D CA 1
ATOM 11118 C C . TRP D 1 250 ? 46.576 20.501 128.817 1.00 7.57 228 TRP D C 1
ATOM 11119 O O . TRP D 1 250 ? 45.718 19.706 129.262 1.00 8.51 228 TRP D O 1
ATOM 11130 N N . ILE D 1 251 ? 46.288 21.665 128.229 1.00 6.33 229 ILE D N 1
ATOM 11131 C CA . ILE D 1 251 ? 44.960 22.033 127.814 1.00 6.77 229 ILE D CA 1
ATOM 11132 C C . ILE D 1 251 ? 45.027 22.609 126.387 1.00 6.96 229 ILE D C 1
ATOM 11133 O O . ILE D 1 251 ? 45.890 23.423 126.074 1.00 7.52 229 ILE D O 1
ATOM 11138 N N . VAL D 1 252 ? 44.136 22.175 125.514 1.00 7.68 230 VAL D N 1
ATOM 11139 C CA . VAL D 1 252 ? 43.934 22.727 124.202 1.00 7.02 230 VAL D CA 1
ATOM 11140 C C . VAL D 1 252 ? 42.446 23.045 124.005 1.00 7.21 230 VAL D C 1
ATOM 11141 O O . VAL D 1 252 ? 41.567 22.505 124.689 1.00 7.40 230 VAL D O 1
ATOM 11145 N N . ALA D 1 253 ? 42.133 23.920 123.052 1.00 7.15 231 ALA D N 1
ATOM 11146 C CA . ALA D 1 253 ? 40.708 24.271 122.832 1.00 8.23 231 ALA D CA 1
ATOM 11147 C C . ALA D 1 253 ? 40.489 25.025 121.513 1.00 8.91 231 ALA D C 1
ATOM 11148 O O . ALA D 1 253 ? 39.683 24.616 120.704 1.00 8.88 231 ALA D O 1
ATOM 11150 N N . LYS D 1 254 ? 41.099 26.177 121.322 1.00 9.10 232 LYS D N 1
ATOM 11151 C CA . LYS D 1 254 ? 40.757 26.968 120.150 1.00 10.56 232 LYS D CA 1
ATOM 11152 C C . LYS D 1 254 ? 40.965 26.210 118.841 1.00 10.28 232 LYS D C 1
ATOM 11153 O O . LYS D 1 254 ? 40.178 26.346 117.898 1.00 9.63 232 LYS D O 1
ATOM 11159 N N . CYS D 1 255 ? 42.016 25.391 118.767 1.00 10.35 233 CYS D N 1
ATOM 11160 C CA . CYS D 1 255 ? 42.285 24.692 117.494 1.00 10.51 233 CYS D CA 1
ATOM 11161 C C . CYS D 1 255 ? 41.531 23.371 117.316 1.00 12.52 233 CYS D C 1
ATOM 11162 O O . CYS D 1 255 ? 41.690 22.697 116.310 1.00 13.60 233 CYS D O 1
ATOM 11165 N N . LEU D 1 256 ? 40.684 23.015 118.273 1.00 10.53 234 LEU D N 1
ATOM 11166 C CA . LEU D 1 256 ? 40.099 21.704 118.337 1.00 10.56 234 LEU D CA 1
ATOM 11167 C C . LEU D 1 256 ? 38.820 21.504 117.512 1.00 9.58 234 LEU D C 1
ATOM 11168 O O . LEU D 1 256 ? 38.584 20.381 117.079 1.00 9.28 234 LEU D O 1
ATOM 11173 N N . ALA D 1 257 ? 37.953 22.502 117.388 1.00 8.37 235 ALA D N 1
ATOM 11174 C CA . ALA D 1 257 ? 36.564 22.261 116.976 1.00 8.83 235 ALA D CA 1
ATOM 11175 C C . ALA D 1 257 ? 35.938 23.312 116.060 1.00 8.31 235 ALA D C 1
ATOM 11176 O O . ALA D 1 257 ? 34.721 23.364 115.884 1.00 7.61 235 ALA D O 1
ATOM 11178 N N . ASN D 1 258 ? 36.800 24.104 115.450 1.00 8.14 236 ASN D N 1
ATOM 11179 C CA . ASN D 1 258 ? 36.398 25.151 114.506 1.00 8.87 236 ASN D CA 1
ATOM 11180 C C . ASN D 1 258 ? 35.375 26.108 115.088 1.00 10.12 236 ASN D C 1
ATOM 11181 O O . ASN D 1 258 ? 34.505 26.591 114.368 1.00 9.36 236 ASN D O 1
ATOM 11186 N N . GLY D 1 259 ? 35.540 26.393 116.377 1.00 10.18 237 GLY D N 1
ATOM 11187 C CA . GLY D 1 259 ? 34.654 27.333 117.026 1.00 9.91 237 GLY D CA 1
ATOM 11188 C C . GLY D 1 259 ? 33.590 26.734 117.903 1.00 10.47 237 GLY D C 1
ATOM 11189 O O . GLY D 1 259 ? 33.074 27.427 118.782 1.00 11.04 237 GLY D O 1
ATOM 11190 N N . SER D 1 260 ? 33.274 25.455 117.727 1.00 9.60 238 SER D N 1
ATOM 11191 C CA . SER D 1 260 ? 32.323 24.793 118.595 1.00 9.25 238 SER D CA 1
ATOM 11192 C C . SER D 1 260 ? 32.928 24.678 120.010 1.00 9.40 238 SER D C 1
ATOM 11193 O O . SER D 1 260 ? 34.159 24.660 120.173 1.00 9.78 238 SER D O 1
ATOM 11196 N N . PRO D 1 261 ? 32.066 24.686 121.035 1.00 9.94 239 PRO D N 1
ATOM 11197 C CA . PRO D 1 261 ? 32.535 24.886 122.424 1.00 9.65 239 PRO D CA 1
ATOM 11198 C C . PRO D 1 261 ? 33.087 23.596 123.033 1.00 8.40 239 PRO D C 1
ATOM 11199 O O . PRO D 1 261 ? 32.333 22.886 123.689 1.00 9.34 239 PRO D O 1
ATOM 11203 N N . VAL D 1 262 ? 34.365 23.301 122.808 1.00 7.88 240 VAL D N 1
ATOM 11204 C CA . VAL D 1 262 ? 35.039 22.086 123.286 1.00 8.73 240 VAL D CA 1
ATOM 11205 C C . VAL D 1 262 ? 36.447 22.499 123.696 1.00 7.95 240 VAL D C 1
ATOM 11206 O O . VAL D 1 262 ? 37.156 23.168 122.948 1.00 9.83 240 VAL D O 1
ATOM 11210 N N . ALA D 1 263 ? 36.851 22.074 124.876 1.00 6.82 241 ALA D N 1
ATOM 11211 C CA . ALA D 1 263 ? 38.233 22.208 125.362 1.00 7.21 241 ALA D CA 1
ATOM 11212 C C . ALA D 1 263 ? 38.588 20.805 125.873 1.00 7.26 241 ALA D C 1
ATOM 11213 O O . ALA D 1 263 ? 37.707 20.054 126.310 1.00 9.32 241 ALA D O 1
ATOM 11215 N N . ALA D 1 264 ? 39.866 20.468 125.762 1.00 7.50 242 ALA D N 1
ATOM 11216 C CA . ALA D 1 264 ? 40.340 19.171 126.188 1.00 8.34 242 ALA D CA 1
ATOM 11217 C C . ALA D 1 264 ? 41.571 19.345 127.054 1.00 8.01 242 ALA D C 1
ATOM 11218 O O . ALA D 1 264 ? 42.352 20.291 126.870 1.00 7.98 242 ALA D O 1
ATOM 11220 N N . VAL D 1 265 ? 41.744 18.428 127.996 1.00 6.85 243 VAL D N 1
ATOM 11221 C CA . VAL D 1 265 ? 42.923 18.411 128.845 1.00 7.16 243 VAL D CA 1
ATOM 11222 C C . VAL D 1 265 ? 43.523 17.009 128.852 1.00 8.57 243 VAL D C 1
ATOM 11223 O O . VAL D 1 265 ? 42.805 16.065 128.544 1.00 9.42 243 VAL D O 1
ATOM 11227 N N . GLY D 1 266 ? 44.776 16.873 129.259 1.00 7.93 244 GLY D N 1
ATOM 11228 C CA . GLY D 1 266 ? 45.288 15.516 129.480 1.00 9.51 244 GLY D CA 1
ATOM 11229 C C . GLY D 1 266 ? 46.615 15.595 130.164 1.00 10.48 244 GLY D C 1
ATOM 11230 O O . GLY D 1 266 ? 47.177 16.680 130.379 1.00 10.61 244 GLY D O 1
ATOM 11231 N N . GLY D 1 267 ? 47.115 14.414 130.522 1.00 10.36 245 GLY D N 1
ATOM 11232 C CA . GLY D 1 267 ? 48.379 14.341 131.246 1.00 10.30 245 GLY D CA 1
ATOM 11233 C C . GLY D 1 267 ? 48.350 13.342 132.347 1.00 10.45 245 GLY D C 1
ATOM 11234 O O . GLY D 1 267 ? 47.704 12.307 132.254 1.00 10.63 245 GLY D O 1
ATOM 11235 N N . ASP D 1 268 ? 49.089 13.641 133.403 1.00 9.61 246 ASP D N 1
ATOM 11236 C CA . ASP D 1 268 ? 49.385 12.663 134.432 1.00 10.53 246 ASP D CA 1
ATOM 11237 C C . ASP D 1 268 ? 48.142 12.213 135.211 1.00 11.65 246 ASP D C 1
ATOM 11238 O O . ASP D 1 268 ? 47.396 13.006 135.738 1.00 11.43 246 ASP D O 1
ATOM 11243 N N . ALA D 1 269 ? 47.942 10.893 135.333 1.00 11.43 247 ALA D N 1
ATOM 11244 C CA . ALA D 1 269 ? 46.768 10.376 135.985 1.00 11.69 247 ALA D CA 1
ATOM 11245 C C . ALA D 1 269 ? 46.661 10.765 137.443 1.00 13.27 247 ALA D C 1
ATOM 11246 O O . ALA D 1 269 ? 45.584 11.032 137.940 1.00 14.32 247 ALA D O 1
ATOM 11248 N N . HIS D 1 270 ? 47.778 10.755 138.154 1.00 11.97 248 HIS D N 1
ATOM 11249 C CA . HIS D 1 270 ? 47.718 11.049 139.580 1.00 13.93 248 HIS D CA 1
ATOM 11250 C C . HIS D 1 270 ? 47.408 12.538 139.780 1.00 11.75 248 HIS D C 1
ATOM 11251 O O . HIS D 1 270 ? 46.593 12.903 140.634 1.00 13.61 248 HIS D O 1
ATOM 11258 N N . LEU D 1 271 ? 48.036 13.401 138.988 1.00 11.12 249 LEU D N 1
ATOM 11259 C CA . LEU D 1 271 ? 47.772 14.811 139.199 1.00 10.79 249 LEU D CA 1
ATOM 11260 C C . LEU D 1 271 ? 46.369 15.230 138.823 1.00 9.88 249 LEU D C 1
ATOM 11261 O O . LEU D 1 271 ? 45.867 16.238 139.340 1.00 10.30 249 LEU D O 1
ATOM 11266 N N . LEU D 1 272 ? 45.788 14.515 137.866 1.00 10.53 250 LEU D N 1
ATOM 11267 C CA . LEU D 1 272 ? 44.413 14.752 137.442 1.00 9.22 250 LEU D CA 1
ATOM 11268 C C . LEU D 1 272 ? 43.391 13.838 138.121 1.00 9.95 250 LEU D C 1
ATOM 11269 O O . LEU D 1 272 ? 42.266 13.762 137.691 1.00 9.75 250 LEU D O 1
ATOM 11274 N N . ALA D 1 273 ? 43.754 13.186 139.231 1.00 10.59 251 ALA D N 1
ATOM 11275 C CA . ALA D 1 273 ? 42.829 12.279 139.890 1.00 11.87 251 ALA D CA 1
ATOM 11276 C C . ALA D 1 273 ? 41.484 12.930 140.235 1.00 12.18 251 ALA D C 1
ATOM 11277 O O . ALA D 1 273 ? 40.408 12.328 140.059 1.00 12.68 251 ALA D O 1
ATOM 11279 N N . ALA D 1 274 ? 41.507 14.170 140.731 1.00 12.42 252 ALA D N 1
ATOM 11280 C CA . ALA D 1 274 ? 40.257 14.840 141.111 1.00 11.28 252 ALA D CA 1
ATOM 11281 C C . ALA D 1 274 ? 39.280 15.118 139.953 1.00 12.69 252 ALA D C 1
ATOM 11282 O O . ALA D 1 274 ? 38.124 15.458 140.207 1.00 11.64 252 ALA D O 1
ATOM 11284 N N . LEU D 1 275 ? 39.714 14.970 138.698 1.00 10.45 253 LEU D N 1
ATOM 11285 C CA . LEU D 1 275 ? 38.788 15.076 137.590 1.00 10.94 253 LEU D CA 1
ATOM 11286 C C . LEU D 1 275 ? 37.701 14.017 137.655 1.00 11.00 253 LEU D C 1
ATOM 11287 O O . LEU D 1 275 ? 36.675 14.147 136.990 1.00 10.90 253 LEU D O 1
ATOM 11292 N N . GLU D 1 276 ? 37.888 12.963 138.445 1.00 11.18 254 GLU D N 1
ATOM 11293 C CA . GLU D 1 276 ? 36.807 11.986 138.571 1.00 13.60 254 GLU D CA 1
ATOM 11294 C C . GLU D 1 276 ? 35.527 12.640 139.093 1.00 13.78 254 GLU D C 1
ATOM 11295 O O . GLU D 1 276 ? 34.453 12.075 138.913 1.00 16.31 254 GLU D O 1
ATOM 11301 N N . ASP D 1 277 ? 35.624 13.816 139.724 1.00 15.95 255 ASP D N 1
ATOM 11302 C CA . ASP D 1 277 ? 34.485 14.569 140.304 1.00 16.39 255 ASP D CA 1
ATOM 11303 C C . ASP D 1 277 ? 33.771 15.444 139.265 1.00 15.13 255 ASP D C 1
ATOM 11304 O O . ASP D 1 277 ? 32.777 16.128 139.597 1.00 15.64 255 ASP D O 1
ATOM 11309 N N . VAL D 1 278 ? 34.249 15.445 138.025 1.00 11.72 256 VAL D N 1
ATOM 11310 C CA . VAL D 1 278 ? 33.685 16.332 137.005 1.00 10.55 256 VAL D CA 1
ATOM 11311 C C . VAL D 1 278 ? 32.701 15.589 136.118 1.00 10.71 256 VAL D C 1
ATOM 11312 O O . VAL D 1 278 ? 33.028 14.516 135.534 1.00 10.73 256 VAL D O 1
ATOM 11316 N N . SER D 1 279 ? 31.495 16.148 136.045 1.00 8.59 257 SER D N 1
ATOM 11317 C CA . SER D 1 279 ? 30.482 15.808 135.079 1.00 9.47 257 SER D CA 1
ATOM 11318 C C . SER D 1 279 ? 29.669 17.074 134.801 1.00 8.99 257 SER D C 1
ATOM 11319 O O . SER D 1 279 ? 29.485 17.908 135.692 1.00 9.57 257 SER D O 1
ATOM 11322 N N . PHE D 1 280 ? 29.130 17.167 133.604 1.00 8.12 258 PHE D N 1
ATOM 11323 C CA . PHE D 1 280 ? 28.210 18.251 133.270 1.00 8.35 258 PHE D CA 1
ATOM 11324 C C . PHE D 1 280 ? 27.165 17.736 132.288 1.00 8.82 258 PHE D C 1
ATOM 11325 O O . PHE D 1 280 ? 27.386 16.734 131.560 1.00 8.91 258 PHE D O 1
ATOM 11333 N N . THR D 1 281 ? 26.010 18.375 132.323 1.00 8.06 259 THR D N 1
ATOM 11334 C CA . THR D 1 281 ? 24.821 17.877 131.612 1.00 8.77 259 THR D CA 1
ATOM 11335 C C . THR D 1 281 ? 25.060 17.640 130.133 1.00 7.90 259 THR D C 1
ATOM 11336 O O . THR D 1 281 ? 24.633 16.626 129.584 1.00 8.82 259 THR D O 1
ATOM 11340 N N . SER D 1 282 ? 25.734 18.563 129.470 1.00 6.59 260 SER D N 1
ATOM 11341 C CA . SER D 1 282 ? 25.929 18.489 128.033 1.00 6.53 260 SER D CA 1
ATOM 11342 C C . SER D 1 282 ? 27.143 17.653 127.624 1.00 6.42 260 SER D C 1
ATOM 11343 O O . SER D 1 282 ? 27.553 17.724 126.475 1.00 8.14 260 SER D O 1
ATOM 11346 N N . TYR D 1 283 ? 27.653 16.800 128.527 1.00 7.70 261 TYR D N 1
ATOM 11347 C CA . TYR D 1 283 ? 28.938 16.127 128.267 1.00 6.94 261 TYR D CA 1
ATOM 11348 C C . TYR D 1 283 ? 28.929 15.379 126.908 1.00 6.79 261 TYR D C 1
ATOM 11349 O O . TYR D 1 283 ? 29.927 15.382 126.187 1.00 7.55 261 TYR D O 1
ATOM 11358 N N . PHE D 1 284 ? 27.805 14.739 126.599 1.00 8.34 262 PHE D N 1
ATOM 11359 C CA . PHE D 1 284 ? 27.698 13.884 125.410 1.00 8.02 262 PHE D CA 1
ATOM 11360 C C . PHE D 1 284 ? 27.034 14.565 124.230 1.00 9.43 262 PHE D C 1
ATOM 11361 O O . PHE D 1 284 ? 26.641 13.930 123.240 1.00 10.99 262 PHE D O 1
ATOM 11369 N N . GLU D 1 285 ? 26.952 15.888 124.287 1.00 8.37 263 GLU D N 1
ATOM 11370 C CA . GLU D 1 285 ? 26.233 16.618 123.271 1.00 10.40 263 GLU D CA 1
ATOM 11371 C C . GLU D 1 285 ? 26.840 16.299 121.901 1.00 9.14 263 GLU D C 1
ATOM 11372 O O . GLU D 1 285 ? 28.040 16.453 121.691 1.00 9.76 263 GLU D O 1
ATOM 11378 N N . PRO D 1 286 ? 26.025 15.781 120.959 1.00 10.15 264 PRO D N 1
ATOM 11379 C CA . PRO D 1 286 ? 26.638 15.250 119.730 1.00 9.60 264 PRO D CA 1
ATOM 11380 C C . PRO D 1 286 ? 27.202 16.237 118.708 1.00 8.90 264 PRO D C 1
ATOM 11381 O O . PRO D 1 286 ? 28.185 15.920 118.012 1.00 9.94 264 PRO D O 1
ATOM 11385 N N . THR D 1 287 ? 26.638 17.440 118.602 1.00 8.60 265 THR D N 1
ATOM 11386 C CA . THR D 1 287 ? 27.194 18.413 117.678 1.00 8.93 265 THR D CA 1
ATOM 11387 C C . THR D 1 287 ? 28.605 18.876 118.003 1.00 9.11 265 THR D C 1
ATOM 11388 O O . THR D 1 287 ? 29.468 18.957 117.123 1.00 9.89 265 THR D O 1
ATOM 11392 N N . ALA D 1 288 ? 28.844 19.171 119.286 1.00 8.96 266 ALA D N 1
ATOM 11393 C CA . ALA D 1 288 ? 30.161 19.539 119.712 1.00 10.69 266 ALA D CA 1
ATOM 11394 C C . ALA D 1 288 ? 31.162 18.412 119.425 1.00 9.48 266 ALA D C 1
ATOM 11395 O O . ALA D 1 288 ? 32.266 18.656 118.960 1.00 10.11 266 ALA D O 1
ATOM 11397 N N . MET D 1 289 ? 30.731 17.176 119.646 1.00 10.19 267 MET D N 1
ATOM 11398 C CA . MET D 1 289 ? 31.579 16.022 119.427 1.00 11.86 267 MET D CA 1
ATOM 11399 C C . MET D 1 289 ? 31.900 15.825 117.939 1.00 10.53 267 MET D C 1
ATOM 11400 O O . MET D 1 289 ? 33.020 15.517 117.526 1.00 11.73 267 MET D O 1
ATOM 11405 N N . ALA D 1 290 ? 30.881 16.029 117.122 1.00 8.71 268 ALA D N 1
ATOM 11406 C CA . ALA D 1 290 ? 31.071 16.030 115.672 1.00 9.48 268 ALA D CA 1
ATOM 11407 C C . ALA D 1 290 ? 32.071 17.076 115.181 1.00 9.35 268 ALA D C 1
ATOM 11408 O O . ALA D 1 290 ? 32.947 16.795 114.382 1.00 11.58 268 ALA D O 1
ATOM 11410 N N . ALA D 1 291 ? 31.916 18.311 115.621 1.00 8.99 269 ALA D N 1
ATOM 11411 C CA . ALA D 1 291 ? 32.835 19.332 115.233 1.00 8.58 269 ALA D CA 1
ATOM 11412 C C . ALA D 1 291 ? 34.284 19.057 115.638 1.00 7.48 269 ALA D C 1
ATOM 11413 O O . ALA D 1 291 ? 35.243 19.256 114.883 1.00 9.84 269 ALA D O 1
ATOM 11415 N N . ALA D 1 292 ? 34.468 18.636 116.879 1.00 7.63 270 ALA D N 1
ATOM 11416 C CA . ALA D 1 292 ? 35.780 18.289 117.353 1.00 8.40 270 ALA D CA 1
ATOM 11417 C C . ALA D 1 292 ? 36.404 17.092 116.664 1.00 9.05 270 ALA D C 1
ATOM 11418 O O . ALA D 1 292 ? 37.582 17.102 116.330 1.00 9.13 270 ALA D O 1
ATOM 11420 N N . THR D 1 293 ? 35.668 16.007 116.525 1.00 10.19 271 THR D N 1
ATOM 11421 C CA A THR D 1 293 ? 36.263 14.860 115.856 0.50 11.04 271 THR D CA 1
ATOM 11422 C CA B THR D 1 293 ? 36.236 14.840 115.847 0.50 11.91 271 THR D CA 1
ATOM 11423 C C . THR D 1 293 ? 36.654 15.183 114.412 1.00 11.74 271 THR D C 1
ATOM 11424 O O . THR D 1 293 ? 37.734 14.772 113.927 1.00 12.92 271 THR D O 1
ATOM 11431 N N . THR D 1 294 ? 35.809 15.931 113.717 1.00 10.04 272 THR D N 1
ATOM 11432 C CA . THR D 1 294 ? 36.051 16.299 112.323 1.00 10.49 272 THR D CA 1
ATOM 11433 C C . THR D 1 294 ? 37.232 17.271 112.189 1.00 12.22 272 THR D C 1
ATOM 11434 O O . THR D 1 294 ? 38.083 17.101 111.317 1.00 12.44 272 THR D O 1
ATOM 11438 N N . THR D 1 295 ? 37.272 18.294 113.047 1.00 11.08 273 THR D N 1
ATOM 11439 C CA . THR D 1 295 ? 38.349 19.253 113.033 1.00 10.67 273 THR D CA 1
ATOM 11440 C C . THR D 1 295 ? 39.677 18.611 113.439 1.00 9.95 273 THR D C 1
ATOM 11441 O O . THR D 1 295 ? 40.697 18.801 112.773 1.00 11.22 273 THR D O 1
ATOM 11445 N N . LEU D 1 296 ? 39.673 17.852 114.526 1.00 11.31 274 LEU D N 1
ATOM 11446 C CA . LEU D 1 296 ? 40.897 17.237 115.027 1.00 11.88 274 LEU D CA 1
ATOM 11447 C C . LEU D 1 296 ? 41.495 16.288 114.001 1.00 11.62 274 LEU D C 1
ATOM 11448 O O . LEU D 1 296 ? 42.718 16.251 113.797 1.00 12.41 274 LEU D O 1
ATOM 11453 N N . ARG D 1 297 ? 40.660 15.557 113.271 1.00 13.24 275 ARG D N 1
ATOM 11454 C CA . ARG D 1 297 ? 41.182 14.690 112.210 1.00 14.88 275 ARG D CA 1
ATOM 11455 C C . ARG D 1 297 ? 41.998 15.485 111.190 1.00 14.53 275 ARG D C 1
ATOM 11456 O O . ARG D 1 297 ? 43.087 15.046 110.796 1.00 15.32 275 ARG D O 1
ATOM 11464 N N . ARG D 1 298 ? 41.532 16.687 110.832 1.00 12.86 276 ARG D N 1
ATOM 11465 C CA . ARG D 1 298 ? 42.299 17.528 109.928 1.00 14.76 276 ARG D CA 1
ATOM 11466 C C . ARG D 1 298 ? 43.528 18.118 110.567 1.00 11.75 276 ARG D C 1
ATOM 11467 O O . ARG D 1 298 ? 44.643 18.113 109.991 1.00 11.81 276 ARG D O 1
ATOM 11475 N N . MET D 1 299 ? 43.355 18.622 111.780 1.00 10.12 277 MET D N 1
ATOM 11476 C CA . MET D 1 299 ? 44.498 19.251 112.466 1.00 11.53 277 MET D CA 1
ATOM 11477 C C . MET D 1 299 ? 45.610 18.277 112.806 1.00 10.23 277 MET D C 1
ATOM 11478 O O . MET D 1 299 ? 46.779 18.642 112.826 1.00 11.32 277 MET D O 1
ATOM 11483 N N . ALA D 1 300 ? 45.269 17.001 112.982 1.00 12.55 278 ALA D N 1
ATOM 11484 C CA . ALA D 1 300 ? 46.245 15.979 113.300 1.00 13.27 278 ALA D CA 1
ATOM 11485 C C . ALA D 1 300 ? 47.167 15.645 112.145 1.00 14.40 278 ALA D C 1
ATOM 11486 O O . ALA D 1 300 ? 48.229 15.027 112.343 1.00 16.93 278 ALA D O 1
ATOM 11488 N N . THR D 1 301 ? 46.784 16.021 110.928 1.00 13.77 279 THR D N 1
ATOM 11489 C CA . THR D 1 301 ? 47.631 15.814 109.756 1.00 14.57 279 THR D CA 1
ATOM 11490 C C . THR D 1 301 ? 48.696 16.893 109.637 1.00 13.64 279 THR D C 1
ATOM 11491 O O . THR D 1 301 ? 49.660 16.739 108.873 1.00 14.67 279 THR D O 1
ATOM 11495 N N . GLY D 1 302 ? 48.535 18.030 110.310 1.00 12.97 280 GLY D N 1
ATOM 11496 C CA . GLY D 1 302 ? 49.432 19.140 110.096 1.00 13.32 280 GLY D CA 1
ATOM 11497 C C . GLY D 1 302 ? 49.177 20.006 108.869 1.00 13.75 280 GLY D C 1
ATOM 11498 O O . GLY D 1 302 ? 49.813 21.049 108.696 1.00 13.51 280 GLY D O 1
ATOM 11499 N N . GLU D 1 303 ? 48.275 19.579 107.979 1.00 12.90 281 GLU D N 1
ATOM 11500 C CA . GLU D 1 303 ? 48.078 20.275 106.716 1.00 14.54 281 GLU D CA 1
ATOM 11501 C C . GLU D 1 303 ? 47.471 21.677 106.849 1.00 12.67 281 GLU D C 1
ATOM 11502 O O . GLU D 1 303 ? 47.927 22.624 106.205 1.00 13.94 281 GLU D O 1
ATOM 11508 N N . PRO D 1 304 ? 46.424 21.842 107.693 1.00 10.06 282 PRO D N 1
ATOM 11509 C CA . PRO D 1 304 ? 45.901 23.208 107.773 1.00 11.16 282 PRO D CA 1
ATOM 11510 C C . PRO D 1 304 ? 46.935 24.164 108.312 1.00 11.06 282 PRO D C 1
ATOM 11511 O O . PRO D 1 304 ? 46.997 25.321 107.864 1.00 10.98 282 PRO D O 1
ATOM 11515 N N . GLN D 1 305 ? 47.727 23.719 109.282 1.00 11.21 283 GLN D N 1
ATOM 11516 C CA . GLN D 1 305 ? 48.700 24.613 109.901 1.00 10.90 283 GLN D CA 1
ATOM 11517 C C . GLN D 1 305 ? 49.754 24.988 108.892 1.00 12.06 283 GLN D C 1
ATOM 11518 O O . GLN D 1 305 ? 50.216 26.119 108.879 1.00 12.03 283 GLN D O 1
ATOM 11524 N N . GLN D 1 306 ? 50.165 24.022 108.071 1.00 11.87 284 GLN D N 1
ATOM 11525 C CA . GLN D 1 306 ? 51.177 24.322 107.063 1.00 14.23 284 GLN D CA 1
ATOM 11526 C C . GLN D 1 306 ? 50.625 25.310 106.034 1.00 12.51 284 GLN D C 1
ATOM 11527 O O . GLN D 1 306 ? 51.325 26.226 105.602 1.00 13.76 284 GLN D O 1
ATOM 11533 N N . ALA D 1 307 ? 49.375 25.124 105.616 1.00 11.14 285 ALA D N 1
ATOM 11534 C CA . ALA D 1 307 ? 48.767 26.003 104.635 1.00 12.79 285 ALA D CA 1
ATOM 11535 C C . ALA D 1 307 ? 48.591 27.399 105.200 1.00 11.59 285 ALA D C 1
ATOM 11536 O O . ALA D 1 307 ? 48.878 28.392 104.547 1.00 13.10 285 ALA D O 1
ATOM 11538 N N . ILE D 1 308 ? 48.096 27.475 106.441 1.00 10.41 286 ILE D N 1
ATOM 11539 C CA . ILE D 1 308 ? 47.955 28.787 107.099 1.00 11.20 286 ILE D CA 1
ATOM 11540 C C . ILE D 1 308 ? 49.286 29.504 107.226 1.00 12.50 286 ILE D C 1
ATOM 11541 O O . ILE D 1 308 ? 49.397 30.725 107.020 1.00 10.69 286 ILE D O 1
ATOM 11546 N N . ARG D 1 309 ? 50.308 28.761 107.635 1.00 11.43 287 ARG D N 1
ATOM 11547 C CA . ARG D 1 309 ? 51.600 29.391 107.873 1.00 11.58 287 ARG D CA 1
ATOM 11548 C C . ARG D 1 309 ? 52.115 29.985 106.561 1.00 12.30 287 ARG D C 1
ATOM 11549 O O . ARG D 1 309 ? 52.589 31.127 106.546 1.00 12.10 287 ARG D O 1
ATOM 11557 N N . ALA D 1 310 ? 51.980 29.244 105.464 1.00 11.29 288 ALA D N 1
ATOM 11558 C CA . ALA D 1 310 ? 52.443 29.763 104.164 1.00 13.33 288 ALA D CA 1
ATOM 11559 C C . ALA D 1 310 ? 51.669 31.018 103.758 1.00 15.80 288 ALA D C 1
ATOM 11560 O O . ALA D 1 310 ? 52.262 32.044 103.358 1.00 12.79 288 ALA D O 1
ATOM 11562 N N . ALA D 1 311 ? 50.342 30.968 103.919 1.00 12.80 289 ALA D N 1
ATOM 11563 C CA . ALA D 1 311 ? 49.501 32.102 103.499 1.00 14.10 289 ALA D CA 1
ATOM 11564 C C . ALA D 1 311 ? 49.767 33.334 104.351 1.00 13.41 289 ALA D C 1
ATOM 11565 O O . ALA D 1 311 ? 49.955 34.455 103.862 1.00 12.42 289 ALA D O 1
ATOM 11567 N N . GLY D 1 312 ? 49.727 33.140 105.665 1.00 11.27 290 GLY D N 1
ATOM 11568 C CA . GLY D 1 312 ? 50.006 34.221 106.591 1.00 10.96 290 GLY D CA 1
ATOM 11569 C C . GLY D 1 312 ? 51.408 34.811 106.408 1.00 11.75 290 GLY D C 1
ATOM 11570 O O . GLY D 1 312 ? 51.578 36.026 106.523 1.00 10.65 290 GLY D O 1
ATOM 11571 N N . ASP D 1 313 ? 52.405 33.963 106.174 1.00 12.38 291 ASP D N 1
ATOM 11572 C CA . ASP D 1 313 ? 53.766 34.451 105.981 1.00 12.41 291 ASP D CA 1
ATOM 11573 C C . ASP D 1 313 ? 53.813 35.369 104.776 1.00 14.65 291 ASP D C 1
ATOM 11574 O O . ASP D 1 313 ? 54.498 36.389 104.843 1.00 14.04 291 ASP D O 1
ATOM 11579 N N . ARG D 1 314 ? 53.094 35.032 103.705 1.00 13.49 292 ARG D N 1
ATOM 11580 C CA . ARG D 1 314 ? 53.094 35.874 102.508 1.00 15.77 292 ARG D CA 1
ATOM 11581 C C . ARG D 1 314 ? 52.436 37.215 102.823 1.00 15.24 292 ARG D C 1
ATOM 11582 O O . ARG D 1 314 ? 52.923 38.308 102.452 1.00 16.34 292 ARG D O 1
ATOM 11590 N N . PHE D 1 315 ? 51.339 37.165 103.575 1.00 14.27 293 PHE D N 1
ATOM 11591 C CA . PHE D 1 315 ? 50.721 38.402 104.039 1.00 12.89 293 PHE D CA 1
ATOM 11592 C C . PHE D 1 315 ? 51.662 39.263 104.895 1.00 12.81 293 PHE D C 1
ATOM 11593 O O . PHE D 1 315 ? 51.726 40.477 104.723 1.00 14.33 293 PHE D O 1
ATOM 11601 N N . ILE D 1 316 ? 52.322 38.611 105.856 1.00 11.77 294 ILE D N 1
ATOM 11602 C CA . ILE D 1 316 ? 53.252 39.292 106.731 1.00 11.51 294 ILE D CA 1
ATOM 11603 C C . ILE D 1 316 ? 54.372 39.927 105.908 1.00 13.06 294 ILE D C 1
ATOM 11604 O O . ILE D 1 316 ? 54.670 41.084 106.164 1.00 13.77 294 ILE D O 1
ATOM 11609 N N . ALA D 1 317 ? 54.959 39.202 104.953 1.00 13.81 295 ALA D N 1
ATOM 11610 C CA . ALA D 1 317 ? 56.108 39.783 104.189 1.00 16.31 295 ALA D CA 1
ATOM 11611 C C . ALA D 1 317 ? 55.641 40.997 103.385 1.00 17.98 295 ALA D C 1
ATOM 11612 O O . ALA D 1 317 ? 56.317 42.047 103.338 1.00 16.99 295 ALA D O 1
ATOM 11614 N N . HIS D 1 318 ? 54.458 40.866 102.798 1.00 14.88 296 HIS D N 1
ATOM 11615 C CA . HIS D 1 318 ? 53.889 41.956 102.012 1.00 14.41 296 HIS D CA 1
ATOM 11616 C C . HIS D 1 318 ? 53.661 43.180 102.850 1.00 14.99 296 HIS D C 1
ATOM 11617 O O . HIS D 1 318 ? 53.968 44.314 102.449 1.00 13.65 296 HIS D O 1
ATOM 11624 N N . THR D 1 319 ? 53.093 42.992 104.042 1.00 13.63 297 THR D N 1
ATOM 11625 C CA . THR D 1 319 ? 52.700 44.093 104.864 1.00 13.39 297 THR D CA 1
ATOM 11626 C C . THR D 1 319 ? 53.932 44.790 105.456 1.00 15.48 297 THR D C 1
ATOM 11627 O O . THR D 1 319 ? 53.974 45.998 105.509 1.00 15.96 297 THR D O 1
ATOM 11631 N N . ARG D 1 320 ? 54.931 44.023 105.869 1.00 15.01 298 ARG D N 1
ATOM 11632 C CA . ARG D 1 320 ? 56.224 44.586 106.262 1.00 16.75 298 ARG D CA 1
ATOM 11633 C C . ARG D 1 320 ? 56.755 45.483 105.144 1.00 15.48 298 ARG D C 1
ATOM 11634 O O . ARG D 1 320 ? 57.146 46.595 105.415 1.00 21.74 298 ARG D O 1
ATOM 11642 N N . ALA D 1 321 ? 56.762 44.987 103.918 1.00 17.63 299 ALA D N 1
ATOM 11643 C CA . ALA D 1 321 ? 57.352 45.728 102.785 1.00 19.42 299 ALA D CA 1
ATOM 11644 C C . ALA D 1 321 ? 56.527 46.994 102.464 1.00 22.99 299 ALA D C 1
ATOM 11645 O O . ALA D 1 321 ? 57.100 48.066 102.242 1.00 23.24 299 ALA D O 1
ATOM 11647 N N . ALA D 1 322 ? 55.190 46.895 102.503 1.00 17.83 300 ALA D N 1
ATOM 11648 C CA . ALA D 1 322 ? 54.331 48.053 102.302 1.00 15.84 300 ALA D CA 1
ATOM 11649 C C . ALA D 1 322 ? 54.501 49.081 103.390 1.00 15.46 300 ALA D C 1
ATOM 11650 O O . ALA D 1 322 ? 54.608 50.288 103.132 1.00 17.01 300 ALA D O 1
ATOM 11652 N N . PHE D 1 323 ? 54.514 48.666 104.660 1.00 15.52 301 PHE D N 1
ATOM 11653 C CA . PHE D 1 323 ? 54.778 49.627 105.693 1.00 14.34 301 PHE D CA 1
ATOM 11654 C C . PHE D 1 323 ? 56.191 50.248 105.576 1.00 15.58 301 PHE D C 1
ATOM 11655 O O . PHE D 1 323 ? 56.337 51.425 105.822 1.00 19.23 301 PHE D O 1
ATOM 11663 N N . ALA D 1 324 ? 57.201 49.466 105.225 1.00 14.77 302 ALA D N 1
ATOM 11664 C CA . ALA D 1 324 ? 58.556 50.011 105.081 1.00 19.00 302 ALA D CA 1
ATOM 11665 C C . ALA D 1 324 ? 58.605 51.057 103.977 1.00 21.11 302 ALA D C 1
ATOM 11666 O O . ALA D 1 324 ? 59.116 52.165 104.173 1.00 20.28 302 ALA D O 1
ATOM 11668 N N . ASN D 1 325 ? 58.036 50.705 102.835 1.00 19.68 303 ASN D N 1
ATOM 11669 C CA . ASN D 1 325 ? 57.992 51.628 101.701 1.00 21.06 303 ASN D CA 1
ATOM 11670 C C . ASN D 1 325 ? 57.253 52.915 102.042 1.00 21.66 303 ASN D C 1
ATOM 11671 O O . ASN D 1 325 ? 57.632 54.017 101.596 1.00 23.47 303 ASN D O 1
ATOM 11676 N N . ALA D 1 326 ? 56.190 52.802 102.824 1.00 18.44 304 ALA D N 1
ATOM 11677 C CA . ALA D 1 326 ? 55.338 53.945 103.114 1.00 17.18 304 ALA D CA 1
ATOM 11678 C C . ALA D 1 326 ? 55.775 54.752 104.337 1.00 18.50 304 ALA D C 1
ATOM 11679 O O . ALA D 1 326 ? 55.163 55.776 104.675 1.00 17.15 304 ALA D O 1
ATOM 11681 N N . GLY D 1 327 ? 56.842 54.284 104.997 1.00 18.48 305 GLY D N 1
ATOM 11682 C CA . GLY D 1 327 ? 57.329 54.915 106.206 1.00 19.63 305 GLY D CA 1
ATOM 11683 C C . GLY D 1 327 ? 56.421 54.804 107.421 1.00 21.73 305 GLY D C 1
ATOM 11684 O O . GLY D 1 327 ? 56.469 55.639 108.317 1.00 21.23 305 GLY D O 1
ATOM 11685 N N . VAL D 1 328 ? 55.629 53.735 107.462 1.00 18.35 306 VAL D N 1
ATOM 11686 C CA . VAL D 1 328 ? 54.681 53.527 108.535 1.00 18.52 306 VAL D CA 1
ATOM 11687 C C . VAL D 1 328 ? 55.328 52.814 109.726 1.00 15.59 306 VAL D C 1
ATOM 11688 O O . VAL D 1 328 ? 55.853 51.726 109.545 1.00 17.94 306 VAL D O 1
ATOM 11692 N N . PRO D 1 329 ? 55.278 53.414 110.931 1.00 16.62 307 PRO D N 1
ATOM 11693 C CA . PRO D 1 329 ? 56.007 52.885 112.080 1.00 16.85 307 PRO D CA 1
ATOM 11694 C C . PRO D 1 329 ? 55.227 51.773 112.802 1.00 16.52 307 PRO D C 1
ATOM 11695 O O . PRO D 1 329 ? 54.797 51.943 113.938 1.00 18.10 307 PRO D O 1
ATOM 11699 N N . ILE D 1 330 ? 55.061 50.665 112.099 1.00 15.85 308 ILE D N 1
ATOM 11700 C CA . ILE D 1 330 ? 54.387 49.469 112.635 1.00 15.07 308 ILE D CA 1
ATOM 11701 C C . ILE D 1 330 ? 55.230 48.252 112.213 1.00 15.07 308 ILE D C 1
ATOM 11702 O O . ILE D 1 330 ? 55.531 48.098 111.008 1.00 15.38 308 ILE D O 1
ATOM 11707 N N . ASP D 1 331 ? 55.668 47.440 113.174 1.00 14.54 309 ASP D N 1
ATOM 11708 C CA . ASP D 1 331 ? 56.267 46.157 112.786 1.00 19.45 309 ASP D CA 1
ATOM 11709 C C . ASP D 1 331 ? 55.299 45.040 113.060 1.00 15.08 309 ASP D C 1
ATOM 11710 O O . ASP D 1 331 ? 54.188 45.281 113.550 1.00 16.29 309 ASP D O 1
ATOM 11715 N N . LEU D 1 332 ? 55.732 43.856 112.653 1.00 13.90 310 LEU D N 1
ATOM 11716 C CA . LEU D 1 332 ? 54.974 42.647 112.883 1.00 14.51 310 LEU D CA 1
ATOM 11717 C C . LEU D 1 332 ? 55.837 41.681 113.657 1.00 15.97 310 LEU D C 1
ATOM 11718 O O . LEU D 1 332 ? 57.032 41.517 113.395 1.00 14.75 310 LEU D O 1
ATOM 11723 N N . ALA D 1 333 ? 55.204 41.016 114.606 1.00 12.98 311 ALA D N 1
ATOM 11724 C CA . ALA D 1 333 ? 55.846 39.898 115.298 1.00 11.71 311 ALA D CA 1
ATOM 11725 C C . ALA D 1 333 ? 55.092 38.612 115.043 1.00 12.64 311 ALA D C 1
ATOM 11726 O O . ALA D 1 333 ? 53.937 38.648 114.650 1.00 13.29 311 ALA D O 1
ATOM 11728 N N . GLY D 1 334 ? 55.760 37.479 115.206 1.00 13.32 312 GLY D N 1
ATOM 11729 C CA . GLY D 1 334 ? 55.079 36.209 114.991 1.00 13.80 312 GLY D CA 1
ATOM 11730 C C . GLY D 1 334 ? 55.305 35.617 113.623 1.00 13.83 312 GLY D C 1
ATOM 11731 O O . GLY D 1 334 ? 56.333 35.866 112.953 1.00 14.40 312 GLY D O 1
ATOM 11732 N N . ASN D 1 335 ? 54.358 34.776 113.223 1.00 11.30 313 ASN D N 1
ATOM 11733 C CA . ASN D 1 335 ? 54.405 34.112 111.927 1.00 13.39 313 ASN D CA 1
ATOM 11734 C C . ASN D 1 335 ? 53.008 33.917 111.345 1.00 11.68 313 ASN D C 1
ATOM 11735 O O . ASN D 1 335 ? 52.015 34.427 111.880 1.00 10.29 313 ASN D O 1
ATOM 11740 N N . GLY D 1 336 ? 52.915 33.229 110.211 1.00 11.07 314 GLY D N 1
ATOM 11741 C CA . GLY D 1 336 ? 51.637 33.097 109.529 1.00 11.74 314 GLY D CA 1
ATOM 11742 C C . GLY D 1 336 ? 50.477 32.480 110.313 1.00 12.85 314 GLY D C 1
ATOM 11743 O O . GLY D 1 336 ? 49.320 32.807 110.082 1.00 12.12 314 GLY D O 1
ATOM 11744 N N . ASN D 1 337 ? 50.816 31.577 111.229 1.00 12.25 315 ASN D N 1
ATOM 11745 C CA . ASN D 1 337 ? 49.816 30.986 112.107 1.00 11.54 315 ASN D CA 1
ATOM 11746 C C . ASN D 1 337 ? 49.281 31.937 113.152 1.00 10.52 315 ASN D C 1
ATOM 11747 O O . ASN D 1 337 ? 48.103 31.843 113.539 1.00 8.74 315 ASN D O 1
ATOM 11752 N N . LEU D 1 338 ? 50.131 32.835 113.640 1.00 9.86 316 LEU D N 1
ATOM 11753 C CA . LEU D 1 338 ? 49.793 33.706 114.775 1.00 8.94 316 LEU D CA 1
ATOM 11754 C C . LEU D 1 338 ? 50.778 34.854 114.807 1.00 9.44 316 LEU D C 1
ATOM 11755 O O . LEU D 1 338 ? 51.989 34.642 114.981 1.00 8.01 316 LEU D O 1
ATOM 11760 N N . PHE D 1 339 ? 50.270 36.062 114.584 1.00 9.47 317 PHE D N 1
ATOM 11761 C CA . PHE D 1 339 ? 51.129 37.239 114.489 1.00 9.34 317 PHE D CA 1
ATOM 11762 C C . PHE D 1 339 ? 50.482 38.448 115.114 1.00 8.76 317 PHE D C 1
ATOM 11763 O O . PHE D 1 339 ? 49.312 38.436 115.527 1.00 9.46 317 PHE D O 1
ATOM 11771 N N . GLN D 1 340 ? 51.244 39.518 115.279 1.00 10.10 318 GLN D N 1
ATOM 11772 C CA . GLN D 1 340 ? 50.647 40.705 115.805 1.00 11.38 318 GLN D CA 1
ATOM 11773 C C . GLN D 1 340 ? 51.345 41.913 115.215 1.00 11.34 318 GLN D C 1
ATOM 11774 O O . GLN D 1 340 ? 52.510 41.827 114.862 1.00 13.19 318 GLN D O 1
ATOM 11780 N N . PHE D 1 341 ? 50.603 43.005 115.230 1.00 11.16 319 PHE D N 1
ATOM 11781 C CA . PHE D 1 341 ? 51.129 44.342 114.921 1.00 12.61 319 PHE D CA 1
ATOM 11782 C C . PHE D 1 341 ? 51.713 44.977 116.147 1.00 12.81 319 PHE D C 1
ATOM 11783 O O . PHE D 1 341 ? 51.119 44.949 117.219 1.00 14.41 319 PHE D O 1
ATOM 11791 N N . VAL D 1 342 ? 52.882 45.583 115.987 1.00 12.86 320 VAL D N 1
ATOM 11792 C CA . VAL D 1 342 ? 53.510 46.332 117.065 1.00 13.98 320 VAL D CA 1
ATOM 11793 C C . VAL D 1 342 ? 53.626 47.772 116.573 1.00 14.03 320 VAL D C 1
ATOM 11794 O O . VAL D 1 342 ? 54.450 48.060 115.711 1.00 14.74 320 VAL D O 1
ATOM 11798 N N . CYS D 1 343 ? 52.805 48.652 117.113 1.00 14.54 321 CYS D N 1
ATOM 11799 C CA . CYS D 1 343 ? 52.732 50.041 116.627 1.00 14.55 321 CYS D CA 1
ATOM 11800 C C . CYS D 1 343 ? 53.553 50.924 117.532 1.00 15.99 321 CYS D C 1
ATOM 11801 O O . CYS D 1 343 ? 53.760 50.631 118.701 1.00 16.87 321 CYS D O 1
ATOM 11804 N N . ALA D 1 344 ? 54.068 52.020 116.981 1.00 16.63 322 ALA D N 1
ATOM 11805 C CA . ALA D 1 344 ? 54.961 52.856 117.768 1.00 16.79 322 ALA D CA 1
ATOM 11806 C C . ALA D 1 344 ? 54.289 53.357 119.041 1.00 18.45 322 ALA D C 1
ATOM 11807 O O . ALA D 1 344 ? 54.936 53.407 120.083 1.00 19.00 322 ALA D O 1
ATOM 11809 N N . ASP D 1 345 ? 53.022 53.758 118.964 1.00 17.68 323 ASP D N 1
ATOM 11810 C CA . ASP D 1 345 ? 52.285 54.227 120.141 1.00 21.82 323 ASP D CA 1
ATOM 11811 C C . ASP D 1 345 ? 50.775 54.082 119.899 1.00 21.67 323 ASP D C 1
ATOM 11812 O O . ASP D 1 345 ? 50.364 53.626 118.815 1.00 19.02 323 ASP D O 1
ATOM 11817 N N . ASP D 1 346 ? 49.949 54.447 120.879 1.00 23.10 324 ASP D N 1
ATOM 11818 C CA . ASP D 1 346 ? 48.496 54.229 120.798 1.00 26.08 324 ASP D CA 1
ATOM 11819 C C . ASP D 1 346 ? 47.814 55.059 119.710 1.00 23.97 324 ASP D C 1
ATOM 11820 O O . ASP D 1 346 ? 46.837 54.623 119.108 1.00 22.73 324 ASP D O 1
ATOM 11825 N N . GLU D 1 347 ? 48.315 56.268 119.470 1.00 22.34 325 GLU D N 1
ATOM 11826 C CA . GLU D 1 347 ? 47.812 57.094 118.371 1.00 23.41 325 GLU D CA 1
ATOM 11827 C C . GLU D 1 347 ? 47.959 56.410 117.005 1.00 19.25 325 GLU D C 1
ATOM 11828 O O . GLU D 1 347 ? 47.036 56.410 116.179 1.00 20.73 325 GLU D O 1
ATOM 11834 N N . VAL D 1 348 ? 49.128 55.831 116.779 1.00 18.68 326 VAL D N 1
ATOM 11835 C CA . VAL D 1 348 ? 49.400 55.073 115.555 1.00 16.51 326 VAL D CA 1
ATOM 11836 C C . VAL D 1 348 ? 48.443 53.885 115.489 1.00 17.45 326 VAL D C 1
ATOM 11837 O O . VAL D 1 348 ? 47.836 53.596 114.449 1.00 15.08 326 VAL D O 1
ATOM 11841 N N . ALA D 1 349 ? 48.337 53.175 116.604 1.00 14.80 327 ALA D N 1
ATOM 11842 C CA . ALA D 1 349 ? 47.421 52.029 116.698 1.00 15.00 327 ALA D CA 1
ATOM 11843 C C . ALA D 1 349 ? 45.982 52.409 116.349 1.00 14.60 327 ALA D C 1
ATOM 11844 O O . ALA D 1 349 ? 45.335 51.733 115.531 1.00 16.46 327 ALA D O 1
ATOM 11846 N N . ASP D 1 350 ? 45.489 53.479 116.952 1.00 15.87 328 ASP D N 1
ATOM 11847 C CA . ASP D 1 350 ? 44.119 53.908 116.666 1.00 19.97 328 ASP D CA 1
ATOM 11848 C C . ASP D 1 350 ? 43.953 54.202 115.160 1.00 17.83 328 ASP D C 1
ATOM 11849 O O . ASP D 1 350 ? 42.988 53.771 114.525 1.00 16.95 328 ASP D O 1
ATOM 11854 N N . ALA D 1 351 ? 44.920 54.894 114.572 1.00 16.60 329 ALA D N 1
ATOM 11855 C CA . ALA D 1 351 ? 44.802 55.270 113.170 1.00 15.80 329 ALA D CA 1
ATOM 11856 C C . ALA D 1 351 ? 44.894 54.061 112.252 1.00 14.30 329 ALA D C 1
ATOM 11857 O O . ALA D 1 351 ? 44.153 53.977 111.264 1.00 14.12 329 ALA D O 1
ATOM 11859 N N . PHE D 1 352 ? 45.805 53.146 112.563 1.00 12.88 330 PHE D N 1
ATOM 11860 C CA . PHE D 1 352 ? 45.915 51.883 111.825 1.00 13.72 330 PHE D CA 1
ATOM 11861 C C . PHE D 1 352 ? 44.575 51.110 111.899 1.00 13.04 330 PHE D C 1
ATOM 11862 O O . PHE D 1 352 ? 44.083 50.611 110.889 1.00 13.70 330 PHE D O 1
ATOM 11870 N N . HIS D 1 353 ? 43.989 50.979 113.080 1.00 14.72 331 HIS D N 1
ATOM 11871 C CA . HIS D 1 353 ? 42.722 50.237 113.204 1.00 16.37 331 HIS D CA 1
ATOM 11872 C C . HIS D 1 353 ? 41.600 50.920 112.416 1.00 14.94 331 HIS D C 1
ATOM 11873 O O . HIS D 1 353 ? 40.831 50.258 111.732 1.00 13.83 331 HIS D O 1
ATOM 11880 N N . ALA D 1 354 ? 41.531 52.246 112.439 1.00 13.90 332 ALA D N 1
ATOM 11881 C CA . ALA D 1 354 ? 40.521 52.903 111.617 1.00 15.29 332 ALA D CA 1
ATOM 11882 C C . ALA D 1 354 ? 40.724 52.703 110.122 1.00 12.60 332 ALA D C 1
ATOM 11883 O O . ALA D 1 354 ? 39.744 52.495 109.371 1.00 12.60 332 ALA D O 1
ATOM 11885 N N . ALA D 1 355 ? 41.977 52.775 109.674 1.00 12.61 333 ALA D N 1
ATOM 11886 C CA . ALA D 1 355 ? 42.299 52.568 108.266 1.00 12.44 333 ALA D CA 1
ATOM 11887 C C . ALA D 1 355 ? 42.019 51.127 107.841 1.00 12.40 333 ALA D C 1
ATOM 11888 O O . ALA D 1 355 ? 41.521 50.879 106.767 1.00 12.67 333 ALA D O 1
ATOM 11890 N N . ALA D 1 356 ? 42.338 50.185 108.710 1.00 12.25 334 ALA D N 1
ATOM 11891 C CA . ALA D 1 356 ? 42.029 48.783 108.436 1.00 12.83 334 ALA D CA 1
ATOM 11892 C C . ALA D 1 356 ? 40.534 48.536 108.286 1.00 11.38 334 ALA D C 1
ATOM 11893 O O . ALA D 1 356 ? 40.105 47.851 107.352 1.00 11.86 334 ALA D O 1
ATOM 11895 N N . ALA D 1 357 ? 39.743 49.032 109.235 1.00 11.58 335 ALA D N 1
ATOM 11896 C CA . ALA D 1 357 ? 38.281 48.905 109.174 1.00 12.31 335 ALA D CA 1
ATOM 11897 C C . ALA D 1 357 ? 37.746 49.526 107.885 1.00 12.54 335 ALA D C 1
ATOM 11898 O O . ALA D 1 357 ? 36.847 48.995 107.248 1.00 11.16 335 ALA D O 1
ATOM 11900 N N . ALA D 1 358 ? 38.325 50.664 107.476 1.00 11.73 336 ALA D N 1
ATOM 11901 C CA . ALA D 1 358 ? 37.896 51.266 106.225 1.00 12.66 336 ALA D CA 1
ATOM 11902 C C . ALA D 1 358 ? 38.093 50.432 104.987 1.00 14.26 336 ALA D C 1
ATOM 11903 O O . ALA D 1 358 ? 37.324 50.599 104.043 1.00 15.53 336 ALA D O 1
ATOM 11905 N N . GLU D 1 359 ? 39.063 49.517 105.024 1.00 12.44 337 GLU D N 1
ATOM 11906 C CA A GLU D 1 359 ? 39.321 48.563 103.948 0.50 12.40 337 GLU D CA 1
ATOM 11907 C CA B GLU D 1 359 ? 39.345 48.550 103.967 0.50 11.66 337 GLU D CA 1
ATOM 11908 C C . GLU D 1 359 ? 38.734 47.177 104.217 1.00 11.32 337 GLU D C 1
ATOM 11909 O O . GLU D 1 359 ? 38.966 46.269 103.447 1.00 11.46 337 GLU D O 1
ATOM 11920 N N . GLY D 1 360 ? 37.965 47.040 105.290 1.00 11.48 338 GLY D N 1
ATOM 11921 C CA . GLY D 1 360 ? 37.267 45.772 105.545 1.00 12.17 338 GLY D CA 1
ATOM 11922 C C . GLY D 1 360 ? 38.221 44.690 106.001 1.00 11.38 338 GLY D C 1
ATOM 11923 O O . GLY D 1 360 ? 37.962 43.496 105.782 1.00 11.74 338 GLY D O 1
ATOM 11924 N N . LEU D 1 361 ? 39.338 45.076 106.602 1.00 12.62 339 LEU D N 1
ATOM 11925 C CA . LEU D 1 361 ? 40.205 44.111 107.271 1.00 11.51 339 LEU D CA 1
ATOM 11926 C C . LEU D 1 361 ? 39.721 44.032 108.697 1.00 11.87 339 LEU D C 1
ATOM 11927 O O . LEU D 1 361 ? 39.639 45.034 109.384 1.00 12.07 339 LEU D O 1
ATOM 11932 N N . LEU D 1 362 ? 39.444 42.822 109.166 1.00 11.44 340 LEU D N 1
ATOM 11933 C CA . LEU D 1 362 ? 38.956 42.629 110.512 1.00 11.92 340 LEU D CA 1
ATOM 11934 C C . LEU D 1 362 ? 40.076 41.999 111.348 1.00 9.80 340 LEU D C 1
ATOM 11935 O O . LEU D 1 362 ? 40.275 40.792 111.339 1.00 10.63 340 LEU D O 1
ATOM 11940 N N . PHE D 1 363 ? 40.783 42.836 112.063 1.00 9.60 341 PHE D N 1
ATOM 11941 C CA . PHE D 1 363 ? 41.852 42.387 112.977 1.00 9.78 341 PHE D CA 1
ATOM 11942 C C . PHE D 1 363 ? 41.326 42.340 114.415 1.00 10.77 341 PHE D C 1
ATOM 11943 O O . PHE D 1 363 ? 40.386 43.054 114.785 1.00 12.21 341 PHE D O 1
ATOM 11951 N N . PHE D 1 364 ? 41.932 41.472 115.244 1.00 10.19 342 PHE D N 1
ATOM 11952 C CA . PHE D 1 364 ? 41.682 41.458 116.692 1.00 10.13 342 PHE D CA 1
ATOM 11953 C C . PHE D 1 364 ? 42.584 42.555 117.258 1.00 10.14 342 PHE D C 1
ATOM 11954 O O . PHE D 1 364 ? 43.810 42.423 117.383 1.00 10.91 342 PHE D O 1
ATOM 11962 N N . GLU D 1 365 ? 41.943 43.704 117.486 1.00 11.79 343 GLU D N 1
ATOM 11963 C CA . GLU D 1 365 ? 42.599 44.967 117.829 1.00 15.42 343 GLU D CA 1
ATOM 11964 C C . GLU D 1 365 ? 43.416 44.818 119.119 1.00 14.43 343 GLU D C 1
ATOM 11965 O O . GLU D 1 365 ? 42.873 44.413 120.163 1.00 14.66 343 GLU D O 1
ATOM 11971 N N . GLY D 1 366 ? 44.706 45.114 119.015 1.00 13.96 344 GLY D N 1
ATOM 11972 C CA . GLY D 1 366 ? 45.648 45.111 120.108 1.00 16.91 344 GLY D CA 1
ATOM 11973 C C . GLY D 1 366 ? 46.030 43.730 120.594 1.00 14.38 344 GLY D C 1
ATOM 11974 O O . GLY D 1 366 ? 46.614 43.611 121.675 1.00 19.35 344 GLY D O 1
ATOM 11975 N N . ASP D 1 367 ? 45.723 42.710 119.798 1.00 14.16 345 ASP D N 1
ATOM 11976 C CA . ASP D 1 367 ? 45.936 41.323 120.218 1.00 14.03 345 ASP D CA 1
ATOM 11977 C C . ASP D 1 367 ? 46.518 40.532 119.058 1.00 15.46 345 ASP D C 1
ATOM 11978 O O . ASP D 1 367 ? 47.188 41.082 118.192 1.00 18.54 345 ASP D O 1
ATOM 11983 N N . ASN D 1 368 ? 46.349 39.225 119.020 1.00 13.36 346 ASN D N 1
ATOM 11984 C CA . ASN D 1 368 ? 46.988 38.498 117.942 1.00 13.68 346 ASN D CA 1
ATOM 11985 C C . ASN D 1 368 ? 46.020 38.171 116.815 1.00 12.19 346 ASN D C 1
ATOM 11986 O O . ASN D 1 368 ? 44.819 38.074 117.012 1.00 11.40 346 ASN D O 1
ATOM 11991 N N . GLN D 1 369 ? 46.588 38.108 115.621 1.00 11.70 347 GLN D N 1
ATOM 11992 C CA . GLN D 1 369 ? 45.870 37.756 114.405 1.00 10.19 347 GLN D CA 1
ATOM 11993 C C . GLN D 1 369 ? 46.134 36.281 114.088 1.00 10.51 347 GLN D C 1
ATOM 11994 O O . GLN D 1 369 ? 47.279 35.801 114.208 1.00 10.16 347 GLN D O 1
ATOM 12000 N N . THR D 1 370 ? 45.082 35.560 113.722 1.00 10.40 348 THR D N 1
ATOM 12001 C CA . THR D 1 370 ? 45.160 34.109 113.542 1.00 11.26 348 THR D CA 1
ATOM 12002 C C . THR D 1 370 ? 44.334 33.724 112.315 1.00 11.75 348 THR D C 1
ATOM 12003 O O . THR D 1 370 ? 43.113 33.517 112.425 1.00 11.21 348 THR D O 1
ATOM 12007 N N . PRO D 1 371 ? 44.976 33.608 111.136 1.00 10.51 349 PRO D N 1
ATOM 12008 C CA . PRO D 1 371 ? 44.250 33.259 109.921 1.00 10.65 349 PRO D CA 1
ATOM 12009 C C . PRO D 1 371 ? 43.765 31.816 110.019 1.00 10.65 349 PRO D C 1
ATOM 12010 O O . PRO D 1 371 ? 44.248 31.065 110.875 1.00 10.30 349 PRO D O 1
ATOM 12014 N N . SER D 1 372 ? 42.791 31.472 109.177 1.00 11.22 350 SER D N 1
ATOM 12015 C CA . SER D 1 372 ? 42.271 30.110 109.071 1.00 10.55 350 SER D CA 1
ATOM 12016 C C . SER D 1 372 ? 42.722 29.486 107.746 1.00 9.52 350 SER D C 1
ATOM 12017 O O . SER D 1 372 ? 43.291 30.133 106.873 1.00 10.63 350 SER D O 1
ATOM 12020 N N . ALA D 1 373 ? 42.459 28.193 107.606 1.00 10.72 351 ALA D N 1
ATOM 12021 C CA . ALA D 1 373 ? 42.857 27.490 106.390 1.00 10.96 351 ALA D CA 1
ATOM 12022 C C . ALA D 1 373 ? 42.083 27.980 105.171 1.00 13.33 351 ALA D C 1
ATOM 12023 O O . ALA D 1 373 ? 42.473 27.671 104.042 1.00 15.87 351 ALA D O 1
ATOM 12025 N N . ALA D 1 374 ? 41.005 28.738 105.366 1.00 12.30 352 ALA D N 1
ATOM 12026 C CA . ALA D 1 374 ? 40.337 29.358 104.217 1.00 12.12 352 ALA D CA 1
ATOM 12027 C C . ALA D 1 374 ? 41.038 30.587 103.664 1.00 14.49 352 ALA D C 1
ATOM 12028 O O . ALA D 1 374 ? 40.554 31.117 102.674 1.00 11.77 352 ALA D O 1
ATOM 12030 N N . PHE D 1 375 ? 42.160 31.013 104.259 1.00 15.83 353 PHE D N 1
ATOM 12031 C CA A PHE D 1 375 ? 42.975 32.124 103.732 0.50 16.35 353 PHE D CA 1
ATOM 12032 C CA B PHE D 1 375 ? 43.011 32.049 103.684 0.50 17.34 353 PHE D CA 1
ATOM 12033 C C . PHE D 1 375 ? 43.778 31.518 102.518 1.00 18.62 353 PHE D C 1
ATOM 12034 O O . PHE D 1 375 ? 44.957 31.143 102.637 1.00 25.47 353 PHE D O 1
ATOM 12049 N N . THR D 1 376 ? 43.090 31.406 101.390 1.00 19.02 354 THR D N 1
ATOM 12050 C CA . THR D 1 376 ? 43.603 30.875 100.113 1.00 20.02 354 THR D CA 1
ATOM 12051 C C . THR D 1 376 ? 44.468 31.945 99.435 1.00 18.02 354 THR D C 1
ATOM 12052 O O . THR D 1 376 ? 44.538 33.081 99.888 1.00 16.14 354 THR D O 1
ATOM 12056 N N . ASP D 1 377 ? 45.166 31.578 98.366 1.00 21.44 355 ASP D N 1
ATOM 12057 C CA . ASP D 1 377 ? 45.988 32.560 97.649 1.00 19.99 355 ASP D CA 1
ATOM 12058 C C . ASP D 1 377 ? 45.145 33.737 97.211 1.00 16.72 355 ASP D C 1
ATOM 12059 O O . ASP D 1 377 ? 45.639 34.844 97.289 1.00 16.08 355 ASP D O 1
ATOM 12064 N N . GLU D 1 378 ? 43.909 33.508 96.760 1.00 16.71 356 GLU D N 1
ATOM 12065 C CA . GLU D 1 378 ? 43.049 34.621 96.358 1.00 16.57 356 GLU D CA 1
ATOM 12066 C C . GLU D 1 378 ? 42.771 35.559 97.533 1.00 16.24 356 GLU D C 1
ATOM 12067 O O . GLU D 1 378 ? 42.804 36.779 97.374 1.00 14.36 356 GLU D O 1
ATOM 12073 N N . VAL D 1 379 ? 42.448 34.995 98.709 1.00 12.89 357 VAL D N 1
ATOM 12074 C CA . VAL D 1 379 ? 42.207 35.857 99.866 1.00 13.17 357 VAL D CA 1
ATOM 12075 C C . VAL D 1 379 ? 43.459 36.645 100.247 1.00 12.74 357 VAL D C 1
ATOM 12076 O O . VAL D 1 379 ? 43.404 37.831 100.564 1.00 12.73 357 VAL D O 1
ATOM 12080 N N . VAL D 1 380 ? 44.611 35.989 100.188 1.00 12.02 358 VAL D N 1
ATOM 12081 C CA . VAL D 1 380 ? 45.880 36.667 100.462 1.00 14.33 358 VAL D CA 1
ATOM 12082 C C . VAL D 1 380 ? 46.116 37.871 99.549 1.00 13.93 358 VAL D C 1
ATOM 12083 O O . VAL D 1 380 ? 46.443 38.974 99.988 1.00 14.33 358 VAL D O 1
ATOM 12087 N N . GLU D 1 381 ? 45.882 37.685 98.259 1.00 14.32 359 GLU D N 1
ATOM 12088 C CA A GLU D 1 381 ? 45.977 38.791 97.300 0.50 14.98 359 GLU D CA 1
ATOM 12089 C CA B GLU D 1 381 ? 46.000 38.798 97.328 0.50 15.43 359 GLU D CA 1
ATOM 12090 C C . GLU D 1 381 ? 45.030 39.938 97.646 1.00 14.40 359 GLU D C 1
ATOM 12091 O O . GLU D 1 381 ? 45.408 41.140 97.635 1.00 13.56 359 GLU D O 1
ATOM 12102 N N . ASP D 1 382 ? 43.778 39.576 97.958 1.00 13.49 360 ASP D N 1
ATOM 12103 C CA . ASP D 1 382 ? 42.801 40.564 98.409 1.00 11.97 360 ASP D CA 1
ATOM 12104 C C . ASP D 1 382 ? 43.298 41.351 99.646 1.00 12.21 360 ASP D C 1
ATOM 12105 O O . ASP D 1 382 ? 43.295 42.588 99.690 1.00 11.62 360 ASP D O 1
ATOM 12110 N N . ALA D 1 383 ? 43.766 40.612 100.657 1.00 11.95 361 ALA D N 1
ATOM 12111 C CA . ALA D 1 383 ? 44.251 41.205 101.873 1.00 11.57 361 ALA D CA 1
ATOM 12112 C C . ALA D 1 383 ? 45.454 42.101 101.641 1.00 12.63 361 ALA D C 1
ATOM 12113 O O . ALA D 1 383 ? 45.537 43.164 102.227 1.00 11.55 361 ALA D O 1
ATOM 12115 N N . CYS D 1 384 ? 46.330 41.665 100.759 1.00 13.47 362 CYS D N 1
ATOM 12116 C CA . CYS D 1 384 ? 47.489 42.473 100.414 1.00 15.92 362 CYS D CA 1
ATOM 12117 C C . CYS D 1 384 ? 47.088 43.790 99.752 1.00 17.04 362 CYS D C 1
ATOM 12118 O O . CYS D 1 384 ? 47.656 44.833 100.051 1.00 15.80 362 CYS D O 1
ATOM 12121 N N . GLY D 1 385 ? 46.126 43.769 98.844 1.00 14.54 363 GLY D N 1
ATOM 12122 C CA . GLY D 1 385 ? 45.639 45.046 98.280 1.00 14.27 363 GLY D CA 1
ATOM 12123 C C . GLY D 1 385 ? 45.020 45.978 99.303 1.00 15.39 363 GLY D C 1
ATOM 12124 O O . GLY D 1 385 ? 45.164 47.219 99.275 1.00 13.31 363 GLY D O 1
ATOM 12125 N N . ARG D 1 386 ? 44.283 45.393 100.254 1.00 12.80 364 ARG D N 1
ATOM 12126 C CA . ARG D 1 386 ? 43.712 46.185 101.326 1.00 12.59 364 ARG D CA 1
ATOM 12127 C C . ARG D 1 386 ? 44.785 46.854 102.194 1.00 13.39 364 ARG D C 1
ATOM 12128 O O . ARG D 1 386 ? 44.678 48.023 102.573 1.00 14.34 364 ARG D O 1
ATOM 12136 N N . ILE D 1 387 ? 45.824 46.091 102.509 1.00 12.72 365 ILE D N 1
ATOM 12137 C CA . ILE D 1 387 ? 46.929 46.598 103.296 1.00 14.12 365 ILE D CA 1
ATOM 12138 C C . ILE D 1 387 ? 47.709 47.669 102.496 1.00 14.71 365 ILE D C 1
ATOM 12139 O O . ILE D 1 387 ? 48.182 48.607 103.101 1.00 15.14 365 ILE D O 1
ATOM 12144 N N . ASP D 1 388 ? 47.786 47.561 101.170 1.00 13.17 366 ASP D N 1
ATOM 12145 C CA . ASP D 1 388 ? 48.340 48.658 100.357 1.00 14.59 366 ASP D CA 1
ATOM 12146 C C . ASP D 1 388 ? 47.565 49.944 100.573 1.00 14.96 366 ASP D C 1
ATOM 12147 O O . ASP D 1 388 ? 48.146 51.021 100.714 1.00 15.83 366 ASP D O 1
ATOM 12152 N N . ARG D 1 389 ? 46.235 49.852 100.613 1.00 15.13 367 ARG D N 1
ATOM 12153 C CA . ARG D 1 389 ? 45.411 51.024 100.820 1.00 15.94 367 ARG D CA 1
ATOM 12154 C C . ARG D 1 389 ? 45.494 51.537 102.262 1.00 17.02 367 ARG D C 1
ATOM 12155 O O . ARG D 1 389 ? 45.450 52.740 102.479 1.00 14.69 367 ARG D O 1
ATOM 12163 N N . VAL D 1 390 ? 45.602 50.646 103.252 1.00 14.66 368 VAL D N 1
ATOM 12164 C CA . VAL D 1 390 ? 45.889 51.071 104.635 1.00 13.86 368 VAL D CA 1
ATOM 12165 C C . VAL D 1 390 ? 47.180 51.872 104.676 1.00 14.69 368 VAL D C 1
ATOM 12166 O O . VAL D 1 390 ? 47.208 52.956 105.258 1.00 17.03 368 VAL D O 1
ATOM 12170 N N . SER D 1 391 ? 48.216 51.355 104.018 1.00 14.29 369 SER D N 1
ATOM 12171 C CA . SER D 1 391 ? 49.535 52.009 104.000 1.00 17.39 369 SER D CA 1
ATOM 12172 C C . SER D 1 391 ? 49.432 53.409 103.409 1.00 17.49 369 SER D C 1
ATOM 12173 O O . SER D 1 391 ? 49.974 54.357 103.968 1.00 17.01 369 SER D O 1
ATOM 12176 N N . ALA D 1 392 ? 48.760 53.521 102.273 1.00 17.53 370 ALA D N 1
ATOM 12177 C CA . ALA D 1 392 ? 48.496 54.836 101.683 1.00 18.06 370 ALA D CA 1
ATOM 12178 C C . ALA D 1 392 ? 47.740 55.773 102.624 1.00 21.06 370 ALA D C 1
ATOM 12179 O O . ALA D 1 392 ? 48.043 56.970 102.710 1.00 19.52 370 ALA D O 1
ATOM 12181 N N . ALA D 1 393 ? 46.763 55.261 103.378 1.00 18.38 371 ALA D N 1
ATOM 12182 C CA . ALA D 1 393 ? 46.008 56.117 104.302 1.00 17.08 371 ALA D CA 1
ATOM 12183 C C . ALA D 1 393 ? 46.832 56.600 105.507 1.00 19.53 371 ALA D C 1
ATOM 12184 O O . ALA D 1 393 ? 46.481 57.584 106.149 1.00 22.02 371 ALA D O 1
ATOM 12186 N N . LEU D 1 394 ? 47.876 55.855 105.843 1.00 17.49 372 LEU D N 1
ATOM 12187 C CA . LEU D 1 394 ? 48.760 56.175 106.960 1.00 18.95 372 LEU D CA 1
ATOM 12188 C C . LEU D 1 394 ? 49.991 56.989 106.569 1.00 20.77 372 LEU D C 1
ATOM 12189 O O . LEU D 1 394 ? 50.575 57.638 107.435 1.00 19.45 372 LEU D O 1
ATOM 12194 N N . THR D 1 395 ? 50.357 56.962 105.283 1.00 20.87 373 THR D N 1
ATOM 12195 C CA . THR D 1 395 ? 51.613 57.577 104.804 1.00 23.70 373 THR D CA 1
ATOM 12196 C C . THR D 1 395 ? 51.660 59.040 105.185 1.00 21.06 373 THR D C 1
ATOM 12197 O O . THR D 1 395 ? 50.651 59.742 105.117 1.00 21.36 373 THR D O 1
ATOM 12201 N N . GLY D 1 396 ? 52.841 59.494 105.587 1.00 24.90 374 GLY D N 1
ATOM 12202 C CA . GLY D 1 396 ? 53.045 60.900 105.944 1.00 25.52 374 GLY D CA 1
ATOM 12203 C C . GLY D 1 396 ? 52.511 61.385 107.276 1.00 27.30 374 GLY D C 1
ATOM 12204 O O . GLY D 1 396 ? 52.747 62.533 107.646 1.00 28.32 374 GLY D O 1
ATOM 12205 N N . ARG D 1 397 ? 51.792 60.546 108.027 1.00 22.03 375 ARG D N 1
ATOM 12206 C CA . ARG D 1 397 ? 51.172 61.015 109.249 1.00 23.60 375 ARG D CA 1
ATOM 12207 C C . ARG D 1 397 ? 52.009 60.762 110.504 1.00 22.46 375 ARG D C 1
ATOM 12208 O O . ARG D 1 397 ? 51.879 61.510 111.463 1.00 27.00 375 ARG D O 1
ATOM 12216 N N . PHE D 1 398 ? 52.844 59.727 110.494 1.00 25.65 376 PHE D N 1
ATOM 12217 C CA . PHE D 1 398 ? 53.577 59.289 111.691 1.00 26.09 376 PHE D CA 1
ATOM 12218 C C . PHE D 1 398 ? 55.029 58.864 111.424 1.00 29.91 376 PHE D C 1
ATOM 12219 O O . PHE D 1 398 ? 55.606 58.165 112.247 1.00 28.84 376 PHE D O 1
ATOM 12227 N N . THR D 1 399 ? 55.622 59.250 110.289 1.00 32.96 377 THR D N 1
ATOM 12228 C CA . THR D 1 399 ? 56.975 58.809 109.908 1.00 33.07 377 THR D CA 1
ATOM 12229 C C . THR D 1 399 ? 57.993 59.084 111.024 1.00 39.57 377 THR D C 1
ATOM 12230 O O . THR D 1 399 ? 58.942 58.312 111.201 1.00 36.82 377 THR D O 1
ATOM 12234 N N . ASP D 1 400 ? 57.790 60.187 111.747 1.00 39.47 378 ASP D N 1
ATOM 12235 C CA . ASP D 1 400 ? 58.670 60.589 112.836 1.00 48.00 378 ASP D CA 1
ATOM 12236 C C . ASP D 1 400 ? 58.510 59.756 114.120 1.00 45.99 378 ASP D C 1
ATOM 12237 O O . ASP D 1 400 ? 59.432 59.717 114.932 1.00 43.31 378 ASP D O 1
ATOM 12242 N N . ARG D 1 401 ? 57.367 59.091 114.307 1.00 37.15 379 ARG D N 1
ATOM 12243 C CA . ARG D 1 401 ? 57.204 58.180 115.451 1.00 34.74 379 ARG D CA 1
ATOM 12244 C C . ARG D 1 401 ? 58.187 57.026 115.370 1.00 35.01 379 ARG D C 1
ATOM 12245 O O . ARG D 1 401 ? 58.469 56.522 114.288 1.00 44.13 379 ARG D O 1
ATOM 12253 N N . GLU D 1 402 ? 58.705 56.607 116.520 1.00 31.98 380 GLU D N 1
ATOM 12254 C CA . GLU D 1 402 ? 59.740 55.585 116.568 1.00 32.50 380 GLU D CA 1
ATOM 12255 C C . GLU D 1 402 ? 59.172 54.374 117.287 1.00 22.81 380 GLU D C 1
ATOM 12256 O O . GLU D 1 402 ? 58.544 54.536 118.304 1.00 24.06 380 GLU D O 1
ATOM 12262 N N . LEU D 1 403 ? 59.376 53.182 116.752 1.00 24.63 381 LEU D N 1
ATOM 12263 C CA . LEU D 1 403 ? 59.264 51.986 117.565 1.00 25.37 381 LEU D CA 1
ATOM 12264 C C . LEU D 1 403 ? 60.381 51.971 118.613 1.00 27.79 381 LEU D C 1
ATOM 12265 O O . LEU D 1 403 ? 61.568 51.994 118.274 1.00 29.61 381 LEU D O 1
ATOM 12270 N N . THR D 1 404 ? 59.985 51.939 119.883 1.00 20.56 382 THR D N 1
ATOM 12271 C CA . THR D 1 404 ? 60.913 51.882 121.001 1.00 21.04 382 THR D CA 1
ATOM 12272 C C . THR D 1 404 ? 60.732 50.580 121.798 1.00 22.17 382 THR D C 1
ATOM 12273 O O . THR D 1 404 ? 59.847 49.780 121.493 1.00 18.09 382 THR D O 1
ATOM 12277 N N . GLU D 1 405 ? 61.583 50.403 122.804 1.00 24.13 383 GLU D N 1
ATOM 12278 C CA . GLU D 1 405 ? 61.425 49.336 123.805 1.00 24.72 383 GLU D CA 1
ATOM 12279 C C . GLU D 1 405 ? 60.055 49.368 124.437 1.00 23.79 383 GLU D C 1
ATOM 12280 O O . GLU D 1 405 ? 59.393 48.341 124.605 1.00 22.84 383 GLU D O 1
ATOM 12286 N N . GLU D 1 406 ? 59.623 50.572 124.748 1.00 21.91 384 GLU D N 1
ATOM 12287 C CA . GLU D 1 406 ? 58.313 50.794 125.306 1.00 25.15 384 GLU D CA 1
ATOM 12288 C C . GLU D 1 406 ? 57.245 50.204 124.363 1.00 22.15 384 GLU D C 1
ATOM 12289 O O . GLU D 1 406 ? 56.339 49.516 124.819 1.00 19.00 384 GLU D O 1
ATOM 12295 N N . SER D 1 407 ? 57.361 50.437 123.054 1.00 17.52 385 SER D N 1
ATOM 12296 C CA . SER D 1 407 ? 56.376 49.965 122.072 1.00 19.21 385 SER D CA 1
ATOM 12297 C C . SER D 1 407 ? 56.239 48.450 122.165 1.00 16.05 385 SER D C 1
ATOM 12298 O O . SER D 1 407 ? 55.127 47.920 122.169 1.00 16.64 385 SER D O 1
ATOM 12301 N N . TRP D 1 408 ? 57.392 47.796 122.182 1.00 15.78 386 TRP D N 1
ATOM 12302 C CA . TRP D 1 408 ? 57.439 46.335 122.163 1.00 17.52 386 TRP D CA 1
ATOM 12303 C C . TRP D 1 408 ? 56.845 45.775 123.439 1.00 17.04 386 TRP D C 1
ATOM 12304 O O . TRP D 1 408 ? 56.016 44.874 123.402 1.00 19.90 386 TRP D O 1
ATOM 12315 N N . TYR D 1 409 ? 57.205 46.358 124.569 1.00 17.00 387 TYR D N 1
ATOM 12316 C CA . TYR D 1 409 ? 56.638 45.907 125.824 1.00 16.80 387 TYR D CA 1
ATOM 12317 C C . TYR D 1 409 ? 55.142 46.115 125.909 1.00 17.39 387 TYR D C 1
ATOM 12318 O O . TYR D 1 409 ? 54.406 45.249 126.352 1.00 16.75 387 TYR D O 1
ATOM 12327 N N . ALA D 1 410 ? 54.644 47.259 125.468 1.00 15.75 388 ALA D N 1
ATOM 12328 C CA . ALA D 1 410 ? 53.212 47.476 125.544 1.00 17.18 388 ALA D CA 1
ATOM 12329 C C . ALA D 1 410 ? 52.478 46.534 124.598 1.00 18.76 388 ALA D C 1
ATOM 12330 O O . ALA D 1 410 ? 51.394 46.085 124.913 1.00 15.71 388 ALA D O 1
ATOM 12332 N N . SER D 1 411 ? 53.049 46.257 123.427 1.00 19.50 389 SER D N 1
ATOM 12333 C CA . SER D 1 411 ? 52.358 45.402 122.471 1.00 18.23 389 SER D CA 1
ATOM 12334 C C . SER D 1 411 ? 52.328 43.976 123.001 1.00 19.93 389 SER D C 1
ATOM 12335 O O . SER D 1 411 ? 51.284 43.331 122.997 1.00 20.01 389 SER D O 1
ATOM 12338 N N . ALA D 1 412 ? 53.466 43.482 123.473 1.00 17.54 390 ALA D N 1
ATOM 12339 C CA . ALA D 1 412 ? 53.487 42.135 124.029 1.00 18.47 390 ALA D CA 1
ATOM 12340 C C . ALA D 1 412 ? 52.533 42.000 125.202 1.00 20.54 390 ALA D C 1
ATOM 12341 O O . ALA D 1 412 ? 51.837 40.994 125.329 1.00 22.81 390 ALA D O 1
ATOM 12343 N N . TRP D 1 413 ? 52.482 43.013 126.055 1.00 17.79 391 TRP D N 1
ATOM 12344 C CA . TRP D 1 413 ? 51.642 42.956 127.241 1.00 19.59 391 TRP D CA 1
ATOM 12345 C C . TRP D 1 413 ? 50.179 42.707 126.803 1.00 22.70 391 TRP D C 1
ATOM 12346 O O . TRP D 1 413 ? 49.461 41.889 127.402 1.00 21.33 391 TRP D O 1
ATOM 12357 N N . GLY D 1 414 ? 49.730 43.339 125.721 1.00 23.11 392 GLY D N 1
ATOM 12358 C CA . GLY D 1 414 ? 48.352 43.105 125.274 1.00 22.78 392 GLY D CA 1
ATOM 12359 C C . GLY D 1 414 ? 48.071 41.755 124.647 1.00 21.17 392 GLY D C 1
ATOM 12360 O O . GLY D 1 414 ? 46.987 41.202 124.794 1.00 25.04 392 GLY D 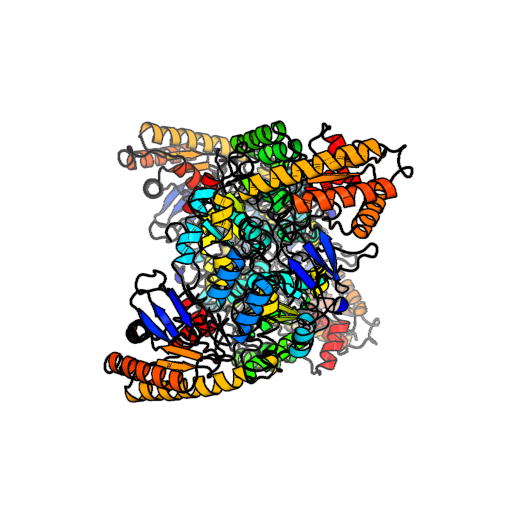O 1
ATOM 12361 N N . ALA D 1 415 ? 49.021 41.220 123.903 1.00 19.15 393 ALA D N 1
ATOM 12362 C CA . ALA D 1 415 ? 48.786 40.029 123.115 1.00 20.48 393 ALA D CA 1
ATOM 12363 C C . ALA D 1 415 ? 49.069 38.769 123.911 1.00 22.17 393 ALA D C 1
ATOM 12364 O O . ALA D 1 415 ? 48.423 37.742 123.689 1.00 24.35 393 ALA D O 1
ATOM 12366 N N . MET D 1 416 ? 50.059 38.822 124.801 1.00 20.38 394 MET D N 1
ATOM 12367 C CA . MET D 1 416 ? 50.470 37.618 125.505 1.00 16.92 394 MET D CA 1
ATOM 12368 C C . MET D 1 416 ? 50.447 37.748 127.015 1.00 16.54 394 MET D C 1
ATOM 12369 O O . MET D 1 416 ? 50.736 36.769 127.710 1.00 18.42 394 MET D O 1
ATOM 12374 N N . ASP D 1 417 ? 50.036 38.920 127.518 1.00 15.61 395 ASP D N 1
ATOM 12375 C CA . ASP D 1 417 ? 49.583 39.103 128.883 1.00 16.71 395 ASP D CA 1
ATOM 12376 C C . ASP D 1 417 ? 50.677 39.082 129.952 1.00 18.24 395 ASP D C 1
ATOM 12377 O O . ASP D 1 417 ? 50.451 38.802 131.136 1.00 17.81 395 ASP D O 1
ATOM 12382 N N . GLY D 1 418 ? 51.880 39.447 129.540 1.00 16.25 396 GLY D N 1
ATOM 12383 C CA . GLY D 1 418 ? 52.980 39.608 130.481 1.00 16.25 396 GLY D CA 1
ATOM 12384 C C . GLY D 1 418 ? 54.138 40.320 129.817 1.00 16.52 396 GLY D C 1
ATOM 12385 O O . GLY D 1 418 ? 53.931 41.011 128.820 1.00 14.09 396 GLY D O 1
ATOM 12386 N N . LEU D 1 419 ? 55.347 40.130 130.360 1.00 14.64 397 LEU D N 1
ATOM 12387 C CA . LEU D 1 419 ? 56.557 40.848 129.938 1.00 15.10 397 LEU D CA 1
ATOM 12388 C C . LEU D 1 419 ? 57.268 40.123 128.808 1.00 15.89 397 LEU D C 1
ATOM 12389 O O . LEU D 1 419 ? 57.628 38.972 128.925 1.00 13.49 397 LEU D O 1
ATOM 12394 N N . ALA D 1 420 ? 57.504 40.805 127.700 1.00 15.63 398 ALA D N 1
ATOM 12395 C CA . ALA D 1 420 ? 58.341 40.242 126.663 1.00 18.70 398 ALA D CA 1
ATOM 12396 C C . ALA D 1 420 ? 59.732 39.881 127.202 1.00 16.52 398 ALA D C 1
ATOM 12397 O O . ALA D 1 420 ? 60.202 40.465 128.186 1.00 17.57 398 ALA D O 1
ATOM 12399 N N . ASP D 1 421 ? 60.365 38.911 126.549 1.00 17.06 399 ASP D N 1
ATOM 12400 C CA . ASP D 1 421 ? 61.680 38.430 126.964 1.00 18.54 399 ASP D CA 1
ATOM 12401 C C . ASP D 1 421 ? 62.721 39.329 126.324 1.00 22.30 399 ASP D C 1
ATOM 12402 O O . ASP D 1 421 ? 63.233 39.012 125.268 1.00 24.42 399 ASP D O 1
ATOM 12407 N N . ARG D 1 422 ? 62.970 40.459 126.971 1.00 20.92 400 ARG D N 1
ATOM 12408 C CA . ARG D 1 422 ? 63.993 41.390 126.502 1.00 27.26 400 ARG D CA 1
ATOM 12409 C C . ARG D 1 422 ? 64.907 41.638 127.692 1.00 26.85 400 ARG D C 1
ATOM 12410 O O . ARG D 1 422 ? 64.456 41.679 128.827 1.00 23.92 400 ARG D O 1
ATOM 12418 N N . PRO D 1 423 ? 66.222 41.764 127.449 1.00 31.15 401 PRO D N 1
ATOM 12419 C CA . PRO D 1 423 ? 67.125 41.888 128.584 1.00 31.86 401 PRO D CA 1
ATOM 12420 C C . PRO D 1 423 ? 66.789 43.056 129.502 1.00 30.58 401 PRO D C 1
ATOM 12421 O O . PRO D 1 423 ? 66.538 44.161 129.030 1.00 33.08 401 PRO D O 1
ATOM 12425 N N . ARG D 1 424 ? 66.792 42.794 130.801 1.00 30.04 402 ARG D N 1
ATOM 12426 C CA . ARG D 1 424 ? 66.482 43.809 131.788 1.00 35.19 402 ARG D CA 1
ATOM 12427 C C . ARG D 1 424 ? 66.882 43.334 133.199 1.00 33.69 402 ARG D C 1
ATOM 12428 O O . ARG D 1 424 ? 67.017 42.142 133.459 1.00 36.38 402 ARG D O 1
ATOM 12436 N N . THR D 1 425 ? 67.085 44.278 134.113 1.00 33.65 403 THR D N 1
ATOM 12437 C CA . THR D 1 425 ? 67.448 43.985 135.492 1.00 29.84 403 THR D CA 1
ATOM 12438 C C . THR D 1 425 ? 66.180 43.913 136.313 1.00 27.76 403 THR D C 1
ATOM 12439 O O . THR D 1 425 ? 65.118 44.262 135.796 1.00 28.26 403 THR D O 1
ATOM 12443 N N . ARG D 1 426 ? 66.288 43.520 137.579 1.00 33.28 404 ARG D N 1
ATOM 12444 C CA . ARG D 1 426 ? 65.127 43.534 138.463 1.00 39.60 404 ARG D CA 1
ATOM 12445 C C . ARG D 1 426 ? 64.491 44.926 138.486 1.00 40.70 404 ARG D C 1
ATOM 12446 O O . ARG D 1 426 ? 63.265 45.063 138.537 1.00 32.50 404 ARG D O 1
ATOM 12454 N N . GLU D 1 427 ? 65.318 45.967 138.436 1.00 33.27 405 GLU D N 1
ATOM 12455 C CA . GLU D 1 427 ? 64.805 47.306 138.622 1.00 32.20 405 GLU D CA 1
ATOM 12456 C C . GLU D 1 427 ? 64.029 47.736 137.393 1.00 30.84 405 GLU D C 1
ATOM 12457 O O . GLU D 1 427 ? 63.023 48.442 137.492 1.00 32.46 405 GLU D O 1
ATOM 12463 N N . GLU D 1 428 ? 64.457 47.294 136.218 1.00 28.49 406 GLU D N 1
ATOM 12464 C CA . GLU D 1 428 ? 63.690 47.589 135.018 1.00 28.83 406 GLU D CA 1
ATOM 12465 C C . GLU D 1 428 ? 62.351 46.838 135.042 1.00 29.44 406 GLU D C 1
ATOM 12466 O O . GLU D 1 428 ? 61.329 47.372 134.591 1.00 25.87 406 GLU D O 1
ATOM 12472 N N . THR D 1 429 ? 62.363 45.607 135.561 1.00 29.60 407 THR D N 1
ATOM 12473 C CA . THR D 1 429 ? 61.123 44.832 135.628 1.00 25.52 407 THR D CA 1
ATOM 12474 C C . THR D 1 429 ? 60.099 45.616 136.446 1.00 24.42 407 THR D C 1
ATOM 12475 O O . THR D 1 429 ? 58.979 45.834 136.012 1.00 23.30 407 THR D O 1
ATOM 12479 N N . THR D 1 430 ? 60.494 46.074 137.625 1.00 25.48 408 THR D N 1
ATOM 12480 C CA . THR D 1 430 ? 59.612 46.944 138.418 1.00 27.62 408 THR D CA 1
ATOM 12481 C C . THR D 1 430 ? 59.074 48.176 137.658 1.00 27.16 408 THR D C 1
ATOM 12482 O O . THR D 1 430 ? 57.887 48.498 137.763 1.00 29.60 408 THR D O 1
ATOM 12486 N N . ALA D 1 431 ? 59.905 48.864 136.877 1.00 29.88 409 ALA D N 1
ATOM 12487 C CA . ALA D 1 431 ? 59.458 50.071 136.172 1.00 28.77 409 ALA D CA 1
ATOM 12488 C C . ALA D 1 431 ? 58.542 49.792 134.991 1.00 31.24 409 ALA D C 1
ATOM 12489 O O . ALA D 1 431 ? 57.597 50.528 134.739 1.00 32.25 409 ALA D O 1
ATOM 12491 N N . ILE D 1 432 ? 58.815 48.725 134.254 1.00 28.49 410 ILE D N 1
ATOM 12492 C CA . ILE D 1 432 ? 57.921 48.357 133.165 1.00 28.78 410 ILE D CA 1
ATOM 12493 C C . ILE D 1 432 ? 56.549 47.987 133.744 1.00 24.03 410 ILE D C 1
ATOM 12494 O O . ILE D 1 432 ? 55.508 48.394 133.226 1.00 25.66 410 ILE D O 1
ATOM 12499 N N . VAL D 1 433 ? 56.538 47.230 134.835 1.00 25.19 411 VAL D N 1
ATOM 12500 C CA . VAL D 1 433 ? 55.259 46.813 135.429 1.00 22.48 411 VAL D CA 1
ATOM 12501 C C . VAL D 1 433 ? 54.453 48.009 135.927 1.00 25.58 411 VAL D C 1
ATOM 12502 O O . VAL D 1 433 ? 53.237 48.076 135.755 1.00 24.63 411 VAL D O 1
ATOM 12506 N N . GLU D 1 434 ? 55.164 48.942 136.544 1.00 31.02 412 GLU D N 1
ATOM 12507 C CA . GLU D 1 434 ? 54.608 50.227 136.969 1.00 36.53 412 GLU D CA 1
ATOM 12508 C C . GLU D 1 434 ? 53.817 50.923 135.876 1.00 36.95 412 GLU D C 1
ATOM 12509 O O . GLU D 1 434 ? 52.678 51.334 136.077 1.00 34.43 412 GLU D O 1
ATOM 12515 N N . ARG D 1 435 ? 54.447 51.041 134.715 1.00 30.85 413 ARG D N 1
ATOM 12516 C CA . ARG D 1 435 ? 53.864 51.663 133.540 1.00 34.54 413 ARG D CA 1
ATOM 12517 C C . ARG D 1 435 ? 52.660 50.923 132.967 1.00 34.61 413 ARG D C 1
ATOM 12518 O O . ARG D 1 435 ? 51.700 51.555 132.515 1.00 36.22 413 ARG D O 1
ATOM 12526 N N . LEU D 1 436 ? 52.705 49.590 132.961 1.00 28.17 414 LEU D N 1
ATOM 12527 C CA . LEU D 1 436 ? 51.725 48.811 132.210 1.00 27.11 414 LEU D CA 1
ATOM 12528 C C . LEU D 1 436 ? 50.607 48.202 133.064 1.00 27.52 414 LEU D C 1
ATOM 12529 O O . LEU D 1 436 ? 49.576 47.824 132.514 1.00 30.80 414 LEU D O 1
ATOM 12534 N N . TRP D 1 437 ? 50.802 48.082 134.377 1.00 30.33 415 TRP D N 1
ATOM 12535 C CA . TRP D 1 437 ? 49.788 47.482 135.256 1.00 33.62 415 TRP D CA 1
ATOM 12536 C C . TRP D 1 437 ? 48.562 48.388 135.397 1.00 40.62 415 TRP D C 1
ATOM 12537 O O . TRP D 1 437 ? 47.452 47.981 135.038 1.00 42.04 415 TRP D O 1
#

Radius of gyration: 39.65 Å; Cα contacts (8 Å, |Δi|>4): 3853; chains: 4; bounding box: 76×77×122 Å

B-factor: mean 17.86, std 9.86, range [2.85, 82.28]